Protein 5JZX (pdb70)

Structure (mmCIF, N/CA/C/O backbone):
data_5JZX
#
_entry.id   5JZX
#
_cell.length_a   274.924
_cell.length_b   79.966
_cell.length_c   138.996
_cell.angle_alpha   90.00
_cell.angle_beta   112.44
_cell.angle_gamma   90.00
#
_symmetry.space_group_name_H-M   'C 1 2 1'
#
loop_
_entity.id
_entity.type
_entity.pdbx_description
1 polymer 'UDP-N-acetylenolpyruvoylglucosamine reductase'
2 non-polymer 'FLAVIN-ADENINE DINUCLEOTIDE'
3 non-polymer 'POTASSIUM ION'
4 water water
#
loop_
_atom_site.group_PDB
_atom_site.id
_atom_site.type_symbol
_atom_site.label_atom_id
_atom_site.label_alt_id
_atom_site.label_comp_id
_atom_site.label_asym_id
_atom_site.label_entity_id
_atom_site.label_seq_id
_atom_site.pdbx_PDB_ins_code
_atom_site.Cartn_x
_atom_site.Cartn_y
_atom_site.Cartn_z
_atom_site.occupancy
_atom_site.B_iso_or_equiv
_atom_site.auth_seq_id
_atom_site.auth_comp_id
_atom_site.auth_asym_id
_atom_site.auth_atom_id
_atom_site.pdbx_PDB_model_num
ATOM 1 N N . ARG A 1 39 ? 90.285 64.705 55.631 1.00 81.93 3 ARG A N 1
ATOM 2 C CA . ARG A 1 39 ? 88.856 64.718 55.191 1.00 73.59 3 ARG A CA 1
ATOM 3 C C . ARG A 1 39 ? 88.039 63.616 55.939 1.00 75.04 3 ARG A C 1
ATOM 4 O O . ARG A 1 39 ? 87.223 63.956 56.812 1.00 79.14 3 ARG A O 1
ATOM 6 N N . SER A 1 40 ? 88.303 62.331 55.641 1.00 66.74 4 SER A N 1
ATOM 7 C CA . SER A 1 40 ? 87.409 61.189 56.028 1.00 65.35 4 SER A CA 1
ATOM 8 C C . SER A 1 40 ? 88.123 59.917 56.570 1.00 54.26 4 SER A C 1
ATOM 9 O O . SER A 1 40 ? 88.702 59.131 55.800 1.00 46.46 4 SER A O 1
ATOM 12 N N . GLY A 1 41 ? 88.019 59.688 57.890 1.00 53.80 5 GLY A N 1
ATOM 13 C CA . GLY A 1 41 ? 88.649 58.519 58.556 1.00 52.35 5 GLY A CA 1
ATOM 14 C C . GLY A 1 41 ? 90.131 58.333 58.219 1.00 51.71 5 GLY A C 1
ATOM 15 O O . GLY A 1 41 ? 90.587 57.198 58.013 1.00 44.09 5 GLY A O 1
ATOM 16 N N . VAL A 1 42 ? 90.871 59.452 58.157 1.00 55.25 6 VAL A N 1
ATOM 17 C CA . VAL A 1 42 ? 92.243 59.459 57.582 1.00 56.28 6 VAL A CA 1
ATOM 18 C C . VAL A 1 42 ? 93.213 58.494 58.284 1.00 55.66 6 VAL A C 1
ATOM 19 O O . VAL A 1 42 ? 93.995 57.825 57.622 1.00 59.11 6 VAL A O 1
ATOM 23 N N . GLY A 1 43 ? 93.119 58.394 59.614 1.00 58.61 7 GLY A N 1
ATOM 24 C CA . GLY A 1 43 ? 93.915 57.447 60.407 1.00 57.17 7 GLY A CA 1
ATOM 25 C C . GLY A 1 43 ? 93.733 55.957 60.164 1.00 61.31 7 GLY A C 1
ATOM 26 O O . GLY A 1 43 ? 94.619 55.177 60.501 1.00 60.01 7 GLY A O 1
ATOM 27 N N . SER A 1 44 ? 92.604 55.541 59.584 1.00 66.45 8 SER A N 1
ATOM 28 C CA . SER A 1 44 ? 92.307 54.106 59.462 1.00 62.15 8 SER A CA 1
ATOM 29 C C . SER A 1 44 ? 92.465 53.600 58.043 1.00 59.74 8 SER A C 1
ATOM 30 O O . SER A 1 44 ? 92.262 54.358 57.091 1.00 62.20 8 SER A O 1
ATOM 33 N N . LEU A 1 45 ? 92.837 52.314 57.927 1.00 60.18 9 LEU A N 1
ATOM 34 C CA . LEU A 1 45 ? 92.688 51.510 56.689 1.00 59.51 9 LEU A CA 1
ATOM 35 C C . LEU A 1 45 ? 91.277 51.743 56.079 1.00 52.25 9 LEU A C 1
ATOM 36 O O . LEU A 1 45 ? 90.275 51.812 56.820 1.00 52.86 9 LEU A O 1
ATOM 38 N N . PHE A 1 46 ? 91.215 51.979 54.767 1.00 46.55 10 PHE A N 1
ATOM 39 C CA . PHE A 1 46 ? 89.937 51.988 54.026 1.00 43.81 10 PHE A CA 1
ATOM 40 C C . PHE A 1 46 ? 88.968 53.067 54.516 1.00 43.85 10 PHE A C 1
ATOM 41 O O . PHE A 1 46 ? 87.719 52.921 54.419 1.00 40.29 10 PHE A O 1
ATOM 49 N N . ALA A 1 47 ? 89.566 54.126 55.060 1.00 43.00 11 ALA A N 1
ATOM 50 C CA . ALA A 1 47 ? 88.889 55.255 55.651 1.00 44.74 11 ALA A CA 1
ATOM 51 C C . ALA A 1 47 ? 87.856 54.876 56.740 1.00 44.42 11 ALA A C 1
ATOM 52 O O . ALA A 1 47 ? 86.862 55.537 56.873 1.00 40.58 11 ALA A O 1
ATOM 54 N N . GLY A 1 48 ? 88.081 53.794 57.493 1.00 48.63 12 GLY A N 1
ATOM 55 C CA . GLY A 1 48 ? 87.248 53.496 58.678 1.00 47.14 12 GLY A CA 1
ATOM 56 C C . GLY A 1 48 ? 86.258 52.352 58.503 1.00 46.68 12 GLY A C 1
ATOM 57 O O . GLY A 1 48 ? 85.445 52.091 59.374 1.00 46.07 12 GLY A O 1
ATOM 58 N N . ALA A 1 49 ? 86.360 51.637 57.394 1.00 44.04 13 ALA A N 1
ATOM 59 C CA . ALA A 1 49 ? 85.506 50.513 57.150 1.00 42.34 13 ALA A CA 1
ATOM 60 C C . ALA A 1 49 ? 85.824 49.401 58.177 1.00 47.15 13 ALA A C 1
ATOM 61 O O . ALA A 1 49 ? 86.979 49.219 58.564 1.00 49.49 13 ALA A O 1
ATOM 63 N N . HIS A 1 50 ? 84.801 48.659 58.592 1.00 45.61 14 HIS A N 1
ATOM 64 C CA . HIS A 1 50 ? 84.976 47.563 59.528 1.00 45.81 14 HIS A CA 1
ATOM 65 C C . HIS A 1 50 ? 85.650 46.391 58.789 1.00 46.38 14 HIS A C 1
ATOM 66 O O . HIS A 1 50 ? 85.472 46.211 57.579 1.00 44.74 14 HIS A O 1
ATOM 73 N N . ILE A 1 51 ? 86.507 45.671 59.493 1.00 42.27 15 ILE A N 1
ATOM 74 C CA . ILE A 1 51 ? 87.199 44.536 58.949 1.00 45.16 15 ILE A CA 1
ATOM 75 C C . ILE A 1 51 ? 86.916 43.381 59.880 1.00 43.98 15 ILE A C 1
ATOM 76 O O . ILE A 1 51 ? 86.998 43.524 61.086 1.00 46.81 15 ILE A O 1
ATOM 81 N N . ALA A 1 52 ? 86.566 42.244 59.315 1.00 42.12 16 ALA A N 1
ATOM 82 C CA . ALA A 1 52 ? 86.372 41.029 60.090 1.00 42.66 16 ALA A CA 1
ATOM 83 C C . ALA A 1 52 ? 86.966 39.869 59.314 1.00 44.75 16 ALA A C 1
ATOM 84 O O . ALA A 1 52 ? 87.088 39.957 58.103 1.00 42.20 16 ALA A O 1
ATOM 86 N N . GLU A 1 53 ? 87.301 38.782 60.012 1.00 43.26 17 GLU A N 1
ATOM 87 C CA . GLU A 1 53 ? 87.973 37.670 59.420 1.00 41.14 17 GLU A CA 1
ATOM 88 C C . GLU A 1 53 ? 87.149 36.426 59.670 1.00 39.65 17 GLU A C 1
ATOM 89 O O . GLU A 1 53 ? 86.434 36.388 60.632 1.00 37.70 17 GLU A O 1
ATOM 95 N N . ALA A 1 54 ? 87.259 35.455 58.766 1.00 34.65 18 ALA A N 1
ATOM 96 C CA . ALA A 1 54 ? 86.633 34.147 58.867 1.00 42.76 18 ALA A CA 1
ATOM 97 C C . ALA A 1 54 ? 85.144 34.323 59.198 1.00 42.34 18 ALA A C 1
ATOM 98 O O . ALA A 1 54 ? 84.732 34.076 60.329 1.00 40.79 18 ALA A O 1
ATOM 100 N N . VAL A 1 55 ? 84.376 34.787 58.187 1.00 40.52 19 VAL A N 1
ATOM 101 C CA . VAL A 1 55 ? 83.003 35.208 58.355 1.00 33.81 19 VAL A CA 1
ATOM 102 C C . VAL A 1 55 ? 82.142 34.267 57.559 1.00 33.36 19 VAL A C 1
ATOM 103 O O . VAL A 1 55 ? 82.231 34.237 56.359 1.00 35.20 19 VAL A O 1
ATOM 107 N N . PRO A 1 56 ? 81.295 33.481 58.231 1.00 34.69 20 PRO A N 1
ATOM 108 C CA . PRO A 1 56 ? 80.391 32.645 57.475 1.00 34.25 20 PRO A CA 1
ATOM 109 C C . PRO A 1 56 ? 79.487 33.526 56.608 1.00 34.33 20 PRO A C 1
ATOM 110 O O . PRO A 1 56 ? 78.854 34.407 57.119 1.00 38.14 20 PRO A O 1
ATOM 114 N N . LEU A 1 57 ? 79.429 33.302 55.306 1.00 33.57 21 LEU A N 1
ATOM 115 C CA . LEU A 1 57 ? 78.616 34.139 54.470 1.00 32.99 21 LEU A CA 1
ATOM 116 C C . LEU A 1 57 ? 77.256 33.545 54.359 1.00 33.30 21 LEU A C 1
ATOM 117 O O . LEU A 1 57 ? 76.337 34.250 54.028 1.00 34.16 21 LEU A O 1
ATOM 122 N N . ALA A 1 58 ? 77.118 32.233 54.535 1.00 32.22 22 ALA A N 1
ATOM 123 C CA . ALA A 1 58 ? 75.807 31.611 54.422 1.00 34.77 22 ALA A CA 1
ATOM 124 C C . ALA A 1 58 ? 74.677 32.342 55.188 1.00 36.94 22 ALA A C 1
ATOM 125 O O . ALA A 1 58 ? 73.634 32.602 54.620 1.00 40.11 22 ALA A O 1
ATOM 127 N N . PRO A 1 59 ? 74.893 32.683 56.466 1.00 39.56 23 PRO A N 1
ATOM 128 C CA . PRO A 1 59 ? 73.764 33.353 57.135 1.00 41.29 23 PRO A CA 1
ATOM 129 C C . PRO A 1 59 ? 73.509 34.758 56.641 1.00 39.17 23 PRO A C 1
ATOM 130 O O . PRO A 1 59 ? 72.510 35.313 57.017 1.00 34.96 23 PRO A O 1
ATOM 134 N N . LEU A 1 60 ? 74.414 35.349 55.854 1.00 38.26 24 LEU A N 1
ATOM 135 C CA . LEU A 1 60 ? 74.160 36.681 55.290 1.00 36.07 24 LEU A CA 1
ATOM 136 C C . LEU A 1 60 ? 73.396 36.637 53.960 1.00 34.97 24 LEU A C 1
ATOM 137 O O . LEU A 1 60 ? 73.260 37.675 53.328 1.00 40.46 24 LEU A O 1
ATOM 142 N N . THR A 1 61 ? 72.952 35.461 53.512 1.00 29.44 25 THR A N 1
ATOM 143 C CA . THR A 1 61 ? 72.379 35.322 52.209 1.00 30.62 25 THR A CA 1
ATOM 144 C C . THR A 1 61 ? 70.995 34.790 52.395 1.00 29.64 25 THR A C 1
ATOM 145 O O . THR A 1 61 ? 70.699 34.140 53.371 1.00 40.09 25 THR A O 1
ATOM 149 N N . THR A 1 62 ? 70.140 35.066 51.442 1.00 29.49 26 THR A N 1
ATOM 150 C CA . THR A 1 62 ? 68.762 34.649 51.533 1.00 29.87 26 THR A CA 1
ATOM 151 C C . THR A 1 62 ? 68.689 33.182 51.255 1.00 28.60 26 THR A C 1
ATOM 152 O O . THR A 1 62 ? 67.850 32.492 51.824 1.00 28.13 26 THR A O 1
ATOM 156 N N . LEU A 1 63 ? 69.599 32.689 50.421 1.00 25.87 27 LEU A N 1
ATOM 157 C CA . LEU A 1 63 ? 69.627 31.280 50.093 1.00 29.75 27 LEU A CA 1
ATOM 158 C C . LEU A 1 63 ? 70.189 30.406 51.285 1.00 29.78 27 LEU A C 1
ATOM 159 O O . LEU A 1 63 ? 69.939 29.253 51.333 1.00 28.91 27 LEU A O 1
ATOM 164 N N . ARG A 1 64 ? 70.877 31.020 52.223 1.00 31.94 28 ARG A N 1
ATOM 165 C CA . ARG A 1 64 ? 71.643 30.358 53.286 1.00 36.87 28 ARG A CA 1
ATOM 166 C C . ARG A 1 64 ? 72.647 29.326 52.752 1.00 37.07 28 ARG A C 1
ATOM 167 O O . ARG A 1 64 ? 72.740 28.216 53.234 1.00 35.62 28 ARG A O 1
ATOM 175 N N . VAL A 1 65 ? 73.431 29.795 51.784 1.00 35.86 29 VAL A N 1
ATOM 176 C CA . VAL A 1 65 ? 74.474 29.066 51.119 1.00 34.97 29 VAL A CA 1
ATOM 177 C C . VAL A 1 65 ? 75.654 30.023 51.047 1.00 36.02 29 VAL A C 1
ATOM 178 O O . VAL A 1 65 ? 75.478 31.213 50.801 1.00 38.14 29 VAL A O 1
ATOM 182 N N . GLY A 1 66 ? 76.848 29.528 51.361 1.00 34.21 30 GLY A N 1
ATOM 183 C CA . GLY A 1 66 ? 78.053 30.316 51.216 1.00 38.20 30 GLY A CA 1
ATOM 184 C C . GLY A 1 66 ? 79.277 29.839 51.964 1.00 39.43 30 GLY A C 1
ATOM 185 O O . GLY A 1 66 ? 79.167 29.101 52.932 1.00 44.39 30 GLY A O 1
ATOM 186 N N . PRO A 1 67 ? 80.466 30.250 51.511 1.00 38.35 31 PRO A N 1
ATOM 187 C CA . PRO A 1 67 ? 81.699 29.871 52.205 1.00 35.22 31 PRO A CA 1
ATOM 188 C C . PRO A 1 67 ? 81.920 30.769 53.394 1.00 37.93 31 PRO A C 1
ATOM 189 O O . PRO A 1 67 ? 81.282 31.824 53.520 1.00 38.78 31 PRO A O 1
ATOM 193 N N . ILE A 1 68 ? 82.903 30.413 54.199 1.00 39.26 32 ILE A N 1
ATOM 194 C CA . ILE A 1 68 ? 83.456 31.284 55.214 1.00 37.20 32 ILE A CA 1
ATOM 195 C C . ILE A 1 68 ? 84.431 32.212 54.482 1.00 36.57 32 ILE A C 1
ATOM 196 O O . ILE A 1 68 ? 85.436 31.769 53.931 1.00 38.89 32 ILE A O 1
ATOM 201 N N . ALA A 1 69 ? 84.167 33.500 54.491 1.00 34.74 33 ALA A N 1
ATOM 202 C CA . ALA A 1 69 ? 84.999 34.460 53.783 1.00 35.05 33 ALA A CA 1
ATOM 203 C C . ALA A 1 69 ? 86.222 34.726 54.593 1.00 38.21 33 ALA A C 1
ATOM 204 O O . ALA A 1 69 ? 86.101 34.937 55.789 1.00 41.22 33 ALA A O 1
ATOM 206 N N . ARG A 1 70 ? 87.397 34.795 53.973 1.00 38.35 34 ARG A N 1
ATOM 207 C CA . ARG A 1 70 ? 88.603 35.124 54.742 1.00 37.00 34 ARG A CA 1
ATOM 208 C C . ARG A 1 70 ? 88.577 36.446 55.397 1.00 37.35 34 ARG A C 1
ATOM 209 O O . ARG A 1 70 ? 89.055 36.580 56.525 1.00 38.31 34 ARG A O 1
ATOM 217 N N . ARG A 1 71 ? 88.073 37.456 54.678 1.00 44.33 35 ARG A N 1
ATOM 218 C CA . ARG A 1 71 ? 87.947 38.813 55.208 1.00 42.97 35 ARG A CA 1
ATOM 219 C C . ARG A 1 71 ? 86.631 39.442 54.679 1.00 38.53 35 ARG A C 1
ATOM 220 O O . ARG A 1 71 ? 86.282 39.276 53.521 1.00 36.08 35 ARG A O 1
ATOM 228 N N . VAL A 1 72 ? 85.955 40.214 55.520 1.00 34.47 36 VAL A N 1
ATOM 229 C CA . VAL A 1 72 ? 84.800 40.991 55.120 1.00 33.90 36 VAL A CA 1
ATOM 230 C C . VAL A 1 72 ? 85.077 42.404 55.513 1.00 31.31 36 VAL A C 1
ATOM 231 O O . VAL A 1 72 ? 85.466 42.698 56.661 1.00 32.98 36 VAL A O 1
ATOM 235 N N . ILE A 1 73 ? 84.940 43.297 54.537 1.00 30.95 37 ILE A N 1
ATOM 236 C CA . ILE A 1 73 ? 85.203 44.703 54.775 1.00 30.93 37 ILE A CA 1
ATOM 237 C C . ILE A 1 73 ? 83.887 45.483 54.592 1.00 33.14 37 ILE A C 1
ATOM 238 O O . ILE A 1 73 ? 83.367 45.601 53.458 1.00 33.46 37 ILE A O 1
ATOM 243 N N . THR A 1 74 ? 83.383 46.035 55.682 1.00 30.65 38 THR A N 1
ATOM 244 C CA . THR A 1 74 ? 82.027 46.540 55.682 1.00 32.69 38 THR A CA 1
ATOM 245 C C . THR A 1 74 ? 82.110 48.028 55.594 1.00 31.61 38 THR A C 1
ATOM 246 O O . THR A 1 74 ? 82.651 48.656 56.485 1.00 36.65 38 THR A O 1
ATOM 250 N N . CYS A 1 75 ? 81.551 48.609 54.520 1.00 31.12 39 CYS A N 1
ATOM 251 C CA . CYS A 1 75 ? 81.631 50.065 54.264 1.00 28.06 39 CYS A CA 1
ATOM 252 C C . CYS A 1 75 ? 80.295 50.766 54.517 1.00 30.14 39 CYS A C 1
ATOM 253 O O . CYS A 1 75 ? 79.241 50.408 53.901 1.00 29.93 39 CYS A O 1
ATOM 256 N N . THR A 1 76 ? 80.338 51.798 55.369 1.00 27.81 40 THR A N 1
ATOM 257 C CA . THR A 1 76 ? 79.131 52.524 55.760 1.00 29.45 40 THR A CA 1
ATOM 258 C C . THR A 1 76 ? 78.978 53.914 55.065 1.00 28.25 40 THR A C 1
ATOM 259 O O . THR A 1 76 ? 78.142 54.714 55.454 1.00 27.04 40 THR A O 1
ATOM 263 N N . SER A 1 77 ? 79.822 54.202 54.077 1.00 30.45 41 SER A N 1
ATOM 264 C CA . SER A 1 77 ? 79.785 55.477 53.386 1.00 31.56 41 SER A CA 1
ATOM 265 C C . SER A 1 77 ? 80.378 55.313 51.997 1.00 29.45 41 SER A C 1
ATOM 266 O O . SER A 1 77 ? 81.099 54.359 51.736 1.00 27.72 41 SER A O 1
ATOM 269 N N . ALA A 1 78 ? 80.108 56.262 51.118 1.00 29.57 42 ALA A N 1
ATOM 270 C CA . ALA A 1 78 ? 80.665 56.172 49.792 1.00 33.57 42 ALA A CA 1
ATOM 271 C C . ALA A 1 78 ? 82.209 56.254 49.844 1.00 32.04 42 ALA A C 1
ATOM 272 O O . ALA A 1 78 ? 82.876 55.591 49.054 1.00 31.57 42 ALA A O 1
ATOM 274 N N . GLU A 1 79 ? 82.737 57.059 50.766 1.00 32.14 43 GLU A N 1
ATOM 275 C CA . GLU A 1 79 ? 84.177 57.275 50.953 1.00 33.15 43 GLU A CA 1
ATOM 276 C C . GLU A 1 79 ? 84.826 55.957 51.305 1.00 32.87 43 GLU A C 1
ATOM 277 O O . GLU A 1 79 ? 85.918 55.655 50.822 1.00 30.90 43 GLU A O 1
ATOM 283 N N . GLN A 1 80 ? 84.134 55.138 52.108 1.00 29.43 44 GLN A N 1
ATOM 284 C CA . GLN A 1 80 ? 84.696 53.856 52.483 1.00 29.42 44 GLN A CA 1
ATOM 285 C C . GLN A 1 80 ? 84.674 52.860 51.357 1.00 28.81 44 GLN A C 1
ATOM 286 O O . GLN A 1 80 ? 85.613 52.073 51.206 1.00 30.28 44 GLN A O 1
ATOM 292 N N . VAL A 1 81 ? 83.618 52.883 50.551 1.00 28.59 45 VAL A N 1
ATOM 293 C CA . VAL A 1 81 ? 83.497 51.953 49.478 1.00 26.75 45 VAL A CA 1
ATOM 294 C C . VAL A 1 81 ? 84.618 52.284 48.459 1.00 27.19 45 VAL A C 1
ATOM 295 O O . VAL A 1 81 ? 85.303 51.411 47.966 1.00 27.59 45 VAL A O 1
ATOM 299 N N . VAL A 1 82 ? 84.793 53.552 48.161 1.00 26.64 46 VAL A N 1
ATOM 300 C CA . VAL A 1 82 ? 85.839 53.986 47.226 1.00 28.41 46 VAL A CA 1
ATOM 301 C C . VAL A 1 82 ? 87.262 53.635 47.758 1.00 31.96 46 VAL A C 1
ATOM 302 O O . VAL A 1 82 ? 88.061 53.042 47.013 1.00 28.44 46 VAL A O 1
ATOM 306 N N . ALA A 1 83 ? 87.557 53.983 49.023 1.00 29.87 47 ALA A N 1
ATOM 307 C CA . ALA A 1 83 ? 88.912 53.793 49.552 1.00 31.58 47 ALA A CA 1
ATOM 308 C C . ALA A 1 83 ? 89.171 52.328 49.745 1.00 31.87 47 ALA A C 1
ATOM 309 O O . ALA A 1 83 ? 90.270 51.905 49.503 1.00 35.38 47 ALA A O 1
ATOM 311 N N . ALA A 1 84 ? 88.153 51.527 50.072 1.00 31.39 48 ALA A N 1
ATOM 312 C CA . ALA A 1 84 ? 88.359 50.094 50.264 1.00 32.89 48 ALA A CA 1
ATOM 313 C C . ALA A 1 84 ? 88.726 49.376 48.960 1.00 31.90 48 ALA A C 1
ATOM 314 O O . ALA A 1 84 ? 89.676 48.548 48.900 1.00 31.75 48 ALA A O 1
ATOM 316 N N . LEU A 1 85 ? 87.986 49.691 47.918 1.00 30.31 49 LEU A N 1
ATOM 317 C CA . LEU A 1 85 ? 88.206 49.074 46.625 1.00 32.17 49 LEU A CA 1
ATOM 318 C C . LEU A 1 85 ? 89.492 49.573 45.954 1.00 32.90 49 LEU A C 1
ATOM 319 O O . LEU A 1 85 ? 90.138 48.811 45.317 1.00 31.35 49 LEU A O 1
ATOM 324 N N . ARG A 1 86 ? 89.803 50.840 46.073 1.00 32.92 50 ARG A N 1
ATOM 325 C CA . ARG A 1 86 ? 91.054 51.405 45.578 1.00 37.94 50 ARG A CA 1
ATOM 326 C C . ARG A 1 86 ? 92.235 50.538 46.079 1.00 38.71 50 ARG A C 1
ATOM 327 O O . ARG A 1 86 ? 93.016 50.058 45.273 1.00 34.52 50 ARG A O 1
ATOM 335 N N . HIS A 1 87 ? 92.285 50.264 47.372 1.00 35.93 51 HIS A N 1
ATOM 336 C CA . HIS A 1 87 ? 93.398 49.504 47.954 1.00 39.66 51 HIS A CA 1
ATOM 337 C C . HIS A 1 87 ? 93.349 48.045 47.482 1.00 39.01 51 HIS A C 1
ATOM 338 O O . HIS A 1 87 ? 94.329 47.479 46.980 1.00 34.99 51 HIS A O 1
ATOM 345 N N . LEU A 1 88 ? 92.190 47.433 47.582 1.00 39.85 52 LEU A N 1
ATOM 346 C CA . LEU A 1 88 ? 92.087 46.069 47.155 1.00 36.33 52 LEU A CA 1
ATOM 347 C C . LEU A 1 88 ? 92.316 45.882 45.675 1.00 36.45 52 LEU A C 1
ATOM 348 O O . LEU A 1 88 ? 92.861 44.861 45.279 1.00 35.36 52 LEU A O 1
ATOM 353 N N . ASP A 1 89 ? 91.875 46.814 44.849 1.00 35.86 53 ASP A N 1
ATOM 354 C CA . ASP A 1 89 ? 92.049 46.676 43.411 1.00 35.67 53 ASP A CA 1
ATOM 355 C C . ASP A 1 89 ? 93.513 47.025 43.083 1.00 38.64 53 ASP A C 1
ATOM 356 O O . ASP A 1 89 ? 94.086 46.433 42.208 1.00 33.97 53 ASP A O 1
ATOM 361 N N . SER A 1 90 ? 94.124 47.963 43.786 1.00 39.09 54 SER A N 1
ATOM 362 C CA . SER A 1 90 ? 95.556 48.206 43.564 1.00 42.62 54 SER A CA 1
ATOM 363 C C . SER A 1 90 ? 96.471 47.043 43.922 1.00 41.55 54 SER A C 1
ATOM 364 O O . SER A 1 90 ? 97.508 46.953 43.327 1.00 44.43 54 SER A O 1
ATOM 367 N N . ALA A 1 91 ? 96.089 46.175 44.866 1.00 41.38 55 ALA A N 1
ATOM 368 C CA . ALA A 1 91 ? 96.957 45.117 45.400 1.00 37.33 55 ALA A CA 1
ATOM 369 C C . ALA A 1 91 ? 96.590 43.778 44.835 1.00 40.62 55 ALA A C 1
ATOM 370 O O . ALA A 1 91 ? 97.354 42.828 44.924 1.00 40.85 55 ALA A O 1
ATOM 372 N N . ALA A 1 92 ? 95.422 43.657 44.213 1.00 39.26 56 ALA A N 1
ATOM 373 C CA . ALA A 1 92 ? 94.991 42.347 43.815 1.00 37.73 56 ALA A CA 1
ATOM 374 C C . ALA A 1 92 ? 95.863 41.898 42.645 1.00 40.18 56 ALA A C 1
ATOM 375 O O . ALA A 1 92 ? 96.014 42.636 41.669 1.00 36.50 56 ALA A O 1
ATOM 377 N N . LYS A 1 93 ? 96.417 40.689 42.751 1.00 39.35 57 LYS A N 1
ATOM 378 C CA . LYS A 1 93 ? 97.358 40.170 41.746 1.00 36.17 57 LYS A CA 1
ATOM 379 C C . LYS A 1 93 ? 96.926 38.940 40.986 1.00 32.55 57 LYS A C 1
ATOM 380 O O . LYS A 1 93 ? 97.313 38.805 39.871 1.00 33.52 57 LYS A O 1
ATOM 386 N N . THR A 1 94 ? 96.209 38.025 41.625 1.00 34.86 58 THR A N 1
ATOM 387 C CA . THR A 1 94 ? 95.912 36.690 41.108 1.00 39.18 58 THR A CA 1
ATOM 388 C C . THR A 1 94 ? 94.415 36.465 41.021 1.00 41.55 58 THR A C 1
ATOM 389 O O . THR A 1 94 ? 93.629 37.195 41.653 1.00 41.02 58 THR A O 1
ATOM 393 N N . GLY A 1 95 ? 94.043 35.363 40.381 1.00 41.42 59 GLY A N 1
ATOM 394 C CA . GLY A 1 95 ? 92.654 34.940 40.260 1.00 38.59 59 GLY A CA 1
ATOM 395 C C . GLY A 1 95 ? 91.915 34.502 41.514 1.00 46.64 59 GLY A C 1
ATOM 396 O O . GLY A 1 95 ? 90.792 33.934 41.423 1.00 43.97 59 GLY A O 1
ATOM 397 N N . ALA A 1 96 ? 92.555 34.651 42.672 1.00 43.05 60 ALA A N 1
ATOM 398 C CA . ALA A 1 96 ? 91.909 34.363 43.956 1.00 45.27 60 ALA A CA 1
ATOM 399 C C . ALA A 1 96 ? 91.634 35.626 44.735 1.00 40.70 60 ALA A C 1
ATOM 400 O O . ALA A 1 96 ? 90.917 35.571 45.761 1.00 35.58 60 ALA A O 1
ATOM 402 N N . ASP A 1 97 ? 92.206 36.731 44.258 1.00 35.88 61 ASP A N 1
ATOM 403 C CA . ASP A 1 97 ? 92.143 38.002 44.933 1.00 40.00 61 ASP A CA 1
ATOM 404 C C . ASP A 1 97 ? 91.098 38.999 44.405 1.00 33.13 61 ASP A C 1
ATOM 405 O O . ASP A 1 97 ? 91.125 40.134 44.820 1.00 35.43 61 ASP A O 1
ATOM 410 N N . ARG A 1 98 ? 90.266 38.666 43.444 1.00 35.94 62 ARG A N 1
ATOM 411 C CA . ARG A 1 98 ? 89.244 39.647 43.038 1.00 39.50 62 ARG A CA 1
ATOM 412 C C . ARG A 1 98 ? 88.196 39.682 44.179 1.00 37.57 62 ARG A C 1
ATOM 413 O O . ARG A 1 98 ? 87.708 38.639 44.610 1.00 36.85 62 ARG A O 1
ATOM 421 N N . PRO A 1 99 ? 87.919 40.859 44.736 1.00 35.74 63 PRO A N 1
ATOM 422 C CA . PRO A 1 99 ? 86.885 40.931 45.822 1.00 32.66 63 PRO A CA 1
ATOM 423 C C . PRO A 1 99 ? 85.417 40.717 45.380 1.00 35.15 63 PRO A C 1
ATOM 424 O O . PRO A 1 99 ? 85.045 41.044 44.240 1.00 34.10 63 PRO A O 1
ATOM 428 N N . LEU A 1 100 ? 84.641 40.049 46.231 1.00 29.24 64 LEU A N 1
ATOM 429 C CA . LEU A 1 100 ? 83.200 39.858 46.009 1.00 32.60 64 LEU A CA 1
ATOM 430 C C . LEU A 1 100 ? 82.487 41.079 46.595 1.00 29.59 64 LEU A C 1
ATOM 431 O O . LEU A 1 100 ? 82.632 41.353 47.760 1.00 35.77 64 LEU A O 1
ATOM 436 N N . VAL A 1 101 ? 81.807 41.863 45.754 1.00 30.24 65 VAL A N 1
ATOM 437 C CA . VAL A 1 101 ? 80.968 42.974 46.194 1.00 30.36 65 VAL A CA 1
ATOM 438 C C . VAL A 1 101 ? 79.591 42.439 46.580 1.00 28.11 65 VAL A C 1
ATOM 439 O O . VAL A 1 101 ? 78.969 41.797 45.804 1.00 31.68 65 VAL A O 1
ATOM 443 N N . PHE A 1 102 ? 79.155 42.753 47.794 1.00 29.10 66 PHE A N 1
ATOM 444 C CA . PHE A 1 102 ? 78.043 42.096 48.499 1.00 35.08 66 PHE A CA 1
ATOM 445 C C . PHE A 1 102 ? 77.168 43.167 49.144 1.00 27.71 66 PHE A C 1
ATOM 446 O O . PHE A 1 102 ? 77.663 44.008 49.886 1.00 25.94 66 PHE A O 1
ATOM 454 N N . ALA A 1 103 ? 75.870 43.066 48.935 1.00 27.15 67 ALA A N 1
ATOM 455 C CA . ALA A 1 103 ? 74.966 44.052 49.543 1.00 28.50 67 ALA A CA 1
ATOM 456 C C . ALA A 1 103 ? 73.928 43.313 50.361 1.00 27.69 67 ALA A C 1
ATOM 457 O O . ALA A 1 103 ? 74.271 42.933 51.420 1.00 26.07 67 ALA A O 1
ATOM 459 N N . GLY A 1 104 ? 72.683 43.129 49.888 1.00 26.86 68 GLY A N 1
ATOM 460 C CA . GLY A 1 104 ? 71.658 42.448 50.661 1.00 27.78 68 GLY A CA 1
ATOM 461 C C . GLY A 1 104 ? 71.777 40.926 50.650 1.00 28.85 68 GLY A C 1
ATOM 462 O O . GLY A 1 104 ? 71.110 40.292 51.422 1.00 25.30 68 GLY A O 1
ATOM 463 N N . GLY A 1 105 ? 72.600 40.355 49.754 1.00 25.72 69 GLY A N 1
ATOM 464 C CA . GLY A 1 105 ? 72.750 38.952 49.663 1.00 26.70 69 GLY A CA 1
ATOM 465 C C . GLY A 1 105 ? 71.530 38.186 49.162 1.00 28.75 69 GLY A C 1
ATOM 466 O O . GLY A 1 105 ? 71.419 36.974 49.407 1.00 29.47 69 GLY A O 1
ATOM 467 N N . SER A 1 106 ? 70.674 38.863 48.388 1.00 28.15 70 SER A N 1
ATOM 468 C CA . SER A 1 106 ? 69.438 38.273 47.902 1.00 28.08 70 SER A CA 1
ATOM 469 C C . SER A 1 106 ? 69.516 37.780 46.473 1.00 27.25 70 SER A C 1
ATOM 470 O O . SER A 1 106 ? 68.549 37.222 45.970 1.00 27.34 70 SER A O 1
ATOM 473 N N . ASN A 1 107 ? 70.613 38.038 45.775 1.00 27.70 71 ASN A N 1
ATOM 474 C CA . ASN A 1 107 ? 70.743 37.488 44.397 1.00 30.59 71 ASN A CA 1
ATOM 475 C C . ASN A 1 107 ? 72.036 36.692 44.150 1.00 31.24 71 ASN A C 1
ATOM 476 O O . ASN A 1 107 ? 72.543 36.686 43.058 1.00 35.42 71 ASN A O 1
ATOM 481 N N . LEU A 1 108 ? 72.601 36.113 45.198 1.00 33.68 72 LEU A N 1
ATOM 482 C CA . LEU A 1 108 ? 73.939 35.497 45.147 1.00 31.81 72 LEU A CA 1
ATOM 483 C C . LEU A 1 108 ? 73.876 34.023 45.477 1.00 28.76 72 LEU A C 1
ATOM 484 O O . LEU A 1 108 ? 73.226 33.612 46.475 1.00 24.22 72 LEU A O 1
ATOM 489 N N . VAL A 1 109 ? 74.521 33.228 44.628 1.00 27.35 73 VAL A N 1
ATOM 490 C CA . VAL A 1 109 ? 74.776 31.812 44.862 1.00 27.17 73 VAL A CA 1
ATOM 491 C C . VAL A 1 109 ? 76.306 31.695 44.852 1.00 29.07 73 VAL A C 1
ATOM 492 O O . VAL A 1 109 ? 76.967 31.719 43.774 1.00 30.31 73 VAL A O 1
ATOM 496 N N . ILE A 1 110 ? 76.861 31.599 46.031 1.00 27.83 74 ILE A N 1
ATOM 497 C CA . ILE A 1 110 ? 78.321 31.625 46.262 1.00 30.71 74 ILE A CA 1
ATOM 498 C C . ILE A 1 110 ? 78.845 30.208 46.633 1.00 34.64 74 ILE A C 1
ATOM 499 O O . ILE A 1 110 ? 78.458 29.624 47.658 1.00 36.19 74 ILE A O 1
ATOM 504 N N . ALA A 1 111 ? 79.735 29.690 45.796 1.00 34.61 75 ALA A N 1
ATOM 505 C CA . ALA A 1 111 ? 80.330 28.367 45.996 1.00 37.18 75 ALA A CA 1
ATOM 506 C C . ALA A 1 111 ? 81.207 28.315 47.264 1.00 39.98 75 ALA A C 1
ATOM 507 O O . ALA A 1 111 ? 81.937 29.278 47.588 1.00 37.99 75 ALA A O 1
ATOM 509 N N . GLU A 1 112 ? 81.047 27.184 47.962 1.00 40.44 76 GLU A N 1
ATOM 510 C CA . GLU A 1 112 ? 81.567 26.898 49.286 1.00 46.46 76 GLU A CA 1
ATOM 511 C C . GLU A 1 112 ? 83.054 26.527 49.297 1.00 43.67 76 GLU A C 1
ATOM 512 O O . GLU A 1 112 ? 83.734 26.723 50.297 1.00 47.67 76 GLU A O 1
ATOM 518 N N . ASN A 1 113 ? 83.509 25.997 48.172 1.00 47.24 77 ASN A N 1
ATOM 519 C CA . ASN A 1 113 ? 84.910 26.010 47.669 1.00 53.67 77 ASN A CA 1
ATOM 520 C C . ASN A 1 113 ? 85.749 27.273 47.749 1.00 53.18 77 ASN A C 1
ATOM 521 O O . ASN A 1 113 ? 86.969 27.175 47.603 1.00 50.63 77 ASN A O 1
ATOM 526 N N . LEU A 1 114 ? 85.111 28.451 47.769 1.00 46.34 78 LEU A N 1
ATOM 527 C CA . LEU A 1 114 ? 85.834 29.722 47.759 1.00 47.23 78 LEU A CA 1
ATOM 528 C C . LEU A 1 114 ? 86.361 30.084 49.142 1.00 43.86 78 LEU A C 1
ATOM 529 O O . LEU A 1 114 ? 85.802 30.928 49.856 1.00 50.13 78 LEU A O 1
ATOM 534 N N . THR A 1 115 ? 87.514 29.501 49.473 1.00 41.51 79 THR A N 1
ATOM 535 C CA . THR A 1 115 ? 88.071 29.557 50.814 1.00 40.56 79 THR A CA 1
ATOM 536 C C . THR A 1 115 ? 89.029 30.687 50.923 1.00 36.57 79 THR A C 1
ATOM 537 O O . THR A 1 115 ? 89.560 30.910 52.012 1.00 45.82 79 THR A O 1
ATOM 541 N N . ASP A 1 116 ? 89.303 31.381 49.829 1.00 35.83 80 ASP A N 1
ATOM 542 C CA . ASP A 1 116 ? 90.314 32.455 49.849 1.00 39.36 80 ASP A CA 1
ATOM 543 C C . ASP A 1 116 ? 89.744 33.789 49.328 1.00 40.99 80 ASP A C 1
ATOM 544 O O . ASP A 1 116 ? 90.387 34.516 48.569 1.00 39.94 80 ASP A O 1
ATOM 549 N N . LEU A 1 117 ? 88.580 34.133 49.870 1.00 39.47 81 LEU A N 1
ATOM 550 C CA . LEU A 1 117 ? 87.738 35.190 49.363 1.00 38.69 81 LEU A CA 1
ATOM 551 C C . LEU A 1 117 ? 87.718 36.405 50.266 1.00 35.41 81 LEU A C 1
ATOM 552 O O . LEU A 1 117 ? 87.475 36.303 51.460 1.00 34.42 81 LEU A O 1
ATOM 557 N N . THR A 1 118 ? 88.000 37.561 49.691 1.00 34.60 82 THR A N 1
ATOM 558 C CA . THR A 1 118 ? 87.751 38.836 50.353 1.00 35.92 82 THR A CA 1
ATOM 559 C C . THR A 1 118 ? 86.402 39.400 49.852 1.00 35.68 82 THR A C 1
ATOM 560 O O . THR A 1 118 ? 86.093 39.275 48.679 1.00 37.41 82 THR A O 1
ATOM 564 N N . VAL A 1 119 ? 85.617 39.980 50.751 1.00 34.37 83 VAL A N 1
ATOM 565 C CA . VAL A 1 119 ? 84.263 40.459 50.435 1.00 32.18 83 VAL A CA 1
ATOM 566 C C . VAL A 1 119 ? 84.221 41.895 50.829 1.00 32.15 83 VAL A C 1
ATOM 567 O O . VAL A 1 119 ? 84.670 42.245 51.924 1.00 33.58 83 VAL A O 1
ATOM 571 N N . VAL A 1 120 ? 83.709 42.733 49.933 1.00 30.88 84 VAL A N 1
ATOM 572 C CA . VAL A 1 120 ? 83.393 44.127 50.254 1.00 29.34 84 VAL A CA 1
ATOM 573 C C . VAL A 1 120 ? 81.856 44.212 50.405 1.00 29.78 84 VAL A C 1
ATOM 574 O O . VAL A 1 120 ? 81.057 43.875 49.506 1.00 27.60 84 VAL A O 1
ATOM 578 N N . ARG A 1 121 ? 81.458 44.624 51.578 1.00 29.45 85 ARG A N 1
ATOM 579 C CA . ARG A 1 121 ? 80.061 44.640 51.911 1.00 31.06 85 ARG A CA 1
ATOM 580 C C . ARG A 1 121 ? 79.587 46.084 51.924 1.00 31.88 85 ARG A C 1
ATOM 581 O O . ARG A 1 121 ? 80.153 46.933 52.679 1.00 24.36 85 ARG A O 1
ATOM 589 N N . LEU A 1 122 ? 78.591 46.373 51.078 1.00 30.34 86 LEU A N 1
ATOM 590 C CA . LEU A 1 122 ? 78.076 47.749 50.937 1.00 32.94 86 LEU A CA 1
ATOM 591 C C . LEU A 1 122 ? 76.967 47.965 51.986 1.00 34.62 86 LEU A C 1
ATOM 592 O O . LEU A 1 122 ? 75.877 47.411 51.867 1.00 34.24 86 LEU A O 1
ATOM 597 N N . ALA A 1 123 ? 77.286 48.744 53.001 1.00 31.81 87 ALA A N 1
ATOM 598 C CA . ALA A 1 123 ? 76.340 49.139 54.052 1.00 36.21 87 ALA A CA 1
ATOM 599 C C . ALA A 1 123 ? 76.230 50.681 54.092 1.00 28.35 87 ALA A C 1
ATOM 600 O O . ALA A 1 123 ? 76.027 51.265 55.143 1.00 29.27 87 ALA A O 1
ATOM 602 N N . ASN A 1 124 ? 76.447 51.323 52.953 1.00 27.58 88 ASN A N 1
ATOM 603 C CA . ASN A 1 124 ? 76.272 52.767 52.827 1.00 25.80 88 ASN A CA 1
ATOM 604 C C . ASN A 1 124 ? 74.810 53.151 52.499 1.00 26.41 88 ASN A C 1
ATOM 605 O O . ASN A 1 124 ? 74.413 53.243 51.340 1.00 25.00 88 ASN A O 1
ATOM 610 N N . SER A 1 125 ? 74.032 53.361 53.551 1.00 25.46 89 SER A N 1
ATOM 611 C CA . SER A 1 125 ? 72.581 53.472 53.457 1.00 29.53 89 SER A CA 1
ATOM 612 C C . SER A 1 125 ? 72.258 54.909 53.507 1.00 28.73 89 SER A C 1
ATOM 613 O O . SER A 1 125 ? 73.169 55.729 53.686 1.00 31.90 89 SER A O 1
ATOM 616 N N . GLY A 1 126 ? 70.993 55.267 53.383 1.00 26.93 90 GLY A N 1
ATOM 617 C CA . GLY A 1 126 ? 70.657 56.723 53.290 1.00 27.70 90 GLY A CA 1
ATOM 618 C C . GLY A 1 126 ? 69.637 57.050 52.183 1.00 28.17 90 GLY A C 1
ATOM 619 O O . GLY A 1 126 ? 69.817 56.658 51.029 1.00 26.90 90 GLY A O 1
ATOM 620 N N . ILE A 1 127 ? 68.550 57.698 52.561 1.00 23.51 91 ILE A N 1
ATOM 621 C CA . ILE A 1 127 ? 67.449 58.007 51.666 1.00 25.46 91 ILE A CA 1
ATOM 622 C C . ILE A 1 127 ? 67.176 59.498 51.787 1.00 26.71 91 ILE A C 1
ATOM 623 O O . ILE A 1 127 ? 66.943 59.983 52.896 1.00 26.12 91 ILE A O 1
ATOM 628 N N . THR A 1 128 ? 67.168 60.207 50.647 1.00 27.15 92 THR A N 1
ATOM 629 C CA . THR A 1 128 ? 66.838 61.622 50.587 1.00 28.38 92 THR A CA 1
ATOM 630 C C . THR A 1 128 ? 65.593 61.900 49.722 1.00 25.63 92 THR A C 1
ATOM 631 O O . THR A 1 128 ? 65.524 61.404 48.645 1.00 24.34 92 THR A O 1
ATOM 635 N N . ILE A 1 129 ? 64.696 62.760 50.189 1.00 26.09 93 ILE A N 1
ATOM 636 C CA . ILE A 1 129 ? 63.515 63.218 49.469 1.00 26.11 93 ILE A CA 1
ATOM 637 C C . ILE A 1 129 ? 63.826 64.626 48.970 1.00 27.62 93 ILE A C 1
ATOM 638 O O . ILE A 1 129 ? 64.320 65.448 49.731 1.00 25.35 93 ILE A O 1
ATOM 643 N N . ASP A 1 130 ? 63.642 64.874 47.673 1.00 27.18 94 ASP A N 1
ATOM 644 C CA . ASP A 1 130 ? 63.958 66.191 47.063 1.00 27.17 94 ASP A CA 1
ATOM 645 C C . ASP A 1 130 ? 62.840 66.479 46.126 1.00 25.51 94 ASP A C 1
ATOM 646 O O . ASP A 1 130 ? 62.934 66.125 44.970 1.00 26.65 94 ASP A O 1
ATOM 651 N N . GLY A 1 131 ? 61.733 67.034 46.615 1.00 25.42 95 GLY A N 1
ATOM 652 C CA . GLY A 1 131 ? 60.529 67.202 45.791 1.00 24.81 95 GLY A CA 1
ATOM 653 C C . GLY A 1 131 ? 59.960 65.871 45.338 1.00 23.09 95 GLY A C 1
ATOM 654 O O . GLY A 1 131 ? 59.662 65.025 46.177 1.00 25.53 95 GLY A O 1
ATOM 655 N N . ASN A 1 132 ? 59.877 65.666 44.022 1.00 20.18 96 ASN A N 1
ATOM 656 C CA . ASN A 1 132 ? 59.421 64.430 43.419 1.00 21.79 96 ASN A CA 1
ATOM 657 C C . ASN A 1 132 ? 60.585 63.436 43.112 1.00 21.69 96 ASN A C 1
ATOM 658 O O . ASN A 1 132 ? 60.353 62.365 42.547 1.00 25.54 96 ASN A O 1
ATOM 663 N N . LEU A 1 133 ? 61.781 63.776 43.546 1.00 20.52 97 LEU A N 1
ATOM 664 C CA . LEU A 1 133 ? 62.971 62.971 43.393 1.00 23.54 97 LEU A CA 1
ATOM 665 C C . LEU A 1 133 ? 63.285 62.252 44.685 1.00 22.63 97 LEU A C 1
ATOM 666 O O . LEU A 1 133 ? 63.124 62.825 45.754 1.00 21.52 97 LEU A O 1
ATOM 671 N N . VAL A 1 134 ? 63.777 61.016 44.570 1.00 21.99 98 VAL A N 1
ATOM 672 C CA . VAL A 1 134 ? 64.192 60.199 45.716 1.00 22.14 98 VAL A CA 1
ATOM 673 C C . VAL A 1 134 ? 65.583 59.679 45.408 1.00 23.14 98 VAL A C 1
ATOM 674 O O . VAL A 1 134 ? 65.814 59.155 44.339 1.00 21.94 98 VAL A O 1
ATOM 678 N N . ARG A 1 135 ? 66.532 59.891 46.315 1.00 23.72 99 ARG A N 1
ATOM 679 C CA . ARG A 1 135 ? 67.871 59.423 46.134 1.00 25.08 99 ARG A CA 1
ATOM 680 C C . ARG A 1 135 ? 68.226 58.415 47.217 1.00 26.07 99 ARG A C 1
ATOM 681 O O . ARG A 1 135 ? 68.068 58.726 48.370 1.00 24.01 99 ARG A O 1
ATOM 689 N N . ALA A 1 136 ? 68.763 57.252 46.837 1.00 23.83 100 ALA A N 1
ATOM 690 C CA . ALA A 1 136 ? 69.055 56.193 47.805 1.00 22.52 100 ALA A CA 1
ATOM 691 C C . ALA A 1 136 ? 70.488 55.774 47.570 1.00 22.05 100 ALA A C 1
ATOM 692 O O . ALA A 1 136 ? 70.860 55.351 46.447 1.00 20.44 100 ALA A O 1
ATOM 694 N N . GLU A 1 137 ? 71.262 55.814 48.648 1.00 21.03 101 GLU A N 1
ATOM 695 C CA . GLU A 1 137 ? 72.602 55.264 48.649 1.00 22.92 101 GLU A CA 1
ATOM 696 C C . GLU A 1 137 ? 72.479 53.728 48.515 1.00 22.78 101 GLU A C 1
ATOM 697 O O . GLU A 1 137 ? 71.460 53.115 48.823 1.00 19.35 101 GLU A O 1
ATOM 703 N N . ALA A 1 138 ? 73.505 53.154 47.915 1.00 21.57 102 ALA A N 1
ATOM 704 C CA . ALA A 1 138 ? 73.517 51.773 47.523 1.00 25.32 102 ALA A CA 1
ATOM 705 C C . ALA A 1 138 ? 73.040 50.799 48.578 1.00 26.22 102 ALA A C 1
ATOM 706 O O . ALA A 1 138 ? 72.356 49.794 48.248 1.00 28.57 102 ALA A O 1
ATOM 708 N N . GLY A 1 139 ? 73.479 51.026 49.812 1.00 27.69 103 GLY A N 1
ATOM 709 C CA . GLY A 1 139 ? 73.169 50.115 50.903 1.00 27.30 103 GLY A CA 1
ATOM 710 C C . GLY A 1 139 ? 71.780 50.331 51.519 1.00 27.09 103 GLY A C 1
ATOM 711 O O . GLY A 1 139 ? 71.451 49.619 52.427 1.00 25.94 103 GLY A O 1
ATOM 712 N N . ALA A 1 140 ? 70.977 51.303 51.056 1.00 23.99 104 ALA A N 1
ATOM 713 C CA . ALA A 1 140 ? 69.629 51.400 51.564 1.00 24.77 104 ALA A CA 1
ATOM 714 C C . ALA A 1 140 ? 68.901 50.114 51.192 1.00 25.60 104 ALA A C 1
ATOM 715 O O . ALA A 1 140 ? 69.220 49.465 50.200 1.00 24.94 104 ALA A O 1
ATOM 717 N N . VAL A 1 141 ? 67.897 49.768 51.981 1.00 25.96 105 VAL A N 1
ATOM 718 C CA . VAL A 1 141 ? 67.041 48.609 51.691 1.00 23.50 105 VAL A CA 1
ATOM 719 C C . VAL A 1 141 ? 66.059 49.102 50.677 1.00 23.25 105 VAL A C 1
ATOM 720 O O . VAL A 1 141 ? 65.416 50.111 50.891 1.00 24.78 105 VAL A O 1
ATOM 724 N N . PHE A 1 142 ? 65.971 48.420 49.559 1.00 22.47 106 PHE A N 1
ATOM 725 C CA . PHE A 1 142 ? 65.138 48.873 48.440 1.00 24.24 106 PHE A CA 1
ATOM 726 C C . PHE A 1 142 ? 63.698 49.076 48.849 1.00 24.44 106 PHE A C 1
ATOM 727 O O . PHE A 1 142 ? 63.125 50.080 48.489 1.00 24.28 106 PHE A O 1
ATOM 735 N N . ASP A 1 143 ? 63.121 48.114 49.573 1.00 23.49 107 ASP A N 1
ATOM 736 C CA . ASP A 1 143 ? 61.747 48.238 49.980 1.00 21.50 107 ASP A CA 1
ATOM 737 C C . ASP A 1 143 ? 61.512 49.533 50.816 1.00 20.14 107 ASP A C 1
ATOM 738 O O . ASP A 1 143 ? 60.439 50.107 50.790 1.00 20.91 107 ASP A O 1
ATOM 743 N N . ASP A 1 144 ? 62.508 49.950 51.584 1.00 18.69 108 ASP A N 1
ATOM 744 C CA . ASP A 1 144 ? 62.435 51.172 52.313 1.00 18.77 108 ASP A CA 1
ATOM 745 C C . ASP A 1 144 ? 62.274 52.387 51.391 1.00 20.57 108 ASP A C 1
ATOM 746 O O . ASP A 1 144 ? 61.507 53.323 51.731 1.00 21.75 108 ASP A O 1
ATOM 751 N N . VAL A 1 145 ? 62.986 52.392 50.263 1.00 20.44 109 VAL A N 1
ATOM 752 C CA . VAL A 1 145 ? 62.881 53.474 49.287 1.00 22.11 109 VAL A CA 1
ATOM 753 C C . VAL A 1 145 ? 61.431 53.499 48.792 1.00 24.31 109 VAL A C 1
ATOM 754 O O . VAL A 1 145 ? 60.811 54.542 48.703 1.00 22.06 109 VAL A O 1
ATOM 758 N N . VAL A 1 146 ? 60.866 52.336 48.518 1.00 21.35 110 VAL A N 1
ATOM 759 C CA . VAL A 1 146 ? 59.483 52.241 48.039 1.00 19.52 110 VAL A CA 1
ATOM 760 C C . VAL A 1 146 ? 58.498 52.892 49.010 1.00 22.84 110 VAL A C 1
ATOM 761 O O . VAL A 1 146 ? 57.612 53.682 48.626 1.00 25.17 110 VAL A O 1
ATOM 765 N N . VAL A 1 147 ? 58.680 52.587 50.276 1.00 23.46 111 VAL A N 1
ATOM 766 C CA . VAL A 1 147 ? 57.782 53.019 51.295 1.00 24.55 111 VAL A CA 1
ATOM 767 C C . VAL A 1 147 ? 57.913 54.507 51.489 1.00 22.69 111 VAL A C 1
ATOM 768 O O . VAL A 1 147 ? 56.925 55.209 51.558 1.00 24.18 111 VAL A O 1
ATOM 772 N N . ARG A 1 148 ? 59.132 54.990 51.578 1.00 21.08 112 ARG A N 1
ATOM 773 C CA . ARG A 1 148 ? 59.331 56.415 51.697 1.00 22.98 112 ARG A CA 1
ATOM 774 C C . ARG A 1 148 ? 58.678 57.183 50.545 1.00 23.04 112 ARG A C 1
ATOM 775 O O . ARG A 1 148 ? 58.105 58.289 50.789 1.00 22.08 112 ARG A O 1
ATOM 783 N N . ALA A 1 149 ? 58.819 56.642 49.334 1.00 20.19 113 ALA A N 1
ATOM 784 C CA . ALA A 1 149 ? 58.297 57.283 48.131 1.00 23.64 113 ALA A CA 1
ATOM 785 C C . ALA A 1 149 ? 56.754 57.366 48.200 1.00 24.74 113 ALA A C 1
ATOM 786 O O . ALA A 1 149 ? 56.185 58.445 48.076 1.00 22.14 113 ALA A O 1
ATOM 788 N N . ILE A 1 150 ? 56.113 56.227 48.477 1.00 22.84 114 ILE A N 1
ATOM 789 C CA . ILE A 1 150 ? 54.668 56.138 48.665 1.00 22.72 114 ILE A CA 1
ATOM 790 C C . ILE A 1 150 ? 54.167 57.094 49.698 1.00 22.19 114 ILE A C 1
ATOM 791 O O . ILE A 1 150 ? 53.157 57.723 49.503 1.00 21.83 114 ILE A O 1
ATOM 796 N N . GLU A 1 151 ? 54.889 57.234 50.800 1.00 25.59 115 GLU A N 1
ATOM 797 C CA . GLU A 1 151 ? 54.396 58.061 51.893 1.00 29.35 115 GLU A CA 1
ATOM 798 C C . GLU A 1 151 ? 54.618 59.580 51.655 1.00 30.84 115 GLU A C 1
ATOM 799 O O . GLU A 1 151 ? 54.063 60.395 52.354 1.00 27.61 115 GLU A O 1
ATOM 805 N N . GLN A 1 152 ? 55.393 59.941 50.633 1.00 31.61 116 GLN A N 1
ATOM 806 C CA . GLN A 1 152 ? 55.481 61.346 50.151 1.00 28.57 116 GLN A CA 1
ATOM 807 C C . GLN A 1 152 ? 54.386 61.647 49.155 1.00 26.61 116 GLN A C 1
ATOM 808 O O . GLN A 1 152 ? 54.389 62.721 48.599 1.00 29.20 116 GLN A O 1
ATOM 814 N N . GLY A 1 153 ? 53.530 60.666 48.840 1.00 23.84 117 GLY A N 1
ATOM 815 C CA . GLY A 1 153 ? 52.564 60.757 47.738 1.00 25.04 117 GLY A CA 1
ATOM 816 C C . GLY A 1 153 ? 53.217 60.687 46.359 1.00 25.57 117 GLY A C 1
ATOM 817 O O . GLY A 1 153 ? 52.759 61.373 45.407 1.00 26.24 117 GLY A O 1
ATOM 818 N N . LEU A 1 154 ? 54.323 59.946 46.258 1.00 21.47 118 LEU A N 1
ATOM 819 C CA . LEU A 1 154 ? 55.049 59.808 45.001 1.00 23.39 118 LEU A CA 1
ATOM 820 C C . LEU A 1 154 ? 54.825 58.428 44.396 1.00 23.32 118 LEU A C 1
ATOM 821 O O . LEU A 1 154 ? 55.124 57.462 45.042 1.00 34.46 118 LEU A O 1
ATOM 826 N N . GLY A 1 155 ? 54.284 58.342 43.197 1.00 21.11 119 GLY A N 1
ATOM 827 C CA . GLY A 1 155 ? 53.898 57.094 42.621 1.00 20.75 119 GLY A CA 1
ATOM 828 C C . GLY A 1 155 ? 54.995 56.648 41.717 1.00 20.21 119 GLY A C 1
ATOM 829 O O . GLY A 1 155 ? 55.754 57.447 41.247 1.00 23.92 119 GLY A O 1
ATOM 830 N N . GLY A 1 156 ? 55.095 55.364 41.504 1.00 18.65 120 GLY A N 1
ATOM 831 C CA . GLY A 1 156 ? 55.988 54.836 40.524 1.00 21.58 120 GLY A CA 1
ATOM 832 C C . GLY A 1 156 ? 56.766 53.626 40.968 1.00 22.61 120 GLY A C 1
ATOM 833 O O . GLY A 1 156 ? 57.149 52.859 40.106 1.00 28.90 120 GLY A O 1
ATOM 834 N N . LEU A 1 157 ? 57.009 53.480 42.271 1.00 21.34 121 LEU A N 1
ATOM 835 C CA . LEU A 1 157 ? 57.730 52.347 42.845 1.00 23.42 121 LEU A CA 1
ATOM 836 C C . LEU A 1 157 ? 56.857 51.262 43.471 1.00 22.00 121 LEU A C 1
ATOM 837 O O . LEU A 1 157 ? 57.295 50.108 43.639 1.00 23.45 121 LEU A O 1
ATOM 842 N N . GLU A 1 158 ? 55.609 51.579 43.696 1.00 23.11 122 GLU A N 1
ATOM 843 C CA . GLU A 1 158 ? 54.666 50.685 44.415 1.00 23.27 122 GLU A CA 1
ATOM 844 C C . GLU A 1 158 ? 54.574 49.228 43.930 1.00 20.89 122 GLU A C 1
ATOM 845 O O . GLU A 1 158 ? 54.442 48.351 44.762 1.00 21.93 122 GLU A O 1
ATOM 851 N N . CYS A 1 159 ? 54.695 49.005 42.629 1.00 22.17 123 CYS A N 1
ATOM 852 C CA . CYS A 1 159 ? 54.740 47.676 42.014 1.00 24.08 123 CYS A CA 1
ATOM 853 C C . CYS A 1 159 ? 55.918 46.828 42.365 1.00 24.02 123 CYS A C 1
ATOM 854 O O . CYS A 1 159 ? 55.806 45.596 42.259 1.00 24.65 123 CYS A O 1
ATOM 857 N N . LEU A 1 160 ? 56.966 47.454 42.886 1.00 21.83 124 LEU A N 1
ATOM 858 C CA . LEU A 1 160 ? 58.185 46.794 43.246 1.00 21.23 124 LEU A CA 1
ATOM 859 C C . LEU A 1 160 ? 58.273 46.550 44.740 1.00 19.73 124 LEU A C 1
ATOM 860 O O . LEU A 1 160 ? 59.379 46.231 45.245 1.00 18.86 124 LEU A O 1
ATOM 865 N N . SER A 1 161 ? 57.165 46.777 45.457 1.00 18.99 125 SER A N 1
ATOM 866 C CA . SER A 1 161 ? 57.089 46.531 46.876 1.00 19.92 125 SER A CA 1
ATOM 867 C C . SER A 1 161 ? 57.449 45.028 47.161 1.00 23.27 125 SER A C 1
ATOM 868 O O . SER A 1 161 ? 57.181 44.138 46.327 1.00 25.87 125 SER A O 1
ATOM 871 N N . GLY A 1 162 ? 58.182 44.794 48.235 1.00 22.85 126 GLY A N 1
ATOM 872 C CA . GLY A 1 162 ? 58.480 43.497 48.721 1.00 21.90 126 GLY A CA 1
ATOM 873 C C . GLY A 1 162 ? 59.653 42.836 48.071 1.00 24.18 126 GLY A C 1
ATOM 874 O O . GLY A 1 162 ? 59.947 41.675 48.388 1.00 26.52 126 GLY A O 1
ATOM 875 N N . ILE A 1 163 ? 60.315 43.492 47.126 1.00 22.40 127 ILE A N 1
ATOM 876 C CA . ILE A 1 163 ? 61.528 42.919 46.502 1.00 22.30 127 ILE A CA 1
ATOM 877 C C . ILE A 1 163 ? 62.671 43.089 47.505 1.00 23.31 127 ILE A C 1
ATOM 878 O O . ILE A 1 163 ? 62.850 44.154 48.042 1.00 24.64 127 ILE A O 1
ATOM 883 N N . PRO A 1 164 ? 63.419 42.025 47.806 1.00 26.30 128 PRO A N 1
ATOM 884 C CA . PRO A 1 164 ? 64.410 42.221 48.856 1.00 25.34 128 PRO A CA 1
ATOM 885 C C . PRO A 1 164 ? 65.673 42.922 48.336 1.00 22.95 128 PRO A C 1
ATOM 886 O O . PRO A 1 164 ? 65.811 43.187 47.148 1.00 23.48 128 PRO A O 1
ATOM 890 N N . GLY A 1 165 ? 66.605 43.126 49.230 1.00 18.98 129 GLY A N 1
ATOM 891 C CA . GLY A 1 165 ? 67.901 43.545 48.892 1.00 21.46 129 GLY A CA 1
ATOM 892 C C . GLY A 1 165 ? 68.023 45.049 48.910 1.00 20.93 129 GLY A C 1
ATOM 893 O O . GLY A 1 165 ? 67.147 45.733 49.393 1.00 20.52 129 GLY A O 1
ATOM 894 N N . SER A 1 166 ? 69.143 45.515 48.400 1.00 21.93 130 SER A N 1
ATOM 895 C CA . SER A 1 166 ? 69.546 46.916 48.405 1.00 22.97 130 SER A CA 1
ATOM 896 C C . SER A 1 166 ? 69.085 47.784 47.236 1.00 22.45 130 SER A C 1
ATOM 897 O O . SER A 1 166 ? 68.775 47.315 46.163 1.00 23.26 130 SER A O 1
ATOM 900 N N . ALA A 1 167 ? 69.108 49.102 47.427 1.00 22.43 131 ALA A N 1
ATOM 901 C CA . ALA A 1 167 ? 68.817 49.990 46.336 1.00 21.30 131 ALA A CA 1
ATOM 902 C C . ALA A 1 167 ? 69.905 49.958 45.237 1.00 22.11 131 ALA A C 1
ATOM 903 O O . ALA A 1 167 ? 69.595 50.044 44.066 1.00 21.31 131 ALA A O 1
ATOM 905 N N . GLY A 1 168 ? 71.160 49.870 45.627 1.00 20.27 132 GLY A N 1
ATOM 906 C CA . GLY A 1 168 ? 72.245 49.943 44.688 1.00 21.68 132 GLY A CA 1
ATOM 907 C C . GLY A 1 168 ? 72.300 48.814 43.718 1.00 24.58 132 GLY A C 1
ATOM 908 O O . GLY A 1 168 ? 72.761 49.011 42.619 1.00 25.46 132 GLY A O 1
ATOM 909 N N . ALA A 1 169 ? 71.748 47.649 44.090 1.00 24.91 133 ALA A N 1
ATOM 910 C CA . ALA A 1 169 ? 71.633 46.527 43.199 1.00 22.89 133 ALA A CA 1
ATOM 911 C C . ALA A 1 169 ? 70.613 46.629 42.112 1.00 23.45 133 ALA A C 1
ATOM 912 O O . ALA A 1 169 ? 70.717 45.880 41.144 1.00 21.91 133 ALA A O 1
ATOM 914 N N . THR A 1 170 ? 69.611 47.481 42.280 1.00 21.97 134 THR A N 1
ATOM 915 C CA . THR A 1 170 ? 68.451 47.533 41.356 1.00 22.94 134 THR A CA 1
ATOM 916 C C . THR A 1 170 ? 68.778 47.872 39.920 1.00 23.99 134 THR A C 1
ATOM 917 O O . THR A 1 170 ? 68.198 47.265 39.018 1.00 23.30 134 THR A O 1
ATOM 921 N N . PRO A 1 171 ? 69.688 48.842 39.684 1.00 25.18 135 PRO A N 1
ATOM 922 C CA . PRO A 1 171 ? 70.006 49.137 38.275 1.00 28.20 135 PRO A CA 1
ATOM 923 C C . PRO A 1 171 ? 70.766 47.991 37.593 1.00 28.23 135 PRO A C 1
ATOM 924 O O . PRO A 1 171 ? 70.637 47.788 36.372 1.00 27.20 135 PRO A O 1
ATOM 928 N N . VAL A 1 172 ? 71.504 47.210 38.366 1.00 30.15 136 VAL A N 1
ATOM 929 C CA . VAL A 1 172 ? 72.414 46.217 37.776 1.00 31.19 136 VAL A CA 1
ATOM 930 C C . VAL A 1 172 ? 71.671 45.300 36.796 1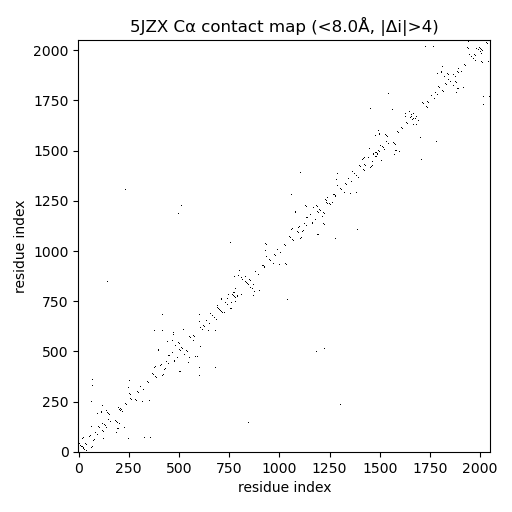.00 33.04 136 VAL A C 1
ATOM 931 O O . VAL A 1 172 ? 72.091 45.136 35.636 1.00 31.52 136 VAL A O 1
ATOM 935 N N . GLN A 1 173 ? 70.549 44.758 37.244 1.00 33.17 137 GLN A N 1
ATOM 936 C CA . GLN A 1 173 ? 69.698 43.912 36.403 1.00 32.15 137 GLN A CA 1
ATOM 937 C C . GLN A 1 173 ? 68.354 44.517 36.105 1.00 29.76 137 GLN A C 1
ATOM 938 O O . GLN A 1 173 ? 67.380 43.756 35.750 1.00 26.65 137 GLN A O 1
ATOM 944 N N . ASN A 1 174 ? 68.247 45.839 36.243 1.00 28.17 138 ASN A N 1
ATOM 945 C CA . ASN A 1 174 ? 66.965 46.494 36.022 1.00 27.07 138 ASN A CA 1
ATOM 946 C C . ASN A 1 174 ? 65.842 45.788 36.778 1.00 23.87 138 ASN A C 1
ATOM 947 O O . ASN A 1 174 ? 64.900 45.286 36.181 1.00 21.51 138 ASN A O 1
ATOM 952 N N . VAL A 1 175 ? 65.967 45.753 38.112 1.00 25.32 139 VAL A N 1
ATOM 953 C CA . VAL A 1 175 ? 65.045 45.017 38.950 1.00 24.63 139 VAL A CA 1
ATOM 954 C C . VAL A 1 175 ? 63.594 45.406 38.634 1.00 25.81 139 VAL A C 1
ATOM 955 O O . VAL A 1 175 ? 63.291 46.600 38.399 1.00 21.77 139 VAL A O 1
ATOM 959 N N . GLY A 1 176 ? 62.712 44.402 38.596 1.00 24.15 140 GLY A N 1
ATOM 960 C CA . GLY A 1 176 ? 61.307 44.631 38.210 1.00 23.20 140 GLY A CA 1
ATOM 961 C C . GLY A 1 176 ? 60.395 43.559 38.695 1.00 24.19 140 GLY A C 1
ATOM 962 O O . GLY A 1 176 ? 60.833 42.462 39.027 1.00 26.83 140 GLY A O 1
ATOM 963 N N . ALA A 1 177 ? 59.121 43.876 38.725 1.00 27.98 141 ALA A N 1
ATOM 964 C CA . ALA A 1 177 ? 58.071 42.881 39.018 1.00 26.81 141 ALA A CA 1
ATOM 965 C C . ALA A 1 177 ? 56.755 43.562 38.743 1.00 27.32 141 ALA A C 1
ATOM 966 O O . ALA A 1 177 ? 56.683 44.812 38.705 1.00 23.76 141 ALA A O 1
ATOM 968 N N . TYR A 1 178 ? 55.711 42.758 38.582 1.00 27.85 142 TYR A N 1
ATOM 969 C CA . TYR A 1 178 ? 54.308 43.250 38.481 1.00 30.15 142 TYR A CA 1
ATOM 970 C C . TYR A 1 178 ? 54.106 44.388 37.480 1.00 32.48 142 TYR A C 1
ATOM 971 O O . TYR A 1 178 ? 53.348 45.325 37.726 1.00 34.37 142 TYR A O 1
ATOM 980 N N . GLY A 1 179 ? 54.763 44.220 36.337 1.00 29.47 143 GLY A N 1
ATOM 981 C CA . GLY A 1 179 ? 54.656 45.117 35.225 1.00 31.26 143 GLY A CA 1
ATOM 982 C C . GLY A 1 179 ? 55.429 46.416 35.309 1.00 33.46 143 GLY A C 1
ATOM 983 O O . GLY A 1 179 ? 55.287 47.230 34.385 1.00 32.37 143 GLY A O 1
ATOM 984 N N . ALA A 1 180 ? 56.275 46.583 36.351 1.00 28.01 144 ALA A N 1
ATOM 985 C CA . ALA A 1 180 ? 57.176 47.716 36.477 1.00 29.17 144 ALA A CA 1
ATOM 986 C C . ALA A 1 180 ? 58.607 47.312 36.558 1.00 26.75 144 ALA A C 1
ATOM 987 O O . ALA A 1 180 ? 58.946 46.164 36.861 1.00 29.16 144 ALA A O 1
ATOM 989 N N . GLU A 1 181 ? 59.476 48.258 36.254 1.00 27.60 145 GLU A N 1
ATOM 990 C CA . GLU A 1 181 ? 60.963 48.069 36.381 1.00 25.23 145 GLU A CA 1
ATOM 991 C C . GLU A 1 181 ? 61.631 49.373 36.845 1.00 23.69 145 GLU A C 1
ATOM 992 O O . GLU A 1 181 ? 61.045 50.474 36.717 1.00 24.16 145 GLU A O 1
ATOM 998 N N . VAL A 1 182 ? 62.804 49.296 37.458 1.00 23.23 146 VAL A N 1
ATOM 999 C CA . VAL A 1 182 ? 63.382 50.519 37.979 1.00 20.97 146 VAL A CA 1
ATOM 1000 C C . VAL A 1 182 ? 63.769 51.445 36.826 1.00 22.39 146 VAL A C 1
ATOM 1001 O O . VAL A 1 182 ? 63.869 52.646 37.056 1.00 19.10 146 VAL A O 1
ATOM 1005 N N . SER A 1 183 ? 64.011 50.893 35.605 1.00 23.32 147 SER A N 1
ATOM 1006 C CA . SER A 1 183 ? 64.287 51.757 34.455 1.00 23.27 147 SER A CA 1
ATOM 1007 C C . SER A 1 183 ? 63.094 52.659 34.137 1.00 23.71 147 SER A C 1
ATOM 1008 O O . SER A 1 183 ? 63.256 53.583 33.414 1.00 23.83 147 SER A O 1
ATOM 1011 N N . ASP A 1 184 ? 61.889 52.398 34.649 1.00 22.90 148 ASP A N 1
ATOM 1012 C CA . ASP A 1 184 ? 60.771 53.323 34.407 1.00 26.39 148 ASP A CA 1
ATOM 1013 C C . ASP A 1 184 ? 60.888 54.657 35.146 1.00 25.46 148 ASP A C 1
ATOM 1014 O O . ASP A 1 184 ? 60.104 55.568 34.870 1.00 30.82 148 ASP A O 1
ATOM 1019 N N . THR A 1 185 ? 61.766 54.729 36.136 1.00 22.18 149 THR A N 1
ATOM 1020 C CA . THR A 1 185 ? 61.897 55.918 36.940 1.00 21.92 149 THR A CA 1
ATOM 1021 C C . THR A 1 185 ? 63.266 56.362 37.287 1.00 19.46 149 THR A C 1
ATOM 1022 O O . THR A 1 185 ? 63.366 57.488 37.765 1.00 22.72 149 THR A O 1
ATOM 1026 N N . ILE A 1 186 ? 64.317 55.564 37.060 1.00 18.53 150 ILE A N 1
ATOM 1027 C CA . ILE A 1 186 ? 65.658 55.991 37.398 1.00 21.43 150 ILE A CA 1
ATOM 1028 C C . ILE A 1 186 ? 66.077 57.180 36.504 1.00 21.62 150 ILE A C 1
ATOM 1029 O O . ILE A 1 186 ? 65.945 57.101 35.311 1.00 23.09 150 ILE A O 1
ATOM 1034 N N . THR A 1 187 ? 66.571 58.268 37.078 1.00 24.20 151 THR A N 1
ATOM 1035 C CA . THR A 1 187 ? 67.127 59.360 36.198 1.00 25.42 151 THR A CA 1
ATOM 1036 C C . THR A 1 187 ? 68.600 59.221 36.014 1.00 22.22 151 THR A C 1
ATOM 1037 O O . THR A 1 187 ? 69.107 59.432 34.966 1.00 21.87 151 THR A O 1
ATOM 1041 N N . ARG A 1 188 ? 69.292 58.893 37.089 1.00 25.00 152 ARG A N 1
ATOM 1042 C CA . ARG A 1 188 ? 70.743 58.739 37.064 1.00 23.78 152 ARG A CA 1
ATOM 1043 C C . ARG A 1 188 ? 71.271 57.913 38.235 1.00 27.18 152 ARG A C 1
ATOM 1044 O O . ARG A 1 188 ? 70.593 57.765 39.299 1.00 28.35 152 ARG A O 1
ATOM 1052 N N . VAL A 1 189 ? 72.511 57.432 38.055 1.00 26.92 153 VAL A N 1
ATOM 1053 C CA . VAL A 1 189 ? 73.138 56.531 39.002 1.00 28.42 153 VAL A CA 1
ATOM 1054 C C . VAL A 1 189 ? 74.533 57.084 39.248 1.00 28.09 153 VAL A C 1
ATOM 1055 O O . VAL A 1 189 ? 75.223 57.467 38.274 1.00 26.10 153 VAL A O 1
ATOM 1059 N N . ARG A 1 190 ? 74.946 57.146 40.517 1.00 24.55 154 ARG A N 1
ATOM 1060 C CA . ARG A 1 190 ? 76.292 57.542 40.869 1.00 26.78 154 ARG A CA 1
ATOM 1061 C C . ARG A 1 190 ? 77.186 56.281 40.857 1.00 27.09 154 ARG A C 1
ATOM 1062 O O . ARG A 1 190 ? 76.915 55.301 41.595 1.00 25.84 154 ARG A O 1
ATOM 1070 N N . LEU A 1 191 ? 78.220 56.296 39.996 1.00 27.16 155 LEU A N 1
ATOM 1071 C CA . LEU A 1 191 ? 79.018 55.081 39.680 1.00 26.50 155 LEU A CA 1
ATOM 1072 C C . LEU A 1 191 ? 80.482 55.250 40.048 1.00 23.60 155 LEU A C 1
ATOM 1073 O O . LEU A 1 191 ? 81.070 56.282 39.788 1.00 26.19 155 LEU A O 1
ATOM 1078 N N . LEU A 1 192 ? 81.092 54.231 40.619 1.00 25.29 156 LEU A N 1
ATOM 1079 C CA . LEU A 1 192 ? 82.548 54.219 40.862 1.00 25.60 156 LEU A CA 1
ATOM 1080 C C . LEU A 1 192 ? 83.114 53.352 39.748 1.00 26.36 156 LEU A C 1
ATOM 1081 O O . LEU A 1 192 ? 82.708 52.219 39.602 1.00 27.99 156 LEU A O 1
ATOM 1086 N N . ASP A 1 193 ? 83.999 53.889 38.940 1.00 28.29 157 ASP A N 1
ATOM 1087 C CA . ASP A 1 193 ? 84.714 53.045 37.960 1.00 33.40 157 ASP A CA 1
ATOM 1088 C C . ASP A 1 193 ? 85.986 52.536 38.692 1.00 31.33 157 ASP A C 1
ATOM 1089 O O . ASP A 1 193 ? 86.906 53.297 38.924 1.00 30.24 157 ASP A O 1
ATOM 1094 N N . ARG A 1 194 ? 86.001 51.268 39.043 1.00 29.13 158 ARG A N 1
ATOM 1095 C CA . ARG A 1 194 ? 87.098 50.701 39.895 1.00 35.59 158 ARG A CA 1
ATOM 1096 C C . ARG A 1 194 ? 88.493 50.773 39.299 1.00 35.33 158 ARG A C 1
ATOM 1097 O O . ARG A 1 194 ? 89.426 51.048 40.013 1.00 37.88 158 ARG A O 1
ATOM 1105 N N . CYS A 1 195 ? 88.597 50.608 37.991 1.00 38.55 159 CYS A N 1
ATOM 1106 C CA . CYS A 1 195 ? 89.888 50.588 37.308 1.00 41.58 159 CYS A CA 1
ATOM 1107 C C . CYS A 1 195 ? 90.551 51.959 37.300 1.00 41.16 159 CYS A C 1
ATOM 1108 O O . CYS A 1 195 ? 91.771 52.065 37.532 1.00 41.49 159 CYS A O 1
ATOM 1111 N N . THR A 1 196 ? 89.776 53.028 37.128 1.00 43.13 160 THR A N 1
ATOM 1112 C CA . THR A 1 196 ? 90.352 54.411 37.171 1.00 41.52 160 THR A CA 1
ATOM 1113 C C . THR A 1 196 ? 90.185 55.121 38.484 1.00 37.53 160 THR A C 1
ATOM 1114 O O . THR A 1 196 ? 90.770 56.200 38.699 1.00 40.26 160 THR A O 1
ATOM 1118 N N . GLY A 1 197 ? 89.280 54.619 39.323 1.00 37.98 161 GLY A N 1
ATOM 1119 C CA . GLY A 1 197 ? 88.901 55.306 40.588 1.00 36.75 161 GLY A CA 1
ATOM 1120 C C . GLY A 1 197 ? 88.027 56.553 40.445 1.00 36.15 161 GLY A C 1
ATOM 1121 O O . GLY A 1 197 ? 87.858 57.312 41.411 1.00 36.29 161 GLY A O 1
ATOM 1122 N N . GLU A 1 198 ? 87.467 56.749 39.251 1.00 30.97 162 GLU A N 1
ATOM 1123 C CA . GLU A 1 198 ? 86.625 57.905 38.958 1.00 35.91 162 GLU A CA 1
ATOM 1124 C C . GLU A 1 198 ? 85.191 57.634 39.487 1.00 29.96 162 GLU A C 1
ATOM 1125 O O . GLU A 1 198 ? 84.625 56.541 39.307 1.00 28.33 162 GLU A O 1
ATOM 1131 N N . VAL A 1 199 ? 84.608 58.660 40.078 1.00 30.81 163 VAL A N 1
ATOM 1132 C CA . VAL A 1 199 ? 83.232 58.640 40.504 1.00 30.00 163 VAL A CA 1
ATOM 1133 C C . VAL A 1 199 ? 82.510 59.680 39.690 1.00 29.96 163 VAL A C 1
ATOM 1134 O O . VAL A 1 199 ? 82.927 60.829 39.654 1.00 26.59 163 VAL A O 1
ATOM 1138 N N . ARG A 1 200 ? 81.422 59.280 39.046 1.00 27.63 164 ARG A N 1
ATOM 1139 C CA . ARG A 1 200 ? 80.520 60.260 38.442 1.00 27.03 164 ARG A CA 1
ATOM 1140 C C . ARG A 1 200 ? 79.082 59.760 38.429 1.00 26.50 164 ARG A C 1
ATOM 1141 O O . ARG A 1 200 ? 78.820 58.540 38.471 1.00 26.49 164 ARG A O 1
ATOM 1149 N N . TRP A 1 201 ? 78.198 60.689 38.138 1.00 23.59 165 TRP A N 1
ATOM 1150 C CA . TRP A 1 201 ? 76.809 60.328 37.789 1.00 23.59 165 TRP A CA 1
ATOM 1151 C C . TRP A 1 201 ? 76.658 59.950 36.318 1.00 25.10 165 TRP A C 1
ATOM 1152 O O . TRP A 1 201 ? 77.209 60.623 35.449 1.00 23.56 165 TRP A O 1
ATOM 1163 N N . VAL A 1 202 ? 75.911 58.873 36.050 1.00 22.75 166 VAL A N 1
ATOM 1164 C CA . VAL A 1 202 ? 75.635 58.421 34.729 1.00 25.06 166 VAL A CA 1
ATOM 1165 C C . VAL A 1 202 ? 74.127 58.406 34.505 1.00 26.17 166 VAL A C 1
ATOM 1166 O O . VAL A 1 202 ? 73.369 58.021 35.381 1.00 23.88 166 VAL A O 1
ATOM 1170 N N . SER A 1 203 ? 73.693 58.800 33.310 1.00 25.00 167 SER A N 1
ATOM 1171 C CA . SER A 1 203 ? 72.269 58.818 32.997 1.00 23.10 167 SER A CA 1
ATOM 1172 C C . SER A 1 203 ? 71.674 57.458 32.819 1.00 24.16 167 SER A C 1
ATOM 1173 O O . SER A 1 203 ? 72.367 56.466 32.465 1.00 25.49 167 SER A O 1
ATOM 1176 N N . ALA A 1 204 ? 70.350 57.423 32.994 1.00 23.34 168 ALA A N 1
ATOM 1177 C CA . ALA A 1 204 ? 69.574 56.249 32.722 1.00 23.15 168 ALA A CA 1
ATOM 1178 C C . ALA A 1 204 ? 69.931 55.750 31.286 1.00 24.75 168 ALA A C 1
ATOM 1179 O O . ALA A 1 204 ? 70.180 54.563 31.080 1.00 26.66 168 ALA A O 1
ATOM 1181 N N . ARG A 1 205 ? 69.963 56.659 30.330 1.00 24.42 169 ARG A N 1
ATOM 1182 C CA . ARG A 1 205 ? 70.154 56.336 28.921 1.00 25.42 169 ARG A CA 1
ATOM 1183 C C . ARG A 1 205 ? 71.486 55.572 28.733 1.00 24.18 169 ARG A C 1
ATOM 1184 O O . ARG A 1 205 ? 71.491 54.545 28.045 1.00 23.31 169 ARG A O 1
ATOM 1192 N N . ASP A 1 206 ? 72.566 56.075 29.317 1.00 22.04 170 ASP A N 1
ATOM 1193 C CA . ASP A 1 206 ? 73.868 55.400 29.262 1.00 27.45 170 ASP A CA 1
ATOM 1194 C C . ASP A 1 206 ? 73.904 54.085 30.030 1.00 31.39 170 ASP A C 1
ATOM 1195 O O . ASP A 1 206 ? 74.853 53.369 29.856 1.00 32.05 170 ASP A O 1
ATOM 1200 N N . LEU A 1 207 ? 72.936 53.783 30.915 1.00 30.81 171 LEU A N 1
ATOM 1201 C CA . LEU A 1 207 ? 72.900 52.440 31.508 1.00 30.66 171 LEU A CA 1
ATOM 1202 C C . LEU A 1 207 ? 72.357 51.388 30.573 1.00 28.71 171 LEU A C 1
ATOM 1203 O O . LEU A 1 207 ? 72.530 50.236 30.873 1.00 34.25 171 LEU A O 1
ATOM 1208 N N . ARG A 1 208 ? 71.707 51.766 29.459 1.00 30.50 172 ARG A N 1
ATOM 1209 C CA . ARG A 1 208 ? 71.216 50.806 28.434 1.00 31.24 172 ARG A CA 1
ATOM 1210 C C . ARG A 1 208 ? 70.340 49.747 29.075 1.00 27.78 172 ARG A C 1
ATOM 1211 O O . ARG A 1 208 ? 70.491 48.542 28.847 1.00 32.52 172 ARG A O 1
ATOM 1219 N N . PHE A 1 209 ? 69.431 50.189 29.896 1.00 25.77 173 PHE A N 1
ATOM 1220 C CA . PHE A 1 209 ? 68.438 49.297 30.448 1.00 27.72 173 PHE A CA 1
ATOM 1221 C C . PHE A 1 209 ? 67.706 48.497 29.394 1.00 31.43 173 PHE A C 1
ATOM 1222 O O . PHE A 1 209 ? 67.316 49.034 28.383 1.00 31.51 173 PHE A O 1
ATOM 1230 N N . GLY A 1 210 ? 67.542 47.200 29.652 1.00 32.32 174 GLY A N 1
ATOM 1231 C CA . GLY A 1 210 ? 66.504 46.353 28.983 1.00 30.63 174 GLY A CA 1
ATOM 1232 C C . GLY A 1 210 ? 65.940 45.385 30.024 1.00 31.73 174 GLY A C 1
ATOM 1233 O O . GLY A 1 210 ? 66.189 45.526 31.256 1.00 27.94 174 GLY A O 1
ATOM 1234 N N . TYR A 1 211 ? 65.142 44.437 29.551 1.00 35.95 175 TYR A N 1
ATOM 1235 C CA . TYR A 1 211 ? 64.581 43.370 30.389 1.00 36.48 175 TYR A CA 1
ATOM 1236 C C . TYR A 1 211 ? 65.686 42.598 31.148 1.00 32.85 175 TYR A C 1
ATOM 1237 O O . TYR A 1 211 ? 66.543 41.982 30.561 1.00 29.79 175 TYR A O 1
ATOM 1246 N N . ARG A 1 212 ? 65.714 42.763 32.473 1.00 31.86 176 ARG A N 1
ATOM 1247 C CA . ARG A 1 212 ? 66.686 42.164 33.340 1.00 32.96 176 ARG A CA 1
ATOM 1248 C C . ARG A 1 212 ? 68.103 42.404 32.954 1.00 36.98 176 ARG A C 1
ATOM 1249 O O . ARG A 1 212 ? 68.987 41.588 33.252 1.00 38.32 176 ARG A O 1
ATOM 1257 N N . THR A 1 213 ? 68.351 43.605 32.421 1.00 38.38 177 THR A N 1
ATOM 1258 C CA . THR A 1 213 ? 69.708 43.970 32.030 1.00 35.12 177 THR A CA 1
ATOM 1259 C C . THR A 1 213 ? 70.035 45.459 32.027 1.00 33.71 177 THR A C 1
ATOM 1260 O O . THR A 1 213 ? 69.135 46.352 32.024 1.00 34.89 177 THR A O 1
ATOM 1264 N N . SER A 1 214 ? 71.345 45.692 32.004 1.00 30.99 178 SER A N 1
ATOM 1265 C CA . SER A 1 214 ? 71.962 46.991 31.923 1.00 28.26 178 SER A CA 1
ATOM 1266 C C . SER A 1 214 ? 73.397 46.802 31.515 1.00 28.86 178 SER A C 1
ATOM 1267 O O . SER A 1 214 ? 73.890 45.682 31.485 1.00 32.08 178 SER A O 1
ATOM 1270 N N . VAL A 1 215 ? 74.129 47.884 31.279 1.00 31.39 179 VAL A N 1
ATOM 1271 C CA . VAL A 1 215 ? 75.558 47.739 31.066 1.00 33.31 179 VAL A CA 1
ATOM 1272 C C . VAL A 1 215 ? 76.292 47.230 32.285 1.00 35.63 179 VAL A C 1
ATOM 1273 O O . VAL A 1 215 ? 77.421 46.779 32.167 1.00 36.03 179 VAL A O 1
ATOM 1277 N N . LEU A 1 216 ? 75.680 47.327 33.463 1.00 33.57 180 LEU A N 1
ATOM 1278 C CA . LEU A 1 216 ? 76.330 46.896 34.659 1.00 34.88 180 LEU A CA 1
ATOM 1279 C C . LEU A 1 216 ? 76.239 45.354 34.814 1.00 35.00 180 LEU A C 1
ATOM 1280 O O . LEU A 1 216 ? 76.965 44.802 35.628 1.00 39.13 180 LEU A O 1
ATOM 1285 N N . LYS A 1 217 ? 75.365 44.697 34.049 1.00 32.97 181 LYS A N 1
ATOM 1286 C CA . LYS A 1 217 ? 75.137 43.240 34.160 1.00 38.75 181 LYS A CA 1
ATOM 1287 C C . LYS A 1 217 ? 76.215 42.499 33.354 1.00 43.27 181 LYS A C 1
ATOM 1288 O O . LYS A 1 217 ? 76.459 42.768 32.179 1.00 45.25 181 LYS A O 1
ATOM 1294 N N . HIS A 1 218 ? 76.927 41.620 34.010 1.00 49.72 182 HIS A N 1
ATOM 1295 C CA . HIS A 1 218 ? 77.988 40.855 33.348 1.00 55.36 182 HIS A CA 1
ATOM 1296 C C . HIS A 1 218 ? 77.773 39.372 33.576 1.00 52.52 182 HIS A C 1
ATOM 1297 O O . HIS A 1 218 ? 77.392 38.950 34.682 1.00 49.52 182 HIS A O 1
ATOM 1304 N N . ALA A 1 219 ? 77.963 38.606 32.494 1.00 55.45 183 ALA A N 1
ATOM 1305 C CA . ALA A 1 219 ? 78.074 37.141 32.561 1.00 64.16 183 ALA A CA 1
ATOM 1306 C C . ALA A 1 219 ? 78.837 36.679 33.846 1.00 58.06 183 ALA A C 1
ATOM 1307 O O . ALA A 1 219 ? 78.330 35.841 34.570 1.00 49.97 183 ALA A O 1
ATOM 1309 N N . ASP A 1 220 ? 80.002 37.292 34.115 1.00 52.66 184 ASP A N 1
ATOM 1310 C CA . ASP A 1 220 ? 80.727 37.181 35.407 1.00 53.17 184 ASP A CA 1
ATOM 1311 C C . ASP A 1 220 ? 80.289 38.202 36.482 1.00 56.40 184 ASP A C 1
ATOM 1312 O O . ASP A 1 220 ? 80.707 39.387 36.400 1.00 52.14 184 ASP A O 1
ATOM 1317 N N . GLY A 1 221 ? 79.534 37.756 37.509 1.00 48.89 185 GLY A N 1
ATOM 1318 C CA . GLY A 1 221 ? 79.064 38.679 38.623 1.00 42.96 185 GLY A CA 1
ATOM 1319 C C . GLY A 1 221 ? 80.082 39.065 39.726 1.00 45.05 185 GLY A C 1
ATOM 1320 O O . GLY A 1 221 ? 79.797 39.891 40.632 1.00 40.85 185 GLY A O 1
ATOM 1321 N N . LEU A 1 222 ? 81.272 38.446 39.686 1.00 45.88 186 LEU A N 1
ATOM 1322 C CA . LEU A 1 222 ? 82.377 38.842 40.583 1.00 44.23 186 LEU A CA 1
ATOM 1323 C C . LEU A 1 222 ? 83.009 40.156 40.122 1.00 39.92 186 LEU A C 1
ATOM 1324 O O . LEU A 1 222 ? 83.344 41.046 40.924 1.00 49.26 186 LEU A O 1
ATOM 1329 N N . ALA A 1 223 ? 83.203 40.234 38.812 1.00 45.68 187 ALA A N 1
ATOM 1330 C CA . ALA A 1 223 ? 84.006 41.274 38.148 1.00 48.74 187 ALA A CA 1
ATOM 1331 C C . ALA A 1 223 ? 83.603 42.675 38.640 1.00 44.56 187 ALA A C 1
ATOM 1332 O O . ALA A 1 223 ? 84.431 43.417 39.233 1.00 37.42 187 ALA A O 1
ATOM 1334 N N . VAL A 1 224 ? 82.315 42.982 38.454 1.00 36.52 188 VAL A N 1
ATOM 1335 C CA . VAL A 1 224 ? 81.768 44.287 38.875 1.00 38.29 188 VAL A CA 1
ATOM 1336 C C . VAL A 1 224 ? 82.814 45.383 38.721 1.00 29.77 188 VAL A C 1
ATOM 1337 O O . VAL A 1 224 ? 83.162 45.974 39.667 1.00 30.34 188 VAL A O 1
ATOM 1341 N N . PRO A 1 225 ? 83.320 45.652 37.506 1.00 32.24 189 PRO A N 1
ATOM 1342 C CA . PRO A 1 225 ? 84.235 46.794 37.317 1.00 32.16 189 PRO A CA 1
ATOM 1343 C C . PRO A 1 225 ? 83.695 48.230 37.701 1.00 30.40 189 PRO A C 1
ATOM 1344 O O . PRO A 1 225 ? 84.477 49.189 37.938 1.00 26.19 189 PRO A O 1
ATOM 1348 N N . THR A 1 226 ? 82.384 48.359 37.765 1.00 28.87 190 THR A N 1
ATOM 1349 C CA . THR A 1 226 ? 81.732 49.614 38.084 1.00 33.56 190 THR A CA 1
ATOM 1350 C C . THR A 1 226 ? 80.766 49.367 39.197 1.00 29.14 190 THR A C 1
ATOM 1351 O O . THR A 1 226 ? 79.874 48.533 39.034 1.00 29.21 190 THR A O 1
ATOM 1355 N N . VAL A 1 227 ? 80.910 50.119 40.281 1.00 29.94 191 VAL A N 1
ATOM 1356 C CA . VAL A 1 227 ? 80.043 50.013 41.460 1.00 28.77 191 VAL A CA 1
ATOM 1357 C C . VAL A 1 227 ? 79.013 51.152 41.593 1.00 28.85 191 VAL A C 1
ATOM 1358 O O . VAL A 1 227 ? 79.365 52.327 41.600 1.00 25.14 191 VAL A O 1
ATOM 1362 N N . VAL A 1 228 ? 77.735 50.791 41.768 1.00 25.25 192 VAL A N 1
ATOM 1363 C CA . VAL A 1 228 ? 76.698 51.760 42.067 1.00 22.83 192 VAL A CA 1
ATOM 1364 C C . VAL A 1 228 ? 76.802 52.220 43.508 1.00 24.59 192 VAL A C 1
ATOM 1365 O O . VAL A 1 228 ? 76.694 51.446 44.452 1.00 25.37 192 VAL A O 1
ATOM 1369 N N . LEU A 1 229 ? 76.967 53.517 43.666 1.00 25.10 193 LEU A N 1
ATOM 1370 C CA . LEU A 1 229 ? 77.017 54.175 44.948 1.00 22.27 193 LEU A CA 1
ATOM 1371 C C . LEU A 1 229 ? 75.680 54.787 45.367 1.00 22.74 193 LEU A C 1
ATOM 1372 O O . LEU A 1 229 ? 75.437 54.967 46.544 1.00 23.34 193 LEU A O 1
ATOM 1377 N N . GLU A 1 230 ? 74.872 55.243 44.408 1.00 22.98 194 GLU A N 1
ATOM 1378 C CA . GLU A 1 230 ? 73.661 55.994 44.741 1.00 23.72 194 GLU A CA 1
ATOM 1379 C C . GLU A 1 230 ? 72.785 55.921 43.531 1.00 21.35 194 GLU A C 1
ATOM 1380 O O . GLU A 1 230 ? 73.295 55.755 42.483 1.00 19.60 194 GLU A O 1
ATOM 1386 N N . VAL A 1 231 ? 71.468 55.934 43.709 1.00 22.43 195 VAL A N 1
ATOM 1387 C CA . VAL A 1 231 ? 70.523 55.896 42.645 1.00 22.88 195 VAL A CA 1
ATOM 1388 C C . VAL A 1 231 ? 69.526 57.050 42.847 1.00 23.00 195 VAL A C 1
ATOM 1389 O O . VAL A 1 231 ? 69.041 57.230 43.966 1.00 22.51 195 VAL A O 1
ATOM 1393 N N . GLU A 1 232 ? 69.134 57.741 41.757 1.00 19.27 196 GLU A N 1
ATOM 1394 C CA . GLU A 1 232 ? 68.071 58.690 41.864 1.00 19.73 196 GLU A CA 1
ATOM 1395 C C . GLU A 1 232 ? 66.911 58.241 41.062 1.00 18.19 196 GLU A C 1
ATOM 1396 O O . GLU A 1 232 ? 67.095 57.783 39.954 1.00 19.41 196 GLU A O 1
ATOM 1402 N N . PHE A 1 233 ? 65.705 58.400 41.612 1.00 19.49 197 PHE A N 1
ATOM 1403 C CA . PHE A 1 233 ? 64.437 58.098 40.955 1.00 19.07 197 PHE A CA 1
ATOM 1404 C C . PHE A 1 233 ? 63.620 59.383 40.852 1.00 23.27 197 PHE A C 1
ATOM 1405 O O . PHE A 1 233 ? 63.630 60.195 41.823 1.00 20.53 197 PHE A O 1
ATOM 1413 N N . ALA A 1 234 ? 62.857 59.525 39.754 1.00 22.18 198 ALA A N 1
ATOM 1414 C CA . ALA A 1 234 ? 61.917 60.630 39.589 1.00 23.97 198 ALA A CA 1
ATOM 1415 C C . ALA A 1 234 ? 60.508 60.097 39.560 1.00 21.94 198 ALA A C 1
ATOM 1416 O O . ALA A 1 234 ? 60.187 59.283 38.751 1.00 20.83 198 ALA A O 1
ATOM 1418 N N . LEU A 1 235 ? 59.705 60.492 40.512 1.00 20.80 199 LEU A N 1
ATOM 1419 C CA . LEU A 1 235 ? 58.431 59.842 40.696 1.00 22.00 199 LEU A CA 1
ATOM 1420 C C . LEU A 1 235 ? 57.282 60.795 40.417 1.00 22.91 199 LEU A C 1
ATOM 1421 O O . LEU A 1 235 ? 57.478 61.980 40.125 1.00 24.55 199 LEU A O 1
ATOM 1426 N N . ASP A 1 236 ? 56.069 60.283 40.527 1.00 24.78 200 ASP A N 1
ATOM 1427 C CA . ASP A 1 236 ? 54.863 61.080 40.202 1.00 25.26 200 ASP A CA 1
ATOM 1428 C C . ASP A 1 236 ? 54.217 61.788 41.458 1.00 24.09 200 ASP A C 1
ATOM 1429 O O . ASP A 1 236 ? 53.651 61.132 42.292 1.00 24.88 200 ASP A O 1
ATOM 1434 N N . PRO A 1 237 ? 54.368 63.128 41.608 1.00 23.85 201 PRO A N 1
ATOM 1435 C CA . PRO A 1 237 ? 53.944 63.807 42.817 1.00 25.07 201 PRO A CA 1
ATOM 1436 C C . PRO A 1 237 ? 52.394 63.970 42.945 1.00 26.33 201 PRO A C 1
ATOM 1437 O O . PRO A 1 237 ? 51.926 64.482 43.978 1.00 30.41 201 PRO A O 1
ATOM 1441 N N . SER A 1 238 ? 51.638 63.578 41.947 1.00 25.39 202 SER A N 1
ATOM 1442 C CA . SER A 1 238 ? 50.173 63.576 42.060 1.00 28.83 202 SER A CA 1
ATOM 1443 C C . SER A 1 238 ? 49.635 62.477 42.931 1.00 29.87 202 SER A C 1
ATOM 1444 O O . SER A 1 238 ? 48.465 62.483 43.213 1.00 25.92 202 SER A O 1
ATOM 1447 N N . GLY A 1 239 ? 50.486 61.566 43.392 1.00 27.99 203 GLY A N 1
ATOM 1448 C CA . GLY A 1 239 ? 50.006 60.491 44.237 1.00 29.76 203 GLY A CA 1
ATOM 1449 C C . GLY A 1 239 ? 49.326 59.364 43.507 1.00 27.28 203 GLY A C 1
ATOM 1450 O O . GLY A 1 239 ? 48.675 58.613 44.109 1.00 27.26 203 GLY A O 1
ATOM 1451 N N . ARG A 1 240 ? 49.499 59.227 42.217 1.00 27.80 204 ARG A N 1
ATOM 1452 C CA . ARG A 1 240 ? 48.896 58.119 41.523 1.00 31.08 204 ARG A CA 1
ATOM 1453 C C . ARG A 1 240 ? 49.995 57.122 41.220 1.00 29.88 204 ARG A C 1
ATOM 1454 O O . ARG A 1 240 ? 51.075 57.520 40.936 1.00 29.39 204 ARG A O 1
ATOM 1462 N N . SER A 1 241 ? 49.668 55.834 41.234 1.00 26.30 205 SER A N 1
ATOM 1463 C CA . SER A 1 241 ? 50.571 54.805 40.861 1.00 25.53 205 SER A CA 1
ATOM 1464 C C . SER A 1 241 ? 50.876 54.950 39.413 1.00 25.42 205 SER A C 1
ATOM 1465 O O . SER A 1 241 ? 50.143 55.614 38.647 1.00 23.48 205 SER A O 1
ATOM 1468 N N . ALA A 1 242 ? 51.914 54.238 39.021 1.00 24.34 206 ALA A N 1
ATOM 1469 C CA . ALA A 1 242 ? 52.118 53.930 37.620 1.00 27.39 206 ALA A CA 1
ATOM 1470 C C . ALA A 1 242 ? 50.917 53.211 37.072 1.00 26.24 206 ALA A C 1
ATOM 1471 O O . ALA A 1 242 ? 50.233 52.563 37.826 1.00 27.51 206 ALA A O 1
ATOM 1473 N N . PRO A 1 243 ? 50.725 53.254 35.738 1.00 31.96 207 PRO A N 1
ATOM 1474 C CA . PRO A 1 243 ? 49.640 52.530 35.108 1.00 34.54 207 PRO A CA 1
ATOM 1475 C C . PRO A 1 243 ? 49.757 51.028 35.389 1.00 32.74 207 PRO A C 1
ATOM 1476 O O . PRO A 1 243 ? 50.838 50.500 35.363 1.00 30.79 207 PRO A O 1
ATOM 1480 N N . LEU A 1 244 ? 48.649 50.380 35.736 1.00 33.04 208 LEU A N 1
ATOM 1481 C CA . LEU A 1 244 ? 48.706 48.971 36.148 1.00 33.51 208 LEU A CA 1
ATOM 1482 C C . LEU A 1 244 ? 48.827 48.124 34.888 1.00 37.29 208 LEU A C 1
ATOM 1483 O O . LEU A 1 244 ? 47.975 48.196 34.003 1.00 44.36 208 LEU A O 1
ATOM 1488 N N . ARG A 1 245 ? 49.911 47.354 34.779 1.00 33.36 209 ARG A N 1
ATOM 1489 C CA . ARG A 1 245 ? 50.284 46.743 33.514 1.00 37.90 209 ARG A CA 1
ATOM 1490 C C . ARG A 1 245 ? 50.451 45.229 33.608 1.00 38.55 209 ARG A C 1
ATOM 1491 O O . ARG A 1 245 ? 51.162 44.659 32.793 1.00 49.28 209 ARG A O 1
ATOM 1499 N N . TYR A 1 246 ? 49.848 44.602 34.603 1.00 37.48 210 TYR A N 1
ATOM 1500 C CA . TYR A 1 246 ? 50.111 43.228 34.951 1.00 38.51 210 TYR A CA 1
ATOM 1501 C C . TYR A 1 246 ? 48.783 42.633 35.369 1.00 35.34 210 TYR A C 1
ATOM 1502 O O . TYR A 1 246 ? 48.190 43.052 36.359 1.00 32.13 210 TYR A O 1
ATOM 1511 N N . GLY A 1 247 ? 48.284 41.680 34.565 1.00 44.41 211 GLY A N 1
ATOM 1512 C CA . GLY A 1 247 ? 46.900 41.115 34.708 1.00 40.06 211 GLY A CA 1
ATOM 1513 C C . GLY A 1 247 ? 46.478 40.638 36.093 1.00 36.00 211 GLY A C 1
ATOM 1514 O O . GLY A 1 247 ? 45.388 40.980 36.586 1.00 35.99 211 GLY A O 1
ATOM 1515 N N . GLU A 1 248 ? 47.366 39.931 36.776 1.00 37.42 212 GLU A N 1
ATOM 1516 C CA . GLU A 1 248 ? 47.055 39.475 38.159 1.00 38.77 212 GLU A CA 1
ATOM 1517 C C . GLU A 1 248 ? 46.832 40.635 39.149 1.00 41.26 212 GLU A C 1
ATOM 1518 O O . GLU A 1 248 ? 45.945 40.586 40.023 1.00 42.74 212 GLU A O 1
ATOM 1524 N N . LEU A 1 249 ? 47.647 41.697 39.016 1.00 37.64 213 LEU A N 1
ATOM 1525 C CA . LEU A 1 249 ? 47.524 42.864 39.881 1.00 32.15 213 LEU A CA 1
ATOM 1526 C C . LEU A 1 249 ? 46.273 43.649 39.539 1.00 31.38 213 LEU A C 1
ATOM 1527 O O . LEU A 1 249 ? 45.558 44.087 40.423 1.00 30.15 213 LEU A O 1
ATOM 1532 N N . ILE A 1 250 ? 46.059 43.889 38.245 1.00 34.86 214 ILE A N 1
ATOM 1533 C CA . ILE A 1 250 ? 44.856 44.562 37.765 1.00 36.75 214 ILE A CA 1
ATOM 1534 C C . ILE A 1 250 ? 43.567 43.890 38.297 1.00 38.02 214 ILE A C 1
ATOM 1535 O O . ILE A 1 250 ? 42.662 44.577 38.796 1.00 33.19 214 ILE A O 1
ATOM 1540 N N . ALA A 1 251 ? 43.500 42.549 38.182 1.00 38.66 215 ALA A N 1
ATOM 1541 C CA . ALA A 1 251 ? 42.340 41.783 38.686 1.00 38.12 215 ALA A CA 1
ATOM 1542 C C . ALA A 1 251 ? 42.195 41.961 40.154 1.00 40.58 215 ALA A C 1
ATOM 1543 O O . ALA A 1 251 ? 41.085 42.164 40.639 1.00 44.84 215 ALA A O 1
ATOM 1545 N N . ALA A 1 252 ? 43.318 41.915 40.877 1.00 39.35 216 ALA A N 1
ATOM 1546 C CA . ALA A 1 252 ? 43.294 42.002 42.306 1.00 38.77 216 ALA A CA 1
ATOM 1547 C C . ALA A 1 252 ? 42.806 43.307 42.832 1.00 45.52 216 ALA A C 1
ATOM 1548 O O . ALA A 1 252 ? 42.318 43.342 43.970 1.00 40.97 216 ALA A O 1
ATOM 1550 N N . LEU A 1 253 ? 43.027 44.399 42.075 1.00 41.79 217 LEU A N 1
ATOM 1551 C CA . LEU A 1 253 ? 42.509 45.710 42.465 1.00 40.50 217 LEU A CA 1
ATOM 1552 C C . LEU A 1 253 ? 41.129 46.035 41.807 1.00 41.92 217 LEU A C 1
ATOM 1553 O O . LEU A 1 253 ? 40.596 47.071 42.092 1.00 39.96 217 LEU A O 1
ATOM 1558 N N . ASN A 1 254 ? 40.595 45.153 40.939 1.00 47.44 218 ASN A N 1
ATOM 1559 C CA . ASN A 1 254 ? 39.300 45.359 40.221 1.00 49.69 218 ASN A CA 1
ATOM 1560 C C . ASN A 1 254 ? 39.381 46.583 39.338 1.00 46.00 218 ASN A C 1
ATOM 1561 O O . ASN A 1 254 ? 38.535 47.460 39.398 1.00 34.26 218 ASN A O 1
ATOM 1566 N N . ALA A 1 255 ? 40.444 46.630 38.552 1.00 39.76 219 ALA A N 1
ATOM 1567 C CA . ALA A 1 255 ? 40.805 47.793 37.783 1.00 40.23 219 ALA A CA 1
ATOM 1568 C C . ALA A 1 255 ? 40.823 47.368 36.318 1.00 42.23 219 ALA A C 1
ATOM 1569 O O . ALA A 1 255 ? 40.522 46.227 35.994 1.00 41.76 219 ALA A O 1
ATOM 1571 N N . THR A 1 256 ? 41.284 48.230 35.431 1.00 42.19 220 THR A N 1
ATOM 1572 C CA . THR A 1 256 ? 41.588 47.760 34.077 1.00 40.90 220 THR A CA 1
ATOM 1573 C C . THR A 1 256 ? 43.003 48.075 33.752 1.00 38.39 220 THR A C 1
ATOM 1574 O O . THR A 1 256 ? 43.693 48.838 34.451 1.00 38.25 220 THR A O 1
ATOM 1578 N N . SER A 1 257 ? 43.437 47.500 32.659 1.00 33.92 221 SER A N 1
ATOM 1579 C CA . SER A 1 257 ? 44.761 47.679 32.202 1.00 31.12 221 SER A CA 1
ATOM 1580 C C . SER A 1 257 ? 45.076 49.160 31.871 1.00 35.03 221 SER A C 1
ATOM 1581 O O . SER A 1 257 ? 44.361 49.788 31.108 1.00 36.80 221 SER A O 1
ATOM 1584 N N . GLY A 1 258 ? 46.164 49.688 32.444 1.00 36.96 222 GLY A N 1
ATOM 1585 C CA . GLY A 1 258 ? 46.590 51.103 32.279 1.00 36.57 222 GLY A CA 1
ATOM 1586 C C . GLY A 1 258 ? 45.882 52.076 33.242 1.00 33.91 222 GLY A C 1
ATOM 1587 O O . GLY A 1 258 ? 46.099 53.282 33.219 1.00 38.23 222 GLY A O 1
ATOM 1588 N N . GLU A 1 259 ? 44.988 51.578 34.072 1.00 33.05 223 GLU A N 1
ATOM 1589 C CA . GLU A 1 259 ? 44.410 52.408 35.098 1.00 29.02 223 GLU A CA 1
ATOM 1590 C C . GLU A 1 259 ? 45.461 52.607 36.172 1.00 30.62 223 GLU A C 1
ATOM 1591 O O . GLU A 1 259 ? 46.292 51.691 36.417 1.00 32.46 223 GLU A O 1
ATOM 1597 N N . ARG A 1 260 ? 45.397 53.796 36.796 1.00 32.22 224 ARG A N 1
ATOM 1598 C CA . ARG A 1 260 ? 46.214 54.224 37.937 1.00 32.93 224 ARG A CA 1
ATOM 1599 C C . ARG A 1 260 ? 45.413 54.078 39.228 1.00 38.84 224 ARG A C 1
ATOM 1600 O O . ARG A 1 260 ? 44.178 54.190 39.206 1.00 34.98 224 ARG A O 1
ATOM 1608 N N . ALA A 1 261 ? 46.110 53.771 40.339 1.00 34.67 225 ALA A N 1
ATOM 1609 C CA . ALA A 1 261 ? 45.464 53.587 41.606 1.00 30.59 225 ALA A CA 1
ATOM 1610 C C . ALA A 1 261 ? 46.271 54.217 42.718 1.00 26.30 225 ALA A C 1
ATOM 1611 O O . ALA A 1 261 ? 47.322 54.753 42.485 1.00 29.27 225 ALA A O 1
ATOM 1613 N N . ASP A 1 262 ? 45.760 54.136 43.933 1.00 26.08 226 ASP A N 1
ATOM 1614 C CA . ASP A 1 262 ? 46.438 54.622 45.100 1.00 25.32 226 ASP A CA 1
ATOM 1615 C C . ASP A 1 262 ? 47.701 53.777 45.344 1.00 26.74 226 ASP A C 1
ATOM 1616 O O . ASP A 1 262 ? 47.611 52.568 45.481 1.00 23.86 226 ASP A O 1
ATOM 1621 N N . PRO A 1 263 ? 48.877 54.395 45.411 1.00 26.72 227 PRO A N 1
ATOM 1622 C CA . PRO A 1 263 ? 50.100 53.562 45.582 1.00 26.93 227 PRO A CA 1
ATOM 1623 C C . PRO A 1 263 ? 50.126 52.605 46.772 1.00 25.62 227 PRO A C 1
ATOM 1624 O O . PRO A 1 263 ? 50.595 51.486 46.667 1.00 27.39 227 PRO A O 1
ATOM 1628 N N . GLN A 1 264 ? 49.584 53.018 47.885 1.00 27.15 228 GLN A N 1
ATOM 1629 C CA . GLN A 1 264 ? 49.595 52.199 49.086 1.00 32.25 228 GLN A CA 1
ATOM 1630 C C . GLN A 1 264 ? 48.709 50.965 48.875 1.00 31.68 228 GLN A C 1
ATOM 1631 O O . GLN A 1 264 ? 49.089 49.865 49.309 1.00 28.53 228 GLN A O 1
ATOM 1637 N N . ALA A 1 265 ? 47.570 51.151 48.180 1.00 27.57 229 ALA A N 1
ATOM 1638 C CA . ALA A 1 265 ? 46.690 50.075 47.879 1.00 27.62 229 ALA A CA 1
ATOM 1639 C C . ALA A 1 265 ? 47.364 49.139 46.887 1.00 26.49 229 ALA A C 1
ATOM 1640 O O . ALA A 1 265 ? 47.227 47.892 46.931 1.00 27.92 229 ALA A O 1
ATOM 1642 N N . VAL A 1 266 ? 48.109 49.703 45.960 1.00 23.88 230 VAL A N 1
ATOM 1643 C CA . VAL A 1 266 ? 48.865 48.845 45.054 1.00 22.64 230 VAL A CA 1
ATOM 1644 C C . VAL A 1 266 ? 49.934 48.042 45.794 1.00 23.96 230 VAL A C 1
ATOM 1645 O O . VAL A 1 266 ? 50.108 46.858 45.528 1.00 23.81 230 VAL A O 1
ATOM 1649 N N . ARG A 1 267 ? 50.648 48.677 46.710 1.00 23.27 231 ARG A N 1
ATOM 1650 C CA . ARG A 1 267 ? 51.641 47.971 47.500 1.00 24.39 231 ARG A CA 1
ATOM 1651 C C . ARG A 1 267 ? 51.015 46.788 48.318 1.00 27.75 231 ARG A C 1
ATOM 1652 O O . ARG A 1 267 ? 51.568 45.672 48.310 1.00 28.09 231 ARG A O 1
ATOM 1660 N N . GLU A 1 268 ? 49.917 47.058 49.027 1.00 22.57 232 GLU A N 1
ATOM 1661 C CA . GLU A 1 268 ? 49.210 46.042 49.785 1.00 26.35 232 GLU A CA 1
ATOM 1662 C C . GLU A 1 268 ? 48.788 44.870 48.855 1.00 28.60 232 GLU A C 1
ATOM 1663 O O . GLU A 1 268 ? 49.004 43.723 49.206 1.00 27.76 232 GLU A O 1
ATOM 1669 N N . ALA A 1 269 ? 48.287 45.138 47.653 1.00 26.21 233 ALA A N 1
ATOM 1670 C CA . ALA A 1 269 ? 47.938 44.030 46.775 1.00 27.23 233 ALA A CA 1
ATOM 1671 C C . ALA A 1 269 ? 49.180 43.259 46.288 1.00 28.72 233 ALA A C 1
ATOM 1672 O O . ALA A 1 269 ? 49.215 42.015 46.292 1.00 30.06 233 ALA A O 1
ATOM 1674 N N . VAL A 1 270 ? 50.209 43.995 45.903 1.00 23.61 234 VAL A N 1
ATOM 1675 C CA . VAL A 1 270 ? 51.447 43.371 45.479 1.00 25.64 234 VAL A CA 1
ATOM 1676 C C . VAL A 1 270 ? 52.067 42.505 46.575 1.00 25.75 234 VAL A C 1
ATOM 1677 O O . VAL A 1 270 ? 52.521 41.449 46.275 1.00 29.08 234 VAL A O 1
ATOM 1681 N N . LEU A 1 271 ? 52.136 42.994 47.799 1.00 25.53 235 LEU A N 1
ATOM 1682 C CA . LEU A 1 271 ? 52.617 42.226 48.932 1.00 26.55 235 LEU A CA 1
ATOM 1683 C C . LEU A 1 271 ? 51.792 40.934 49.130 1.00 28.88 235 LEU A C 1
ATOM 1684 O O . LEU A 1 271 ? 52.377 39.860 49.344 1.00 30.41 235 LEU A O 1
ATOM 1689 N N . ALA A 1 272 ? 50.459 41.014 48.974 1.00 29.82 236 ALA A N 1
ATOM 1690 C CA . ALA A 1 272 ? 49.580 39.815 48.985 1.00 29.90 236 ALA A CA 1
ATOM 1691 C C . ALA A 1 272 ? 49.889 38.879 47.807 1.00 30.70 236 ALA A C 1
ATOM 1692 O O . ALA A 1 272 ? 50.028 37.659 47.994 1.00 29.24 236 ALA A O 1
ATOM 1694 N N . LEU A 1 273 ? 50.039 39.422 46.595 1.00 30.03 237 LEU A N 1
ATOM 1695 C CA . LEU A 1 273 ? 50.396 38.542 45.445 1.00 28.57 237 LEU A CA 1
ATOM 1696 C C . LEU A 1 273 ? 51.726 37.850 45.700 1.00 29.14 237 LEU A C 1
ATOM 1697 O O . LEU A 1 273 ? 51.893 36.645 45.409 1.00 27.21 237 LEU A O 1
ATOM 1702 N N . ARG A 1 274 ? 52.667 38.574 46.288 1.00 27.43 238 ARG A N 1
ATOM 1703 C CA . ARG A 1 274 ? 53.984 37.963 46.486 1.00 30.23 238 ARG A CA 1
ATOM 1704 C C . ARG A 1 274 ? 53.983 36.872 47.600 1.00 27.41 238 ARG A C 1
ATOM 1705 O O . ARG A 1 274 ? 54.686 35.866 47.465 1.00 25.44 238 ARG A O 1
ATOM 1713 N N . ALA A 1 275 ? 53.236 37.107 48.668 1.00 27.14 239 ALA A N 1
ATOM 1714 C CA . ALA A 1 275 ? 53.097 36.130 49.763 1.00 33.65 239 ALA A CA 1
ATOM 1715 C C . ALA A 1 275 ? 52.603 34.758 49.245 1.00 34.48 239 ALA A C 1
ATOM 1716 O O . ALA A 1 275 ? 53.201 33.769 49.597 1.00 35.95 239 ALA A O 1
ATOM 1718 N N . ARG A 1 276 ? 51.613 34.759 48.349 1.00 34.60 240 ARG A N 1
ATOM 1719 C CA . ARG A 1 276 ? 51.026 33.576 47.727 1.00 37.59 240 ARG A CA 1
ATOM 1720 C C . ARG A 1 276 ? 52.056 32.730 46.969 1.00 40.09 240 ARG A C 1
ATOM 1721 O O . ARG A 1 276 ? 51.905 31.517 46.875 1.00 38.35 240 ARG A O 1
ATOM 1729 N N . LYS A 1 277 ? 53.070 33.398 46.431 1.00 32.67 241 LYS A N 1
ATOM 1730 C CA . LYS A 1 277 ? 54.159 32.792 45.699 1.00 31.49 241 LYS A CA 1
ATOM 1731 C C . LYS A 1 277 ? 55.427 32.585 46.540 1.00 29.31 241 LYS A C 1
ATOM 1732 O O . LYS A 1 277 ? 56.444 32.157 45.998 1.00 33.71 241 LYS A O 1
ATOM 1738 N N . GLY A 1 278 ? 55.403 32.903 47.832 1.00 25.77 242 GLY A N 1
ATOM 1739 C CA . GLY A 1 278 ? 56.624 32.827 48.631 1.00 26.21 242 GLY A CA 1
ATOM 1740 C C . GLY A 1 278 ? 57.714 33.767 48.156 1.00 31.09 242 GLY A C 1
ATOM 1741 O O . GLY A 1 278 ? 58.904 33.452 48.247 1.00 31.02 242 GLY A O 1
ATOM 1742 N N . MET A 1 279 ? 57.310 34.951 47.706 1.00 29.40 243 MET A N 1
ATOM 1743 C CA . MET A 1 279 ? 58.252 35.923 47.191 1.00 31.09 243 MET A CA 1
ATOM 1744 C C . MET A 1 279 ? 58.451 37.186 48.089 1.00 32.72 243 MET A C 1
ATOM 1745 O O . MET A 1 279 ? 59.011 38.195 47.660 1.00 30.51 243 MET A O 1
ATOM 1750 N N . VAL A 1 280 ? 58.011 37.084 49.335 1.00 29.67 244 VAL A N 1
ATOM 1751 C CA . VAL A 1 280 ? 58.394 37.985 50.399 1.00 33.39 244 VAL A CA 1
ATOM 1752 C C . VAL A 1 280 ? 59.181 37.166 51.440 1.00 32.70 244 VAL A C 1
ATOM 1753 O O . VAL A 1 280 ? 58.711 36.090 51.892 1.00 32.93 244 VAL A O 1
ATOM 1757 N N . LEU A 1 281 ? 60.329 37.692 51.862 1.00 32.34 245 LEU A N 1
ATOM 1758 C CA . LEU A 1 281 ? 61.196 36.975 52.789 1.00 34.04 245 LEU A CA 1
ATOM 1759 C C . LEU A 1 281 ? 60.381 36.684 54.056 1.00 37.18 245 LEU A C 1
ATOM 1760 O O . LEU A 1 281 ? 59.616 37.526 54.513 1.00 34.09 245 LEU A O 1
ATOM 1765 N N . ASP A 1 282 ? 60.589 35.499 54.611 1.00 32.24 246 ASP A N 1
ATOM 1766 C CA . ASP A 1 282 ? 59.850 34.974 55.780 1.00 33.16 246 ASP A CA 1
ATOM 1767 C C . ASP A 1 282 ? 60.818 33.908 56.320 1.00 34.47 246 ASP A C 1
ATOM 1768 O O . ASP A 1 282 ? 60.927 32.821 55.749 1.00 32.16 246 ASP A O 1
ATOM 1773 N N . PRO A 1 283 ? 61.575 34.240 57.366 1.00 36.56 247 PRO A N 1
ATOM 1774 C CA . PRO A 1 283 ? 62.656 33.302 57.755 1.00 40.02 247 PRO A CA 1
ATOM 1775 C C . PRO A 1 283 ? 62.167 31.904 58.239 1.00 41.60 247 PRO A C 1
ATOM 1776 O O . PRO A 1 283 ? 62.945 31.002 58.228 1.00 44.47 247 PRO A O 1
ATOM 1780 N N . THR A 1 284 ? 60.906 31.737 58.619 1.00 41.82 248 THR A N 1
ATOM 1781 C CA . THR A 1 284 ? 60.422 30.434 59.041 1.00 44.66 248 THR A CA 1
ATOM 1782 C C . THR A 1 284 ? 59.922 29.597 57.862 1.00 45.69 248 THR A C 1
ATOM 1783 O O . THR A 1 284 ? 59.569 28.439 58.082 1.00 45.42 248 THR A O 1
ATOM 1787 N N . ASP A 1 285 ? 59.811 30.180 56.652 1.00 38.49 249 ASP A N 1
ATOM 1788 C CA . ASP A 1 285 ? 59.287 29.467 55.462 1.00 33.20 249 ASP A CA 1
ATOM 1789 C C . ASP A 1 285 ? 60.447 29.220 54.463 1.00 37.59 249 ASP A C 1
ATOM 1790 O O . ASP A 1 285 ? 61.025 30.161 53.858 1.00 36.36 249 ASP A O 1
ATOM 1795 N N . HIS A 1 286 ? 60.768 27.950 54.251 1.00 33.26 250 HIS A N 1
ATOM 1796 C CA . HIS A 1 286 ? 61.909 27.585 53.431 1.00 32.30 250 HIS A CA 1
ATOM 1797 C C . HIS A 1 286 ? 61.645 27.924 51.979 1.00 28.84 250 HIS A C 1
ATOM 1798 O O . HIS A 1 286 ? 62.577 28.114 51.254 1.00 32.11 250 HIS A O 1
ATOM 1805 N N . ASP A 1 287 ? 60.386 28.018 51.549 1.00 30.51 251 ASP A N 1
ATOM 1806 C CA . ASP A 1 287 ? 60.043 28.454 50.194 1.00 31.50 251 ASP A CA 1
ATOM 1807 C C . ASP A 1 287 ? 60.625 29.817 49.782 1.00 29.10 251 ASP A C 1
ATOM 1808 O O . ASP A 1 287 ? 60.755 30.162 48.575 1.00 30.78 251 ASP A O 1
ATOM 1813 N N . THR A 1 288 ? 61.020 30.521 50.811 1.00 27.73 252 THR A N 1
ATOM 1814 C CA . THR A 1 288 ? 61.555 31.875 50.829 1.00 29.62 252 THR A CA 1
ATOM 1815 C C . THR A 1 288 ? 63.075 31.857 51.028 1.00 28.28 252 THR A C 1
ATOM 1816 O O . THR A 1 288 ? 63.748 32.899 50.915 1.00 26.52 252 THR A O 1
ATOM 1820 N N . TRP A 1 289 ? 63.642 30.698 51.314 1.00 29.33 253 TRP A N 1
ATOM 1821 C CA . TRP A 1 289 ? 65.144 30.535 51.319 1.00 32.89 253 TRP A CA 1
ATOM 1822 C C . TRP A 1 289 ? 65.614 30.368 49.880 1.00 30.62 253 TRP A C 1
ATOM 1823 O O . TRP A 1 289 ? 65.959 29.270 49.424 1.00 24.47 253 TRP A O 1
ATOM 1834 N N . SER A 1 290 ? 65.635 31.483 49.175 1.00 27.86 254 SER A N 1
ATOM 1835 C CA . SER A 1 290 ? 65.903 31.505 47.757 1.00 27.32 254 SER A CA 1
ATOM 1836 C C . SER A 1 290 ? 66.674 32.713 47.336 1.00 25.43 254 SER A C 1
ATOM 1837 O O . SER A 1 290 ? 67.131 33.532 48.155 1.00 29.30 254 SER A O 1
ATOM 1840 N N . VAL A 1 291 ? 66.897 32.763 46.042 1.00 29.06 255 VAL A N 1
ATOM 1841 C CA . VAL A 1 291 ? 67.281 33.986 45.336 1.00 29.85 255 VAL A CA 1
ATOM 1842 C C . VAL A 1 291 ? 66.145 34.395 44.360 1.00 28.89 255 VAL A C 1
ATOM 1843 O O . VAL A 1 291 ? 66.437 34.905 43.328 1.00 31.21 255 VAL A O 1
ATOM 1847 N N . GLY A 1 292 ? 64.860 34.241 44.739 1.00 25.61 256 GLY A N 1
ATOM 1848 C CA . GLY A 1 292 ? 63.706 34.408 43.854 1.00 25.76 256 GLY A CA 1
ATOM 1849 C C . GLY A 1 292 ? 63.562 33.508 42.654 1.00 29.70 256 GLY A C 1
ATOM 1850 O O . GLY A 1 292 ? 64.040 32.406 42.681 1.00 37.17 256 GLY A O 1
ATOM 1851 N N . SER A 1 293 ? 62.883 33.977 41.586 1.00 29.30 257 SER A N 1
ATOM 1852 C CA . SER A 1 293 ? 62.906 33.315 40.297 1.00 27.78 257 SER A CA 1
ATOM 1853 C C . SER A 1 293 ? 64.301 33.061 39.765 1.00 30.69 257 SER A C 1
ATOM 1854 O O . SER A 1 293 ? 65.104 33.979 39.651 1.00 33.32 257 SER A O 1
ATOM 1857 N N . PHE A 1 294 ? 64.604 31.807 39.419 1.00 32.19 258 PHE A N 1
ATOM 1858 C CA . PHE A 1 294 ? 65.975 31.423 39.106 1.00 31.15 258 PHE A CA 1
ATOM 1859 C C . PHE A 1 294 ? 66.265 31.715 37.647 1.00 29.10 258 PHE A C 1
ATOM 1860 O O . PHE A 1 294 ? 67.421 31.903 37.299 1.00 26.58 258 PHE A O 1
ATOM 1868 N N . PHE A 1 295 ? 65.207 31.895 36.857 1.00 29.28 259 PHE A N 1
ATOM 1869 C CA . PHE A 1 295 ? 65.315 32.128 35.434 1.00 32.09 259 PHE A CA 1
ATOM 1870 C C . PHE A 1 295 ? 64.478 33.321 34.971 1.00 34.97 259 PHE A C 1
ATOM 1871 O O . PHE A 1 295 ? 63.317 33.498 35.366 1.00 34.04 259 PHE A O 1
ATOM 1879 N N . THR A 1 296 ? 65.088 34.077 34.049 1.00 40.04 260 THR A N 1
ATOM 1880 C CA . THR A 1 296 ? 64.454 35.136 33.258 1.00 37.06 260 THR A CA 1
ATOM 1881 C C . THR A 1 296 ? 63.491 34.539 32.235 1.00 35.90 260 THR A C 1
ATOM 1882 O O . THR A 1 296 ? 63.771 33.508 31.600 1.00 40.86 260 THR A O 1
ATOM 1886 N N . ASN A 1 297 ? 62.309 35.130 32.127 1.00 33.27 261 ASN A N 1
ATOM 1887 C CA . ASN A 1 297 ? 61.428 34.960 31.001 1.00 33.98 261 ASN A CA 1
ATOM 1888 C C . ASN A 1 297 ? 62.125 35.151 29.647 1.00 40.08 261 ASN A C 1
ATOM 1889 O O . ASN A 1 297 ? 62.589 36.211 29.361 1.00 39.58 261 ASN A O 1
ATOM 1894 N N . PRO A 1 298 ? 62.212 34.089 28.816 1.00 47.36 262 PRO A N 1
ATOM 1895 C CA . PRO A 1 298 ? 62.956 34.191 27.557 1.00 43.70 262 PRO A CA 1
ATOM 1896 C C . PRO A 1 298 ? 62.142 34.848 26.456 1.00 40.84 262 PRO A C 1
ATOM 1897 O O . PRO A 1 298 ? 60.887 34.781 26.429 1.00 39.97 262 PRO A O 1
ATOM 1901 N N . VAL A 1 299 ? 62.857 35.529 25.567 1.00 47.99 263 VAL A N 1
ATOM 1902 C CA . VAL A 1 299 ? 62.242 36.221 24.418 1.00 43.80 263 VAL A CA 1
ATOM 1903 C C . VAL A 1 299 ? 62.535 35.344 23.243 1.00 42.50 263 VAL A C 1
ATOM 1904 O O . VAL A 1 299 ? 63.691 34.964 22.994 1.00 45.17 263 VAL A O 1
ATOM 1908 N N . VAL A 1 300 ? 61.494 34.955 22.551 1.00 46.48 264 VAL A N 1
ATOM 1909 C CA . VAL A 1 300 ? 61.665 34.080 21.395 1.00 58.34 264 VAL A CA 1
ATOM 1910 C C . VAL A 1 300 ? 61.143 34.794 20.152 1.00 63.91 264 VAL A C 1
ATOM 1911 O O . VAL A 1 300 ? 60.288 35.708 20.260 1.00 58.44 264 VAL A O 1
ATOM 1915 N N . THR A 1 301 ? 61.620 34.326 18.993 1.00 68.16 265 THR A N 1
ATOM 1916 C CA . THR A 1 301 ? 61.132 34.808 17.686 1.00 71.88 265 THR A CA 1
ATOM 1917 C C . THR A 1 301 ? 59.649 34.499 17.543 1.00 67.65 265 THR A C 1
ATOM 1918 O O . THR A 1 301 ? 59.120 33.594 18.184 1.00 77.20 265 THR A O 1
ATOM 1922 N N . GLN A 1 302 ? 58.982 35.285 16.714 1.00 78.74 266 GLN A N 1
ATOM 1923 C CA . GLN A 1 302 ? 57.531 35.174 16.524 1.00 82.06 266 GLN A CA 1
ATOM 1924 C C . GLN A 1 302 ? 57.172 33.764 15.977 1.00 77.68 266 GLN A C 1
ATOM 1925 O O . GLN A 1 302 ? 56.136 33.206 16.346 1.00 81.47 266 GLN A O 1
ATOM 1931 N N . ASP A 1 303 ? 58.042 33.204 15.124 1.00 77.69 267 ASP A N 1
ATOM 1932 C CA . ASP A 1 303 ? 57.898 31.828 14.622 1.00 81.00 267 ASP A CA 1
ATOM 1933 C C . ASP A 1 303 ? 57.742 30.889 15.809 1.00 82.26 267 ASP A C 1
ATOM 1934 O O . ASP A 1 303 ? 56.685 30.247 15.948 1.00 85.80 267 ASP A O 1
ATOM 1936 N N . VAL A 1 304 ? 58.743 30.873 16.703 1.00 71.19 268 VAL A N 1
ATOM 1937 C CA . VAL A 1 304 ? 58.714 29.902 17.781 1.00 60.61 268 VAL A CA 1
ATOM 1938 C C . VAL A 1 304 ? 57.531 30.112 18.723 1.00 57.34 268 VAL A C 1
ATOM 1939 O O . VAL A 1 304 ? 57.028 29.135 19.240 1.00 62.78 268 VAL A O 1
ATOM 1943 N N . TYR A 1 305 ? 57.036 31.338 18.893 1.00 53.83 269 TYR A N 1
ATOM 1944 C CA . TYR A 1 305 ? 55.775 31.504 19.632 1.00 52.93 269 TYR A CA 1
ATOM 1945 C C . TYR A 1 305 ? 54.592 30.880 18.906 1.00 63.77 269 TYR A C 1
ATOM 1946 O O . TYR A 1 305 ? 53.690 30.337 19.559 1.00 68.66 269 TYR A O 1
ATOM 1955 N N . GLU A 1 306 ? 54.533 31.017 17.579 1.00 67.65 270 GLU A N 1
ATOM 1956 C CA . GLU A 1 306 ? 53.349 30.510 16.842 1.00 73.86 270 GLU A CA 1
ATOM 1957 C C . GLU A 1 306 ? 53.375 28.958 16.782 1.00 62.59 270 GLU A C 1
ATOM 1958 O O . GLU A 1 306 ? 52.331 28.341 16.916 1.00 62.70 270 GLU A O 1
ATOM 1960 N N . ARG A 1 307 ? 54.568 28.349 16.653 1.00 61.34 271 ARG A N 1
ATOM 1961 C CA . ARG A 1 307 ? 54.708 26.892 16.708 1.00 62.08 271 ARG A CA 1
ATOM 1962 C C . ARG A 1 307 ? 54.135 26.367 18.032 1.00 66.09 271 ARG A C 1
ATOM 1963 O O . ARG A 1 307 ? 53.254 25.517 18.014 1.00 69.18 271 ARG A O 1
ATOM 1965 N N . LEU A 1 308 ? 54.575 26.916 19.164 1.00 60.43 272 LEU A N 1
ATOM 1966 C CA . LEU A 1 308 ? 53.995 26.542 20.463 1.00 56.22 272 LEU A CA 1
ATOM 1967 C C . LEU A 1 308 ? 52.500 26.896 20.559 1.00 60.01 272 LEU A C 1
ATOM 1968 O O . LEU A 1 308 ? 51.699 26.203 21.199 1.00 50.29 272 LEU A O 1
ATOM 1973 N N . ALA A 1 309 ? 52.122 28.024 19.976 1.00 68.91 273 ALA A N 1
ATOM 1974 C CA . ALA A 1 309 ? 50.705 28.374 19.934 1.00 82.43 273 ALA A CA 1
ATOM 1975 C C . ALA A 1 309 ? 49.935 27.259 19.190 1.00 74.72 273 ALA A C 1
ATOM 1976 O O . ALA A 1 309 ? 48.848 26.883 19.633 1.00 65.41 273 ALA A O 1
ATOM 1978 N N . GLY A 1 310 ? 50.528 26.713 18.115 1.00 73.02 274 GLY A N 1
ATOM 1979 C CA . GLY A 1 310 ? 49.980 25.535 17.388 1.00 80.50 274 GLY A CA 1
ATOM 1980 C C . GLY A 1 310 ? 50.083 24.182 18.095 1.00 75.25 274 GLY A C 1
ATOM 1981 O O . GLY A 1 310 ? 49.068 23.541 18.352 1.00 78.10 274 GLY A O 1
ATOM 1982 N N . ASP A 1 311 ? 51.311 23.777 18.436 1.00 81.75 275 ASP A N 1
ATOM 1983 C CA . ASP A 1 311 ? 51.607 22.571 19.267 1.00 89.21 275 ASP A CA 1
ATOM 1984 C C . ASP A 1 311 ? 50.787 22.425 20.567 1.00 93.53 275 ASP A C 1
ATOM 1985 O O . ASP A 1 311 ? 50.826 21.348 21.184 1.00 85.07 275 ASP A O 1
ATOM 1990 N N . ALA A 1 312 ? 50.153 23.521 21.016 1.00 97.05 276 ALA A N 1
ATOM 1991 C CA . ALA A 1 312 ? 49.226 23.543 22.165 1.00 100.45 276 ALA A CA 1
ATOM 1992 C C . ALA A 1 312 ? 47.773 23.885 21.809 1.00 97.80 276 ALA A C 1
ATOM 1993 O O . ALA A 1 312 ? 46.885 23.694 22.640 1.00 91.03 276 ALA A O 1
ATOM 1995 N N . ALA A 1 313 ? 47.529 24.411 20.604 1.00 97.79 277 ALA A N 1
ATOM 1996 C CA . ALA A 1 313 ? 46.176 24.430 20.015 1.00 101.60 277 ALA A CA 1
ATOM 1997 C C . ALA A 1 313 ? 45.583 23.023 19.925 1.00 104.28 277 ALA A C 1
ATOM 1998 O O . ALA A 1 313 ? 44.367 22.888 19.837 1.00 110.01 277 ALA A O 1
ATOM 2000 N N . THR A 1 314 ? 46.450 22.001 19.913 1.00 102.55 278 THR A N 1
ATOM 2001 C CA . THR A 1 314 ? 46.095 20.582 20.127 1.00 95.12 278 THR A CA 1
ATOM 2002 C C . THR A 1 314 ? 46.613 20.114 21.536 1.00 91.40 278 THR A C 1
ATOM 2003 O O . THR A 1 314 ? 47.834 19.994 21.722 1.00 90.34 278 THR A O 1
ATOM 2007 N N . ARG A 1 315 ? 45.774 19.903 22.564 1.00 88.44 279 ARG A N 1
ATOM 2008 C CA . ARG A 1 315 ? 44.335 20.190 22.622 1.00 83.85 279 ARG A CA 1
ATOM 2009 C C . ARG A 1 315 ? 44.026 21.681 22.477 1.00 73.41 279 ARG A C 1
ATOM 2010 O O . ARG A 1 315 ? 43.705 22.365 23.449 1.00 78.87 279 ARG A O 1
ATOM 2012 N N . PRO A 1 319 ? 46.075 27.749 25.765 1.00 76.52 283 PRO A N 1
ATOM 2013 C CA . PRO A 1 319 ? 46.512 29.127 25.454 1.00 73.67 283 PRO A CA 1
ATOM 2014 C C . PRO A 1 319 ? 47.875 29.451 26.085 1.00 65.07 283 PRO A C 1
ATOM 2015 O O . PRO A 1 319 ? 47.977 29.469 27.299 1.00 61.93 283 PRO A O 1
ATOM 2019 N N . VAL A 1 320 ? 48.894 29.705 25.256 1.00 58.53 284 VAL A N 1
ATOM 2020 C CA . VAL A 1 320 ? 50.310 29.878 25.692 1.00 56.60 284 VAL A CA 1
ATOM 2021 C C . VAL A 1 320 ? 50.595 31.267 26.283 1.00 59.97 284 VAL A C 1
ATOM 2022 O O . VAL A 1 320 ? 50.497 32.255 25.560 1.00 55.85 284 VAL A O 1
ATOM 2026 N N . PRO A 1 321 ? 50.992 31.362 27.568 1.00 64.27 285 PRO A N 1
ATOM 2027 C CA . PRO A 1 321 ? 51.334 32.692 28.063 1.00 64.56 285 PRO A CA 1
ATOM 2028 C C . PRO A 1 321 ? 52.434 33.409 27.243 1.00 74.32 285 PRO A C 1
ATOM 2029 O O . PRO A 1 321 ? 53.472 32.809 26.864 1.00 70.32 285 PRO A O 1
ATOM 2033 N N . HIS A 1 322 ? 52.141 34.667 26.910 1.00 73.86 286 HIS A N 1
ATOM 2034 C CA . HIS A 1 322 ? 53.098 35.543 26.278 1.00 80.00 286 HIS A CA 1
ATOM 2035 C C . HIS A 1 322 ? 52.936 36.968 26.816 1.00 84.40 286 HIS A C 1
ATOM 2036 O O . HIS A 1 322 ? 51.862 37.385 27.270 1.00 70.79 286 HIS A O 1
ATOM 2043 N N . TYR A 1 323 ? 54.045 37.683 26.826 1.00 83.91 287 TYR A N 1
ATOM 2044 C CA . TYR A 1 323 ? 54.061 39.063 27.230 1.00 80.36 287 TYR A CA 1
ATOM 2045 C C . TYR A 1 323 ? 54.619 39.863 26.030 1.00 85.49 287 TYR A C 1
ATOM 2046 O O . TYR A 1 323 ? 55.437 39.338 25.244 1.00 70.27 287 TYR A O 1
ATOM 2048 N N . PRO A 1 324 ? 54.150 41.119 25.853 1.00 95.45 288 PRO A N 1
ATOM 2049 C CA . PRO A 1 324 ? 54.744 41.955 24.805 1.00 91.16 288 PRO A CA 1
ATOM 2050 C C . PRO A 1 324 ? 56.226 42.271 25.086 1.00 80.85 288 PRO A C 1
ATOM 2051 O O . PRO A 1 324 ? 56.632 42.423 26.245 1.00 73.35 288 PRO A O 1
ATOM 2055 N N . ALA A 1 325 ? 57.021 42.306 24.024 1.00 72.45 289 ALA A N 1
ATOM 2056 C CA . ALA A 1 325 ? 58.429 42.704 24.092 1.00 77.57 289 ALA A CA 1
ATOM 2057 C C . ALA A 1 325 ? 58.839 43.295 22.737 1.00 88.70 289 ALA A C 1
ATOM 2058 O O . ALA A 1 325 ? 58.201 43.008 21.721 1.00 90.26 289 ALA A O 1
ATOM 2060 N N . PRO A 1 326 ? 59.910 44.112 22.710 1.00 96.90 290 PRO A N 1
ATOM 2061 C CA . PRO A 1 326 ? 60.154 44.886 21.502 1.00 96.43 290 PRO A CA 1
ATOM 2062 C C . PRO A 1 326 ? 60.819 44.100 20.338 1.00 99.33 290 PRO A C 1
ATOM 2063 O O . PRO A 1 326 ? 60.681 44.530 19.187 1.00 102.61 290 PRO A O 1
ATOM 2067 N N . ASP A 1 327 ? 61.499 42.978 20.623 1.00 96.71 291 ASP A N 1
ATOM 2068 C CA . ASP A 1 327 ? 62.216 42.191 19.582 1.00 97.46 291 ASP A CA 1
ATOM 2069 C C . ASP A 1 327 ? 61.899 40.670 19.627 1.00 86.08 291 ASP A C 1
ATOM 2070 O O . ASP A 1 327 ? 62.794 39.797 19.574 1.00 79.27 291 ASP A O 1
ATOM 2075 N N . GLY A 1 328 ? 60.607 40.372 19.685 1.00 75.01 292 GLY A N 1
ATOM 2076 C CA . GLY A 1 328 ? 60.121 38.993 19.686 1.00 67.48 292 GLY A CA 1
ATOM 2077 C C . GLY A 1 328 ? 58.991 38.874 20.684 1.00 67.13 292 GLY A C 1
ATOM 2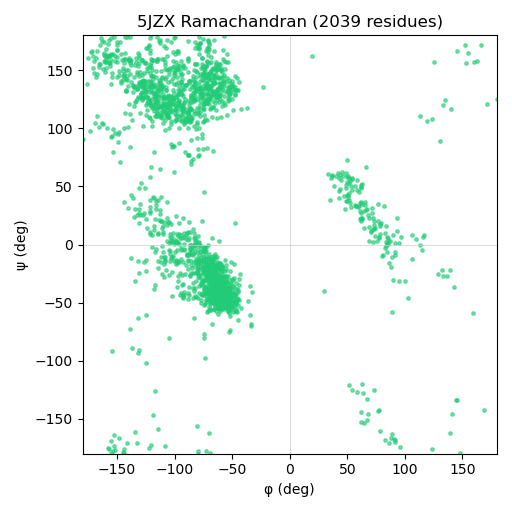078 O O . GLY A 1 328 ? 58.415 39.887 21.080 1.00 51.49 292 GLY A O 1
ATOM 2079 N N . VAL A 1 329 ? 58.671 37.640 21.085 1.00 68.93 293 VAL A N 1
ATOM 2080 C CA . VAL A 1 329 ? 57.627 37.389 22.100 1.00 69.17 293 VAL A CA 1
ATOM 2081 C C . VAL A 1 329 ? 58.302 36.948 23.418 1.00 63.72 293 VAL A C 1
ATOM 2082 O O . VAL A 1 329 ? 59.251 36.156 23.418 1.00 57.07 293 VAL A O 1
ATOM 2086 N N . LYS A 1 330 ? 57.848 37.500 24.530 1.00 63.30 294 LYS A N 1
ATOM 2087 C CA . LYS A 1 330 ? 58.374 37.104 25.835 1.00 60.30 294 LYS A CA 1
ATOM 2088 C C . LYS A 1 330 ? 57.486 35.959 26.325 1.00 49.61 294 LYS A C 1
ATOM 2089 O O . LYS A 1 330 ? 56.249 36.117 26.371 1.00 37.48 294 LYS A O 1
ATOM 2095 N N . LEU A 1 331 ? 58.090 34.816 26.660 1.00 43.40 295 LEU A N 1
ATOM 2096 C CA . LEU A 1 331 ? 57.290 33.677 27.217 1.00 45.53 295 LEU A CA 1
ATOM 2097 C C . LEU A 1 331 ? 57.442 33.664 28.748 1.00 46.87 295 LEU A C 1
ATOM 2098 O O . LEU A 1 331 ? 58.504 34.088 29.261 1.00 52.17 295 LEU A O 1
ATOM 2103 N N . ALA A 1 332 ? 56.412 33.190 29.471 1.00 38.88 296 ALA A N 1
ATOM 2104 C CA . ALA A 1 332 ? 56.560 32.921 30.920 1.00 37.96 296 ALA A CA 1
ATOM 2105 C C . ALA A 1 332 ? 57.439 31.678 31.230 1.00 41.64 296 ALA A C 1
ATOM 2106 O O . ALA A 1 332 ? 57.007 30.528 31.041 1.00 45.11 296 ALA A O 1
ATOM 2108 N N . ALA A 1 333 ? 58.659 31.908 31.721 1.00 39.16 297 ALA A N 1
ATOM 2109 C CA . ALA A 1 333 ? 59.539 30.833 32.176 1.00 37.32 297 ALA A CA 1
ATOM 2110 C C . ALA A 1 333 ? 58.853 29.833 33.085 1.00 40.16 297 ALA A C 1
ATOM 2111 O O . ALA A 1 333 ? 59.126 28.626 33.012 1.00 38.67 297 ALA A O 1
ATOM 2113 N N . GLY A 1 334 ? 57.978 30.323 33.935 1.00 38.57 298 GLY A N 1
ATOM 2114 C CA . GLY A 1 334 ? 57.273 29.483 34.887 1.00 37.62 298 GLY A CA 1
ATOM 2115 C C . GLY A 1 334 ? 56.390 28.463 34.167 1.00 41.01 298 GLY A C 1
ATOM 2116 O O . GLY A 1 334 ? 56.327 27.323 34.590 1.00 35.41 298 GLY A O 1
ATOM 2117 N N . TRP A 1 335 ? 55.735 28.858 33.073 1.00 42.48 299 TRP A N 1
ATOM 2118 C CA . TRP A 1 335 ? 54.865 27.943 32.310 1.00 44.52 299 TRP A CA 1
ATOM 2119 C C . TRP A 1 335 ? 55.696 26.895 31.558 1.00 45.15 299 TRP A C 1
ATOM 2120 O O . TRP A 1 335 ? 55.229 25.756 31.338 1.00 42.09 299 TRP A O 1
ATOM 2131 N N . LEU A 1 336 ? 56.915 27.282 31.188 1.00 37.10 300 LEU A N 1
ATOM 2132 C CA . LEU A 1 336 ? 57.819 26.409 30.499 1.00 38.18 300 LEU A CA 1
ATOM 2133 C C . LEU A 1 336 ? 58.375 25.355 31.463 1.00 40.52 300 LEU A C 1
ATOM 2134 O O . LEU A 1 336 ? 58.389 24.199 31.145 1.00 43.73 300 LEU A O 1
ATOM 2139 N N . VAL A 1 337 ? 58.889 25.811 32.609 1.00 39.41 301 VAL A N 1
ATOM 2140 C CA . VAL A 1 337 ? 59.412 24.977 33.665 1.00 38.33 301 VAL A CA 1
ATOM 2141 C C . VAL A 1 337 ? 58.344 23.905 34.046 1.00 35.50 301 VAL A C 1
ATOM 2142 O O . VAL A 1 337 ? 58.668 22.736 34.078 1.00 34.99 301 VAL A O 1
ATOM 2146 N N . GLU A 1 338 ? 57.090 24.304 34.245 1.00 35.63 302 GLU A N 1
ATOM 2147 C CA . GLU A 1 338 ? 56.028 23.384 34.668 1.00 43.77 302 GLU A CA 1
ATOM 2148 C C . GLU A 1 338 ? 55.688 22.332 33.569 1.00 42.42 302 GLU A C 1
ATOM 2149 O O . GLU A 1 338 ? 55.502 21.161 33.894 1.00 38.02 302 GLU A O 1
ATOM 2155 N N . ARG A 1 339 ? 55.644 22.768 32.315 1.00 41.10 303 ARG A N 1
ATOM 2156 C CA . ARG A 1 339 ? 55.376 21.896 31.186 1.00 45.68 303 ARG A CA 1
ATOM 2157 C C . ARG A 1 339 ? 56.494 20.881 30.936 1.00 40.80 303 ARG A C 1
ATOM 2158 O O . ARG A 1 339 ? 56.196 19.785 30.528 1.00 40.07 303 ARG A O 1
ATOM 2166 N N . ALA A 1 340 ? 57.745 21.227 31.249 1.00 36.05 304 ALA A N 1
ATOM 2167 C CA . ALA A 1 340 ? 58.868 20.311 31.168 1.00 33.21 304 ALA A CA 1
ATOM 2168 C C . ALA A 1 340 ? 58.954 19.361 32.377 1.00 35.82 304 ALA A C 1
ATOM 2169 O O . ALA A 1 340 ? 59.959 18.693 32.591 1.00 36.15 304 ALA A O 1
ATOM 2171 N N . GLY A 1 341 ? 57.951 19.377 33.242 1.00 43.45 305 GLY A N 1
ATOM 2172 C CA . GLY A 1 341 ? 57.919 18.510 34.427 1.00 42.46 305 GLY A CA 1
ATOM 2173 C C . GLY A 1 341 ? 58.479 19.009 35.727 1.00 39.83 305 GLY A C 1
ATOM 2174 O O . GLY A 1 341 ? 58.432 18.282 36.698 1.00 36.18 305 GLY A O 1
ATOM 2175 N N . PHE A 1 342 ? 58.965 20.247 35.788 1.00 43.18 306 PHE A N 1
ATOM 2176 C CA . PHE A 1 342 ? 59.534 20.755 37.035 1.00 39.15 306 PHE A CA 1
ATOM 2177 C C . PHE A 1 342 ? 58.507 21.624 37.710 1.00 41.84 306 PHE A C 1
ATOM 2178 O O . PHE A 1 342 ? 58.487 22.844 37.564 1.00 43.31 306 PHE A O 1
ATOM 2186 N N . GLY A 1 343 ? 57.642 20.962 38.460 1.00 38.46 307 GLY A N 1
ATOM 2187 C CA . GLY A 1 343 ? 56.549 21.622 39.166 1.00 39.53 307 GLY A CA 1
ATOM 2188 C C . GLY A 1 343 ? 56.932 22.103 40.541 1.00 35.92 307 GLY A C 1
ATOM 2189 O O . GLY A 1 343 ? 58.014 21.800 41.047 1.00 37.42 307 GLY A O 1
ATOM 2190 N N . LYS A 1 344 ? 55.995 22.794 41.188 1.00 36.76 308 LYS A N 1
ATOM 2191 C CA . LYS A 1 344 ? 56.162 23.242 42.573 1.00 39.68 308 LYS A CA 1
ATOM 2192 C C . LYS A 1 344 ? 56.535 22.064 43.445 1.00 40.77 308 LYS A C 1
ATOM 2193 O O . LYS A 1 344 ? 55.864 21.071 43.388 1.00 42.10 308 LYS A O 1
ATOM 2199 N N . GLY A 1 345 ? 57.588 22.186 44.246 1.00 42.84 309 GLY A N 1
ATOM 2200 C CA . GLY A 1 345 ? 57.981 21.134 45.183 1.00 44.69 309 GLY A CA 1
ATOM 2201 C C . GLY A 1 345 ? 58.974 20.109 44.664 1.00 44.85 309 GLY A C 1
ATOM 2202 O O . GLY A 1 345 ? 59.484 19.309 45.437 1.00 46.84 309 GLY A O 1
ATOM 2203 N N . TYR A 1 346 ? 59.297 20.173 43.376 1.00 48.21 310 TYR A N 1
ATOM 2204 C CA . TYR A 1 346 ? 60.242 19.259 42.763 1.00 45.66 310 TYR A CA 1
ATOM 2205 C C . TYR A 1 346 ? 61.666 19.323 43.364 1.00 46.15 310 TYR A C 1
ATOM 2206 O O . TYR A 1 346 ? 62.217 20.410 43.399 1.00 38.61 310 TYR A O 1
ATOM 2215 N N . PRO A 1 347 ? 62.296 18.196 43.779 1.00 49.46 311 PRO A N 1
ATOM 2216 C CA . PRO A 1 347 ? 61.712 16.858 43.764 1.00 49.93 311 PRO A CA 1
ATOM 2217 C C . PRO A 1 347 ? 60.945 16.599 45.054 1.00 47.24 311 PRO A C 1
ATOM 2218 O O . PRO A 1 347 ? 61.363 16.981 46.143 1.00 50.38 311 PRO A O 1
ATOM 2222 N N . ASP A 1 348 ? 59.828 15.933 44.857 1.00 54.15 312 ASP A N 1
ATOM 2223 C CA . ASP A 1 348 ? 58.705 15.791 45.755 1.00 66.13 312 ASP A CA 1
ATOM 2224 C C . ASP A 1 348 ? 58.964 14.684 46.778 1.00 80.41 312 ASP A C 1
ATOM 2225 O O . ASP A 1 348 ? 58.669 14.834 47.975 1.00 81.05 312 ASP A O 1
ATOM 2230 N N . ALA A 1 349 ? 59.484 13.567 46.256 1.00 83.37 313 ALA A N 1
ATOM 2231 C CA . ALA A 1 349 ? 59.874 12.389 47.026 1.00 93.92 313 ALA A CA 1
ATOM 2232 C C . ALA A 1 349 ? 61.292 12.550 47.582 1.00 84.52 313 ALA A C 1
ATOM 2233 O O . ALA A 1 349 ? 62.246 12.762 46.838 1.00 82.12 313 ALA A O 1
ATOM 2235 N N . GLY A 1 350 ? 61.412 12.443 48.899 1.00 84.37 314 GLY A N 1
ATOM 2236 C CA . GLY A 1 350 ? 62.691 12.537 49.587 1.00 75.84 314 GLY A CA 1
ATOM 2237 C C . GLY A 1 350 ? 62.658 13.628 50.639 1.00 77.04 314 GLY A C 1
ATOM 2238 O O . GLY A 1 350 ? 61.603 14.211 50.942 1.00 61.03 314 GLY A O 1
ATOM 2239 N N . ALA A 1 351 ? 63.823 13.832 51.250 1.00 70.70 315 ALA A N 1
ATOM 2240 C CA . ALA A 1 351 ? 64.171 15.087 51.878 1.00 66.59 315 ALA A CA 1
ATOM 2241 C C . ALA A 1 351 ? 65.332 15.650 51.018 1.00 54.35 315 ALA A C 1
ATOM 2242 O O . ALA A 1 351 ? 66.491 15.746 51.460 1.00 48.23 315 ALA A O 1
ATOM 2244 N N . ALA A 1 352 ? 65.021 15.966 49.756 1.00 53.79 316 ALA A N 1
ATOM 2245 C CA . ALA A 1 352 ? 65.948 16.755 48.919 1.00 49.10 316 ALA A CA 1
ATOM 2246 C C . ALA A 1 352 ? 66.337 18.050 49.695 1.00 43.24 316 ALA A C 1
ATOM 2247 O O . ALA A 1 352 ? 65.443 18.727 50.326 1.00 43.32 316 ALA A O 1
ATOM 2249 N N . PRO A 1 353 ? 67.650 18.323 49.776 1.00 37.93 317 PRO A N 1
ATOM 2250 C CA . PRO A 1 353 ? 68.018 19.548 50.462 1.00 44.29 317 PRO A CA 1
ATOM 2251 C C . PRO A 1 353 ? 67.741 20.810 49.592 1.00 40.34 317 PRO A C 1
ATOM 2252 O O . PRO A 1 353 ? 67.572 21.880 50.159 1.00 38.74 317 PRO A O 1
ATOM 2256 N N . CYS A 1 354 ? 67.642 20.660 48.266 1.00 44.03 318 CYS A N 1
ATOM 2257 C CA . CYS A 1 354 ? 67.227 21.749 47.367 1.00 40.03 318 CYS A CA 1
ATOM 2258 C C . CYS A 1 354 ? 65.993 21.337 46.589 1.00 37.79 318 CYS A C 1
ATOM 2259 O O . CYS A 1 354 ? 66.038 20.394 45.868 1.00 39.24 318 CYS A O 1
ATOM 2262 N N . ARG A 1 355 ? 64.898 22.078 46.746 1.00 36.50 319 ARG A N 1
ATOM 2263 C CA . ARG A 1 355 ? 63.677 21.896 45.946 1.00 36.62 319 ARG A CA 1
ATOM 2264 C C . ARG A 1 355 ? 63.245 23.237 45.297 1.00 35.19 319 ARG A C 1
ATOM 2265 O O . ARG A 1 355 ? 63.562 24.327 45.750 1.00 39.67 319 ARG A O 1
ATOM 2273 N N . LEU A 1 356 ? 62.492 23.116 44.242 1.00 36.75 320 LEU A N 1
ATOM 2274 C CA . LEU A 1 356 ? 61.678 24.186 43.765 1.00 34.68 320 LEU A CA 1
ATOM 2275 C C . LEU A 1 356 ? 60.591 24.433 44.825 1.00 35.57 320 LEU A C 1
ATOM 2276 O O . LEU A 1 356 ? 60.000 23.506 45.420 1.00 36.38 320 LEU A O 1
ATOM 2281 N N . SER A 1 357 ? 60.315 25.705 45.034 1.00 31.29 321 SER A N 1
ATOM 2282 C CA . SER A 1 357 ? 59.342 26.146 45.969 1.00 31.68 321 SER A CA 1
ATOM 2283 C C . SER A 1 357 ? 58.028 25.450 45.809 1.00 30.87 321 SER A C 1
ATOM 2284 O O . SER A 1 357 ? 57.553 25.250 44.703 1.00 35.00 321 SER A O 1
ATOM 2287 N N . THR A 1 358 ? 57.397 25.131 46.929 1.00 32.54 322 THR A N 1
ATOM 2288 C CA . THR A 1 358 ? 55.998 24.655 46.871 1.00 36.06 322 THR A CA 1
ATOM 2289 C C . THR A 1 358 ? 55.011 25.757 46.407 1.00 38.42 322 THR A C 1
ATOM 2290 O O . THR A 1 358 ? 53.879 25.446 46.076 1.00 41.33 322 THR A O 1
ATOM 2294 N N . LYS A 1 359 ? 55.422 27.041 46.407 1.00 39.35 323 LYS A N 1
ATOM 2295 C CA . LYS A 1 359 ? 54.533 28.128 45.976 1.00 38.23 323 LYS A CA 1
ATOM 2296 C C . LYS A 1 359 ? 54.895 28.755 44.625 1.00 36.63 323 LYS A C 1
ATOM 2297 O O . LYS A 1 359 ? 54.109 29.492 44.079 1.00 34.34 323 LYS A O 1
ATOM 2303 N N . HIS A 1 360 ? 56.052 28.433 44.074 1.00 36.86 324 HIS A N 1
ATOM 2304 C CA . HIS A 1 360 ? 56.519 29.099 42.846 1.00 37.74 324 HIS A CA 1
ATOM 2305 C C . HIS A 1 360 ? 57.640 28.262 42.227 1.00 31.48 324 HIS A C 1
ATOM 2306 O O . HIS A 1 360 ? 58.764 28.272 42.666 1.00 31.99 324 HIS A O 1
ATOM 2313 N N . ALA A 1 361 ? 57.327 27.578 41.179 1.00 33.36 325 ALA A N 1
ATOM 2314 C CA . ALA A 1 361 ? 58.253 26.602 40.590 1.00 36.58 325 ALA A CA 1
ATOM 2315 C C . ALA A 1 361 ? 59.605 27.185 40.163 1.00 35.09 325 ALA A C 1
ATOM 2316 O O . ALA A 1 361 ? 60.630 26.483 40.194 1.00 30.69 325 ALA A O 1
ATOM 2318 N N . LEU A 1 362 ? 59.628 28.481 39.814 1.00 33.63 326 LEU A N 1
ATOM 2319 C CA . LEU A 1 362 ? 60.869 29.084 39.312 1.00 31.65 326 LEU A CA 1
ATOM 2320 C C . LEU A 1 362 ? 61.853 29.290 40.403 1.00 26.14 326 LEU A C 1
ATOM 2321 O O . LEU A 1 362 ? 63.007 29.564 40.136 1.00 27.67 326 LEU A O 1
ATOM 2326 N N . ALA A 1 363 ? 61.420 29.290 41.645 1.00 25.84 327 ALA A N 1
ATOM 2327 C CA . ALA A 1 363 ? 62.366 29.536 42.709 1.00 30.58 327 ALA A CA 1
ATOM 2328 C C . ALA A 1 363 ? 62.988 28.281 43.323 1.00 33.60 327 ALA A C 1
ATOM 2329 O O . ALA A 1 363 ? 62.284 27.484 43.977 1.00 38.17 327 ALA A O 1
ATOM 2331 N N . LEU A 1 364 ? 64.300 28.161 43.187 1.00 27.81 328 LEU A N 1
ATOM 2332 C CA . LEU A 1 364 ? 65.061 27.214 43.925 1.00 28.79 328 LEU A CA 1
ATOM 2333 C C . LEU A 1 364 ? 65.157 27.614 45.359 1.00 31.27 328 LEU A C 1
ATOM 2334 O O . LEU A 1 364 ? 65.433 28.741 45.644 1.00 34.09 328 LEU A O 1
ATOM 2339 N N . THR A 1 365 ? 65.039 26.638 46.273 1.00 31.57 329 THR A N 1
ATOM 2340 C CA . THR A 1 365 ? 65.052 26.871 47.708 1.00 30.68 329 THR A CA 1
ATOM 2341 C C . THR A 1 365 ? 65.978 25.900 48.452 1.00 37.08 329 THR A C 1
ATOM 2342 O O . THR A 1 365 ? 66.155 24.718 48.072 1.00 36.89 329 THR A O 1
ATOM 2346 N N . ASN A 1 366 ? 66.564 26.431 49.510 1.00 33.44 330 ASN A N 1
ATOM 2347 C CA . ASN A 1 366 ? 67.350 25.686 50.465 1.00 35.71 330 ASN A CA 1
ATOM 2348 C C . ASN A 1 366 ? 66.408 25.149 51.539 1.00 37.00 330 ASN A C 1
ATOM 2349 O O . ASN A 1 366 ? 65.854 25.937 52.299 1.00 41.30 330 ASN A O 1
ATOM 2354 N N . ARG A 1 367 ? 66.232 23.832 51.617 1.00 38.22 331 ARG A N 1
ATOM 2355 C CA . ARG A 1 367 ? 65.294 23.255 52.612 1.00 42.37 331 ARG A CA 1
ATOM 2356 C C . ARG A 1 367 ? 65.926 23.053 53.937 1.00 41.21 331 ARG A C 1
ATOM 2357 O O . ARG A 1 367 ? 65.235 22.634 54.854 1.00 47.03 331 ARG A O 1
ATOM 2365 N N . GLY A 1 368 ? 67.220 23.326 54.066 1.00 43.09 332 GLY A N 1
ATOM 2366 C CA . GLY A 1 368 ? 67.890 23.207 55.367 1.00 39.84 332 GLY A CA 1
ATOM 2367 C C . GLY A 1 368 ? 69.375 23.068 55.239 1.00 43.65 332 GLY A C 1
ATOM 2368 O O . GLY A 1 368 ? 70.141 23.912 55.733 1.00 62.98 332 GLY A O 1
ATOM 2369 N N . GLY A 1 369 ? 69.817 22.051 54.540 1.00 44.17 333 GLY A N 1
ATOM 2370 C CA . GLY A 1 369 ? 71.271 21.853 54.470 1.00 48.69 333 GLY A CA 1
ATOM 2371 C C . GLY A 1 369 ? 71.909 21.959 53.116 1.00 48.81 333 GLY A C 1
ATOM 2372 O O . GLY A 1 369 ? 72.997 21.460 52.940 1.00 53.82 333 GLY A O 1
ATOM 2373 N N . ALA A 1 370 ? 71.267 22.638 52.169 1.00 50.24 334 ALA A N 1
ATOM 2374 C CA . ALA A 1 370 ? 71.771 22.670 50.789 1.00 44.37 334 ALA A CA 1
ATOM 2375 C C . ALA A 1 370 ? 73.183 23.266 50.671 1.00 41.50 334 ALA A C 1
ATOM 2376 O O . ALA A 1 370 ? 73.596 24.070 51.475 1.00 39.80 334 ALA A O 1
ATOM 2378 N N . THR A 1 371 ? 73.893 22.823 49.646 1.00 38.88 335 THR A N 1
ATOM 2379 C CA . THR A 1 371 ? 75.148 23.385 49.222 1.00 41.57 335 THR A CA 1
ATOM 2380 C C . THR A 1 371 ? 74.928 24.145 47.941 1.00 42.46 335 THR A C 1
ATOM 2381 O O . THR A 1 371 ? 73.890 23.950 47.259 1.00 34.54 335 THR A O 1
ATOM 2385 N N . ALA A 1 372 ? 75.942 24.920 47.539 1.00 41.54 336 ALA A N 1
ATOM 2386 C CA . ALA A 1 372 ? 75.883 25.570 46.238 1.00 44.60 336 ALA A CA 1
ATOM 2387 C C . ALA A 1 372 ? 75.672 24.559 45.120 1.00 45.55 336 ALA A C 1
ATOM 2388 O O . ALA A 1 372 ? 74.806 24.760 44.235 1.00 47.38 336 ALA A O 1
ATOM 2390 N N . GLU A 1 373 ? 76.419 23.449 45.164 1.00 54.04 337 GLU A N 1
ATOM 2391 C CA . GLU A 1 373 ? 76.355 22.448 44.079 1.00 50.01 337 GLU A CA 1
ATOM 2392 C C . GLU A 1 373 ? 74.944 21.839 44.007 1.00 42.05 337 GLU A C 1
ATOM 2393 O O . GLU A 1 373 ? 74.433 21.627 42.909 1.00 37.13 337 GLU A O 1
ATOM 2399 N N . ASP A 1 374 ? 74.278 21.637 45.151 1.00 42.15 338 ASP A N 1
ATOM 2400 C CA . ASP A 1 374 ? 72.876 21.182 45.126 1.00 41.39 338 ASP A CA 1
ATOM 2401 C C . ASP A 1 374 ? 72.037 22.102 44.270 1.00 41.12 338 ASP A C 1
ATOM 2402 O O . ASP A 1 374 ? 71.311 21.633 43.418 1.00 45.97 338 ASP A O 1
ATOM 2407 N N . VAL A 1 375 ? 72.192 23.418 44.470 1.00 41.11 339 VAL A N 1
ATOM 2408 C CA . VAL A 1 375 ? 71.386 24.457 43.745 1.00 37.12 339 VAL A CA 1
ATOM 2409 C C . VAL A 1 375 ? 71.689 24.468 42.250 1.00 32.49 339 VAL A C 1
ATOM 2410 O O . VAL A 1 375 ? 70.808 24.327 41.403 1.00 33.23 339 VAL A O 1
ATOM 2414 N N . VAL A 1 376 ? 72.963 24.633 41.928 1.00 32.23 340 VAL A N 1
ATOM 2415 C CA . VAL A 1 376 ? 73.442 24.487 40.563 1.00 36.13 340 VAL A CA 1
ATOM 2416 C C . VAL A 1 376 ? 72.986 23.185 39.902 1.00 41.10 340 VAL A C 1
ATOM 2417 O O . VAL A 1 376 ? 72.540 23.207 38.750 1.00 45.92 340 VAL A O 1
ATOM 2421 N N . THR A 1 377 ? 73.053 22.055 40.620 1.00 41.38 341 THR A N 1
ATOM 2422 C CA . THR A 1 377 ? 72.651 20.780 40.029 1.00 44.77 341 THR A CA 1
ATOM 2423 C C . THR A 1 377 ? 71.191 20.831 39.640 1.00 39.12 341 THR A C 1
ATOM 2424 O O . THR A 1 377 ? 70.836 20.548 38.523 1.00 35.78 341 THR A O 1
ATOM 2428 N N . LEU A 1 378 ? 70.322 21.165 40.589 1.00 36.71 342 LEU A N 1
ATOM 2429 C CA . LEU A 1 378 ? 68.887 21.229 40.260 1.00 33.42 342 LEU A CA 1
ATOM 2430 C C . LEU A 1 378 ? 68.578 22.251 39.151 1.00 32.87 342 LEU A C 1
ATOM 2431 O O . LEU A 1 378 ? 67.841 21.971 38.220 1.00 36.93 342 LEU A O 1
ATOM 2436 N N . ALA A 1 379 ? 69.230 23.418 39.204 1.00 35.58 343 ALA A N 1
ATOM 2437 C CA . ALA A 1 379 ? 69.041 24.444 38.151 1.00 37.78 343 ALA A CA 1
ATOM 2438 C C . ALA A 1 379 ? 69.449 23.968 36.791 1.00 35.17 343 ALA A C 1
ATOM 2439 O O . ALA A 1 379 ? 68.733 24.216 35.799 1.00 32.47 343 ALA A O 1
ATOM 2441 N N . ARG A 1 380 ? 70.611 23.312 36.713 1.00 39.62 344 ARG A N 1
ATOM 2442 C CA . ARG A 1 380 ? 71.027 22.664 35.434 1.00 40.89 344 ARG A CA 1
ATOM 2443 C C . ARG A 1 380 ? 69.984 21.729 34.810 1.00 40.68 344 ARG A C 1
ATOM 2444 O O . ARG A 1 380 ? 69.794 21.736 33.596 1.00 39.38 344 ARG A O 1
ATOM 2452 N N . ALA A 1 381 ? 69.368 20.888 35.643 1.00 37.31 345 ALA A N 1
ATOM 2453 C CA . ALA A 1 381 ? 68.408 19.928 35.163 1.00 36.89 345 ALA A CA 1
ATOM 2454 C C . ALA A 1 381 ? 67.166 20.610 34.677 1.00 41.39 345 ALA A C 1
ATOM 2455 O O . ALA A 1 381 ? 66.592 20.188 33.655 1.00 42.37 345 ALA A O 1
ATOM 2457 N N . VAL A 1 382 ? 66.704 21.642 35.411 1.00 38.32 346 VAL A N 1
ATOM 2458 C CA . VAL A 1 382 ? 65.512 22.385 34.938 1.00 33.90 346 VAL A CA 1
ATOM 2459 C C . VAL A 1 382 ? 65.849 23.033 33.585 1.00 35.91 346 VAL A C 1
ATOM 2460 O O . VAL A 1 382 ? 65.044 22.996 32.647 1.00 36.01 346 VAL A O 1
ATOM 2464 N N . ARG A 1 383 ? 67.013 23.648 33.517 1.00 37.13 347 ARG A N 1
ATOM 2465 C CA . ARG A 1 383 ? 67.497 24.323 32.346 1.00 36.92 347 ARG A CA 1
ATOM 2466 C C . ARG A 1 383 ? 67.647 23.335 31.224 1.00 37.85 347 ARG A C 1
ATOM 2467 O O . ARG A 1 383 ? 67.127 23.534 30.161 1.00 33.72 347 ARG A O 1
ATOM 2475 N N . ASP A 1 384 ? 68.361 22.254 31.484 1.00 42.13 348 ASP A N 1
ATOM 2476 C CA . ASP A 1 384 ? 68.521 21.169 30.442 1.00 50.82 348 ASP A CA 1
ATOM 2477 C C . ASP A 1 384 ? 67.176 20.631 30.017 1.00 47.43 348 ASP A C 1
ATOM 2478 O O . ASP A 1 384 ? 66.881 20.534 28.827 1.00 47.22 348 ASP A O 1
ATOM 2483 N N . GLY A 1 385 ? 66.352 20.311 31.007 1.00 49.91 349 GLY A N 1
ATOM 2484 C CA . GLY A 1 385 ? 65.004 19.807 30.733 1.00 47.79 349 GLY A CA 1
ATOM 2485 C C . GLY A 1 385 ? 64.117 20.694 29.877 1.00 42.40 349 GLY A C 1
ATOM 2486 O O . GLY A 1 385 ? 63.320 20.178 29.088 1.00 54.49 349 GLY A O 1
ATOM 2487 N N . VAL A 1 386 ? 64.185 22.016 30.055 1.00 40.79 350 VAL A N 1
ATOM 2488 C CA . VAL A 1 386 ? 63.276 22.941 29.328 1.00 37.40 350 VAL A CA 1
ATOM 2489 C C . VAL A 1 386 ? 63.788 23.054 27.893 1.00 40.30 350 VAL A C 1
ATOM 2490 O O . VAL A 1 386 ? 62.993 23.222 26.972 1.00 37.50 350 VAL A O 1
ATOM 2494 N N . HIS A 1 387 ? 65.113 22.970 27.719 1.00 41.53 351 HIS A N 1
ATOM 2495 C CA . HIS A 1 387 ? 65.714 22.925 26.386 1.00 49.11 351 HIS A CA 1
ATOM 2496 C C . HIS A 1 387 ? 65.314 21.617 25.622 1.00 55.05 351 HIS A C 1
ATOM 2497 O O . HIS A 1 387 ? 64.900 21.687 24.437 1.00 55.66 351 HIS A O 1
ATOM 2504 N N . ASP A 1 388 ? 65.407 20.460 26.295 1.00 47.03 352 ASP A N 1
ATOM 2505 C CA . ASP A 1 388 ? 64.995 19.188 25.690 1.00 52.05 352 ASP A CA 1
ATOM 2506 C C . ASP A 1 388 ? 63.588 19.308 25.174 1.00 52.55 352 ASP A C 1
ATOM 2507 O O . ASP A 1 388 ? 63.360 18.959 24.040 1.00 54.90 352 ASP A O 1
ATOM 2512 N N . VAL A 1 389 ? 62.673 19.901 25.936 1.00 40.92 353 VAL A N 1
ATOM 2513 C CA . VAL A 1 389 ? 61.292 19.954 25.470 1.00 41.03 353 VAL A CA 1
ATOM 2514 C C . VAL A 1 389 ? 61.052 20.965 24.365 1.00 43.58 353 VAL A C 1
ATOM 2515 O O . VAL A 1 389 ? 60.442 20.656 23.329 1.00 43.07 353 VAL A O 1
ATOM 2519 N N . PHE A 1 390 ? 61.491 22.204 24.615 1.00 48.24 354 PHE A N 1
ATOM 2520 C CA . PHE A 1 390 ? 61.042 23.356 23.863 1.00 41.42 354 PHE A CA 1
ATOM 2521 C C . PHE A 1 390 ? 62.130 23.905 22.929 1.00 43.56 354 PHE A C 1
ATOM 2522 O O . PHE A 1 390 ? 61.824 24.721 22.089 1.00 49.77 354 PHE A O 1
ATOM 2530 N N . GLY A 1 391 ? 63.383 23.503 23.093 1.00 45.41 355 GLY A N 1
ATOM 2531 C CA . GLY A 1 391 ? 64.494 24.138 22.377 1.00 52.93 355 GLY A CA 1
ATOM 2532 C C . GLY A 1 391 ? 64.754 25.596 22.736 1.00 58.61 355 GLY A C 1
ATOM 2533 O O . GLY A 1 391 ? 65.141 26.396 21.878 1.00 58.95 355 GLY A O 1
ATOM 2534 N N . ILE A 1 392 ? 64.515 25.931 24.004 1.00 59.36 356 ILE A N 1
ATOM 2535 C CA . ILE A 1 392 ? 64.748 27.268 24.574 1.00 49.08 356 ILE A CA 1
ATOM 2536 C C . ILE A 1 392 ? 65.732 27.125 25.730 1.00 48.86 356 ILE A C 1
ATOM 2537 O O . ILE A 1 392 ? 65.511 26.328 26.656 1.00 54.16 356 ILE A O 1
ATOM 2542 N N . THR A 1 393 ? 66.824 27.866 25.647 1.00 44.50 357 THR A N 1
ATOM 2543 C CA . THR A 1 393 ? 67.788 28.000 26.709 1.00 50.74 357 THR A CA 1
ATOM 2544 C C . THR A 1 393 ? 67.358 29.168 27.651 1.00 53.61 357 THR A C 1
ATOM 2545 O O . THR A 1 393 ? 67.270 30.318 27.246 1.00 57.76 357 THR A O 1
ATOM 2549 N N . LEU A 1 394 ? 67.049 28.829 28.894 1.00 49.53 358 LEU A N 1
ATOM 2550 C CA . LEU A 1 394 ? 66.752 29.792 29.923 1.00 43.60 358 LEU A CA 1
ATOM 2551 C C . LEU A 1 394 ? 68.067 30.269 30.472 1.00 36.91 358 LEU A C 1
ATOM 2552 O O . LEU A 1 394 ? 68.910 29.450 30.784 1.00 38.47 358 LEU A O 1
ATOM 2557 N N . LYS A 1 395 ? 68.199 31.589 30.635 1.00 38.69 359 LYS A N 1
ATOM 2558 C CA . LYS A 1 395 ? 69.381 32.232 31.271 1.00 39.94 359 LYS A CA 1
ATOM 2559 C C . LYS A 1 395 ? 69.130 32.379 32.792 1.00 38.51 359 LYS A C 1
ATOM 2560 O O . LYS A 1 395 ? 68.024 32.774 33.207 1.00 41.25 359 LYS A O 1
ATOM 2562 N N . PRO A 1 396 ? 70.128 32.093 33.623 1.00 36.79 360 PRO A N 1
ATOM 2563 C CA . PRO A 1 396 ? 69.915 32.272 35.079 1.00 36.24 360 PRO A CA 1
ATOM 2564 C C . PRO A 1 396 ? 69.783 33.765 35.427 1.00 33.87 360 PRO A C 1
ATOM 2565 O O . PRO A 1 396 ? 70.484 34.556 34.856 1.00 35.53 360 PRO A O 1
ATOM 2569 N N . GLU A 1 397 ? 68.853 34.136 36.288 1.00 35.40 361 GLU A N 1
ATOM 2570 C CA . GLU A 1 397 ? 68.701 35.551 36.769 1.00 36.72 361 GLU A CA 1
ATOM 2571 C C . GLU A 1 397 ? 69.601 35.914 37.924 1.00 35.39 361 GLU A C 1
ATOM 2572 O O . GLU A 1 397 ? 70.101 37.034 37.953 1.00 37.66 361 GLU A O 1
ATOM 2578 N N . PRO A 1 398 ? 69.831 34.980 38.884 1.00 32.94 362 PRO A N 1
ATOM 2579 C CA . PRO A 1 398 ? 70.755 35.336 39.927 1.00 32.98 362 PRO A CA 1
ATOM 2580 C C . PRO A 1 398 ? 72.207 35.226 39.507 1.00 34.58 362 PRO A C 1
ATOM 2581 O O . PRO A 1 398 ? 72.533 34.704 38.428 1.00 33.10 362 PRO A O 1
ATOM 2585 N N . VAL A 1 399 ? 73.053 35.700 40.397 1.00 30.93 363 VAL A N 1
ATOM 2586 C CA . VAL A 1 399 ? 74.469 35.775 40.152 1.00 35.74 363 VAL A CA 1
ATOM 2587 C C . VAL A 1 399 ? 75.180 34.620 40.889 1.00 39.66 363 VAL A C 1
ATOM 2588 O O . VAL A 1 399 ? 75.109 34.472 42.123 1.00 35.48 363 VAL A O 1
ATOM 2592 N N . LEU A 1 400 ? 75.930 33.871 40.100 1.00 37.55 364 LEU A N 1
ATOM 2593 C CA . LEU A 1 400 ? 76.568 32.652 40.506 1.00 35.40 364 LEU A CA 1
ATOM 2594 C C . LEU A 1 400 ? 78.024 32.952 40.608 1.00 32.46 364 LEU A C 1
ATOM 2595 O O . LEU A 1 400 ? 78.624 33.233 39.629 1.00 30.46 364 LEU A O 1
ATOM 2600 N N . ILE A 1 401 ? 78.573 32.923 41.811 1.00 34.20 365 ILE A N 1
ATOM 2601 C CA . ILE A 1 401 ? 79.983 33.230 42.051 1.00 36.44 365 ILE A CA 1
ATOM 2602 C C . ILE A 1 401 ? 80.679 31.873 42.263 1.00 43.09 365 ILE A C 1
ATOM 2603 O O . ILE A 1 401 ? 80.286 31.104 43.164 1.00 38.22 365 ILE A O 1
ATOM 2608 N N . GLY A 1 402 ? 81.679 31.567 41.424 1.00 45.92 366 GLY A N 1
ATOM 2609 C CA . GLY A 1 402 ? 82.455 30.297 41.536 1.00 46.58 366 GLY A CA 1
ATOM 2610 C C . GLY A 1 402 ? 81.669 29.027 41.238 1.00 48.72 366 GLY A C 1
ATOM 2611 O O . GLY A 1 402 ? 81.942 27.974 41.811 1.00 61.55 366 GLY A O 1
ATOM 2612 N N . CYS A 1 403 ? 80.680 29.136 40.364 1.00 49.76 367 CYS A N 1
ATOM 2613 C CA . CYS A 1 403 ? 79.811 28.028 39.946 1.00 51.15 367 CYS A CA 1
ATOM 2614 C C . CYS A 1 403 ? 79.226 28.495 38.607 1.00 58.42 367 CYS A C 1
ATOM 2615 O O . CYS A 1 403 ? 79.269 29.705 38.339 1.00 59.16 367 CYS A O 1
ATOM 2618 N N . MET A 1 404 ? 78.717 27.603 37.732 1.00 68.68 368 MET A N 1
ATOM 2619 C CA . MET A 1 404 ? 78.296 28.108 36.401 1.00 68.11 368 MET A CA 1
ATOM 2620 C C . MET A 1 404 ? 76.960 27.728 35.734 1.00 68.29 368 MET A C 1
ATOM 2621 O O . MET A 1 404 ? 76.399 28.587 35.016 1.00 65.03 368 MET A O 1
ATOM 2626 N N . LEU A 1 405 ? 76.437 26.520 35.968 1.00 53.43 369 LEU A N 1
ATOM 2627 C CA . LEU A 1 405 ? 75.268 25.962 35.207 1.00 62.87 369 LEU A CA 1
ATOM 2628 C C . LEU A 1 405 ? 75.644 25.269 33.895 1.00 58.07 369 LEU A C 1
ATOM 2629 O O . LEU A 1 405 ? 76.352 25.855 33.098 1.00 60.74 369 LEU A O 1
ATOM 2634 N N . PHE B 1 46 ? 39.626 -34.950 26.691 1.00 71.40 10 PHE B N 1
ATOM 2635 C CA . PHE B 1 46 ? 38.901 -33.662 26.371 1.00 76.06 10 PHE B CA 1
ATOM 2636 C C . PHE B 1 46 ? 37.426 -33.600 26.817 1.00 77.64 10 PHE B C 1
ATOM 2637 O O . PHE B 1 46 ? 36.606 -32.930 26.171 1.00 79.57 10 PHE B O 1
ATOM 2645 N N . ALA B 1 47 ? 37.105 -34.275 27.923 1.00 68.99 11 ALA B N 1
ATOM 2646 C CA . ALA B 1 47 ? 35.748 -34.306 28.522 1.00 66.87 11 ALA B CA 1
ATOM 2647 C C . ALA B 1 47 ? 34.634 -34.814 27.596 1.00 67.77 11 ALA B C 1
ATOM 2648 O O . ALA B 1 47 ? 33.472 -34.397 27.700 1.00 58.36 11 ALA B O 1
ATOM 2650 N N . GLY B 1 48 ? 35.001 -35.758 26.727 1.00 71.00 12 GLY B N 1
ATOM 2651 C CA . GLY B 1 48 ? 34.054 -36.453 25.857 1.00 67.38 12 GLY B CA 1
ATOM 2652 C C . GLY B 1 48 ? 33.677 -35.709 24.590 1.00 68.30 12 GLY B C 1
ATOM 2653 O O . GLY B 1 48 ? 32.546 -35.837 24.135 1.00 70.00 12 GLY B O 1
ATOM 2654 N N . ALA B 1 49 ? 34.608 -34.939 24.023 1.00 61.82 13 ALA B N 1
ATOM 2655 C CA . ALA B 1 49 ? 34.327 -34.109 22.832 1.00 69.33 13 ALA B CA 1
ATOM 2656 C C . ALA B 1 49 ? 34.777 -34.811 21.535 1.00 65.97 13 ALA B C 1
ATOM 2657 O O . ALA B 1 49 ? 35.732 -35.568 21.543 1.00 58.67 13 ALA B O 1
ATOM 2659 N N . HIS B 1 50 ? 34.098 -34.509 20.431 1.00 67.02 14 HIS B N 1
ATOM 2660 C CA . HIS B 1 50 ? 34.324 -35.169 19.143 1.00 65.27 14 HIS B CA 1
ATOM 2661 C C . HIS B 1 50 ? 35.676 -34.705 18.552 1.00 60.46 14 HIS B C 1
ATOM 2662 O O . HIS B 1 50 ? 35.929 -33.509 18.443 1.00 50.14 14 HIS B O 1
ATOM 2669 N N . ILE B 1 51 ? 36.570 -35.657 18.262 1.00 52.47 15 ILE B N 1
ATOM 2670 C CA . ILE B 1 51 ? 37.839 -35.373 17.596 1.00 54.50 15 ILE B CA 1
ATOM 2671 C C . ILE B 1 51 ? 37.795 -36.008 16.208 1.00 60.97 15 ILE B C 1
ATOM 2672 O O . ILE B 1 51 ? 37.390 -37.160 16.078 1.00 63.39 15 ILE B O 1
ATOM 2677 N N . ALA B 1 52 ? 38.252 -35.268 15.198 1.00 55.79 16 ALA B N 1
ATOM 2678 C CA . ALA B 1 52 ? 38.351 -35.733 13.812 1.00 54.30 16 ALA B CA 1
ATOM 2679 C C . ALA B 1 52 ? 39.671 -35.250 13.214 1.00 55.20 16 ALA B C 1
ATOM 2680 O O . ALA B 1 52 ? 40.136 -34.179 13.571 1.00 56.80 16 ALA B O 1
ATOM 2682 N N . GLU B 1 53 ? 40.271 -36.039 12.310 1.00 56.42 17 GLU B N 1
ATOM 2683 C CA . GLU B 1 53 ? 41.572 -35.721 11.702 1.00 56.78 17 GLU B CA 1
ATOM 2684 C C . GLU B 1 53 ? 41.375 -35.399 10.246 1.00 55.01 17 GLU B C 1
ATOM 2685 O O . GLU B 1 53 ? 40.345 -35.766 9.644 1.00 54.07 17 GLU B O 1
ATOM 2691 N N . ALA B 1 54 ? 42.369 -34.696 9.703 1.00 48.40 18 ALA B N 1
ATOM 2692 C CA . ALA B 1 54 ? 42.345 -34.211 8.338 1.00 51.02 18 ALA B CA 1
ATOM 2693 C C . ALA B 1 54 ? 40.945 -33.688 7.963 1.00 55.80 18 ALA B C 1
ATOM 2694 O O . ALA B 1 54 ? 40.296 -34.196 7.047 1.00 56.84 18 ALA B O 1
ATOM 2696 N N . VAL B 1 55 ? 40.481 -32.687 8.714 1.00 57.30 19 VAL B N 1
ATOM 2697 C CA . VAL B 1 55 ? 39.237 -31.967 8.406 1.00 56.48 19 VAL B CA 1
ATOM 2698 C C . VAL B 1 55 ? 39.566 -30.753 7.532 1.00 52.01 19 VAL B C 1
ATOM 2699 O O . VAL B 1 55 ? 40.378 -29.928 7.918 1.00 49.03 19 VAL B O 1
ATOM 2703 N N . PRO B 1 56 ? 38.961 -30.663 6.340 1.00 54.86 20 PRO B N 1
ATOM 2704 C CA . PRO B 1 56 ? 39.128 -29.436 5.587 1.00 55.84 20 PRO B CA 1
ATOM 2705 C C . PRO B 1 56 ? 38.338 -28.328 6.285 1.00 50.20 20 PRO B C 1
ATOM 2706 O O . PRO B 1 56 ? 37.163 -28.550 6.643 1.00 43.26 20 PRO B O 1
ATOM 2710 N N . LEU B 1 57 ? 38.953 -27.152 6.458 1.00 43.45 21 LEU B N 1
ATOM 2711 C CA . LEU B 1 57 ? 38.264 -26.058 7.144 1.00 47.24 21 LEU B CA 1
ATOM 2712 C C . LEU B 1 57 ? 37.411 -25.234 6.206 1.00 48.57 21 LEU B C 1
ATOM 2713 O O . LEU B 1 57 ? 36.385 -24.669 6.604 1.00 46.15 21 LEU B O 1
ATOM 2718 N N . ALA B 1 58 ? 37.800 -25.229 4.938 1.00 51.07 22 ALA B N 1
ATOM 2719 C CA . ALA B 1 58 ? 37.121 -24.471 3.935 1.00 45.92 22 ALA B CA 1
ATOM 2720 C C . ALA B 1 58 ? 35.615 -24.557 4.053 1.00 45.85 22 ALA B C 1
ATOM 2721 O O . ALA B 1 58 ? 34.981 -23.517 4.126 1.00 54.20 22 ALA B O 1
ATOM 2723 N N . PRO B 1 59 ? 35.023 -25.772 4.069 1.00 45.57 23 PRO B N 1
ATOM 2724 C CA . PRO B 1 59 ? 33.560 -25.846 4.244 1.00 42.42 23 PRO B CA 1
ATOM 2725 C C . PRO B 1 59 ? 33.019 -25.345 5.601 1.00 45.63 23 PRO B C 1
ATOM 2726 O O . PRO B 1 59 ? 31.813 -25.110 5.708 1.00 44.68 23 PRO B O 1
ATOM 2730 N N . LEU B 1 60 ? 33.861 -25.237 6.636 1.00 39.86 24 LEU B N 1
ATOM 2731 C CA . LEU B 1 60 ? 33.405 -24.675 7.911 1.00 44.84 24 LEU B CA 1
ATOM 2732 C C . LEU B 1 60 ? 33.510 -23.160 7.975 1.00 45.93 24 LEU B C 1
ATOM 2733 O O . LEU B 1 60 ? 33.148 -22.589 8.991 1.00 48.24 24 LEU B O 1
ATOM 2738 N N . THR B 1 61 ? 34.002 -22.499 6.911 1.00 41.79 25 THR B N 1
ATOM 2739 C CA . THR B 1 61 ? 34.088 -21.050 6.875 1.00 41.00 25 THR B CA 1
ATOM 2740 C C . THR B 1 61 ? 33.062 -20.466 5.917 1.00 42.39 25 THR B C 1
ATOM 2741 O O . THR B 1 61 ? 32.684 -21.132 4.967 1.00 47.23 25 THR B O 1
ATOM 2745 N N . THR B 1 62 ? 32.644 -19.220 6.140 1.00 37.83 26 THR B N 1
ATOM 2746 C CA . THR B 1 62 ? 31.751 -18.539 5.219 1.00 40.23 26 THR B CA 1
ATOM 2747 C C . THR B 1 62 ? 32.431 -18.075 3.920 1.00 44.50 26 THR B C 1
ATOM 2748 O O . THR B 1 62 ? 31.771 -17.972 2.863 1.00 42.82 26 THR B O 1
ATOM 2752 N N . LEU B 1 63 ? 33.709 -17.745 4.008 1.00 41.22 27 LEU B N 1
ATOM 2753 C CA . LEU B 1 63 ? 34.525 -17.530 2.827 1.00 42.32 27 LEU B CA 1
ATOM 2754 C C . LEU B 1 63 ? 34.727 -18.773 1.928 1.00 45.95 27 LEU B C 1
ATOM 2755 O O . LEU B 1 63 ? 35.064 -18.610 0.763 1.00 42.74 27 LEU B O 1
ATOM 2760 N N . ARG B 1 64 ? 34.607 -19.973 2.496 1.00 47.93 28 ARG B N 1
ATOM 2761 C CA . ARG B 1 64 ? 34.875 -21.246 1.815 1.00 49.47 28 ARG B CA 1
ATOM 2762 C C . ARG B 1 64 ? 36.353 -21.275 1.409 1.00 51.81 28 ARG B C 1
ATOM 2763 O O . ARG B 1 64 ? 36.690 -21.488 0.234 1.00 46.58 28 ARG B O 1
ATOM 2771 N N . VAL B 1 65 ? 37.198 -21.016 2.410 1.00 48.97 29 VAL B N 1
ATOM 2772 C CA . VAL B 1 65 ? 38.644 -20.912 2.289 1.00 48.09 29 VAL B CA 1
ATOM 2773 C C . VAL B 1 65 ? 39.284 -21.455 3.548 1.00 47.31 29 VAL B C 1
ATOM 2774 O O . VAL B 1 65 ? 38.770 -21.209 4.644 1.00 47.78 29 VAL B O 1
ATOM 2778 N N . GLY B 1 66 ? 40.408 -22.150 3.376 1.00 41.34 30 GLY B N 1
ATOM 2779 C CA . GLY B 1 66 ? 41.267 -22.614 4.451 1.00 43.54 30 GLY B CA 1
ATOM 2780 C C . GLY B 1 66 ? 41.962 -23.965 4.218 1.00 47.41 30 GLY B C 1
ATOM 2781 O O . GLY B 1 66 ? 41.560 -24.740 3.371 1.00 45.95 30 GLY B O 1
ATOM 2782 N N . PRO B 1 67 ? 42.964 -24.293 5.050 1.00 51.61 31 PRO B N 1
ATOM 2783 C CA . PRO B 1 67 ? 43.674 -25.543 4.889 1.00 51.49 31 PRO B CA 1
ATOM 2784 C C . PRO B 1 67 ? 42.862 -26.721 5.365 1.00 48.33 31 PRO B C 1
ATOM 2785 O O . PRO B 1 67 ? 41.777 -26.562 5.944 1.00 46.97 31 PRO B O 1
ATOM 2789 N N . ILE B 1 68 ? 43.454 -27.891 5.168 1.00 56.36 32 ILE B N 1
ATOM 2790 C CA . ILE B 1 68 ? 43.067 -29.121 5.851 1.00 59.31 32 ILE B CA 1
ATOM 2791 C C . ILE B 1 68 ? 43.780 -29.086 7.201 1.00 54.98 32 ILE B C 1
ATOM 2792 O O . ILE B 1 68 ? 45.004 -28.980 7.253 1.00 55.77 32 ILE B O 1
ATOM 2797 N N . ALA B 1 69 ? 43.014 -29.195 8.285 1.00 54.25 33 ALA B N 1
ATOM 2798 C CA . ALA B 1 69 ? 43.577 -29.156 9.649 1.00 52.55 33 ALA B CA 1
ATOM 2799 C C . ALA B 1 69 ? 44.077 -30.535 10.060 1.00 49.32 33 ALA B C 1
ATOM 2800 O O . ALA B 1 69 ? 43.369 -31.509 9.845 1.00 54.11 33 ALA B O 1
ATOM 2802 N N . ARG B 1 70 ? 45.255 -30.643 10.692 1.00 48.67 34 ARG B N 1
ATOM 2803 C CA . ARG B 1 70 ? 45.656 -31.941 11.305 1.00 45.83 34 ARG B CA 1
ATOM 2804 C C . ARG B 1 70 ? 44.525 -32.530 12.150 1.00 48.50 34 ARG B C 1
ATOM 2805 O O . ARG B 1 70 ? 44.270 -33.738 12.074 1.00 52.66 34 ARG B O 1
ATOM 2807 N N . ARG B 1 71 ? 43.852 -31.688 12.962 1.00 55.79 35 ARG B N 1
ATOM 2808 C CA . ARG B 1 71 ? 42.652 -32.117 13.709 1.00 53.01 35 ARG B CA 1
ATOM 2809 C C . ARG B 1 71 ? 41.705 -31.012 14.189 1.00 49.15 35 ARG B C 1
ATOM 2810 O O . ARG B 1 71 ? 42.033 -29.831 14.230 1.00 52.97 35 ARG B O 1
ATOM 2818 N N . VAL B 1 72 ? 40.505 -31.437 14.531 1.00 46.56 36 VAL B N 1
ATOM 2819 C CA . VAL B 1 72 ? 39.434 -30.541 14.879 1.00 49.39 36 VAL B CA 1
ATOM 2820 C C . VAL B 1 72 ? 38.719 -31.144 16.060 1.00 52.92 36 VAL B C 1
ATOM 2821 O O . VAL B 1 72 ? 38.084 -32.217 15.918 1.00 51.18 36 VAL B O 1
ATOM 2825 N N . ILE B 1 73 ? 38.858 -30.450 17.209 1.00 51.40 37 ILE B N 1
ATOM 2826 C CA . ILE B 1 73 ? 38.233 -30.846 18.483 1.00 50.69 37 ILE B CA 1
ATOM 2827 C C . ILE B 1 73 ? 36.924 -30.057 18.603 1.00 48.14 37 ILE B C 1
ATOM 2828 O O . ILE B 1 73 ? 36.934 -28.835 18.787 1.00 47.07 37 ILE B O 1
ATOM 2833 N N . THR B 1 74 ? 35.799 -30.740 18.440 1.00 41.72 38 THR B N 1
ATOM 2834 C CA . THR B 1 74 ? 34.496 -30.072 18.433 1.00 42.51 38 THR B CA 1
ATOM 2835 C C . THR B 1 74 ? 33.906 -30.201 19.804 1.00 40.41 38 THR B C 1
ATOM 2836 O O . THR B 1 74 ? 33.694 -31.328 20.261 1.00 38.64 38 THR B O 1
ATOM 2840 N N . CYS B 1 75 ? 33.682 -29.063 20.474 1.00 38.87 39 CYS B N 1
ATOM 2841 C CA . CYS B 1 75 ? 33.282 -29.057 21.901 1.00 38.92 39 CYS B CA 1
ATOM 2842 C C . CYS B 1 75 ? 31.825 -28.639 22.034 1.00 40.12 39 CYS B C 1
ATOM 2843 O O . CYS B 1 75 ? 31.445 -27.577 21.528 1.00 40.58 39 CYS B O 1
ATOM 2846 N N . THR B 1 76 ? 31.005 -29.437 22.712 1.00 38.31 40 THR B N 1
ATOM 2847 C CA . THR B 1 76 ? 29.554 -29.116 22.808 1.00 43.80 40 THR B CA 1
ATOM 2848 C C . THR B 1 76 ? 29.137 -28.695 24.213 1.00 40.66 40 THR B C 1
ATOM 2849 O O . THR B 1 76 ? 27.936 -28.645 24.541 1.00 39.84 40 THR B O 1
ATOM 2853 N N . SER B 1 77 ? 30.135 -28.462 25.062 1.00 40.95 41 SER B N 1
ATOM 2854 C CA . SER B 1 77 ? 29.905 -27.927 26.409 1.00 41.73 41 SER B CA 1
ATOM 2855 C C . SER B 1 77 ? 31.052 -27.016 26.774 1.00 39.40 41 SER B C 1
ATOM 2856 O O . SER B 1 77 ? 32.193 -27.212 26.305 1.00 42.95 41 SER B O 1
ATOM 2859 N N . ALA B 1 78 ? 30.760 -26.039 27.626 1.00 37.16 42 ALA B N 1
ATOM 2860 C CA . ALA B 1 78 ? 31.796 -25.200 28.207 1.00 39.87 42 ALA B CA 1
ATOM 2861 C C . ALA B 1 78 ? 32.944 -25.997 28.817 1.00 36.66 42 ALA B C 1
ATOM 2862 O O . ALA B 1 78 ? 34.092 -25.622 28.659 1.00 45.94 42 ALA B O 1
ATOM 2864 N N . GLU B 1 79 ? 32.622 -27.067 29.532 1.00 36.33 43 GLU B N 1
ATOM 2865 C CA . GLU B 1 79 ? 33.569 -28.003 30.167 1.00 38.89 43 GLU B CA 1
ATOM 2866 C C . GLU B 1 79 ? 34.600 -28.649 29.175 1.00 41.20 43 GLU B C 1
ATOM 2867 O O . GLU B 1 79 ? 35.836 -28.759 29.457 1.00 36.19 43 GLU B O 1
ATOM 2873 N N . GLN B 1 80 ? 34.091 -29.043 27.995 1.00 39.55 44 GLN B N 1
ATOM 2874 C CA . GLN B 1 80 ? 34.944 -29.505 26.897 1.00 35.55 44 GLN B CA 1
ATOM 2875 C C . GLN B 1 80 ? 35.865 -28.413 26.370 1.00 33.69 44 GLN B C 1
ATOM 2876 O O . GLN B 1 80 ? 37.055 -28.639 26.125 1.00 33.73 44 GLN B O 1
ATOM 2882 N N . VAL B 1 81 ? 35.342 -27.205 26.211 1.00 34.06 45 VAL B N 1
ATOM 2883 C CA . VAL B 1 81 ? 36.144 -26.104 25.711 1.00 33.79 45 VAL B CA 1
ATOM 2884 C C . VAL B 1 81 ? 37.328 -25.911 26.669 1.00 35.65 45 VAL B C 1
ATOM 2885 O O . VAL B 1 81 ? 38.495 -25.885 26.274 1.00 38.29 45 VAL B O 1
ATOM 2889 N N . VAL B 1 82 ? 36.985 -25.847 27.943 1.00 34.51 46 VAL B N 1
ATOM 2890 C CA . VAL B 1 82 ? 37.920 -25.592 29.002 1.00 35.90 46 VAL B CA 1
ATOM 2891 C C . VAL B 1 82 ? 39.004 -26.700 29.099 1.00 33.52 46 VAL B C 1
ATOM 2892 O O . VAL B 1 82 ? 40.236 -26.405 29.058 1.00 33.31 46 VAL B O 1
ATOM 2896 N N . ALA B 1 83 ? 38.530 -27.938 29.156 1.00 31.04 47 ALA B N 1
ATOM 2897 C CA . ALA B 1 83 ? 39.389 -29.101 29.147 1.00 36.22 47 ALA B CA 1
ATOM 2898 C C . ALA B 1 83 ? 40.269 -29.084 27.942 1.00 35.71 47 ALA B C 1
ATOM 2899 O O . ALA B 1 83 ? 41.522 -29.177 28.093 1.00 36.20 47 ALA B O 1
ATOM 2901 N N . ALA B 1 84 ? 39.682 -28.829 26.764 1.00 35.14 48 ALA B N 1
ATOM 2902 C CA . ALA B 1 84 ? 40.499 -28.859 25.545 1.00 36.56 48 ALA B CA 1
ATOM 2903 C C . ALA B 1 84 ? 41.635 -27.849 25.582 1.00 38.98 48 ALA B C 1
ATOM 2904 O O . ALA B 1 84 ? 42.797 -28.192 25.247 1.00 39.60 48 ALA B O 1
ATOM 2906 N N . LEU B 1 85 ? 41.319 -26.614 25.963 1.00 32.70 49 LEU B N 1
ATOM 2907 C CA . LEU B 1 85 ? 42.333 -25.581 25.954 1.00 35.04 49 LEU B CA 1
ATOM 2908 C C . LEU B 1 85 ? 43.307 -25.715 27.089 1.00 36.29 49 LEU B C 1
ATOM 2909 O O . LEU B 1 85 ? 44.519 -25.492 26.884 1.00 34.88 49 LEU B O 1
ATOM 2914 N N . ARG B 1 86 ? 42.825 -26.077 28.274 1.00 37.90 50 ARG B N 1
ATOM 2915 C CA . ARG B 1 86 ? 43.792 -26.325 29.361 1.00 38.37 50 ARG B CA 1
ATOM 2916 C C . ARG B 1 86 ? 44.798 -27.346 28.924 1.00 37.81 50 ARG B C 1
ATOM 2917 O O . ARG B 1 86 ? 45.997 -27.120 29.092 1.00 34.43 50 ARG B O 1
ATOM 2925 N N . HIS B 1 87 ? 44.319 -28.444 28.336 1.00 38.75 51 HIS B N 1
ATOM 2926 C CA . HIS B 1 87 ? 45.221 -29.472 27.836 1.00 40.88 51 HIS B CA 1
ATOM 2927 C C . HIS B 1 87 ? 46.210 -28.897 26.777 1.00 41.16 51 HIS B C 1
ATOM 2928 O O . HIS B 1 87 ? 47.416 -28.998 26.969 1.00 40.36 51 HIS B O 1
ATOM 2935 N N . LEU B 1 88 ? 45.715 -28.268 25.711 1.00 39.68 52 LEU B N 1
ATOM 2936 C CA . LEU B 1 88 ? 46.589 -27.924 24.585 1.00 42.38 52 LEU B CA 1
ATOM 2937 C C . LEU B 1 88 ? 47.620 -26.885 24.910 1.00 43.06 52 LEU B C 1
ATOM 2938 O O . LEU B 1 88 ? 48.748 -26.981 24.431 1.00 38.69 52 LEU B O 1
ATOM 2943 N N . ASP B 1 89 ? 47.239 -25.918 25.750 1.00 42.25 53 ASP B N 1
ATOM 2944 C CA . ASP B 1 89 ? 48.130 -24.842 26.186 1.00 42.62 53 ASP B CA 1
ATOM 2945 C C . ASP B 1 89 ? 49.178 -25.340 27.165 1.00 47.71 53 ASP B C 1
ATOM 2946 O O . ASP B 1 89 ? 50.293 -24.781 27.225 1.00 43.68 53 ASP B O 1
ATOM 2951 N N . SER B 1 90 ? 48.818 -26.367 27.943 1.00 49.41 54 SER B N 1
ATOM 2952 C CA . SER B 1 90 ? 49.781 -27.002 28.830 1.00 55.58 54 SER B CA 1
ATOM 2953 C C . SER B 1 90 ? 50.908 -27.672 28.004 1.00 59.36 54 SER B C 1
ATOM 2954 O O . SER B 1 90 ? 52.069 -27.498 28.335 1.00 58.22 54 SER B O 1
ATOM 2957 N N . ALA B 1 91 ? 50.558 -28.411 26.936 1.00 60.24 55 ALA B N 1
ATOM 2958 C CA . ALA B 1 91 ? 51.554 -29.095 26.040 1.00 60.58 55 ALA B CA 1
ATOM 2959 C C . ALA B 1 91 ? 52.358 -28.172 25.070 1.00 61.29 55 ALA B C 1
ATOM 2960 O O . ALA B 1 91 ? 51.840 -27.191 24.504 1.00 57.06 55 ALA B O 1
ATOM 2962 N N . ASP B 1 97 ? 51.577 -26.124 17.198 1.00 77.28 61 ASP B N 1
ATOM 2963 C CA . ASP B 1 97 ? 51.707 -25.540 18.532 1.00 80.74 61 ASP B CA 1
ATOM 2964 C C . ASP B 1 97 ? 50.343 -24.980 19.038 1.00 73.98 61 ASP B C 1
ATOM 2965 O O . ASP B 1 97 ? 49.605 -25.636 19.794 1.00 59.38 61 ASP B O 1
ATOM 2970 N N . ARG B 1 98 ? 49.976 -23.782 18.599 1.00 64.76 62 ARG B N 1
ATOM 2971 C CA . ARG B 1 98 ? 48.903 -23.065 19.265 1.00 60.67 62 ARG B CA 1
ATOM 2972 C C . ARG B 1 98 ? 47.670 -23.456 18.490 1.00 54.13 62 ARG B C 1
ATOM 2973 O O . ARG B 1 98 ? 47.706 -23.476 17.246 1.00 50.13 62 ARG B O 1
ATOM 2981 N N . PRO B 1 99 ? 46.596 -23.801 19.214 1.00 48.51 63 PRO B N 1
ATOM 2982 C CA . PRO B 1 99 ? 45.351 -24.114 18.509 1.00 53.09 63 PRO B CA 1
ATOM 2983 C C . PRO B 1 99 ? 44.744 -22.871 17.890 1.00 46.84 63 PRO B C 1
ATOM 2984 O O . PRO B 1 99 ? 45.054 -21.770 18.296 1.00 55.16 63 PRO B O 1
ATOM 2988 N N . LEU B 1 100 ? 43.934 -23.074 16.870 1.00 49.52 64 LEU B N 1
ATOM 2989 C CA . LEU B 1 100 ? 43.119 -22.032 16.274 1.00 42.30 64 LEU B CA 1
ATOM 2990 C C . LEU B 1 100 ? 41.811 -22.276 16.920 1.00 36.98 64 LEU B C 1
ATOM 2991 O O . LEU B 1 100 ? 41.283 -23.393 16.871 1.00 40.98 64 LEU B O 1
ATOM 2996 N N . VAL B 1 101 ? 41.263 -21.239 17.506 1.00 34.98 65 VAL B N 1
ATOM 2997 C CA . VAL B 1 101 ? 39.998 -21.326 18.198 1.00 33.97 65 VAL B CA 1
ATOM 2998 C C . VAL B 1 101 ? 38.982 -20.778 17.243 1.00 32.23 65 VAL B C 1
ATOM 2999 O O . VAL B 1 101 ? 39.158 -19.664 16.799 1.00 37.85 65 VAL B O 1
ATOM 3003 N N . PHE B 1 102 ? 37.871 -21.466 16.991 1.00 32.70 66 PHE B N 1
ATOM 3004 C CA . PHE B 1 102 ? 36.802 -20.756 16.257 1.00 40.31 66 PHE B CA 1
ATOM 3005 C C . PHE B 1 102 ? 35.449 -21.359 16.365 1.00 32.73 66 PHE B C 1
ATOM 3006 O O . PHE B 1 102 ? 35.279 -22.409 16.919 1.00 38.10 66 PHE B O 1
ATOM 3014 N N . ALA B 1 103 ? 34.478 -20.664 15.817 1.00 32.81 67 ALA B N 1
ATOM 3015 C CA . ALA B 1 103 ? 33.097 -20.990 16.090 1.00 35.17 67 ALA B CA 1
ATOM 3016 C C . ALA B 1 103 ? 32.325 -21.058 14.784 1.00 38.21 67 ALA B C 1
ATOM 3017 O O . ALA B 1 103 ? 32.299 -22.116 14.201 1.00 41.88 67 ALA B O 1
ATOM 3019 N N . GLY B 1 104 ? 31.684 -19.982 14.345 1.00 40.66 68 GLY B N 1
ATOM 3020 C CA . GLY B 1 104 ? 30.779 -20.038 13.169 1.00 41.42 68 GLY B CA 1
ATOM 3021 C C . GLY B 1 104 ? 31.524 -19.922 11.832 1.00 41.00 68 GLY B C 1
ATOM 3022 O O . GLY B 1 104 ? 30.946 -20.038 10.767 1.00 39.30 68 GLY B O 1
ATOM 3023 N N . GLY B 1 105 ? 32.817 -19.643 11.918 1.00 41.90 69 GLY B N 1
ATOM 3024 C CA . GLY B 1 105 ? 33.659 -19.433 10.798 1.00 40.79 69 GLY B CA 1
ATOM 3025 C C . GLY B 1 105 ? 33.353 -18.266 9.895 1.00 38.51 69 GLY B C 1
ATOM 3026 O O . GLY B 1 105 ? 33.816 -18.255 8.760 1.00 39.51 69 GLY B O 1
ATOM 3027 N N . SER B 1 106 ? 32.659 -17.261 10.396 1.00 35.28 70 SER B N 1
ATOM 3028 C CA . SER B 1 106 ? 32.146 -16.194 9.562 1.00 31.75 70 SER B CA 1
ATOM 3029 C C . SER B 1 106 ? 32.942 -14.888 9.614 1.00 32.98 70 SER B C 1
ATOM 3030 O O . SER B 1 106 ? 32.475 -13.885 9.059 1.00 31.53 70 SER B O 1
ATOM 3033 N N . ASN B 1 107 ? 34.083 -14.860 10.299 1.00 35.23 71 ASN B N 1
ATOM 3034 C CA . ASN B 1 107 ? 34.955 -13.657 10.374 1.00 35.43 71 ASN B CA 1
ATOM 3035 C C . ASN B 1 107 ? 36.447 -14.071 10.384 1.00 39.65 71 ASN B C 1
ATOM 3036 O O . ASN B 1 107 ? 37.260 -13.409 11.048 1.00 42.26 71 ASN B O 1
ATOM 3041 N N . LEU B 1 108 ? 36.781 -15.129 9.620 1.00 35.26 72 LEU B N 1
ATOM 3042 C CA . LEU B 1 108 ? 38.057 -15.766 9.624 1.00 38.96 72 LEU B CA 1
ATOM 3043 C C . LEU B 1 108 ? 38.612 -15.892 8.192 1.00 40.14 72 LEU B C 1
ATOM 3044 O O . LEU B 1 108 ? 37.930 -16.443 7.321 1.00 41.38 72 LEU B O 1
ATOM 3049 N N . VAL B 1 109 ? 39.841 -15.404 7.961 1.00 34.70 73 VAL B N 1
ATOM 3050 C CA . VAL B 1 109 ? 40.598 -15.707 6.732 1.00 37.63 73 VAL B CA 1
ATOM 3051 C C . VAL B 1 109 ? 41.775 -16.621 7.101 1.00 42.16 73 VAL B C 1
ATOM 3052 O O . VAL B 1 109 ? 42.756 -16.162 7.699 1.00 39.18 73 VAL B O 1
ATOM 3056 N N . ILE B 1 110 ? 41.666 -17.910 6.786 1.00 39.09 74 ILE B N 1
ATOM 3057 C CA . ILE B 1 110 ? 42.719 -18.860 7.145 1.00 41.83 74 ILE B CA 1
ATOM 3058 C C . ILE B 1 110 ? 43.626 -19.226 5.920 1.00 42.91 74 ILE B C 1
ATOM 3059 O O . ILE B 1 110 ? 43.157 -19.646 4.893 1.00 42.35 74 ILE B O 1
ATOM 3064 N N . ALA B 1 111 ? 44.927 -19.081 6.059 1.00 40.82 75 ALA B N 1
ATOM 3065 C CA . ALA B 1 111 ? 45.882 -19.396 4.983 1.00 47.76 75 ALA B CA 1
ATOM 3066 C C . ALA B 1 111 ? 45.934 -20.884 4.710 1.00 49.84 75 ALA B C 1
ATOM 3067 O O . ALA B 1 111 ? 46.026 -21.672 5.647 1.00 50.41 75 ALA B O 1
ATOM 3069 N N . GLU B 1 112 ? 45.919 -21.265 3.428 1.00 60.07 76 GLU B N 1
ATOM 3070 C CA . GLU B 1 112 ? 45.900 -22.703 3.024 1.00 65.12 76 GLU B CA 1
ATOM 3071 C C . GLU B 1 112 ? 47.153 -23.492 3.381 1.00 61.63 76 GLU B C 1
ATOM 3072 O O . GLU B 1 112 ? 47.087 -24.726 3.475 1.00 57.12 76 GLU B O 1
ATOM 3078 N N . ASN B 1 113 ? 48.276 -22.788 3.536 1.00 59.55 77 ASN B N 1
ATOM 3079 C CA . ASN B 1 113 ? 49.565 -23.425 3.805 1.00 67.84 77 ASN B CA 1
ATOM 3080 C C . ASN B 1 113 ? 49.827 -23.802 5.266 1.00 69.49 77 ASN B C 1
ATOM 3081 O O . ASN B 1 113 ? 50.933 -24.267 5.576 1.00 68.24 77 ASN B O 1
ATOM 3086 N N . LEU B 1 114 ? 48.848 -23.582 6.155 1.00 66.75 78 LEU B N 1
ATOM 3087 C CA . LEU B 1 114 ? 48.925 -24.056 7.551 1.00 63.79 78 LEU B CA 1
ATOM 3088 C C . LEU B 1 114 ? 48.367 -25.449 7.640 1.00 63.16 78 LEU B C 1
ATOM 3089 O O . LEU B 1 114 ? 47.281 -25.701 8.151 1.00 66.57 78 LEU B O 1
ATOM 3094 N N . THR B 1 115 ? 49.181 -26.378 7.197 1.00 70.51 79 THR B N 1
ATOM 3095 C CA . THR B 1 115 ? 48.794 -27.774 7.095 1.00 75.37 79 THR B CA 1
ATOM 3096 C C . THR B 1 115 ? 48.742 -28.507 8.449 1.00 75.40 79 THR B C 1
ATOM 3097 O O . THR B 1 115 ? 48.194 -29.627 8.524 1.00 70.09 79 THR B O 1
ATOM 3101 N N . ASP B 1 116 ? 49.295 -27.896 9.504 1.00 69.34 80 ASP B N 1
ATOM 3102 C CA . ASP B 1 116 ? 49.450 -28.572 10.780 1.00 67.64 80 ASP B CA 1
ATOM 3103 C C . ASP B 1 116 ? 48.522 -28.075 11.931 1.00 65.10 80 ASP B C 1
ATOM 3104 O O . ASP B 1 116 ? 48.778 -28.375 13.088 1.00 56.81 80 ASP B O 1
ATOM 3109 N N . LEU B 1 117 ? 47.423 -27.379 11.616 1.00 62.13 81 LEU B N 1
ATOM 3110 C CA . LEU B 1 117 ? 46.574 -26.748 12.646 1.00 48.96 81 LEU B CA 1
ATOM 3111 C C . LEU B 1 117 ? 45.789 -27.735 13.457 1.00 51.51 81 LEU B C 1
ATOM 3112 O O . LEU B 1 117 ? 45.104 -28.611 12.896 1.00 53.26 81 LEU B O 1
ATOM 3117 N N . THR B 1 118 ? 45.876 -27.585 14.779 1.00 44.04 82 THR B N 1
ATOM 3118 C CA . THR B 1 118 ? 44.840 -28.093 15.708 1.00 48.84 82 THR B CA 1
ATOM 3119 C C . THR B 1 118 ? 43.827 -26.949 15.885 1.00 46.50 82 THR B C 1
ATOM 3120 O O . THR B 1 118 ? 44.206 -25.789 16.028 1.00 45.57 82 THR B O 1
ATOM 3124 N N . VAL B 1 119 ? 42.557 -27.307 15.865 1.00 43.16 83 VAL B N 1
ATOM 3125 C CA . VAL B 1 119 ? 41.469 -26.404 15.849 1.00 40.30 83 VAL B CA 1
ATOM 3126 C C . VAL B 1 119 ? 40.562 -26.834 16.981 1.00 41.99 83 VAL B C 1
ATOM 3127 O O . VAL B 1 119 ? 40.192 -28.008 17.038 1.00 40.93 83 VAL B O 1
ATOM 3131 N N . VAL B 1 120 ? 40.212 -25.883 17.867 1.00 40.20 84 VAL B N 1
ATOM 3132 C CA . VAL B 1 120 ? 39.201 -26.099 18.911 1.00 37.98 84 VAL B CA 1
ATOM 3133 C C . VAL B 1 120 ? 37.969 -25.365 18.429 1.00 36.17 84 VAL B C 1
ATOM 3134 O O . VAL B 1 120 ? 37.960 -24.139 18.336 1.00 37.12 84 VAL B O 1
ATOM 3138 N N . ARG B 1 121 ? 36.924 -26.114 18.142 1.00 37.09 85 ARG B N 1
ATOM 3139 C CA . ARG B 1 121 ? 35.730 -25.526 17.662 1.00 43.11 85 ARG B CA 1
ATOM 3140 C C . ARG B 1 121 ? 34.656 -25.514 18.723 1.00 42.75 85 ARG B C 1
ATOM 3141 O O . ARG B 1 121 ? 34.265 -26.585 19.235 1.00 39.44 85 ARG B O 1
ATOM 3149 N N . LEU B 1 122 ? 34.091 -24.313 18.902 1.00 38.78 86 LEU B N 1
ATOM 3150 C CA . LEU B 1 122 ? 33.132 -24.002 19.939 1.00 39.51 86 LEU B CA 1
ATOM 3151 C C . LEU B 1 122 ? 31.716 -24.241 19.457 1.00 35.10 86 LEU B C 1
ATOM 3152 O O . LEU B 1 122 ? 31.200 -23.490 18.666 1.00 33.92 86 LEU B O 1
ATOM 3157 N N . ALA B 1 123 ? 31.093 -25.294 19.986 1.00 38.35 87 ALA B N 1
ATOM 3158 C CA . ALA B 1 123 ? 29.754 -25.709 19.610 1.00 42.06 87 ALA B CA 1
ATOM 3159 C C . ALA B 1 123 ? 28.837 -25.963 20.835 1.00 43.62 87 ALA B C 1
ATOM 3160 O O . ALA B 1 123 ? 27.915 -26.773 20.776 1.00 46.67 87 ALA B O 1
ATOM 3162 N N . ASN B 1 124 ? 29.072 -25.245 21.934 1.00 41.24 88 ASN B N 1
ATOM 3163 C CA . ASN B 1 124 ? 28.205 -25.309 23.123 1.00 37.17 88 ASN B CA 1
ATOM 3164 C C . ASN B 1 124 ? 27.088 -24.272 22.946 1.00 35.91 88 ASN B C 1
ATOM 3165 O O . ASN B 1 124 ? 27.359 -23.069 22.882 1.00 36.84 88 ASN B O 1
ATOM 3170 N N . SER B 1 125 ? 25.831 -24.696 22.800 1.00 40.19 89 SER B N 1
ATOM 3171 C CA . SER B 1 125 ? 24.814 -23.813 22.171 1.00 39.87 89 SER B CA 1
ATOM 3172 C C . SER B 1 125 ? 23.582 -23.523 22.977 1.00 40.48 89 SER B C 1
ATOM 3173 O O . SER B 1 125 ? 22.589 -22.997 22.449 1.00 45.73 89 SER B O 1
ATOM 3176 N N . GLY B 1 126 ? 23.621 -23.824 24.247 1.00 38.24 90 GLY B N 1
ATOM 3177 C CA . GLY B 1 126 ? 22.488 -23.450 25.119 1.00 38.47 90 GLY B CA 1
ATOM 3178 C C . GLY B 1 126 ? 22.088 -21.979 25.116 1.00 37.15 90 GLY B C 1
ATOM 3179 O O . GLY B 1 126 ? 22.954 -21.094 25.030 1.00 35.16 90 GLY B O 1
ATOM 3180 N N . ILE B 1 127 ? 20.777 -21.739 25.207 1.00 35.40 91 ILE B N 1
ATOM 3181 C CA . ILE B 1 127 ? 20.229 -20.438 25.443 1.00 39.15 91 ILE B CA 1
ATOM 3182 C C . ILE B 1 127 ? 19.216 -20.491 26.607 1.00 44.74 91 ILE B C 1
ATOM 3183 O O . ILE B 1 127 ? 18.304 -21.301 26.603 1.00 43.49 91 ILE B O 1
ATOM 3188 N N . THR B 1 128 ? 19.365 -19.591 27.571 1.00 44.31 92 THR B N 1
ATOM 3189 C CA . THR B 1 128 ? 18.563 -19.572 28.803 1.00 43.15 92 THR B CA 1
ATOM 3190 C C . THR B 1 128 ? 17.969 -18.173 28.942 1.00 41.22 92 THR B C 1
ATOM 3191 O O . THR B 1 128 ? 18.688 -17.197 28.739 1.00 40.68 92 THR B O 1
ATOM 3195 N N . ILE B 1 129 ? 16.666 -18.081 29.223 1.00 38.56 93 ILE B N 1
ATOM 3196 C CA . ILE B 1 129 ? 15.940 -16.787 29.463 1.00 43.04 93 ILE B CA 1
ATOM 3197 C C . ILE B 1 129 ? 15.533 -16.733 30.929 1.00 38.09 93 ILE B C 1
ATOM 3198 O O . ILE B 1 129 ? 15.108 -17.700 31.446 1.00 41.27 93 ILE B O 1
ATOM 3203 N N . ASP B 1 130 ? 15.701 -15.604 31.586 1.00 43.36 94 ASP B N 1
ATOM 3204 C CA . ASP B 1 130 ? 15.492 -15.479 33.032 1.00 41.89 94 ASP B CA 1
ATOM 3205 C C . ASP B 1 130 ? 15.008 -14.054 33.193 1.00 42.82 94 ASP B C 1
ATOM 3206 O O . ASP B 1 130 ? 15.817 -13.131 33.199 1.00 45.23 94 ASP B O 1
ATOM 3211 N N . GLY B 1 131 ? 13.686 -13.875 33.265 1.00 35.93 95 GLY B N 1
ATOM 3212 C CA . GLY B 1 131 ? 13.086 -12.573 33.250 1.00 34.45 95 GLY B CA 1
ATOM 3213 C C . GLY B 1 131 ? 13.590 -11.853 32.015 1.00 37.40 95 GLY B C 1
ATOM 3214 O O . GLY B 1 131 ? 13.521 -12.402 30.901 1.00 42.29 95 GLY B O 1
ATOM 3215 N N . ASN B 1 132 ? 14.159 -10.667 32.193 1.00 31.78 96 ASN B N 1
ATOM 3216 C CA . ASN B 1 132 ? 14.668 -9.923 31.056 1.00 31.15 96 ASN B CA 1
ATOM 3217 C C . ASN B 1 132 ? 16.129 -10.268 30.702 1.00 29.57 96 ASN B C 1
ATOM 3218 O O . ASN B 1 132 ? 16.759 -9.576 29.890 1.00 32.90 96 ASN B O 1
ATOM 3223 N N . LEU B 1 133 ? 16.670 -11.324 31.293 1.00 30.42 97 LEU B N 1
ATOM 3224 C CA . LEU B 1 133 ? 18.052 -11.694 31.020 1.00 35.36 97 LEU B CA 1
ATOM 3225 C C . LEU B 1 133 ? 18.078 -12.833 30.024 1.00 33.72 97 LEU B C 1
ATOM 3226 O O . LEU B 1 133 ? 17.309 -13.807 30.163 1.00 35.75 97 LEU B O 1
ATOM 3231 N N . VAL B 1 134 ? 19.010 -12.734 29.077 1.00 33.17 98 VAL B N 1
ATOM 3232 C CA . VAL B 1 134 ? 19.306 -13.827 28.177 1.00 32.45 98 VAL B CA 1
ATOM 3233 C C . VAL B 1 134 ? 20.753 -14.281 28.285 1.00 27.99 98 VAL B C 1
ATOM 3234 O O . VAL B 1 134 ? 21.673 -13.496 28.091 1.00 26.98 98 VAL B O 1
ATOM 3238 N N . ARG B 1 135 ? 20.959 -15.568 28.540 1.00 28.88 99 ARG B N 1
ATOM 3239 C CA . ARG B 1 135 ? 22.329 -16.093 28.652 1.00 31.43 99 ARG B CA 1
ATOM 3240 C C . ARG B 1 135 ? 22.574 -17.062 27.526 1.00 31.13 99 ARG B C 1
ATOM 3241 O O . ARG B 1 135 ? 21.887 -18.056 27.417 1.00 34.76 99 ARG B O 1
ATOM 3249 N N . ALA B 1 136 ? 23.556 -16.763 26.694 1.00 30.84 100 ALA B N 1
ATOM 3250 C CA . ALA B 1 136 ? 23.810 -17.557 25.502 1.00 31.00 100 ALA B CA 1
ATOM 3251 C C . ALA B 1 136 ? 25.207 -18.118 25.593 1.00 31.74 100 ALA B C 1
ATOM 3252 O O . ALA B 1 136 ? 26.200 -17.355 25.555 1.00 28.07 100 ALA B O 1
ATOM 3254 N N . GLU B 1 137 ? 25.298 -19.438 25.641 1.00 30.01 101 GLU B N 1
ATOM 3255 C CA . GLU B 1 137 ? 26.577 -20.085 25.458 1.00 37.02 101 GLU B CA 1
ATOM 3256 C C . GLU B 1 137 ? 27.281 -19.711 24.129 1.00 32.53 101 GLU B C 1
ATOM 3257 O O . GLU B 1 137 ? 26.668 -19.337 23.142 1.00 29.01 101 GLU B O 1
ATOM 3263 N N . ALA B 1 138 ? 28.593 -19.750 24.166 1.00 30.08 102 ALA B N 1
ATOM 3264 C CA . ALA B 1 138 ? 29.432 -19.213 23.123 1.00 34.76 102 ALA B CA 1
ATOM 3265 C C . ALA B 1 138 ? 29.121 -19.750 21.743 1.00 33.58 102 ALA B C 1
ATOM 3266 O O . ALA B 1 138 ? 29.230 -19.025 20.765 1.00 32.97 102 ALA B O 1
ATOM 3268 N N . GLY B 1 139 ? 28.806 -21.030 21.699 1.00 34.07 103 GLY B N 1
ATOM 3269 C CA . GLY B 1 139 ? 28.535 -21.768 20.496 1.00 37.81 103 GLY B CA 1
ATOM 3270 C C . GLY B 1 139 ? 27.118 -21.642 19.970 1.00 39.17 103 GLY B C 1
ATOM 3271 O O . GLY B 1 139 ? 26.843 -22.221 18.950 1.00 40.12 103 GLY B O 1
ATOM 3272 N N . ALA B 1 140 ? 26.241 -20.881 20.641 1.00 35.53 104 ALA B N 1
ATOM 3273 C CA . ALA B 1 140 ? 24.919 -20.619 20.115 1.00 35.33 104 ALA B CA 1
ATOM 3274 C C . ALA B 1 140 ? 25.004 -19.842 18.846 1.00 36.29 104 ALA B C 1
ATOM 3275 O O . ALA B 1 140 ? 25.826 -18.958 18.744 1.00 30.67 104 ALA B O 1
ATOM 3277 N N . VAL B 1 141 ? 24.062 -20.118 17.933 1.00 36.65 105 VAL B N 1
ATOM 3278 C CA . VAL B 1 141 ? 23.961 -19.390 16.705 1.00 36.73 105 VAL B CA 1
ATOM 3279 C C . VAL B 1 141 ? 23.436 -18.066 17.145 1.00 35.40 105 VAL B C 1
ATOM 3280 O O . VAL B 1 141 ? 22.373 -18.024 17.704 1.00 33.65 105 VAL B O 1
ATOM 3284 N N . PHE B 1 142 ? 24.156 -16.981 16.860 1.00 33.65 106 PHE B N 1
ATOM 3285 C CA . PHE B 1 142 ? 23.716 -15.674 17.344 1.00 33.08 106 PHE B CA 1
ATOM 3286 C C . PHE B 1 142 ? 22.284 -15.279 16.943 1.00 34.99 106 PHE B C 1
ATOM 3287 O O . PHE B 1 142 ? 21.514 -14.712 17.747 1.00 32.99 106 PHE B O 1
ATOM 3295 N N . ASP B 1 143 ? 21.950 -15.529 15.681 1.00 38.32 107 ASP B N 1
ATOM 3296 C CA . ASP B 1 143 ? 20.624 -15.212 15.167 1.00 36.25 107 ASP B CA 1
ATOM 3297 C C . ASP B 1 143 ? 19.519 -15.962 15.907 1.00 30.89 107 ASP B C 1
ATOM 3298 O O . ASP B 1 143 ? 18.438 -15.392 16.096 1.00 35.77 107 ASP B O 1
ATOM 3303 N N . ASP B 1 144 ? 19.794 -17.184 16.361 1.00 29.18 108 ASP B N 1
ATOM 3304 C CA . ASP B 1 144 ? 18.870 -17.927 17.180 1.00 33.63 108 ASP B CA 1
ATOM 3305 C C . ASP B 1 144 ? 18.590 -17.239 18.512 1.00 40.76 108 ASP B C 1
ATOM 3306 O O . ASP B 1 144 ? 17.458 -17.346 19.030 1.00 42.91 108 ASP B O 1
ATOM 3311 N N . VAL B 1 145 ? 19.590 -16.525 19.052 1.00 37.93 109 VAL B N 1
ATOM 3312 C CA . VAL B 1 145 ? 19.420 -15.756 20.301 1.00 34.76 109 VAL B CA 1
ATOM 3313 C C . VAL B 1 145 ? 18.476 -14.601 20.046 1.00 31.76 109 VAL B C 1
ATOM 3314 O O . VAL B 1 145 ? 17.620 -14.292 20.871 1.00 32.12 109 VAL B O 1
ATOM 3318 N N . VAL B 1 146 ? 18.682 -13.912 18.928 1.00 30.97 110 VAL B N 1
ATOM 3319 C CA . VAL B 1 146 ? 17.824 -12.802 18.563 1.00 34.60 110 VAL B CA 1
ATOM 3320 C C . VAL B 1 146 ? 16.355 -13.255 18.470 1.00 35.68 110 VAL B C 1
ATOM 3321 O O . VAL B 1 146 ? 15.469 -12.596 18.990 1.00 35.32 110 VAL B O 1
ATOM 3325 N N . VAL B 1 147 ? 16.121 -14.353 17.772 1.00 37.48 111 VAL B N 1
ATOM 3326 C CA . VAL B 1 147 ? 14.766 -14.872 17.566 1.00 39.61 111 VAL B CA 1
ATOM 3327 C C . VAL B 1 147 ? 14.200 -15.246 18.939 1.00 42.68 111 VAL B C 1
ATOM 3328 O O . VAL B 1 147 ? 13.080 -14.854 19.267 1.00 44.92 111 VAL B O 1
ATOM 3332 N N . ARG B 1 148 ? 14.973 -15.992 19.739 1.00 41.31 112 ARG B N 1
ATOM 3333 C CA . ARG B 1 148 ? 14.498 -16.411 21.045 1.00 41.71 112 ARG B CA 1
ATOM 3334 C C . ARG B 1 148 ? 14.163 -15.220 21.930 1.00 39.19 112 ARG B C 1
ATOM 3335 O O . ARG B 1 148 ? 13.117 -15.212 22.600 1.00 40.71 112 ARG B O 1
ATOM 3343 N N . ALA B 1 149 ? 14.928 -14.145 21.828 1.00 34.93 113 ALA B N 1
ATOM 3344 C CA . ALA B 1 149 ? 14.587 -12.971 22.603 1.00 33.68 113 ALA B CA 1
ATOM 3345 C C . ALA B 1 149 ? 13.251 -12.368 22.154 1.00 36.62 113 ALA B C 1
ATOM 3346 O O . ALA B 1 149 ? 12.380 -11.972 23.016 1.00 32.77 113 ALA B O 1
ATOM 3348 N N . ILE B 1 150 ? 13.117 -12.235 20.824 1.00 39.45 114 ILE B N 1
ATOM 3349 C CA . ILE B 1 150 ? 11.901 -11.636 20.239 1.00 44.60 114 ILE B CA 1
ATOM 3350 C C . ILE B 1 150 ? 10.653 -12.457 20.660 1.00 42.64 114 ILE B C 1
ATOM 3351 O O . ILE B 1 150 ? 9.701 -11.911 21.176 1.00 42.53 114 ILE B O 1
ATOM 3356 N N . GLU B 1 151 ? 10.768 -13.765 20.549 1.00 42.57 115 GLU B N 1
ATOM 3357 C CA . GLU B 1 151 ? 9.740 -14.717 20.916 1.00 48.34 115 GLU B CA 1
ATOM 3358 C C . GLU B 1 151 ? 9.211 -14.490 22.333 1.00 56.03 115 GLU B C 1
ATOM 3359 O O . GLU B 1 151 ? 8.025 -14.706 22.548 1.00 54.23 115 GLU B O 1
ATOM 3365 N N . GLN B 1 152 ? 10.063 -14.024 23.273 1.00 56.00 116 GLN B N 1
ATOM 3366 C CA . GLN B 1 152 ? 9.682 -13.812 24.689 1.00 49.88 116 GLN B CA 1
ATOM 3367 C C . GLN B 1 152 ? 9.273 -12.389 24.988 1.00 46.69 116 GLN B C 1
ATOM 3368 O O . GLN B 1 152 ? 9.031 -12.055 26.143 1.00 48.55 116 GLN B O 1
ATOM 3374 N N . GLY B 1 153 ? 9.178 -11.542 23.974 1.00 43.08 117 GLY B N 1
ATOM 3375 C CA . GLY B 1 153 ? 8.926 -10.117 24.198 1.00 41.44 117 GLY B CA 1
ATOM 3376 C C . GLY B 1 153 ? 10.061 -9.272 24.757 1.00 41.52 117 GLY B C 1
ATOM 3377 O O . GLY B 1 153 ? 9.816 -8.173 25.243 1.00 41.35 117 GLY B O 1
ATOM 3378 N N . LEU B 1 154 ? 11.303 -9.759 24.617 1.00 39.89 118 LEU B N 1
ATOM 3379 C CA . LEU B 1 154 ? 12.514 -9.054 25.015 1.00 36.01 118 LEU B CA 1
ATOM 3380 C C . LEU B 1 154 ? 13.131 -8.304 23.856 1.00 33.66 118 LEU B C 1
ATOM 3381 O O . LEU B 1 154 ? 13.628 -8.908 22.916 1.00 38.76 118 LEU B O 1
ATOM 3386 N N . GLY B 1 155 ? 13.094 -6.995 23.903 1.00 33.80 119 GLY B N 1
ATOM 3387 C CA . GLY B 1 155 ? 13.689 -6.166 22.850 1.00 36.90 119 GLY B CA 1
ATOM 3388 C C . GLY B 1 155 ? 15.091 -5.617 23.142 1.00 38.67 119 GLY B C 1
ATOM 3389 O O . GLY B 1 155 ? 15.461 -5.424 24.311 1.00 37.45 119 GLY B O 1
ATOM 3390 N N . GLY B 1 156 ? 15.853 -5.398 22.067 1.00 36.12 120 GLY B N 1
ATOM 3391 C CA . GLY B 1 156 ? 17.187 -4.835 22.093 1.00 33.65 120 GLY B CA 1
ATOM 3392 C C . GLY B 1 156 ? 18.169 -5.514 21.132 1.00 35.82 120 GLY B C 1
ATOM 3393 O O . GLY B 1 156 ? 19.193 -4.911 20.760 1.00 37.12 120 GLY B O 1
ATOM 3394 N N . LEU B 1 157 ? 17.882 -6.744 20.733 1.00 31.53 121 LEU B N 1
ATOM 3395 C CA . LEU B 1 157 ? 18.663 -7.489 19.746 1.00 31.85 121 LEU B CA 1
ATOM 3396 C C . LEU B 1 157 ? 18.235 -7.451 18.254 1.00 37.20 121 LEU B C 1
ATOM 3397 O O . LEU B 1 157 ? 19.003 -7.897 17.344 1.00 35.52 121 LEU B O 1
ATOM 3402 N N . GLU B 1 158 ? 17.028 -6.946 18.006 1.00 38.95 122 GLU B N 1
ATOM 3403 C CA . GLU B 1 158 ? 16.342 -7.089 16.706 1.00 34.67 122 GLU B CA 1
ATOM 3404 C C . GLU B 1 158 ? 17.136 -6.476 15.561 1.00 32.74 122 GLU B C 1
ATOM 3405 O O . GLU B 1 158 ? 17.185 -7.030 14.460 1.00 36.07 122 GLU B O 1
ATOM 3411 N N . CYS B 1 159 ? 17.790 -5.360 15.824 1.00 35.06 123 CYS B N 1
ATOM 3412 C CA . CYS B 1 159 ? 18.607 -4.733 14.808 1.00 36.29 123 CYS B CA 1
ATOM 3413 C C . CYS B 1 159 ? 19.794 -5.557 14.386 1.00 37.19 123 CYS B C 1
ATOM 3414 O O . CYS B 1 159 ? 20.402 -5.270 13.323 1.00 37.06 123 CYS B O 1
ATOM 3417 N N . LEU B 1 160 ? 20.146 -6.548 15.216 1.00 33.41 124 LEU B N 1
ATOM 3418 C CA . LEU B 1 160 ? 21.272 -7.420 14.947 1.00 34.01 124 LEU B CA 1
ATOM 3419 C C . LEU B 1 160 ? 20.851 -8.695 14.247 1.00 30.46 124 LEU B C 1
ATOM 3420 O O . LEU B 1 160 ? 21.695 -9.543 13.972 1.00 28.03 124 LEU B O 1
ATOM 3425 N N . SER B 1 161 ? 19.585 -8.780 13.825 1.00 34.30 125 SER B N 1
ATOM 3426 C CA . SER B 1 161 ? 19.076 -9.937 13.068 1.00 34.82 125 SER B CA 1
ATOM 3427 C C . SER B 1 161 ? 19.886 -10.222 11.798 1.00 32.59 125 SER B C 1
ATOM 3428 O O . SER B 1 161 ? 20.311 -9.326 11.133 1.00 30.73 125 SER B O 1
ATOM 3431 N N . GLY B 1 162 ? 20.121 -11.498 11.507 1.00 36.26 126 GLY B N 1
ATOM 3432 C CA . GLY B 1 162 ? 20.815 -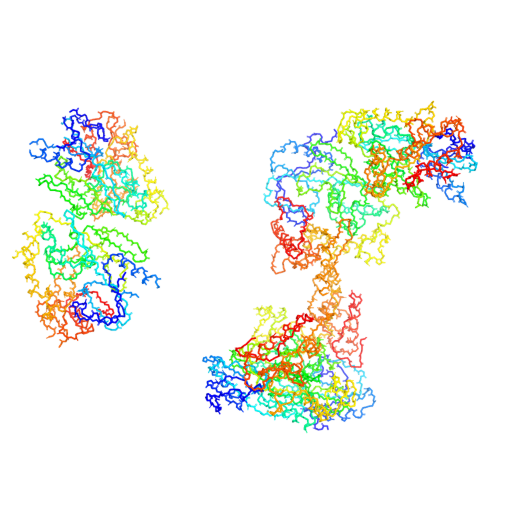11.896 10.285 1.00 38.81 126 GLY B CA 1
ATOM 3433 C C . GLY B 1 162 ? 22.344 -11.846 10.327 1.00 45.11 126 GLY B C 1
ATOM 3434 O O . GLY B 1 162 ? 22.991 -12.211 9.339 1.00 39.07 126 GLY B O 1
ATOM 3435 N N . ILE B 1 163 ? 22.941 -11.387 11.438 1.00 38.87 127 ILE B N 1
ATOM 3436 C CA . ILE B 1 163 ? 24.387 -11.435 11.563 1.00 33.19 127 ILE B CA 1
ATOM 3437 C C . ILE B 1 163 ? 24.670 -12.879 11.754 1.00 30.03 127 ILE B C 1
ATOM 3438 O O . ILE B 1 163 ? 24.049 -13.540 12.619 1.00 35.35 127 ILE B O 1
ATOM 3443 N N . PRO B 1 164 ? 25.538 -13.434 10.908 1.00 32.52 128 PRO B N 1
ATOM 3444 C CA . PRO B 1 164 ? 25.962 -14.828 11.093 1.00 32.30 128 PRO B CA 1
ATOM 3445 C C . PRO B 1 164 ? 26.885 -15.057 12.320 1.00 33.14 128 PRO B C 1
ATOM 3446 O O . PRO B 1 164 ? 27.358 -14.119 12.933 1.00 30.61 128 PRO B O 1
ATOM 3450 N N . GLY B 1 165 ? 27.202 -16.320 12.551 1.00 32.59 129 GLY B N 1
ATOM 3451 C CA . GLY B 1 165 ? 28.152 -16.731 13.540 1.00 34.63 129 GLY B CA 1
ATOM 3452 C C . GLY B 1 165 ? 27.544 -16.928 14.899 1.00 34.69 129 GLY B C 1
ATOM 3453 O O . GLY B 1 165 ? 26.321 -16.987 15.045 1.00 39.66 129 GLY B O 1
ATOM 3454 N N . SER B 1 166 ? 28.438 -17.035 15.882 1.00 33.69 130 SER B N 1
ATOM 3455 C CA . SER B 1 166 ? 28.145 -17.511 17.244 1.00 31.49 130 SER B CA 1
ATOM 3456 C C . SER B 1 166 ? 27.855 -16.346 18.173 1.00 31.22 130 SER B C 1
ATOM 3457 O O . SER B 1 166 ? 28.263 -15.235 17.909 1.00 28.72 130 SER B O 1
ATOM 3460 N N . ALA B 1 167 ? 27.150 -16.603 19.268 1.00 32.11 131 ALA B N 1
ATOM 3461 C CA . ALA B 1 167 ? 26.975 -15.609 20.325 1.00 30.03 131 ALA B CA 1
ATOM 3462 C C . ALA B 1 167 ? 28.317 -15.202 20.954 1.00 29.93 131 ALA B C 1
ATOM 3463 O O . ALA B 1 167 ? 28.634 -13.980 21.148 1.00 29.21 131 ALA B O 1
ATOM 3465 N N . GLY B 1 168 ? 29.138 -16.215 21.208 1.00 30.57 132 GLY B N 1
ATOM 3466 C CA . GLY B 1 168 ? 30.460 -16.008 21.815 1.00 30.27 132 GLY B CA 1
ATOM 3467 C C . GLY B 1 168 ? 31.379 -15.007 21.172 1.00 31.72 132 GLY B C 1
ATOM 3468 O O . GLY B 1 168 ? 32.188 -14.374 21.866 1.00 29.01 132 GLY B O 1
ATOM 3469 N N . ALA B 1 169 ? 31.265 -14.843 19.845 1.00 28.39 133 ALA B N 1
ATOM 3470 C CA . ALA B 1 169 ? 32.151 -13.947 19.102 1.00 27.07 133 ALA B CA 1
ATOM 3471 C C . ALA B 1 169 ? 31.696 -12.534 19.183 1.00 28.39 133 ALA B C 1
ATOM 3472 O O . ALA B 1 169 ? 32.441 -11.625 18.840 1.00 29.18 133 ALA B O 1
ATOM 3474 N N . THR B 1 170 ? 30.437 -12.312 19.538 1.00 26.44 134 THR B N 1
ATOM 3475 C CA . THR B 1 170 ? 29.931 -10.962 19.464 1.00 29.32 134 THR B CA 1
ATOM 3476 C C . THR B 1 170 ? 30.655 -9.933 20.367 1.00 26.86 134 THR B C 1
ATOM 3477 O O . THR B 1 170 ? 30.891 -8.797 19.926 1.00 27.22 134 THR B O 1
ATOM 3481 N N . PRO B 1 171 ? 30.983 -10.297 21.620 1.00 28.65 135 PRO B N 1
ATOM 3482 C CA . PRO B 1 171 ? 31.763 -9.301 22.426 1.00 31.30 135 PRO B CA 1
ATOM 3483 C C . PRO B 1 171 ? 33.119 -9.050 21.862 1.00 30.32 135 PRO B C 1
ATOM 3484 O O . PRO B 1 171 ? 33.604 -7.921 21.900 1.00 29.47 135 PRO B O 1
ATOM 3488 N N . VAL B 1 172 ? 33.693 -10.047 21.223 1.00 33.35 136 VAL B N 1
ATOM 3489 C CA . VAL B 1 172 ? 35.045 -9.928 20.782 1.00 33.12 136 VAL B CA 1
ATOM 3490 C C . VAL B 1 172 ? 35.310 -8.640 20.018 1.00 35.29 136 VAL B C 1
ATOM 3491 O O . VAL B 1 172 ? 36.240 -7.864 20.347 1.00 34.87 136 VAL B O 1
ATOM 3495 N N . GLN B 1 173 ? 34.501 -8.419 18.988 1.00 36.38 137 GLN B N 1
ATOM 3496 C CA . GLN B 1 173 ? 34.590 -7.195 18.186 1.00 35.81 137 GLN B CA 1
ATOM 3497 C C . GLN B 1 173 ? 33.378 -6.267 18.333 1.00 32.79 137 GLN B C 1
ATOM 3498 O O . GLN B 1 173 ? 33.175 -5.370 17.501 1.00 31.24 137 GLN B O 1
ATOM 3500 N N . ASN B 1 174 ? 32.624 -6.420 19.421 1.00 30.29 138 ASN B N 1
ATOM 3501 C CA . ASN B 1 174 ? 31.483 -5.571 19.655 1.00 32.32 138 ASN B CA 1
ATOM 3502 C C . ASN B 1 174 ? 30.552 -5.556 18.428 1.00 30.27 138 ASN B C 1
ATOM 3503 O O . ASN B 1 174 ? 30.211 -4.520 17.874 1.00 32.25 138 ASN B O 1
ATOM 3508 N N . VAL B 1 175 ? 30.160 -6.742 18.030 1.00 33.64 139 VAL B N 1
ATOM 3509 C CA . VAL B 1 175 ? 29.396 -6.936 16.808 1.00 34.80 139 VAL B CA 1
ATOM 3510 C C . VAL B 1 175 ? 28.229 -5.970 16.794 1.00 33.11 139 VAL B C 1
ATOM 3511 O O . VAL B 1 175 ? 27.556 -5.783 17.805 1.00 30.63 139 VAL B O 1
ATOM 3515 N N . GLY B 1 176 ? 28.011 -5.364 15.637 1.00 32.55 140 GLY B N 1
ATOM 3516 C CA . GLY B 1 176 ? 26.961 -4.382 15.485 1.00 35.27 140 GLY B CA 1
ATOM 3517 C C . GLY B 1 176 ? 26.496 -4.196 14.064 1.00 36.89 140 GLY B C 1
ATOM 3518 O O . GLY B 1 176 ? 27.165 -4.646 13.104 1.00 33.41 140 GLY B O 1
ATOM 3519 N N . ALA B 1 177 ? 25.314 -3.590 13.949 1.00 41.02 141 ALA B N 1
ATOM 3520 C CA . ALA B 1 177 ? 24.694 -3.264 12.658 1.00 43.39 141 ALA B CA 1
ATOM 3521 C C . ALA B 1 177 ? 23.459 -2.370 12.875 1.00 43.12 141 ALA B C 1
ATOM 3522 O O . ALA B 1 177 ? 22.824 -2.423 13.916 1.00 42.31 141 ALA B O 1
ATOM 3524 N N . TYR B 1 178 ? 23.149 -1.545 11.884 1.00 44.32 142 TYR B N 1
ATOM 3525 C CA . TYR B 1 178 ? 21.901 -0.846 11.805 1.00 46.70 142 TYR B CA 1
ATOM 3526 C C . TYR B 1 178 ? 21.598 -0.100 13.095 1.00 44.48 142 TYR B C 1
ATOM 3527 O O . TYR B 1 178 ? 20.514 -0.202 13.602 1.00 49.60 142 TYR B O 1
ATOM 3536 N N . GLY B 1 179 ? 22.597 0.582 13.632 1.00 43.85 143 GLY B N 1
ATOM 3537 C CA . GLY B 1 179 ? 22.472 1.436 14.808 1.00 41.25 143 GLY B CA 1
ATOM 3538 C C . GLY B 1 179 ? 22.674 0.820 16.180 1.00 43.62 143 GLY B C 1
ATOM 3539 O O . GLY B 1 179 ? 22.721 1.537 17.157 1.00 47.53 143 GLY B O 1
ATOM 3540 N N . ALA B 1 180 ? 22.736 -0.499 16.269 1.00 41.13 144 ALA B N 1
ATOM 3541 C CA . ALA B 1 180 ? 22.880 -1.202 17.538 1.00 42.65 144 ALA B CA 1
ATOM 3542 C C . ALA B 1 180 ? 24.234 -1.925 17.595 1.00 38.44 144 ALA B C 1
ATOM 3543 O O . ALA B 1 180 ? 24.863 -2.165 16.570 1.00 38.25 144 ALA B O 1
ATOM 3545 N N . GLU B 1 181 ? 24.663 -2.230 18.814 1.00 37.06 145 GLU B N 1
ATOM 3546 C CA . GLU B 1 181 ? 25.932 -2.936 19.136 1.00 35.49 145 GLU B CA 1
ATOM 3547 C C . GLU B 1 181 ? 25.652 -3.831 20.323 1.00 32.43 145 GLU B C 1
ATOM 3548 O O . GLU B 1 181 ? 24.844 -3.455 21.179 1.00 30.59 145 GLU B O 1
ATOM 3554 N N . VAL B 1 182 ? 26.307 -4.992 20.411 1.00 29.47 146 VAL B N 1
ATOM 3555 C CA . VAL B 1 182 ? 26.140 -5.806 21.582 1.00 30.90 146 VAL B CA 1
ATOM 3556 C C . VAL B 1 182 ? 26.538 -5.139 22.914 1.00 30.00 146 VAL B C 1
ATOM 3557 O O . VAL B 1 182 ? 25.983 -5.471 23.924 1.00 29.36 146 VAL B O 1
ATOM 3561 N N . SER B 1 183 ? 27.429 -4.171 22.891 1.00 27.71 147 SER B N 1
ATOM 3562 C CA . SER B 1 183 ? 27.744 -3.417 24.110 1.00 34.49 147 SER B CA 1
ATOM 3563 C C . SER B 1 183 ? 26.525 -2.636 24.727 1.00 36.26 147 SER B C 1
ATOM 3564 O O . SER B 1 183 ? 26.522 -2.313 25.922 1.00 35.39 147 SER B O 1
ATOM 3567 N N . ASP B 1 184 ? 25.486 -2.365 23.942 1.00 33.54 148 ASP B N 1
ATOM 3568 C CA . ASP B 1 184 ? 24.271 -1.740 24.521 1.00 33.09 148 ASP B CA 1
ATOM 3569 C C . ASP B 1 184 ? 23.543 -2.657 25.502 1.00 29.61 148 ASP B C 1
ATOM 3570 O O . ASP B 1 184 ? 22.810 -2.180 26.263 1.00 29.37 148 ASP B O 1
ATOM 3575 N N . THR B 1 185 ? 23.712 -3.982 25.441 1.00 29.98 149 THR B N 1
ATOM 3576 C CA . THR B 1 185 ? 22.976 -4.914 26.275 1.00 27.38 149 THR B CA 1
ATOM 3577 C C . THR B 1 185 ? 23.789 -5.911 27.125 1.00 29.02 149 THR B C 1
ATOM 3578 O O . THR B 1 185 ? 23.288 -6.459 28.088 1.00 27.21 149 THR B O 1
ATOM 3582 N N . ILE B 1 186 ? 25.020 -6.201 26.745 1.00 28.75 150 ILE B N 1
ATOM 3583 C CA . ILE B 1 186 ? 25.792 -7.200 27.488 1.00 30.73 150 ILE B CA 1
ATOM 3584 C C . ILE B 1 186 ? 26.047 -6.658 28.894 1.00 26.33 150 ILE B C 1
ATOM 3585 O O . ILE B 1 186 ? 26.488 -5.543 29.060 1.00 29.16 150 ILE B O 1
ATOM 3590 N N . THR B 1 187 ? 25.764 -7.480 29.875 1.00 28.38 151 THR B N 1
ATOM 3591 C CA . THR B 1 187 ? 26.032 -7.202 31.272 1.00 31.32 151 THR B CA 1
ATOM 3592 C C . THR B 1 187 ? 27.393 -7.843 31.641 1.00 31.62 151 THR B C 1
ATOM 3593 O O . THR B 1 187 ? 28.200 -7.237 32.316 1.00 32.52 151 THR B O 1
ATOM 3597 N N . ARG B 1 188 ? 27.637 -9.054 31.199 1.00 29.87 152 ARG B N 1
ATOM 3598 C CA . ARG B 1 188 ? 28.919 -9.757 31.476 1.00 31.53 152 ARG B CA 1
ATOM 3599 C C . ARG B 1 188 ? 29.105 -11.021 30.607 1.00 29.82 152 ARG B C 1
ATOM 3600 O O . ARG B 1 188 ? 28.154 -11.465 29.996 1.00 28.58 152 ARG B O 1
ATOM 3608 N N . VAL B 1 189 ? 30.336 -11.561 30.586 1.00 27.90 153 VAL B N 1
ATOM 3609 C CA . VAL B 1 189 ? 30.726 -12.728 29.816 1.00 30.54 153 VAL B CA 1
ATOM 3610 C C . VAL B 1 189 ? 31.591 -13.645 30.669 1.00 31.10 153 VAL B C 1
ATOM 3611 O O . VAL B 1 189 ? 32.436 -13.165 31.391 1.00 34.28 153 VAL B O 1
ATOM 3615 N N . ARG B 1 190 ? 31.345 -14.946 30.588 1.00 30.11 154 ARG B N 1
ATOM 3616 C CA . ARG B 1 190 ? 32.115 -15.917 31.288 1.00 32.23 154 ARG B CA 1
ATOM 3617 C C . ARG B 1 190 ? 33.290 -16.193 30.382 1.00 33.55 154 ARG B C 1
ATOM 3618 O O . ARG B 1 190 ? 33.107 -16.456 29.180 1.00 33.33 154 ARG B O 1
ATOM 3626 N N . LEU B 1 191 ? 34.494 -16.115 30.938 1.00 33.54 155 LEU B N 1
ATOM 3627 C CA . LEU B 1 191 ? 35.769 -16.099 30.175 1.00 33.05 155 LEU B CA 1
ATOM 3628 C C . LEU B 1 191 ? 36.728 -17.135 30.724 1.00 33.58 155 LEU B C 1
ATOM 3629 O O . LEU B 1 191 ? 36.854 -17.241 31.931 1.00 32.32 155 LEU B O 1
ATOM 3634 N N . LEU B 1 192 ? 37.451 -17.847 29.859 1.00 32.10 156 LEU B N 1
ATOM 3635 C CA . LEU B 1 192 ? 38.602 -18.640 30.241 1.00 29.86 156 LEU B CA 1
ATOM 3636 C C . LEU B 1 192 ? 39.824 -17.812 30.039 1.00 32.56 156 LEU B C 1
ATOM 3637 O O . LEU B 1 192 ? 40.059 -17.349 28.959 1.00 30.67 156 LEU B O 1
ATOM 3642 N N . ASP B 1 193 ? 40.596 -17.569 31.096 1.00 36.66 157 ASP B N 1
ATOM 3643 C CA . ASP B 1 193 ? 41.880 -16.921 30.931 1.00 38.10 157 ASP B CA 1
ATOM 3644 C C . ASP B 1 193 ? 42.891 -18.023 30.542 1.00 39.85 157 ASP B C 1
ATOM 3645 O O . ASP B 1 193 ? 43.133 -18.896 31.352 1.00 44.35 157 ASP B O 1
ATOM 3650 N N . ARG B 1 194 ? 43.460 -17.985 29.323 1.00 40.27 158 ARG B N 1
ATOM 3651 C CA . ARG B 1 194 ? 44.373 -19.060 28.859 1.00 41.28 158 ARG B CA 1
ATOM 3652 C C . ARG B 1 194 ? 45.713 -19.068 29.605 1.00 41.51 158 ARG B C 1
ATOM 3653 O O . ARG B 1 194 ? 46.340 -20.106 29.683 1.00 42.03 158 ARG B O 1
ATOM 3661 N N . CYS B 1 195 ? 46.159 -17.932 30.133 1.00 44.81 159 CYS B N 1
ATOM 3662 C CA . CYS B 1 195 ? 47.443 -17.873 30.877 1.00 48.80 159 CYS B CA 1
ATOM 3663 C C . CYS B 1 195 ? 47.446 -18.619 32.192 1.00 47.87 159 CYS B C 1
ATOM 3664 O O . CYS B 1 195 ? 48.467 -19.180 32.574 1.00 51.23 159 CYS B O 1
ATOM 3667 N N . THR B 1 196 ? 46.299 -18.659 32.860 1.00 46.78 160 THR B N 1
ATOM 3668 C CA . THR B 1 196 ? 46.169 -19.318 34.161 1.00 40.70 160 THR B CA 1
ATOM 3669 C C . THR B 1 196 ? 45.297 -20.550 34.065 1.00 40.82 160 THR B C 1
ATOM 3670 O O . THR B 1 196 ? 45.274 -21.365 34.986 1.00 39.15 160 THR B O 1
ATOM 3674 N N . GLY B 1 197 ? 44.556 -20.688 32.967 1.00 35.80 161 GLY B N 1
ATOM 3675 C CA . GLY B 1 197 ? 43.529 -21.719 32.883 1.00 39.54 161 GLY B CA 1
ATOM 3676 C C . GLY B 1 197 ? 42.316 -21.510 33.795 1.00 40.08 161 GLY B C 1
ATOM 3677 O O . GLY B 1 197 ? 41.487 -22.425 33.957 1.00 39.22 161 GLY B O 1
ATOM 3678 N N . GLU B 1 198 ? 42.156 -20.297 34.319 1.00 40.46 162 GLU B N 1
ATOM 3679 C CA . GLU B 1 198 ? 41.045 -19.990 35.214 1.00 44.59 162 GLU B CA 1
ATOM 3680 C C . GLU B 1 198 ? 39.810 -19.379 34.484 1.00 36.11 162 GLU B C 1
ATOM 3681 O O . GLU B 1 198 ? 39.935 -18.548 33.555 1.00 33.48 162 GLU B O 1
ATOM 3687 N N . VAL B 1 199 ? 38.640 -19.825 34.922 1.00 29.21 163 VAL B N 1
ATOM 3688 C CA . VAL B 1 199 ? 37.382 -19.337 34.444 1.00 29.84 163 VAL B CA 1
ATOM 3689 C C . VAL B 1 199 ? 36.757 -18.324 35.425 1.00 31.71 163 VAL B C 1
ATOM 3690 O O . VAL B 1 199 ? 36.552 -18.657 36.581 1.00 32.81 163 VAL B O 1
ATOM 3694 N N . ARG B 1 200 ? 36.404 -17.109 34.938 1.00 34.70 164 ARG B N 1
ATOM 3695 C CA . ARG B 1 200 ? 35.502 -16.221 35.703 1.00 32.59 164 ARG B CA 1
ATOM 3696 C C . ARG B 1 200 ? 34.519 -15.432 34.833 1.00 32.04 164 ARG B C 1
ATOM 3697 O O . ARG B 1 200 ? 34.712 -15.271 33.622 1.00 27.35 164 ARG B O 1
ATOM 3705 N N . TRP B 1 201 ? 33.500 -14.873 35.476 1.00 28.51 165 TRP B N 1
ATOM 3706 C CA . TRP B 1 201 ? 32.689 -13.832 34.822 1.00 27.82 165 TRP B CA 1
ATOM 3707 C C . TRP B 1 201 ? 33.320 -12.462 34.900 1.00 27.63 165 TRP B C 1
ATOM 3708 O O . TRP B 1 201 ? 33.757 -11.969 35.960 1.00 30.64 165 TRP B O 1
ATOM 3719 N N . VAL B 1 202 ? 33.276 -11.769 33.788 1.00 27.59 166 VAL B N 1
ATOM 3720 C CA . VAL B 1 202 ? 33.872 -10.465 33.682 1.00 28.48 166 VAL B CA 1
ATOM 3721 C C . VAL B 1 202 ? 32.789 -9.469 33.240 1.00 31.14 166 VAL B C 1
ATOM 3722 O O . VAL B 1 202 ? 31.975 -9.749 32.350 1.00 30.12 166 VAL B O 1
ATOM 3726 N N . SER B 1 203 ? 32.848 -8.277 33.823 1.00 28.97 167 SER B N 1
ATOM 3727 C CA . SER B 1 203 ? 31.883 -7.277 33.599 1.00 27.32 167 SER B CA 1
ATOM 3728 C C . SER B 1 203 ? 32.045 -6.686 32.228 1.00 27.19 167 SER B C 1
ATOM 3729 O O . SER B 1 203 ? 33.144 -6.599 31.779 1.00 26.12 167 SER B O 1
ATOM 3732 N N . ALA B 1 204 ? 30.947 -6.165 31.664 1.00 25.91 168 ALA B N 1
ATOM 3733 C CA . ALA B 1 204 ? 30.928 -5.351 30.464 1.00 30.70 168 ALA B CA 1
ATOM 3734 C C . ALA B 1 204 ? 31.973 -4.234 30.516 1.00 32.85 168 ALA B C 1
ATOM 3735 O O . ALA B 1 204 ? 32.655 -3.950 29.523 1.00 35.29 168 ALA B O 1
ATOM 3737 N N . ARG B 1 205 ? 32.060 -3.592 31.675 1.00 35.40 169 ARG B N 1
ATOM 3738 C CA . ARG B 1 205 ? 32.974 -2.466 31.876 1.00 34.50 169 ARG B CA 1
ATOM 3739 C C . ARG B 1 205 ? 34.443 -2.926 31.657 1.00 30.82 169 ARG B C 1
ATOM 3740 O O . ARG B 1 205 ? 35.186 -2.270 30.982 1.00 23.86 169 ARG B O 1
ATOM 3748 N N . ASP B 1 206 ? 34.795 -4.080 32.192 1.00 30.74 170 ASP B N 1
ATOM 3749 C CA . ASP B 1 206 ? 36.156 -4.604 32.065 1.00 34.78 170 ASP B CA 1
ATOM 3750 C C . ASP B 1 206 ? 36.498 -5.025 30.652 1.00 34.37 170 ASP B C 1
ATOM 3751 O O . ASP B 1 206 ? 37.654 -5.263 30.386 1.00 32.81 170 ASP B O 1
ATOM 3756 N N . LEU B 1 207 ? 35.511 -5.091 29.743 1.00 34.55 171 LEU B N 1
ATOM 3757 C CA . LEU B 1 207 ? 35.794 -5.494 28.349 1.00 34.73 171 LEU B CA 1
ATOM 3758 C C . LEU B 1 207 ? 36.164 -4.326 27.462 1.00 39.68 171 LEU B C 1
ATOM 3759 O O . LEU B 1 207 ? 36.664 -4.570 26.317 1.00 38.65 171 LEU B O 1
ATOM 3764 N N . ARG B 1 208 ? 35.923 -3.087 27.949 1.00 36.11 172 ARG B N 1
ATOM 3765 C CA . ARG B 1 208 ? 36.317 -1.847 27.253 1.00 38.49 172 ARG B CA 1
ATOM 3766 C C . ARG B 1 208 ? 35.774 -1.843 25.834 1.00 37.74 172 ARG B C 1
ATOM 3767 O O . ARG B 1 208 ? 36.493 -1.785 24.846 1.00 33.57 172 ARG B O 1
ATOM 3775 N N . PHE B 1 209 ? 34.478 -1.964 25.729 1.00 35.30 173 PHE B N 1
ATOM 3776 C CA . PHE B 1 209 ? 33.856 -1.921 24.441 1.00 31.49 173 PHE B CA 1
ATOM 3777 C C . PHE B 1 209 ? 34.057 -0.556 23.789 1.00 31.71 173 PHE B C 1
ATOM 3778 O O . PHE B 1 209 ? 33.865 0.468 24.387 1.00 35.52 173 PHE B O 1
ATOM 3786 N N . GLY B 1 210 ? 34.473 -0.565 22.541 1.00 32.94 174 GLY B N 1
ATOM 3787 C CA . GLY B 1 210 ? 34.319 0.590 21.669 1.00 32.33 174 GLY B CA 1
ATOM 3788 C C . GLY B 1 210 ? 33.788 0.138 20.321 1.00 32.74 174 GLY B C 1
ATOM 3789 O O . GLY B 1 210 ? 33.244 -0.990 20.162 1.00 36.85 174 GLY B O 1
ATOM 3790 N N . TYR B 1 211 ? 33.971 1.004 19.349 1.00 33.42 175 TYR B N 1
ATOM 3791 C CA . TYR B 1 211 ? 33.432 0.803 18.039 1.00 40.68 175 TYR B CA 1
ATOM 3792 C C . TYR B 1 211 ? 34.212 -0.342 17.390 1.00 36.21 175 TYR B C 1
ATOM 3793 O O . TYR B 1 211 ? 35.430 -0.300 17.284 1.00 35.31 175 TYR B O 1
ATOM 3802 N N . ARG B 1 212 ? 33.495 -1.395 17.024 1.00 37.79 176 ARG B N 1
ATOM 3803 C CA . ARG B 1 212 ? 34.134 -2.613 16.504 1.00 42.74 176 ARG B CA 1
ATOM 3804 C C . ARG B 1 212 ? 35.393 -3.045 17.272 1.00 42.54 176 ARG B C 1
ATOM 3805 O O . ARG B 1 212 ? 36.353 -3.504 16.646 1.00 45.82 176 ARG B O 1
ATOM 3813 N N . THR B 1 213 ? 35.376 -2.940 18.611 1.00 40.45 177 THR B N 1
ATOM 3814 C CA . THR B 1 213 ? 36.508 -3.368 19.430 1.00 38.53 177 THR B CA 1
ATOM 3815 C C . THR B 1 213 ? 36.072 -3.678 20.857 1.00 34.71 177 THR B C 1
ATOM 3816 O O . THR B 1 213 ? 35.018 -3.232 21.309 1.00 34.72 177 THR B O 1
ATOM 3820 N N . SER B 1 214 ? 36.880 -4.518 21.499 1.00 32.91 178 SER B N 1
ATOM 3821 C CA . SER B 1 214 ? 36.866 -4.806 22.925 1.00 30.82 178 SER B CA 1
ATOM 3822 C C . SER B 1 214 ? 38.315 -5.170 23.334 1.00 34.89 178 SER B C 1
ATOM 3823 O O . SER B 1 214 ? 39.143 -5.258 22.444 1.00 34.33 178 SER B O 1
ATOM 3826 N N . VAL B 1 215 ? 38.640 -5.380 24.629 1.00 37.59 179 VAL B N 1
ATOM 3827 C CA . VAL B 1 215 ? 40.005 -5.868 25.022 1.00 38.28 179 VAL B CA 1
ATOM 3828 C C . VAL B 1 215 ? 40.293 -7.261 24.503 1.00 37.69 179 VAL B C 1
ATOM 3829 O O . VAL B 1 215 ? 41.383 -7.736 24.660 1.00 36.48 179 VAL B O 1
ATOM 3833 N N . LEU B 1 216 ? 39.278 -7.939 23.998 1.00 38.63 180 LEU B N 1
ATOM 3834 C CA . LEU B 1 216 ? 39.378 -9.332 23.643 1.00 40.09 180 LEU B CA 1
ATOM 3835 C C . LEU B 1 216 ? 39.842 -9.394 22.219 1.00 40.91 180 LEU B C 1
ATOM 3836 O O . LEU B 1 216 ? 40.071 -10.470 21.743 1.00 42.53 180 LEU B O 1
ATOM 3841 N N . LYS B 1 217 ? 39.905 -8.258 21.520 1.00 45.64 181 LYS B N 1
ATOM 3842 C CA . LYS B 1 217 ? 40.232 -8.242 20.093 1.00 49.98 181 LYS B CA 1
ATOM 3843 C C . LYS B 1 217 ? 41.757 -8.270 19.830 1.00 53.57 181 LYS B C 1
ATOM 3844 O O . LYS B 1 217 ? 42.495 -7.430 20.347 1.00 44.84 181 LYS B O 1
ATOM 3850 N N . HIS B 1 218 ? 42.205 -9.229 19.012 1.00 60.56 182 HIS B N 1
ATOM 3851 C CA . HIS B 1 218 ? 43.601 -9.285 18.538 1.00 64.73 182 HIS B CA 1
ATOM 3852 C C . HIS B 1 218 ? 43.703 -9.579 17.045 1.00 71.56 182 HIS B C 1
ATOM 3853 O O . HIS B 1 218 ? 42.890 -10.351 16.486 1.00 65.59 182 HIS B O 1
ATOM 3860 N N . ALA B 1 219 ? 44.709 -8.941 16.419 1.00 82.24 183 ALA B N 1
ATOM 3861 C CA . ALA B 1 219 ? 45.132 -9.211 15.019 1.00 79.47 183 ALA B CA 1
ATOM 3862 C C . ALA B 1 219 ? 45.651 -10.651 14.848 1.00 73.03 183 ALA B C 1
ATOM 3863 O O . ALA B 1 219 ? 45.243 -11.354 13.909 1.00 64.53 183 ALA B O 1
ATOM 3865 N N . ASP B 1 220 ? 46.541 -11.081 15.755 1.00 75.42 184 ASP B N 1
ATOM 3866 C CA . ASP B 1 220 ? 46.957 -12.483 15.777 1.00 78.97 184 ASP B CA 1
ATOM 3867 C C . ASP B 1 220 ? 45.828 -13.331 16.404 1.00 75.32 184 ASP B C 1
ATOM 3868 O O . ASP B 1 220 ? 45.713 -13.477 17.630 1.00 78.43 184 ASP B O 1
ATOM 3873 N N . GLY B 1 221 ? 44.997 -13.877 15.523 1.00 67.72 185 GLY B N 1
ATOM 3874 C CA . GLY B 1 221 ? 43.876 -14.708 15.906 1.00 64.13 185 GLY B CA 1
ATOM 3875 C C . GLY B 1 221 ? 44.193 -16.108 16.376 1.00 59.25 185 GLY B C 1
ATOM 3876 O O . GLY B 1 221 ? 43.258 -16.855 16.697 1.00 69.22 185 GLY B O 1
ATOM 3877 N N . LEU B 1 222 ? 45.475 -16.481 16.367 1.00 57.09 186 LEU B N 1
ATOM 3878 C CA . LEU B 1 222 ? 45.988 -17.625 17.155 1.00 62.47 186 LEU B CA 1
ATOM 3879 C C . LEU B 1 222 ? 46.396 -17.239 18.601 1.00 67.99 186 LEU B C 1
ATOM 3880 O O . LEU B 1 222 ? 46.204 -18.021 19.539 1.00 76.31 186 LEU B O 1
ATOM 3885 N N . ALA B 1 223 ? 46.958 -16.041 18.773 1.00 61.02 187 ALA B N 1
ATOM 3886 C CA . ALA B 1 223 ? 47.547 -15.614 20.046 1.00 69.71 187 ALA B CA 1
ATOM 3887 C C . ALA B 1 223 ? 46.538 -15.208 21.130 1.00 73.86 187 ALA B C 1
ATOM 3888 O O . ALA B 1 223 ? 46.935 -14.488 22.080 1.00 64.87 187 ALA B O 1
ATOM 3890 N N . VAL B 1 224 ? 45.269 -15.651 21.017 1.00 67.51 188 VAL B N 1
ATOM 3891 C CA . VAL B 1 224 ? 44.212 -15.088 21.861 1.00 61.48 188 VAL B CA 1
ATOM 3892 C C . VAL B 1 224 ? 44.315 -15.597 23.298 1.00 51.53 188 VAL B C 1
ATOM 3893 O O . VAL B 1 224 ? 44.160 -16.789 23.572 1.00 50.43 188 VAL B O 1
ATOM 3897 N N . PRO B 1 225 ? 44.571 -14.664 24.234 1.00 44.46 189 PRO B N 1
ATOM 3898 C CA . PRO B 1 225 ? 44.793 -15.122 25.546 1.00 42.08 189 PRO B CA 1
ATOM 3899 C C . PRO B 1 225 ? 43.472 -15.470 26.260 1.00 34.98 189 PRO B C 1
ATOM 3900 O O . PRO B 1 225 ? 43.540 -16.151 27.275 1.00 37.84 189 PRO B O 1
ATOM 3904 N N . THR B 1 226 ? 42.294 -15.075 25.751 1.00 33.98 190 THR B N 1
ATOM 3905 C CA . THR B 1 226 ? 41.034 -15.374 26.476 1.00 37.60 190 THR B CA 1
ATOM 3906 C C . THR B 1 226 ? 39.925 -15.885 25.568 1.00 35.33 190 THR B C 1
ATOM 3907 O O . THR B 1 226 ? 39.722 -15.362 24.495 1.00 43.87 190 THR B O 1
ATOM 3911 N N . VAL B 1 227 ? 39.225 -16.924 26.004 1.00 31.66 191 VAL B N 1
ATOM 3912 C CA . VAL B 1 227 ? 38.052 -17.455 25.292 1.00 32.07 191 VAL B CA 1
ATOM 3913 C C . VAL B 1 227 ? 36.710 -17.212 25.984 1.00 28.54 191 VAL B C 1
ATOM 3914 O O . VAL B 1 227 ? 36.502 -17.591 27.136 1.00 30.04 191 VAL B O 1
ATOM 3918 N N . VAL B 1 228 ? 35.772 -16.639 25.250 1.00 29.08 192 VAL B N 1
ATOM 3919 C CA . VAL B 1 228 ? 34.400 -16.409 25.754 1.00 27.48 192 VAL B CA 1
ATOM 3920 C C . VAL B 1 228 ? 33.636 -17.708 25.754 1.00 29.50 192 VAL B C 1
ATOM 3921 O O . VAL B 1 228 ? 33.639 -18.444 24.765 1.00 29.35 192 VAL B O 1
ATOM 3925 N N . LEU B 1 229 ? 33.065 -18.066 26.902 1.00 29.65 193 LEU B N 1
ATOM 3926 C CA . LEU B 1 229 ? 32.268 -19.294 27.064 1.00 26.21 193 LEU B CA 1
ATOM 3927 C C . LEU B 1 229 ? 30.769 -19.058 27.064 1.00 28.50 193 LEU B C 1
ATOM 3928 O O . LEU B 1 229 ? 30.029 -19.981 26.793 1.00 26.76 193 LEU B O 1
ATOM 3933 N N . GLU B 1 230 ? 30.323 -17.843 27.403 1.00 28.61 194 GLU B N 1
ATOM 3934 C CA . GLU B 1 230 ? 28.895 -17.573 27.629 1.00 26.46 194 GLU B CA 1
ATOM 3935 C C . GLU B 1 230 ? 28.758 -16.082 27.737 1.00 28.09 194 GLU B C 1
ATOM 3936 O O . GLU B 1 230 ? 29.711 -15.400 28.180 1.00 29.90 194 GLU B O 1
ATOM 3942 N N . VAL B 1 231 ? 27.613 -15.556 27.277 1.00 28.53 195 VAL B N 1
ATOM 3943 C CA . VAL B 1 231 ? 27.333 -14.125 27.281 1.00 29.29 195 VAL B CA 1
ATOM 3944 C C . VAL B 1 231 ? 25.957 -13.881 27.890 1.00 31.60 195 VAL B C 1
ATOM 3945 O O . VAL B 1 231 ? 25.016 -14.585 27.549 1.00 28.58 195 VAL B O 1
ATOM 3949 N N . GLU B 1 232 ? 25.848 -12.839 28.736 1.00 31.77 196 GLU B N 1
ATOM 3950 C CA . GLU B 1 232 ? 24.538 -12.396 29.291 1.00 30.05 196 GLU B CA 1
ATOM 3951 C C . GLU B 1 232 ? 24.225 -11.058 28.712 1.00 27.76 196 GLU B C 1
ATOM 3952 O O . GLU B 1 232 ? 25.125 -10.206 28.612 1.00 26.06 196 GLU B O 1
ATOM 3958 N N . PHE B 1 233 ? 22.978 -10.919 28.258 1.00 25.02 197 PHE B N 1
ATOM 3959 C CA . PHE B 1 233 ? 22.435 -9.685 27.762 1.00 27.42 197 PHE B CA 1
ATOM 3960 C C . PHE B 1 233 ? 21.300 -9.282 28.694 1.00 26.05 197 PHE B C 1
ATOM 3961 O O . PHE B 1 233 ? 20.574 -10.135 29.169 1.00 27.03 197 PHE B O 1
ATOM 3969 N N . ALA B 1 234 ? 21.145 -7.984 28.926 1.00 26.70 198 ALA B N 1
ATOM 3970 C CA . ALA B 1 234 ? 19.981 -7.481 29.660 1.00 29.77 198 ALA B CA 1
ATOM 3971 C C . ALA B 1 234 ? 19.117 -6.742 28.658 1.00 31.82 198 ALA B C 1
ATOM 3972 O O . ALA B 1 234 ? 19.539 -5.734 28.099 1.00 31.66 198 ALA B O 1
ATOM 3974 N N . LEU B 1 235 ? 17.908 -7.263 28.446 1.00 33.30 199 LEU B N 1
ATOM 3975 C CA . LEU B 1 235 ? 17.041 -6.748 27.406 1.00 33.99 199 LEU B CA 1
ATOM 3976 C C . LEU B 1 235 ? 15.805 -6.063 27.974 1.00 39.61 199 LEU B C 1
ATOM 3977 O O . LEU B 1 235 ? 15.595 -6.043 29.187 1.00 38.36 199 LEU B O 1
ATOM 3982 N N . ASP B 1 236 ? 14.992 -5.492 27.077 1.00 39.20 200 ASP B N 1
ATOM 3983 C CA . ASP B 1 236 ? 13.872 -4.695 27.469 1.00 37.52 200 ASP B CA 1
ATOM 3984 C C . ASP B 1 236 ? 12.576 -5.544 27.584 1.00 40.02 200 ASP B C 1
ATOM 3985 O O . ASP B 1 236 ? 12.001 -5.931 26.591 1.00 40.83 200 ASP B O 1
ATOM 3990 N N . PRO B 1 237 ? 12.134 -5.868 28.815 1.00 39.91 201 PRO B N 1
ATOM 3991 C CA . PRO B 1 237 ? 10.958 -6.731 28.900 1.00 40.90 201 PRO B CA 1
ATOM 3992 C C . PRO B 1 237 ? 9.623 -6.038 28.538 1.00 39.75 201 PRO B C 1
ATOM 3993 O O . PRO B 1 237 ? 8.620 -6.714 28.555 1.00 40.81 201 PRO B O 1
ATOM 3997 N N . SER B 1 238 ? 9.620 -4.733 28.241 1.00 40.79 202 SER B N 1
ATOM 3998 C CA . SER B 1 238 ? 8.445 -4.037 27.717 1.00 48.63 202 SER B CA 1
ATOM 3999 C C . SER B 1 238 ? 8.074 -4.428 26.264 1.00 53.56 202 SER B C 1
ATOM 4000 O O . SER B 1 238 ? 6.966 -4.184 25.853 1.00 50.88 202 SER B O 1
ATOM 4003 N N . GLY B 1 239 ? 8.997 -5.014 25.498 1.00 49.29 203 GLY B N 1
ATOM 4004 C CA . GLY B 1 239 ? 8.696 -5.530 24.161 1.00 47.35 203 GLY B CA 1
ATOM 4005 C C . GLY B 1 239 ? 8.892 -4.510 23.079 1.00 45.47 203 GLY B C 1
ATOM 4006 O O . GLY B 1 239 ? 8.514 -4.744 21.960 1.00 47.99 203 GLY B O 1
ATOM 4007 N N . ARG B 1 240 ? 9.457 -3.363 23.412 1.00 45.75 204 ARG B N 1
ATOM 4008 C CA . ARG B 1 240 ? 9.728 -2.330 22.448 1.00 51.11 204 ARG B CA 1
ATOM 4009 C C . ARG B 1 240 ? 11.178 -2.508 21.952 1.00 51.55 204 ARG B C 1
ATOM 4010 O O . ARG B 1 240 ? 12.061 -2.848 22.724 1.00 46.77 204 ARG B O 1
ATOM 4012 N N . SER B 1 241 ? 11.421 -2.269 20.670 1.00 49.42 205 SER B N 1
ATOM 4013 C CA . SER B 1 241 ? 12.769 -2.271 20.129 1.00 49.30 205 SER B CA 1
ATOM 4014 C C . SER B 1 241 ? 13.666 -1.263 20.822 1.00 49.49 205 SER B C 1
ATOM 4015 O O . SER B 1 241 ? 13.190 -0.359 21.499 1.00 51.23 205 SER B O 1
ATOM 4018 N N . ALA B 1 242 ? 14.969 -1.373 20.582 1.00 46.91 206 ALA B N 1
ATOM 4019 C CA . ALA B 1 242 ? 15.879 -0.249 20.836 1.00 56.13 206 ALA B CA 1
ATOM 4020 C C . ALA B 1 242 ? 15.421 1.012 20.076 1.00 59.55 206 ALA B C 1
ATOM 4021 O O . ALA B 1 242 ? 14.709 0.904 19.068 1.00 53.34 206 ALA B O 1
ATOM 4023 N N . PRO B 1 243 ? 15.830 2.206 20.550 1.00 68.64 207 PRO B N 1
ATOM 4024 C CA . PRO B 1 243 ? 15.553 3.383 19.758 1.00 69.85 207 PRO B CA 1
ATOM 4025 C C . PRO B 1 243 ? 16.277 3.294 18.423 1.00 69.36 207 PRO B C 1
ATOM 4026 O O . PRO B 1 243 ? 17.481 3.008 18.380 1.00 73.89 207 PRO B O 1
ATOM 4030 N N . LEU B 1 244 ? 15.526 3.510 17.350 1.00 65.47 208 LEU B N 1
ATOM 4031 C CA . LEU B 1 244 ? 16.046 3.423 15.989 1.00 64.86 208 LEU B CA 1
ATOM 4032 C C . LEU B 1 244 ? 16.873 4.661 15.708 1.00 65.10 208 LEU B C 1
ATOM 4033 O O . LEU B 1 244 ? 16.358 5.774 15.760 1.00 66.69 208 LEU B O 1
ATOM 4038 N N . ARG B 1 245 ? 18.166 4.456 15.453 1.00 77.82 209 ARG B N 1
ATOM 4039 C CA . ARG B 1 245 ? 19.111 5.542 15.132 1.00 79.04 209 ARG B CA 1
ATOM 4040 C C . ARG B 1 245 ? 19.601 5.508 13.665 1.00 72.40 209 ARG B C 1
ATOM 4041 O O . ARG B 1 245 ? 20.343 6.392 13.258 1.00 73.96 209 ARG B O 1
ATOM 4043 N N . TYR B 1 246 ? 19.164 4.524 12.877 1.00 65.76 210 TYR B N 1
ATOM 4044 C CA . TYR B 1 246 ? 19.774 4.237 11.576 1.00 65.51 210 TYR B CA 1
ATOM 4045 C C . TYR B 1 246 ? 18.877 4.525 10.358 1.00 62.58 210 TYR B C 1
ATOM 4046 O O . TYR B 1 246 ? 17.918 3.776 10.071 1.00 59.54 210 TYR B O 1
ATOM 4055 N N . GLY B 1 247 ? 19.263 5.574 9.621 1.00 63.71 211 GLY B N 1
ATOM 4056 C CA . GLY B 1 247 ? 18.537 6.113 8.450 1.00 64.35 211 GLY B CA 1
ATOM 4057 C C . GLY B 1 247 ? 17.787 5.154 7.548 1.00 67.51 211 GLY B C 1
ATOM 4058 O O . GLY B 1 247 ? 16.553 5.162 7.541 1.00 62.31 211 GLY B O 1
ATOM 4059 N N . GLU B 1 248 ? 18.526 4.328 6.795 1.00 65.26 212 GLU B N 1
ATOM 4060 C CA . GLU B 1 248 ? 17.913 3.303 5.923 1.00 61.44 212 GLU B CA 1
ATOM 4061 C C . GLU B 1 248 ? 16.853 2.448 6.660 1.00 59.80 212 GLU B C 1
ATOM 4062 O O . GLU B 1 248 ? 15.885 1.980 6.055 1.00 62.40 212 GLU B O 1
ATOM 4064 N N . LEU B 1 249 ? 17.027 2.244 7.964 1.00 58.23 213 LEU B N 1
ATOM 4065 C CA . LEU B 1 249 ? 16.087 1.421 8.708 1.00 58.01 213 LEU B CA 1
ATOM 4066 C C . LEU B 1 249 ? 14.863 2.225 9.151 1.00 52.73 213 LEU B C 1
ATOM 4067 O O . LEU B 1 249 ? 13.724 1.756 9.012 1.00 52.78 213 LEU B O 1
ATOM 4072 N N . ILE B 1 250 ? 15.122 3.414 9.691 1.00 55.35 214 ILE B N 1
ATOM 4073 C CA . ILE B 1 250 ? 14.068 4.390 10.047 1.00 66.38 214 ILE B CA 1
ATOM 4074 C C . ILE B 1 250 ? 13.156 4.655 8.843 1.00 71.34 214 ILE B C 1
ATOM 4075 O O . ILE B 1 250 ? 11.940 4.584 8.958 1.00 69.89 214 ILE B O 1
ATOM 4080 N N . ALA B 1 251 ? 13.778 4.980 7.707 1.00 78.03 215 ALA B N 1
ATOM 4081 C CA . ALA B 1 251 ? 13.079 5.241 6.445 1.00 73.54 215 ALA B CA 1
ATOM 4082 C C . ALA B 1 251 ? 12.275 4.047 5.961 1.00 69.72 215 ALA B C 1
ATOM 4083 O O . ALA B 1 251 ? 11.150 4.228 5.550 1.00 73.01 215 ALA B O 1
ATOM 4085 N N . ALA B 1 252 ? 12.824 2.836 6.043 1.00 72.60 216 ALA B N 1
ATOM 4086 C CA . ALA B 1 252 ? 12.135 1.627 5.552 1.00 71.38 216 ALA B CA 1
ATOM 4087 C C . ALA B 1 252 ? 11.010 1.121 6.468 1.00 72.03 216 ALA B C 1
ATOM 4088 O O . ALA B 1 252 ? 10.314 0.177 6.105 1.00 65.97 216 ALA B O 1
ATOM 4090 N N . LEU B 1 253 ? 10.881 1.701 7.665 1.00 77.08 217 LEU B N 1
ATOM 4091 C CA . LEU B 1 253 ? 9.677 1.583 8.520 1.00 77.35 217 LEU B CA 1
ATOM 4092 C C . LEU B 1 253 ? 8.996 2.957 8.419 1.00 79.66 217 LEU B C 1
ATOM 4093 O O . LEU B 1 253 ? 9.552 3.832 7.773 1.00 85.70 217 LEU B O 1
ATOM 4098 N N . ASN B 1 254 ? 7.826 3.197 9.009 1.00 79.02 218 ASN B N 1
ATOM 4099 C CA . ASN B 1 254 ? 7.268 4.575 8.923 1.00 92.68 218 ASN B CA 1
ATOM 4100 C C . ASN B 1 254 ? 8.221 5.508 9.703 1.00 94.75 218 ASN B C 1
ATOM 4101 O O . ASN B 1 254 ? 8.902 6.354 9.117 1.00 85.40 218 ASN B O 1
ATOM 4103 N N . ALA B 1 255 ? 8.413 5.111 10.943 1.00 99.49 219 ALA B N 1
ATOM 4104 C CA . ALA B 1 255 ? 9.351 5.624 11.931 1.00 91.10 219 ALA B CA 1
ATOM 4105 C C . ALA B 1 255 ? 9.981 6.972 11.838 1.00 82.98 219 ALA B C 1
ATOM 4106 O O . ALA B 1 255 ? 10.154 7.511 10.778 1.00 83.91 219 ALA B O 1
ATOM 4108 N N . THR B 1 256 ? 10.417 7.281 12.933 1.00 86.32 220 THR B N 1
ATOM 4109 C CA . THR B 1 256 ? 10.847 8.642 13.179 1.00 90.50 220 THR B CA 1
ATOM 4110 C C . THR B 1 256 ? 12.185 8.576 13.871 1.00 89.16 220 THR B C 1
ATOM 4111 O O . THR B 1 256 ? 12.409 7.699 14.670 1.00 83.69 220 THR B O 1
ATOM 4115 N N . SER B 1 257 ? 13.318 9.231 13.727 1.00 87.97 221 SER B N 1
ATOM 4116 C CA . SER B 1 257 ? 14.556 9.028 14.436 1.00 82.51 221 SER B CA 1
ATOM 4117 C C . SER B 1 257 ? 14.308 9.074 15.917 1.00 90.94 221 SER B C 1
ATOM 4118 O O . SER B 1 257 ? 13.589 9.937 16.384 1.00 88.31 221 SER B O 1
ATOM 4120 N N . GLY B 1 258 ? 14.901 8.139 16.651 1.00 90.37 222 GLY B N 1
ATOM 4121 C CA . GLY B 1 258 ? 14.743 8.078 18.107 1.00 89.86 222 GLY B CA 1
ATOM 4122 C C . GLY B 1 258 ? 13.543 7.281 18.623 1.00 92.17 222 GLY B C 1
ATOM 4123 O O . GLY B 1 258 ? 13.548 6.896 19.793 1.00 93.73 222 GLY B O 1
ATOM 4124 N N . GLU B 1 259 ? 12.525 7.036 17.781 1.00 89.91 223 GLU B N 1
ATOM 4125 C CA . GLU B 1 259 ? 11.335 6.216 18.154 1.00 92.04 223 GLU B CA 1
ATOM 4126 C C . GLU B 1 259 ? 11.667 4.723 18.305 1.00 91.02 223 GLU B C 1
ATOM 4127 O O . GLU B 1 259 ? 12.765 4.284 17.971 1.00 101.16 223 GLU B O 1
ATOM 4133 N N . ARG B 1 260 ? 10.704 3.944 18.794 1.00 78.59 224 ARG B N 1
ATOM 4134 C CA . ARG B 1 260 ? 10.857 2.500 18.902 1.00 69.41 224 ARG B CA 1
ATOM 4135 C C . ARG B 1 260 ? 9.715 1.884 18.183 1.00 65.01 224 ARG B C 1
ATOM 4136 O O . ARG B 1 260 ? 8.768 2.576 17.832 1.00 74.75 224 ARG B O 1
ATOM 4144 N N . ALA B 1 261 ? 9.805 0.576 17.973 1.00 62.18 225 ALA B N 1
ATOM 4145 C CA . ALA B 1 261 ? 8.864 -0.158 17.122 1.00 56.93 225 ALA B CA 1
ATOM 4146 C C . ALA B 1 261 ? 8.753 -1.594 17.580 1.00 50.79 225 ALA B C 1
ATOM 4147 O O . ALA B 1 261 ? 9.379 -1.984 18.563 1.00 54.71 225 ALA B O 1
ATOM 4149 N N . ASP B 1 262 ? 7.979 -2.388 16.860 1.00 49.30 226 ASP B N 1
ATOM 4150 C CA . ASP B 1 262 ? 7.847 -3.802 17.180 1.00 52.01 226 ASP B CA 1
ATOM 4151 C C . ASP B 1 262 ? 9.145 -4.537 16.793 1.00 51.77 226 ASP B C 1
ATOM 4152 O O . ASP B 1 262 ? 9.696 -4.286 15.716 1.00 54.27 226 ASP B O 1
ATOM 4157 N N . PRO B 1 263 ? 9.644 -5.417 17.676 1.00 54.62 227 PRO B N 1
ATOM 4158 C CA . PRO B 1 263 ? 10.873 -6.144 17.338 1.00 55.72 227 PRO B CA 1
ATOM 4159 C C . PRO B 1 263 ? 10.771 -7.064 16.127 1.00 52.83 227 PRO B C 1
ATOM 4160 O O . PRO B 1 263 ? 11.724 -7.151 15.336 1.00 56.16 227 PRO B O 1
ATOM 4164 N N . GLN B 1 264 ? 9.640 -7.723 15.945 1.00 47.08 228 GLN B N 1
ATOM 4165 C CA . GLN B 1 264 ? 9.514 -8.615 14.819 1.00 49.85 228 GLN B CA 1
ATOM 4166 C C . GLN B 1 264 ? 9.537 -7.810 13.533 1.00 49.40 228 GLN B C 1
ATOM 4167 O O . GLN B 1 264 ? 10.100 -8.253 12.522 1.00 46.14 228 GLN B O 1
ATOM 4173 N N . ALA B 1 265 ? 8.950 -6.624 13.585 1.00 46.61 229 ALA B N 1
ATOM 4174 C CA . ALA B 1 265 ? 8.837 -5.822 12.412 1.00 47.24 229 ALA B CA 1
ATOM 4175 C C . ALA B 1 265 ? 10.206 -5.229 12.115 1.00 53.53 229 ALA B C 1
ATOM 4176 O O . ALA B 1 265 ? 10.612 -5.180 10.953 1.00 59.50 229 ALA B O 1
ATOM 4178 N N . VAL B 1 266 ? 10.930 -4.786 13.153 1.00 54.68 230 VAL B N 1
ATOM 4179 C CA . VAL B 1 266 ? 12.311 -4.302 12.955 1.00 48.24 230 VAL B CA 1
ATOM 4180 C C . VAL B 1 266 ? 13.160 -5.430 12.333 1.00 45.90 230 VAL B C 1
ATOM 4181 O O . VAL B 1 266 ? 13.826 -5.219 11.329 1.00 48.73 230 VAL B O 1
ATOM 4185 N N . ARG B 1 267 ? 13.100 -6.627 12.910 1.00 39.04 231 ARG B N 1
ATOM 4186 C CA . ARG B 1 267 ? 13.811 -7.787 12.353 1.00 39.19 231 ARG B CA 1
ATOM 4187 C C . ARG B 1 267 ? 13.516 -8.039 10.841 1.00 49.34 231 ARG B C 1
ATOM 4188 O O . ARG B 1 267 ? 14.414 -8.473 10.052 1.00 42.16 231 ARG B O 1
ATOM 4196 N N . GLU B 1 268 ? 12.258 -7.809 10.448 1.00 54.78 232 GLU B N 1
ATOM 4197 C CA . GLU B 1 268 ? 11.838 -8.042 9.032 1.00 57.31 232 GLU B CA 1
ATOM 4198 C C . GLU B 1 268 ? 12.392 -6.977 8.092 1.00 45.91 232 GLU B C 1
ATOM 4199 O O . GLU B 1 268 ? 12.889 -7.303 7.029 1.00 46.40 232 GLU B O 1
ATOM 4205 N N . ALA B 1 269 ? 12.343 -5.724 8.523 1.00 42.09 233 ALA B N 1
ATOM 4206 C CA . ALA B 1 269 ? 12.968 -4.647 7.809 1.00 42.75 233 ALA B CA 1
ATOM 4207 C C . ALA B 1 269 ? 14.500 -4.769 7.756 1.00 51.81 233 ALA B C 1
ATOM 4208 O O . ALA B 1 269 ? 15.129 -4.265 6.782 1.00 52.48 233 ALA B O 1
ATOM 4210 N N . VAL B 1 270 ? 15.104 -5.403 8.778 1.00 46.45 234 VAL B N 1
ATOM 4211 C CA . VAL B 1 270 ? 16.546 -5.574 8.784 1.00 40.91 234 VAL B CA 1
ATOM 4212 C C . VAL B 1 270 ? 16.952 -6.732 7.880 1.00 38.99 234 VAL B C 1
ATOM 4213 O O . VAL B 1 270 ? 17.886 -6.579 7.098 1.00 34.64 234 VAL B O 1
ATOM 4217 N N . LEU B 1 271 ? 16.276 -7.875 7.969 1.00 38.98 235 LEU B N 1
ATOM 4218 C CA . LEU B 1 271 ? 16.613 -8.993 7.088 1.00 45.07 235 LEU B CA 1
ATOM 4219 C C . LEU B 1 271 ? 16.438 -8.728 5.573 1.00 50.33 235 LEU B C 1
ATOM 4220 O O . LEU B 1 271 ? 17.114 -9.334 4.753 1.00 55.15 235 LEU B O 1
ATOM 4225 N N . ALA B 1 272 ? 15.534 -7.831 5.224 1.00 51.71 236 ALA B N 1
ATOM 4226 C CA . ALA B 1 272 ? 15.270 -7.479 3.834 1.00 53.34 236 ALA B CA 1
ATOM 4227 C C . ALA B 1 272 ? 16.351 -6.523 3.350 1.00 50.17 236 ALA B C 1
ATOM 4228 O O . ALA B 1 272 ? 16.840 -6.633 2.205 1.00 49.96 236 ALA B O 1
ATOM 4230 N N . LEU B 1 273 ? 16.708 -5.573 4.214 1.00 48.02 237 LEU B N 1
ATOM 4231 C CA . LEU B 1 273 ? 17.834 -4.698 3.949 1.00 46.51 237 LEU B CA 1
ATOM 4232 C C . LEU B 1 273 ? 19.132 -5.493 3.794 1.00 49.93 237 LEU B C 1
ATOM 4233 O O . LEU B 1 273 ? 19.900 -5.256 2.858 1.00 53.35 237 LEU B O 1
ATOM 4238 N N . ARG B 1 274 ? 19.328 -6.500 4.631 1.00 47.98 238 ARG B N 1
ATOM 4239 C CA . ARG B 1 274 ? 20.544 -7.273 4.525 1.00 47.28 238 ARG B CA 1
ATOM 4240 C C . ARG B 1 274 ? 20.550 -8.147 3.260 1.00 44.40 238 ARG B C 1
ATOM 4241 O O . ARG B 1 274 ? 21.623 -8.316 2.633 1.00 43.26 238 ARG B O 1
ATOM 4249 N N . ALA B 1 275 ? 19.414 -8.758 2.927 1.00 44.81 239 ALA B N 1
ATOM 4250 C CA . ALA B 1 275 ? 19.326 -9.584 1.691 1.00 48.52 239 ALA B CA 1
ATOM 4251 C C . ALA B 1 275 ? 19.664 -8.802 0.395 1.00 47.28 239 ALA B C 1
ATOM 4252 O O . ALA B 1 275 ? 20.312 -9.357 -0.504 1.00 46.43 239 ALA B O 1
ATOM 4254 N N . ARG B 1 276 ? 19.299 -7.515 0.349 1.00 49.20 240 ARG B N 1
ATOM 4255 C CA . ARG B 1 276 ? 19.627 -6.638 -0.785 1.00 55.53 240 ARG B CA 1
ATOM 4256 C C . ARG B 1 276 ? 21.102 -6.304 -0.919 1.00 60.22 240 ARG B C 1
ATOM 4257 O O . ARG B 1 276 ? 21.537 -5.870 -2.017 1.00 50.51 240 ARG B O 1
ATOM 4265 N N . LYS B 1 277 ? 21.857 -6.457 0.180 1.00 53.85 241 LYS B N 1
ATOM 4266 C CA . LYS B 1 277 ? 23.303 -6.164 0.213 1.00 50.07 241 LYS B CA 1
ATOM 4267 C C . LYS B 1 277 ? 24.107 -7.431 0.174 1.00 44.38 241 LYS B C 1
ATOM 4268 O O . LYS B 1 277 ? 25.335 -7.394 0.256 1.00 52.37 241 LYS B O 1
ATOM 4274 N N . GLY B 1 278 ? 23.442 -8.575 0.042 1.00 42.85 242 GLY B N 1
ATOM 4275 C CA . GLY B 1 278 ? 24.166 -9.844 0.177 1.00 46.79 242 GLY B CA 1
ATOM 4276 C C . GLY B 1 278 ? 24.787 -10.090 1.559 1.00 45.49 242 GLY B C 1
ATOM 4277 O O . GLY B 1 278 ? 25.836 -10.744 1.675 1.00 46.45 242 GLY B O 1
ATOM 4278 N N . MET B 1 279 ? 24.080 -9.623 2.599 1.00 48.52 243 MET B N 1
ATOM 4279 C CA . MET B 1 279 ? 24.555 -9.665 3.995 1.00 46.73 243 MET B CA 1
ATOM 4280 C C . MET B 1 279 ? 23.731 -10.629 4.846 1.00 45.98 243 MET B C 1
ATOM 4281 O O . MET B 1 279 ? 23.745 -10.550 6.072 1.00 39.53 243 MET B O 1
ATOM 4286 N N . VAL B 1 280 ? 23.031 -11.562 4.212 1.00 42.12 244 VAL B N 1
ATOM 4287 C CA . VAL B 1 280 ? 22.534 -12.708 4.948 1.00 43.19 244 VAL B CA 1
ATOM 4288 C C . VAL B 1 280 ? 23.022 -13.921 4.195 1.00 45.30 244 VAL B C 1
ATOM 4289 O O . VAL B 1 280 ? 23.091 -13.899 2.957 1.00 47.02 244 VAL B O 1
ATOM 4293 N N . LEU B 1 281 ? 23.435 -14.954 4.929 1.00 42.34 245 LEU B N 1
ATOM 4294 C CA . LEU B 1 281 ? 23.950 -16.137 4.272 1.00 47.70 245 LEU B CA 1
ATOM 4295 C C . LEU B 1 281 ? 22.896 -16.702 3.298 1.00 49.60 245 LEU B C 1
ATOM 4296 O O . LEU B 1 281 ? 21.729 -16.855 3.619 1.00 43.03 245 LEU B O 1
ATOM 4301 N N . ASP B 1 282 ? 23.330 -16.915 2.066 1.00 55.92 246 ASP B N 1
ATOM 4302 C CA . ASP B 1 282 ? 22.525 -17.555 1.014 1.00 52.22 246 ASP B CA 1
ATOM 4303 C C . ASP B 1 282 ? 23.560 -18.359 0.261 1.00 48.65 246 ASP B C 1
ATOM 4304 O O . ASP B 1 282 ? 24.311 -17.809 -0.557 1.00 46.91 246 ASP B O 1
ATOM 4309 N N . PRO B 1 283 ? 23.622 -19.656 0.540 1.00 46.95 247 PRO B N 1
ATOM 4310 C CA . PRO B 1 283 ? 24.761 -20.445 0.098 1.00 53.64 247 PRO B CA 1
ATOM 4311 C C . PRO B 1 283 ? 24.826 -20.648 -1.423 1.00 60.92 247 PRO B C 1
ATOM 4312 O O . PRO B 1 283 ? 25.862 -21.089 -1.917 1.00 56.12 247 PRO B O 1
ATOM 4316 N N . THR B 1 284 ? 23.746 -20.327 -2.141 1.00 59.29 248 THR B N 1
ATOM 4317 C CA . THR B 1 284 ? 23.773 -20.325 -3.607 1.00 65.54 248 THR B CA 1
ATOM 4318 C C . THR B 1 284 ? 24.197 -19.005 -4.219 1.00 63.02 248 THR B C 1
ATOM 4319 O O . THR B 1 284 ? 24.401 -18.950 -5.421 1.00 61.87 248 THR B O 1
ATOM 4323 N N . ASP B 1 285 ? 24.317 -17.950 -3.407 1.00 54.53 249 ASP B N 1
ATOM 4324 C CA . ASP B 1 285 ? 24.786 -16.640 -3.879 1.00 47.02 249 ASP B CA 1
ATOM 4325 C C . ASP B 1 285 ? 26.240 -16.333 -3.429 1.00 52.08 249 ASP B C 1
ATOM 4326 O O . ASP B 1 285 ? 26.500 -16.052 -2.233 1.00 46.56 249 ASP B O 1
ATOM 4331 N N . HIS B 1 286 ? 27.181 -16.324 -4.369 1.00 46.06 250 HIS B N 1
ATOM 4332 C CA . HIS B 1 286 ? 28.592 -16.166 -4.008 1.00 46.41 250 HIS B CA 1
ATOM 4333 C C . HIS B 1 286 ? 28.912 -14.787 -3.395 1.00 44.73 250 HIS B C 1
ATOM 4334 O O . HIS B 1 286 ? 29.971 -14.592 -2.773 1.00 44.91 250 HIS B O 1
ATOM 4341 N N . ASP B 1 287 ? 28.039 -13.826 -3.586 1.00 38.39 251 ASP B N 1
ATOM 4342 C CA . ASP B 1 287 ? 28.144 -12.590 -2.837 1.00 43.13 251 ASP B CA 1
ATOM 4343 C C . ASP B 1 287 ? 28.077 -12.739 -1.288 1.00 42.86 251 ASP B C 1
ATOM 4344 O O . ASP B 1 287 ? 28.478 -11.826 -0.588 1.00 35.90 251 ASP B O 1
ATOM 4349 N N . THR B 1 288 ? 27.562 -13.869 -0.803 1.00 41.78 252 THR B N 1
ATOM 4350 C CA . THR B 1 288 ? 27.550 -14.189 0.609 1.00 42.36 252 THR B CA 1
ATOM 4351 C C . THR B 1 288 ? 28.693 -15.111 1.028 1.00 38.95 252 THR B C 1
ATOM 4352 O O . THR B 1 288 ? 28.766 -15.494 2.185 1.00 38.62 252 THR B O 1
ATOM 4356 N N . TRP B 1 289 ? 29.564 -15.488 0.097 1.00 37.43 253 TRP B N 1
ATOM 4357 C CA . TRP B 1 289 ? 30.746 -16.255 0.407 1.00 38.82 253 TRP B CA 1
ATOM 4358 C C . TRP B 1 289 ? 31.850 -15.258 0.803 1.00 40.95 253 TRP B C 1
ATOM 4359 O O . TRP B 1 289 ? 32.817 -15.055 0.087 1.00 42.00 253 TRP B O 1
ATOM 4370 N N . SER B 1 290 ? 31.699 -14.677 1.983 1.00 40.34 254 SER B N 1
ATOM 4371 C CA . SER B 1 290 ? 32.423 -13.496 2.416 1.00 36.97 254 SER B CA 1
ATOM 4372 C C . SER B 1 290 ? 32.753 -13.580 3.915 1.00 38.59 254 SER B C 1
ATOM 4373 O O . SER B 1 290 ? 32.460 -14.609 4.592 1.00 35.14 254 SER B O 1
ATOM 4376 N N . VAL B 1 291 ? 33.352 -12.495 4.425 1.00 32.79 255 VAL B N 1
ATOM 4377 C CA . VAL B 1 291 ? 33.360 -12.266 5.852 1.00 32.97 255 VAL B CA 1
ATOM 4378 C C . VAL B 1 291 ? 32.639 -10.992 6.178 1.00 34.09 255 VAL B C 1
ATOM 4379 O O . VAL B 1 291 ? 33.018 -10.286 7.083 1.00 42.17 255 VAL B O 1
ATOM 4383 N N . GLY B 1 292 ? 31.537 -10.735 5.503 1.00 33.53 256 GLY B N 1
ATOM 4384 C CA . GLY B 1 292 ? 30.845 -9.451 5.635 1.00 33.97 256 GLY B CA 1
ATOM 4385 C C . GLY B 1 292 ? 31.640 -8.292 5.143 1.00 33.10 256 GLY B C 1
ATOM 4386 O O . GLY B 1 292 ? 32.523 -8.454 4.297 1.00 36.08 256 GLY B O 1
ATOM 4387 N N . SER B 1 293 ? 31.372 -7.116 5.691 1.00 35.46 257 SER B N 1
ATOM 4388 C CA . SER B 1 293 ? 32.150 -5.929 5.357 1.00 36.66 257 SER B CA 1
ATOM 4389 C C . SER B 1 293 ? 33.591 -6.123 5.803 1.00 39.16 257 SER B C 1
ATOM 4390 O O . SER B 1 293 ? 33.837 -6.411 6.932 1.00 36.61 257 SER B O 1
ATOM 4393 N N . PHE B 1 294 ? 34.545 -5.983 4.900 1.00 38.35 258 PHE B N 1
ATOM 4394 C CA . PHE B 1 294 ? 35.948 -6.308 5.242 1.00 40.18 258 PHE B CA 1
ATOM 4395 C C . PHE B 1 294 ? 36.616 -5.172 6.032 1.00 41.73 258 PHE B C 1
ATOM 4396 O O . PHE B 1 294 ? 37.639 -5.382 6.697 1.00 40.42 258 PHE B O 1
ATOM 4404 N N . PHE B 1 295 ? 36.070 -3.973 5.905 1.00 38.58 259 PHE B N 1
ATOM 4405 C CA . PHE B 1 295 ? 36.578 -2.824 6.649 1.00 45.43 259 PHE B CA 1
ATOM 4406 C C . PHE B 1 295 ? 35.491 -2.138 7.454 1.00 46.15 259 PHE B C 1
ATOM 4407 O O . PHE B 1 295 ? 34.311 -2.196 7.099 1.00 42.74 259 PHE B O 1
ATOM 4415 N N . THR B 1 296 ? 35.894 -1.439 8.498 1.00 49.14 260 THR B N 1
ATOM 4416 C CA . THR B 1 296 ? 34.965 -0.711 9.334 1.00 54.26 260 THR B CA 1
ATOM 4417 C C . THR B 1 296 ? 34.824 0.742 8.917 1.00 55.72 260 THR B C 1
ATOM 4418 O O . THR B 1 296 ? 35.774 1.354 8.469 1.00 60.06 260 THR B O 1
ATOM 4422 N N . ASN B 1 297 ? 33.622 1.278 9.084 1.00 59.26 261 ASN B N 1
ATOM 4423 C CA . ASN B 1 297 ? 33.307 2.668 8.790 1.00 56.38 261 ASN B CA 1
ATOM 4424 C C . ASN B 1 297 ? 34.220 3.505 9.665 1.00 52.13 261 ASN B C 1
ATOM 4425 O O . ASN B 1 297 ? 34.055 3.524 10.844 1.00 59.42 261 ASN B O 1
ATOM 4430 N N . PRO B 1 298 ? 35.232 4.209 9.030 1.00 57.14 262 PRO B N 1
ATOM 4431 C CA . PRO B 1 298 ? 36.147 4.949 9.912 1.00 58.79 262 PRO B CA 1
ATOM 4432 C C . PRO B 1 298 ? 35.723 6.297 10.489 1.00 61.60 262 PRO B C 1
ATOM 4433 O O . PRO B 1 298 ? 34.743 6.881 10.082 1.00 58.30 262 PRO B O 1
ATOM 4437 N N . VAL B 1 299 ? 36.511 6.776 11.442 1.00 71.99 263 VAL B N 1
ATOM 4438 C CA . VAL B 1 299 ? 36.182 7.994 12.175 1.00 81.20 263 VAL B CA 1
ATOM 4439 C C . VAL B 1 299 ? 37.251 9.076 11.902 1.00 75.22 263 VAL B C 1
ATOM 4440 O O . VAL B 1 299 ? 38.455 8.814 12.032 1.00 69.27 263 VAL B O 1
ATOM 4444 N N . VAL B 1 300 ? 36.804 10.275 11.506 1.00 73.63 264 VAL B N 1
ATOM 4445 C CA . VAL B 1 300 ? 37.716 11.407 11.220 1.00 77.69 264 VAL B CA 1
ATOM 4446 C C . VAL B 1 300 ? 37.323 12.735 11.900 1.00 78.48 264 VAL B C 1
ATOM 4447 O O . VAL B 1 300 ? 36.173 12.930 12.332 1.00 72.00 264 VAL B O 1
ATOM 4451 N N . THR B 1 301 ? 38.301 13.646 11.938 1.00 86.41 265 THR B N 1
ATOM 4452 C CA . THR B 1 301 ? 38.125 15.056 12.358 1.00 87.72 265 THR B CA 1
ATOM 4453 C C . THR B 1 301 ? 37.536 15.936 11.215 1.00 96.91 265 THR B C 1
ATOM 4454 O O . THR B 1 301 ? 36.879 15.395 10.318 1.00 98.43 265 THR B O 1
ATOM 4458 N N . GLN B 1 302 ? 37.756 17.267 11.232 1.00 106.35 266 GLN B N 1
ATOM 4459 C CA . GLN B 1 302 ? 37.378 18.179 10.101 1.00 94.70 266 GLN B CA 1
ATOM 4460 C C . GLN B 1 302 ? 38.076 17.896 8.725 1.00 94.72 266 GLN B C 1
ATOM 4461 O O . GLN B 1 302 ? 37.886 18.646 7.757 1.00 75.33 266 GLN B O 1
ATOM 4463 N N . ASP B 1 303 ? 38.899 16.839 8.662 1.00 97.61 267 ASP B N 1
ATOM 4464 C CA . ASP B 1 303 ? 39.189 16.092 7.421 1.00 92.83 267 ASP B CA 1
ATOM 4465 C C . ASP B 1 303 ? 37.960 15.320 6.882 1.00 87.16 267 ASP B C 1
ATOM 4466 O O . ASP B 1 303 ? 36.899 15.897 6.565 1.00 79.97 267 ASP B O 1
ATOM 4468 N N . LEU B 1 331 ? 32.510 8.127 8.917 1.00 58.97 295 LEU B N 1
ATOM 4469 C CA . LEU B 1 331 ? 32.182 8.023 7.461 1.00 64.44 295 LEU B CA 1
ATOM 4470 C C . LEU B 1 331 ? 31.787 6.609 6.958 1.00 63.33 295 LEU B C 1
ATOM 4471 O O . LEU B 1 331 ? 32.186 5.596 7.543 1.00 52.43 295 LEU B O 1
ATOM 4476 N N . ALA B 1 332 ? 31.031 6.567 5.849 1.00 60.50 296 ALA B N 1
ATOM 4477 C CA . ALA B 1 332 ? 30.667 5.324 5.161 1.00 58.98 296 ALA B CA 1
ATOM 4478 C C . ALA B 1 332 ? 31.822 4.784 4.308 1.00 60.21 296 ALA B C 1
ATOM 4479 O O . ALA B 1 332 ? 32.174 5.354 3.252 1.00 52.81 296 ALA B O 1
ATOM 4481 N N . ALA B 1 333 ? 32.376 3.660 4.759 1.00 55.22 297 ALA B N 1
ATOM 4482 C CA . ALA B 1 333 ? 33.499 3.038 4.120 1.00 50.71 297 ALA B CA 1
ATOM 4483 C C . ALA B 1 333 ? 33.143 2.502 2.717 1.00 53.16 297 ALA B C 1
ATOM 4484 O O . ALA B 1 333 ? 34.011 2.430 1.840 1.00 45.81 297 ALA B O 1
ATOM 4486 N N . GLY B 1 334 ? 31.893 2.099 2.515 1.00 54.25 298 GLY B N 1
ATOM 4487 C CA . GLY B 1 334 ? 31.401 1.708 1.181 1.00 54.51 298 GLY B CA 1
ATOM 4488 C C . GLY B 1 334 ? 31.554 2.829 0.163 1.00 51.57 298 GLY B C 1
ATOM 4489 O O . GLY B 1 334 ? 32.037 2.617 -0.949 1.00 48.83 298 GLY B O 1
ATOM 4490 N N . TRP B 1 335 ? 31.158 4.024 0.563 1.00 52.39 299 TRP B N 1
ATOM 4491 C CA . TRP B 1 335 ? 31.246 5.183 -0.291 1.00 59.05 299 TRP B CA 1
ATOM 4492 C C . TRP B 1 335 ? 32.698 5.437 -0.671 1.00 61.40 299 TRP B C 1
ATOM 4493 O O . TRP B 1 335 ? 33.009 5.566 -1.854 1.00 63.69 299 TRP B O 1
ATOM 4504 N N . LEU B 1 336 ? 33.594 5.463 0.311 1.00 55.26 300 LEU B N 1
ATOM 4505 C CA . LEU B 1 336 ? 35.012 5.671 0.012 1.00 54.05 300 LEU B CA 1
ATOM 4506 C C . LEU B 1 336 ? 35.604 4.599 -0.907 1.00 53.58 300 LEU B C 1
ATOM 4507 O O . LEU B 1 336 ? 36.507 4.895 -1.691 1.00 51.74 300 LEU B O 1
ATOM 4512 N N . VAL B 1 337 ? 35.161 3.345 -0.761 1.00 53.39 301 VAL B N 1
ATOM 4513 C CA . VAL B 1 337 ? 35.773 2.211 -1.502 1.00 54.18 301 VAL B CA 1
ATOM 4514 C C . VAL B 1 337 ? 35.363 2.282 -2.981 1.00 55.84 301 VAL B C 1
ATOM 4515 O O . VAL B 1 337 ? 36.216 2.217 -3.844 1.00 50.42 301 VAL B O 1
ATOM 4519 N N . GLU B 1 338 ? 34.061 2.439 -3.239 1.00 59.18 302 GLU B N 1
ATOM 4520 C CA . GLU B 1 338 ? 33.528 2.725 -4.580 1.00 58.34 302 GLU B CA 1
ATOM 4521 C C . GLU B 1 338 ? 34.205 3.957 -5.242 1.00 61.53 302 GLU B C 1
ATOM 4522 O O . GLU B 1 338 ? 34.774 3.822 -6.334 1.00 60.19 302 GLU B O 1
ATOM 4528 N N . ARG B 1 339 ? 34.176 5.123 -4.578 1.00 50.86 303 ARG B N 1
ATOM 4529 C CA . ARG B 1 339 ? 34.746 6.353 -5.143 1.00 54.03 303 ARG B CA 1
ATOM 4530 C C . ARG B 1 339 ? 36.291 6.371 -5.275 1.00 55.22 303 ARG B C 1
ATOM 4531 O O . ARG B 1 339 ? 36.829 7.289 -5.912 1.00 53.34 303 ARG B O 1
ATOM 4533 N N . ALA B 1 340 ? 37.010 5.415 -4.663 1.00 49.14 304 ALA B N 1
ATOM 4534 C CA . ALA B 1 340 ? 38.480 5.282 -4.868 1.00 47.83 304 ALA B CA 1
ATOM 4535 C C . ALA B 1 340 ? 38.818 4.338 -5.980 1.00 48.51 304 ALA B C 1
ATOM 4536 O O . ALA B 1 340 ? 40.008 4.093 -6.228 1.00 48.59 304 ALA B O 1
ATOM 4538 N N . GLY B 1 341 ? 37.781 3.780 -6.618 1.00 49.86 305 GLY B N 1
ATOM 4539 C CA . GLY B 1 341 ? 37.919 2.998 -7.835 1.00 47.69 305 GLY B CA 1
ATOM 4540 C C . GLY B 1 341 ? 37.536 1.543 -7.727 1.00 50.88 305 GLY B C 1
ATOM 4541 O O . GLY B 1 341 ? 37.740 0.822 -8.689 1.00 54.05 305 GLY B O 1
ATOM 4542 N N . PHE B 1 342 ? 36.980 1.098 -6.590 1.00 50.72 306 PHE B N 1
ATOM 4543 C CA . PHE B 1 342 ? 36.726 -0.330 -6.347 1.00 49.52 306 PHE B CA 1
ATOM 4544 C C . PHE B 1 342 ? 35.221 -0.586 -6.183 1.00 53.81 306 PHE B C 1
ATOM 4545 O O . PHE B 1 342 ? 34.727 -0.742 -5.069 1.00 53.89 306 PHE B O 1
ATOM 4553 N N . GLY B 1 343 ? 34.514 -0.647 -7.315 1.00 52.91 307 GLY B N 1
ATOM 4554 C CA . GLY B 1 343 ? 33.079 -0.814 -7.353 1.00 46.69 307 GLY B CA 1
ATOM 4555 C C . GLY B 1 343 ? 32.611 -2.207 -6.973 1.00 52.84 307 GLY B C 1
ATOM 4556 O O . GLY B 1 343 ? 33.396 -3.188 -6.850 1.00 48.63 307 GLY B O 1
ATOM 4557 N N . LYS B 1 344 ? 31.307 -2.298 -6.787 1.00 48.73 308 LYS B N 1
ATOM 4558 C CA . LYS B 1 344 ? 30.656 -3.587 -6.693 1.00 54.14 308 LYS B CA 1
ATOM 4559 C C . LYS B 1 344 ? 31.154 -4.478 -7.846 1.00 53.82 308 LYS B C 1
ATOM 4560 O O . LYS B 1 344 ? 31.254 -4.021 -8.977 1.00 49.29 308 LYS B O 1
ATOM 4566 N N . GLY B 1 345 ? 31.521 -5.715 -7.552 1.00 53.08 309 GLY B N 1
ATOM 4567 C CA . GLY B 1 345 ? 32.061 -6.614 -8.577 1.00 55.68 309 GLY B CA 1
ATOM 4568 C C . GLY B 1 345 ? 33.535 -6.457 -8.935 1.00 55.90 309 GLY B C 1
ATOM 4569 O O . GLY B 1 345 ? 34.066 -7.294 -9.664 1.00 55.70 309 GLY B O 1
ATOM 4570 N N . TYR B 1 346 ? 34.212 -5.413 -8.454 1.00 46.84 310 TYR B N 1
ATOM 4571 C CA . TYR B 1 346 ? 35.620 -5.254 -8.764 1.00 50.90 310 TYR B CA 1
ATOM 4572 C C . TYR B 1 346 ? 36.384 -6.522 -8.383 1.00 51.37 310 TYR B C 1
ATOM 4573 O O . TYR B 1 346 ? 36.193 -6.991 -7.287 1.00 53.44 310 TYR B O 1
ATOM 4582 N N . PRO B 1 347 ? 37.234 -7.093 -9.249 1.00 56.54 311 PRO B N 1
ATOM 4583 C CA . PRO B 1 347 ? 37.442 -6.700 -10.691 1.00 60.45 311 PRO B CA 1
ATOM 4584 C C . PRO B 1 347 ? 36.634 -7.598 -11.631 1.00 57.77 311 PRO B C 1
ATOM 4585 O O . PRO B 1 347 ? 36.691 -8.833 -11.467 1.00 50.73 311 PRO B O 1
ATOM 4589 N N . ASP B 1 348 ? 35.859 -6.986 -12.538 1.00 67.35 312 ASP B N 1
ATOM 4590 C CA . ASP B 1 348 ? 35.192 -7.704 -13.656 1.00 85.36 312 ASP B CA 1
ATOM 4591 C C . ASP B 1 348 ? 35.735 -7.221 -15.001 1.00 91.81 312 ASP B C 1
ATOM 4592 O O . ASP B 1 348 ? 35.696 -6.019 -15.267 1.00 93.33 312 ASP B O 1
ATOM 4597 N N . ALA B 1 349 ? 36.256 -8.109 -15.856 1.00 99.84 313 ALA B N 1
ATOM 4598 C CA . ALA B 1 349 ? 36.360 -9.552 -15.644 1.00 91.23 313 ALA B CA 1
ATOM 4599 C C . ALA B 1 349 ? 37.850 -9.984 -15.627 1.00 93.68 313 ALA B C 1
ATOM 4600 O O . ALA B 1 349 ? 38.675 -9.359 -14.940 1.00 84.99 313 ALA B O 1
ATOM 4602 N N . GLY B 1 350 ? 38.195 -10.964 -16.468 1.00 96.66 314 GLY B N 1
ATOM 4603 C CA . GLY B 1 350 ? 39.088 -12.088 -16.130 1.00 91.27 314 GLY B CA 1
ATOM 4604 C C . GLY B 1 350 ? 38.164 -13.092 -15.419 1.00 88.07 314 GLY B C 1
ATOM 4605 O O . GLY B 1 350 ? 36.925 -12.957 -15.490 1.00 84.53 314 GLY B O 1
ATOM 4606 N N . ALA B 1 351 ? 38.729 -14.116 -14.783 1.00 80.72 315 ALA B N 1
ATOM 4607 C CA . ALA B 1 351 ? 37.953 -14.922 -13.821 1.00 83.61 315 ALA B CA 1
ATOM 4608 C C . ALA B 1 351 ? 38.646 -14.857 -12.457 1.00 71.18 315 ALA B C 1
ATOM 4609 O O . ALA B 1 351 ? 39.007 -15.896 -11.897 1.00 73.20 315 ALA B O 1
ATOM 4611 N N . ALA B 1 352 ? 38.811 -13.631 -11.934 1.00 61.09 316 ALA B N 1
ATOM 4612 C CA . ALA B 1 352 ? 39.364 -13.414 -10.588 1.00 58.70 316 ALA B CA 1
ATOM 4613 C C . ALA B 1 352 ? 38.556 -14.273 -9.613 1.00 50.98 316 ALA B C 1
ATOM 4614 O O . ALA B 1 352 ? 37.320 -14.218 -9.594 1.00 46.94 316 ALA B O 1
ATOM 4616 N N . PRO B 1 353 ? 39.250 -15.125 -8.868 1.00 53.99 317 PRO B N 1
ATOM 4617 C CA . PRO B 1 353 ? 38.529 -15.949 -7.905 1.00 62.25 317 PRO B CA 1
ATOM 4618 C C . PRO B 1 353 ? 37.989 -15.137 -6.694 1.00 56.59 317 PRO B C 1
ATOM 4619 O O . PRO B 1 353 ? 37.011 -15.570 -6.094 1.00 59.01 317 PRO B O 1
ATOM 4623 N N . CYS B 1 354 ? 38.611 -13.983 -6.397 1.00 55.02 318 CYS B N 1
ATOM 4624 C CA . CYS B 1 354 ? 38.157 -13.030 -5.390 1.00 48.44 318 CYS B CA 1
ATOM 4625 C C . CYS B 1 354 ? 37.737 -11.678 -5.980 1.00 49.78 318 CYS B C 1
ATOM 4626 O O . CYS B 1 354 ? 38.525 -10.973 -6.623 1.00 44.44 318 CYS B O 1
ATOM 4629 N N . ARG B 1 355 ? 36.487 -11.306 -5.722 1.00 45.57 319 ARG B N 1
ATOM 4630 C CA . ARG B 1 355 ? 35.933 -10.065 -6.190 1.00 46.54 319 ARG B CA 1
ATOM 4631 C C . ARG B 1 355 ? 35.026 -9.465 -5.121 1.00 49.65 319 ARG B C 1
ATOM 4632 O O . ARG B 1 355 ? 34.335 -10.206 -4.381 1.00 54.73 319 ARG B O 1
ATOM 4640 N N . LEU B 1 356 ? 35.029 -8.137 -5.050 1.00 42.38 320 LEU B N 1
ATOM 4641 C CA . LEU B 1 356 ? 34.097 -7.404 -4.238 1.00 43.63 320 LEU B CA 1
ATOM 4642 C C . LEU B 1 356 ? 32.696 -7.806 -4.691 1.00 45.78 320 LEU B C 1
ATOM 4643 O O . LEU B 1 356 ? 32.422 -7.904 -5.889 1.00 47.39 320 LEU B O 1
ATOM 4648 N N . SER B 1 357 ? 31.818 -8.037 -3.723 1.00 42.47 321 SER B N 1
ATOM 4649 C CA . SER B 1 357 ? 30.443 -8.459 -3.961 1.00 40.92 321 SER B CA 1
ATOM 4650 C C . SER B 1 357 ? 29.700 -7.558 -4.919 1.00 41.63 321 SER B C 1
ATOM 4651 O O . SER B 1 357 ? 29.835 -6.341 -4.846 1.00 38.48 321 SER B O 1
ATOM 4654 N N . THR B 1 358 ? 28.868 -8.145 -5.778 1.00 44.31 322 THR B N 1
ATOM 4655 C CA . THR B 1 358 ? 28.078 -7.299 -6.715 1.00 52.64 322 THR B CA 1
ATOM 4656 C C . THR B 1 358 ? 26.951 -6.527 -6.055 1.00 49.78 322 THR B C 1
ATOM 4657 O O . THR B 1 358 ? 26.373 -5.644 -6.686 1.00 53.26 322 THR B O 1
ATOM 4661 N N . LYS B 1 359 ? 26.646 -6.820 -4.793 1.00 47.92 323 LYS B N 1
ATOM 4662 C CA . LYS B 1 359 ? 25.618 -6.041 -4.054 1.00 48.51 323 LYS B CA 1
ATOM 4663 C C . LYS B 1 359 ? 26.165 -5.151 -2.926 1.00 47.49 323 LYS B C 1
ATOM 4664 O O . LYS B 1 359 ? 25.411 -4.381 -2.325 1.00 48.42 323 LYS B O 1
ATOM 4670 N N . HIS B 1 360 ? 27.463 -5.256 -2.634 1.00 46.91 324 HIS B N 1
ATOM 4671 C CA . HIS B 1 360 ? 28.070 -4.539 -1.507 1.00 48.64 324 HIS B CA 1
ATOM 4672 C C . HIS B 1 360 ? 29.606 -4.486 -1.678 1.00 47.72 324 HIS B C 1
ATOM 4673 O O . HIS B 1 360 ? 30.288 -5.477 -1.496 1.00 47.38 324 HIS B O 1
ATOM 4680 N N . ALA B 1 361 ? 30.133 -3.339 -2.072 1.00 44.39 325 ALA B N 1
ATOM 4681 C CA . ALA B 1 361 ? 31.557 -3.199 -2.357 1.00 45.18 325 ALA B CA 1
ATOM 4682 C C . ALA B 1 361 ? 32.507 -3.601 -1.228 1.00 45.39 325 ALA B C 1
ATOM 4683 O O . ALA B 1 361 ? 33.651 -4.023 -1.505 1.00 41.14 325 ALA B O 1
ATOM 4685 N N . LEU B 1 362 ? 32.081 -3.424 0.033 1.00 40.19 326 LEU B N 1
ATOM 4686 C CA . LEU B 1 362 ? 32.967 -3.697 1.173 1.00 38.27 326 LEU B CA 1
ATOM 4687 C C . LEU B 1 362 ? 33.148 -5.173 1.382 1.00 37.40 326 LEU B C 1
ATOM 4688 O O . LEU B 1 362 ? 34.090 -5.593 2.036 1.00 38.02 326 LEU B O 1
ATOM 4693 N N . ALA B 1 363 ? 32.249 -5.991 0.841 1.00 33.60 327 ALA B N 1
ATOM 4694 C CA . ALA B 1 363 ? 32.363 -7.383 1.066 1.00 35.67 327 ALA B CA 1
ATOM 4695 C C . ALA B 1 363 ? 33.308 -8.045 0.032 1.00 39.58 327 ALA B C 1
ATOM 4696 O O . ALA B 1 363 ? 32.933 -8.156 -1.091 1.00 36.63 327 ALA B O 1
ATOM 4698 N N . LEU B 1 364 ? 34.536 -8.439 0.411 1.00 38.59 328 LEU B N 1
ATOM 4699 C CA . LEU B 1 364 ? 35.305 -9.368 -0.412 1.00 38.74 328 LEU B CA 1
ATOM 4700 C C . LEU B 1 364 ? 34.653 -10.761 -0.476 1.00 40.46 328 LEU B C 1
ATOM 4701 O O . LEU B 1 364 ? 34.165 -11.248 0.541 1.00 37.74 328 LEU B O 1
ATOM 4706 N N . THR B 1 365 ? 34.678 -11.399 -1.659 1.00 38.52 329 THR B N 1
ATOM 4707 C CA . THR B 1 365 ? 34.069 -12.711 -1.869 1.00 43.81 329 THR B CA 1
ATOM 4708 C C . THR B 1 365 ? 34.906 -13.757 -2.608 1.00 45.51 329 THR B C 1
ATOM 4709 O O . THR B 1 365 ? 35.828 -13.451 -3.382 1.00 41.45 329 THR B O 1
ATOM 4713 N N . ASN B 1 366 ? 34.529 -15.002 -2.357 1.00 41.58 330 ASN B N 1
ATOM 4714 C CA . ASN B 1 366 ? 35.075 -16.151 -3.022 1.00 46.75 330 ASN B CA 1
ATOM 4715 C C . ASN B 1 366 ? 34.074 -16.553 -4.119 1.00 52.53 330 ASN B C 1
ATOM 4716 O O . ASN B 1 366 ? 33.004 -17.137 -3.831 1.00 43.92 330 ASN B O 1
ATOM 4721 N N . ARG B 1 367 ? 34.429 -16.272 -5.370 1.00 51.84 331 ARG B N 1
ATOM 4722 C CA . ARG B 1 367 ? 33.598 -16.700 -6.506 1.00 51.80 331 ARG B CA 1
ATOM 4723 C C . ARG B 1 367 ? 33.718 -18.218 -6.809 1.00 49.53 331 ARG B C 1
ATOM 4724 O O . ARG B 1 367 ? 32.921 -18.753 -7.547 1.00 55.12 331 ARG B O 1
ATOM 4732 N N . GLY B 1 368 ? 34.714 -18.890 -6.241 1.00 49.21 332 GLY B N 1
ATOM 4733 C CA . GLY B 1 368 ? 34.997 -20.322 -6.476 1.00 52.16 332 GLY B CA 1
ATOM 4734 C C . GLY B 1 368 ? 36.520 -20.457 -6.561 1.00 55.70 332 GLY B C 1
ATOM 4735 O O . GLY B 1 368 ? 37.157 -19.836 -7.433 1.00 61.60 332 GLY B O 1
ATOM 4736 N N . GLY B 1 369 ? 37.117 -21.198 -5.628 1.00 55.16 333 GLY B N 1
ATOM 4737 C CA . GLY B 1 369 ? 38.567 -21.488 -5.652 1.00 51.48 333 GLY B CA 1
ATOM 4738 C C . GLY B 1 369 ? 39.495 -20.368 -5.212 1.00 55.51 333 GLY B C 1
ATOM 4739 O O . GLY B 1 369 ? 40.688 -20.392 -5.522 1.00 55.47 333 GLY B O 1
ATOM 4740 N N . ALA B 1 370 ? 38.978 -19.389 -4.465 1.00 56.71 334 ALA B N 1
ATOM 4741 C CA . ALA B 1 370 ? 39.837 -18.329 -3.946 1.00 52.08 334 ALA B CA 1
ATOM 4742 C C . ALA B 1 370 ? 40.802 -18.875 -2.898 1.00 53.78 334 ALA B C 1
ATOM 4743 O O . ALA B 1 370 ? 40.519 -19.852 -2.164 1.00 49.65 334 ALA B O 1
ATOM 4745 N N . THR B 1 371 ? 41.954 -18.216 -2.879 1.00 50.10 335 THR B N 1
ATOM 4746 C CA . THR B 1 371 ? 43.011 -18.429 -1.904 1.00 52.15 335 THR B CA 1
ATOM 4747 C C . THR B 1 371 ? 42.931 -17.311 -0.808 1.00 48.02 335 THR B C 1
ATOM 4748 O O . THR B 1 371 ? 42.273 -16.278 -0.982 1.00 49.95 335 THR B O 1
ATOM 4752 N N . ALA B 1 372 ? 43.594 -17.535 0.309 1.00 48.07 336 ALA B N 1
ATOM 4753 C CA . ALA B 1 372 ? 43.828 -16.498 1.291 1.00 46.86 336 ALA B CA 1
ATOM 4754 C C . ALA B 1 372 ? 44.699 -15.339 0.714 1.00 50.77 336 ALA B C 1
ATOM 4755 O O . ALA B 1 372 ? 44.381 -14.164 0.917 1.00 49.71 336 ALA B O 1
ATOM 4757 N N . GLU B 1 373 ? 45.804 -15.661 0.025 1.00 56.80 337 GLU B N 1
ATOM 4758 C CA . GLU B 1 373 ? 46.592 -14.651 -0.750 1.00 54.96 337 GLU B CA 1
ATOM 4759 C C . GLU B 1 373 ? 45.714 -13.779 -1.655 1.00 51.35 337 GLU B C 1
ATOM 4760 O O . GLU B 1 373 ? 45.908 -12.543 -1.727 1.00 49.46 337 GLU B O 1
ATOM 4762 N N . ASP B 1 374 ? 44.740 -14.405 -2.320 1.00 47.82 338 ASP B N 1
ATOM 4763 C CA . ASP B 1 374 ? 43.837 -13.659 -3.212 1.00 51.19 338 ASP B CA 1
ATOM 4764 C C . ASP B 1 374 ? 43.009 -12.636 -2.380 1.00 50.32 338 ASP B C 1
ATOM 4765 O O . ASP B 1 374 ? 42.910 -11.478 -2.758 1.00 50.80 338 ASP B O 1
ATOM 4770 N N . VAL B 1 375 ? 42.458 -13.063 -1.235 1.00 48.68 339 VAL B N 1
ATOM 4771 C CA . VAL B 1 375 ? 41.597 -12.197 -0.440 1.00 45.45 339 VAL B CA 1
ATOM 4772 C C . VAL B 1 375 ? 42.479 -11.076 0.152 1.00 46.27 339 VAL B C 1
ATOM 4773 O O . VAL B 1 375 ? 42.148 -9.883 0.017 1.00 44.89 339 VAL B O 1
ATOM 4777 N N . VAL B 1 376 ? 43.610 -11.432 0.774 1.00 50.17 340 VAL B N 1
ATOM 4778 C CA . VAL B 1 376 ? 44.484 -10.392 1.389 1.00 51.53 340 VAL B CA 1
ATOM 4779 C C . VAL B 1 376 ? 45.036 -9.424 0.356 1.00 46.12 340 VAL B C 1
ATOM 4780 O O . VAL B 1 376 ? 45.032 -8.215 0.606 1.00 44.43 340 VAL B O 1
ATOM 4784 N N . THR B 1 377 ? 45.467 -9.941 -0.800 1.00 49.15 341 THR B N 1
ATOM 4785 C CA . THR B 1 377 ? 45.975 -9.080 -1.901 1.00 55.65 341 THR B CA 1
ATOM 4786 C C . THR B 1 377 ? 44.925 -8.030 -2.330 1.00 48.53 341 THR B C 1
ATOM 4787 O O . THR B 1 377 ? 45.220 -6.824 -2.480 1.00 47.05 341 THR B O 1
ATOM 4791 N N . LEU B 1 378 ? 43.705 -8.490 -2.519 1.00 39.64 342 LEU B N 1
ATOM 4792 C CA . LEU B 1 378 ? 42.643 -7.572 -2.869 1.00 44.78 342 LEU B CA 1
ATOM 4793 C C . LEU B 1 378 ? 42.317 -6.610 -1.719 1.00 43.37 342 LEU B C 1
ATOM 4794 O O . LEU B 1 378 ? 42.061 -5.414 -1.971 1.00 41.23 342 LEU B O 1
ATOM 4799 N N . ALA B 1 379 ? 42.337 -7.108 -0.469 1.00 42.72 343 ALA B N 1
ATOM 4800 C CA . ALA B 1 379 ? 42.045 -6.224 0.697 1.00 45.26 343 ALA B CA 1
ATOM 4801 C C . ALA B 1 379 ? 43.066 -5.104 0.764 1.00 41.41 343 ALA B C 1
ATOM 4802 O O . ALA B 1 379 ? 42.729 -3.906 0.957 1.00 40.63 343 ALA B O 1
ATOM 4804 N N . ARG B 1 380 ? 44.313 -5.554 0.631 1.00 41.76 344 ARG B N 1
ATOM 4805 C CA . ARG B 1 380 ? 45.448 -4.677 0.559 1.00 50.02 344 ARG B CA 1
ATOM 4806 C C . ARG B 1 380 ? 45.331 -3.628 -0.563 1.00 50.76 344 ARG B C 1
ATOM 4807 O O . ARG B 1 380 ? 45.577 -2.429 -0.311 1.00 53.85 344 ARG B O 1
ATOM 4815 N N . ALA B 1 381 ? 44.938 -4.048 -1.772 1.00 45.02 345 ALA B N 1
ATOM 4816 C CA . ALA B 1 381 ? 44.721 -3.082 -2.845 1.00 41.55 345 ALA B CA 1
ATOM 4817 C C . ALA B 1 381 ? 43.659 -2.031 -2.457 1.00 41.00 345 ALA B C 1
ATOM 4818 O O . ALA B 1 381 ? 43.895 -0.815 -2.594 1.00 39.29 345 ALA B O 1
ATOM 4820 N N . VAL B 1 382 ? 42.535 -2.462 -1.891 1.00 46.05 346 VAL B N 1
ATOM 4821 C CA . VAL B 1 382 ? 41.477 -1.501 -1.514 1.00 45.12 346 VAL B CA 1
ATOM 4822 C C . VAL B 1 382 ? 41.970 -0.494 -0.460 1.00 44.64 346 VAL B C 1
ATOM 4823 O O . VAL B 1 382 ? 41.681 0.719 -0.541 1.00 44.14 346 VAL B O 1
ATOM 4827 N N . ARG B 1 383 ? 42.698 -1.003 0.526 1.00 48.59 347 ARG B N 1
ATOM 4828 C CA . ARG B 1 383 ? 43.077 -0.191 1.670 1.00 48.47 347 ARG B CA 1
ATOM 4829 C C . ARG B 1 383 ? 44.019 0.915 1.229 1.00 49.57 347 ARG B C 1
ATOM 4830 O O . ARG B 1 383 ? 43.794 2.093 1.529 1.00 46.84 347 ARG B O 1
ATOM 4838 N N . ASP B 1 384 ? 45.059 0.555 0.494 1.00 50.67 348 ASP B N 1
ATOM 4839 C CA . ASP B 1 384 ? 45.979 1.596 -0.020 1.00 56.29 348 ASP B CA 1
ATOM 4840 C C . ASP B 1 384 ? 45.230 2.551 -0.949 1.00 58.87 348 ASP B C 1
ATOM 4841 O O . ASP B 1 384 ? 45.417 3.768 -0.850 1.00 57.37 348 ASP B O 1
ATOM 4846 N N . GLY B 1 385 ? 44.344 2.011 -1.795 1.00 50.50 349 GLY B N 1
ATOM 4847 C CA . GLY B 1 385 ? 43.675 2.836 -2.761 1.00 49.96 349 GLY B CA 1
ATOM 4848 C C . GLY B 1 385 ? 42.836 3.897 -2.084 1.00 55.14 349 GLY B C 1
ATOM 4849 O O . GLY B 1 385 ? 42.837 5.078 -2.490 1.00 49.13 349 GLY B O 1
ATOM 4850 N N . VAL B 1 386 ? 42.094 3.487 -1.059 1.00 54.24 350 VAL B N 1
ATOM 4851 C CA . VAL B 1 386 ? 41.294 4.459 -0.313 1.00 54.67 350 VAL B CA 1
ATOM 4852 C C . VAL B 1 386 ? 42.227 5.497 0.301 1.00 51.38 350 VAL B C 1
ATOM 4853 O O . VAL B 1 386 ? 41.898 6.671 0.331 1.00 65.32 350 VAL B O 1
ATOM 4857 N N . HIS B 1 387 ? 43.382 5.067 0.786 1.00 52.81 351 HIS B N 1
ATOM 4858 C CA . HIS B 1 387 ? 44.321 5.984 1.417 1.00 63.34 351 HIS B CA 1
ATOM 4859 C C . HIS B 1 387 ? 44.902 6.999 0.377 1.00 64.45 351 HIS B C 1
ATOM 4860 O O . HIS B 1 387 ? 44.886 8.221 0.628 1.00 56.01 351 HIS B O 1
ATOM 4867 N N . ASP B 1 388 ? 45.324 6.494 -0.785 1.00 56.29 352 ASP B N 1
ATOM 4868 C CA . ASP B 1 388 ? 45.881 7.321 -1.862 1.00 58.93 352 ASP B CA 1
ATOM 4869 C C . ASP B 1 388 ? 44.929 8.357 -2.421 1.00 61.79 352 ASP B C 1
ATOM 4870 O O . ASP B 1 388 ? 45.371 9.428 -2.837 1.00 60.63 352 ASP B O 1
ATOM 4875 N N . VAL B 1 389 ? 43.638 8.029 -2.440 1.00 56.29 353 VAL B N 1
ATOM 4876 C CA . VAL B 1 389 ? 42.621 8.869 -3.070 1.00 53.43 353 VAL B CA 1
ATOM 4877 C C . VAL B 1 389 ? 41.977 9.816 -2.044 1.00 62.87 353 VAL B C 1
ATOM 4878 O O . VAL B 1 389 ? 41.639 10.940 -2.406 1.00 69.74 353 VAL B O 1
ATOM 4882 N N . PHE B 1 390 ? 41.805 9.383 -0.786 1.00 59.10 354 PHE B N 1
ATOM 4883 C CA . PHE B 1 390 ? 41.212 10.247 0.260 1.00 59.48 354 PHE B CA 1
ATOM 4884 C C . PHE B 1 390 ? 42.067 10.552 1.498 1.00 55.26 354 PHE B C 1
ATOM 4885 O O . PHE B 1 390 ? 41.596 11.289 2.363 1.00 58.23 354 PHE B O 1
ATOM 4893 N N . GLY B 1 391 ? 43.278 10.008 1.624 1.00 58.19 355 GLY B N 1
ATOM 4894 C CA . GLY B 1 391 ? 44.086 10.186 2.868 1.00 62.01 355 GLY B CA 1
ATOM 4895 C C . GLY B 1 391 ? 43.535 9.568 4.171 1.00 68.05 355 GLY B C 1
ATOM 4896 O O . GLY B 1 391 ? 44.022 9.890 5.266 1.00 67.53 355 GLY B O 1
ATOM 4897 N N . ILE B 1 392 ? 42.535 8.683 4.027 1.00 66.16 356 ILE B N 1
ATOM 4898 C CA . ILE B 1 392 ? 41.852 7.953 5.094 1.00 62.18 356 ILE B CA 1
ATOM 4899 C C . ILE B 1 392 ? 42.501 6.570 5.121 1.00 63.18 356 ILE B C 1
ATOM 4900 O O . ILE B 1 392 ? 43.102 6.155 4.150 1.00 72.27 356 ILE B O 1
ATOM 4905 N N . THR B 1 393 ? 42.425 5.878 6.250 1.00 68.08 357 THR B N 1
ATOM 4906 C CA . THR B 1 393 ? 42.977 4.516 6.392 1.00 63.54 357 THR B CA 1
ATOM 4907 C C . THR B 1 393 ? 41.926 3.593 6.990 1.00 58.58 357 THR B C 1
ATOM 4908 O O . THR B 1 393 ? 41.538 3.747 8.148 1.00 60.13 357 THR B O 1
ATOM 4912 N N . LEU B 1 394 ? 41.471 2.634 6.187 1.00 61.45 358 LEU B N 1
ATOM 4913 C CA . LEU B 1 394 ? 40.489 1.641 6.633 1.00 55.30 358 LEU B CA 1
ATOM 4914 C C . LEU B 1 394 ? 41.153 0.547 7.489 1.00 44.78 358 LEU B C 1
ATOM 4915 O O . LEU B 1 394 ? 42.234 0.071 7.166 1.00 42.59 358 LEU B O 1
ATOM 4920 N N . LYS B 1 395 ? 40.548 0.194 8.612 1.00 44.88 359 LYS B N 1
ATOM 4921 C CA . LYS B 1 395 ? 41.090 -0.936 9.413 1.00 50.15 359 LYS B CA 1
ATOM 4922 C C . LYS B 1 395 ? 40.316 -2.222 9.038 1.00 47.27 359 LYS B C 1
ATOM 4923 O O . LYS B 1 395 ? 39.093 -2.209 9.036 1.00 43.11 359 LYS B O 1
ATOM 4925 N N . PRO B 1 396 ? 41.013 -3.334 8.737 1.00 43.61 360 PRO B N 1
ATOM 4926 C CA . PRO B 1 396 ? 40.265 -4.514 8.352 1.00 44.09 360 PRO B CA 1
ATOM 4927 C C . PRO B 1 396 ? 39.546 -5.157 9.555 1.00 46.18 360 PRO B C 1
ATOM 4928 O O . PRO B 1 396 ? 40.048 -5.132 10.641 1.00 47.56 360 PRO B O 1
ATOM 4932 N N . GLU B 1 397 ? 38.366 -5.697 9.340 1.00 40.68 361 GLU B N 1
ATOM 4933 C CA . GLU B 1 397 ? 37.562 -6.232 10.401 1.00 39.43 361 GLU B CA 1
ATOM 4934 C C . GLU B 1 397 ? 37.887 -7.695 10.690 1.00 38.71 361 GLU B C 1
ATOM 4935 O O . GLU B 1 397 ? 37.994 -8.083 11.844 1.00 36.15 361 GLU B O 1
ATOM 4937 N N . PRO B 1 398 ? 38.061 -8.528 9.665 1.00 37.81 362 PRO B N 1
ATOM 4938 C CA . PRO B 1 398 ? 38.192 -9.935 10.062 1.00 38.36 362 PRO B CA 1
ATOM 4939 C C . PRO B 1 398 ? 39.570 -10.314 10.587 1.00 41.98 362 PRO B C 1
ATOM 4940 O O . PRO B 1 398 ? 40.542 -9.561 10.453 1.00 42.20 362 PRO B O 1
ATOM 4944 N N . VAL B 1 399 ? 39.631 -11.516 11.139 1.00 40.88 363 VAL B N 1
ATOM 4945 C CA . VAL B 1 399 ? 40.842 -12.049 11.740 1.00 39.09 363 VAL B CA 1
ATOM 4946 C C . VAL B 1 399 ? 41.565 -12.888 10.667 1.00 41.31 363 VAL B C 1
ATOM 4947 O O . VAL B 1 399 ? 40.953 -13.798 10.070 1.00 41.70 363 VAL B O 1
ATOM 4951 N N . LEU B 1 400 ? 42.858 -12.613 10.490 1.00 39.93 364 LEU B N 1
ATOM 4952 C CA . LEU B 1 400 ? 43.706 -13.205 9.471 1.00 46.67 364 LEU B CA 1
ATOM 4953 C C . LEU B 1 400 ? 44.617 -14.199 10.169 1.00 52.26 364 LEU B C 1
ATOM 4954 O O . LEU B 1 400 ? 45.330 -13.833 11.096 1.00 59.86 364 LEU B O 1
ATOM 4959 N N . ILE B 1 401 ? 44.552 -15.463 9.774 1.00 47.00 365 ILE B N 1
ATOM 4960 C CA . ILE B 1 401 ? 45.364 -16.484 10.390 1.00 47.47 365 ILE B CA 1
ATOM 4961 C C . ILE B 1 401 ? 46.373 -16.877 9.307 1.00 56.15 365 ILE B C 1
ATOM 4962 O O . ILE B 1 401 ? 45.971 -17.306 8.242 1.00 52.12 365 ILE B O 1
ATOM 4967 N N . GLY B 1 402 ? 47.668 -16.690 9.560 1.00 56.26 366 GLY B N 1
ATOM 4968 C CA . GLY B 1 402 ? 48.710 -17.112 8.601 1.00 61.29 366 GLY B CA 1
ATOM 4969 C C . GLY B 1 402 ? 48.867 -16.262 7.357 1.00 60.49 366 GLY B C 1
ATOM 4970 O O . GLY B 1 402 ? 49.512 -16.689 6.400 1.00 61.81 366 GLY B O 1
ATOM 4971 N N . CYS B 1 403 ? 48.260 -15.068 7.380 1.00 65.05 367 CYS B N 1
ATOM 4972 C CA . CYS B 1 403 ? 48.377 -14.046 6.320 1.00 61.56 367 CYS B CA 1
ATOM 4973 C C . CYS B 1 403 ? 48.227 -12.696 7.046 1.00 66.61 367 CYS B C 1
ATOM 4974 O O . CYS B 1 403 ? 47.905 -12.692 8.266 1.00 62.24 367 CYS B O 1
ATOM 4977 N N . MET B 1 404 ? 48.461 -11.585 6.328 1.00 65.22 368 MET B N 1
ATOM 4978 C CA . MET B 1 404 ? 48.627 -10.247 6.932 1.00 71.83 368 MET B CA 1
ATOM 4979 C C . MET B 1 404 ? 48.082 -9.100 6.049 1.00 58.56 368 MET B C 1
ATOM 4980 O O . MET B 1 404 ? 48.262 -9.106 4.842 1.00 52.92 368 MET B O 1
ATOM 4985 N N . PHE C 1 46 ? 52.775 88.521 40.792 1.00 42.88 10 PHE C N 1
ATOM 4986 C CA . PHE C 1 46 ? 53.614 87.513 40.064 1.00 43.66 10 PHE C CA 1
ATOM 4987 C C . PHE C 1 46 ? 54.963 87.296 40.745 1.00 45.81 10 PHE C C 1
ATOM 4988 O O . PHE C 1 46 ? 56.054 87.125 40.079 1.00 38.49 10 PHE C O 1
ATOM 4996 N N . ALA C 1 47 ? 54.871 87.306 42.077 1.00 42.18 11 ALA C N 1
ATOM 4997 C CA . ALA C 1 47 ? 56.005 87.226 43.012 1.00 41.06 11 ALA C CA 1
ATOM 4998 C C . ALA C 1 47 ? 57.209 88.076 42.619 1.00 39.70 11 ALA C C 1
ATOM 4999 O O . ALA C 1 47 ? 58.373 87.637 42.678 1.00 39.48 11 ALA C O 1
ATOM 5001 N N . GLY C 1 48 ? 56.928 89.323 42.235 1.00 39.23 12 GLY C N 1
ATOM 5002 C CA . GLY C 1 48 ? 57.991 90.306 41.918 1.00 44.68 12 GLY C CA 1
ATOM 5003 C C . GLY C 1 48 ? 58.412 90.405 40.458 1.00 46.65 12 GLY C C 1
ATOM 5004 O O . GLY C 1 48 ? 59.425 91.000 40.156 1.00 50.18 12 GLY C O 1
ATOM 5005 N N . ALA C 1 49 ? 57.647 89.796 39.557 1.00 46.65 13 ALA C N 1
ATOM 5006 C CA . ALA C 1 49 ? 57.927 89.868 38.108 1.00 45.31 13 ALA C CA 1
ATOM 5007 C C . ALA C 1 49 ? 57.829 91.309 37.557 1.00 39.04 13 ALA C C 1
ATOM 5008 O O . ALA C 1 49 ? 56.883 92.059 37.820 1.00 36.00 13 ALA C O 1
ATOM 5010 N N . HIS C 1 50 ? 58.824 91.675 36.783 1.00 37.83 14 HIS C N 1
ATOM 5011 C CA . HIS C 1 50 ? 58.834 92.943 36.056 1.00 38.51 14 HIS C CA 1
ATOM 5012 C C . HIS C 1 50 ? 57.790 92.931 34.893 1.00 41.46 14 HIS C C 1
ATOM 5013 O O . HIS C 1 50 ? 57.776 92.017 34.042 1.00 38.96 14 HIS C O 1
ATOM 5020 N N . ILE C 1 51 ? 56.896 93.918 34.897 1.00 34.00 15 ILE C N 1
ATOM 5021 C CA . ILE C 1 51 ? 55.877 94.088 33.891 1.00 35.15 15 ILE C CA 1
ATOM 5022 C C . ILE C 1 51 ? 56.046 95.392 33.086 1.00 33.94 15 ILE C C 1
ATOM 5023 O O . ILE C 1 51 ? 55.816 96.457 33.623 1.00 35.14 15 ILE C O 1
ATOM 5028 N N . ALA C 1 52 ? 56.415 95.280 31.806 1.00 32.01 16 ALA C N 1
ATOM 5029 C CA . ALA C 1 52 ? 56.499 96.415 30.842 1.00 31.39 16 ALA C CA 1
ATOM 5030 C C . ALA C 1 52 ? 55.343 96.428 29.878 1.00 34.30 16 ALA C C 1
ATOM 5031 O O . ALA C 1 52 ? 54.714 95.394 29.663 1.00 40.59 16 ALA C O 1
ATOM 5033 N N . GLU C 1 53 ? 54.978 97.607 29.379 1.00 35.45 17 GLU C N 1
ATOM 5034 C CA . GLU C 1 53 ? 53.823 97.747 28.546 1.00 40.03 17 GLU C CA 1
ATOM 5035 C C . GLU C 1 53 ? 54.369 98.193 27.198 1.00 36.95 17 GLU C C 1
ATOM 5036 O O . GLU C 1 53 ? 55.435 98.769 27.152 1.00 34.99 17 GLU C O 1
ATOM 5042 N N . ALA C 1 54 ? 53.677 97.803 26.122 1.00 33.71 18 ALA C N 1
ATOM 5043 C CA . ALA C 1 54 ? 53.997 98.208 24.750 1.00 39.41 18 ALA C CA 1
ATOM 5044 C C . ALA C 1 54 ? 55.454 97.978 24.415 1.00 36.19 18 ALA C C 1
ATOM 5045 O O . ALA C 1 54 ? 56.183 98.907 24.068 1.00 37.58 18 ALA C O 1
ATOM 5047 N N . VAL C 1 55 ? 55.882 96.725 24.519 1.00 35.63 19 VAL C N 1
ATOM 5048 C CA . VAL C 1 55 ? 57.306 96.405 24.333 1.00 32.56 19 VAL C CA 1
ATOM 5049 C C . VAL C 1 55 ? 57.477 95.890 22.908 1.00 32.61 19 VAL C C 1
ATOM 5050 O O . VAL C 1 55 ? 56.830 94.899 22.544 1.00 35.53 19 VAL C O 1
ATOM 5054 N N . PRO C 1 56 ? 58.289 96.575 22.094 1.00 38.19 20 PRO C N 1
ATOM 5055 C CA . PRO C 1 56 ? 58.628 96.017 20.762 1.00 38.48 20 PRO C CA 1
ATOM 5056 C C . PRO C 1 56 ? 59.380 94.657 20.884 1.00 36.66 20 PRO C C 1
ATOM 5057 O O . PRO C 1 56 ? 60.407 94.625 21.550 1.00 32.46 20 PRO C O 1
ATOM 5061 N N . LEU C 1 57 ? 58.851 93.577 20.274 1.00 30.82 21 LEU C N 1
ATOM 5062 C CA . LEU C 1 57 ? 59.544 92.245 20.318 1.00 31.54 21 LEU C CA 1
ATOM 5063 C C . LEU C 1 57 ? 60.638 92.075 19.311 1.00 28.38 21 LEU C C 1
ATOM 5064 O O . LEU C 1 57 ? 61.549 91.267 19.518 1.00 32.87 21 LEU C O 1
ATOM 5069 N N . ALA C 1 58 ? 60.596 92.808 18.219 1.00 28.64 22 ALA C N 1
ATOM 5070 C CA . ALA C 1 58 ? 61.574 92.649 17.139 1.00 27.97 22 ALA C CA 1
ATOM 5071 C C . ALA C 1 58 ? 62.975 92.684 17.606 1.00 34.87 22 ALA C C 1
ATOM 5072 O O . ALA C 1 58 ? 63.784 91.787 17.210 1.00 36.58 22 ALA C O 1
ATOM 5074 N N . PRO C 1 59 ? 63.349 93.718 18.416 1.00 30.93 23 PRO C N 1
ATOM 5075 C CA . PRO C 1 59 ? 64.772 93.665 18.787 1.00 33.02 23 PRO C CA 1
ATOM 5076 C C . PRO C 1 59 ? 65.113 92.530 19.751 1.00 32.72 23 PRO C C 1
ATOM 5077 O O . PRO C 1 59 ? 66.287 92.391 20.056 1.00 34.73 23 PRO C O 1
ATOM 5081 N N . LEU C 1 60 ? 64.115 91.814 20.297 1.00 29.77 24 LEU C N 1
ATOM 5082 C CA . LEU C 1 60 ? 64.374 90.680 21.189 1.00 31.56 24 LEU C CA 1
ATOM 5083 C C . LEU C 1 60 ? 64.516 89.357 20.393 1.00 32.23 24 LEU C C 1
ATOM 5084 O O . LEU C 1 60 ? 64.858 88.310 20.950 1.00 31.81 24 LEU C O 1
ATOM 5089 N N . THR C 1 61 ? 64.209 89.401 19.100 1.00 31.85 25 THR C N 1
ATOM 5090 C CA . THR C 1 61 ? 64.255 88.221 18.227 1.00 31.32 25 THR C CA 1
ATOM 5091 C C . THR C 1 61 ? 65.485 88.251 17.341 1.00 29.64 25 THR C C 1
ATOM 5092 O O . THR C 1 61 ? 65.948 89.321 16.947 1.00 34.03 25 THR C O 1
ATOM 5096 N N . THR C 1 62 ? 65.993 87.084 16.986 1.00 26.55 26 THR C N 1
ATOM 5097 C CA . THR C 1 62 ? 67.187 86.999 16.110 1.00 27.48 26 THR C CA 1
ATOM 5098 C C . THR C 1 62 ? 66.789 87.317 14.655 1.00 26.38 26 THR C C 1
ATOM 5099 O O . THR C 1 62 ? 67.608 87.748 13.872 1.00 29.98 26 THR C O 1
ATOM 5103 N N . LEU C 1 63 ? 65.533 87.098 14.322 1.00 25.08 27 LEU C N 1
ATOM 5104 C CA . LEU C 1 63 ? 65.000 87.425 13.018 1.00 28.89 27 LEU C CA 1
ATOM 5105 C C . LEU C 1 63 ? 64.647 88.960 12.812 1.00 32.72 27 LEU C C 1
ATOM 5106 O O . LEU C 1 63 ? 64.502 89.381 11.673 1.00 25.83 27 LEU C O 1
ATOM 5111 N N . ARG C 1 64 ? 64.490 89.718 13.918 1.00 30.00 28 ARG C N 1
ATOM 5112 C CA . ARG C 1 64 ? 64.150 91.146 13.965 1.00 28.71 28 ARG C CA 1
ATOM 5113 C C . ARG C 1 64 ? 62.827 91.330 13.355 1.00 30.03 28 ARG C C 1
ATOM 5114 O O . ARG C 1 64 ? 62.642 92.215 12.501 1.00 32.76 28 ARG C O 1
ATOM 5122 N N . VAL C 1 65 ? 61.887 90.527 13.838 1.00 26.57 29 VAL C N 1
ATOM 5123 C CA . VAL C 1 65 ? 60.522 90.572 13.401 1.00 25.94 29 VAL C CA 1
ATOM 5124 C C . VAL C 1 65 ? 59.735 90.345 14.639 1.00 27.21 29 VAL C C 1
ATOM 5125 O O . VAL C 1 65 ? 60.141 89.528 15.503 1.00 30.02 29 VAL C O 1
ATOM 5129 N N . GLY C 1 66 ? 58.638 91.061 14.734 1.00 25.85 30 GLY C N 1
ATOM 5130 C CA . GLY C 1 66 ? 57.673 90.880 15.779 1.00 31.83 30 GLY C CA 1
ATOM 5131 C C . GLY C 1 66 ? 56.835 92.103 16.092 1.00 30.28 30 GLY C C 1
ATOM 5132 O O . GLY C 1 66 ? 57.157 93.181 15.691 1.00 29.46 30 GLY C O 1
ATOM 5133 N N . PRO C 1 67 ? 55.733 91.915 16.812 1.00 33.10 31 PRO C N 1
ATOM 5134 C CA . PRO C 1 67 ? 54.808 92.982 17.178 1.00 29.68 31 PRO C CA 1
ATOM 5135 C C . PRO C 1 67 ? 55.250 93.803 18.414 1.00 30.93 31 PRO C C 1
ATOM 5136 O O . PRO C 1 67 ? 56.217 93.466 19.124 1.00 27.79 31 PRO C O 1
ATOM 5140 N N . ILE C 1 68 ? 54.554 94.907 18.632 1.00 34.28 32 ILE C N 1
ATOM 5141 C CA . ILE C 1 68 ? 54.686 95.675 19.867 1.00 36.84 32 ILE C CA 1
ATOM 5142 C C . ILE C 1 68 ? 53.772 94.940 20.811 1.00 28.57 32 ILE C C 1
ATOM 5143 O O . ILE C 1 68 ? 52.547 94.901 20.616 1.00 32.36 32 ILE C O 1
ATOM 5148 N N . ALA C 1 69 ? 54.316 94.302 21.809 1.00 28.43 33 ALA C N 1
ATOM 5149 C CA . ALA C 1 69 ? 53.422 93.484 22.685 1.00 29.23 33 ALA C CA 1
ATOM 5150 C C . ALA C 1 69 ? 52.630 94.354 23.675 1.00 29.87 33 ALA C C 1
ATOM 5151 O O . ALA C 1 69 ? 53.207 95.221 24.261 1.00 31.91 33 ALA C O 1
ATOM 5153 N N . ARG C 1 70 ? 51.363 94.065 23.946 1.00 31.91 34 ARG C N 1
ATOM 5154 C CA . ARG C 1 70 ? 50.664 94.710 25.077 1.00 35.83 34 ARG C CA 1
ATOM 5155 C C . ARG C 1 70 ? 51.470 94.677 26.379 1.00 35.93 34 ARG C C 1
ATOM 5156 O O . ARG C 1 70 ? 51.777 95.705 26.956 1.00 31.59 34 ARG C O 1
ATOM 5164 N N . ARG C 1 71 ? 52.002 93.822 26.889 1.00 39.53 35 ARG C N 1
ATOM 5165 C CA . ARG C 1 71 ? 52.747 93.576 28.145 1.00 39.90 35 ARG C CA 1
ATOM 5166 C C . ARG C 1 71 ? 53.725 92.426 28.043 1.00 37.86 35 ARG C C 1
ATOM 5167 O O . ARG C 1 71 ? 53.549 91.497 27.237 1.00 36.45 35 ARG C O 1
ATOM 5175 N N . VAL C 1 72 ? 54.876 92.544 28.562 1.00 33.51 36 VAL C N 1
ATOM 5176 C CA . VAL C 1 72 ? 55.935 91.639 28.725 1.00 32.03 36 VAL C CA 1
ATOM 5177 C C . VAL C 1 72 ? 56.221 91.529 30.225 1.00 32.53 36 VAL C C 1
ATOM 5178 O O . VAL C 1 72 ? 56.614 92.507 30.886 1.00 33.60 36 VAL C O 1
ATOM 5182 N N . ILE C 1 73 ? 56.056 90.301 30.702 1.00 31.19 37 ILE C N 1
ATOM 5183 C CA . ILE C 1 73 ? 56.240 89.868 32.069 1.00 27.97 37 ILE C CA 1
ATOM 5184 C C . ILE C 1 73 ? 57.532 89.103 32.139 1.00 27.30 37 ILE C C 1
ATOM 5185 O O . ILE C 1 73 ? 57.619 87.892 31.740 1.00 33.81 37 ILE C O 1
ATOM 5190 N N . THR C 1 74 ? 58.570 89.773 32.610 1.00 27.27 38 THR C N 1
ATOM 5191 C CA . THR C 1 74 ? 59.916 89.211 32.639 1.00 25.81 38 THR C CA 1
ATOM 5192 C C . THR C 1 74 ? 60.157 88.535 33.967 1.00 29.77 38 THR C C 1
ATOM 5193 O O . THR C 1 74 ? 60.076 89.189 35.016 1.00 33.78 38 THR C O 1
ATOM 5197 N N . CYS C 1 75 ? 60.399 87.214 33.947 1.00 32.22 39 CYS C N 1
ATOM 5198 C CA . CYS C 1 75 ? 60.553 86.429 35.185 1.00 29.61 39 CYS C CA 1
ATOM 5199 C C . CYS C 1 75 ? 62.026 86.070 35.405 1.00 28.80 39 CYS C C 1
ATOM 5200 O O . CYS C 1 75 ? 62.628 85.505 34.550 1.00 31.45 39 CYS C O 1
ATOM 5203 N N . THR C 1 76 ? 62.600 86.489 36.529 1.00 28.51 40 THR C N 1
ATOM 5204 C CA . THR C 1 76 ? 64.020 86.231 36.887 1.00 32.67 40 THR C CA 1
ATOM 5205 C C . THR C 1 76 ? 64.214 85.114 37.938 1.00 29.31 40 THR C C 1
ATOM 5206 O O . THR C 1 76 ? 65.357 84.794 38.317 1.00 32.95 40 THR C O 1
ATOM 5210 N N . SER C 1 77 ? 63.106 84.506 38.349 1.00 30.97 41 SER C N 1
ATOM 5211 C CA . SER C 1 77 ? 63.116 83.270 39.123 1.00 32.66 41 SER C CA 1
ATOM 5212 C C . SER C 1 77 ? 62.025 82.273 38.630 1.00 32.60 41 SER C C 1
ATOM 5213 O O . SER C 1 77 ? 61.003 82.658 38.002 1.00 27.60 41 SER C O 1
ATOM 5216 N N . ALA C 1 78 ? 62.227 80.991 38.954 1.00 31.79 42 ALA C N 1
ATOM 5217 C CA . ALA C 1 78 ? 61.201 79.944 38.712 1.00 31.55 42 ALA C CA 1
ATOM 5218 C C . ALA C 1 78 ? 59.877 80.276 39.386 1.00 31.76 42 ALA C C 1
ATOM 5219 O O . ALA C 1 78 ? 58.792 80.039 38.843 1.00 32.04 42 ALA C O 1
ATOM 5221 N N . GLU C 1 79 ? 59.954 80.868 40.567 1.00 35.30 43 GLU C N 1
ATOM 5222 C CA . GLU C 1 79 ? 58.758 81.269 41.299 1.00 32.92 43 GLU C CA 1
ATOM 5223 C C . GLU C 1 79 ? 57.945 82.268 40.520 1.00 28.82 43 GLU C C 1
ATOM 5224 O O . GLU C 1 79 ? 56.728 82.159 40.458 1.00 28.69 43 GLU C O 1
ATOM 5230 N N . GLN C 1 80 ? 58.599 83.265 39.928 1.00 27.19 44 GLN C N 1
ATOM 5231 C CA . GLN C 1 80 ? 57.873 84.198 39.084 1.00 24.99 44 GLN C CA 1
ATOM 5232 C C . GLN C 1 80 ? 57.275 83.598 37.836 1.00 26.52 44 GLN C C 1
ATOM 5233 O O . GLN C 1 80 ? 56.113 83.895 37.482 1.00 24.65 44 GLN C O 1
ATOM 5239 N N . VAL C 1 81 ? 58.064 82.753 37.167 1.00 25.14 45 VAL C N 1
ATOM 5240 C CA . VAL C 1 81 ? 57.561 82.078 35.973 1.00 25.72 45 VAL C CA 1
ATOM 5241 C C . VAL C 1 81 ? 56.240 81.323 36.330 1.00 28.46 45 VAL C C 1
ATOM 5242 O O . VAL C 1 81 ? 55.197 81.526 35.700 1.00 31.75 45 VAL C O 1
ATOM 5246 N N . VAL C 1 82 ? 56.306 80.487 37.365 1.00 29.01 46 VAL C N 1
ATOM 5247 C CA . VAL C 1 82 ? 55.179 79.672 37.833 1.00 28.76 46 VAL C CA 1
ATOM 5248 C C . VAL C 1 82 ? 53.993 80.581 38.293 1.00 31.48 46 VAL C C 1
ATOM 5249 O O . VAL C 1 82 ? 52.856 80.428 37.842 1.00 30.17 46 VAL C O 1
ATOM 5253 N N . ALA C 1 83 ? 54.258 81.582 39.122 1.00 32.56 47 ALA C N 1
ATOM 5254 C CA . ALA C 1 83 ? 53.157 82.522 39.541 1.00 35.89 47 ALA C CA 1
ATOM 5255 C C . ALA C 1 83 ? 52.440 83.177 38.354 1.00 34.60 47 ALA C C 1
ATOM 5256 O O . ALA C 1 83 ? 51.181 83.186 38.291 1.00 33.05 47 ALA C O 1
ATOM 5258 N N . ALA C 1 84 ? 53.238 83.643 37.362 1.00 31.47 48 ALA C N 1
ATOM 5259 C CA . ALA C 1 84 ? 52.704 84.332 36.203 1.00 27.74 48 ALA C CA 1
ATOM 5260 C C . ALA C 1 84 ? 51.850 83.437 35.344 1.00 32.71 48 ALA C C 1
ATOM 5261 O O . ALA C 1 84 ? 50.693 83.809 34.998 1.00 34.69 48 ALA C O 1
ATOM 5263 N N . LEU C 1 85 ? 52.392 82.264 34.990 1.00 27.45 49 LEU C N 1
ATOM 5264 C CA . LEU C 1 85 ? 51.670 81.336 34.135 1.00 30.71 49 LEU C CA 1
ATOM 5265 C C . LEU C 1 85 ? 50.410 80.745 34.788 1.00 32.71 49 LEU C C 1
ATOM 5266 O O . LEU C 1 85 ? 49.362 80.604 34.115 1.00 28.31 49 LEU C O 1
ATOM 5271 N N . ARG C 1 86 ? 50.494 80.425 36.074 1.00 30.83 50 ARG C N 1
ATOM 5272 C CA . ARG C 1 86 ? 49.273 80.053 36.820 1.00 38.07 50 ARG C CA 1
ATOM 5273 C C . ARG C 1 86 ? 48.155 81.080 36.760 1.00 36.30 50 ARG C C 1
ATOM 5274 O O . ARG C 1 86 ? 47.010 80.735 36.406 1.00 34.42 50 ARG C O 1
ATOM 5282 N N . HIS C 1 87 ? 48.466 82.335 37.087 1.00 34.39 51 HIS C N 1
ATOM 5283 C CA . HIS C 1 87 ? 47.445 83.371 36.968 1.00 36.95 51 HIS C CA 1
ATOM 5284 C C . HIS C 1 87 ? 46.991 83.511 35.513 1.00 37.49 51 HIS C C 1
ATOM 5285 O O . HIS C 1 87 ? 45.795 83.412 35.207 1.00 36.91 51 HIS C O 1
ATOM 5292 N N . LEU C 1 88 ? 47.914 83.688 34.588 1.00 35.53 52 LEU C N 1
ATOM 5293 C CA . LEU C 1 88 ? 47.474 83.981 33.227 1.00 33.99 52 LEU C CA 1
ATOM 5294 C C . LEU C 1 88 ? 46.682 82.843 32.591 1.00 40.91 52 LEU C C 1
ATOM 5295 O O . LEU C 1 88 ? 45.637 83.077 31.925 1.00 46.91 52 LEU C O 1
ATOM 5300 N N . ASP C 1 89 ? 47.175 81.609 32.757 1.00 46.17 53 ASP C N 1
ATOM 5301 C CA . ASP C 1 89 ? 46.506 80.448 32.182 1.00 40.85 53 ASP C CA 1
ATOM 5302 C C . ASP C 1 89 ? 45.098 80.257 32.804 1.00 40.36 53 ASP C C 1
ATOM 5303 O O . ASP C 1 89 ? 44.208 79.952 32.080 1.00 40.97 53 ASP C O 1
ATOM 5308 N N . SER C 1 90 ? 44.843 80.544 34.075 1.00 41.72 54 SER C N 1
ATOM 5309 C CA . SER C 1 90 ? 43.465 80.402 34.563 1.00 49.27 54 SER C CA 1
ATOM 5310 C C . SER C 1 90 ? 42.547 81.563 34.106 1.00 51.62 54 SER C C 1
ATOM 5311 O O . SER C 1 90 ? 41.328 81.362 33.820 1.00 42.38 54 SER C O 1
ATOM 5314 N N . ALA C 1 91 ? 43.138 82.749 33.984 1.00 49.33 55 ALA C N 1
ATOM 5315 C CA . ALA C 1 91 ? 42.422 83.934 33.493 1.00 51.90 55 ALA C CA 1
ATOM 5316 C C . ALA C 1 91 ? 41.997 83.931 31.996 1.00 51.17 55 ALA C C 1
ATOM 5317 O O . ALA C 1 91 ? 41.129 84.694 31.616 1.00 51.05 55 ALA C O 1
ATOM 5319 N N . ALA C 1 92 ? 42.619 83.124 31.146 1.00 55.48 56 ALA C N 1
ATOM 5320 C CA . ALA C 1 92 ? 42.495 83.310 29.675 1.00 61.19 56 ALA C CA 1
ATOM 5321 C C . ALA C 1 92 ? 41.109 82.871 29.170 1.00 66.70 56 ALA C C 1
ATOM 5322 O O . ALA C 1 92 ? 40.600 81.834 29.590 1.00 77.02 56 ALA C O 1
ATOM 5324 N N . LYS C 1 93 ? 40.518 83.633 28.254 1.00 72.31 57 LYS C N 1
ATOM 5325 C CA . LYS C 1 93 ? 39.113 83.422 27.902 1.00 77.57 57 LYS C CA 1
ATOM 5326 C C . LYS C 1 93 ? 38.668 82.921 26.465 1.00 84.12 57 LYS C C 1
ATOM 5327 O O . LYS C 1 93 ? 37.458 82.880 26.270 1.00 108.40 57 LYS C O 1
ATOM 5329 N N . THR C 1 94 ? 39.479 82.466 25.484 1.00 84.33 58 THR C N 1
ATOM 5330 C CA . THR C 1 94 ? 40.821 81.854 25.572 1.00 86.25 58 THR C CA 1
ATOM 5331 C C . THR C 1 94 ? 41.774 82.378 24.455 1.00 78.56 58 THR C C 1
ATOM 5332 O O . THR C 1 94 ? 42.623 83.212 24.738 1.00 80.21 58 THR C O 1
ATOM 5336 N N . GLY C 1 95 ? 41.580 81.963 23.200 1.00 70.76 59 GLY C N 1
ATOM 5337 C CA . GLY C 1 95 ? 42.658 81.858 22.185 1.00 63.70 59 GLY C CA 1
ATOM 5338 C C . GLY C 1 95 ? 43.799 82.860 22.223 1.00 65.02 59 GLY C C 1
ATOM 5339 O O . GLY C 1 95 ? 44.925 82.516 22.554 1.00 62.95 59 GLY C O 1
ATOM 5340 N N . ALA C 1 96 ? 43.499 84.113 21.910 1.00 71.83 60 ALA C N 1
ATOM 5341 C CA . ALA C 1 96 ? 44.529 85.189 21.823 1.00 75.63 60 ALA C CA 1
ATOM 5342 C C . ALA C 1 96 ? 44.974 85.750 23.196 1.00 73.09 60 ALA C C 1
ATOM 5343 O O . ALA C 1 96 ? 45.969 86.501 23.254 1.00 67.47 60 ALA C O 1
ATOM 5345 N N . ASP C 1 97 ? 44.230 85.411 24.266 1.00 62.64 61 ASP C N 1
ATOM 5346 C CA . ASP C 1 97 ? 44.610 85.736 25.653 1.00 61.50 61 ASP C CA 1
ATOM 5347 C C . ASP C 1 97 ? 45.648 84.790 26.252 1.00 48.61 61 ASP C C 1
ATOM 5348 O O . ASP C 1 97 ? 46.059 84.991 27.374 1.00 45.50 61 ASP C O 1
ATOM 5353 N N . ARG C 1 98 ? 46.004 83.718 25.567 1.00 42.84 62 ARG C N 1
ATOM 5354 C CA . ARG C 1 98 ? 47.052 82.884 26.057 1.00 41.59 62 ARG C CA 1
ATOM 5355 C C . ARG C 1 98 ? 48.359 83.650 25.894 1.00 35.24 62 ARG C C 1
ATOM 5356 O O . ARG C 1 98 ? 48.608 84.251 24.825 1.00 34.14 62 ARG C O 1
ATOM 5364 N N . PRO C 1 99 ? 49.207 83.621 26.925 1.00 29.78 63 PRO C N 1
ATOM 5365 C CA . PRO C 1 99 ? 50.508 84.271 26.794 1.00 33.38 63 PRO C CA 1
ATOM 5366 C C . PRO C 1 99 ? 51.491 83.489 25.954 1.00 35.57 63 PRO C C 1
ATOM 5367 O O . PRO C 1 99 ? 51.484 82.256 25.977 1.00 35.41 63 PRO C O 1
ATOM 5371 N N . LEU C 1 100 ? 52.328 84.205 25.217 1.00 33.39 64 LEU C N 1
ATOM 5372 C CA . LEU C 1 100 ? 53.400 83.596 24.492 1.00 30.56 64 LEU C CA 1
ATOM 5373 C C . LEU C 1 100 ? 54.568 83.491 25.489 1.00 33.56 64 LEU C C 1
ATOM 5374 O O . LEU C 1 100 ? 54.965 84.486 26.103 1.00 32.89 64 LEU C O 1
ATOM 5379 N N . VAL C 1 101 ? 55.089 82.283 25.643 1.00 28.77 65 VAL C N 1
ATOM 5380 C CA . VAL C 1 101 ? 56.304 82.015 26.343 1.00 29.27 65 VAL C CA 1
ATOM 5381 C C . VAL C 1 101 ? 57.502 82.247 25.432 1.00 28.98 65 VAL C C 1
ATOM 5382 O O . VAL C 1 101 ? 57.567 81.697 24.368 1.00 27.73 65 VAL C O 1
ATOM 5386 N N . PHE C 1 102 ? 58.483 82.992 25.932 1.00 32.76 66 PHE C N 1
ATOM 5387 C CA . PHE C 1 102 ? 59.542 83.564 25.143 1.00 33.08 66 PHE C CA 1
ATOM 5388 C C . PHE C 1 102 ? 60.978 83.365 25.680 1.00 27.72 66 PHE C C 1
ATOM 5389 O O . PHE C 1 102 ? 61.931 82.996 25.006 1.00 25.93 66 PHE C O 1
ATOM 5397 N N . ALA C 1 103 ? 61.455 83.772 26.722 1.00 25.02 67 ALA C N 1
ATOM 5398 C CA . ALA C 1 103 ? 63.107 83.425 26.472 1.00 24.80 67 ALA C CA 1
ATOM 5399 C C . ALA C 1 103 ? 64.133 84.072 25.422 1.00 26.48 67 ALA C C 1
ATOM 5400 O O . ALA C 1 103 ? 64.210 85.267 25.348 1.00 33.42 67 ALA C O 1
ATOM 5402 N N . GLY C 1 104 ? 64.958 83.316 24.660 1.00 25.00 68 GLY C N 1
ATOM 5403 C CA . GLY C 1 104 ? 65.959 83.890 23.747 1.00 23.49 68 GLY C CA 1
ATOM 5404 C C . GLY C 1 104 ? 65.514 84.475 22.392 1.00 24.59 68 GLY C C 1
ATOM 5405 O O . GLY C 1 104 ? 66.288 85.104 21.724 1.00 20.83 68 GLY C O 1
ATOM 5406 N N . GLY C 1 105 ? 64.279 84.263 21.958 1.00 24.94 69 GLY C N 1
ATOM 5407 C CA . GLY C 1 105 ? 63.863 84.772 20.679 1.00 26.45 69 GLY C CA 1
ATOM 5408 C C . GLY C 1 105 ? 64.588 84.289 19.414 1.00 29.89 69 GLY C C 1
ATOM 5409 O O . GLY C 1 105 ? 64.454 84.937 18.414 1.00 28.24 69 GLY C O 1
ATOM 5410 N N . SER C 1 106 ? 65.250 83.117 19.444 1.00 28.98 70 SER C N 1
ATOM 5411 C CA . SER C 1 106 ? 66.037 82.589 18.307 1.00 27.70 70 SER C CA 1
ATOM 5412 C C . SER C 1 106 ? 65.339 81.523 17.470 1.00 28.37 70 SER C C 1
ATOM 5413 O O . SER C 1 106 ? 65.908 80.989 16.530 1.00 27.86 70 SER C O 1
ATOM 5416 N N . ASN C 1 107 ? 64.118 81.198 17.834 1.00 26.23 71 ASN C N 1
ATOM 5417 C CA . ASN C 1 107 ? 63.395 80.201 17.133 1.00 27.43 71 ASN C CA 1
ATOM 5418 C C . ASN C 1 107 ? 61.922 80.545 16.950 1.00 26.57 71 ASN C C 1
ATOM 5419 O O . ASN C 1 107 ? 61.093 79.665 17.040 1.00 24.77 71 ASN C O 1
ATOM 5424 N N . LEU C 1 108 ? 61.606 81.827 16.826 1.00 27.10 72 LEU C N 1
ATOM 5425 C CA . LEU C 1 108 ? 60.227 82.290 16.818 1.00 27.09 72 LEU C CA 1
ATOM 5426 C C . LEU C 1 108 ? 59.976 83.171 15.577 1.00 22.44 72 LEU C C 1
ATOM 5427 O O . LEU C 1 108 ? 60.786 84.025 15.281 1.00 28.04 72 LEU C O 1
ATOM 5432 N N . VAL C 1 109 ? 58.827 83.069 14.963 1.00 23.30 73 VAL C N 1
ATOM 5433 C CA . VAL C 1 109 ? 58.404 83.997 13.897 1.00 27.47 73 VAL C CA 1
ATOM 5434 C C . VAL C 1 109 ? 57.111 84.568 14.395 1.00 29.47 73 VAL C C 1
ATOM 5435 O O . VAL C 1 109 ? 56.140 83.828 14.549 1.00 30.15 73 VAL C O 1
ATOM 5439 N N . ILE C 1 110 ? 57.121 85.866 14.766 1.00 28.24 74 ILE C N 1
ATOM 5440 C CA . ILE C 1 110 ? 55.919 86.488 15.377 1.00 27.16 74 ILE C CA 1
ATOM 5441 C C . ILE C 1 110 ? 55.307 87.551 14.470 1.00 24.55 74 ILE C C 1
ATOM 5442 O O . ILE C 1 110 ? 55.957 88.473 14.122 1.00 26.88 74 ILE C O 1
ATOM 5447 N N . ALA C 1 111 ? 54.019 87.446 14.223 1.00 26.69 75 ALA C N 1
ATOM 5448 C CA . ALA C 1 111 ? 53.313 88.288 13.293 1.00 31.32 75 ALA C CA 1
ATOM 5449 C C . ALA C 1 111 ? 53.207 89.648 13.968 1.00 36.09 75 ALA C C 1
ATOM 5450 O O . ALA C 1 111 ? 52.798 89.716 15.130 1.00 34.86 75 ALA C O 1
ATOM 5452 N N . GLU C 1 112 ? 53.587 90.703 13.248 1.00 39.00 76 GLU C N 1
ATOM 5453 C CA . GLU C 1 112 ? 53.609 92.055 13.781 1.00 40.00 76 GLU C CA 1
ATOM 5454 C C . GLU C 1 112 ? 52.262 92.608 14.151 1.00 42.69 76 GLU C C 1
ATOM 5455 O O . GLU C 1 112 ? 52.216 93.516 14.947 1.00 46.82 76 GLU C O 1
ATOM 5461 N N . ASN C 1 113 ? 51.182 92.045 13.630 1.00 45.19 77 ASN C N 1
ATOM 5462 C CA . ASN C 1 113 ? 49.838 92.540 13.925 1.00 47.23 77 ASN C CA 1
ATOM 5463 C C . ASN C 1 113 ? 49.208 91.963 15.196 1.00 50.04 77 ASN C C 1
ATOM 5464 O O . ASN C 1 113 ? 48.009 92.104 15.393 1.00 54.01 77 ASN C O 1
ATOM 5469 N N . LEU C 1 114 ? 49.983 91.258 16.018 1.00 47.31 78 LEU C N 1
ATOM 5470 C CA . LEU C 1 114 ? 49.523 90.744 17.303 1.00 50.60 78 LEU C CA 1
ATOM 5471 C C . LEU C 1 114 ? 49.736 91.820 18.382 1.00 54.74 78 LEU C C 1
ATOM 5472 O O . LEU C 1 114 ? 50.679 91.747 19.221 1.00 57.37 78 LEU C O 1
ATOM 5477 N N . THR C 1 115 ? 48.831 92.797 18.364 1.00 46.78 79 THR C N 1
ATOM 5478 C CA . THR C 1 115 ? 48.910 94.000 19.228 1.00 48.31 79 THR C CA 1
ATOM 5479 C C . THR C 1 115 ? 48.425 93.794 20.644 1.00 44.15 79 THR C C 1
ATOM 5480 O O . THR C 1 115 ? 48.825 94.569 21.535 1.00 48.27 79 THR C O 1
ATOM 5484 N N . ASP C 1 116 ? 47.566 92.791 20.847 1.00 41.56 80 ASP C N 1
ATOM 5485 C CA . ASP C 1 116 ? 47.095 92.403 22.185 1.00 49.51 80 ASP C CA 1
ATOM 5486 C C . ASP C 1 116 ? 47.922 91.273 22.894 1.00 41.69 80 ASP C C 1
ATOM 5487 O O . ASP C 1 116 ? 47.438 90.630 23.762 1.00 40.76 80 ASP C O 1
ATOM 5492 N N . LEU C 1 117 ? 49.167 91.058 22.538 1.00 38.53 81 LEU C N 1
ATOM 5493 C CA . LEU C 1 117 ? 49.866 89.879 22.988 1.00 37.64 81 LEU C CA 1
ATOM 5494 C C . LEU C 1 117 ? 50.472 90.074 24.378 1.00 35.59 81 LEU C C 1
ATOM 5495 O O . LEU C 1 117 ? 51.172 91.058 24.619 1.00 35.80 81 LEU C O 1
ATOM 5500 N N . THR C 1 118 ? 50.173 89.157 25.292 1.00 30.57 82 THR C N 1
ATOM 5501 C CA . THR C 1 118 ? 50.870 89.110 26.557 1.00 29.62 82 THR C CA 1
ATOM 5502 C C . THR C 1 118 ? 52.020 88.117 26.414 1.00 30.56 82 THR C C 1
ATOM 5503 O O . THR C 1 118 ? 51.811 87.047 25.887 1.00 31.88 82 THR C O 1
ATOM 5507 N N . VAL C 1 119 ? 53.218 88.492 26.840 1.00 26.86 83 VAL C N 1
ATOM 5508 C CA . VAL C 1 119 ? 54.421 87.697 26.752 1.00 24.63 83 VAL C CA 1
ATOM 5509 C C . VAL C 1 119 ? 55.002 87.452 28.154 1.00 28.89 83 VAL C C 1
ATOM 5510 O O . VAL C 1 119 ? 55.071 88.380 28.999 1.00 26.94 83 VAL C O 1
ATOM 5514 N N . VAL C 1 120 ? 55.412 86.207 28.408 1.00 23.74 84 VAL C N 1
ATOM 5515 C CA . VAL C 1 120 ? 56.126 85.841 29.607 1.00 24.81 84 VAL C CA 1
ATOM 5516 C C . VAL C 1 120 ? 57.520 85.479 29.143 1.00 24.50 84 VAL C C 1
ATOM 5517 O O . VAL C 1 120 ? 57.697 84.581 28.351 1.00 27.57 84 VAL C O 1
ATOM 5521 N N . ARG C 1 121 ? 58.479 86.210 29.616 1.00 25.50 85 ARG C N 1
ATOM 5522 C CA . ARG C 1 121 ? 59.807 86.092 29.203 1.00 26.94 85 ARG C CA 1
ATOM 5523 C C . ARG C 1 121 ? 60.600 85.470 30.332 1.00 28.77 85 ARG C C 1
ATOM 5524 O O . ARG C 1 121 ? 60.600 85.952 31.473 1.00 30.25 85 ARG C O 1
ATOM 5532 N N . LEU C 1 122 ? 61.294 84.388 30.027 1.00 28.14 86 LEU C N 1
ATOM 5533 C CA . LEU C 1 122 ? 61.961 83.601 31.020 1.00 28.08 86 LEU C CA 1
ATOM 5534 C C . LEU C 1 122 ? 63.385 84.131 31.077 1.00 30.77 86 LEU C C 1
ATOM 5535 O O . LEU C 1 122 ? 64.133 83.973 30.152 1.00 27.55 86 LEU C O 1
ATOM 5540 N N . ALA C 1 123 ? 63.754 84.716 32.205 1.00 27.44 87 ALA C N 1
ATOM 5541 C CA . ALA C 1 123 ? 65.084 85.217 32.393 1.00 30.05 87 ALA C CA 1
ATOM 5542 C C . ALA C 1 123 ? 65.653 84.717 33.706 1.00 29.48 87 ALA C C 1
ATOM 5543 O O . ALA C 1 123 ? 66.456 85.390 34.298 1.00 33.36 87 ALA C O 1
ATOM 5545 N N . ASN C 1 124 ? 65.173 83.580 34.210 1.00 28.67 88 ASN C N 1
ATOM 5546 C CA . ASN C 1 124 ? 65.849 82.912 35.339 1.00 29.15 88 ASN C CA 1
ATOM 5547 C C . ASN C 1 124 ? 67.123 82.237 34.837 1.00 28.05 88 ASN C C 1
ATOM 5548 O O . ASN C 1 124 ? 67.065 81.270 34.082 1.00 28.47 88 ASN C O 1
ATOM 5553 N N . SER C 1 125 ? 68.282 82.744 35.243 1.00 28.06 89 SER C N 1
ATOM 5554 C CA . SER C 1 125 ? 69.548 82.481 34.535 1.00 29.84 89 SER C CA 1
ATOM 5555 C C . SER C 1 125 ? 70.665 81.782 35.307 1.00 28.91 89 SER C C 1
ATOM 5556 O O . SER C 1 125 ? 71.789 81.668 34.796 1.00 32.18 89 SER C O 1
ATOM 5559 N N . GLY C 1 126 ? 70.416 81.304 36.503 1.00 31.41 90 GLY C N 1
ATOM 5560 C CA . GLY C 1 126 ? 71.467 80.507 37.224 1.00 33.58 90 GLY C CA 1
ATOM 5561 C C . GLY C 1 126 ? 72.019 79.242 36.533 1.00 34.71 90 GLY C C 1
ATOM 5562 O O . GLY C 1 126 ? 71.308 78.534 35.804 1.00 29.58 90 GLY C O 1
ATOM 5563 N N . ILE C 1 127 ? 73.311 78.985 36.761 1.00 30.60 91 ILE C N 1
ATOM 5564 C CA . ILE C 1 127 ? 74.025 77.822 36.272 1.00 33.04 91 ILE C CA 1
ATOM 5565 C C . ILE C 1 127 ? 74.855 77.278 37.464 1.00 39.18 91 ILE C C 1
ATOM 5566 O O . ILE C 1 127 ? 75.677 78.008 38.009 1.00 37.10 91 ILE C O 1
ATOM 5571 N N . THR C 1 128 ? 74.632 76.010 37.819 1.00 32.00 92 THR C N 1
ATOM 5572 C CA . THR C 1 128 ? 75.214 75.346 38.976 1.00 32.19 92 THR C CA 1
ATOM 5573 C C . THR C 1 128 ? 75.960 74.130 38.498 1.00 30.34 92 THR C C 1
ATOM 5574 O O . THR C 1 128 ? 75.434 73.404 37.701 1.00 33.46 92 THR C O 1
ATOM 5578 N N . ILE C 1 129 ? 77.192 73.935 38.939 1.00 35.97 93 ILE C N 1
ATOM 5579 C CA . ILE C 1 129 ? 78.003 72.754 38.624 1.00 34.98 93 ILE C CA 1
ATOM 5580 C C . ILE C 1 129 ? 78.029 71.989 39.941 1.00 35.98 93 ILE C C 1
ATOM 5581 O O . ILE C 1 129 ? 78.098 72.606 40.988 1.00 37.08 93 ILE C O 1
ATOM 5586 N N . ASP C 1 130 ? 77.974 70.665 39.888 1.00 36.80 94 ASP C N 1
ATOM 5587 C CA . ASP C 1 130 ? 77.817 69.799 41.091 1.00 35.44 94 ASP C CA 1
ATOM 5588 C C . ASP C 1 130 ? 78.427 68.474 40.680 1.00 32.89 94 ASP C C 1
ATOM 5589 O O . ASP C 1 130 ? 77.786 67.667 39.978 1.00 34.50 94 ASP C O 1
ATOM 5594 N N . GLY C 1 131 ? 79.716 68.321 40.991 1.00 30.43 95 GLY C N 1
ATOM 5595 C CA . GLY C 1 131 ? 80.558 67.278 40.384 1.00 30.73 95 GLY C CA 1
ATOM 5596 C C . GLY C 1 131 ? 80.479 67.293 38.850 1.00 29.63 95 GLY C C 1
ATOM 5597 O O . GLY C 1 131 ? 80.763 68.272 38.242 1.00 31.59 95 GLY C O 1
ATOM 5598 N N . ASN C 1 132 ? 80.057 66.196 38.230 1.00 27.57 96 ASN C N 1
ATOM 5599 C CA . ASN C 1 132 ? 79.950 66.148 36.786 1.00 28.67 96 ASN C CA 1
ATOM 5600 C C . ASN C 1 132 ? 78.548 66.596 36.293 1.00 28.53 96 ASN C C 1
ATOM 5601 O O . ASN C 1 132 ? 78.285 66.505 35.109 1.00 28.85 96 ASN C O 1
ATOM 5606 N N . LEU C 1 133 ? 77.673 67.055 37.208 1.00 28.26 97 LEU C N 1
ATOM 5607 C CA . LEU C 1 133 ? 76.333 67.517 36.868 1.00 28.51 97 LEU C CA 1
ATOM 5608 C C . LEU C 1 133 ? 76.305 69.010 36.648 1.00 23.96 97 LEU C C 1
ATOM 5609 O O . LEU C 1 133 ? 76.901 69.738 37.419 1.00 23.67 97 LEU C O 1
ATOM 5614 N N . VAL C 1 134 ? 75.600 69.443 35.612 1.00 22.21 98 VAL C N 1
ATOM 5615 C CA . VAL C 1 134 ? 75.398 70.866 35.371 1.00 24.80 98 VAL C CA 1
ATOM 5616 C C . VAL C 1 134 ? 73.901 71.111 35.322 1.00 23.02 98 VAL C C 1
ATOM 5617 O O . VAL C 1 134 ? 73.208 70.479 34.531 1.00 25.62 98 VAL C O 1
ATOM 5621 N N . ARG C 1 135 ? 73.426 72.002 36.172 1.00 23.05 99 ARG C N 1
ATOM 5622 C CA . ARG C 1 135 ? 72.058 72.401 36.216 1.00 24.67 99 ARG C CA 1
ATOM 5623 C C . ARG C 1 135 ? 71.967 73.880 35.809 1.00 25.59 99 ARG C C 1
ATOM 5624 O O . ARG C 1 135 ? 72.590 74.729 36.447 1.00 24.23 99 ARG C O 1
ATOM 5632 N N . ALA C 1 136 ? 71.161 74.123 34.764 1.00 26.22 100 ALA C N 1
ATOM 5633 C CA . ALA C 1 136 ? 70.963 75.423 34.126 1.00 23.45 100 ALA C CA 1
ATOM 5634 C C . ALA C 1 136 ? 69.504 75.786 34.168 1.00 22.84 100 ALA C C 1
ATOM 5635 O O . ALA C 1 136 ? 68.646 75.055 33.635 1.00 22.58 100 ALA C O 1
ATOM 5637 N N . GLU C 1 137 ? 69.202 76.932 34.772 1.00 20.85 101 GLU C N 1
ATOM 5638 C CA . GLU C 1 137 ? 67.865 77.483 34.688 1.00 20.97 101 GLU C CA 1
ATOM 5639 C C . GLU C 1 137 ? 67.452 77.906 33.271 1.00 22.65 101 GLU C C 1
ATOM 5640 O O . GLU C 1 137 ? 68.259 78.185 32.421 1.00 24.22 101 GLU C O 1
ATOM 5646 N N . ALA C 1 138 ? 66.155 77.857 33.030 1.00 22.62 102 ALA C N 1
ATOM 5647 C CA . ALA C 1 138 ? 65.583 78.030 31.769 1.00 22.07 102 ALA C CA 1
ATOM 5648 C C . ALA C 1 138 ? 66.155 79.214 31.012 1.00 25.59 102 ALA C C 1
ATOM 5649 O O . ALA C 1 138 ? 66.520 79.097 29.818 1.00 23.78 102 ALA C O 1
ATOM 5651 N N . GLY C 1 139 ? 66.236 80.334 31.697 1.00 25.20 103 GLY C N 1
ATOM 5652 C CA . GLY C 1 139 ? 66.720 81.585 31.086 1.00 26.02 103 GLY C CA 1
ATOM 5653 C C . GLY C 1 139 ? 68.218 81.690 30.917 1.00 24.24 103 GLY C C 1
ATOM 5654 O O . GLY C 1 139 ? 68.637 82.611 30.399 1.00 23.66 103 GLY C O 1
ATOM 5655 N N . ALA C 1 140 ? 69.020 80.726 31.303 1.00 23.74 104 ALA C N 1
ATOM 5656 C CA . ALA C 1 140 ? 70.409 80.837 31.056 1.00 26.31 104 ALA C CA 1
ATOM 5657 C C . ALA C 1 140 ? 70.665 80.795 29.582 1.00 27.67 104 ALA C C 1
ATOM 5658 O O . ALA C 1 140 ? 69.892 80.205 28.824 1.00 25.77 104 ALA C O 1
ATOM 5660 N N . VAL C 1 141 ? 71.756 81.450 29.165 1.00 27.21 105 VAL C N 1
ATOM 5661 C CA . VAL C 1 141 ? 72.134 81.502 27.748 1.00 24.28 105 VAL C CA 1
ATOM 5662 C C . VAL C 1 141 ? 72.768 80.132 27.519 1.00 22.39 105 VAL C C 1
ATOM 5663 O O . VAL C 1 141 ? 73.690 79.774 28.219 1.00 21.84 105 VAL C O 1
ATOM 5667 N N . PHE C 1 142 ? 72.312 79.393 26.520 1.00 21.93 106 PHE C N 1
ATOM 5668 C CA . PHE C 1 142 ? 72.794 78.028 26.357 1.00 21.69 106 PHE C CA 1
ATOM 5669 C C . PHE C 1 142 ? 74.301 77.952 26.134 1.00 24.33 106 PHE C C 1
ATOM 5670 O O . PHE C 1 142 ? 75.038 77.156 26.763 1.00 24.97 106 PHE C O 1
ATOM 5678 N N . ASP C 1 143 ? 74.807 78.795 25.260 1.00 25.66 107 ASP C N 1
ATOM 5679 C CA . ASP C 1 143 ? 76.252 78.812 25.010 1.00 26.01 107 ASP C CA 1
ATOM 5680 C C . ASP C 1 143 ? 77.106 79.132 26.229 1.00 24.03 107 ASP C C 1
ATOM 5681 O O . ASP C 1 143 ? 78.210 78.637 26.355 1.00 26.76 107 ASP C O 1
ATOM 5686 N N . ASP C 1 144 ? 76.581 79.905 27.175 1.00 26.40 108 ASP C N 1
ATOM 5687 C CA . ASP C 1 144 ? 77.276 80.106 28.425 1.00 26.21 108 ASP C CA 1
ATOM 5688 C C . ASP C 1 144 ? 77.367 78.786 29.249 1.00 30.04 108 ASP C C 1
ATOM 5689 O O . ASP C 1 144 ? 78.362 78.543 29.967 1.00 32.53 108 ASP C O 1
ATOM 5694 N N . VAL C 1 145 ? 76.318 77.976 29.203 1.00 28.76 109 VAL C N 1
ATOM 5695 C CA . VAL C 1 145 ? 76.359 76.610 29.809 1.00 27.38 109 VAL C CA 1
ATOM 5696 C C . VAL C 1 145 ? 77.489 75.795 29.190 1.00 24.61 109 VAL C C 1
ATOM 5697 O O . VAL C 1 145 ? 78.272 75.221 29.907 1.00 27.57 109 VAL C O 1
ATOM 5701 N N . VAL C 1 146 ? 77.585 75.792 27.864 1.00 23.99 110 VAL C N 1
ATOM 5702 C CA . VAL C 1 146 ? 78.691 75.124 27.183 1.00 25.51 110 VAL C CA 1
ATOM 5703 C C . VAL C 1 146 ? 80.078 75.613 27.700 1.00 28.57 110 VAL C C 1
ATOM 5704 O O . VAL C 1 146 ? 80.949 74.799 28.063 1.00 25.96 110 VAL C O 1
ATOM 5708 N N . VAL C 1 147 ? 80.262 76.930 27.725 1.00 31.25 111 VAL C N 1
ATOM 5709 C CA . VAL C 1 147 ? 81.538 77.572 28.142 1.00 32.94 111 VAL C CA 1
ATOM 5710 C C . VAL C 1 147 ? 81.840 77.235 29.603 1.00 32.52 111 VAL C C 1
ATOM 5711 O O . VAL C 1 147 ? 82.931 76.776 29.921 1.00 31.44 111 VAL C O 1
ATOM 5715 N N . ARG C 1 148 ? 80.838 77.375 30.465 1.00 31.55 112 ARG C N 1
ATOM 5716 C CA . ARG C 1 148 ? 80.976 77.003 31.870 1.00 33.39 112 ARG C CA 1
ATOM 5717 C C . ARG C 1 148 ? 81.359 75.570 32.086 1.00 35.40 112 ARG C C 1
ATOM 5718 O O . ARG C 1 148 ? 82.304 75.293 32.888 1.00 35.95 112 ARG C O 1
ATOM 5726 N N . ALA C 1 149 ? 80.709 74.647 31.354 1.00 30.29 113 ALA C N 1
ATOM 5727 C CA . ALA C 1 149 ? 81.143 73.222 31.436 1.00 30.89 113 ALA C CA 1
ATOM 5728 C C . ALA C 1 149 ? 82.611 72.946 30.989 1.00 30.75 113 ALA C C 1
ATOM 5729 O O . ALA C 1 149 ? 83.343 72.205 31.656 1.00 32.62 113 ALA C O 1
ATOM 5731 N N . ILE C 1 150 ? 82.992 73.458 29.819 1.00 35.96 114 ILE C N 1
ATOM 5732 C CA . ILE C 1 150 ? 84.386 73.388 29.328 1.00 36.89 114 ILE C CA 1
ATOM 5733 C C . ILE C 1 150 ? 85.382 73.947 30.370 1.00 41.34 114 ILE C C 1
ATOM 5734 O O . ILE C 1 150 ? 86.344 73.301 30.679 1.00 37.77 114 ILE C O 1
ATOM 5739 N N . GLU C 1 151 ? 85.042 75.065 30.994 1.00 41.52 115 GLU C N 1
ATOM 5740 C CA . GLU C 1 151 ? 85.853 75.729 31.980 1.00 41.10 115 GLU C CA 1
ATOM 5741 C C . GLU C 1 151 ? 86.090 74.842 33.204 1.00 47.39 115 GLU C C 1
ATOM 5742 O O . GLU C 1 151 ? 87.196 74.842 33.791 1.00 39.81 115 GLU C O 1
ATOM 5748 N N . GLN C 1 152 ? 85.082 74.037 33.575 1.00 44.93 116 GLN C N 1
ATOM 5749 C CA . GLN C 1 152 ? 85.238 73.043 34.636 1.00 38.80 116 GLN C CA 1
ATOM 5750 C C . GLN C 1 152 ? 85.864 71.742 34.185 1.00 35.82 116 GLN C C 1
ATOM 5751 O O . GLN C 1 152 ? 86.011 70.867 35.006 1.00 34.26 116 GLN C O 1
ATOM 5757 N N . GLY C 1 153 ? 86.224 71.539 32.919 1.00 36.49 117 GLY C N 1
ATOM 5758 C CA . GLY C 1 153 ? 86.766 70.206 32.524 1.00 31.37 117 GLY C CA 1
ATOM 5759 C C . GLY C 1 153 ? 85.688 69.138 32.311 1.00 34.98 117 GLY C C 1
ATOM 5760 O O . GLY C 1 153 ? 85.986 67.954 32.237 1.00 36.84 117 GLY C O 1
ATOM 5761 N N . LEU C 1 154 ? 84.429 69.550 32.120 1.00 32.20 118 LEU C N 1
ATOM 5762 C CA . LEU C 1 154 ? 83.357 68.611 31.769 1.00 28.85 118 LEU C CA 1
ATOM 5763 C C . LEU C 1 154 ? 83.077 68.560 30.253 1.00 29.01 118 LEU C C 1
ATOM 5764 O O . LEU C 1 154 ? 82.645 69.555 29.672 1.00 32.20 118 LEU C O 1
ATOM 5769 N N . GLY C 1 155 ? 83.240 67.375 29.651 1.00 30.59 119 GLY C N 1
ATOM 5770 C CA . GLY C 1 155 ? 83.022 67.161 28.210 1.00 33.05 119 GLY C CA 1
ATOM 5771 C C . GLY C 1 155 ? 81.610 66.712 27.936 1.00 30.93 119 GLY C C 1
ATOM 5772 O O . GLY C 1 155 ? 80.964 66.163 28.793 1.00 30.47 119 GLY C O 1
ATOM 5773 N N . GLY C 1 156 ? 81.144 67.005 26.734 1.00 30.44 120 GLY C N 1
ATOM 5774 C CA . GLY C 1 156 ? 79.842 66.584 26.238 1.00 28.83 120 GLY C CA 1
ATOM 5775 C C . GLY C 1 156 ? 79.012 67.649 25.565 1.00 25.54 120 GLY C C 1
ATOM 5776 O O . GLY C 1 156 ? 78.128 67.317 24.781 1.00 26.18 120 GLY C O 1
ATOM 5777 N N . LEU C 1 157 ? 79.217 68.913 25.922 1.00 26.67 121 LEU C N 1
ATOM 5778 C CA . LEU C 1 157 ? 78.423 70.021 25.325 1.00 30.10 121 LEU C CA 1
ATOM 5779 C C . LEU C 1 157 ? 79.093 70.771 24.151 1.00 30.06 121 LEU C C 1
ATOM 5780 O O . LEU C 1 157 ? 78.414 71.485 23.444 1.00 28.10 121 LEU C O 1
ATOM 5785 N N . GLU C 1 158 ? 80.398 70.566 23.970 1.00 28.57 122 GLU C N 1
ATOM 5786 C CA . GLU C 1 158 ? 81.258 71.292 23.029 1.00 27.40 122 GLU C CA 1
ATOM 5787 C C . GLU C 1 158 ? 80.794 71.293 21.560 1.00 25.68 122 GLU C C 1
ATOM 5788 O O . GLU C 1 158 ? 80.859 72.332 20.871 1.00 31.72 122 GLU C O 1
ATOM 5794 N N . CYS C 1 159 ? 80.235 70.194 21.086 1.00 24.48 123 CYS C N 1
ATOM 5795 C CA . CYS C 1 159 ? 79.661 70.192 19.742 1.00 26.00 123 CYS C CA 1
ATOM 5796 C C . CYS C 1 159 ? 78.441 71.064 19.546 1.00 22.53 123 CYS C C 1
ATOM 5797 O O . CYS C 1 159 ? 78.046 71.328 18.392 1.00 23.85 123 CYS C O 1
ATOM 5800 N N . LEU C 1 160 ? 77.837 71.480 20.640 1.00 24.76 124 LEU C N 1
ATOM 5801 C CA . LEU C 1 160 ? 76.692 72.415 20.650 1.00 27.56 124 LEU C CA 1
ATOM 5802 C C . LEU C 1 160 ? 77.097 73.874 20.810 1.00 24.74 124 LEU C C 1
ATOM 5803 O O . LEU C 1 160 ? 76.233 74.776 20.926 1.00 23.95 124 LEU C O 1
ATOM 5808 N N . SER C 1 161 ? 78.399 74.123 20.806 1.00 27.41 125 SER C N 1
ATOM 5809 C CA . SER C 1 161 ? 78.931 75.492 20.836 1.00 26.61 125 SER C CA 1
ATOM 5810 C C . SER C 1 161 ? 78.313 76.372 19.725 1.00 23.42 125 SER C C 1
ATOM 5811 O O . SER C 1 161 ? 78.147 75.944 18.624 1.00 22.65 125 SER C O 1
ATOM 5814 N N . GLY C 1 162 ? 77.911 77.576 20.100 1.00 25.05 126 GLY C N 1
ATOM 5815 C CA . GLY C 1 162 ? 77.427 78.590 19.201 1.00 25.50 126 GLY C CA 1
ATOM 5816 C C . GLY C 1 162 ? 75.995 78.562 18.828 1.00 27.02 126 GLY C C 1
ATOM 5817 O O . GLY C 1 162 ? 75.591 79.352 17.961 1.00 30.64 126 GLY C O 1
ATOM 5818 N N . ILE C 1 163 ? 75.212 77.631 19.398 1.00 23.96 127 ILE C N 1
ATOM 5819 C CA . ILE C 1 163 ? 73.769 77.630 19.135 1.00 20.28 127 ILE C CA 1
ATOM 5820 C C . ILE C 1 163 ? 73.185 78.771 19.960 1.00 22.74 127 ILE C C 1
ATOM 5821 O O . ILE C 1 163 ? 73.405 78.823 21.191 1.00 22.27 127 ILE C O 1
ATOM 5826 N N . PRO C 1 164 ? 72.339 79.623 19.364 1.00 22.23 128 PRO C N 1
ATOM 5827 C CA . PRO C 1 164 ? 71.883 80.678 20.235 1.00 27.38 128 PRO C CA 1
ATOM 5828 C C . PRO C 1 164 ? 70.761 80.227 21.205 1.00 28.64 128 PRO C C 1
ATOM 5829 O O . PRO C 1 164 ? 70.370 79.044 21.217 1.00 30.05 128 PRO C O 1
ATOM 5833 N N . GLY C 1 165 ? 70.339 81.171 22.031 1.00 25.27 129 GLY C N 1
ATOM 5834 C CA . GLY C 1 165 ? 69.068 81.101 22.764 1.00 23.09 129 GLY C CA 1
ATOM 5835 C C . GLY C 1 165 ? 69.285 80.461 24.108 1.00 19.88 129 GLY C C 1
ATOM 5836 O O . GLY C 1 165 ? 70.397 80.341 24.539 1.00 21.23 129 GLY C O 1
ATOM 5837 N N . SER C 1 166 ? 68.194 80.114 24.776 1.00 20.31 130 SER C N 1
ATOM 5838 C CA . SER C 1 166 ? 68.224 79.671 26.174 1.00 21.89 130 SER C CA 1
ATOM 5839 C C . SER C 1 166 ? 68.440 78.159 26.391 1.00 23.15 130 SER C C 1
ATOM 5840 O O . SER C 1 166 ? 68.223 77.345 25.509 1.00 23.54 130 SER C O 1
ATOM 5843 N N . ALA C 1 167 ? 68.880 77.824 27.588 1.00 22.33 131 ALA C N 1
ATOM 5844 C CA . ALA C 1 167 ? 68.988 76.455 28.046 1.00 23.54 131 ALA C CA 1
ATOM 5845 C C . ALA C 1 167 ? 67.620 75.763 28.088 1.00 23.71 131 ALA C C 1
ATOM 5846 O O . ALA C 1 167 ? 67.531 74.599 27.691 1.00 23.22 131 ALA C O 1
ATOM 5848 N N . GLY C 1 168 ? 66.601 76.490 28.542 1.00 21.43 132 GLY C N 1
ATOM 5849 C CA . GLY C 1 168 ? 65.260 75.974 28.720 1.00 24.87 132 GLY C CA 1
ATOM 5850 C C . GLY C 1 168 ? 64.555 75.462 27.474 1.00 24.34 132 GLY C C 1
ATOM 5851 O O . GLY C 1 168 ? 63.783 74.515 27.516 1.00 23.76 132 GLY C O 1
ATOM 5852 N N . ALA C 1 169 ? 64.903 76.062 26.355 1.00 21.73 133 ALA C N 1
ATOM 5853 C CA . ALA C 1 169 ? 64.335 75.787 25.089 1.00 19.80 133 ALA C CA 1
ATOM 5854 C C . ALA C 1 169 ? 64.987 74.529 24.528 1.00 19.36 133 ALA C C 1
ATOM 5855 O O . ALA C 1 169 ? 64.411 73.944 23.633 1.00 17.37 133 ALA C O 1
ATOM 5857 N N . THR C 1 170 ? 66.181 74.141 24.999 1.00 18.52 134 THR C N 1
ATOM 5858 C CA . THR C 1 170 ? 66.894 73.043 24.356 1.00 20.88 134 THR C CA 1
ATOM 5859 C C . THR C 1 170 ? 66.197 71.670 24.331 1.00 21.63 134 THR C C 1
ATOM 5860 O O . THR C 1 170 ? 66.262 71.021 23.315 1.00 18.28 134 THR C O 1
ATOM 5864 N N . PRO C 1 171 ? 65.517 71.263 25.399 1.00 21.76 135 PRO C N 1
ATOM 5865 C CA . PRO C 1 171 ? 64.817 69.964 25.322 1.00 24.36 135 PRO C CA 1
ATOM 5866 C C . PRO C 1 171 ? 63.609 70.015 24.453 1.00 25.79 135 PRO C C 1
ATOM 5867 O O . PRO C 1 171 ? 63.200 68.990 23.934 1.00 26.60 135 PRO C O 1
ATOM 5871 N N . VAL C 1 172 ? 63.042 71.201 24.234 1.00 25.33 136 VAL C N 1
ATOM 5872 C CA . VAL C 1 172 ? 61.722 71.282 23.593 1.00 23.68 136 VAL C CA 1
ATOM 5873 C C . VAL C 1 172 ? 61.824 70.647 22.197 1.00 24.27 136 VAL C C 1
ATOM 5874 O O . VAL C 1 172 ? 60.985 69.821 21.857 1.00 23.94 136 VAL C O 1
ATOM 5878 N N . GLN C 1 173 ? 62.835 71.035 21.420 1.00 24.24 137 GLN C N 1
ATOM 5879 C CA . GLN C 1 173 ? 63.141 70.387 20.114 1.00 27.85 137 GLN C CA 1
ATOM 5880 C C . GLN C 1 173 ? 64.493 69.608 20.103 1.00 22.58 137 GLN C C 1
ATOM 5881 O O . GLN C 1 173 ? 65.064 69.401 19.084 1.00 25.30 137 GLN C O 1
ATOM 5887 N N . ASN C 1 174 ? 64.936 69.073 21.224 1.00 21.45 138 ASN C N 1
ATOM 5888 C CA . ASN C 1 174 ? 66.107 68.301 21.316 1.00 21.68 138 ASN C CA 1
ATOM 5889 C C . ASN C 1 174 ? 67.227 68.920 20.493 1.00 24.43 138 ASN C C 1
ATOM 5890 O O . ASN C 1 174 ? 67.773 68.325 19.524 1.00 25.81 138 ASN C O 1
ATOM 5895 N N . VAL C 1 175 ? 67.570 70.114 20.898 1.00 23.36 139 VAL C N 1
ATOM 5896 C CA . VAL C 1 175 ? 68.513 70.925 20.180 1.00 24.17 139 VAL C CA 1
ATOM 5897 C C . VAL C 1 175 ? 69.779 70.168 19.898 1.00 24.20 139 VAL C C 1
ATOM 5898 O O . VAL C 1 175 ? 70.340 69.492 20.778 1.00 22.08 139 VAL C O 1
ATOM 5902 N N . GLY C 1 176 ? 70.239 70.304 18.672 1.00 21.53 140 GLY C N 1
ATOM 5903 C CA . GLY C 1 176 ? 71.539 69.760 18.309 1.00 25.21 140 GLY C CA 1
ATOM 5904 C C . GLY C 1 176 ? 72.214 70.203 17.021 1.00 22.30 140 GLY C C 1
ATOM 5905 O O . GLY C 1 176 ? 71.635 70.915 16.245 1.00 19.65 140 GLY C O 1
ATOM 5906 N N . ALA C 1 177 ? 73.465 69.790 16.867 1.00 22.50 141 ALA C N 1
ATOM 5907 C CA . ALA C 1 177 ? 74.262 70.095 15.703 1.00 25.35 141 ALA C CA 1
ATOM 5908 C C . ALA C 1 177 ? 75.527 69.294 15.806 1.00 28.86 141 ALA C C 1
ATOM 5909 O O . ALA C 1 177 ? 75.885 68.859 16.904 1.00 23.47 141 ALA C O 1
ATOM 5911 N N . TYR C 1 178 ? 76.296 69.211 14.711 1.00 30.27 142 TYR C N 1
ATOM 5912 C CA . TYR C 1 178 ? 77.644 68.611 14.714 1.00 30.59 142 TYR C CA 1
ATOM 5913 C C . TYR C 1 178 ? 77.752 67.246 15.424 1.00 30.87 142 TYR C C 1
ATOM 5914 O O . TYR C 1 178 ? 78.762 66.917 16.007 1.00 36.46 142 TYR C O 1
ATOM 5923 N N . GLY C 1 179 ? 76.751 66.436 15.177 1.00 32.84 143 GLY C N 1
ATOM 5924 C CA . GLY C 1 179 ? 76.637 65.093 15.672 1.00 39.73 143 GLY C CA 1
ATOM 5925 C C . GLY C 1 179 ? 76.184 64.906 17.117 1.00 37.47 143 GLY C C 1
ATOM 5926 O O . GLY C 1 179 ? 76.287 63.830 17.604 1.00 39.89 143 GLY C O 1
ATOM 5927 N N . ALA C 1 180 ? 75.742 65.960 17.804 1.00 35.07 144 ALA C N 1
ATOM 5928 C CA . ALA C 1 180 ? 75.319 65.858 19.196 1.00 33.26 144 ALA C CA 1
ATOM 5929 C C . ALA C 1 180 ? 73.922 66.401 19.307 1.00 28.92 144 ALA C C 1
ATOM 5930 O O . ALA C 1 180 ? 73.511 67.161 18.496 1.00 27.66 144 ALA C O 1
ATOM 5932 N N . GLU C 1 181 ? 73.215 65.958 20.334 1.00 28.13 145 GLU C N 1
ATOM 5933 C CA . GLU C 1 181 ? 71.918 66.470 20.728 1.00 26.68 145 GLU C CA 1
ATOM 5934 C C . GLU C 1 181 ? 71.913 66.556 22.265 1.00 25.83 145 GLU C C 1
ATOM 5935 O O . GLU C 1 181 ? 72.674 65.824 22.970 1.00 25.05 145 GLU C O 1
ATOM 5941 N N . VAL C 1 182 ? 71.060 67.421 22.820 1.00 23.27 146 VAL C N 1
ATOM 5942 C CA . VAL C 1 182 ? 71.037 67.567 24.264 1.00 22.82 146 VAL C CA 1
ATOM 5943 C C . VAL C 1 182 ? 70.446 66.303 24.914 1.00 23.32 146 VAL C C 1
ATOM 5944 O O . VAL C 1 182 ? 70.732 66.086 26.060 1.00 26.45 146 VAL C O 1
ATOM 5948 N N . SER C 1 183 ? 69.708 65.472 24.148 1.00 20.91 147 SER C N 1
ATOM 5949 C CA . SER C 1 183 ? 69.289 64.157 24.608 1.00 23.23 147 SER C CA 1
ATOM 5950 C C . SER C 1 183 ? 70.472 63.281 24.937 1.00 24.11 147 SER C C 1
ATOM 5951 O O . SER C 1 183 ? 70.282 62.373 25.670 1.00 22.65 147 SER C O 1
ATOM 5954 N N . ASP C 1 184 ? 71.695 63.566 24.448 1.00 23.79 148 ASP C N 1
ATOM 5955 C CA . ASP C 1 184 ? 72.810 62.702 24.776 1.00 23.42 148 ASP C CA 1
ATOM 5956 C C . ASP C 1 184 ? 73.262 62.966 26.194 1.00 23.83 148 ASP C C 1
ATOM 5957 O O . ASP C 1 184 ? 73.973 62.183 26.693 1.00 26.49 148 ASP C O 1
ATOM 5962 N N . THR C 1 185 ? 72.925 64.101 26.801 1.00 22.65 149 THR C N 1
ATOM 5963 C CA . THR C 1 185 ? 73.362 64.408 28.148 1.00 22.33 149 THR C CA 1
ATOM 5964 C C . THR C 1 185 ? 72.356 64.783 29.195 1.00 21.52 149 THR C C 1
ATOM 5965 O O . THR C 1 185 ? 72.683 64.695 30.392 1.00 24.07 149 THR C O 1
ATOM 5969 N N . ILE C 1 186 ? 71.127 65.117 28.783 1.00 20.83 150 ILE C N 1
ATOM 5970 C CA . ILE C 1 186 ? 70.110 65.519 29.737 1.00 20.44 150 ILE C CA 1
ATOM 5971 C C . ILE C 1 186 ? 69.679 64.302 30.581 1.00 19.69 150 ILE C C 1
ATOM 5972 O O . ILE C 1 186 ? 69.441 63.236 30.062 1.00 23.57 150 ILE C O 1
ATOM 5977 N N . THR C 1 187 ? 69.582 64.477 31.877 1.00 20.58 151 THR C N 1
ATOM 5978 C CA . THR C 1 187 ? 69.111 63.436 32.808 1.00 20.33 151 THR C CA 1
ATOM 5979 C C . THR C 1 187 ? 67.699 63.747 33.184 1.00 21.20 151 THR C C 1
ATOM 5980 O O . THR C 1 187 ? 66.845 62.880 33.252 1.00 26.23 151 THR C O 1
ATOM 5984 N N . ARG C 1 188 ? 67.436 65.016 33.471 1.00 23.03 152 ARG C N 1
ATOM 5985 C CA . ARG C 1 188 ? 66.090 65.417 33.729 1.00 22.36 152 ARG C CA 1
ATOM 5986 C C . ARG C 1 188 ? 65.891 66.935 33.593 1.00 23.37 152 ARG C C 1
ATOM 5987 O O . ARG C 1 188 ? 66.832 67.710 33.648 1.00 24.84 152 ARG C O 1
ATOM 5995 N N . VAL C 1 189 ? 64.617 67.292 33.513 1.00 24.54 153 VAL C N 1
ATOM 5996 C CA . VAL C 1 189 ? 64.125 68.595 33.216 1.00 27.58 153 VAL C CA 1
ATOM 5997 C C . VAL C 1 189 ? 63.029 68.945 34.246 1.00 24.73 153 VAL C C 1
ATOM 5998 O O . VAL C 1 189 ? 62.153 68.115 34.595 1.00 22.58 153 VAL C O 1
ATOM 6002 N N . ARG C 1 190 ? 63.092 70.149 34.795 1.00 24.46 154 ARG C N 1
ATOM 6003 C CA . ARG C 1 190 ? 62.066 70.589 35.813 1.00 23.50 154 ARG C CA 1
ATOM 6004 C C . ARG C 1 190 ? 61.034 71.365 35.075 1.00 24.93 154 ARG C C 1
ATOM 6005 O O . ARG C 1 190 ? 61.398 72.277 34.331 1.00 29.97 154 ARG C O 1
ATOM 6013 N N . LEU C 1 191 ? 59.783 70.950 35.187 1.00 24.85 155 LEU C N 1
ATOM 6014 C CA . LEU C 1 191 ? 58.722 71.373 34.272 1.00 27.64 155 LEU C CA 1
ATOM 6015 C C . LEU C 1 191 ? 57.553 71.890 35.093 1.00 28.72 155 LEU C C 1
ATOM 6016 O O . LEU C 1 191 ? 57.158 71.247 36.075 1.00 24.98 155 LEU C O 1
ATOM 6021 N N . LEU C 1 192 ? 56.883 72.894 34.534 1.00 27.44 156 LEU C N 1
ATOM 6022 C CA . LEU C 1 192 ? 55.564 73.291 34.961 1.00 27.43 156 LEU C CA 1
ATOM 6023 C C . LEU C 1 192 ? 54.572 72.725 33.988 1.00 28.28 156 LEU C C 1
ATOM 6024 O O . LEU C 1 192 ? 54.596 73.018 32.799 1.00 22.03 156 LEU C O 1
ATOM 6029 N N . ASP C 1 193 ? 53.631 71.980 34.525 1.00 29.19 157 ASP C N 1
ATOM 6030 C CA . ASP C 1 193 ? 52.519 71.480 33.708 1.00 36.67 157 ASP C CA 1
ATOM 6031 C C . ASP C 1 193 ? 51.457 72.582 33.668 1.00 32.36 157 ASP C C 1
ATOM 6032 O O . ASP C 1 193 ? 50.827 72.856 34.670 1.00 31.62 157 ASP C O 1
ATOM 6037 N N . ARG C 1 194 ? 51.266 73.239 32.537 1.00 38.32 158 ARG C N 1
ATOM 6038 C CA . ARG C 1 194 ? 50.382 74.427 32.529 1.00 37.92 158 ARG C CA 1
ATOM 6039 C C . ARG C 1 194 ? 48.883 74.099 32.664 1.00 44.97 158 ARG C C 1
ATOM 6040 O O . ARG C 1 194 ? 48.093 74.988 32.963 1.00 50.87 158 ARG C O 1
ATOM 6048 N N . CYS C 1 195 ? 48.506 72.835 32.457 1.00 49.43 159 CYS C N 1
ATOM 6049 C CA . CYS C 1 195 ? 47.106 72.384 32.538 1.00 48.88 159 CYS C CA 1
ATOM 6050 C C . CYS C 1 195 ? 46.734 72.135 33.991 1.00 47.58 159 CYS C C 1
ATOM 6051 O O . CYS C 1 195 ? 45.634 72.420 34.395 1.00 49.78 159 CYS C O 1
ATOM 6054 N N . THR C 1 196 ? 47.648 71.604 34.791 1.00 47.14 160 THR C N 1
ATOM 6055 C CA . THR C 1 196 ? 47.370 71.359 36.209 1.00 42.08 160 THR C CA 1
ATOM 6056 C C . THR C 1 196 ? 47.973 72.382 37.176 1.00 39.72 160 THR C C 1
ATOM 6057 O O . THR C 1 196 ? 47.704 72.316 38.346 1.00 37.31 160 THR C O 1
ATOM 6061 N N . GLY C 1 197 ? 48.858 73.271 36.702 1.00 37.16 161 GLY C N 1
ATOM 6062 C CA . GLY C 1 197 ? 49.673 74.115 37.556 1.00 32.51 161 GLY C CA 1
ATOM 6063 C C . GLY C 1 197 ? 50.757 73.442 38.368 1.00 33.55 161 GLY C C 1
ATOM 6064 O O . GLY C 1 197 ? 51.432 74.127 39.162 1.00 33.64 161 GLY C O 1
ATOM 6065 N N . GLU C 1 198 ? 50.945 72.122 38.197 1.00 37.15 162 GLU C N 1
ATOM 6066 C CA . GLU C 1 198 ? 51.928 71.353 38.987 1.00 36.25 162 GLU C CA 1
ATOM 6067 C C . GLU C 1 198 ? 53.350 71.349 38.433 1.00 28.53 162 GLU C C 1
ATOM 6068 O O . GLU C 1 198 ? 53.557 71.202 37.256 1.00 27.60 162 GLU C O 1
ATOM 6074 N N . VAL C 1 199 ? 54.296 71.431 39.333 1.00 26.19 163 VAL C N 1
ATOM 6075 C CA . VAL C 1 199 ? 55.694 71.477 39.035 1.00 31.21 163 VAL C CA 1
ATOM 6076 C C . VAL C 1 199 ? 56.395 70.150 39.401 1.00 29.04 163 VAL C C 1
ATOM 6077 O O . VAL C 1 199 ? 56.200 69.650 40.450 1.00 27.70 163 VAL C O 1
ATOM 6081 N N . ARG C 1 200 ? 57.216 69.624 38.500 1.00 26.52 164 ARG C N 1
ATOM 6082 C CA . ARG C 1 200 ? 57.929 68.352 38.764 1.00 28.13 164 ARG C CA 1
ATOM 6083 C C . ARG C 1 200 ? 59.165 68.154 37.888 1.00 22.69 164 ARG C C 1
ATOM 6084 O O . ARG C 1 200 ? 59.190 68.586 36.739 1.00 21.77 164 ARG C O 1
ATOM 6092 N N . TRP C 1 201 ? 60.135 67.419 38.399 1.00 22.32 165 TRP C N 1
ATOM 6093 C CA . TRP C 1 201 ? 61.226 66.923 37.562 1.00 23.73 165 TRP C CA 1
ATOM 6094 C C . TRP C 1 201 ? 60.713 65.713 36.709 1.00 25.81 165 TRP C C 1
ATOM 6095 O O . TRP C 1 201 ? 60.088 64.804 37.224 1.00 23.98 165 TRP C O 1
ATOM 6106 N N . VAL C 1 202 ? 61.046 65.735 35.429 1.00 24.30 166 VAL C N 1
ATOM 6107 C CA . VAL C 1 202 ? 60.732 64.714 34.441 1.00 24.15 166 VAL C CA 1
ATOM 6108 C C . VAL C 1 202 ? 62.030 64.190 33.848 1.00 25.77 166 VAL C C 1
ATOM 6109 O O . VAL C 1 202 ? 62.979 64.963 33.547 1.00 24.91 166 VAL C O 1
ATOM 6113 N N . SER C 1 203 ? 62.097 62.863 33.734 1.00 22.49 167 SER C N 1
ATOM 6114 C CA . SER C 1 203 ? 63.269 62.182 33.222 1.00 21.81 167 SER C CA 1
ATOM 6115 C C . SER C 1 203 ? 63.404 62.386 31.744 1.00 19.84 167 SER C C 1
ATOM 6116 O O . SER C 1 203 ? 62.398 62.584 31.031 1.00 19.74 167 SER C O 1
ATOM 6119 N N . ALA C 1 204 ? 64.646 62.218 31.298 1.00 19.01 168 ALA C N 1
ATOM 6120 C CA . ALA C 1 204 ? 64.965 62.166 29.884 1.00 21.98 168 ALA C CA 1
ATOM 6121 C C . ALA C 1 204 ? 64.062 61.263 29.109 1.00 25.53 168 ALA C C 1
ATOM 6122 O O . ALA C 1 204 ? 63.427 61.667 28.051 1.00 26.61 168 ALA C O 1
ATOM 6124 N N . ARG C 1 205 ? 63.963 60.056 29.609 1.00 24.36 169 ARG C N 1
ATOM 6125 C CA . ARG C 1 205 ? 63.119 59.070 28.995 1.00 25.06 169 ARG C CA 1
ATOM 6126 C C . ARG C 1 205 ? 61.669 59.553 28.835 1.00 22.30 169 ARG C C 1
ATOM 6127 O O . ARG C 1 205 ? 61.079 59.351 27.791 1.00 21.82 169 ARG C O 1
ATOM 6135 N N . ASP C 1 206 ? 61.038 60.131 29.858 1.00 24.12 170 ASP C N 1
ATOM 6136 C CA . ASP C 1 206 ? 59.593 60.565 29.689 1.00 26.60 170 ASP C CA 1
ATOM 6137 C C . ASP C 1 206 ? 59.430 61.714 28.707 1.00 28.48 170 ASP C C 1
ATOM 6138 O O . ASP C 1 206 ? 58.318 62.013 28.277 1.00 27.34 170 ASP C O 1
ATOM 6143 N N . LEU C 1 207 ? 60.541 62.351 28.339 1.00 25.65 171 LEU C N 1
ATOM 6144 C CA . LEU C 1 207 ? 60.464 63.455 27.367 1.00 26.12 171 LEU C CA 1
ATOM 6145 C C . LEU C 1 207 ? 60.406 62.888 25.979 1.00 23.39 171 LEU C C 1
ATOM 6146 O O . LEU C 1 207 ? 60.033 63.568 25.105 1.00 24.05 171 LEU C O 1
ATOM 6151 N N . ARG C 1 208 ? 60.746 61.620 25.791 1.00 27.33 172 ARG C N 1
ATOM 6152 C CA . ARG C 1 208 ? 60.670 60.967 24.463 1.00 27.87 172 ARG C CA 1
ATOM 6153 C C . ARG C 1 208 ? 61.436 61.736 23.425 1.00 25.28 172 ARG C C 1
ATOM 6154 O O . ARG C 1 208 ? 60.964 62.069 22.391 1.00 22.96 172 ARG C O 1
ATOM 6162 N N . PHE C 1 209 ? 62.685 61.954 23.692 1.00 23.81 173 PHE C N 1
ATOM 6163 C CA . PHE C 1 209 ? 63.473 62.681 22.748 1.00 24.74 173 PHE C CA 1
ATOM 6164 C C . PHE C 1 209 ? 63.579 61.974 21.421 1.00 24.94 173 PHE C C 1
ATOM 6165 O O . PHE C 1 209 ? 63.715 60.784 21.385 1.00 29.90 173 PHE C O 1
ATOM 6173 N N . GLY C 1 210 ? 63.572 62.720 20.332 1.00 26.67 174 GLY C N 1
ATOM 6174 C CA . GLY C 1 210 ? 63.983 62.183 18.996 1.00 26.99 174 GLY C CA 1
ATOM 6175 C C . GLY C 1 210 ? 64.510 63.363 18.166 1.00 28.82 174 GLY C C 1
ATOM 6176 O O . GLY C 1 210 ? 64.841 64.449 18.712 1.00 25.58 174 GLY C O 1
ATOM 6177 N N . TYR C 1 211 ? 64.602 63.154 16.863 1.00 25.45 175 TYR C N 1
ATOM 6178 C CA . TYR C 1 211 ? 65.242 64.115 16.011 1.00 28.98 175 TYR C CA 1
ATOM 6179 C C . TYR C 1 211 ? 64.345 65.356 15.953 1.00 26.75 175 TYR C C 1
ATOM 6180 O O . TYR C 1 211 ? 63.234 65.273 15.542 1.00 25.07 175 TYR C O 1
ATOM 6189 N N . ARG C 1 212 ? 64.849 66.462 16.446 1.00 26.27 176 ARG C N 1
ATOM 6190 C CA . ARG C 1 212 ? 64.083 67.688 16.610 1.00 27.07 176 ARG C CA 1
ATOM 6191 C C . ARG C 1 212 ? 62.756 67.549 17.305 1.00 27.28 176 ARG C C 1
ATOM 6192 O O . ARG C 1 212 ? 61.785 68.230 16.959 1.00 24.27 176 ARG C O 1
ATOM 6200 N N . THR C 1 213 ? 62.652 66.700 18.310 1.00 26.16 177 THR C N 1
ATOM 6201 C CA . THR C 1 213 ? 61.321 66.624 18.926 1.00 24.72 177 THR C CA 1
ATOM 6202 C C . THR C 1 213 ? 61.427 66.113 20.318 1.00 22.31 177 THR C C 1
ATOM 6203 O O . THR C 1 213 ? 62.452 65.618 20.701 1.00 22.57 177 THR C O 1
ATOM 6207 N N . SER C 1 214 ? 60.373 66.352 21.082 1.00 21.54 178 SER C N 1
ATOM 6208 C CA . SER C 1 214 ? 60.171 65.773 22.370 1.00 21.41 178 SER C CA 1
ATOM 6209 C C . SER C 1 214 ? 58.671 65.826 22.617 1.00 23.09 178 SER C C 1
ATOM 6210 O O . SER C 1 214 ? 57.991 66.414 21.867 1.00 22.89 178 SER C O 1
ATOM 6213 N N . VAL C 1 215 ? 58.152 65.281 23.701 1.00 26.42 179 VAL C N 1
ATOM 6214 C CA . VAL C 1 215 ? 56.717 65.447 24.011 1.00 29.82 179 VAL C CA 1
ATOM 6215 C C . VAL C 1 215 ? 56.325 66.868 24.350 1.00 29.18 179 VAL C C 1
ATOM 6216 O O . VAL C 1 215 ? 55.162 67.150 24.454 1.00 30.64 179 VAL C O 1
ATOM 6220 N N . LEU C 1 216 ? 57.282 67.747 24.566 1.00 33.07 180 LEU C N 1
ATOM 6221 C CA . LEU C 1 216 ? 56.991 69.137 24.860 1.00 32.99 180 LEU C CA 1
ATOM 6222 C C . LEU C 1 216 ? 56.559 69.920 23.623 1.00 36.08 180 LEU C C 1
ATOM 6223 O O . LEU C 1 216 ? 55.925 70.924 23.765 1.00 36.32 180 LEU C O 1
ATOM 6228 N N . LYS C 1 217 ? 56.929 69.459 22.428 1.00 36.19 181 LYS C N 1
ATOM 6229 C CA . LYS C 1 217 ? 56.732 70.202 21.162 1.00 39.33 181 LYS C CA 1
ATOM 6230 C C . LYS C 1 217 ? 55.285 70.091 20.664 1.00 37.15 181 LYS C C 1
ATOM 6231 O O . LYS C 1 217 ? 54.588 69.123 21.042 1.00 35.25 181 LYS C O 1
ATOM 6237 N N . ALA C 1 223 ? 49.251 66.875 23.284 1.00 55.86 187 ALA C N 1
ATOM 6238 C CA . ALA C 1 223 ? 49.110 68.334 23.330 1.00 55.93 187 ALA C CA 1
ATOM 6239 C C . ALA C 1 223 ? 48.877 68.917 24.765 1.00 58.23 187 ALA C C 1
ATOM 6240 O O . ALA C 1 223 ? 47.815 69.505 25.064 1.00 53.32 187 ALA C O 1
ATOM 6242 N N . VAL C 1 224 ? 49.925 68.771 25.597 1.00 58.97 188 VAL C N 1
ATOM 6243 C CA . VAL C 1 224 ? 50.090 69.428 26.935 1.00 61.43 188 VAL C CA 1
ATOM 6244 C C . VAL C 1 224 ? 51.135 70.598 26.891 1.00 52.83 188 VAL C C 1
ATOM 6245 O O . VAL C 1 224 ? 52.336 70.319 26.716 1.00 54.86 188 VAL C O 1
ATOM 6249 N N . PRO C 1 225 ? 50.716 71.875 27.073 1.00 47.66 189 PRO C N 1
ATOM 6250 C CA . PRO C 1 225 ? 51.741 72.924 27.257 1.00 41.51 189 PRO C CA 1
ATOM 6251 C C . PRO C 1 225 ? 52.380 72.782 28.641 1.00 36.40 189 PRO C C 1
ATOM 6252 O O . PRO C 1 225 ? 51.715 72.556 29.656 1.00 34.35 189 PRO C O 1
ATOM 6256 N N . THR C 1 226 ? 53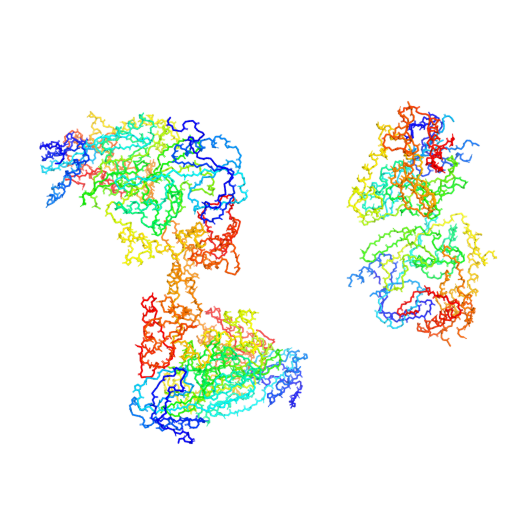.687 72.902 28.630 1.00 31.36 190 THR C N 1
ATOM 6257 C CA . THR C 1 226 ? 54.496 72.828 29.790 1.00 33.01 190 THR C CA 1
ATOM 6258 C C . THR C 1 226 ? 55.534 73.913 29.591 1.00 32.58 190 THR C C 1
ATOM 6259 O O . THR C 1 226 ? 55.777 74.364 28.477 1.00 29.42 190 THR C O 1
ATOM 6263 N N . VAL C 1 227 ? 56.164 74.316 30.687 1.00 29.81 191 VAL C N 1
ATOM 6264 C CA . VAL C 1 227 ? 57.246 75.181 30.603 1.00 27.37 191 VAL C CA 1
ATOM 6265 C C . VAL C 1 227 ? 58.392 74.538 31.319 1.00 24.51 191 VAL C C 1
ATOM 6266 O O . VAL C 1 227 ? 58.267 74.222 32.504 1.00 22.05 191 VAL C O 1
ATOM 6270 N N . VAL C 1 228 ? 59.527 74.496 30.630 1.00 21.48 192 VAL C N 1
ATOM 6271 C CA . VAL C 1 228 ? 60.735 74.062 31.239 1.00 22.76 192 VAL C CA 1
ATOM 6272 C C . VAL C 1 228 ? 61.269 75.187 32.120 1.00 24.52 192 VAL C C 1
ATOM 6273 O O . VAL C 1 228 ? 61.412 76.315 31.662 1.00 24.46 192 VAL C O 1
ATOM 6277 N N . LEU C 1 229 ? 61.603 74.848 33.357 1.00 22.62 193 LEU C N 1
ATOM 6278 C CA . LEU C 1 229 ? 62.139 75.772 34.346 1.00 22.74 193 LEU C CA 1
ATOM 6279 C C . LEU C 1 229 ? 63.638 75.596 34.561 1.00 21.95 193 LEU C C 1
ATOM 6280 O O . LEU C 1 229 ? 64.347 76.532 34.938 1.00 21.21 193 LEU C O 1
ATOM 6285 N N . GLU C 1 230 ? 64.141 74.402 34.310 1.00 20.79 194 GLU C N 1
ATOM 6286 C CA . GLU C 1 230 ? 65.548 74.090 34.664 1.00 21.77 194 GLU C CA 1
ATOM 6287 C C . GLU C 1 230 ? 65.920 72.792 34.012 1.00 20.82 194 GLU C C 1
ATOM 6288 O O . GLU C 1 230 ? 65.060 71.924 33.866 1.00 22.54 194 GLU C O 1
ATOM 6294 N N . VAL C 1 231 ? 67.156 72.672 33.578 1.00 21.22 195 VAL C N 1
ATOM 6295 C CA . VAL C 1 231 ? 67.631 71.510 32.859 1.00 23.26 195 VAL C CA 1
ATOM 6296 C C . VAL C 1 231 ? 68.872 70.983 33.597 1.00 23.43 195 VAL C C 1
ATOM 6297 O O . VAL C 1 231 ? 69.758 71.796 33.957 1.00 23.23 195 VAL C O 1
ATOM 6301 N N . GLU C 1 232 ? 68.945 69.655 33.782 1.00 21.60 196 GLU C N 1
ATOM 6302 C CA . GLU C 1 232 ? 70.154 69.018 34.331 1.00 24.75 196 GLU C CA 1
ATOM 6303 C C . GLU C 1 232 ? 70.843 68.204 33.246 1.00 22.36 196 GLU C C 1
ATOM 6304 O O . GLU C 1 232 ? 70.176 67.488 32.498 1.00 22.65 196 GLU C O 1
ATOM 6310 N N . PHE C 1 233 ? 72.168 68.318 33.169 1.00 21.56 197 PHE C N 1
ATOM 6311 C CA . PHE C 1 233 ? 73.023 67.586 32.221 1.00 21.82 197 PHE C CA 1
ATOM 6312 C C . PHE C 1 233 ? 74.043 66.762 33.001 1.00 22.40 197 PHE C C 1
ATOM 6313 O O . PHE C 1 233 ? 74.600 67.249 33.960 1.00 26.75 197 PHE C O 1
ATOM 6321 N N . ALA C 1 234 ? 74.298 65.519 32.626 1.00 20.96 198 ALA C N 1
ATOM 6322 C CA . ALA C 1 234 ? 75.352 64.776 33.237 1.00 21.39 198 ALA C CA 1
ATOM 6323 C C . ALA C 1 234 ? 76.488 64.719 32.217 1.00 22.71 198 ALA C C 1
ATOM 6324 O O . ALA C 1 234 ? 76.305 64.169 31.109 1.00 24.53 198 ALA C O 1
ATOM 6326 N N . LEU C 1 235 ? 77.668 65.213 32.607 1.00 27.21 199 LEU C N 1
ATOM 6327 C CA . LEU C 1 235 ? 78.797 65.444 31.653 1.00 26.41 199 LEU C CA 1
ATOM 6328 C C . LEU C 1 235 ? 79.998 64.616 32.085 1.00 27.31 199 LEU C C 1
ATOM 6329 O O . LEU C 1 235 ? 79.941 63.840 33.041 1.00 29.05 199 LEU C O 1
ATOM 6334 N N . ASP C 1 236 ? 81.084 64.710 31.335 1.00 28.17 200 ASP C N 1
ATOM 6335 C CA . ASP C 1 236 ? 82.127 63.717 31.461 1.00 30.88 200 ASP C CA 1
ATOM 6336 C C . ASP C 1 236 ? 83.279 64.405 32.189 1.00 31.83 200 ASP C C 1
ATOM 6337 O O . ASP C 1 236 ? 83.901 65.304 31.636 1.00 31.61 200 ASP C O 1
ATOM 6342 N N . PRO C 1 237 ? 83.548 63.987 33.440 1.00 33.01 201 PRO C N 1
ATOM 6343 C CA . PRO C 1 237 ? 84.544 64.699 34.227 1.00 34.59 201 PRO C CA 1
ATOM 6344 C C . PRO C 1 237 ? 85.997 64.309 33.874 1.00 33.29 201 PRO C C 1
ATOM 6345 O O . PRO C 1 237 ? 86.922 64.820 34.478 1.00 33.63 201 PRO C O 1
ATOM 6349 N N . SER C 1 238 ? 86.210 63.427 32.915 1.00 33.77 202 SER C N 1
ATOM 6350 C CA . SER C 1 238 ? 87.571 63.170 32.475 1.00 33.77 202 SER C CA 1
ATOM 6351 C C . SER C 1 238 ? 88.056 64.277 31.500 1.00 43.23 202 SER C C 1
ATOM 6352 O O . SER C 1 238 ? 89.165 64.192 31.007 1.00 43.89 202 SER C O 1
ATOM 6355 N N . GLY C 1 239 ? 87.191 65.232 31.129 1.00 44.84 203 GLY C N 1
ATOM 6356 C CA . GLY C 1 239 ? 87.577 66.345 30.274 1.00 43.57 203 GLY C CA 1
ATOM 6357 C C . GLY C 1 239 ? 87.800 66.006 28.829 1.00 37.11 203 GLY C C 1
ATOM 6358 O O . GLY C 1 239 ? 88.375 66.780 28.105 1.00 43.09 203 GLY C O 1
ATOM 6359 N N . ARG C 1 240 ? 87.321 64.874 28.400 1.00 36.82 204 ARG C N 1
ATOM 6360 C CA . ARG C 1 240 ? 87.309 64.504 27.006 1.00 40.76 204 ARG C CA 1
ATOM 6361 C C . ARG C 1 240 ? 85.960 64.850 26.336 1.00 42.73 204 ARG C C 1
ATOM 6362 O O . ARG C 1 240 ? 84.902 64.770 26.935 1.00 43.15 204 ARG C O 1
ATOM 6370 N N . SER C 1 241 ? 86.010 65.178 25.065 1.00 35.90 205 SER C N 1
ATOM 6371 C CA . SER C 1 241 ? 84.846 65.529 24.306 1.00 36.05 205 SER C CA 1
ATOM 6372 C C . SER C 1 241 ? 83.986 64.293 24.129 1.00 35.61 205 SER C C 1
ATOM 6373 O O . SER C 1 241 ? 84.468 63.171 24.199 1.00 37.00 205 SER C O 1
ATOM 6376 N N . ALA C 1 242 ? 82.729 64.495 23.805 1.00 33.94 206 ALA C N 1
ATOM 6377 C CA . ALA C 1 242 ? 81.914 63.428 23.250 1.00 38.77 206 ALA C CA 1
ATOM 6378 C C . ALA C 1 242 ? 82.601 62.835 22.034 1.00 39.06 206 ALA C C 1
ATOM 6379 O O . ALA C 1 242 ? 83.477 63.467 21.452 1.00 39.05 206 ALA C O 1
ATOM 6381 N N . PRO C 1 243 ? 82.174 61.651 21.602 1.00 48.70 207 PRO C N 1
ATOM 6382 C CA . PRO C 1 243 ? 82.945 61.133 20.471 1.00 54.01 207 PRO C CA 1
ATOM 6383 C C . PRO C 1 243 ? 82.571 61.877 19.204 1.00 52.14 207 PRO C C 1
ATOM 6384 O O . PRO C 1 243 ? 81.408 62.287 19.036 1.00 59.76 207 PRO C O 1
ATOM 6388 N N . LEU C 1 244 ? 83.588 62.115 18.378 1.00 43.40 208 LEU C N 1
ATOM 6389 C CA . LEU C 1 244 ? 83.440 62.851 17.152 1.00 46.06 208 LEU C CA 1
ATOM 6390 C C . LEU C 1 244 ? 82.762 62.005 16.068 1.00 44.78 208 LEU C C 1
ATOM 6391 O O . LEU C 1 244 ? 83.371 61.162 15.490 1.00 45.37 208 LEU C O 1
ATOM 6396 N N . ARG C 1 245 ? 81.504 62.267 15.785 1.00 47.30 209 ARG C N 1
ATOM 6397 C CA . ARG C 1 245 ? 80.718 61.462 14.868 1.00 46.81 209 ARG C CA 1
ATOM 6398 C C . ARG C 1 245 ? 80.457 62.197 13.546 1.00 52.33 209 ARG C C 1
ATOM 6399 O O . ARG C 1 245 ? 80.100 61.540 12.586 1.00 61.16 209 ARG C O 1
ATOM 6401 N N . TYR C 1 246 ? 80.713 63.517 13.468 1.00 43.62 210 TYR C N 1
ATOM 6402 C CA . TYR C 1 246 ? 80.284 64.335 12.338 1.00 43.18 210 TYR C CA 1
ATOM 6403 C C . TYR C 1 246 ? 81.393 64.613 11.331 1.00 37.17 210 TYR C C 1
ATOM 6404 O O . TYR C 1 246 ? 82.438 65.178 11.689 1.00 35.99 210 TYR C O 1
ATOM 6413 N N . GLY C 1 247 ? 81.153 64.233 10.079 1.00 44.17 211 GLY C N 1
ATOM 6414 C CA . GLY C 1 247 ? 82.231 64.103 9.045 1.00 41.68 211 GLY C CA 1
ATOM 6415 C C . GLY C 1 247 ? 82.949 65.421 8.905 1.00 45.63 211 GLY C C 1
ATOM 6416 O O . GLY C 1 247 ? 84.176 65.500 9.079 1.00 43.13 211 GLY C O 1
ATOM 6417 N N . GLU C 1 248 ? 82.180 66.473 8.630 1.00 50.00 212 GLU C N 1
ATOM 6418 C CA . GLU C 1 248 ? 82.751 67.837 8.559 1.00 54.37 212 GLU C CA 1
ATOM 6419 C C . GLU C 1 248 ? 83.677 68.215 9.763 1.00 53.25 212 GLU C C 1
ATOM 6420 O O . GLU C 1 248 ? 84.758 68.811 9.589 1.00 47.00 212 GLU C O 1
ATOM 6426 N N . LEU C 1 249 ? 83.275 67.836 10.986 1.00 48.99 213 LEU C N 1
ATOM 6427 C CA . LEU C 1 249 ? 84.011 68.235 12.202 1.00 44.37 213 LEU C CA 1
ATOM 6428 C C . LEU C 1 249 ? 85.318 67.421 12.405 1.00 41.24 213 LEU C C 1
ATOM 6429 O O . LEU C 1 249 ? 86.344 67.973 12.821 1.00 37.12 213 LEU C O 1
ATOM 6434 N N . ILE C 1 250 ? 85.211 66.116 12.189 1.00 41.78 214 ILE C N 1
ATOM 6435 C CA . ILE C 1 250 ? 86.330 65.153 12.189 1.00 47.02 214 ILE C CA 1
ATOM 6436 C C . ILE C 1 250 ? 87.401 65.651 11.203 1.00 54.44 214 ILE C C 1
ATOM 6437 O O . ILE C 1 250 ? 88.556 65.915 11.587 1.00 53.90 214 ILE C O 1
ATOM 6442 N N . ALA C 1 251 ? 86.974 65.839 9.953 1.00 56.90 215 ALA C N 1
ATOM 6443 C CA . ALA C 1 251 ? 87.844 66.365 8.886 1.00 58.31 215 ALA C CA 1
ATOM 6444 C C . ALA C 1 251 ? 88.502 67.644 9.341 1.00 60.89 215 ALA C C 1
ATOM 6445 O O . ALA C 1 251 ? 89.710 67.756 9.236 1.00 72.51 215 ALA C O 1
ATOM 6447 N N . ALA C 1 252 ? 87.737 68.585 9.908 1.00 59.22 216 ALA C N 1
ATOM 6448 C CA . ALA C 1 252 ? 88.313 69.867 10.313 1.00 51.67 216 ALA C CA 1
ATOM 6449 C C . ALA C 1 252 ? 89.276 69.771 11.492 1.00 53.30 216 ALA C C 1
ATOM 6450 O O . ALA C 1 252 ? 90.008 70.713 11.739 1.00 54.90 216 ALA C O 1
ATOM 6452 N N . LEU C 1 253 ? 89.258 68.663 12.244 1.00 55.21 217 LEU C N 1
ATOM 6453 C CA . LEU C 1 253 ? 90.198 68.465 13.357 1.00 57.33 217 LEU C CA 1
ATOM 6454 C C . LEU C 1 253 ? 91.403 67.596 12.957 1.00 63.42 217 LEU C C 1
ATOM 6455 O O . LEU C 1 253 ? 92.373 67.549 13.687 1.00 71.12 217 LEU C O 1
ATOM 6460 N N . ASN C 1 254 ? 91.334 66.901 11.821 1.00 70.38 218 ASN C N 1
ATOM 6461 C CA . ASN C 1 254 ? 92.354 65.917 11.396 1.00 66.40 218 ASN C CA 1
ATOM 6462 C C . ASN C 1 254 ? 92.338 64.725 12.360 1.00 60.90 218 ASN C C 1
ATOM 6463 O O . ASN C 1 254 ? 93.267 64.497 13.098 1.00 59.50 218 ASN C O 1
ATOM 6465 N N . ALA C 1 255 ? 91.246 63.976 12.345 1.00 56.99 219 ALA C N 1
ATOM 6466 C CA . ALA C 1 255 ? 91.021 62.912 13.320 1.00 50.83 219 ALA C CA 1
ATOM 6467 C C . ALA C 1 255 ? 90.212 61.793 12.701 1.00 48.51 219 ALA C C 1
ATOM 6468 O O . ALA C 1 255 ? 90.023 61.759 11.483 1.00 55.96 219 ALA C O 1
ATOM 6470 N N . THR C 1 256 ? 89.690 60.899 13.534 1.00 52.82 220 THR C N 1
ATOM 6471 C CA . THR C 1 256 ? 89.013 59.693 13.081 1.00 55.61 220 THR C CA 1
ATOM 6472 C C . THR C 1 256 ? 87.649 59.609 13.706 1.00 54.52 220 THR C C 1
ATOM 6473 O O . THR C 1 256 ? 87.489 60.018 14.834 1.00 61.16 220 THR C O 1
ATOM 6477 N N . SER C 1 257 ? 86.682 59.033 13.001 1.00 52.86 221 SER C N 1
ATOM 6478 C CA . SER C 1 257 ? 85.360 58.870 13.543 1.00 53.71 221 SER C CA 1
ATOM 6479 C C . SER C 1 257 ? 85.422 58.042 14.808 1.00 59.05 221 SER C C 1
ATOM 6480 O O . SER C 1 257 ? 85.835 56.871 14.763 1.00 69.58 221 SER C O 1
ATOM 6483 N N . GLY C 1 258 ? 84.983 58.644 15.915 1.00 56.75 222 GLY C N 1
ATOM 6484 C CA . GLY C 1 258 ? 84.947 57.989 17.239 1.00 56.56 222 GLY C CA 1
ATOM 6485 C C . GLY C 1 258 ? 86.034 58.483 18.199 1.00 49.27 222 GLY C C 1
ATOM 6486 O O . GLY C 1 258 ? 85.968 58.189 19.375 1.00 53.54 222 GLY C O 1
ATOM 6487 N N . GLU C 1 259 ? 87.036 59.222 17.725 1.00 54.18 223 GLU C N 1
ATOM 6488 C CA . GLU C 1 259 ? 88.010 59.849 18.643 1.00 57.77 223 GLU C CA 1
ATOM 6489 C C . GLU C 1 259 ? 87.338 60.966 19.484 1.00 55.71 223 GLU C C 1
ATOM 6490 O O . GLU C 1 259 ? 86.281 61.521 19.124 1.00 54.02 223 GLU C O 1
ATOM 6496 N N . ARG C 1 260 ? 87.955 61.257 20.618 1.00 44.26 224 ARG C N 1
ATOM 6497 C CA . ARG C 1 260 ? 87.551 62.346 21.487 1.00 45.52 224 ARG C CA 1
ATOM 6498 C C . ARG C 1 260 ? 88.687 63.288 21.476 1.00 46.62 224 ARG C C 1
ATOM 6499 O O . ARG C 1 260 ? 89.799 62.874 21.141 1.00 43.91 224 ARG C O 1
ATOM 6507 N N . ALA C 1 261 ? 88.433 64.557 21.805 1.00 43.73 225 ALA C N 1
ATOM 6508 C CA . ALA C 1 261 ? 89.484 65.559 21.747 1.00 41.12 225 ALA C CA 1
ATOM 6509 C C . ALA C 1 261 ? 89.283 66.511 22.860 1.00 45.49 225 ALA C C 1
ATOM 6510 O O . ALA C 1 261 ? 88.375 66.317 23.663 1.00 46.52 225 ALA C O 1
ATOM 6512 N N . ASP C 1 262 ? 90.159 67.503 22.955 1.00 40.09 226 ASP C N 1
ATOM 6513 C CA . ASP C 1 262 ? 90.020 68.536 23.944 1.00 43.70 226 ASP C CA 1
ATOM 6514 C C . ASP C 1 262 ? 88.718 69.293 23.647 1.00 45.92 226 ASP C C 1
ATOM 6515 O O . ASP C 1 262 ? 88.566 69.779 22.538 1.00 39.52 226 ASP C O 1
ATOM 6520 N N . PRO C 1 263 ? 87.814 69.428 24.649 1.00 44.78 227 PRO C N 1
ATOM 6521 C CA . PRO C 1 263 ? 86.543 70.130 24.421 1.00 45.46 227 PRO C CA 1
ATOM 6522 C C . PRO C 1 263 ? 86.727 71.522 23.846 1.00 40.72 227 PRO C C 1
ATOM 6523 O O . PRO C 1 263 ? 85.977 71.873 22.973 1.00 36.29 227 PRO C O 1
ATOM 6527 N N . GLN C 1 264 ? 87.729 72.282 24.312 1.00 41.48 228 GLN C N 1
ATOM 6528 C CA . GLN C 1 264 ? 87.942 73.657 23.836 1.00 42.94 228 GLN C CA 1
ATOM 6529 C C . GLN C 1 264 ? 88.289 73.670 22.333 1.00 39.60 228 GLN C C 1
ATOM 6530 O O . GLN C 1 264 ? 87.817 74.531 21.608 1.00 38.54 228 GLN C O 1
ATOM 6536 N N . ALA C 1 265 ? 89.018 72.649 21.868 1.00 36.56 229 ALA C N 1
ATOM 6537 C CA . ALA C 1 265 ? 89.505 72.607 20.494 1.00 39.20 229 ALA C CA 1
ATOM 6538 C C . ALA C 1 265 ? 88.343 72.176 19.656 1.00 39.39 229 ALA C C 1
ATOM 6539 O O . ALA C 1 265 ? 88.198 72.623 18.541 1.00 40.74 229 ALA C O 1
ATOM 6541 N N . VAL C 1 266 ? 87.502 71.285 20.192 1.00 37.40 230 VAL C N 1
ATOM 6542 C CA . VAL C 1 266 ? 86.279 70.941 19.511 1.00 32.68 230 VAL C CA 1
ATOM 6543 C C . VAL C 1 266 ? 85.394 72.191 19.370 1.00 29.89 230 VAL C C 1
ATOM 6544 O O . VAL C 1 266 ? 84.858 72.452 18.289 1.00 30.06 230 VAL C O 1
ATOM 6548 N N . ARG C 1 267 ? 85.256 72.961 20.447 1.00 29.92 231 ARG C N 1
ATOM 6549 C CA . ARG C 1 267 ? 84.463 74.182 20.409 1.00 32.00 231 ARG C CA 1
ATOM 6550 C C . ARG C 1 267 ? 84.962 75.147 19.294 1.00 37.35 231 ARG C C 1
ATOM 6551 O O . ARG C 1 267 ? 84.172 75.702 18.486 1.00 35.48 231 ARG C O 1
ATOM 6559 N N . GLU C 1 268 ? 86.276 75.299 19.212 1.00 39.59 232 GLU C N 1
ATOM 6560 C CA . GLU C 1 268 ? 86.837 76.294 18.274 1.00 39.58 232 GLU C CA 1
ATOM 6561 C C . GLU C 1 268 ? 86.639 75.817 16.872 1.00 33.61 232 GLU C C 1
ATOM 6562 O O . GLU C 1 268 ? 86.200 76.564 16.016 1.00 37.82 232 GLU C O 1
ATOM 6568 N N . ALA C 1 269 ? 86.841 74.540 16.632 1.00 30.70 233 ALA C N 1
ATOM 6569 C CA . ALA C 1 269 ? 86.508 74.040 15.331 1.00 31.19 233 ALA C CA 1
ATOM 6570 C C . ALA C 1 269 ? 85.045 74.290 14.989 1.00 32.73 233 ALA C C 1
ATOM 6571 O O . ALA C 1 269 ? 84.754 74.730 13.878 1.00 34.41 233 ALA C O 1
ATOM 6573 N N . VAL C 1 270 ? 84.115 74.028 15.939 1.00 34.26 234 VAL C N 1
ATOM 6574 C CA . VAL C 1 270 ? 82.673 74.051 15.607 1.00 29.87 234 VAL C CA 1
ATOM 6575 C C . VAL C 1 270 ? 82.256 75.521 15.351 1.00 28.84 234 VAL C C 1
ATOM 6576 O O . VAL C 1 270 ? 81.433 75.781 14.509 1.00 29.29 234 VAL C O 1
ATOM 6580 N N . LEU C 1 271 ? 82.749 76.429 16.169 1.00 30.23 235 LEU C N 1
ATOM 6581 C CA . LEU C 1 271 ? 82.524 77.867 15.995 1.00 35.61 235 LEU C CA 1
ATOM 6582 C C . LEU C 1 271 ? 83.026 78.388 14.625 1.00 35.19 235 LEU C C 1
ATOM 6583 O O . LEU C 1 271 ? 82.317 79.148 13.974 1.00 37.46 235 LEU C O 1
ATOM 6588 N N . ALA C 1 272 ? 84.206 77.949 14.198 1.00 36.68 236 ALA C N 1
ATOM 6589 C CA . ALA C 1 272 ? 84.754 78.330 12.867 1.00 37.39 236 ALA C CA 1
ATOM 6590 C C . ALA C 1 272 ? 83.912 77.757 11.721 1.00 37.78 236 ALA C C 1
ATOM 6591 O O . ALA C 1 272 ? 83.576 78.485 10.791 1.00 43.51 236 ALA C O 1
ATOM 6593 N N . LEU C 1 273 ? 83.481 76.498 11.820 1.00 37.44 237 LEU C N 1
ATOM 6594 C CA . LEU C 1 273 ? 82.507 75.931 10.840 1.00 34.25 237 LEU C CA 1
ATOM 6595 C C . LEU C 1 273 ? 81.140 76.582 10.817 1.00 33.55 237 LEU C C 1
ATOM 6596 O O . LEU C 1 273 ? 80.543 76.723 9.771 1.00 33.41 237 LEU C O 1
ATOM 6601 N N . ARG C 1 274 ? 80.574 76.845 11.984 1.00 31.49 238 ARG C N 1
ATOM 6602 C CA . ARG C 1 274 ? 79.331 77.594 12.063 1.00 30.76 238 ARG C CA 1
ATOM 6603 C C . ARG C 1 274 ? 79.471 79.008 11.411 1.00 28.96 238 ARG C C 1
ATOM 6604 O O . ARG C 1 274 ? 78.563 79.471 10.748 1.00 26.26 238 ARG C O 1
ATOM 6612 N N . ALA C 1 275 ? 80.576 79.684 11.679 1.00 29.54 239 ALA C N 1
ATOM 6613 C CA . ALA C 1 275 ? 80.891 81.002 11.089 1.00 37.15 239 ALA C CA 1
ATOM 6614 C C . ALA C 1 275 ? 80.904 80.948 9.566 1.00 34.33 239 ALA C C 1
ATOM 6615 O O . ALA C 1 275 ? 80.326 81.802 8.908 1.00 36.75 239 ALA C O 1
ATOM 6617 N N . ARG C 1 276 ? 81.446 79.887 9.001 1.00 35.66 240 ARG C N 1
ATOM 6618 C CA . ARG C 1 276 ? 81.454 79.762 7.555 1.00 39.49 240 ARG C CA 1
ATOM 6619 C C . ARG C 1 276 ? 80.034 79.610 6.991 1.00 42.53 240 ARG C C 1
ATOM 6620 O O . ARG C 1 276 ? 79.797 79.903 5.821 1.00 44.48 240 ARG C O 1
ATOM 6628 N N . LYS C 1 277 ? 79.070 79.208 7.813 1.00 35.37 241 LYS C N 1
ATOM 6629 C CA . LYS C 1 277 ? 77.725 78.991 7.344 1.00 35.25 241 LYS C CA 1
ATOM 6630 C C . LYS C 1 277 ? 76.796 80.080 7.801 1.00 30.88 241 LYS C C 1
ATOM 6631 O O . LYS C 1 277 ? 75.579 80.028 7.562 1.00 28.46 241 LYS C O 1
ATOM 6637 N N . GLY C 1 278 ? 77.329 81.071 8.474 1.00 29.55 242 GLY C N 1
ATOM 6638 C CA . GLY C 1 278 ? 76.437 82.110 9.018 1.00 34.73 242 GLY C CA 1
ATOM 6639 C C . GLY C 1 278 ? 75.476 81.629 10.099 1.00 32.30 242 GLY C C 1
ATOM 6640 O O . GLY C 1 278 ? 74.330 82.099 10.221 1.00 31.92 242 GLY C O 1
ATOM 6641 N N . MET C 1 279 ? 75.985 80.728 10.915 1.00 31.86 243 MET C N 1
ATOM 6642 C CA . MET C 1 279 ? 75.182 80.125 11.979 1.00 35.29 243 MET C CA 1
ATOM 6643 C C . MET C 1 279 ? 75.709 80.406 13.369 1.00 33.41 243 MET C C 1
ATOM 6644 O O . MET C 1 279 ? 75.337 79.730 14.315 1.00 30.97 243 MET C O 1
ATOM 6649 N N . VAL C 1 280 ? 76.585 81.386 13.488 1.00 33.35 244 VAL C N 1
ATOM 6650 C CA . VAL C 1 280 ? 76.782 82.079 14.743 1.00 35.09 244 VAL C CA 1
ATOM 6651 C C . VAL C 1 280 ? 76.313 83.522 14.566 1.00 34.23 244 VAL C C 1
ATOM 6652 O O . VAL C 1 280 ? 76.743 84.228 13.629 1.00 32.09 244 VAL C O 1
ATOM 6656 N N . LEU C 1 281 ? 75.555 83.989 15.533 1.00 32.22 245 LEU C N 1
ATOM 6657 C CA . LEU C 1 281 ? 75.087 85.362 15.594 1.00 32.47 245 LEU C CA 1
ATOM 6658 C C . LEU C 1 281 ? 76.229 86.386 15.344 1.00 31.88 245 LEU C C 1
ATOM 6659 O O . LEU C 1 281 ? 77.300 86.325 15.928 1.00 30.68 245 LEU C O 1
ATOM 6664 N N . ASP C 1 282 ? 75.988 87.291 14.424 1.00 33.84 246 ASP C N 1
ATOM 6665 C CA . ASP C 1 282 ? 76.977 88.315 14.069 1.00 34.25 246 ASP C CA 1
ATOM 6666 C C . ASP C 1 282 ? 76.104 89.452 13.559 1.00 34.60 246 ASP C C 1
ATOM 6667 O O . ASP C 1 282 ? 75.580 89.380 12.459 1.00 34.17 246 ASP C O 1
ATOM 6672 N N . PRO C 1 283 ? 75.854 90.448 14.400 1.00 34.70 247 PRO C N 1
ATOM 6673 C CA . PRO C 1 283 ? 74.844 91.435 14.038 1.00 32.48 247 PRO C CA 1
ATOM 6674 C C . PRO C 1 283 ? 75.099 92.267 12.755 1.00 28.79 247 PRO C C 1
ATOM 6675 O O . PRO C 1 283 ? 74.138 92.688 12.175 1.00 31.75 247 PRO C O 1
ATOM 6679 N N . THR C 1 284 ? 76.314 92.322 12.225 1.00 30.74 248 THR C N 1
ATOM 6680 C CA . THR C 1 284 ? 76.543 92.983 10.939 1.00 35.50 248 THR C CA 1
ATOM 6681 C C . THR C 1 284 ? 76.354 92.088 9.751 1.00 41.14 248 THR C C 1
ATOM 6682 O O . THR C 1 284 ? 76.422 92.575 8.614 1.00 42.68 248 THR C O 1
ATOM 6686 N N . ASP C 1 285 ? 76.171 90.776 9.970 1.00 38.93 249 ASP C N 1
ATOM 6687 C CA . ASP C 1 285 ? 75.932 89.845 8.857 1.00 31.84 249 ASP C CA 1
ATOM 6688 C C . ASP C 1 285 ? 74.479 89.457 8.871 1.00 34.64 249 ASP C C 1
ATOM 6689 O O . ASP C 1 285 ? 74.023 88.705 9.740 1.00 35.22 249 ASP C O 1
ATOM 6694 N N . HIS C 1 286 ? 73.749 89.943 7.875 1.00 30.68 250 HIS C N 1
ATOM 6695 C CA . HIS C 1 286 ? 72.375 89.560 7.640 1.00 29.12 250 HIS C CA 1
ATOM 6696 C C . HIS C 1 286 ? 72.038 88.078 7.384 1.00 27.40 250 HIS C C 1
ATOM 6697 O O . HIS C 1 286 ? 70.893 87.712 7.513 1.00 24.35 250 HIS C O 1
ATOM 6704 N N . ASP C 1 287 ? 73.013 87.285 7.006 1.00 26.55 251 ASP C N 1
ATOM 6705 C CA . ASP C 1 287 ? 72.882 85.838 6.883 1.00 33.12 251 ASP C CA 1
ATOM 6706 C C . ASP C 1 287 ? 72.557 85.180 8.247 1.00 34.60 251 ASP C C 1
ATOM 6707 O O . ASP C 1 287 ? 72.129 84.032 8.267 1.00 34.55 251 ASP C O 1
ATOM 6712 N N . THR C 1 288 ? 72.849 85.913 9.335 1.00 31.72 252 THR C N 1
ATOM 6713 C CA . THR C 1 288 ? 72.600 85.515 10.679 1.00 27.84 252 THR C CA 1
ATOM 6714 C C . THR C 1 288 ? 71.404 86.155 11.316 1.00 31.21 252 THR C C 1
ATOM 6715 O O . THR C 1 288 ? 71.100 85.788 12.470 1.00 33.57 252 THR C O 1
ATOM 6719 N N . TRP C 1 289 ? 70.645 86.976 10.564 1.00 28.94 253 TRP C N 1
ATOM 6720 C CA . TRP C 1 289 ? 69.376 87.511 11.021 1.00 27.48 253 TRP C CA 1
ATOM 6721 C C . TRP C 1 289 ? 68.352 86.500 10.633 1.00 27.23 253 TRP C C 1
ATOM 6722 O O . TRP C 1 289 ? 67.511 86.677 9.710 1.00 26.91 253 TRP C O 1
ATOM 6733 N N . SER C 1 290 ? 68.345 85.448 11.424 1.00 29.77 254 SER C N 1
ATOM 6734 C CA . SER C 1 290 ? 67.563 84.223 11.082 1.00 27.61 254 SER C CA 1
ATOM 6735 C C . SER C 1 290 ? 66.951 83.591 12.298 1.00 25.64 254 SER C C 1
ATOM 6736 O O . SER C 1 290 ? 67.132 84.068 13.416 1.00 24.78 254 SER C O 1
ATOM 6739 N N . VAL C 1 291 ? 66.230 82.513 12.041 1.00 25.88 255 VAL C N 1
ATOM 6740 C CA . VAL C 1 291 ? 65.976 81.492 13.037 1.00 27.76 255 VAL C CA 1
ATOM 6741 C C . VAL C 1 291 ? 66.790 80.229 12.743 1.00 28.04 255 VAL C C 1
ATOM 6742 O O . VAL C 1 291 ? 66.363 79.159 13.038 1.00 28.56 255 VAL C O 1
ATOM 6746 N N . GLY C 1 292 ? 68.003 80.372 12.253 1.00 26.26 256 GLY C N 1
ATOM 6747 C CA . GLY C 1 292 ? 68.850 79.224 11.831 1.00 29.49 256 GLY C CA 1
ATOM 6748 C C . GLY C 1 292 ? 68.268 78.519 10.604 1.00 31.71 256 GLY C C 1
ATOM 6749 O O . GLY C 1 292 ? 67.550 79.161 9.826 1.00 31.56 256 GLY C O 1
ATOM 6750 N N . SER C 1 293 ? 68.523 77.212 10.464 1.00 29.51 257 SER C N 1
ATOM 6751 C CA . SER C 1 293 ? 67.799 76.367 9.496 1.00 26.45 257 SER C CA 1
ATOM 6752 C C . SER C 1 293 ? 66.326 76.452 9.664 1.00 24.02 257 SER C C 1
ATOM 6753 O O . SER C 1 293 ? 65.779 76.154 10.723 1.00 24.75 257 SER C O 1
ATOM 6756 N N . PHE C 1 294 ? 65.636 76.825 8.608 1.00 24.01 258 PHE C N 1
ATOM 6757 C CA . PHE C 1 294 ? 64.226 77.067 8.708 1.00 22.30 258 PHE C CA 1
ATOM 6758 C C . PHE C 1 294 ? 63.448 75.815 8.591 1.00 22.68 258 PHE C C 1
ATOM 6759 O O . PHE C 1 294 ? 62.283 75.740 9.050 1.00 22.15 258 PHE C O 1
ATOM 6767 N N . PHE C 1 295 ? 64.035 74.832 7.936 1.00 23.01 259 PHE C N 1
ATOM 6768 C CA . PHE C 1 295 ? 63.325 73.561 7.797 1.00 25.53 259 PHE C CA 1
ATOM 6769 C C . PHE C 1 295 ? 64.138 72.475 8.450 1.00 24.23 259 PHE C C 1
ATOM 6770 O O . PHE C 1 295 ? 65.354 72.524 8.429 1.00 24.00 259 PHE C O 1
ATOM 6778 N N . THR C 1 296 ? 63.472 71.507 9.048 1.00 25.54 260 THR C N 1
ATOM 6779 C CA . THR C 1 296 ? 64.234 70.343 9.626 1.00 27.69 260 THR C CA 1
ATOM 6780 C C . THR C 1 296 ? 64.568 69.301 8.529 1.00 24.65 260 THR C C 1
ATOM 6781 O O . THR C 1 296 ? 63.938 69.245 7.462 1.00 26.04 260 THR C O 1
ATOM 6785 N N . ASN C 1 297 ? 65.608 68.546 8.761 1.00 26.74 261 ASN C N 1
ATOM 6786 C CA . ASN C 1 297 ? 66.011 67.499 7.778 1.00 27.01 261 ASN C CA 1
ATOM 6787 C C . ASN C 1 297 ? 64.942 66.433 7.789 1.00 27.47 261 ASN C C 1
ATOM 6788 O O . ASN C 1 297 ? 64.734 65.851 8.813 1.00 33.46 261 ASN C O 1
ATOM 6793 N N . PRO C 1 298 ? 64.244 66.203 6.657 1.00 28.47 262 PRO C N 1
ATOM 6794 C CA . PRO C 1 298 ? 63.115 65.315 6.635 1.00 26.77 262 PRO C CA 1
ATOM 6795 C C . PRO C 1 298 ? 63.563 63.801 6.702 1.00 27.74 262 PRO C C 1
ATOM 6796 O O . PRO C 1 298 ? 64.644 63.410 6.242 1.00 27.81 262 PRO C O 1
ATOM 6800 N N . VAL C 1 299 ? 62.740 62.984 7.336 1.00 29.36 263 VAL C N 1
ATOM 6801 C CA . VAL C 1 299 ? 63.053 61.573 7.537 1.00 31.14 263 VAL C CA 1
ATOM 6802 C C . VAL C 1 299 ? 62.122 60.902 6.621 1.00 32.25 263 VAL C C 1
ATOM 6803 O O . VAL C 1 299 ? 60.907 61.094 6.736 1.00 30.25 263 VAL C O 1
ATOM 6807 N N . VAL C 1 300 ? 62.673 60.254 5.594 1.00 33.19 264 VAL C N 1
ATOM 6808 C CA . VAL C 1 300 ? 61.784 59.655 4.558 1.00 32.78 264 VAL C CA 1
ATOM 6809 C C . VAL C 1 300 ? 61.918 58.116 4.567 1.00 29.99 264 VAL C C 1
ATOM 6810 O O . VAL C 1 300 ? 62.915 57.586 5.073 1.00 30.22 264 VAL C O 1
ATOM 6814 N N . THR C 1 301 ? 60.926 57.423 4.021 1.00 30.33 265 THR C N 1
ATOM 6815 C CA . THR C 1 301 ? 61.070 55.972 3.813 1.00 37.08 265 THR C CA 1
ATOM 6816 C C . THR C 1 301 ? 62.251 55.745 2.880 1.00 37.48 265 THR C C 1
ATOM 6817 O O . THR C 1 301 ? 62.630 56.625 2.121 1.00 38.51 265 THR C O 1
ATOM 6821 N N . GLN C 1 302 ? 62.846 54.564 2.974 1.00 40.77 266 GLN C N 1
ATOM 6822 C CA . GLN C 1 302 ? 64.092 54.284 2.341 1.00 35.01 266 GLN C CA 1
ATOM 6823 C C . GLN C 1 302 ? 63.917 54.271 0.811 1.00 36.72 266 GLN C C 1
ATOM 6824 O O . GLN C 1 302 ? 64.865 54.551 0.057 1.00 32.16 266 GLN C O 1
ATOM 6830 N N . ASP C 1 303 ? 62.699 54.039 0.333 1.00 36.39 267 ASP C N 1
ATOM 6831 C CA . ASP C 1 303 ? 62.503 54.044 -1.130 1.00 42.57 267 ASP C CA 1
ATOM 6832 C C . ASP C 1 303 ? 62.463 55.450 -1.697 1.00 42.25 267 ASP C C 1
ATOM 6833 O O . ASP C 1 303 ? 62.962 55.628 -2.800 1.00 37.14 267 ASP C O 1
ATOM 6838 N N . VAL C 1 304 ? 61.912 56.424 -0.932 1.00 40.00 268 VAL C N 1
ATOM 6839 C CA . VAL C 1 304 ? 61.927 57.819 -1.320 1.00 35.88 268 VAL C CA 1
ATOM 6840 C C . VAL C 1 304 ? 63.369 58.158 -1.418 1.00 32.28 268 VAL C C 1
ATOM 6841 O O . VAL C 1 304 ? 63.771 58.668 -2.419 1.00 30.55 268 VAL C O 1
ATOM 6845 N N . TYR C 1 305 ? 64.188 57.816 -0.429 1.00 28.84 269 TYR C N 1
ATOM 6846 C CA . TYR C 1 305 ? 65.572 58.120 -0.581 1.00 29.05 269 TYR C CA 1
ATOM 6847 C C . TYR C 1 305 ? 66.159 57.538 -1.902 1.00 32.64 269 TYR C C 1
ATOM 6848 O O . TYR C 1 305 ? 66.974 58.189 -2.623 1.00 30.14 269 TYR C O 1
ATOM 6857 N N . GLU C 1 306 ? 65.772 56.301 -2.204 1.00 33.82 270 GLU C N 1
ATOM 6858 C CA . GLU C 1 306 ? 66.418 55.538 -3.266 1.00 32.90 270 GLU C CA 1
ATOM 6859 C C . GLU C 1 306 ? 65.989 56.089 -4.600 1.00 28.70 270 GLU C C 1
ATOM 6860 O O . GLU C 1 306 ? 66.798 56.249 -5.450 1.00 29.42 270 GLU C O 1
ATOM 6866 N N . ARG C 1 307 ? 64.737 56.461 -4.735 1.00 30.08 271 ARG C N 1
ATOM 6867 C CA . ARG C 1 307 ? 64.309 57.137 -5.919 1.00 33.95 271 ARG C CA 1
ATOM 6868 C C . ARG C 1 307 ? 65.205 58.361 -6.192 1.00 42.06 271 ARG C C 1
ATOM 6869 O O . ARG C 1 307 ? 65.826 58.470 -7.282 1.00 35.00 271 ARG C O 1
ATOM 6877 N N . LEU C 1 308 ? 65.334 59.234 -5.167 1.00 39.01 272 LEU C N 1
ATOM 6878 C CA . LEU C 1 308 ? 66.228 60.398 -5.283 1.00 37.69 272 LEU C CA 1
ATOM 6879 C C . LEU C 1 308 ? 67.625 59.986 -5.600 1.00 33.20 272 LEU C C 1
ATOM 6880 O O . LEU C 1 308 ? 68.329 60.657 -6.347 1.00 34.45 272 LEU C O 1
ATOM 6885 N N . ALA C 1 309 ? 68.138 58.945 -4.962 1.00 32.93 273 ALA C N 1
ATOM 6886 C CA . ALA C 1 309 ? 69.555 58.678 -5.224 1.00 30.09 273 ALA C CA 1
ATOM 6887 C C . ALA C 1 309 ? 69.726 58.129 -6.677 1.00 32.41 273 ALA C C 1
ATOM 6888 O O . ALA C 1 309 ? 70.777 58.322 -7.288 1.00 31.14 273 ALA C O 1
ATOM 6890 N N . GLY C 1 310 ? 68.718 57.445 -7.193 1.00 32.77 274 GLY C N 1
ATOM 6891 C CA . GLY C 1 310 ? 68.804 56.970 -8.588 1.00 42.96 274 GLY C CA 1
ATOM 6892 C C . GLY C 1 310 ? 68.849 58.132 -9.572 1.00 40.15 274 GLY C C 1
ATOM 6893 O O . GLY C 1 310 ? 69.759 58.218 -10.410 1.00 39.03 274 GLY C O 1
ATOM 6894 N N . ASP C 1 311 ? 67.868 59.027 -9.436 1.00 41.37 275 ASP C N 1
ATOM 6895 C CA . ASP C 1 311 ? 67.769 60.259 -10.259 1.00 40.73 275 ASP C CA 1
ATOM 6896 C C . ASP C 1 311 ? 69.039 61.083 -10.211 1.00 39.64 275 ASP C C 1
ATOM 6897 O O . ASP C 1 311 ? 69.560 61.472 -11.240 1.00 41.92 275 ASP C O 1
ATOM 6902 N N . ALA C 1 312 ? 69.581 61.299 -9.021 1.00 36.70 276 ALA C N 1
ATOM 6903 C CA . ALA C 1 312 ? 70.771 62.102 -8.931 1.00 36.29 276 ALA C CA 1
ATOM 6904 C C . ALA C 1 312 ? 71.912 61.426 -9.610 1.00 35.36 276 ALA C C 1
ATOM 6905 O O . ALA C 1 312 ? 72.803 62.099 -10.108 1.00 32.20 276 ALA C O 1
ATOM 6907 N N . ALA C 1 313 ? 72.008 60.108 -9.500 1.00 34.56 277 ALA C N 1
ATOM 6908 C CA . ALA C 1 313 ? 73.104 59.383 -10.201 1.00 35.77 277 ALA C CA 1
ATOM 6909 C C . ALA C 1 313 ? 72.947 59.464 -11.740 1.00 34.91 277 ALA C C 1
ATOM 6910 O O . ALA C 1 313 ? 73.912 59.615 -12.445 1.00 37.17 277 ALA C O 1
ATOM 6912 N N . THR C 1 314 ? 71.717 59.353 -12.231 1.00 42.85 278 THR C N 1
ATOM 6913 C CA . THR C 1 314 ? 71.435 59.478 -13.643 1.00 45.30 278 THR C CA 1
ATOM 6914 C C . THR C 1 314 ? 71.875 60.891 -14.119 1.00 52.31 278 THR C C 1
ATOM 6915 O O . THR C 1 314 ? 72.731 61.009 -15.020 1.00 51.08 278 THR C O 1
ATOM 6919 N N . ARG C 1 315 ? 71.349 61.938 -13.461 1.00 48.57 279 ARG C N 1
ATOM 6920 C CA . ARG C 1 315 ? 71.741 63.358 -13.722 1.00 47.04 279 ARG C CA 1
ATOM 6921 C C . ARG C 1 315 ? 73.188 63.631 -13.368 1.00 42.64 279 ARG C C 1
ATOM 6922 O O . ARG C 1 315 ? 73.641 64.716 -13.574 1.00 45.79 279 ARG C O 1
ATOM 6930 N N . LYS C 1 316 ? 73.893 62.705 -12.738 1.00 48.69 280 LYS C N 1
ATOM 6931 C CA . LYS C 1 316 ? 75.282 62.928 -12.310 1.00 49.79 280 LYS C CA 1
ATOM 6932 C C . LYS C 1 316 ? 75.456 64.082 -11.300 1.00 52.51 280 LYS C C 1
ATOM 6933 O O . LYS C 1 316 ? 76.520 64.680 -11.226 1.00 55.32 280 LYS C O 1
ATOM 6939 N N . ASP C 1 317 ? 74.446 64.368 -10.478 1.00 54.95 281 ASP C N 1
ATOM 6940 C CA . ASP C 1 317 ? 74.584 65.422 -9.443 1.00 62.86 281 ASP C CA 1
ATOM 6941 C C . ASP C 1 317 ? 74.487 64.908 -7.995 1.00 60.33 281 ASP C C 1
ATOM 6942 O O . ASP C 1 317 ? 73.982 65.604 -7.127 1.00 61.02 281 ASP C O 1
ATOM 6947 N N . GLY C 1 318 ? 75.045 63.719 -7.754 1.00 57.50 282 GLY C N 1
ATOM 6948 C CA . GLY C 1 318 ? 75.011 63.046 -6.454 1.00 42.64 282 GLY C CA 1
ATOM 6949 C C . GLY C 1 318 ? 76.360 63.045 -5.756 1.00 47.70 282 GLY C C 1
ATOM 6950 O O . GLY C 1 318 ? 77.331 63.682 -6.212 1.00 53.71 282 GLY C O 1
ATOM 6951 N N . PRO C 1 319 ? 76.452 62.346 -4.638 1.00 44.68 283 PRO C N 1
ATOM 6952 C CA . PRO C 1 319 ? 75.334 61.609 -4.013 1.00 45.47 283 PRO C CA 1
ATOM 6953 C C . PRO C 1 319 ? 74.314 62.497 -3.220 1.00 41.50 283 PRO C C 1
ATOM 6954 O O . PRO C 1 319 ? 74.500 63.703 -3.106 1.00 43.56 283 PRO C O 1
ATOM 6958 N N . VAL C 1 320 ? 73.232 61.887 -2.754 1.00 32.47 284 VAL C N 1
ATOM 6959 C CA . VAL C 1 320 ? 72.271 62.520 -1.926 1.00 38.03 284 VAL C CA 1
ATOM 6960 C C . VAL C 1 320 ? 72.773 62.404 -0.465 1.00 40.47 284 VAL C C 1
ATOM 6961 O O . VAL C 1 320 ? 72.790 61.307 0.084 1.00 41.30 284 VAL C O 1
ATOM 6965 N N . PRO C 1 321 ? 73.233 63.528 0.142 1.00 36.17 285 PRO C N 1
ATOM 6966 C CA . PRO C 1 321 ? 73.666 63.456 1.555 1.00 40.46 285 PRO C CA 1
ATOM 6967 C C . PRO C 1 321 ? 72.511 63.021 2.482 1.00 38.22 285 PRO C C 1
ATOM 6968 O O . PRO C 1 321 ? 71.314 63.340 2.259 1.00 35.83 285 PRO C O 1
ATOM 6972 N N . HIS C 1 322 ? 72.852 62.156 3.421 1.00 41.83 286 HIS C N 1
ATOM 6973 C CA . HIS C 1 322 ? 71.833 61.483 4.244 1.00 37.33 286 HIS C CA 1
ATOM 6974 C C . HIS C 1 322 ? 72.485 61.079 5.552 1.00 37.12 286 HIS C C 1
ATOM 6975 O O . HIS C 1 322 ? 73.699 61.118 5.679 1.00 32.37 286 HIS C O 1
ATOM 6982 N N . TYR C 1 323 ? 71.652 60.758 6.534 1.00 38.04 287 TYR C N 1
ATOM 6983 C CA . TYR C 1 323 ? 72.111 60.523 7.914 1.00 36.92 287 TYR C CA 1
ATOM 6984 C C . TYR C 1 323 ? 71.316 59.407 8.530 1.00 33.78 287 TYR C C 1
ATOM 6985 O O . TYR C 1 323 ? 70.153 59.159 8.132 1.00 30.72 287 TYR C O 1
ATOM 6994 N N . PRO C 1 324 ? 71.878 58.799 9.582 1.00 36.78 288 PRO C N 1
ATOM 6995 C CA . PRO C 1 324 ? 71.149 57.775 10.277 1.00 36.58 288 PRO C CA 1
ATOM 6996 C C . PRO C 1 324 ? 69.849 58.284 10.839 1.00 39.17 288 PRO C C 1
ATOM 6997 O O . PRO C 1 324 ? 69.770 59.440 11.276 1.00 40.83 288 PRO C O 1
ATOM 7001 N N . ALA C 1 325 ? 68.835 57.429 10.812 1.00 39.25 289 ALA C N 1
ATOM 7002 C CA . ALA C 1 325 ? 67.576 57.643 11.519 1.00 39.99 289 ALA C CA 1
ATOM 7003 C C . ALA C 1 325 ? 67.046 56.278 12.010 1.00 43.61 289 ALA C C 1
ATOM 7004 O O . ALA C 1 325 ? 67.238 55.287 11.340 1.00 40.98 289 ALA C O 1
ATOM 7006 N N . PRO C 1 326 ? 66.400 56.225 13.192 1.00 49.25 290 PRO C N 1
ATOM 7007 C CA . PRO C 1 326 ? 65.826 54.928 13.598 1.00 52.40 290 PRO C CA 1
ATOM 7008 C C . PRO C 1 326 ? 64.744 54.462 12.659 1.00 54.27 290 PRO C C 1
ATOM 7009 O O . PRO C 1 326 ? 64.626 53.252 12.439 1.00 54.86 290 PRO C O 1
ATOM 7013 N N . ASP C 1 327 ? 64.033 55.430 12.070 1.00 52.18 291 ASP C N 1
ATOM 7014 C CA . ASP C 1 327 ? 62.759 55.210 11.387 1.00 56.10 291 ASP C CA 1
ATOM 7015 C C . ASP C 1 327 ? 62.753 55.630 9.880 1.00 52.14 291 ASP C C 1
ATOM 7016 O O . ASP C 1 327 ? 61.712 56.030 9.358 1.00 56.60 291 ASP C O 1
ATOM 7021 N N . GLY C 1 328 ? 63.892 55.500 9.198 1.00 45.52 292 GLY C N 1
ATOM 7022 C CA . GLY C 1 328 ? 63.947 55.548 7.735 1.00 37.51 292 GLY C CA 1
ATOM 7023 C C . GLY C 1 328 ? 65.252 56.212 7.354 1.00 37.36 292 GLY C C 1
ATOM 7024 O O . GLY C 1 328 ? 66.281 55.910 7.946 1.00 35.97 292 GLY C O 1
ATOM 7025 N N . VAL C 1 329 ? 65.233 57.173 6.420 1.00 36.05 293 VAL C N 1
ATOM 7026 C CA . VAL C 1 329 ? 66.496 57.856 6.055 1.00 33.60 293 VAL C CA 1
ATOM 7027 C C . VAL C 1 329 ? 66.309 59.382 6.218 1.00 34.15 293 VAL C C 1
ATOM 7028 O O . VAL C 1 329 ? 65.317 59.979 5.759 1.00 34.58 293 VAL C O 1
ATOM 7032 N N . LYS C 1 330 ? 67.256 60.006 6.886 1.00 32.70 294 LYS C N 1
ATOM 7033 C CA . LYS C 1 330 ? 67.182 61.476 7.093 1.00 33.48 294 LYS C CA 1
ATOM 7034 C C . LYS C 1 330 ? 68.027 62.198 6.018 1.00 29.24 294 LYS C C 1
ATOM 7035 O O . LYS C 1 330 ? 69.250 61.932 5.879 1.00 26.07 294 LYS C O 1
ATOM 7041 N N . LEU C 1 331 ? 67.378 63.089 5.268 1.00 29.26 295 LEU C N 1
ATOM 7042 C CA . LEU C 1 331 ? 68.037 63.824 4.128 1.00 28.87 295 LEU C CA 1
ATOM 7043 C C . LEU C 1 331 ? 68.512 65.183 4.614 1.00 33.18 295 LEU C C 1
ATOM 7044 O O . LEU C 1 331 ? 67.897 65.749 5.559 1.00 28.52 295 LEU C O 1
ATOM 7049 N N . ALA C 1 332 ? 69.549 65.730 3.970 1.00 31.87 296 ALA C N 1
ATOM 7050 C CA . ALA C 1 332 ? 69.956 67.111 4.190 1.00 28.30 296 ALA C CA 1
ATOM 7051 C C . ALA C 1 332 ? 68.944 68.031 3.506 1.00 28.92 296 ALA C C 1
ATOM 7052 O O . ALA C 1 332 ? 68.825 68.072 2.283 1.00 26.76 296 ALA C O 1
ATOM 7054 N N . ALA C 1 333 ? 68.130 68.705 4.313 1.00 29.22 297 ALA C N 1
ATOM 7055 C CA . ALA C 1 333 ? 67.147 69.649 3.778 1.00 30.82 297 ALA C CA 1
ATOM 7056 C C . ALA C 1 333 ? 67.794 70.728 2.864 1.00 28.55 297 ALA C C 1
ATOM 7057 O O . ALA C 1 333 ? 67.204 71.092 1.878 1.00 28.36 297 ALA C O 1
ATOM 7059 N N . GLY C 1 334 ? 69.037 71.117 3.159 1.00 27.56 298 GLY C N 1
ATOM 7060 C CA . GLY C 1 334 ? 69.762 72.065 2.371 1.00 29.40 298 GLY C CA 1
ATOM 7061 C C . GLY C 1 334 ? 70.085 71.675 0.937 1.00 35.69 298 GLY C C 1
ATOM 7062 O O . GLY C 1 334 ? 70.214 72.546 0.033 1.00 36.59 298 GLY C O 1
ATOM 7063 N N . TRP C 1 335 ? 70.297 70.376 0.734 1.00 34.01 299 TRP C N 1
ATOM 7064 C CA . TRP C 1 335 ? 70.622 69.816 -0.558 1.00 31.35 299 TRP C CA 1
ATOM 7065 C C . TRP C 1 335 ? 69.328 69.765 -1.337 1.00 29.25 299 TRP C C 1
ATOM 7066 O O . TRP C 1 335 ? 69.322 70.130 -2.492 1.00 29.20 299 TRP C O 1
ATOM 7077 N N . LEU C 1 336 ? 68.225 69.359 -0.723 1.00 28.55 300 LEU C N 1
ATOM 7078 C CA . LEU C 1 336 ? 66.940 69.427 -1.431 1.00 30.91 300 LEU C CA 1
ATOM 7079 C C . LEU C 1 336 ? 66.599 70.873 -1.909 1.00 35.43 300 LEU C C 1
ATOM 7080 O O . LEU C 1 336 ? 66.023 71.091 -2.989 1.00 33.45 300 LEU C O 1
ATOM 7085 N N . VAL C 1 337 ? 66.867 71.842 -1.033 1.00 36.65 301 VAL C N 1
ATOM 7086 C CA . VAL C 1 337 ? 66.503 73.240 -1.283 1.00 33.64 301 VAL C CA 1
ATOM 7087 C C . VAL C 1 337 ? 67.307 73.753 -2.530 1.00 29.00 301 VAL C C 1
ATOM 7088 O O . VAL C 1 337 ? 66.685 74.193 -3.450 1.00 25.88 301 VAL C O 1
ATOM 7092 N N . GLU C 1 338 ? 68.633 73.690 -2.491 1.00 26.11 302 GLU C N 1
ATOM 7093 C CA . GLU C 1 338 ? 69.497 74.035 -3.575 1.00 36.17 302 GLU C CA 1
ATOM 7094 C C . GLU C 1 338 ? 69.231 73.257 -4.888 1.00 43.25 302 GLU C C 1
ATOM 7095 O O . GLU C 1 338 ? 69.148 73.891 -5.953 1.00 49.19 302 GLU C O 1
ATOM 7101 N N . ARG C 1 339 ? 69.026 71.927 -4.800 1.00 42.84 303 ARG C N 1
ATOM 7102 C CA . ARG C 1 339 ? 68.717 71.086 -5.979 1.00 39.54 303 ARG C CA 1
ATOM 7103 C C . ARG C 1 339 ? 67.372 71.397 -6.565 1.00 38.47 303 ARG C C 1
ATOM 7104 O O . ARG C 1 339 ? 67.189 71.344 -7.790 1.00 41.20 303 ARG C O 1
ATOM 7112 N N . ALA C 1 340 ? 66.439 71.804 -5.738 1.00 35.51 304 ALA C N 1
ATOM 7113 C CA . ALA C 1 340 ? 65.208 72.272 -6.286 1.00 33.11 304 ALA C CA 1
ATOM 7114 C C . ALA C 1 340 ? 65.285 73.693 -6.998 1.00 36.08 304 ALA C C 1
ATOM 7115 O O . ALA C 1 340 ? 64.290 74.152 -7.500 1.00 34.64 304 ALA C O 1
ATOM 7117 N N . GLY C 1 341 ? 66.435 74.367 -7.002 1.00 43.06 305 GLY C N 1
ATOM 7118 C CA . GLY C 1 341 ? 66.599 75.679 -7.693 1.00 47.47 305 GLY C CA 1
ATOM 7119 C C . GLY C 1 341 ? 66.877 76.887 -6.782 1.00 47.57 305 GLY C C 1
ATOM 7120 O O . GLY C 1 341 ? 67.113 77.996 -7.277 1.00 44.57 305 GLY C O 1
ATOM 7121 N N . PHE C 1 342 ? 66.848 76.677 -5.463 1.00 41.35 306 PHE C N 1
ATOM 7122 C CA . PHE C 1 342 ? 66.861 77.788 -4.495 1.00 36.56 306 PHE C CA 1
ATOM 7123 C C . PHE C 1 342 ? 68.248 77.845 -3.970 1.00 33.23 306 PHE C C 1
ATOM 7124 O O . PHE C 1 342 ? 68.574 77.221 -2.961 1.00 38.06 306 PHE C O 1
ATOM 7132 N N . GLY C 1 343 ? 69.100 78.565 -4.670 1.00 29.89 307 GLY C N 1
ATOM 7133 C CA . GLY C 1 343 ? 70.524 78.691 -4.272 1.00 28.27 307 GLY C CA 1
ATOM 7134 C C . GLY C 1 343 ? 70.660 79.546 -3.012 1.00 30.36 307 GLY C C 1
ATOM 7135 O O . GLY C 1 343 ? 69.752 80.188 -2.590 1.00 28.57 307 GLY C O 1
ATOM 7136 N N . LYS C 1 344 ? 71.830 79.500 -2.428 1.00 31.25 308 LYS C N 1
ATOM 7137 C CA . LYS C 1 344 ? 72.272 80.425 -1.455 1.00 37.10 308 LYS C CA 1
ATOM 7138 C C . LYS C 1 344 ? 72.054 81.897 -2.001 1.00 39.30 308 LYS C C 1
ATOM 7139 O O . LYS C 1 344 ? 72.471 82.200 -3.090 1.00 35.51 308 LYS C O 1
ATOM 7145 N N . GLY C 1 345 ? 71.440 82.775 -1.217 1.00 34.65 309 GLY C N 1
ATOM 7146 C CA . GLY C 1 345 ? 71.135 84.134 -1.644 1.00 33.28 309 GLY C CA 1
ATOM 7147 C C . GLY C 1 345 ? 69.829 84.232 -2.421 1.00 34.99 309 GLY C C 1
ATOM 7148 O O . GLY C 1 345 ? 69.526 85.285 -2.938 1.00 32.54 309 GLY C O 1
ATOM 7149 N N . TYR C 1 346 ? 69.028 83.168 -2.540 1.00 35.07 310 TYR C N 1
ATOM 7150 C CA . TYR C 1 346 ? 67.791 83.293 -3.361 1.00 31.59 310 TYR C CA 1
ATOM 7151 C C . TYR C 1 346 ? 66.767 84.110 -2.650 1.00 37.96 310 TYR C C 1
ATOM 7152 O O . TYR C 1 346 ? 66.551 83.808 -1.494 1.00 42.40 310 TYR C O 1
ATOM 7161 N N . PRO C 1 347 ? 66.060 85.061 -3.292 1.00 39.08 311 PRO C N 1
ATOM 7162 C CA . PRO C 1 347 ? 66.258 85.503 -4.683 1.00 41.00 311 PRO C CA 1
ATOM 7163 C C . PRO C 1 347 ? 67.403 86.497 -4.799 1.00 42.34 311 PRO C C 1
ATOM 7164 O O . PRO C 1 347 ? 67.640 87.263 -3.855 1.00 40.27 311 PRO C O 1
ATOM 7168 N N . ASP C 1 348 ? 68.149 86.425 -5.899 1.00 42.57 312 ASP C N 1
ATOM 7169 C CA . ASP C 1 348 ? 69.314 87.324 -6.177 1.00 49.39 312 ASP C CA 1
ATOM 7170 C C . ASP C 1 348 ? 68.881 88.671 -6.839 1.00 43.97 312 ASP C C 1
ATOM 7171 O O . ASP C 1 348 ? 69.604 89.658 -6.791 1.00 45.54 312 ASP C O 1
ATOM 7176 N N . ALA C 1 349 ? 67.687 88.636 -7.413 1.00 40.04 313 ALA C N 1
ATOM 7177 C CA . ALA C 1 349 ? 67.113 89.645 -8.234 1.00 46.55 313 ALA C CA 1
ATOM 7178 C C . ALA C 1 349 ? 66.394 90.667 -7.358 1.00 50.92 313 ALA C C 1
ATOM 7179 O O . ALA C 1 349 ? 65.551 90.313 -6.477 1.00 45.21 313 ALA C O 1
ATOM 7181 N N . GLY C 1 350 ? 66.646 91.935 -7.674 1.00 43.53 314 GLY C N 1
ATOM 7182 C CA . GLY C 1 350 ? 66.013 93.007 -6.951 1.00 38.35 314 GLY C CA 1
ATOM 7183 C C . GLY C 1 350 ? 66.740 93.127 -5.619 1.00 33.62 314 GLY C C 1
ATOM 7184 O O . GLY C 1 350 ? 67.996 92.945 -5.500 1.00 32.59 314 GLY C O 1
ATOM 7185 N N . ALA C 1 351 ? 65.941 93.430 -4.629 1.00 29.41 315 ALA C N 1
ATOM 7186 C CA . ALA C 1 351 ? 66.474 93.615 -3.279 1.00 36.88 315 ALA C CA 1
ATOM 7187 C C . ALA C 1 351 ? 65.333 93.131 -2.312 1.00 33.60 315 ALA C C 1
ATOM 7188 O O . ALA C 1 351 ? 64.564 93.885 -1.715 1.00 34.08 315 ALA C O 1
ATOM 7190 N N . ALA C 1 352 ? 65.153 91.836 -2.312 1.00 33.97 316 ALA C N 1
ATOM 7191 C CA . ALA C 1 352 ? 64.147 91.184 -1.515 1.00 33.99 316 ALA C CA 1
ATOM 7192 C C . ALA C 1 352 ? 64.457 91.455 0.018 1.00 29.16 316 ALA C C 1
ATOM 7193 O O . ALA C 1 352 ? 65.626 91.485 0.478 1.00 27.52 316 ALA C O 1
ATOM 7195 N N . PRO C 1 353 ? 63.450 91.809 0.774 1.00 25.23 317 PRO C N 1
ATOM 7196 C CA . PRO C 1 353 ? 63.680 91.964 2.190 1.00 29.65 317 PRO C CA 1
ATOM 7197 C C . PRO C 1 353 ? 63.892 90.584 2.982 1.00 34.40 317 PRO C C 1
ATOM 7198 O O . PRO C 1 353 ? 64.569 90.556 4.044 1.00 34.53 317 PRO C O 1
ATOM 7202 N N . CYS C 1 354 ? 63.294 89.496 2.468 1.00 35.16 318 CYS C N 1
ATOM 7203 C CA . CYS C 1 354 ? 63.636 88.120 2.870 1.00 34.13 318 CYS C CA 1
ATOM 7204 C C . CYS C 1 354 ? 64.366 87.293 1.789 1.00 35.15 318 CYS C C 1
ATOM 7205 O O . CYS C 1 354 ? 63.853 87.116 0.674 1.00 35.37 318 CYS C O 1
ATOM 7208 N N . ARG C 1 355 ? 65.581 86.848 2.120 1.00 30.07 319 ARG C N 1
ATOM 7209 C CA . ARG C 1 355 ? 66.333 85.980 1.283 1.00 32.64 319 ARG C CA 1
ATOM 7210 C C . ARG C 1 355 ? 66.893 84.740 2.063 1.00 36.79 319 ARG C C 1
ATOM 7211 O O . ARG C 1 355 ? 67.061 84.774 3.300 1.00 33.06 319 ARG C O 1
ATOM 7219 N N . LEU C 1 356 ? 67.244 83.692 1.314 1.00 31.01 320 LEU C N 1
ATOM 7220 C CA . LEU C 1 356 ? 67.967 82.596 1.852 1.00 29.95 320 LEU C CA 1
ATOM 7221 C C . LEU C 1 356 ? 69.382 83.069 2.100 1.00 30.45 320 LEU C C 1
ATOM 7222 O O . LEU C 1 356 ? 69.999 83.678 1.239 1.00 32.02 320 LEU C O 1
ATOM 7227 N N . SER C 1 357 ? 69.970 82.714 3.237 1.00 30.27 321 SER C N 1
ATOM 7228 C CA . SER C 1 357 ? 71.365 83.069 3.497 1.00 27.47 321 SER C CA 1
ATOM 7229 C C . SER C 1 357 ? 72.300 82.804 2.324 1.00 32.15 321 SER C C 1
ATOM 7230 O O . SER C 1 357 ? 72.200 81.800 1.621 1.00 31.79 321 SER C O 1
ATOM 7233 N N . THR C 1 358 ? 73.259 83.702 2.155 1.00 34.69 322 THR C N 1
ATOM 7234 C CA . THR C 1 358 ? 74.262 83.542 1.133 1.00 34.01 322 THR C CA 1
ATOM 7235 C C . THR C 1 358 ? 75.248 82.452 1.497 1.00 33.62 322 THR C C 1
ATOM 7236 O O . THR C 1 358 ? 76.054 82.030 0.646 1.00 33.20 322 THR C O 1
ATOM 7240 N N . LYS C 1 359 ? 75.231 81.993 2.731 1.00 35.12 323 LYS C N 1
ATOM 7241 C CA . LYS C 1 359 ? 76.156 80.959 3.186 1.00 34.19 323 LYS C CA 1
ATOM 7242 C C . LYS C 1 359 ? 75.546 79.627 3.627 1.00 35.25 323 LYS C C 1
ATOM 7243 O O . LYS C 1 359 ? 76.248 78.706 3.954 1.00 30.71 323 LYS C O 1
ATOM 7249 N N . HIS C 1 360 ? 74.231 79.569 3.630 1.00 33.00 324 HIS C N 1
ATOM 7250 C CA . HIS C 1 360 ? 73.489 78.434 4.085 1.00 37.26 324 HIS C CA 1
ATOM 7251 C C . HIS C 1 360 ? 72.062 78.585 3.605 1.00 32.85 324 HIS C C 1
ATOM 7252 O O . HIS C 1 360 ? 71.300 79.300 4.164 1.00 29.50 324 HIS C O 1
ATOM 7259 N N . ALA C 1 361 ? 71.728 77.877 2.555 1.00 30.29 325 ALA C N 1
ATOM 7260 C CA . ALA C 1 361 ? 70.425 77.945 1.921 1.00 32.04 325 ALA C CA 1
ATOM 7261 C C . ALA C 1 361 ? 69.182 77.663 2.740 1.00 28.11 325 ALA C C 1
ATOM 7262 O O . ALA C 1 361 ? 68.128 78.125 2.464 1.00 29.40 325 ALA C O 1
ATOM 7264 N N . LEU C 1 362 ? 69.334 76.876 3.763 1.00 34.80 326 LEU C N 1
ATOM 7265 C CA . LEU C 1 362 ? 68.233 76.506 4.651 1.00 31.17 326 LEU C CA 1
ATOM 7266 C C . LEU C 1 362 ? 67.769 77.624 5.549 1.00 29.94 326 LEU C C 1
ATOM 7267 O O . LEU C 1 362 ? 66.640 77.620 6.023 1.00 33.14 326 LEU C O 1
ATOM 7272 N N . ALA C 1 363 ? 68.656 78.546 5.847 1.00 27.87 327 ALA C N 1
ATOM 7273 C CA . ALA C 1 363 ? 68.307 79.704 6.648 1.00 28.12 327 ALA C CA 1
ATOM 7274 C C . ALA C 1 363 ? 67.622 80.811 5.899 1.00 30.13 327 ALA C C 1
ATOM 7275 O O . ALA C 1 363 ? 68.284 81.516 5.142 1.00 36.82 327 ALA C O 1
ATOM 7277 N N . LEU C 1 364 ? 66.318 80.975 6.090 1.00 28.40 328 LEU C N 1
ATOM 7278 C CA . LEU C 1 364 ? 65.663 82.229 5.766 1.00 29.22 328 LEU C CA 1
ATOM 7279 C C . LEU C 1 364 ? 66.252 83.386 6.658 1.00 33.34 328 LEU C C 1
ATOM 7280 O O . LEU C 1 364 ? 66.511 83.207 7.842 1.00 31.27 328 LEU C O 1
ATOM 7285 N N . THR C 1 365 ? 66.562 84.513 6.020 1.00 29.69 329 THR C N 1
ATOM 7286 C CA . THR C 1 365 ? 67.190 85.660 6.625 1.00 32.56 329 THR C CA 1
ATOM 7287 C C . THR C 1 365 ? 66.406 86.959 6.344 1.00 30.97 329 THR C C 1
ATOM 7288 O O . THR C 1 365 ? 65.787 87.135 5.315 1.00 31.87 329 THR C O 1
ATOM 7292 N N . ASN C 1 366 ? 66.345 87.807 7.366 1.00 30.31 330 ASN C N 1
ATOM 7293 C CA . ASN C 1 366 ? 65.706 89.137 7.317 1.00 28.51 330 ASN C CA 1
ATOM 7294 C C . ASN C 1 366 ? 66.746 90.083 6.796 1.00 26.78 330 ASN C C 1
ATOM 7295 O O . ASN C 1 366 ? 67.731 90.368 7.490 1.00 30.37 330 ASN C O 1
ATOM 7300 N N . ARG C 1 367 ? 66.570 90.546 5.563 1.00 28.55 331 ARG C N 1
ATOM 7301 C CA . ARG C 1 367 ? 67.631 91.380 4.900 1.00 31.10 331 ARG C CA 1
ATOM 7302 C C . ARG C 1 367 ? 67.608 92.910 5.257 1.00 31.48 331 ARG C C 1
ATOM 7303 O O . ARG C 1 367 ? 68.394 93.704 4.718 1.00 34.87 331 ARG C O 1
ATOM 7311 N N . GLY C 1 368 ? 66.739 93.282 6.194 1.00 29.81 332 GLY C N 1
ATOM 7312 C CA . GLY C 1 368 ? 66.585 94.650 6.703 1.00 27.70 332 GLY C CA 1
ATOM 7313 C C . GLY C 1 368 ? 65.146 94.970 6.467 1.00 25.77 332 GLY C C 1
ATOM 7314 O O . GLY C 1 368 ? 64.704 95.057 5.369 1.00 33.77 332 GLY C O 1
ATOM 7315 N N . GLY C 1 369 ? 64.334 95.036 7.490 1.00 30.47 333 GLY C N 1
ATOM 7316 C CA . GLY C 1 369 ? 62.954 95.421 7.243 1.00 26.23 333 GLY C CA 1
ATOM 7317 C C . GLY C 1 369 ? 62.023 94.351 6.793 1.00 32.17 333 GLY C C 1
ATOM 7318 O O . GLY C 1 369 ? 60.820 94.671 6.500 1.00 31.02 333 GLY C O 1
ATOM 7319 N N . ALA C 1 370 ? 62.443 93.069 6.833 1.00 31.35 334 ALA C N 1
ATOM 7320 C CA . ALA C 1 370 ? 61.445 91.995 6.539 1.00 28.97 334 ALA C CA 1
ATOM 7321 C C . ALA C 1 370 ? 60.266 91.994 7.480 1.00 31.70 334 ALA C C 1
ATOM 7322 O O . ALA C 1 370 ? 60.372 92.434 8.623 1.00 29.88 334 ALA C O 1
ATOM 7324 N N . THR C 1 371 ? 59.120 91.565 6.993 1.00 33.85 335 THR C N 1
ATOM 7325 C CA . THR C 1 371 ? 57.988 91.267 7.839 1.00 34.27 335 THR C CA 1
ATOM 7326 C C . THR C 1 371 ? 57.913 89.712 7.957 1.00 36.46 335 THR C C 1
ATOM 7327 O O . THR C 1 371 ? 58.630 88.928 7.252 1.00 30.50 335 THR C O 1
ATOM 7331 N N . ALA C 1 372 ? 56.987 89.317 8.799 1.00 31.07 336 ALA C N 1
ATOM 7332 C CA . ALA C 1 372 ? 56.660 87.967 9.046 1.00 34.60 336 ALA C CA 1
ATOM 7333 C C . ALA C 1 372 ? 56.013 87.409 7.822 1.00 38.91 336 ALA C C 1
ATOM 7334 O O . ALA C 1 372 ? 56.278 86.229 7.444 1.00 37.02 336 ALA C O 1
ATOM 7336 N N . GLU C 1 373 ? 55.195 88.242 7.189 1.00 36.75 337 GLU C N 1
ATOM 7337 C CA . GLU C 1 373 ? 54.596 87.872 5.912 1.00 41.03 337 GLU C CA 1
ATOM 7338 C C . GLU C 1 373 ? 55.648 87.541 4.827 1.00 35.03 337 GLU C C 1
ATOM 7339 O O . GLU C 1 373 ? 55.500 86.540 4.169 1.00 36.22 337 GLU C O 1
ATOM 7345 N N . ASP C 1 374 ? 56.738 88.291 4.732 1.00 30.40 338 ASP C N 1
ATOM 7346 C CA . ASP C 1 374 ? 57.794 88.018 3.828 1.00 34.72 338 ASP C CA 1
ATOM 7347 C C . ASP C 1 374 ? 58.478 86.683 4.189 1.00 39.20 338 ASP C C 1
ATOM 7348 O O . ASP C 1 374 ? 58.870 85.958 3.270 1.00 33.60 338 ASP C O 1
ATOM 7353 N N . VAL C 1 375 ? 58.707 86.413 5.496 1.00 32.83 339 VAL C N 1
ATOM 7354 C CA . VAL C 1 375 ? 59.400 85.191 5.905 1.00 31.35 339 VAL C CA 1
ATOM 7355 C C . VAL C 1 375 ? 58.609 83.941 5.485 1.00 30.74 339 VAL C C 1
ATOM 7356 O O . VAL C 1 375 ? 59.139 83.077 4.821 1.00 26.43 339 VAL C O 1
ATOM 7360 N N . VAL C 1 376 ? 57.325 83.989 5.771 1.00 29.67 340 VAL C N 1
ATOM 7361 C CA . VAL C 1 376 ? 56.357 82.954 5.520 1.00 35.62 340 VAL C CA 1
ATOM 7362 C C . VAL C 1 376 ? 56.064 82.745 4.045 1.00 40.57 340 VAL C C 1
ATOM 7363 O O . VAL C 1 376 ? 55.811 81.616 3.646 1.00 37.22 340 VAL C O 1
ATOM 7367 N N . THR C 1 377 ? 56.150 83.826 3.254 1.00 38.56 341 THR C N 1
ATOM 7368 C CA . THR C 1 377 ? 55.991 83.819 1.810 1.00 35.97 341 THR C CA 1
ATOM 7369 C C . THR C 1 377 ? 57.214 83.173 1.190 1.00 29.83 341 THR C C 1
ATOM 7370 O O . THR C 1 377 ? 57.063 82.318 0.359 1.00 33.21 341 THR C O 1
ATOM 7374 N N . LEU C 1 378 ? 58.416 83.539 1.578 1.00 26.12 342 LEU C N 1
ATOM 7375 C CA . LEU C 1 378 ? 59.565 82.831 1.068 1.00 28.64 342 LEU C CA 1
ATOM 7376 C C . LEU C 1 378 ? 59.588 81.330 1.518 1.00 33.83 342 LEU C C 1
ATOM 7377 O O . LEU C 1 378 ? 59.949 80.473 0.739 1.00 33.27 342 LEU C O 1
ATOM 7382 N N . ALA C 1 379 ? 59.194 81.054 2.757 1.00 30.78 343 ALA C N 1
ATOM 7383 C CA . ALA C 1 379 ? 59.163 79.723 3.279 1.00 32.13 343 ALA C CA 1
ATOM 7384 C C . ALA C 1 379 ? 58.215 78.859 2.482 1.00 32.41 343 ALA C C 1
ATOM 7385 O O . ALA C 1 379 ? 58.573 77.715 2.148 1.00 30.13 343 ALA C O 1
ATOM 7387 N N . ARG C 1 380 ? 57.031 79.392 2.190 1.00 31.51 344 ARG C N 1
ATOM 7388 C CA . ARG C 1 380 ? 56.067 78.649 1.442 1.00 34.58 344 ARG C CA 1
ATOM 7389 C C . ARG C 1 380 ? 56.580 78.290 0.040 1.00 37.33 344 ARG C C 1
ATOM 7390 O O . ARG C 1 380 ? 56.331 77.197 -0.439 1.00 35.17 344 ARG C O 1
ATOM 7398 N N . ALA C 1 381 ? 57.343 79.171 -0.577 1.00 34.06 345 ALA C N 1
ATOM 7399 C CA . ALA C 1 381 ? 57.799 78.905 -1.909 1.00 36.21 345 ALA C CA 1
ATOM 7400 C C . ALA C 1 381 ? 58.887 77.831 -1.877 1.00 39.86 345 ALA C C 1
ATOM 7401 O O . ALA C 1 381 ? 58.977 76.987 -2.796 1.00 38.69 345 ALA C O 1
ATOM 7403 N N . VAL C 1 382 ? 59.785 77.907 -0.886 1.00 37.49 346 VAL C N 1
ATOM 7404 C CA . VAL C 1 382 ? 60.863 76.933 -0.825 1.00 34.27 346 VAL C CA 1
ATOM 7405 C C . VAL C 1 382 ? 60.209 75.550 -0.512 1.00 39.13 346 VAL C C 1
ATOM 7406 O O . VAL C 1 382 ? 60.582 74.551 -1.103 1.00 35.22 346 VAL C O 1
ATOM 7410 N N . ARG C 1 383 ? 59.192 75.519 0.339 1.00 35.18 347 ARG C N 1
ATOM 7411 C CA . ARG C 1 383 ? 58.552 74.268 0.682 1.00 35.91 347 ARG C CA 1
ATOM 7412 C C . ARG C 1 383 ? 57.800 73.696 -0.516 1.00 45.83 347 ARG C C 1
ATOM 7413 O O . ARG C 1 383 ? 57.952 72.519 -0.813 1.00 43.99 347 ARG C O 1
ATOM 7421 N N . ASP C 1 384 ? 57.001 74.526 -1.189 1.00 46.41 348 ASP C N 1
ATOM 7422 C CA . ASP C 1 384 ? 56.294 74.115 -2.407 1.00 44.82 348 ASP C CA 1
ATOM 7423 C C . ASP C 1 384 ? 57.186 73.670 -3.547 1.00 42.36 348 ASP C C 1
ATOM 7424 O O . ASP C 1 384 ? 56.914 72.679 -4.165 1.00 43.41 348 ASP C O 1
ATOM 7429 N N . GLY C 1 385 ? 58.264 74.374 -3.776 1.00 42.69 349 GLY C N 1
ATOM 7430 C CA . GLY C 1 385 ? 59.228 73.986 -4.794 1.00 42.54 349 GLY C CA 1
ATOM 7431 C C . GLY C 1 385 ? 59.941 72.656 -4.506 1.00 47.69 349 GLY C C 1
ATOM 7432 O O . GLY C 1 385 ? 60.266 71.925 -5.442 1.00 40.72 349 GLY C O 1
ATOM 7433 N N . VAL C 1 386 ? 60.200 72.350 -3.229 1.00 37.12 350 VAL C N 1
ATOM 7434 C CA . VAL C 1 386 ? 60.868 71.140 -2.860 1.00 37.10 350 VAL C CA 1
ATOM 7435 C C . VAL C 1 386 ? 59.884 69.996 -3.046 1.00 35.60 350 VAL C C 1
ATOM 7436 O O . VAL C 1 386 ? 60.258 68.969 -3.592 1.00 40.14 350 VAL C O 1
ATOM 7440 N N . HIS C 1 387 ? 58.647 70.213 -2.655 1.00 34.55 351 HIS C N 1
ATOM 7441 C CA . HIS C 1 387 ? 57.612 69.268 -2.869 1.00 42.25 351 HIS C CA 1
ATOM 7442 C C . HIS C 1 387 ? 57.364 68.995 -4.342 1.00 48.04 351 HIS C C 1
ATOM 7443 O O . HIS C 1 387 ? 57.092 67.853 -4.710 1.00 48.02 351 HIS C O 1
ATOM 7450 N N . ASP C 1 388 ? 57.426 70.030 -5.171 1.00 49.08 352 ASP C N 1
ATOM 7451 C CA . ASP C 1 388 ? 57.097 69.888 -6.584 1.00 49.03 352 ASP C CA 1
ATOM 7452 C C . ASP C 1 388 ? 58.171 69.144 -7.302 1.00 44.13 352 ASP C C 1
ATOM 7453 O O . ASP C 1 388 ? 57.861 68.393 -8.197 1.00 46.76 352 ASP C O 1
ATOM 7458 N N . VAL C 1 389 ? 59.427 69.387 -6.957 1.00 39.81 353 VAL C N 1
ATOM 7459 C CA . VAL C 1 389 ? 60.547 68.735 -7.631 1.00 38.39 353 VAL C CA 1
ATOM 7460 C C . VAL C 1 389 ? 60.846 67.292 -7.113 1.00 44.16 353 VAL C C 1
ATOM 7461 O O . VAL C 1 389 ? 61.344 66.481 -7.882 1.00 47.79 353 VAL C O 1
ATOM 7465 N N . PHE C 1 390 ? 60.596 67.008 -5.821 1.00 40.59 354 PHE C N 1
ATOM 7466 C CA . PHE C 1 390 ? 61.069 65.812 -5.159 1.00 36.75 354 PHE C CA 1
ATOM 7467 C C . PHE C 1 390 ? 59.973 64.971 -4.496 1.00 37.11 354 PHE C C 1
ATOM 7468 O O . PHE C 1 390 ? 60.266 63.858 -4.091 1.00 39.05 354 PHE C O 1
ATOM 7476 N N . GLY C 1 391 ? 58.758 65.480 -4.326 1.00 36.48 355 GLY C N 1
ATOM 7477 C CA . GLY C 1 391 ? 57.692 64.773 -3.554 1.00 40.40 355 GLY C CA 1
ATOM 7478 C C . GLY C 1 391 ? 57.833 64.745 -2.011 1.00 45.62 355 GLY C C 1
ATOM 7479 O O . GLY C 1 391 ? 57.035 64.095 -1.321 1.00 42.01 355 GLY C O 1
ATOM 7480 N N . ILE C 1 392 ? 58.816 65.478 -1.473 1.00 41.54 356 ILE C N 1
ATOM 7481 C CA . ILE C 1 392 ? 59.105 65.555 -0.052 1.00 38.07 356 ILE C CA 1
ATOM 7482 C C . ILE C 1 392 ? 58.553 66.878 0.534 1.00 38.01 356 ILE C C 1
ATOM 7483 O O . ILE C 1 392 ? 58.796 67.942 -0.029 1.00 36.47 356 ILE C O 1
ATOM 7488 N N . THR C 1 393 ? 57.753 66.785 1.595 1.00 34.95 357 THR C N 1
ATOM 7489 C CA . THR C 1 393 ? 57.163 67.934 2.307 1.00 38.42 357 THR C CA 1
ATOM 7490 C C . THR C 1 393 ? 58.120 68.326 3.470 1.00 39.13 357 THR C C 1
ATOM 7491 O O . THR C 1 393 ? 58.251 67.588 4.441 1.00 33.17 357 THR C O 1
ATOM 7495 N N . LEU C 1 394 ? 58.867 69.426 3.322 1.00 35.73 358 LEU C N 1
ATOM 7496 C CA . LEU C 1 394 ? 59.708 69.890 4.405 1.00 31.66 358 LEU C CA 1
ATOM 7497 C C . LEU C 1 394 ? 58.861 70.441 5.542 1.00 30.72 358 LEU C C 1
ATOM 7498 O O . LEU C 1 394 ? 57.851 71.029 5.295 1.00 37.10 358 LEU C O 1
ATOM 7503 N N . LYS C 1 395 ? 59.327 70.265 6.770 1.00 31.99 359 LYS C N 1
ATOM 7504 C CA . LYS C 1 395 ? 58.680 70.783 7.999 1.00 37.33 359 LYS C CA 1
ATOM 7505 C C . LYS C 1 395 ? 59.421 71.955 8.645 1.00 27.27 359 LYS C C 1
ATOM 7506 O O . LYS C 1 395 ? 60.604 71.881 8.878 1.00 26.10 359 LYS C O 1
ATOM 7512 N N . PRO C 1 396 ? 58.703 72.997 9.006 1.00 32.22 360 PRO C N 1
ATOM 7513 C CA . PRO C 1 396 ? 59.356 74.198 9.586 1.00 34.67 360 PRO C CA 1
ATOM 7514 C C . PRO C 1 396 ? 59.901 73.955 10.986 1.00 25.94 360 PRO C C 1
ATOM 7515 O O . PRO C 1 396 ? 59.225 73.363 11.779 1.00 25.85 360 PRO C O 1
ATOM 7519 N N . GLU C 1 397 ? 61.135 74.339 11.235 1.00 25.76 361 GLU C N 1
ATOM 7520 C CA . GLU C 1 397 ? 61.725 74.217 12.555 1.00 26.40 361 GLU C CA 1
ATOM 7521 C C . GLU C 1 397 ? 61.257 75.286 13.553 1.00 28.99 361 GLU C C 1
ATOM 7522 O O . GLU C 1 397 ? 60.945 74.937 14.637 1.00 24.42 361 GLU C O 1
ATOM 7528 N N . PRO C 1 398 ? 61.245 76.594 13.202 1.00 29.38 362 PRO C N 1
ATOM 7529 C CA . PRO C 1 398 ? 60.770 77.580 14.207 1.00 27.62 362 PRO C CA 1
ATOM 7530 C C . PRO C 1 398 ? 59.280 77.516 14.504 1.00 26.20 362 PRO C C 1
ATOM 7531 O O . PRO C 1 398 ? 58.507 76.849 13.801 1.00 29.06 362 PRO C O 1
ATOM 7535 N N . VAL C 1 399 ? 58.886 78.213 15.554 1.00 25.93 363 VAL C N 1
ATOM 7536 C CA . VAL C 1 399 ? 57.474 78.228 16.001 1.00 28.68 363 VAL C CA 1
ATOM 7537 C C . VAL C 1 399 ? 56.961 79.520 15.400 1.00 30.31 363 VAL C C 1
ATOM 7538 O O . VAL C 1 399 ? 57.679 80.507 15.413 1.00 31.19 363 VAL C O 1
ATOM 7542 N N . LEU C 1 400 ? 55.758 79.468 14.867 1.00 29.10 364 LEU C N 1
ATOM 7543 C CA . LEU C 1 400 ? 55.138 80.492 14.080 1.00 30.29 364 LEU C CA 1
ATOM 7544 C C . LEU C 1 400 ? 53.966 80.930 14.884 1.00 31.43 364 LEU C C 1
ATOM 7545 O O . LEU C 1 400 ? 53.094 80.118 15.187 1.00 31.95 364 LEU C O 1
ATOM 7550 N N . ILE C 1 401 ? 53.950 82.210 15.279 1.00 34.65 365 ILE C N 1
ATOM 7551 C CA . ILE C 1 401 ? 52.865 82.796 16.099 1.00 32.17 365 ILE C CA 1
ATOM 7552 C C . ILE C 1 401 ? 52.115 83.816 15.263 1.00 31.06 365 ILE C C 1
ATOM 7553 O O . ILE C 1 401 ? 52.717 84.778 14.799 1.00 30.81 365 ILE C O 1
ATOM 7558 N N . GLY C 1 402 ? 50.833 83.581 15.059 1.00 32.56 366 GLY C N 1
ATOM 7559 C CA . GLY C 1 402 ? 49.997 84.386 14.176 1.00 36.44 366 GLY C CA 1
ATOM 7560 C C . GLY C 1 402 ? 50.376 84.394 12.702 1.00 41.32 366 GLY C C 1
ATOM 7561 O O . GLY C 1 402 ? 50.090 85.340 11.960 1.00 37.82 366 GLY C O 1
ATOM 7562 N N . CYS C 1 403 ? 51.090 83.382 12.262 1.00 43.17 367 CYS C N 1
ATOM 7563 C CA . CYS C 1 403 ? 51.417 83.300 10.875 1.00 38.83 367 CYS C CA 1
ATOM 7564 C C . CYS C 1 403 ? 51.540 81.827 10.534 1.00 44.88 367 CYS C C 1
ATOM 7565 O O . CYS C 1 403 ? 51.509 80.970 11.454 1.00 52.76 367 CYS C O 1
ATOM 7568 N N . MET C 1 404 ? 51.587 81.531 9.234 1.00 45.73 368 MET C N 1
ATOM 7569 C CA . MET C 1 404 ? 51.597 80.126 8.707 1.00 50.59 368 MET C CA 1
ATOM 7570 C C . MET C 1 404 ? 52.212 80.064 7.329 1.00 50.16 368 MET C C 1
ATOM 7571 O O . MET C 1 404 ? 52.201 81.066 6.554 1.00 37.06 368 MET C O 1
ATOM 7576 N N . LEU C 1 405 ? 52.707 78.865 7.022 1.00 50.28 369 LEU C N 1
ATOM 7577 C CA . LEU C 1 405 ? 53.061 78.492 5.657 1.00 53.59 369 LEU C CA 1
ATOM 7578 C C . LEU C 1 405 ? 51.805 78.264 4.786 1.00 49.66 369 LEU C C 1
ATOM 7579 O O . LEU C 1 405 ? 50.770 77.835 5.304 1.00 52.55 369 LEU C O 1
ATOM 7584 N N . PHE D 1 46 ? -0.242 -7.548 52.071 1.00 66.43 10 PHE D N 1
ATOM 7585 C CA . PHE D 1 46 ? 0.998 -7.014 51.404 1.00 66.08 10 PHE D CA 1
ATOM 7586 C C . PHE D 1 46 ? 1.961 -8.165 51.078 1.00 58.19 10 PHE D C 1
ATOM 7587 O O . PHE D 1 46 ? 3.161 -8.076 51.326 1.00 56.92 10 PHE D O 1
ATOM 7595 N N . ALA D 1 47 ? 1.410 -9.250 50.543 1.00 48.75 11 ALA D N 1
ATOM 7596 C CA . ALA D 1 47 ? 2.089 -10.561 50.436 1.00 49.74 11 ALA D CA 1
ATOM 7597 C C . ALA D 1 47 ? 2.782 -11.082 51.710 1.00 45.85 11 ALA D C 1
ATOM 7598 O O . ALA D 1 47 ? 3.767 -11.837 51.641 1.00 48.22 11 ALA D O 1
ATOM 7600 N N . GLY D 1 48 ? 2.246 -10.730 52.879 1.00 51.08 12 GLY D N 1
ATOM 7601 C CA . GLY D 1 48 ? 2.744 -11.282 54.162 1.00 50.57 12 GLY D CA 1
ATOM 7602 C C . GLY D 1 48 ? 3.803 -10.441 54.863 1.00 52.50 12 GLY D C 1
ATOM 7603 O O . GLY D 1 48 ? 4.574 -10.976 55.646 1.00 56.10 12 GLY D O 1
ATOM 7604 N N . ALA D 1 49 ? 3.843 -9.138 54.564 1.00 48.48 13 ALA D N 1
ATOM 7605 C CA . ALA D 1 49 ? 4.766 -8.215 55.207 1.00 47.75 13 ALA D CA 1
ATOM 7606 C C . ALA D 1 49 ? 4.303 -7.899 56.641 1.00 52.43 13 ALA D C 1
ATOM 7607 O O . ALA D 1 49 ? 3.089 -7.834 56.901 1.00 49.30 13 ALA D O 1
ATOM 7609 N N . HIS D 1 50 ? 5.269 -7.701 57.547 1.00 53.67 14 HIS D N 1
ATOM 7610 C CA . HIS D 1 50 ? 4.995 -7.327 58.944 1.00 55.16 14 HIS D CA 1
ATOM 7611 C C . HIS D 1 50 ? 4.605 -5.856 58.980 1.00 51.29 14 HIS D C 1
ATOM 7612 O O . HIS D 1 50 ? 5.324 -5.009 58.434 1.00 48.79 14 HIS D O 1
ATOM 7619 N N . ILE D 1 51 ? 3.454 -5.571 59.590 1.00 44.86 15 ILE D N 1
ATOM 7620 C CA . ILE D 1 51 ? 2.930 -4.207 59.706 1.00 46.03 15 ILE D CA 1
ATOM 7621 C C . ILE D 1 51 ? 2.824 -3.834 61.160 1.00 48.46 15 ILE D C 1
ATOM 7622 O O . ILE D 1 51 ? 2.208 -4.570 61.942 1.00 46.02 15 ILE D O 1
ATOM 7627 N N . ALA D 1 52 ? 3.401 -2.681 61.514 1.00 45.28 16 ALA D N 1
ATOM 7628 C CA . ALA D 1 52 ? 3.299 -2.141 62.873 1.00 43.86 16 ALA D CA 1
ATOM 7629 C C . ALA D 1 52 ? 2.895 -0.711 62.794 1.00 42.28 16 ALA D C 1
ATOM 7630 O O . ALA D 1 52 ? 3.070 -0.069 61.763 1.00 44.77 16 ALA D O 1
ATOM 7632 N N . GLU D 1 53 ? 2.305 -0.222 63.872 1.00 38.54 17 GLU D N 1
ATOM 7633 C CA . GLU D 1 53 ? 1.810 1.119 63.924 1.00 42.34 17 GLU D CA 1
ATOM 7634 C C . GLU D 1 53 ? 2.562 1.923 64.956 1.00 36.91 17 GLU D C 1
ATOM 7635 O O . GLU D 1 53 ? 3.144 1.361 65.873 1.00 31.55 17 GLU D O 1
ATOM 7641 N N . ALA D 1 54 ? 2.529 3.235 64.792 1.00 32.84 18 ALA D N 1
ATOM 7642 C CA . ALA D 1 54 ? 3.108 4.141 65.763 1.00 38.19 18 ALA D CA 1
ATOM 7643 C C . ALA D 1 54 ? 4.577 3.746 66.105 1.00 35.96 18 ALA D C 1
ATOM 7644 O O . ALA D 1 54 ? 4.895 3.511 67.254 1.00 39.35 18 ALA D O 1
ATOM 7646 N N . VAL D 1 55 ? 5.463 3.668 65.103 1.00 33.57 19 VAL D N 1
ATOM 7647 C CA . VAL D 1 55 ? 6.853 3.169 65.321 1.00 31.77 19 VAL D CA 1
ATOM 7648 C C . VAL D 1 55 ? 7.807 4.346 65.439 1.00 28.94 19 VAL D C 1
ATOM 7649 O O . VAL D 1 55 ? 7.848 5.168 64.514 1.00 31.26 19 VAL D O 1
ATOM 7653 N N . PRO D 1 56 ? 8.521 4.490 66.583 1.00 28.29 20 PRO D N 1
ATOM 7654 C CA . PRO D 1 56 ? 9.606 5.525 66.626 1.00 31.98 20 PRO D CA 1
ATOM 7655 C C . PRO D 1 56 ? 10.635 5.298 65.518 1.00 29.38 20 PRO D C 1
ATOM 7656 O O . PRO D 1 56 ? 11.096 4.260 65.465 1.00 32.09 20 PRO D O 1
ATOM 7660 N N . LEU D 1 57 ? 10.899 6.233 64.596 1.00 30.62 21 LEU D N 1
ATOM 7661 C CA . LEU D 1 57 ? 11.899 5.981 63.513 1.00 31.84 21 LEU D CA 1
ATOM 7662 C C . LEU D 1 57 ? 13.311 6.334 63.978 1.00 33.25 21 LEU D C 1
ATOM 7663 O O . LEU D 1 57 ? 14.259 5.699 63.540 1.00 29.38 21 LEU D O 1
ATOM 7668 N N . ALA D 1 58 ? 13.437 7.266 64.931 1.00 33.83 22 ALA D N 1
ATOM 7669 C CA . ALA D 1 58 ? 14.762 7.641 65.478 1.00 31.97 22 ALA D CA 1
ATOM 7670 C C . ALA D 1 58 ? 15.670 6.449 65.802 1.00 32.36 22 ALA D C 1
ATOM 7671 O O . ALA D 1 58 ? 16.792 6.377 65.306 1.00 35.42 22 ALA D O 1
ATOM 7673 N N . PRO D 1 59 ? 15.182 5.462 66.581 1.00 34.19 23 PRO D N 1
ATOM 7674 C CA . PRO D 1 59 ? 16.056 4.353 66.917 1.00 31.77 23 PRO D CA 1
ATOM 7675 C C . PRO D 1 59 ? 16.454 3.447 65.722 1.00 32.30 23 PRO D C 1
ATOM 7676 O O . PRO D 1 59 ? 17.281 2.541 65.883 1.00 29.26 23 PRO D O 1
ATOM 7680 N N . LEU D 1 60 ? 15.816 3.633 64.571 1.00 30.03 24 LEU D N 1
ATOM 7681 C CA . LEU D 1 60 ? 16.153 2.880 63.355 1.00 33.94 24 LEU D CA 1
ATOM 7682 C C . LEU D 1 60 ? 17.181 3.577 62.465 1.00 30.95 24 LEU D C 1
ATOM 7683 O O . LEU D 1 60 ? 17.467 3.062 61.394 1.00 35.60 24 LEU D O 1
ATOM 7688 N N . THR D 1 61 ? 17.586 4.810 62.829 1.00 28.87 25 THR D N 1
ATOM 7689 C CA . THR D 1 61 ? 18.508 5.627 62.072 1.00 26.36 25 THR D CA 1
ATOM 7690 C C . THR D 1 61 ? 19.811 5.764 62.837 1.00 26.25 25 THR D C 1
ATOM 7691 O O . THR D 1 61 ? 19.833 5.790 64.060 1.00 28.15 25 THR D O 1
ATOM 7695 N N . THR D 1 62 ? 20.904 5.901 62.115 1.00 25.02 26 THR D N 1
ATOM 7696 C CA . THR D 1 62 ? 22.245 6.128 62.728 1.00 24.32 26 THR D CA 1
ATOM 7697 C C . THR D 1 62 ? 22.322 7.541 63.325 1.00 26.37 26 THR D C 1
ATOM 7698 O O . THR D 1 62 ? 23.041 7.749 64.327 1.00 23.65 26 THR D O 1
ATOM 7702 N N . LEU D 1 63 ? 21.488 8.466 62.834 1.00 23.06 27 LEU D N 1
ATOM 7703 C CA . LEU D 1 63 ? 21.448 9.823 63.422 1.00 29.03 27 LEU D CA 1
ATOM 7704 C C . LEU D 1 63 ? 20.616 9.909 64.779 1.00 29.62 27 LEU D C 1
ATOM 7705 O O . LEU D 1 63 ? 20.807 10.831 65.549 1.00 26.96 27 LEU D O 1
ATOM 7710 N N . ARG D 1 64 ? 19.817 8.876 65.085 1.00 28.44 28 ARG D N 1
ATOM 7711 C CA . ARG D 1 64 ? 18.813 8.876 66.133 1.00 30.49 28 ARG D CA 1
ATOM 7712 C C . ARG D 1 64 ? 17.950 10.110 66.025 1.00 31.93 28 ARG D C 1
ATOM 7713 O O . ARG D 1 64 ? 17.751 10.835 67.011 1.00 28.64 28 ARG D O 1
ATOM 7721 N N . VAL D 1 65 ? 17.478 10.368 64.809 1.00 29.34 29 VAL D N 1
ATOM 7722 C CA . VAL D 1 65 ? 16.518 11.437 64.576 1.00 32.77 29 VAL D CA 1
ATOM 7723 C C . VAL D 1 65 ? 15.342 10.909 63.766 1.00 31.31 29 VAL D C 1
ATOM 7724 O O . VAL D 1 65 ? 15.513 10.215 62.793 1.00 29.04 29 VAL D O 1
ATOM 7728 N N . GLY D 1 66 ? 14.136 11.319 64.139 1.00 32.09 30 GLY D N 1
ATOM 7729 C CA . GLY D 1 66 ? 13.009 11.194 63.254 1.00 31.69 30 GLY D CA 1
ATOM 7730 C C . GLY D 1 66 ? 11.739 11.063 64.019 1.00 31.10 30 GLY D C 1
ATOM 7731 O O . GLY D 1 66 ? 11.785 10.960 65.214 1.00 33.41 30 GLY D O 1
ATOM 7732 N N . PRO D 1 67 ? 10.594 11.106 63.324 1.00 34.54 31 PRO D N 1
ATOM 7733 C CA . PRO D 1 67 ? 9.278 11.122 63.949 1.00 32.24 31 PRO D CA 1
ATOM 7734 C C . PRO D 1 67 ? 8.841 9.743 64.322 1.00 34.25 31 PRO D C 1
ATOM 7735 O O . PRO D 1 67 ? 9.496 8.751 63.991 1.00 35.36 31 PRO D O 1
ATOM 7739 N N . ILE D 1 68 ? 7.701 9.672 65.004 1.00 38.20 32 ILE D N 1
ATOM 7740 C CA . ILE D 1 68 ? 6.971 8.433 65.173 1.00 34.11 32 ILE D CA 1
ATOM 7741 C C . ILE D 1 68 ? 6.162 8.285 63.878 1.00 33.15 32 ILE D C 1
ATOM 7742 O O . ILE D 1 68 ? 5.426 9.154 63.447 1.00 36.81 32 ILE D O 1
ATOM 7747 N N . ALA D 1 69 ? 6.356 7.163 63.233 1.00 33.58 33 ALA D N 1
ATOM 7748 C CA . ALA D 1 69 ? 5.698 6.849 61.989 1.00 34.46 33 ALA D CA 1
ATOM 7749 C C . ALA D 1 69 ? 4.311 6.262 62.241 1.00 33.62 33 ALA D C 1
ATOM 7750 O O . ALA D 1 69 ? 4.150 5.442 63.146 1.00 35.02 33 ALA D O 1
ATOM 7752 N N . ARG D 1 70 ? 3.338 6.607 61.402 1.00 36.79 34 ARG D N 1
ATOM 7753 C CA . ARG D 1 70 ? 1.995 5.987 61.480 1.00 39.57 34 ARG D CA 1
ATOM 7754 C C . ARG D 1 70 ? 2.085 4.474 61.297 1.00 41.16 34 ARG D C 1
ATOM 7755 O O . ARG D 1 70 ? 1.595 3.714 62.126 1.00 35.42 34 ARG D O 1
ATOM 7763 N N . ARG D 1 71 ? 2.790 4.037 60.251 1.00 39.61 35 ARG D N 1
ATOM 7764 C CA . ARG D 1 71 ? 2.920 2.601 59.964 1.00 42.06 35 ARG D CA 1
ATOM 7765 C C . ARG D 1 71 ? 4.298 2.320 59.417 1.00 39.01 35 ARG D C 1
ATOM 7766 O O . ARG D 1 71 ? 4.851 3.117 58.657 1.00 34.82 35 ARG D O 1
ATOM 7774 N N . VAL D 1 72 ? 4.836 1.166 59.769 1.00 37.20 36 VAL D N 1
ATOM 7775 C CA . VAL D 1 72 ? 6.036 0.696 59.120 1.00 34.67 36 VAL D CA 1
ATOM 7776 C C . VAL D 1 72 ? 5.701 -0.682 58.563 1.00 37.63 36 VAL D C 1
ATOM 7777 O O . VAL D 1 72 ? 5.307 -1.565 59.335 1.00 32.77 36 VAL D O 1
ATOM 7781 N N . ILE D 1 73 ? 5.856 -0.845 57.240 1.00 34.12 37 ILE D N 1
ATOM 7782 C CA . ILE D 1 73 ? 5.704 -2.155 56.597 1.00 37.01 37 ILE D CA 1
ATOM 7783 C C . ILE D 1 73 ? 7.115 -2.731 56.442 1.00 34.81 37 ILE D C 1
ATOM 7784 O O . ILE D 1 73 ? 7.923 -2.236 55.637 1.00 35.39 37 ILE D O 1
ATOM 7789 N N . THR D 1 74 ? 7.419 -3.767 57.181 1.00 34.03 38 THR D N 1
ATOM 7790 C CA . THR D 1 74 ? 8.723 -4.398 57.096 1.00 35.11 38 THR D CA 1
ATOM 7791 C C . THR D 1 74 ? 8.606 -5.570 56.105 1.00 36.78 38 THR D C 1
ATOM 7792 O O . THR D 1 74 ? 7.840 -6.518 56.333 1.00 40.11 38 THR D O 1
ATOM 7796 N N . CYS D 1 75 ? 9.344 -5.489 54.991 1.00 37.64 39 CYS D N 1
ATOM 7797 C CA . CYS D 1 75 ? 9.229 -6.494 53.922 1.00 33.91 39 CYS D CA 1
ATOM 7798 C C . CYS D 1 75 ? 10.484 -7.360 53.875 1.00 38.14 39 CYS D C 1
ATOM 7799 O O . CYS D 1 75 ? 11.620 -6.843 53.689 1.00 35.93 39 CYS D O 1
ATOM 7802 N N . THR D 1 76 ? 10.308 -8.669 53.997 1.00 33.73 40 THR D N 1
ATOM 7803 C CA . THR D 1 76 ? 11.462 -9.581 54.030 1.00 36.43 40 THR D CA 1
ATOM 7804 C C . THR D 1 76 ? 11.654 -10.334 52.701 1.00 33.15 40 THR D C 1
ATOM 7805 O O . THR D 1 76 ? 12.482 -11.215 52.612 1.00 33.70 40 THR D O 1
ATOM 7809 N N . SER D 1 77 ? 10.883 -9.997 51.676 1.00 35.62 41 SER D N 1
ATOM 7810 C CA . SER D 1 77 ? 11.003 -10.653 50.366 1.00 37.53 41 SER D CA 1
ATOM 7811 C C . SER D 1 77 ? 10.840 -9.557 49.347 1.00 35.02 41 SER D C 1
ATOM 7812 O O . SER D 1 77 ? 10.228 -8.517 49.644 1.00 32.79 41 SER D O 1
ATOM 7815 N N . ALA D 1 78 ? 11.329 -9.809 48.136 1.00 36.08 42 ALA D N 1
ATOM 7816 C CA . ALA D 1 78 ? 11.121 -8.911 47.010 1.00 34.56 42 ALA D CA 1
ATOM 7817 C C . ALA D 1 78 ? 9.655 -8.714 46.657 1.00 32.48 42 ALA D C 1
ATOM 7818 O O . ALA D 1 78 ? 9.210 -7.595 46.313 1.00 30.19 42 ALA D O 1
ATOM 7820 N N . GLU D 1 79 ? 8.924 -9.814 46.719 1.00 38.07 43 GLU D N 1
ATOM 7821 C CA . GLU D 1 79 ? 7.463 -9.874 46.485 1.00 43.73 43 GLU D CA 1
ATOM 7822 C C . GLU D 1 79 ? 6.732 -8.893 47.399 1.00 38.04 43 GLU D C 1
ATOM 7823 O O . GLU D 1 79 ? 5.853 -8.084 46.953 1.00 37.61 43 GLU D O 1
ATOM 7829 N N . GLN D 1 80 ? 7.122 -8.948 48.679 1.00 33.91 44 GLN D N 1
ATOM 7830 C CA . GLN D 1 80 ? 6.556 -8.027 49.666 1.00 34.49 44 GLN D CA 1
ATOM 7831 C C . GLN D 1 80 ? 6.877 -6.591 49.331 1.00 36.56 44 GLN D C 1
ATOM 7832 O O . GLN D 1 80 ? 5.969 -5.732 49.385 1.00 42.59 44 GLN D O 1
ATOM 7838 N N . VAL D 1 81 ? 8.125 -6.315 48.909 1.00 33.83 45 VAL D N 1
ATOM 7839 C CA . VAL D 1 81 ? 8.463 -4.938 48.550 1.00 31.10 45 VAL D CA 1
ATOM 7840 C C . VAL D 1 81 ? 7.518 -4.479 47.455 1.00 29.16 45 VAL D C 1
ATOM 7841 O O . VAL D 1 81 ? 6.996 -3.365 47.502 1.00 32.27 45 VAL D O 1
ATOM 7845 N N . VAL D 1 82 ? 7.368 -5.330 46.449 1.00 32.45 46 VAL D N 1
ATOM 7846 C CA . VAL D 1 82 ? 6.638 -4.981 45.253 1.00 34.66 46 VAL D CA 1
ATOM 7847 C C . VAL D 1 82 ? 5.175 -4.780 45.622 1.00 34.32 46 VAL D C 1
ATOM 7848 O O . VAL D 1 82 ? 4.638 -3.770 45.269 1.00 31.40 46 VAL D O 1
ATOM 7852 N N . ALA D 1 83 ? 4.581 -5.710 46.359 1.00 34.25 47 ALA D N 1
ATOM 7853 C CA . ALA D 1 83 ? 3.137 -5.601 46.675 1.00 40.06 47 ALA D CA 1
ATOM 7854 C C . ALA D 1 83 ? 2.823 -4.349 47.536 1.00 40.89 47 ALA D C 1
ATOM 7855 O O . ALA D 1 83 ? 2.045 -3.482 47.113 1.00 43.70 47 ALA D O 1
ATOM 7857 N N . ALA D 1 84 ? 3.515 -4.224 48.674 1.00 44.40 48 ALA D N 1
ATOM 7858 C CA . ALA D 1 84 ? 3.397 -3.071 49.568 1.00 38.27 48 ALA D CA 1
ATOM 7859 C C . ALA D 1 84 ? 3.453 -1.760 48.830 1.00 38.97 48 ALA D C 1
ATOM 7860 O O . ALA D 1 84 ? 2.549 -0.918 48.984 1.00 39.03 48 ALA D O 1
ATOM 7862 N N . LEU D 1 85 ? 4.465 -1.586 47.982 1.00 40.89 49 LEU D N 1
ATOM 7863 C CA . LEU D 1 85 ? 4.616 -0.327 47.238 1.00 41.07 49 LEU D CA 1
ATOM 7864 C C . LEU D 1 85 ? 3.537 -0.112 46.189 1.00 39.22 49 LEU D C 1
ATOM 7865 O O . LEU D 1 85 ? 3.136 1.037 45.952 1.00 36.35 49 LEU D O 1
ATOM 7870 N N . ARG D 1 86 ? 3.090 -1.187 45.548 1.00 38.67 50 ARG D N 1
ATOM 7871 C CA . ARG D 1 86 ? 2.044 -1.110 44.501 1.00 44.98 50 ARG D CA 1
ATOM 7872 C C . ARG D 1 86 ? 0.748 -0.573 45.136 1.00 42.44 50 ARG D C 1
ATOM 7873 O O . ARG D 1 86 ? 0.145 0.392 44.630 1.00 45.12 50 ARG D O 1
ATOM 7881 N N . HIS D 1 87 ? 0.361 -1.156 46.266 1.00 41.81 51 HIS D N 1
ATOM 7882 C CA . HIS D 1 87 ? -0.797 -0.673 47.026 1.00 48.88 51 HIS D CA 1
ATOM 7883 C C . HIS D 1 87 ? -0.601 0.782 47.565 1.00 47.98 51 HIS D C 1
ATOM 7884 O O . HIS D 1 87 ? -1.370 1.706 47.255 1.00 44.34 51 HIS D O 1
ATOM 7891 N N . LEU D 1 88 ? 0.482 1.011 48.296 1.00 42.07 52 LEU D N 1
ATOM 7892 C CA . LEU D 1 88 ? 0.694 2.340 48.852 1.00 39.73 52 LEU D CA 1
ATOM 7893 C C . LEU D 1 88 ? 0.798 3.391 47.792 1.00 41.47 52 LEU D C 1
ATOM 7894 O O . LEU D 1 88 ? 0.278 4.495 47.989 1.00 50.65 52 LEU D O 1
ATOM 7899 N N . ASP D 1 89 ? 1.466 3.091 46.669 1.00 42.30 53 ASP D N 1
ATOM 7900 C CA . ASP D 1 89 ? 1.649 4.119 45.639 1.00 46.82 53 ASP D CA 1
ATOM 7901 C C . ASP D 1 89 ? 0.288 4.442 44.930 1.00 51.07 53 ASP D C 1
ATOM 7902 O O . ASP D 1 89 ? 0.010 5.605 44.649 1.00 53.19 53 ASP D O 1
ATOM 7907 N N . SER D 1 90 ? -0.533 3.417 44.675 1.00 52.70 54 SER D N 1
ATOM 7908 C CA . SER D 1 90 ? -1.866 3.600 44.065 1.00 54.35 54 SER D CA 1
ATOM 7909 C C . SER D 1 90 ? -2.712 4.513 44.945 1.00 52.51 54 SER D C 1
ATOM 7910 O O . SER D 1 90 ? -3.202 5.545 44.499 1.00 50.14 54 SER D O 1
ATOM 7913 N N . ALA D 1 91 ? -2.788 4.162 46.222 1.00 50.47 55 ALA D N 1
ATOM 7914 C CA . ALA D 1 91 ? -3.544 4.925 47.203 1.00 49.41 55 ALA D CA 1
ATOM 7915 C C . ALA D 1 91 ? -3.017 6.326 47.495 1.00 48.83 55 ALA D C 1
ATOM 7916 O O . ALA D 1 91 ? -3.783 7.159 47.915 1.00 56.85 55 ALA D O 1
ATOM 7918 N N . ALA D 1 92 ? -1.748 6.625 47.221 1.00 51.61 56 ALA D N 1
ATOM 7919 C CA . ALA D 1 92 ? -1.192 7.945 47.545 1.00 48.21 56 ALA D CA 1
ATOM 7920 C C . ALA D 1 92 ? -1.591 9.060 46.600 1.00 48.33 56 ALA D C 1
ATOM 7921 O O . ALA D 1 92 ? -1.376 8.944 45.392 1.00 53.73 56 ALA D O 1
ATOM 7923 N N . LYS D 1 93 ? -2.056 10.181 47.174 1.00 46.87 57 LYS D N 1
ATOM 7924 C CA . LYS D 1 93 ? -2.607 11.327 46.411 1.00 45.44 57 LYS D CA 1
ATOM 7925 C C . LYS D 1 93 ? -1.861 12.659 46.542 1.00 45.67 57 LYS D C 1
ATOM 7926 O O . LYS D 1 93 ? -1.767 13.423 45.541 1.00 43.84 57 LYS D O 1
ATOM 7932 N N . THR D 1 94 ? -1.371 12.985 47.741 1.00 50.62 58 THR D N 1
ATOM 7933 C CA . THR D 1 94 ? -0.504 14.184 47.918 1.00 57.85 58 THR D CA 1
ATOM 7934 C C . THR D 1 94 ? 0.860 13.808 48.498 1.00 60.80 58 THR D C 1
ATOM 7935 O O . THR D 1 94 ? 1.088 12.633 48.849 1.00 54.26 58 THR D O 1
ATOM 7939 N N . GLY D 1 95 ? 1.726 14.818 48.651 1.00 63.77 59 GLY D N 1
ATOM 7940 C CA . GLY D 1 95 ? 3.053 14.655 49.277 1.00 71.41 59 GLY D CA 1
ATOM 7941 C C . GLY D 1 95 ? 3.114 13.847 50.569 1.00 70.04 59 GLY D C 1
ATOM 7942 O O . GLY D 1 95 ? 3.949 12.937 50.713 1.00 75.47 59 GLY D O 1
ATOM 7943 N N . ALA D 1 96 ? 2.200 14.154 51.485 1.00 62.14 60 ALA D N 1
ATOM 7944 C CA . ALA D 1 96 ? 2.125 13.494 52.791 1.00 59.53 60 ALA D CA 1
ATOM 7945 C C . ALA D 1 96 ? 1.880 11.985 52.755 1.00 64.51 60 ALA D C 1
ATOM 7946 O O . ALA D 1 96 ? 2.129 11.299 53.763 1.00 69.41 60 ALA D O 1
ATOM 7948 N N . ASP D 1 97 ? 1.395 11.459 51.623 1.00 60.69 61 ASP D N 1
ATOM 7949 C CA . ASP D 1 97 ? 1.049 10.037 51.519 1.00 56.30 61 ASP D CA 1
ATOM 7950 C C . ASP D 1 97 ? 2.115 9.200 50.796 1.00 47.88 61 ASP D C 1
ATOM 7951 O O . ASP D 1 97 ? 2.006 7.950 50.751 1.00 45.85 61 ASP D O 1
ATOM 7956 N N . ARG D 1 98 ? 3.100 9.852 50.173 1.00 42.23 62 ARG D N 1
ATOM 7957 C CA . ARG D 1 98 ? 4.220 9.117 49.524 1.00 42.32 62 ARG D CA 1
ATOM 7958 C C . ARG D 1 98 ? 4.899 8.212 50.565 1.00 38.76 62 ARG D C 1
ATOM 7959 O O . ARG D 1 98 ? 5.335 8.689 51.605 1.00 40.73 62 ARG D O 1
ATOM 7961 N N . PRO D 1 99 ? 4.923 6.897 50.363 1.00 35.99 63 PRO D N 1
ATOM 7962 C CA . PRO D 1 99 ? 5.666 6.137 51.370 1.00 42.64 63 PRO D CA 1
ATOM 7963 C C . PRO D 1 99 ? 7.186 6.490 51.423 1.00 41.66 63 PRO D C 1
ATOM 7964 O O . PRO D 1 99 ? 7.747 6.972 50.442 1.00 40.62 63 PRO D O 1
ATOM 7968 N N . LEU D 1 100 ? 7.796 6.347 52.591 1.00 40.52 64 LEU D N 1
ATOM 7969 C CA . LEU D 1 100 ? 9.241 6.564 52.719 1.00 40.60 64 LEU D CA 1
ATOM 7970 C C . LEU D 1 100 ? 9.867 5.195 52.631 1.00 37.66 64 LEU D C 1
ATOM 7971 O O . LEU D 1 100 ? 9.466 4.291 53.360 1.00 38.25 64 LEU D O 1
ATOM 7976 N N . VAL D 1 101 ? 10.768 5.025 51.655 1.00 33.18 65 VAL D N 1
ATOM 7977 C CA . VAL D 1 101 ? 11.535 3.811 51.521 1.00 33.88 65 VAL D CA 1
ATOM 7978 C C . VAL D 1 101 ? 12.884 3.932 52.285 1.00 34.70 65 VAL D C 1
ATOM 7979 O O . VAL D 1 101 ? 13.630 4.917 52.183 1.00 34.78 65 VAL D O 1
ATOM 7983 N N . PHE D 1 102 ? 13.174 2.885 53.032 1.00 31.22 66 PHE D N 1
ATOM 7984 C CA . PHE D 1 102 ? 14.053 2.924 54.142 1.00 36.45 66 PHE D CA 1
ATOM 7985 C C . PHE D 1 102 ? 14.727 1.621 54.175 1.00 29.29 66 PHE D C 1
ATOM 7986 O O . PHE D 1 102 ? 14.043 0.605 54.120 1.00 27.43 66 PHE D O 1
ATOM 7994 N N . ALA D 1 103 ? 16.019 1.607 54.449 1.00 27.50 67 ALA D N 1
ATOM 7995 C CA . ALA D 1 103 ? 16.640 0.347 54.787 1.00 27.94 67 ALA D CA 1
ATOM 7996 C C . ALA D 1 103 ? 17.476 0.418 56.020 1.00 27.34 67 ALA D C 1
ATOM 7997 O O . ALA D 1 103 ? 16.974 0.171 57.119 1.00 27.41 67 ALA D O 1
ATOM 7999 N N . GLY D 1 104 ? 18.763 0.721 55.875 1.00 28.01 68 GLY D N 1
ATOM 8000 C CA . GLY D 1 104 ? 19.671 0.776 57.039 1.00 25.27 68 GLY D CA 1
ATOM 8001 C C . GLY D 1 104 ? 19.481 2.012 57.873 1.00 25.77 68 GLY D C 1
ATOM 8002 O O . GLY D 1 104 ? 19.866 2.013 59.024 1.00 29.13 68 GLY D O 1
ATOM 8003 N N . GLY D 1 105 ? 18.873 3.062 57.303 1.00 25.28 69 GLY D N 1
ATOM 8004 C CA . GLY D 1 105 ? 18.742 4.307 57.962 1.00 25.33 69 GLY D CA 1
ATOM 8005 C C . GLY D 1 105 ? 20.030 5.043 58.266 1.00 28.69 69 GLY D C 1
ATOM 8006 O O . GLY D 1 105 ? 20.071 5.864 59.202 1.00 29.41 69 GLY D O 1
ATOM 8007 N N . SER D 1 106 ? 21.061 4.839 57.441 1.00 29.24 70 SER D N 1
ATOM 8008 C CA . SER D 1 106 ? 22.390 5.446 57.712 1.00 28.88 70 SER D CA 1
ATOM 8009 C C . SER D 1 106 ? 22.674 6.619 56.799 1.00 29.44 70 SER D C 1
ATOM 8010 O O . SER D 1 106 ? 23.760 7.214 56.873 1.00 27.32 70 SER D O 1
ATOM 8013 N N . ASN D 1 107 ? 21.719 6.956 55.928 1.00 27.57 71 ASN D N 1
ATOM 8014 C CA . ASN D 1 107 ? 21.887 8.087 55.062 1.00 30.27 71 ASN D CA 1
ATOM 8015 C C . ASN D 1 107 ? 20.677 8.986 54.919 1.00 31.29 71 ASN D C 1
ATOM 8016 O O . ASN D 1 107 ? 20.413 9.563 53.838 1.00 32.14 71 ASN D O 1
ATOM 8021 N N . LEU D 1 108 ? 20.008 9.203 56.019 1.00 30.53 72 LEU D N 1
ATOM 8022 C CA . LEU D 1 108 ? 18.674 9.825 55.970 1.00 31.05 72 LEU D CA 1
ATOM 8023 C C . LEU D 1 108 ? 18.470 10.795 57.141 1.00 28.12 72 LEU D C 1
ATOM 8024 O O . LEU D 1 108 ? 18.704 10.407 58.252 1.00 25.71 72 LEU D O 1
ATOM 8029 N N . VAL D 1 109 ? 17.969 12.006 56.892 1.00 28.07 73 VAL D N 1
ATOM 8030 C CA . VAL D 1 109 ? 17.590 12.939 57.941 1.00 25.36 73 VAL D CA 1
ATOM 8031 C C . VAL D 1 109 ? 16.082 13.145 57.781 1.00 29.11 73 VAL D C 1
ATOM 8032 O O . VAL D 1 109 ? 15.642 13.785 56.829 1.00 26.00 73 VAL D O 1
ATOM 8036 N N . ILE D 1 110 ? 15.313 12.627 58.732 1.00 30.98 74 ILE D N 1
ATOM 8037 C CA . ILE D 1 110 ? 13.856 12.614 58.634 1.00 31.70 74 ILE D CA 1
ATOM 8038 C C . ILE D 1 110 ? 13.308 13.665 59.627 1.00 28.82 74 ILE D C 1
ATOM 8039 O O . ILE D 1 110 ? 13.427 13.508 60.825 1.00 29.68 74 ILE D O 1
ATOM 8044 N N . ALA D 1 111 ? 12.749 14.746 59.129 1.00 29.76 75 ALA D N 1
ATOM 8045 C CA . ALA D 1 111 ? 12.089 15.770 59.990 1.00 34.65 75 ALA D CA 1
ATOM 8046 C C . ALA D 1 111 ? 11.031 15.240 60.970 1.00 36.48 75 ALA D C 1
ATOM 8047 O O . ALA D 1 111 ? 10.237 14.399 60.584 1.00 37.01 75 ALA D O 1
ATOM 8049 N N . GLU D 1 112 ? 11.106 15.658 62.253 1.00 40.50 76 GLU D N 1
ATOM 8050 C CA . GLU D 1 112 ? 10.138 15.254 63.297 1.00 45.20 76 GLU D CA 1
ATOM 8051 C C . GLU D 1 112 ? 8.717 15.797 63.028 1.00 44.68 76 GLU D C 1
ATOM 8052 O O . GLU D 1 112 ? 7.769 15.254 63.507 1.00 45.27 76 GLU D O 1
ATOM 8058 N N . ASN D 1 113 ? 8.633 16.908 62.318 1.00 49.93 77 ASN D N 1
ATOM 8059 C CA . ASN D 1 113 ? 7.462 17.371 61.576 1.00 54.04 77 ASN D CA 1
ATOM 8060 C C . ASN D 1 113 ? 6.502 16.397 60.918 1.00 55.20 77 ASN D C 1
ATOM 8061 O O . ASN D 1 113 ? 5.296 16.649 60.889 1.00 57.45 77 ASN D O 1
ATOM 8066 N N . LEU D 1 114 ? 7.054 15.349 60.310 1.00 44.26 78 LEU D N 1
ATOM 8067 C CA . LEU D 1 114 ? 6.284 14.450 59.510 1.00 44.14 78 LEU D CA 1
ATOM 8068 C C . LEU D 1 114 ? 5.544 13.456 60.389 1.00 44.35 78 LEU D C 1
ATOM 8069 O O . LEU D 1 114 ? 6.025 12.372 60.631 1.00 44.84 78 LEU D O 1
ATOM 8074 N N . THR D 1 115 ? 4.314 13.804 60.755 1.00 43.59 79 THR D N 1
ATOM 8075 C CA . THR D 1 115 ? 3.504 12.991 61.654 1.00 47.42 79 THR D CA 1
ATOM 8076 C C . THR D 1 115 ? 2.697 11.881 61.035 1.00 47.66 79 THR D C 1
ATOM 8077 O O . THR D 1 115 ? 2.211 11.050 61.783 1.00 52.67 79 THR D O 1
ATOM 8081 N N . ASP D 1 116 ? 2.515 11.850 59.709 1.00 49.50 80 ASP D N 1
ATOM 8082 C CA . ASP D 1 116 ? 1.672 10.821 59.077 1.00 58.79 80 ASP D CA 1
ATOM 8083 C C . ASP D 1 116 ? 2.433 9.932 58.083 1.00 51.08 80 ASP D C 1
ATOM 8084 O O . ASP D 1 116 ? 1.900 9.606 57.023 1.00 44.97 80 ASP D O 1
ATOM 8089 N N . LEU D 1 117 ? 3.664 9.545 58.434 1.00 44.75 81 LEU D N 1
ATOM 8090 C CA . LEU D 1 117 ? 4.518 8.768 57.552 1.00 37.53 81 LEU D CA 1
ATOM 8091 C C . LEU D 1 117 ? 4.160 7.291 57.559 1.00 34.75 81 LEU D C 1
ATOM 8092 O O . LEU D 1 117 ? 4.047 6.626 58.621 1.00 30.92 81 LEU D O 1
ATOM 8097 N N . THR D 1 118 ? 4.055 6.782 56.335 1.00 31.19 82 THR D N 1
ATOM 8098 C CA . THR D 1 118 ? 4.030 5.371 56.127 1.00 33.76 82 THR D CA 1
ATOM 8099 C C . THR D 1 118 ? 5.429 5.051 55.661 1.00 32.94 82 THR D C 1
ATOM 8100 O O . THR D 1 118 ? 5.958 5.757 54.793 1.00 33.99 82 THR D O 1
ATOM 8104 N N . VAL D 1 119 ? 6.031 4.021 56.244 1.00 32.19 83 VAL D N 1
ATOM 8105 C CA . VAL D 1 119 ? 7.381 3.576 55.890 1.00 33.53 83 VAL D CA 1
ATOM 8106 C C . VAL D 1 119 ? 7.407 2.132 55.356 1.00 34.14 83 VAL D C 1
ATOM 8107 O O . VAL D 1 119 ? 6.754 1.257 55.943 1.00 35.24 83 VAL D O 1
ATOM 8111 N N . VAL D 1 120 ? 8.079 1.929 54.200 1.00 30.36 84 VAL D N 1
ATOM 8112 C CA . VAL D 1 120 ? 8.350 0.604 53.669 1.00 29.89 84 VAL D CA 1
ATOM 8113 C C . VAL D 1 120 ? 9.816 0.366 53.960 1.00 32.01 84 VAL D C 1
ATOM 8114 O O . VAL D 1 120 ? 10.688 1.092 53.487 1.00 35.41 84 VAL D O 1
ATOM 8118 N N . ARG D 1 121 ? 10.069 -0.631 54.762 1.00 30.99 85 ARG D N 1
ATOM 8119 C CA . ARG D 1 121 ? 11.379 -0.932 55.260 1.00 36.42 85 ARG D CA 1
ATOM 8120 C C . ARG D 1 121 ? 11.895 -2.164 54.509 1.00 33.56 85 ARG D C 1
ATOM 8121 O O . ARG D 1 121 ? 11.252 -3.198 54.499 1.00 30.80 85 ARG D O 1
ATOM 8129 N N . LEU D 1 122 ? 13.031 -2.015 53.853 1.00 32.05 86 LEU D N 1
ATOM 8130 C CA . LEU D 1 122 ? 13.575 -3.081 53.018 1.00 30.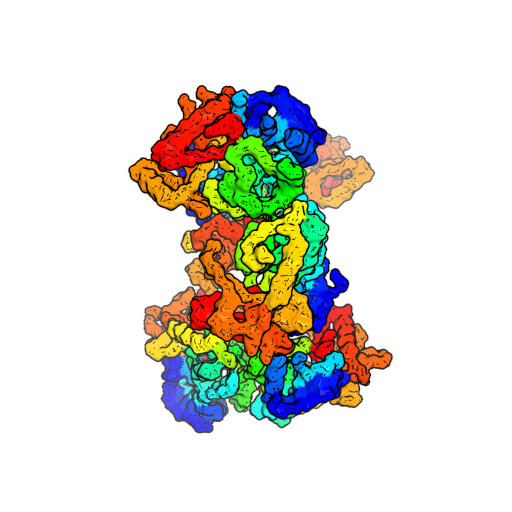55 86 LEU D CA 1
ATOM 8131 C C . LEU D 1 122 ? 14.411 -4.001 53.888 1.00 31.19 86 LEU D C 1
ATOM 8132 O O . LEU D 1 122 ? 15.437 -3.604 54.391 1.00 32.49 86 LEU D O 1
ATOM 8137 N N . ALA D 1 123 ? 13.951 -5.222 54.108 1.00 31.90 87 ALA D N 1
ATOM 8138 C CA . ALA D 1 123 ? 14.676 -6.193 54.911 1.00 33.29 87 ALA D CA 1
ATOM 8139 C C . ALA D 1 123 ? 14.717 -7.585 54.244 1.00 35.02 87 ALA D C 1
ATOM 8140 O O . ALA D 1 123 ? 14.798 -8.615 54.938 1.00 38.33 87 ALA D O 1
ATOM 8142 N N . ASN D 1 124 ? 14.703 -7.630 52.912 1.00 33.83 88 ASN D N 1
ATOM 8143 C CA . ASN D 1 124 ? 14.993 -8.880 52.190 1.00 32.77 88 ASN D CA 1
ATOM 8144 C C . ASN D 1 124 ? 16.504 -9.067 52.111 1.00 32.36 88 ASN D C 1
ATOM 8145 O O . ASN D 1 124 ? 17.190 -8.279 51.456 1.00 29.69 88 ASN D O 1
ATOM 8150 N N . SER D 1 125 ? 17.029 -10.090 52.785 1.00 32.13 89 SER D N 1
ATOM 8151 C CA . SER D 1 125 ? 18.419 -10.090 53.155 1.00 35.44 89 SER D CA 1
ATOM 8152 C C . SER D 1 125 ? 19.312 -11.206 52.585 1.00 38.16 89 SER D C 1
ATOM 8153 O O . SER D 1 125 ? 20.453 -11.376 53.060 1.00 35.84 89 SER D O 1
ATOM 8156 N N . GLY D 1 126 ? 18.823 -11.956 51.602 1.00 36.99 90 GLY D N 1
ATOM 8157 C CA . GLY D 1 126 ? 19.628 -13.045 51.006 1.00 35.96 90 GLY D CA 1
ATOM 8158 C C . GLY D 1 126 ? 20.948 -12.581 50.343 1.00 33.85 90 GLY D C 1
ATOM 8159 O O . GLY D 1 126 ? 21.036 -11.527 49.741 1.00 32.80 90 GLY D O 1
ATOM 8160 N N . ILE D 1 127 ? 21.979 -13.388 50.476 1.00 32.90 91 ILE D N 1
ATOM 8161 C CA . ILE D 1 127 ? 23.248 -13.198 49.800 1.00 33.73 91 ILE D CA 1
ATOM 8162 C C . ILE D 1 127 ? 23.652 -14.557 49.178 1.00 35.39 91 ILE D C 1
ATOM 8163 O O . ILE D 1 127 ? 23.755 -15.566 49.899 1.00 30.74 91 ILE D O 1
ATOM 8168 N N . THR D 1 128 ? 23.908 -14.539 47.870 1.00 37.68 92 THR D N 1
ATOM 8169 C CA . THR D 1 128 ? 24.191 -15.696 47.068 1.00 39.86 92 THR D CA 1
ATOM 8170 C C . THR D 1 128 ? 25.545 -15.565 46.369 1.00 37.63 92 THR D C 1
ATOM 8171 O O . THR D 1 128 ? 25.858 -14.561 45.774 1.00 35.98 92 THR D O 1
ATOM 8175 N N . ILE D 1 129 ? 26.312 -16.617 46.439 1.00 39.81 93 ILE D N 1
ATOM 8176 C CA . ILE D 1 129 ? 27.576 -16.689 45.786 1.00 41.90 93 ILE D CA 1
ATOM 8177 C C . ILE D 1 129 ? 27.534 -17.805 44.737 1.00 44.61 93 ILE D C 1
ATOM 8178 O O . ILE D 1 129 ? 27.028 -18.878 45.002 1.00 45.43 93 ILE D O 1
ATOM 8183 N N . ASP D 1 130 ? 28.059 -17.492 43.546 1.00 44.42 94 ASP D N 1
ATOM 8184 C CA . ASP D 1 130 ? 27.871 -18.257 42.318 1.00 42.26 94 ASP D CA 1
ATOM 8185 C C . ASP D 1 130 ? 29.164 -18.013 41.546 1.00 37.64 94 ASP D C 1
ATOM 8186 O O . ASP D 1 130 ? 29.264 -17.070 40.804 1.00 37.73 94 ASP D O 1
ATOM 8191 N N . GLY D 1 131 ? 30.180 -18.837 41.782 1.00 37.85 95 GLY D N 1
ATOM 8192 C CA . GLY D 1 131 ? 31.498 -18.594 41.207 1.00 38.25 95 GLY D CA 1
ATOM 8193 C C . GLY D 1 131 ? 32.028 -17.293 41.769 1.00 37.47 95 GLY D C 1
ATOM 8194 O O . GLY D 1 131 ? 32.029 -17.118 42.974 1.00 40.02 95 GLY D O 1
ATOM 8195 N N . ASN D 1 132 ? 32.464 -16.375 40.902 1.00 33.72 96 ASN D N 1
ATOM 8196 C CA . ASN D 1 132 ? 32.989 -15.088 41.322 1.00 29.28 96 ASN D CA 1
ATOM 8197 C C . ASN D 1 132 ? 31.924 -14.031 41.417 1.00 30.18 96 ASN D C 1
ATOM 8198 O O . ASN D 1 132 ? 32.238 -12.847 41.552 1.00 33.71 96 ASN D O 1
ATOM 8203 N N . LEU D 1 133 ? 30.656 -14.437 41.272 1.00 31.81 97 LEU D N 1
ATOM 8204 C CA . LEU D 1 133 ? 29.540 -13.497 41.349 1.00 32.73 97 LEU D CA 1
ATOM 8205 C C . LEU D 1 133 ? 28.999 -13.496 42.776 1.00 29.21 97 LEU D C 1
ATOM 8206 O O . LEU D 1 133 ? 28.850 -14.556 43.404 1.00 29.55 97 LEU D O 1
ATOM 8211 N N . VAL D 1 134 ? 28.657 -12.331 43.266 1.00 26.48 98 VAL D N 1
ATOM 8212 C CA . VAL D 1 134 ? 27.916 -12.218 44.549 1.00 26.38 98 VAL D CA 1
ATOM 8213 C C . VAL D 1 134 ? 26.623 -11.427 44.274 1.00 27.35 98 VAL D C 1
ATOM 8214 O O . VAL D 1 134 ? 26.691 -10.333 43.722 1.00 27.24 98 VAL D O 1
ATOM 8218 N N . ARG D 1 135 ? 25.465 -11.970 44.654 1.00 28.60 99 ARG D N 1
ATOM 8219 C CA . ARG D 1 135 ? 24.181 -11.242 44.482 1.00 29.93 99 ARG D CA 1
ATOM 8220 C C . ARG D 1 135 ? 23.602 -11.005 45.854 1.00 30.75 99 ARG D C 1
ATOM 8221 O O . ARG D 1 135 ? 23.406 -11.943 46.602 1.00 31.44 99 ARG D O 1
ATOM 8229 N N . ALA D 1 136 ? 23.293 -9.754 46.157 1.00 31.46 100 ALA D N 1
ATOM 8230 C CA . ALA D 1 136 ? 22.895 -9.354 47.502 1.00 32.18 100 ALA D CA 1
ATOM 8231 C C . ALA D 1 136 ? 21.502 -8.756 47.321 1.00 30.65 100 ALA D C 1
ATOM 8232 O O . ALA D 1 136 ? 21.343 -7.800 46.602 1.00 27.43 100 ALA D O 1
ATOM 8234 N N . GLU D 1 137 ? 20.523 -9.308 48.006 1.00 31.04 101 GLU D N 1
ATOM 8235 C CA . GLU D 1 137 ? 19.205 -8.682 48.080 1.00 32.82 101 GLU D CA 1
ATOM 8236 C C . GLU D 1 137 ? 19.315 -7.348 48.782 1.00 32.28 101 GLU D C 1
ATOM 8237 O O . GLU D 1 137 ? 20.273 -7.140 49.546 1.00 25.50 101 GLU D O 1
ATOM 8243 N N . ALA D 1 138 ? 18.352 -6.451 48.528 1.00 28.08 102 ALA D N 1
ATOM 8244 C CA . ALA D 1 138 ? 18.458 -5.054 48.920 1.00 29.04 102 ALA D CA 1
ATOM 8245 C C . ALA D 1 138 ? 18.653 -4.801 50.407 1.00 31.48 102 ALA D C 1
ATOM 8246 O O . ALA D 1 138 ? 19.354 -3.844 50.807 1.00 29.38 102 ALA D O 1
ATOM 8248 N N . GLY D 1 139 ? 18.018 -5.647 51.196 1.00 32.71 103 GLY D N 1
ATOM 8249 C CA . GLY D 1 139 ? 18.031 -5.539 52.634 1.00 33.40 103 GLY D CA 1
ATOM 8250 C C . GLY D 1 139 ? 19.205 -6.228 53.288 1.00 33.91 103 GLY D C 1
ATOM 8251 O O . GLY D 1 139 ? 19.305 -6.130 54.462 1.00 29.18 103 GLY D O 1
ATOM 8252 N N . ALA D 1 140 ? 20.068 -6.949 52.550 1.00 32.41 104 ALA D N 1
ATOM 8253 C CA . ALA D 1 140 ? 21.301 -7.454 53.159 1.00 31.51 104 ALA D CA 1
ATOM 8254 C C . ALA D 1 140 ? 22.144 -6.320 53.733 1.00 29.91 104 ALA D C 1
ATOM 8255 O O . ALA D 1 140 ? 22.194 -5.260 53.160 1.00 30.17 104 ALA D O 1
ATOM 8257 N N . VAL D 1 141 ? 22.810 -6.566 54.853 1.00 28.51 105 VAL D N 1
ATOM 8258 C CA . VAL D 1 141 ? 23.684 -5.595 55.449 1.00 28.50 105 VAL D CA 1
ATOM 8259 C C . VAL D 1 141 ? 24.925 -5.596 54.552 1.00 27.77 105 VAL D C 1
ATOM 8260 O O . VAL D 1 141 ? 25.546 -6.641 54.331 1.00 24.78 105 VAL D O 1
ATOM 8264 N N . PHE D 1 142 ? 25.251 -4.446 53.981 1.00 25.78 106 PHE D N 1
ATOM 8265 C CA . PHE D 1 142 ? 26.370 -4.408 53.043 1.00 28.22 106 PHE D CA 1
ATOM 8266 C C . PHE D 1 142 ? 27.658 -4.949 53.640 1.00 28.14 106 PHE D C 1
ATOM 8267 O O . PHE D 1 142 ? 28.367 -5.694 52.987 1.00 26.03 106 PHE D O 1
ATOM 8275 N N . ASP D 1 143 ? 27.964 -4.632 54.892 1.00 27.94 107 ASP D N 1
ATOM 8276 C CA . ASP D 1 143 ? 29.213 -5.123 55.453 1.00 26.62 107 ASP D CA 1
ATOM 8277 C C . ASP D 1 143 ? 29.193 -6.629 55.515 1.00 31.27 107 ASP D C 1
ATOM 8278 O O . ASP D 1 143 ? 30.254 -7.242 55.429 1.00 32.37 107 ASP D O 1
ATOM 8283 N N . ASP D 1 144 ? 28.028 -7.259 55.652 1.00 27.55 108 ASP D N 1
ATOM 8284 C CA . ASP D 1 144 ? 27.985 -8.717 55.618 1.00 29.02 108 ASP D CA 1
ATOM 8285 C C . ASP D 1 144 ? 28.288 -9.254 54.209 1.00 30.97 108 ASP D C 1
ATOM 8286 O O . ASP D 1 144 ? 28.844 -10.337 54.060 1.00 28.42 108 ASP D O 1
ATOM 8291 N N . VAL D 1 145 ? 27.912 -8.502 53.168 1.00 26.36 109 VAL D N 1
ATOM 8292 C CA . VAL D 1 145 ? 28.235 -8.935 51.804 1.00 27.60 109 VAL D CA 1
ATOM 8293 C C . VAL D 1 145 ? 29.77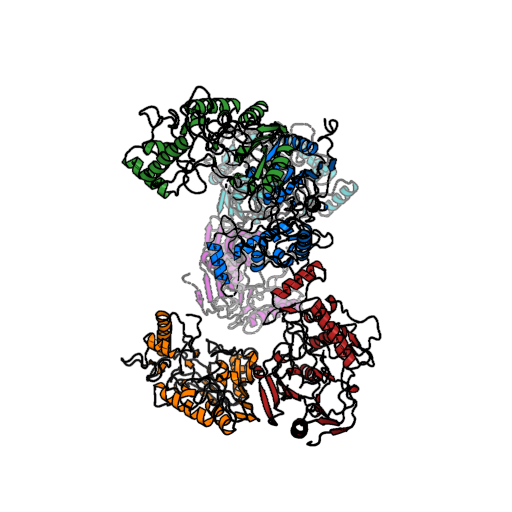7 -8.929 51.652 1.00 28.30 109 VAL D C 1
ATOM 8294 O O . VAL D 1 145 ? 30.377 -9.870 51.152 1.00 30.77 109 VAL D O 1
ATOM 8298 N N . VAL D 1 146 ? 30.418 -7.865 52.113 1.00 27.30 110 VAL D N 1
ATOM 8299 C CA . VAL D 1 146 ? 31.876 -7.809 52.125 1.00 28.47 110 VAL D CA 1
ATOM 8300 C C . VAL D 1 146 ? 32.495 -8.998 52.810 1.00 30.69 110 VAL D C 1
ATOM 8301 O O . VAL D 1 146 ? 33.408 -9.634 52.244 1.00 31.55 110 VAL D O 1
ATOM 8305 N N . VAL D 1 147 ? 32.034 -9.295 54.022 1.00 31.48 111 VAL D N 1
ATOM 8306 C CA . VAL D 1 147 ? 32.602 -10.400 54.785 1.00 31.30 111 VAL D CA 1
ATOM 8307 C C . VAL D 1 147 ? 32.406 -11.717 54.059 1.00 29.68 111 VAL D C 1
ATOM 8308 O O . VAL D 1 147 ? 33.302 -12.535 54.085 1.00 27.43 111 VAL D O 1
ATOM 8312 N N . ARG D 1 148 ? 31.223 -11.950 53.477 1.00 32.75 112 ARG D N 1
ATOM 8313 C CA . ARG D 1 148 ? 30.950 -13.189 52.735 1.00 32.11 112 ARG D CA 1
ATOM 8314 C C . ARG D 1 148 ? 31.860 -13.331 51.502 1.00 33.86 112 ARG D C 1
ATOM 8315 O O . ARG D 1 148 ? 32.348 -14.412 51.214 1.00 36.44 112 ARG D O 1
ATOM 8323 N N . ALA D 1 149 ? 32.154 -12.221 50.832 1.00 30.98 113 ALA D N 1
ATOM 8324 C CA . ALA D 1 149 ? 33.056 -12.233 49.713 1.00 31.03 113 ALA D CA 1
ATOM 8325 C C . ALA D 1 149 ? 34.481 -12.619 50.114 1.00 32.00 113 ALA D C 1
ATOM 8326 O O . ALA D 1 149 ? 35.089 -13.454 49.474 1.00 36.08 113 ALA D O 1
ATOM 8328 N N . ILE D 1 150 ? 34.994 -12.038 51.178 1.00 32.32 114 ILE D N 1
ATOM 8329 C CA . ILE D 1 150 ? 36.353 -12.321 51.648 1.00 32.98 114 ILE D CA 1
ATOM 8330 C C . ILE D 1 150 ? 36.461 -13.764 52.098 1.00 39.31 114 ILE D C 1
ATOM 8331 O O . ILE D 1 150 ? 37.414 -14.461 51.721 1.00 41.56 114 ILE D O 1
ATOM 8336 N N . GLU D 1 151 ? 35.463 -14.237 52.835 1.00 41.10 115 GLU D N 1
ATOM 8337 C CA . GLU D 1 151 ? 35.391 -15.654 53.224 1.00 49.72 115 GLU D CA 1
ATOM 8338 C C . GLU D 1 151 ? 35.571 -16.610 52.023 1.00 48.37 115 GLU D C 1
ATOM 8339 O O . GLU D 1 151 ? 36.305 -17.574 52.104 1.00 45.66 115 GLU D O 1
ATOM 8345 N N . GLN D 1 152 ? 34.913 -16.308 50.912 1.00 45.68 116 GLN D N 1
ATOM 8346 C CA . GLN D 1 152 ? 35.019 -17.148 49.705 1.00 43.18 116 GLN D CA 1
ATOM 8347 C C . GLN D 1 152 ? 36.242 -16.847 48.855 1.00 37.62 116 GLN D C 1
ATOM 8348 O O . GLN D 1 152 ? 36.321 -17.330 47.765 1.00 40.61 116 GLN D O 1
ATOM 8354 N N . GLY D 1 153 ? 37.185 -16.037 49.326 1.00 35.30 117 GLY D N 1
ATOM 8355 C CA . GLY D 1 153 ? 38.360 -15.731 48.568 1.00 34.48 117 GLY D CA 1
ATOM 8356 C C . GLY D 1 153 ? 38.111 -14.834 47.382 1.00 40.57 117 GLY D C 1
ATOM 8357 O O . GLY D 1 153 ? 38.891 -14.885 46.411 1.00 36.83 117 GLY D O 1
ATOM 8358 N N . LEU D 1 154 ? 37.058 -13.988 47.455 1.00 35.08 118 LEU D N 1
ATOM 8359 C CA . LEU D 1 154 ? 36.732 -13.077 46.368 1.00 32.03 118 LEU D CA 1
ATOM 8360 C C . LEU D 1 154 ? 37.087 -11.666 46.671 1.00 31.34 118 LEU D C 1
ATOM 8361 O O . LEU D 1 154 ? 36.525 -11.059 47.588 1.00 32.91 118 LEU D O 1
ATOM 8366 N N . GLY D 1 155 ? 37.951 -11.119 45.841 1.00 30.54 119 GLY D N 1
ATOM 8367 C CA . GLY D 1 155 ? 38.550 -9.822 46.068 1.00 32.98 119 GLY D CA 1
ATOM 8368 C C . GLY D 1 155 ? 37.776 -8.734 45.377 1.00 34.02 119 GLY D C 1
ATOM 8369 O O . GLY D 1 155 ? 37.129 -9.028 44.386 1.00 40.95 119 GLY D O 1
ATOM 8370 N N . GLY D 1 156 ? 37.813 -7.500 45.900 1.00 29.37 120 GLY D N 1
ATOM 8371 C CA . GLY D 1 156 ? 37.153 -6.352 45.254 1.00 29.03 120 GLY D CA 1
ATOM 8372 C C . GLY D 1 156 ? 36.223 -5.508 46.150 1.00 29.27 120 GLY D C 1
ATOM 8373 O O . GLY D 1 156 ? 36.042 -4.331 45.854 1.00 29.30 120 GLY D O 1
ATOM 8374 N N . LEU D 1 157 ? 35.654 -6.083 47.234 1.00 29.40 121 LEU D N 1
ATOM 8375 C CA . LEU D 1 157 ? 34.827 -5.316 48.205 1.00 26.52 121 LEU D CA 1
ATOM 8376 C C . LEU D 1 157 ? 35.540 -4.795 49.478 1.00 31.01 121 LEU D C 1
ATOM 8377 O O . LEU D 1 157 ? 35.051 -3.828 50.203 1.00 27.38 121 LEU D O 1
ATOM 8382 N N . GLU D 1 158 ? 36.728 -5.350 49.735 1.00 28.41 122 GLU D N 1
ATOM 8383 C CA . GLU D 1 158 ? 37.457 -5.070 50.981 1.00 27.25 122 GLU D CA 1
ATOM 8384 C C . GLU D 1 158 ? 37.611 -3.629 51.385 1.00 26.39 122 GLU D C 1
ATOM 8385 O O . GLU D 1 158 ? 37.552 -3.323 52.572 1.00 25.96 122 GLU D O 1
ATOM 8391 N N . CYS D 1 159 ? 37.780 -2.730 50.437 1.00 26.08 123 CYS D N 1
ATOM 8392 C CA . CYS D 1 159 ? 37.975 -1.348 50.762 1.00 27.90 123 CYS D CA 1
ATOM 8393 C C . CYS D 1 159 ? 36.719 -0.611 51.257 1.00 28.98 123 CYS D C 1
ATOM 8394 O O . CYS D 1 159 ? 36.838 0.496 51.742 1.00 26.76 123 CYS D O 1
ATOM 8397 N N . LEU D 1 160 ? 35.554 -1.213 51.048 1.00 27.54 124 LEU D N 1
ATOM 8398 C CA . LEU D 1 160 ? 34.280 -0.690 51.394 1.00 28.95 124 LEU D CA 1
ATOM 8399 C C . LEU D 1 160 ? 33.842 -1.252 52.747 1.00 28.66 124 LEU D C 1
ATOM 8400 O O . LEU D 1 160 ? 32.725 -1.015 53.178 1.00 29.10 124 LEU D O 1
ATOM 8405 N N . SER D 1 161 ? 34.744 -1.946 53.425 1.00 27.33 125 SER D N 1
ATOM 8406 C CA . SER D 1 161 ? 34.531 -2.478 54.749 1.00 28.33 125 SER D CA 1
ATOM 8407 C C . SER D 1 161 ? 34.081 -1.457 55.783 1.00 27.70 125 SER D C 1
ATOM 8408 O O . SER D 1 161 ? 34.672 -0.423 55.875 1.00 25.37 125 SER D O 1
ATOM 8411 N N . GLY D 1 162 ? 33.048 -1.768 56.577 1.00 27.15 126 GLY D N 1
ATOM 8412 C CA . GLY D 1 162 ? 32.655 -0.880 57.698 1.00 28.67 126 GLY D CA 1
ATOM 8413 C C . GLY D 1 162 ? 31.721 0.241 57.315 1.00 27.49 126 GLY D C 1
ATOM 8414 O O . GLY D 1 162 ? 31.362 1.041 58.155 1.00 27.29 126 GLY D O 1
ATOM 8415 N N . ILE D 1 163 ? 31.349 0.317 56.035 1.00 27.83 127 ILE D N 1
ATOM 8416 C CA . ILE D 1 163 ? 30.321 1.241 55.566 1.00 28.81 127 ILE D CA 1
ATOM 8417 C C . ILE D 1 163 ? 29.000 0.736 56.041 1.00 26.71 127 ILE D C 1
ATOM 8418 O O . ILE D 1 163 ? 28.670 -0.410 55.774 1.00 27.64 127 ILE D O 1
ATOM 8423 N N . PRO D 1 164 ? 28.270 1.540 56.814 1.00 27.04 128 PRO D N 1
ATOM 8424 C CA . PRO D 1 164 ? 26.977 1.006 57.327 1.00 27.03 128 PRO D CA 1
ATOM 8425 C C . PRO D 1 164 ? 25.923 0.835 56.263 1.00 25.72 128 PRO D C 1
ATOM 8426 O O . PRO D 1 164 ? 26.163 1.139 55.081 1.00 27.96 128 PRO D O 1
ATOM 8430 N N . GLY D 1 165 ? 24.813 0.235 56.663 1.00 25.03 129 GLY D N 1
ATOM 8431 C CA . GLY D 1 165 ? 23.637 0.150 55.829 1.00 24.64 129 GLY D CA 1
ATOM 8432 C C . GLY D 1 165 ? 23.514 -1.073 54.935 1.00 25.68 129 GLY D C 1
ATOM 8433 O O . GLY D 1 165 ? 24.297 -2.028 55.068 1.00 25.25 129 GLY D O 1
ATOM 8434 N N . SER D 1 166 ? 22.542 -0.978 53.990 1.00 24.62 130 SER D N 1
ATOM 8435 C CA . SER D 1 166 ? 22.029 -2.061 53.167 1.00 22.62 130 SER D CA 1
ATOM 8436 C C . SER D 1 166 ? 22.846 -2.133 51.850 1.00 25.17 130 SER D C 1
ATOM 8437 O O . SER D 1 166 ? 23.459 -1.127 51.392 1.00 21.56 130 SER D O 1
ATOM 8440 N N . ALA D 1 167 ? 22.921 -3.335 51.276 1.00 26.04 131 ALA D N 1
ATOM 8441 C CA . ALA D 1 167 ? 23.461 -3.507 49.914 1.00 28.07 131 ALA D CA 1
ATOM 8442 C C . ALA D 1 167 ? 22.649 -2.738 48.859 1.00 27.59 131 ALA D C 1
ATOM 8443 O O . ALA D 1 167 ? 23.209 -2.147 47.942 1.00 28.33 131 ALA D O 1
ATOM 8445 N N . GLY D 1 168 ? 21.330 -2.795 48.964 1.00 27.05 132 GLY D N 1
ATOM 8446 C CA . GLY D 1 168 ? 20.457 -2.157 47.979 1.00 26.25 132 GLY D CA 1
ATOM 8447 C C . GLY D 1 168 ? 20.680 -0.659 47.833 1.00 25.98 132 GLY D C 1
ATOM 8448 O O . GLY D 1 168 ? 20.451 -0.089 46.764 1.00 26.45 132 GLY D O 1
ATOM 8449 N N . ALA D 1 169 ? 21.084 -0.015 48.925 1.00 24.63 133 ALA D N 1
ATOM 8450 C CA . ALA D 1 169 ? 21.413 1.408 48.882 1.00 23.25 133 ALA D CA 1
ATOM 8451 C C . ALA D 1 169 ? 22.677 1.762 48.152 1.00 23.56 133 ALA D C 1
ATOM 8452 O O . ALA D 1 169 ? 22.814 2.938 47.694 1.00 23.05 133 ALA D O 1
ATOM 8454 N N . THR D 1 170 ? 23.609 0.832 48.075 1.00 22.84 134 THR D N 1
ATOM 8455 C CA . THR D 1 170 ? 24.940 1.185 47.529 1.00 25.33 134 THR D CA 1
ATOM 8456 C C . THR D 1 170 ? 24.997 1.767 46.107 1.00 24.14 134 THR D C 1
ATOM 8457 O O . THR D 1 170 ? 25.731 2.705 45.912 1.00 29.59 134 THR D O 1
ATOM 8461 N N . PRO D 1 171 ? 24.160 1.304 45.134 1.00 30.08 135 PRO D N 1
ATOM 8462 C CA . PRO D 1 171 ? 24.172 1.921 43.768 1.00 29.26 135 PRO D CA 1
ATOM 8463 C C . PRO D 1 171 ? 23.675 3.339 43.718 1.00 29.49 135 PRO D C 1
ATOM 8464 O O . PRO D 1 171 ? 24.077 4.136 42.851 1.00 29.21 135 PRO D O 1
ATOM 8468 N N . VAL D 1 172 ? 22.823 3.689 44.656 1.00 28.29 136 VAL D N 1
ATOM 8469 C CA . VAL D 1 172 ? 22.038 4.892 44.538 1.00 27.94 136 VAL D CA 1
ATOM 8470 C C . VAL D 1 172 ? 22.965 6.067 44.464 1.00 28.58 136 VAL D C 1
ATOM 8471 O O . VAL D 1 172 ? 22.792 6.957 43.619 1.00 28.70 136 VAL D O 1
ATOM 8475 N N . GLN D 1 173 ? 23.916 6.101 45.375 1.00 30.68 137 GLN D N 1
ATOM 8476 C CA . GLN D 1 173 ? 24.938 7.130 45.314 1.00 31.65 137 GLN D CA 1
ATOM 8477 C C . GLN D 1 173 ? 26.320 6.574 44.999 1.00 28.72 137 GLN D C 1
ATOM 8478 O O . GLN D 1 173 ? 27.271 7.190 45.397 1.00 30.06 137 GLN D O 1
ATOM 8484 N N . ASN D 1 174 ? 26.431 5.426 44.323 1.00 29.88 138 ASN D N 1
ATOM 8485 C CA . ASN D 1 174 ? 27.726 4.775 44.032 1.00 28.28 138 ASN D CA 1
ATOM 8486 C C . ASN D 1 174 ? 28.652 4.793 45.279 1.00 27.80 138 ASN D C 1
ATOM 8487 O O . ASN D 1 174 ? 29.779 5.331 45.277 1.00 27.90 138 ASN D O 1
ATOM 8492 N N . VAL D 1 175 ? 28.155 4.175 46.333 1.00 24.96 139 VAL D N 1
ATOM 8493 C CA . VAL D 1 175 ? 28.846 4.167 47.594 1.00 25.83 139 VAL D CA 1
ATOM 8494 C C . VAL D 1 175 ? 30.313 3.749 47.399 1.00 26.14 139 VAL D C 1
ATOM 8495 O O . VAL D 1 175 ? 30.606 2.748 46.728 1.00 25.77 139 VAL D O 1
ATOM 8499 N N . GLY D 1 176 ? 31.185 4.475 48.077 1.00 27.01 140 GLY D N 1
ATOM 8500 C CA . GLY D 1 176 ? 32.603 4.309 47.936 1.00 28.32 140 GLY D CA 1
ATOM 8501 C C . GLY D 1 176 ? 33.404 4.870 49.090 1.00 28.28 140 GLY D C 1
ATOM 8502 O O . GLY D 1 176 ? 32.948 5.781 49.803 1.00 27.77 140 GLY D O 1
ATOM 8503 N N . ALA D 1 177 ? 34.619 4.328 49.240 1.00 25.39 141 ALA D N 1
ATOM 8504 C CA . ALA D 1 177 ? 35.565 4.747 50.249 1.00 25.24 141 ALA D CA 1
ATOM 8505 C C . ALA D 1 177 ? 36.918 4.123 49.994 1.00 23.62 141 ALA D C 1
ATOM 8506 O O . ALA D 1 177 ? 37.049 3.083 49.333 1.00 24.95 141 ALA D O 1
ATOM 8508 N N . TYR D 1 178 ? 37.938 4.770 50.539 1.00 26.96 142 TYR D N 1
ATOM 8509 C CA . TYR D 1 178 ? 39.292 4.284 50.519 1.00 28.93 142 TYR D CA 1
ATOM 8510 C C . TYR D 1 178 ? 39.766 3.861 49.098 1.00 30.56 142 TYR D C 1
ATOM 8511 O O . TYR D 1 178 ? 40.314 2.804 48.940 1.00 26.66 142 TYR D O 1
ATOM 8520 N N . GLY D 1 179 ? 39.435 4.662 48.097 1.00 31.66 143 GLY D N 1
ATOM 8521 C CA . GLY D 1 179 ? 39.821 4.405 46.695 1.00 35.86 143 GLY D CA 1
ATOM 8522 C C . GLY D 1 179 ? 38.956 3.448 45.867 1.00 36.47 143 GLY D C 1
ATOM 8523 O O . GLY D 1 179 ? 39.299 3.174 44.722 1.00 29.96 143 GLY D O 1
ATOM 8524 N N . ALA D 1 180 ? 37.866 2.927 46.434 1.00 32.23 144 ALA D N 1
ATOM 8525 C CA . ALA D 1 180 ? 36.971 2.000 45.723 1.00 31.25 144 ALA D CA 1
ATOM 8526 C C . ALA D 1 180 ? 35.562 2.570 45.750 1.00 31.57 144 ALA D C 1
ATOM 8527 O O . ALA D 1 180 ? 35.207 3.273 46.698 1.00 31.78 144 ALA D O 1
ATOM 8529 N N . GLU D 1 181 ? 34.790 2.270 44.709 1.00 32.25 145 GLU D N 1
ATOM 8530 C CA . GLU D 1 181 ? 33.348 2.494 44.619 1.00 31.08 145 GLU D CA 1
ATOM 8531 C C . GLU D 1 181 ? 32.597 1.204 44.196 1.00 30.48 145 GLU D C 1
ATOM 8532 O O . GLU D 1 181 ? 33.183 0.314 43.563 1.00 26.39 145 GLU D O 1
ATOM 8538 N N . VAL D 1 182 ? 31.287 1.096 44.483 1.00 27.03 146 VAL D N 1
ATOM 8539 C CA . VAL D 1 182 ? 30.554 -0.078 44.003 1.00 26.01 146 VAL D CA 1
ATOM 8540 C C . VAL D 1 182 ? 30.520 -0.120 42.454 1.00 24.84 146 VAL D C 1
ATOM 8541 O O . VAL D 1 182 ? 30.455 -1.190 41.869 1.00 26.39 146 VAL D O 1
ATOM 8545 N N . SER D 1 183 ? 30.648 1.016 41.781 1.00 26.09 147 SER D N 1
ATOM 8546 C CA . SER D 1 183 ? 30.791 0.975 40.326 1.00 25.47 147 SER D CA 1
ATOM 8547 C C . SER D 1 183 ? 31.995 0.170 39.840 1.00 25.45 147 SER D C 1
ATOM 8548 O O . SER D 1 183 ? 31.989 -0.224 38.698 1.00 26.79 147 SER D O 1
ATOM 8551 N N . ASP D 1 184 ? 33.016 -0.109 40.634 1.00 25.44 148 ASP D N 1
ATOM 8552 C CA . ASP D 1 184 ? 34.140 -0.930 40.085 1.00 27.77 148 ASP D CA 1
ATOM 8553 C C . ASP D 1 184 ? 33.778 -2.390 39.896 1.00 29.43 148 ASP D C 1
ATOM 8554 O O . ASP D 1 184 ? 34.536 -3.110 39.286 1.00 27.08 148 ASP D O 1
ATOM 8559 N N . THR D 1 185 ? 32.691 -2.854 40.540 1.00 28.11 149 THR D N 1
ATOM 8560 C CA . THR D 1 185 ? 32.343 -4.255 40.513 1.00 26.70 149 THR D CA 1
ATOM 8561 C C . THR D 1 185 ? 30.860 -4.576 40.189 1.00 26.78 149 THR D C 1
ATOM 8562 O O . THR D 1 185 ? 30.515 -5.756 39.937 1.00 26.11 149 THR D O 1
ATOM 8566 N N . ILE D 1 186 ? 29.961 -3.603 40.241 1.00 27.45 150 ILE D N 1
ATOM 8567 C CA . ILE D 1 186 ? 28.548 -3.967 39.981 1.00 29.86 150 ILE D CA 1
ATOM 8568 C C . ILE D 1 186 ? 28.376 -4.369 38.498 1.00 27.15 150 ILE D C 1
ATOM 8569 O O . ILE D 1 186 ? 28.746 -3.632 37.627 1.00 25.48 150 ILE D O 1
ATOM 8574 N N . THR D 1 187 ? 27.779 -5.517 38.222 1.00 28.57 151 THR D N 1
ATOM 8575 C CA . THR D 1 187 ? 27.383 -5.857 36.827 1.00 29.58 151 THR D CA 1
ATOM 8576 C C . THR D 1 187 ? 25.950 -5.424 36.486 1.00 26.33 151 THR D C 1
ATOM 8577 O O . THR D 1 187 ? 25.639 -4.941 35.412 1.00 30.45 151 THR D O 1
ATOM 8581 N N . ARG D 1 188 ? 25.053 -5.658 37.400 1.00 28.42 152 ARG D N 1
ATOM 8582 C CA . ARG D 1 188 ? 23.645 -5.328 37.175 1.00 29.11 152 ARG D CA 1
ATOM 8583 C C . ARG D 1 188 ? 22.875 -5.200 38.464 1.00 27.20 152 ARG D C 1
ATOM 8584 O O . ARG D 1 188 ? 23.205 -5.827 39.464 1.00 27.78 152 ARG D O 1
ATOM 8592 N N . VAL D 1 189 ? 21.785 -4.481 38.401 1.00 28.06 153 VAL D N 1
ATOM 8593 C CA . VAL D 1 189 ? 20.905 -4.272 39.561 1.00 33.27 153 VAL D CA 1
ATOM 8594 C C . VAL D 1 189 ? 19.431 -4.591 39.165 1.00 31.00 153 VAL D C 1
ATOM 8595 O O . VAL D 1 189 ? 18.989 -4.180 38.078 1.00 28.47 153 VAL D O 1
ATOM 8599 N N . ARG D 1 190 ? 18.676 -5.276 40.027 1.00 29.49 154 ARG D N 1
ATOM 8600 C CA . ARG D 1 190 ? 17.238 -5.621 39.743 1.00 33.27 154 ARG D CA 1
ATOM 8601 C C . ARG D 1 190 ? 16.381 -4.482 40.263 1.00 34.96 154 ARG D C 1
ATOM 8602 O O . ARG D 1 190 ? 16.421 -4.221 41.435 1.00 36.01 154 ARG D O 1
ATOM 8610 N N . LEU D 1 191 ? 15.705 -3.749 39.378 1.00 32.77 155 LEU D N 1
ATOM 8611 C CA . LEU D 1 191 ? 15.036 -2.516 39.748 1.00 33.66 155 LEU D CA 1
ATOM 8612 C C . LEU D 1 191 ? 13.529 -2.661 39.637 1.00 34.70 155 LEU D C 1
ATOM 8613 O O . LEU D 1 191 ? 13.053 -3.207 38.648 1.00 33.69 155 LEU D O 1
ATOM 8618 N N . LEU D 1 192 ? 12.802 -2.115 40.610 1.00 37.36 156 LEU D N 1
ATOM 8619 C CA . LEU D 1 192 ? 11.340 -1.911 40.518 1.00 33.31 156 LEU D CA 1
ATOM 8620 C C . LEU D 1 192 ? 11.120 -0.472 40.083 1.00 32.91 156 LEU D C 1
ATOM 8621 O O . LEU D 1 192 ? 11.677 0.477 40.644 1.00 35.57 156 LEU D O 1
ATOM 8626 N N . ASP D 1 193 ? 10.315 -0.305 39.059 1.00 37.35 157 ASP D N 1
ATOM 8627 C CA . ASP D 1 193 ? 9.795 0.999 38.678 1.00 44.32 157 ASP D CA 1
ATOM 8628 C C . ASP D 1 193 ? 8.422 1.160 39.394 1.00 42.98 157 ASP D C 1
ATOM 8629 O O . ASP D 1 193 ? 7.544 0.360 39.172 1.00 40.11 157 ASP D O 1
ATOM 8634 N N . ARG D 1 194 ? 8.286 2.184 40.240 1.00 44.87 158 ARG D N 1
ATOM 8635 C CA . ARG D 1 194 ? 7.130 2.353 41.128 1.00 48.10 158 ARG D CA 1
ATOM 8636 C C . ARG D 1 194 ? 5.870 2.704 40.314 1.00 52.64 158 ARG D C 1
ATOM 8637 O O . ARG D 1 194 ? 4.819 2.135 40.571 1.00 46.42 158 ARG D O 1
ATOM 8645 N N . CYS D 1 195 ? 6.013 3.617 39.341 1.00 53.17 159 CYS D N 1
ATOM 8646 C CA . CYS D 1 195 ? 4.904 4.123 38.526 1.00 51.39 159 CYS D CA 1
ATOM 8647 C C . CYS D 1 195 ? 4.288 3.066 37.610 1.00 56.74 159 CYS D C 1
ATOM 8648 O O . CYS D 1 195 ? 3.070 3.077 37.455 1.00 53.58 159 CYS D O 1
ATOM 8651 N N . THR D 1 196 ? 5.111 2.187 36.997 1.00 52.79 160 THR D N 1
ATOM 8652 C CA . THR D 1 196 ? 4.626 1.100 36.113 1.00 41.84 160 THR D CA 1
ATOM 8653 C C . THR D 1 196 ? 4.474 -0.221 36.858 1.00 42.94 160 THR D C 1
ATOM 8654 O O . THR D 1 196 ? 3.730 -1.090 36.422 1.00 47.81 160 THR D O 1
ATOM 8658 N N . GLY D 1 197 ? 5.199 -0.414 37.961 1.00 40.24 161 GLY D N 1
ATOM 8659 C CA . GLY D 1 197 ? 5.342 -1.759 38.559 1.00 41.50 161 GLY D CA 1
ATOM 8660 C C . GLY D 1 197 ? 6.202 -2.791 37.785 1.00 41.36 161 GLY D C 1
ATOM 8661 O O . GLY D 1 197 ? 6.205 -3.977 38.133 1.00 42.51 161 GLY D O 1
ATOM 8662 N N . GLU D 1 198 ? 6.935 -2.355 36.759 1.00 39.18 162 GLU D N 1
ATOM 8663 C CA . GLU D 1 198 ? 7.874 -3.255 36.043 1.00 44.09 162 GLU D CA 1
ATOM 8664 C C . GLU D 1 198 ? 9.095 -3.513 36.951 1.00 41.03 162 GLU D C 1
ATOM 8665 O O . GLU D 1 198 ? 9.596 -2.587 37.612 1.00 39.29 162 GLU D O 1
ATOM 8671 N N . VAL D 1 199 ? 9.557 -4.745 36.907 1.00 34.46 163 VAL D N 1
ATOM 8672 C CA . VAL D 1 199 ? 10.755 -5.206 37.506 1.00 41.19 163 VAL D CA 1
ATOM 8673 C C . VAL D 1 199 ? 11.675 -5.700 36.393 1.00 42.79 163 VAL D C 1
ATOM 8674 O O . VAL D 1 199 ? 11.362 -6.675 35.737 1.00 41.71 163 VAL D O 1
ATOM 8678 N N . ARG D 1 200 ? 12.826 -5.065 36.231 1.00 42.04 164 ARG D N 1
ATOM 8679 C CA . ARG D 1 200 ? 13.846 -5.549 35.320 1.00 38.25 164 ARG D CA 1
ATOM 8680 C C . ARG D 1 200 ? 15.276 -5.453 35.896 1.00 39.73 164 ARG D C 1
ATOM 8681 O O . ARG D 1 200 ? 15.560 -4.615 36.769 1.00 32.00 164 ARG D O 1
ATOM 8689 N N . TRP D 1 201 ? 16.172 -6.309 35.393 1.00 35.79 165 TRP D N 1
ATOM 8690 C CA . TRP D 1 201 ? 17.606 -6.142 35.674 1.00 34.21 165 TRP D CA 1
ATOM 8691 C C . TRP D 1 201 ? 18.184 -5.071 34.791 1.00 33.08 165 TRP D C 1
ATOM 8692 O O . TRP D 1 201 ? 17.848 -4.998 33.668 1.00 37.67 165 TRP D O 1
ATOM 8703 N N . VAL D 1 202 ? 18.980 -4.173 35.337 1.00 33.38 166 VAL D N 1
ATOM 8704 C CA . VAL D 1 202 ? 19.467 -3.033 34.590 1.00 33.04 166 VAL D CA 1
ATOM 8705 C C . VAL D 1 202 ? 20.974 -3.090 34.733 1.00 35.69 166 VAL D C 1
ATOM 8706 O O . VAL D 1 202 ? 21.463 -3.471 35.778 1.00 33.22 166 VAL D O 1
ATOM 8710 N N . SER D 1 203 ? 21.680 -2.773 33.650 1.00 31.92 167 SER D N 1
ATOM 8711 C CA . SER D 1 203 ? 23.104 -2.967 33.550 1.00 29.46 167 SER D CA 1
ATOM 8712 C C . SER D 1 203 ? 23.831 -1.847 34.245 1.00 27.59 167 SER D C 1
ATOM 8713 O O . SER D 1 203 ? 23.332 -0.714 34.349 1.00 26.40 167 SER D O 1
ATOM 8716 N N . ALA D 1 204 ? 25.056 -2.125 34.670 1.00 28.14 168 ALA D N 1
ATOM 8717 C CA . ALA D 1 204 ? 25.904 -1.037 35.249 1.00 30.28 168 ALA D CA 1
ATOM 8718 C C . ALA D 1 204 ? 25.920 0.167 34.373 1.00 28.39 168 ALA D C 1
ATOM 8719 O O . ALA D 1 204 ? 25.688 1.298 34.819 1.00 33.49 168 ALA D O 1
ATOM 8721 N N . ARG D 1 205 ? 26.166 -0.056 33.102 1.00 28.11 169 ARG D N 1
ATOM 8722 C CA . ARG D 1 205 ? 26.274 1.056 32.155 1.00 31.81 169 ARG D CA 1
ATOM 8723 C C . ARG D 1 205 ? 25.028 1.965 32.187 1.00 28.98 169 ARG D C 1
ATOM 8724 O O . ARG D 1 205 ? 25.117 3.209 32.136 1.00 30.30 169 ARG D O 1
ATOM 8732 N N . ASP D 1 206 ? 23.864 1.357 32.244 1.00 29.33 170 ASP D N 1
ATOM 8733 C CA . ASP D 1 206 ? 22.612 2.165 32.294 1.00 32.64 170 ASP D CA 1
ATOM 8734 C C . ASP D 1 206 ? 22.365 2.912 33.605 1.00 34.03 170 ASP D C 1
ATOM 8735 O O . ASP D 1 206 ? 21.542 3.830 33.644 1.00 35.53 170 ASP D O 1
ATOM 8740 N N . LEU D 1 207 ? 23.063 2.541 34.684 1.00 31.68 171 LEU D N 1
ATOM 8741 C CA . LEU D 1 207 ? 22.959 3.287 35.945 1.00 28.83 171 LEU D CA 1
ATOM 8742 C C . LEU D 1 207 ? 23.737 4.584 35.895 1.00 33.21 171 LEU D C 1
ATOM 8743 O O . LEU D 1 207 ? 23.528 5.441 36.778 1.00 31.15 171 LEU D O 1
ATOM 8748 N N . ARG D 1 208 ? 24.625 4.745 34.882 1.00 30.01 172 ARG D N 1
ATOM 8749 C CA . ARG D 1 208 ? 25.445 5.991 34.720 1.00 38.02 172 ARG D CA 1
ATOM 8750 C C . ARG D 1 208 ? 26.124 6.343 36.074 1.00 36.27 172 ARG D C 1
ATOM 8751 O O . ARG D 1 208 ? 25.895 7.361 36.681 1.00 31.93 172 ARG D O 1
ATOM 8759 N N . PHE D 1 209 ? 26.903 5.420 36.573 1.00 33.11 173 PHE D N 1
ATOM 8760 C CA . PHE D 1 209 ? 27.594 5.669 37.815 1.00 33.95 173 PHE D CA 1
ATOM 8761 C C . PHE D 1 209 ? 28.558 6.835 37.655 1.00 34.47 173 PHE D C 1
ATOM 8762 O O . PHE D 1 209 ? 29.276 6.911 36.689 1.00 35.29 173 PHE D O 1
ATOM 8770 N N . GLY D 1 210 ? 28.520 7.779 38.585 1.00 37.39 174 GLY D N 1
ATOM 8771 C CA . GLY D 1 210 ? 29.576 8.791 38.727 1.00 37.75 174 GLY D CA 1
ATOM 8772 C C . GLY D 1 210 ? 29.962 8.890 40.215 1.00 36.22 174 GLY D C 1
ATOM 8773 O O . GLY D 1 210 ? 29.502 8.067 41.054 1.00 27.98 174 GLY D O 1
ATOM 8774 N N . TYR D 1 211 ? 30.775 9.898 40.516 1.00 36.10 175 TYR D N 1
ATOM 8775 C CA . TYR D 1 211 ? 31.237 10.171 41.873 1.00 42.15 175 TYR D CA 1
ATOM 8776 C C . TYR D 1 211 ? 30.014 10.522 42.702 1.00 36.23 175 TYR D C 1
ATOM 8777 O O . TYR D 1 211 ? 29.305 11.477 42.417 1.00 37.48 175 TYR D O 1
ATOM 8786 N N . ARG D 1 212 ? 29.723 9.678 43.686 1.00 38.35 176 ARG D N 1
ATOM 8787 C CA . ARG D 1 212 ? 28.581 9.845 44.559 1.00 35.49 176 ARG D CA 1
ATOM 8788 C C . ARG D 1 212 ? 27.316 10.111 43.805 1.00 34.61 176 ARG D C 1
ATOM 8789 O O . ARG D 1 212 ? 26.473 10.888 44.253 1.00 35.74 176 ARG D O 1
ATOM 8797 N N . THR D 1 213 ? 27.156 9.458 42.660 1.00 34.62 177 THR D N 1
ATOM 8798 C CA . THR D 1 213 ? 25.916 9.642 41.890 1.00 32.60 177 THR D CA 1
ATOM 8799 C C . THR D 1 213 ? 25.589 8.471 40.976 1.00 30.57 177 THR D C 1
ATOM 8800 O O . THR D 1 213 ? 26.448 7.684 40.674 1.00 29.01 177 THR D O 1
ATOM 8804 N N . SER D 1 214 ? 24.313 8.365 40.594 1.00 33.14 178 SER D N 1
ATOM 8805 C CA . SER D 1 214 ? 23.784 7.382 39.642 1.00 32.34 178 SER D CA 1
ATOM 8806 C C . SER D 1 214 ? 22.485 7.928 39.079 1.00 31.98 178 SER D C 1
ATOM 8807 O O . SER D 1 214 ? 22.023 8.950 39.570 1.00 35.30 178 SER D O 1
ATOM 8810 N N . VAL D 1 215 ? 21.887 7.287 38.077 1.00 37.65 179 VAL D N 1
ATOM 8811 C CA . VAL D 1 215 ? 20.484 7.653 37.662 1.00 45.99 179 VAL D CA 1
ATOM 8812 C C . VAL D 1 215 ? 19.450 7.588 38.789 1.00 44.50 179 VAL D C 1
ATOM 8813 O O . VAL D 1 215 ? 18.378 8.180 38.664 1.00 48.54 179 VAL D O 1
ATOM 8817 N N . LEU D 1 216 ? 19.757 6.834 39.848 1.00 40.07 180 LEU D N 1
ATOM 8818 C CA . LEU D 1 216 ? 18.826 6.599 40.928 1.00 39.79 180 LEU D CA 1
ATOM 8819 C C . LEU D 1 216 ? 18.754 7.691 41.975 1.00 39.90 180 LEU D C 1
ATOM 8820 O O . LEU D 1 216 ? 17.952 7.572 42.886 1.00 45.43 180 LEU D O 1
ATOM 8825 N N . LYS D 1 217 ? 19.606 8.711 41.902 1.00 42.23 181 LYS D N 1
ATOM 8826 C CA . LYS D 1 217 ? 19.850 9.555 43.056 1.00 50.05 181 LYS D CA 1
ATOM 8827 C C . LYS D 1 217 ? 18.682 10.532 43.355 1.00 53.56 181 LYS D C 1
ATOM 8828 O O . LYS D 1 217 ? 18.581 11.579 42.753 1.00 61.20 181 LYS D O 1
ATOM 8834 N N . PRO D 1 225 ? 10.592 6.630 43.003 1.00 45.52 189 PRO D N 1
ATOM 8835 C CA . PRO D 1 225 ? 10.469 6.306 41.555 1.00 46.97 189 PRO D CA 1
ATOM 8836 C C . PRO D 1 225 ? 11.047 4.920 41.221 1.00 41.55 189 PRO D C 1
ATOM 8837 O O . PRO D 1 225 ? 10.303 4.039 40.830 1.00 40.60 189 PRO D O 1
ATOM 8841 N N . THR D 1 226 ? 12.318 4.675 41.505 1.00 38.63 190 THR D N 1
ATOM 8842 C CA . THR D 1 226 ? 12.908 3.332 41.285 1.00 41.24 190 THR D CA 1
ATOM 8843 C C . THR D 1 226 ? 13.396 2.779 42.614 1.00 34.71 190 THR D C 1
ATOM 8844 O O . THR D 1 226 ? 13.895 3.524 43.419 1.00 38.53 190 THR D O 1
ATOM 8848 N N . VAL D 1 227 ? 13.233 1.464 42.831 1.00 32.27 191 VAL D N 1
ATOM 8849 C CA . VAL D 1 227 ? 13.707 0.779 44.004 1.00 28.23 191 VAL D CA 1
ATOM 8850 C C . VAL D 1 227 ? 14.631 -0.393 43.594 1.00 33.71 191 VAL D C 1
ATOM 8851 O O . VAL D 1 227 ? 14.248 -1.318 42.819 1.00 33.25 191 VAL D O 1
ATOM 8855 N N . VAL D 1 228 ? 15.823 -0.402 44.183 1.00 26.09 192 VAL D N 1
ATOM 8856 C CA . VAL D 1 228 ? 16.710 -1.470 43.998 1.00 26.33 192 VAL D CA 1
ATOM 8857 C C . VAL D 1 228 ? 16.279 -2.636 44.803 1.00 25.99 192 VAL D C 1
ATOM 8858 O O . VAL D 1 228 ? 16.087 -2.500 46.012 1.00 27.51 192 VAL D O 1
ATOM 8862 N N . LEU D 1 229 ? 16.175 -3.801 44.171 1.00 23.80 193 LEU D N 1
ATOM 8863 C CA . LEU D 1 229 ? 15.758 -5.019 44.882 1.00 27.37 193 LEU D CA 1
ATOM 8864 C C . LEU D 1 229 ? 16.873 -6.010 45.114 1.00 25.21 193 LEU D C 1
ATOM 8865 O O . LEU D 1 229 ? 16.760 -6.829 46.008 1.00 23.64 193 LEU D O 1
ATOM 8870 N N . GLU D 1 230 ? 17.935 -5.942 44.316 1.00 24.68 194 GLU D N 1
ATOM 8871 C CA . GLU D 1 230 ? 19.036 -6.908 44.382 1.00 26.95 194 GLU D CA 1
ATOM 8872 C C . GLU D 1 230 ? 20.193 -6.404 43.584 1.00 25.67 194 GLU D C 1
ATOM 8873 O O . GLU D 1 230 ? 19.971 -5.716 42.628 1.00 26.85 194 GLU D O 1
ATOM 8879 N N . VAL D 1 231 ? 21.420 -6.693 43.987 1.00 26.40 195 VAL D N 1
ATOM 8880 C CA . VAL D 1 231 ? 22.582 -6.149 43.322 1.00 26.24 195 VAL D CA 1
ATOM 8881 C C . VAL D 1 231 ? 23.499 -7.297 43.037 1.00 27.58 195 VAL D C 1
ATOM 8882 O O . VAL D 1 231 ? 23.710 -8.139 43.934 1.00 29.59 195 VAL D O 1
ATOM 8886 N N . GLU D 1 232 ? 24.069 -7.322 41.828 1.00 24.87 196 GLU D N 1
ATOM 8887 C CA . GLU D 1 232 ? 25.082 -8.310 41.497 1.00 28.10 196 GLU D CA 1
ATOM 8888 C C . GLU D 1 232 ? 26.457 -7.625 41.342 1.00 26.55 196 GLU D C 1
ATOM 8889 O O . GLU D 1 232 ? 26.598 -6.605 40.689 1.00 25.42 196 GLU D O 1
ATOM 8895 N N . PHE D 1 233 ? 27.445 -8.247 41.931 1.00 27.11 197 PHE D N 1
ATOM 8896 C CA . PHE D 1 233 ? 28.846 -7.792 41.888 1.00 29.61 197 PHE D CA 1
ATOM 8897 C C . PHE D 1 233 ? 29.666 -8.887 41.198 1.00 28.16 197 PHE D C 1
ATOM 8898 O O . PHE D 1 233 ? 29.486 -10.040 41.540 1.00 26.63 197 PHE D O 1
ATOM 8906 N N . ALA D 1 234 ? 30.595 -8.511 40.306 1.00 25.28 198 ALA D N 1
ATOM 8907 C CA . ALA D 1 234 ? 31.578 -9.436 39.735 1.00 25.04 198 ALA D CA 1
ATOM 8908 C C . ALA D 1 234 ? 32.906 -9.250 40.499 1.00 23.36 198 ALA D C 1
ATOM 8909 O O . ALA D 1 234 ? 33.484 -8.180 40.431 1.00 24.57 198 ALA D O 1
ATOM 8911 N N . LEU D 1 235 ? 33.374 -10.262 41.219 1.00 23.68 199 LEU D N 1
ATOM 8912 C CA . LEU D 1 235 ? 34.604 -10.084 42.050 1.00 25.56 199 LEU D CA 1
ATOM 8913 C C . LEU D 1 235 ? 35.772 -10.935 41.541 1.00 29.91 199 LEU D C 1
ATOM 8914 O O . LEU D 1 235 ? 35.640 -11.666 40.565 1.00 30.29 199 LEU D O 1
ATOM 8919 N N . ASP D 1 236 ? 36.938 -10.771 42.152 1.00 29.34 200 ASP D N 1
ATOM 8920 C CA . ASP D 1 236 ? 38.131 -11.396 41.686 1.00 31.54 200 ASP D CA 1
ATOM 8921 C C . ASP D 1 236 ? 38.381 -12.754 42.386 1.00 33.66 200 ASP D C 1
ATOM 8922 O O . ASP D 1 236 ? 38.739 -12.797 43.583 1.00 32.81 200 ASP D O 1
ATOM 8927 N N . PRO D 1 237 ? 38.243 -13.863 41.649 1.00 31.66 201 PRO D N 1
ATOM 8928 C CA . PRO D 1 237 ? 38.432 -15.158 42.320 1.00 37.54 201 PRO D CA 1
ATOM 8929 C C . PRO D 1 237 ? 39.909 -15.552 42.563 1.00 39.22 201 PRO D C 1
ATOM 8930 O O . PRO D 1 237 ? 40.176 -16.622 43.113 1.00 38.23 201 PRO D O 1
ATOM 8934 N N . SER D 1 238 ? 40.869 -14.726 42.143 1.00 40.05 202 SER D N 1
ATOM 8935 C CA . SER D 1 238 ? 42.256 -14.992 42.514 1.00 39.78 202 SER D CA 1
ATOM 8936 C C . SER D 1 238 ? 42.516 -14.717 44.007 1.00 44.87 202 SER D C 1
ATOM 8937 O O . SER D 1 238 ? 43.540 -15.152 44.498 1.00 40.81 202 SER D O 1
ATOM 8940 N N . GLY D 1 239 ? 41.584 -14.038 44.706 1.00 41.36 203 GLY D N 1
ATOM 8941 C CA . GLY D 1 239 ? 41.693 -13.776 46.120 1.00 38.90 203 GLY D CA 1
ATOM 8942 C C . GLY D 1 239 ? 42.533 -12.547 46.389 1.00 36.95 203 GLY D C 1
ATOM 8943 O O . GLY D 1 239 ? 42.993 -12.357 47.477 1.00 37.77 203 GLY D O 1
ATOM 8944 N N . ARG D 1 240 ? 42.770 -11.735 45.388 1.00 36.95 204 ARG D N 1
ATOM 8945 C CA . ARG D 1 240 ? 43.538 -10.557 45.562 1.00 38.16 204 ARG D CA 1
ATOM 8946 C C . ARG D 1 240 ? 42.579 -9.370 45.681 1.00 36.29 204 ARG D C 1
ATOM 8947 O O . ARG D 1 240 ? 41.572 -9.324 45.012 1.00 32.79 204 ARG D O 1
ATOM 8955 N N . SER D 1 241 ? 42.944 -8.379 46.486 1.00 34.34 205 SER D N 1
ATOM 8956 C CA . SER D 1 241 ? 42.140 -7.211 46.661 1.00 34.98 205 SER D CA 1
ATOM 8957 C C . SER D 1 241 ? 42.079 -6.442 45.367 1.00 38.47 205 SER D C 1
ATOM 8958 O O . SER D 1 241 ? 42.760 -6.779 44.400 1.00 38.10 205 SER D O 1
ATOM 8961 N N . ALA D 1 242 ? 41.288 -5.382 45.385 1.00 32.52 206 ALA D N 1
ATOM 8962 C CA . ALA D 1 242 ? 41.241 -4.413 44.320 1.00 37.82 206 ALA D CA 1
ATOM 8963 C C . ALA D 1 242 ? 42.542 -3.639 44.457 1.00 34.56 206 ALA D C 1
ATOM 8964 O O . ALA D 1 242 ? 43.093 -3.619 45.500 1.00 40.46 206 ALA D O 1
ATOM 8966 N N . PRO D 1 243 ? 43.061 -3.054 43.368 1.00 40.21 207 PRO D N 1
ATOM 8967 C CA . PRO D 1 243 ? 44.334 -2.316 43.458 1.00 39.74 207 PRO D CA 1
ATOM 8968 C C . PRO D 1 243 ? 44.193 -1.203 44.465 1.00 42.54 207 PRO D C 1
ATOM 8969 O O . PRO D 1 243 ? 43.166 -0.480 44.450 1.00 42.74 207 PRO D O 1
ATOM 8973 N N . LEU D 1 244 ? 45.189 -1.077 45.335 1.00 40.50 208 LEU D N 1
ATOM 8974 C CA . LEU D 1 244 ? 45.190 -0.038 46.353 1.00 40.10 208 LEU D CA 1
ATOM 8975 C C . LEU D 1 244 ? 45.512 1.320 45.742 1.00 45.26 208 LEU D C 1
ATOM 8976 O O . LEU D 1 244 ? 46.578 1.510 45.160 1.00 49.79 208 LEU D O 1
ATOM 8981 N N . ARG D 1 245 ? 44.579 2.261 45.912 1.00 47.61 209 ARG D N 1
ATOM 8982 C CA . ARG D 1 245 ? 44.548 3.563 45.233 1.00 45.72 209 ARG D CA 1
ATOM 8983 C C . ARG D 1 245 ? 44.325 4.713 46.186 1.00 43.51 209 ARG D C 1
ATOM 8984 O O . ARG D 1 245 ? 43.966 5.785 45.754 1.00 56.54 209 ARG D O 1
ATOM 8992 N N . TYR D 1 246 ? 44.544 4.523 47.471 1.00 41.38 210 TYR D N 1
ATOM 8993 C CA . TYR D 1 246 ? 44.181 5.532 48.452 1.00 43.12 210 TYR D CA 1
ATOM 8994 C C . TYR D 1 246 ? 45.364 5.644 49.387 1.00 40.67 210 TYR D C 1
ATOM 8995 O O . TYR D 1 246 ? 45.758 4.644 49.997 1.00 41.29 210 TYR D O 1
ATOM 9004 N N . GLY D 1 247 ? 45.941 6.851 49.426 1.00 46.78 211 GLY D N 1
ATOM 9005 C CA . GLY D 1 247 ? 47.255 7.186 50.043 1.00 44.23 211 GLY D CA 1
ATOM 9006 C C . GLY D 1 247 ? 47.460 6.596 51.420 1.00 48.78 211 GLY D C 1
ATOM 9007 O O . GLY D 1 247 ? 48.360 5.771 51.648 1.00 49.50 211 GLY D O 1
ATOM 9008 N N . GLU D 1 248 ? 46.533 6.959 52.301 1.00 50.29 212 GLU D N 1
ATOM 9009 C CA . GLU D 1 248 ? 46.510 6.523 53.682 1.00 43.58 212 GLU D CA 1
ATOM 9010 C C . GLU D 1 248 ? 46.469 4.973 53.839 1.00 41.10 212 GLU D C 1
ATOM 9011 O O . GLU D 1 248 ? 47.148 4.384 54.701 1.00 41.51 212 GLU D O 1
ATOM 9017 N N . LEU D 1 249 ? 45.706 4.299 52.981 1.00 36.91 213 LEU D N 1
ATOM 9018 C CA . LEU D 1 249 ? 45.595 2.823 53.060 1.00 39.32 213 LEU D CA 1
ATOM 9019 C C . LEU D 1 249 ? 46.876 2.135 52.578 1.00 36.57 213 LEU D C 1
ATOM 9020 O O . LEU D 1 249 ? 47.280 1.085 53.121 1.00 35.80 213 LEU D O 1
ATOM 9025 N N . ILE D 1 250 ? 47.471 2.710 51.545 1.00 37.80 214 ILE D N 1
ATOM 9026 C CA . ILE D 1 250 ? 48.727 2.202 51.018 1.00 47.74 214 ILE D CA 1
ATOM 9027 C C . ILE D 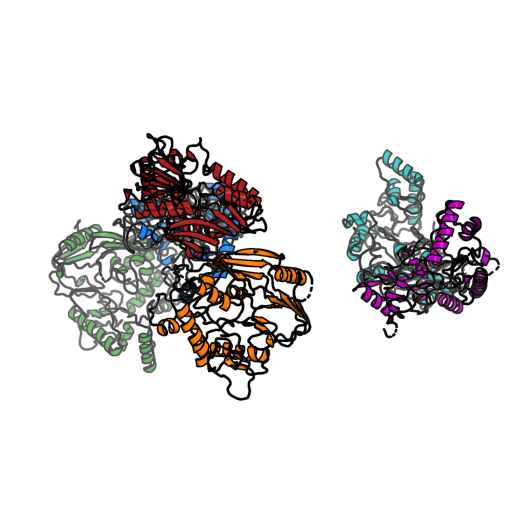1 250 ? 49.778 2.304 52.112 1.00 42.73 214 ILE D C 1
ATOM 9028 O O . ILE D 1 250 ? 50.401 1.292 52.439 1.00 44.29 214 ILE D O 1
ATOM 9033 N N . ALA D 1 251 ? 49.912 3.483 52.708 1.00 43.94 215 ALA D N 1
ATOM 9034 C CA . ALA D 1 251 ? 50.885 3.705 53.807 1.00 41.30 215 ALA D CA 1
ATOM 9035 C C . ALA D 1 251 ? 50.682 2.719 54.930 1.00 50.13 215 ALA D C 1
ATOM 9036 O O . ALA D 1 251 ? 51.612 1.953 55.279 1.00 55.18 215 ALA D O 1
ATOM 9038 N N . ALA D 1 252 ? 49.440 2.657 55.421 1.00 45.03 216 ALA D N 1
ATOM 9039 C CA . ALA D 1 252 ? 49.081 1.729 56.493 1.00 41.94 216 ALA D CA 1
ATOM 9040 C C . ALA D 1 252 ? 49.407 0.283 56.171 1.00 40.18 216 ALA D C 1
ATOM 9041 O O . ALA D 1 252 ? 49.614 -0.522 57.094 1.00 43.58 216 ALA D O 1
ATOM 9043 N N . LEU D 1 253 ? 49.430 -0.076 54.887 1.00 37.55 217 LEU D N 1
ATOM 9044 C CA . LEU D 1 253 ? 49.779 -1.464 54.513 1.00 41.92 217 LEU D CA 1
ATOM 9045 C C . LEU D 1 253 ? 51.239 -1.723 54.122 1.00 43.06 217 LEU D C 1
ATOM 9046 O O . LEU D 1 253 ? 51.582 -2.863 53.855 1.00 43.35 217 LEU D O 1
ATOM 9051 N N . ASN D 1 254 ? 52.102 -0.704 54.141 1.00 52.65 218 ASN D N 1
ATOM 9052 C CA . ASN D 1 254 ? 53.476 -0.830 53.561 1.00 63.64 218 ASN D CA 1
ATOM 9053 C C . ASN D 1 254 ? 53.419 -1.400 52.163 1.00 63.06 218 ASN D C 1
ATOM 9054 O O . ASN D 1 254 ? 54.050 -2.420 51.861 1.00 55.73 218 ASN D O 1
ATOM 9059 N N . ALA D 1 255 ? 52.611 -0.753 51.331 1.00 65.37 219 ALA D N 1
ATOM 9060 C CA . ALA D 1 255 ? 52.362 -1.229 49.981 1.00 62.13 219 ALA D CA 1
ATOM 9061 C C . ALA D 1 255 ? 52.747 -0.139 49.005 1.00 57.51 219 ALA D C 1
ATOM 9062 O O . ALA D 1 255 ? 53.277 0.911 49.381 1.00 50.52 219 ALA D O 1
ATOM 9064 N N . THR D 1 256 ? 52.468 -0.408 47.745 1.00 55.36 220 THR D N 1
ATOM 9065 C CA . THR D 1 256 ? 52.722 0.538 46.687 1.00 59.31 220 THR D CA 1
ATOM 9066 C C . THR D 1 256 ? 51.423 0.854 45.991 1.00 50.62 220 THR D C 1
ATOM 9067 O O . THR D 1 256 ? 50.558 0.012 45.976 1.00 43.81 220 THR D O 1
ATOM 9071 N N . SER D 1 257 ? 51.334 2.055 45.409 1.00 52.91 221 SER D N 1
ATOM 9072 C CA . SER D 1 257 ? 50.271 2.459 44.487 1.00 54.23 221 SER D CA 1
ATOM 9073 C C . SER D 1 257 ? 49.955 1.348 43.495 1.00 55.92 221 SER D C 1
ATOM 9074 O O . SER D 1 257 ? 50.833 0.918 42.733 1.00 73.66 221 SER D O 1
ATOM 9077 N N . GLY D 1 258 ? 48.730 0.839 43.547 1.00 44.03 222 GLY D N 1
ATOM 9078 C CA . GLY D 1 258 ? 48.250 -0.168 42.610 1.00 38.96 222 GLY D CA 1
ATOM 9079 C C . GLY D 1 258 ? 48.420 -1.624 42.991 1.00 43.79 222 GLY D C 1
ATOM 9080 O O . GLY D 1 258 ? 47.889 -2.543 42.320 1.00 43.09 222 GLY D O 1
ATOM 9081 N N . GLU D 1 259 ? 49.153 -1.867 44.059 1.00 44.64 223 GLU D N 1
ATOM 9082 C CA . GLU D 1 259 ? 49.377 -3.214 44.494 1.00 45.38 223 GLU D CA 1
ATOM 9083 C C . GLU D 1 259 ? 48.067 -3.862 44.931 1.00 48.29 223 GLU D C 1
ATOM 9084 O O . GLU D 1 259 ? 47.207 -3.207 45.533 1.00 42.65 223 GLU D O 1
ATOM 9090 N N . ARG D 1 260 ? 47.900 -5.124 44.564 1.00 47.96 224 ARG D N 1
ATOM 9091 C CA . ARG D 1 260 ? 46.888 -5.962 45.171 1.00 58.18 224 ARG D CA 1
ATOM 9092 C C . ARG D 1 260 ? 47.466 -6.479 46.479 1.00 56.36 224 ARG D C 1
ATOM 9093 O O . ARG D 1 260 ? 48.685 -6.524 46.672 1.00 59.39 224 ARG D O 1
ATOM 9101 N N . ALA D 1 261 ? 46.577 -6.820 47.399 1.00 48.15 225 ALA D N 1
ATOM 9102 C CA . ALA D 1 261 ? 46.993 -7.327 48.698 1.00 40.08 225 ALA D CA 1
ATOM 9103 C C . ALA D 1 261 ? 45.932 -8.323 49.162 1.00 36.80 225 ALA D C 1
ATOM 9104 O O . ALA D 1 261 ? 44.947 -8.559 48.443 1.00 38.79 225 ALA D O 1
ATOM 9106 N N . ASP D 1 262 ? 46.181 -8.985 50.279 1.00 31.93 226 ASP D N 1
ATOM 9107 C CA . ASP D 1 262 ? 45.230 -9.928 50.849 1.00 34.73 226 ASP D CA 1
ATOM 9108 C C . ASP D 1 262 ? 43.910 -9.176 51.290 1.00 38.36 226 ASP D C 1
ATOM 9109 O O . ASP D 1 262 ? 44.000 -8.200 51.994 1.00 31.60 226 ASP D O 1
ATOM 9114 N N . PRO D 1 263 ? 42.711 -9.625 50.848 1.00 40.21 227 PRO D N 1
ATOM 9115 C CA . PRO D 1 263 ? 41.473 -8.851 51.191 1.00 36.75 227 PRO D CA 1
ATOM 9116 C C . PRO D 1 263 ? 41.279 -8.660 52.715 1.00 34.68 227 PRO D C 1
ATOM 9117 O O . PRO D 1 263 ? 41.045 -7.522 53.125 1.00 34.08 227 PRO D O 1
ATOM 9121 N N . GLN D 1 264 ? 41.504 -9.707 53.526 1.00 34.81 228 GLN D N 1
ATOM 9122 C CA . GLN D 1 264 ? 41.342 -9.613 55.009 1.00 33.03 228 GLN D CA 1
ATOM 9123 C C . GLN D 1 264 ? 42.300 -8.579 55.578 1.00 35.90 228 GLN D C 1
ATOM 9124 O O . GLN D 1 264 ? 41.880 -7.663 56.289 1.00 33.51 228 GLN D O 1
ATOM 9130 N N . ALA D 1 265 ? 43.556 -8.609 55.151 1.00 36.68 229 ALA D N 1
ATOM 9131 C CA . ALA D 1 265 ? 44.502 -7.613 55.622 1.00 37.46 229 ALA D CA 1
ATOM 9132 C C . ALA D 1 265 ? 44.042 -6.199 55.241 1.00 36.22 229 ALA D C 1
ATOM 9133 O O . ALA D 1 265 ? 44.153 -5.235 56.029 1.00 33.80 229 ALA D O 1
ATOM 9135 N N . VAL D 1 266 ? 43.516 -6.059 54.038 1.00 36.64 230 VAL D N 1
ATOM 9136 C CA . VAL D 1 266 ? 43.027 -4.759 53.625 1.00 34.20 230 VAL D CA 1
ATOM 9137 C C . VAL D 1 266 ? 41.825 -4.325 54.513 1.00 35.06 230 VAL D C 1
ATOM 9138 O O . VAL D 1 266 ? 41.776 -3.182 54.965 1.00 27.47 230 VAL D O 1
ATOM 9142 N N . ARG D 1 267 ? 40.907 -5.257 54.773 1.00 32.77 231 ARG D N 1
ATOM 9143 C CA . ARG D 1 267 ? 39.699 -4.968 55.509 1.00 33.52 231 ARG D CA 1
ATOM 9144 C C . ARG D 1 267 ? 40.090 -4.460 56.867 1.00 33.41 231 ARG D C 1
ATOM 9145 O O . ARG D 1 267 ? 39.516 -3.454 57.348 1.00 30.05 231 ARG D O 1
ATOM 9153 N N . GLU D 1 268 ? 41.058 -5.155 57.485 1.00 33.00 232 GLU D N 1
ATOM 9154 C CA . GLU D 1 268 ? 41.564 -4.773 58.855 1.00 37.42 232 GLU D CA 1
ATOM 9155 C C . GLU D 1 268 ? 42.119 -3.375 58.967 1.00 32.15 232 GLU D C 1
ATOM 9156 O O . GLU D 1 268 ? 41.764 -2.649 59.881 1.00 36.14 232 GLU D O 1
ATOM 9162 N N . ALA D 1 269 ? 42.864 -2.950 57.972 1.00 28.40 233 ALA D N 1
ATOM 9163 C CA . ALA D 1 269 ? 43.448 -1.664 57.988 1.00 28.99 233 ALA D CA 1
ATOM 9164 C C . ALA D 1 269 ? 42.359 -0.581 57.732 1.00 33.19 233 ALA D C 1
ATOM 9165 O O . ALA D 1 269 ? 42.419 0.563 58.261 1.00 30.67 233 ALA D O 1
ATOM 9167 N N . VAL D 1 270 ? 41.408 -0.907 56.840 1.00 30.68 234 VAL D N 1
ATOM 9168 C CA . VAL D 1 270 ? 40.344 0.006 56.525 1.00 27.39 234 VAL D CA 1
ATOM 9169 C C . VAL D 1 270 ? 39.498 0.211 57.782 1.00 25.18 234 VAL D C 1
ATOM 9170 O O . VAL D 1 270 ? 39.203 1.314 58.145 1.00 28.24 234 VAL D O 1
ATOM 9174 N N . LEU D 1 271 ? 39.124 -0.852 58.459 1.00 30.04 235 LEU D N 1
ATOM 9175 C CA . LEU D 1 271 ? 38.363 -0.707 59.682 1.00 30.37 235 LEU D CA 1
ATOM 9176 C C . LEU D 1 271 ? 39.097 0.147 60.766 1.00 32.39 235 LEU D C 1
ATOM 9177 O O . LEU D 1 271 ? 38.482 1.000 61.424 1.00 31.14 235 LEU D O 1
ATOM 9182 N N . ALA D 1 272 ? 40.396 -0.087 60.941 1.00 33.04 236 ALA D N 1
ATOM 9183 C CA . ALA D 1 272 ? 41.189 0.673 61.868 1.00 32.40 236 ALA D CA 1
ATOM 9184 C C . ALA D 1 272 ? 41.233 2.099 61.417 1.00 32.96 236 ALA D C 1
ATOM 9185 O O . ALA D 1 272 ? 41.013 3.020 62.257 1.00 35.52 236 ALA D O 1
ATOM 9187 N N . LEU D 1 273 ? 41.487 2.336 60.132 1.00 29.29 237 LEU D N 1
ATOM 9188 C CA . LEU D 1 273 ? 41.500 3.724 59.681 1.00 28.73 237 LEU D CA 1
ATOM 9189 C C . LEU D 1 273 ? 40.122 4.343 59.869 1.00 32.24 237 LEU D C 1
ATOM 9190 O O . LEU D 1 273 ? 40.036 5.532 60.196 1.00 30.96 237 LEU D O 1
ATOM 9195 N N . ARG D 1 274 ? 39.041 3.563 59.668 1.00 30.91 238 ARG D N 1
ATOM 9196 C CA . ARG D 1 274 ? 37.675 4.141 59.865 1.00 32.78 238 ARG D CA 1
ATOM 9197 C C . ARG D 1 274 ? 37.419 4.427 61.367 1.00 28.69 238 ARG D C 1
ATOM 9198 O O . ARG D 1 274 ? 36.865 5.451 61.714 1.00 27.55 238 ARG D O 1
ATOM 9206 N N . ALA D 1 275 ? 37.872 3.554 62.252 1.00 30.91 239 ALA D N 1
ATOM 9207 C CA . ALA D 1 275 ? 37.641 3.765 63.725 1.00 31.15 239 ALA D CA 1
ATOM 9208 C C . ALA D 1 275 ? 38.274 5.078 64.185 1.00 34.66 239 ALA D C 1
ATOM 9209 O O . ALA D 1 275 ? 37.665 5.813 64.981 1.00 36.44 239 ALA D O 1
ATOM 9211 N N . ARG D 1 276 ? 39.452 5.417 63.639 1.00 35.72 240 ARG D N 1
ATOM 9212 C CA . ARG D 1 276 ? 40.153 6.645 64.034 1.00 37.34 240 ARG D CA 1
ATOM 9213 C C . ARG D 1 276 ? 39.366 7.864 63.649 1.00 37.59 240 ARG D C 1
ATOM 9214 O O . ARG D 1 276 ? 39.448 8.894 64.335 1.00 38.45 240 ARG D O 1
ATOM 9222 N N . LYS D 1 277 ? 38.637 7.796 62.536 1.00 34.19 241 LYS D N 1
ATOM 9223 C CA . LYS D 1 277 ? 37.781 8.934 62.137 1.00 32.85 241 LYS D CA 1
ATOM 9224 C C . LYS D 1 277 ? 36.344 8.861 62.655 1.00 27.44 241 LYS D C 1
ATOM 9225 O O . LYS D 1 277 ? 35.499 9.665 62.293 1.00 27.02 241 LYS D O 1
ATOM 9231 N N . GLY D 1 278 ? 36.062 7.945 63.532 1.00 27.68 242 GLY D N 1
ATOM 9232 C CA . GLY D 1 278 ? 34.712 7.682 63.923 1.00 30.00 242 GLY D CA 1
ATOM 9233 C C . GLY D 1 278 ? 33.756 7.314 62.796 1.00 30.44 242 GLY D C 1
ATOM 9234 O O . GLY D 1 278 ? 32.589 7.668 62.904 1.00 30.47 242 GLY D O 1
ATOM 9235 N N . MET D 1 279 ? 34.229 6.597 61.753 1.00 28.07 243 MET D N 1
ATOM 9236 C CA . MET D 1 279 ? 33.401 6.232 60.598 1.00 30.15 243 MET D CA 1
ATOM 9237 C C . MET D 1 279 ? 32.955 4.769 60.552 1.00 31.05 243 MET D C 1
ATOM 9238 O O . MET D 1 279 ? 32.601 4.266 59.482 1.00 32.91 243 MET D O 1
ATOM 9243 N N . VAL D 1 280 ? 33.004 4.099 61.700 1.00 26.13 244 VAL D N 1
ATOM 9244 C CA . VAL D 1 280 ? 32.413 2.816 61.901 1.00 26.53 244 VAL D CA 1
ATOM 9245 C C . VAL D 1 280 ? 31.427 2.982 63.067 1.00 29.56 244 VAL D C 1
ATOM 9246 O O . VAL D 1 280 ? 31.763 3.657 64.070 1.00 30.75 244 VAL D O 1
ATOM 9250 N N . LEU D 1 281 ? 30.226 2.415 62.939 1.00 27.11 245 LEU D N 1
ATOM 9251 C CA . LEU D 1 281 ? 29.226 2.476 64.031 1.00 30.72 245 LEU D CA 1
ATOM 9252 C C . LEU D 1 281 ? 29.772 1.999 65.377 1.00 30.19 245 LEU D C 1
ATOM 9253 O O . LEU D 1 281 ? 30.366 0.942 65.462 1.00 31.81 245 LEU D O 1
ATOM 9258 N N . ASP D 1 282 ? 29.598 2.830 66.416 1.00 29.69 246 ASP D N 1
ATOM 9259 C CA . ASP D 1 282 ? 30.093 2.491 67.752 1.00 29.24 246 ASP D CA 1
ATOM 9260 C C . ASP D 1 282 ? 29.106 3.174 68.731 1.00 28.09 246 ASP D C 1
ATOM 9261 O O . ASP D 1 282 ? 29.212 4.347 68.976 1.00 29.13 246 ASP D O 1
ATOM 9266 N N . PRO D 1 283 ? 28.093 2.448 69.210 1.00 29.08 247 PRO D N 1
ATOM 9267 C CA . PRO D 1 283 ? 26.889 3.048 69.785 1.00 29.86 247 PRO D CA 1
ATOM 9268 C C . PRO D 1 283 ? 27.034 4.032 70.931 1.00 27.25 247 PRO D C 1
ATOM 9269 O O . PRO D 1 283 ? 26.170 4.882 71.089 1.00 30.42 247 PRO D O 1
ATOM 9273 N N . THR D 1 284 ? 28.036 3.859 71.762 1.00 25.77 248 THR D N 1
ATOM 9274 C CA . THR D 1 284 ? 28.231 4.737 72.881 1.00 27.90 248 THR D CA 1
ATOM 9275 C C . THR D 1 284 ? 29.052 5.975 72.532 1.00 27.91 248 THR D C 1
ATOM 9276 O O . THR D 1 284 ? 29.136 6.837 73.382 1.00 21.59 248 THR D O 1
ATOM 9280 N N . ASP D 1 285 ? 29.635 6.084 71.327 1.00 25.83 249 ASP D N 1
ATOM 9281 C CA . ASP D 1 285 ? 30.437 7.264 70.931 1.00 24.58 249 ASP D CA 1
ATOM 9282 C C . ASP D 1 285 ? 29.565 8.054 69.972 1.00 26.34 249 ASP D C 1
ATOM 9283 O O . ASP D 1 285 ? 29.340 7.620 68.848 1.00 28.28 249 ASP D O 1
ATOM 9288 N N . HIS D 1 286 ? 29.079 9.215 70.407 1.00 23.23 250 HIS D N 1
ATOM 9289 C CA . HIS D 1 286 ? 28.255 10.072 69.617 1.00 23.43 250 HIS D CA 1
ATOM 9290 C C . HIS D 1 286 ? 28.871 10.674 68.328 1.00 24.88 250 HIS D C 1
ATOM 9291 O O . HIS D 1 286 ? 28.127 11.120 67.427 1.00 26.40 250 HIS D O 1
ATOM 9298 N N . ASP D 1 287 ? 30.193 10.612 68.190 1.00 24.88 251 ASP D N 1
ATOM 9299 C CA . ASP D 1 287 ? 30.877 10.929 66.941 1.00 21.92 251 ASP D CA 1
ATOM 9300 C C . ASP D 1 287 ? 30.418 9.999 65.832 1.00 24.30 251 ASP D C 1
ATOM 9301 O O . ASP D 1 287 ? 30.543 10.374 64.656 1.00 25.68 251 ASP D O 1
ATOM 9306 N N . THR D 1 288 ? 29.857 8.827 66.178 1.00 23.73 252 THR D N 1
ATOM 9307 C CA . THR D 1 288 ? 29.266 7.942 65.180 1.00 23.45 252 THR D CA 1
ATOM 9308 C C . THR D 1 288 ? 27.759 8.056 65.016 1.00 24.76 252 THR D C 1
ATOM 9309 O O . THR D 1 288 ? 27.168 7.330 64.157 1.00 27.65 252 THR D O 1
ATOM 9313 N N . TRP D 1 289 ? 27.114 8.961 65.751 1.00 22.47 253 TRP D N 1
ATOM 9314 C CA . TRP D 1 289 ? 25.661 9.219 65.551 1.00 21.73 253 TRP D CA 1
ATOM 9315 C C . TRP D 1 289 ? 25.497 10.225 64.386 1.00 21.46 253 TRP D C 1
ATOM 9316 O O . TRP D 1 289 ? 25.209 11.417 64.575 1.00 21.29 253 TRP D O 1
ATOM 9327 N N . SER D 1 290 ? 25.729 9.719 63.195 1.00 23.47 254 SER D N 1
ATOM 9328 C CA . SER D 1 290 ? 25.904 10.552 62.022 1.00 23.66 254 SER D CA 1
ATOM 9329 C C . SER D 1 290 ? 25.252 9.916 60.866 1.00 24.06 254 SER D C 1
ATOM 9330 O O . SER D 1 290 ? 24.750 8.796 60.962 1.00 25.95 254 SER D O 1
ATOM 9333 N N . VAL D 1 291 ? 25.324 10.617 59.751 1.00 25.33 255 VAL D N 1
ATOM 9334 C CA . VAL D 1 291 ? 25.144 10.001 58.446 1.00 27.25 255 VAL D CA 1
ATOM 9335 C C . VAL D 1 291 ? 26.483 10.023 57.683 1.00 28.84 255 VAL D C 1
ATOM 9336 O O . VAL D 1 291 ? 26.510 10.265 56.511 1.00 28.57 255 VAL D O 1
ATOM 9340 N N . GLY D 1 292 ? 27.581 9.741 58.370 1.00 27.56 256 GLY D N 1
ATOM 9341 C CA . GLY D 1 292 ? 28.906 9.867 57.772 1.00 27.26 256 GLY D CA 1
ATOM 9342 C C . GLY D 1 292 ? 29.250 11.280 57.350 1.00 29.52 256 GLY D C 1
ATOM 9343 O O . GLY D 1 292 ? 28.874 12.215 58.005 1.00 27.52 256 GLY D O 1
ATOM 9344 N N . SER D 1 293 ? 29.979 11.414 56.228 1.00 30.65 257 SER D N 1
ATOM 9345 C CA . SER D 1 293 ? 30.339 12.693 55.679 1.00 29.83 257 SER D CA 1
ATOM 9346 C C . SER D 1 293 ? 29.089 13.354 55.125 1.00 30.41 257 SER D C 1
ATOM 9347 O O . SER D 1 293 ? 28.380 12.812 54.283 1.00 31.11 257 SER D O 1
ATOM 9350 N N . PHE D 1 294 ? 28.832 14.549 55.606 1.00 32.34 258 PHE D N 1
ATOM 9351 C CA . PHE D 1 294 ? 27.578 15.192 55.367 1.00 33.88 258 PHE D CA 1
ATOM 9352 C C . PHE D 1 294 ? 27.560 15.948 54.058 1.00 33.45 258 PHE D C 1
ATOM 9353 O O . PHE D 1 294 ? 26.491 16.238 53.562 1.00 32.00 258 PHE D O 1
ATOM 9361 N N . PHE D 1 295 ? 28.738 16.346 53.577 1.00 33.58 259 PHE D N 1
ATOM 9362 C CA . PHE D 1 295 ? 28.899 16.946 52.252 1.00 34.06 259 PHE D CA 1
ATOM 9363 C C . PHE D 1 295 ? 29.843 16.136 51.376 1.00 31.48 259 PHE D C 1
ATOM 9364 O O . PHE D 1 295 ? 30.887 15.640 51.832 1.00 33.92 259 PHE D O 1
ATOM 9372 N N . THR D 1 296 ? 29.527 16.118 50.088 1.00 34.78 260 THR D N 1
ATOM 9373 C CA . THR D 1 296 ? 30.379 15.463 49.092 1.00 34.69 260 THR D CA 1
ATOM 9374 C C . THR D 1 296 ? 31.602 16.363 48.766 1.00 33.70 260 THR D C 1
ATOM 9375 O O . THR D 1 296 ? 31.540 17.587 48.799 1.00 32.37 260 THR D O 1
ATOM 9379 N N . ASN D 1 297 ? 32.704 15.734 48.478 1.00 30.84 261 ASN D N 1
ATOM 9380 C CA . ASN D 1 297 ? 33.869 16.435 47.975 1.00 39.24 261 ASN D CA 1
ATOM 9381 C C . ASN D 1 297 ? 33.535 17.176 46.678 1.00 41.44 261 ASN D C 1
ATOM 9382 O O . ASN D 1 297 ? 33.015 16.559 45.714 1.00 40.03 261 ASN D O 1
ATOM 9387 N N . PRO D 1 298 ? 33.771 18.505 46.672 1.00 43.19 262 PRO D N 1
ATOM 9388 C CA . PRO D 1 298 ? 33.368 19.273 45.492 1.00 44.44 262 PRO D CA 1
ATOM 9389 C C . PRO D 1 298 ? 34.388 19.058 44.332 1.00 42.02 262 PRO D C 1
ATOM 9390 O O . PRO D 1 298 ? 35.565 18.692 44.568 1.00 35.61 262 PRO D O 1
ATOM 9394 N N . VAL D 1 299 ? 33.891 19.186 43.105 1.00 46.04 263 VAL D N 1
ATOM 9395 C CA . VAL D 1 299 ? 34.750 19.184 41.917 1.00 50.44 263 VAL D CA 1
ATOM 9396 C C . VAL D 1 299 ? 34.727 20.618 41.322 1.00 48.69 263 VAL D C 1
ATOM 9397 O O . VAL D 1 299 ? 33.672 21.200 41.047 1.00 37.68 263 VAL D O 1
ATOM 9401 N N . VAL D 1 300 ? 35.924 21.198 41.222 1.00 46.31 264 VAL D N 1
ATOM 9402 C CA . VAL D 1 300 ? 36.072 22.569 40.755 1.00 47.94 264 VAL D CA 1
ATOM 9403 C C . VAL D 1 300 ? 36.966 22.569 39.529 1.00 46.30 264 VAL D C 1
ATOM 9404 O O . VAL D 1 300 ? 37.729 21.590 39.302 1.00 39.47 264 VAL D O 1
ATOM 9408 N N . THR D 1 301 ? 36.935 23.694 38.805 1.00 45.59 265 THR D N 1
ATOM 9409 C CA . THR D 1 301 ? 37.905 23.914 37.705 1.00 51.21 265 THR D CA 1
ATOM 9410 C C . THR D 1 301 ? 39.349 24.001 38.220 1.00 54.77 265 THR D C 1
ATOM 9411 O O . THR D 1 301 ? 39.585 24.341 39.396 1.00 53.83 265 THR D O 1
ATOM 9415 N N . GLN D 1 302 ? 40.313 23.691 37.354 1.00 55.29 266 GLN D N 1
ATOM 9416 C CA . GLN D 1 302 ? 41.728 23.815 37.725 1.00 57.27 266 GLN D CA 1
ATOM 9417 C C . GLN D 1 302 ? 42.050 25.288 38.151 1.00 51.29 266 GLN D C 1
ATOM 9418 O O . GLN D 1 302 ? 42.805 25.505 39.096 1.00 46.92 266 GLN D O 1
ATOM 9424 N N . ASP D 1 303 ? 41.420 26.284 37.543 1.00 50.66 267 ASP D N 1
ATOM 9425 C CA . ASP D 1 303 ? 41.671 27.660 37.948 1.00 49.09 267 ASP D CA 1
ATOM 9426 C C . ASP D 1 303 ? 41.230 27.895 39.409 1.00 52.16 267 ASP D C 1
ATOM 9427 O O . ASP D 1 303 ? 41.948 28.562 40.169 1.00 52.87 267 ASP D O 1
ATOM 9432 N N . VAL D 1 304 ? 40.061 27.360 39.794 1.00 48.96 268 VAL D N 1
ATOM 9433 C CA . VAL D 1 304 ? 39.553 27.525 41.162 1.00 44.46 268 VAL D CA 1
ATOM 9434 C C . VAL D 1 304 ? 40.494 26.852 42.168 1.00 33.22 268 VAL D C 1
ATOM 9435 O O . VAL D 1 304 ? 40.767 27.391 43.171 1.00 37.73 268 VAL D O 1
ATOM 9439 N N . TYR D 1 305 ? 41.015 25.702 41.838 1.00 37.07 269 TYR D N 1
ATOM 9440 C CA . TYR D 1 305 ? 41.994 25.019 42.642 1.00 37.86 269 TYR D CA 1
ATOM 9441 C C . TYR D 1 305 ? 43.273 25.864 42.872 1.00 39.85 269 TYR D C 1
ATOM 9442 O O . TYR D 1 305 ? 43.815 25.917 44.004 1.00 39.62 269 TYR D O 1
ATOM 9451 N N . GLU D 1 306 ? 43.773 26.499 41.816 1.00 44.55 270 GLU D N 1
ATOM 9452 C CA . GLU D 1 306 ? 44.989 27.386 41.937 1.00 49.26 270 GLU D CA 1
ATOM 9453 C C . GLU D 1 306 ? 44.686 28.643 42.724 1.00 41.19 270 GLU D C 1
ATOM 9454 O O . GLU D 1 306 ? 45.471 29.037 43.579 1.00 41.22 270 GLU D O 1
ATOM 9460 N N . ARG D 1 307 ? 43.513 29.223 42.536 1.00 40.50 271 ARG D N 1
ATOM 9461 C CA . ARG D 1 307 ? 43.144 30.345 43.406 1.00 45.86 271 ARG D CA 1
ATOM 9462 C C . ARG D 1 307 ? 43.166 29.918 44.925 1.00 49.13 271 ARG D C 1
ATOM 9463 O O . ARG D 1 307 ? 43.649 30.681 45.778 1.00 47.11 271 ARG D O 1
ATOM 9471 N N . LEU D 1 308 ? 42.663 28.709 45.246 1.00 46.99 272 LEU D N 1
ATOM 9472 C CA . LEU D 1 308 ? 42.646 28.203 46.628 1.00 42.82 272 LEU D CA 1
ATOM 9473 C C . LEU D 1 308 ? 44.048 27.900 47.082 1.00 35.87 272 LEU D C 1
ATOM 9474 O O . LEU D 1 308 ? 44.401 28.176 48.213 1.00 34.80 272 LEU D O 1
ATOM 9479 N N . ALA D 1 309 ? 44.833 27.263 46.227 1.00 34.90 273 ALA D N 1
ATOM 9480 C CA . ALA D 1 309 ? 46.189 26.870 46.635 1.00 37.17 273 ALA D CA 1
ATOM 9481 C C . ALA D 1 309 ? 46.929 28.141 46.961 1.00 37.60 273 ALA D C 1
ATOM 9482 O O . ALA D 1 309 ? 47.540 28.231 48.004 1.00 39.49 273 ALA D O 1
ATOM 9484 N N . GLY D 1 310 ? 46.797 29.149 46.110 1.00 41.90 274 GLY D N 1
ATOM 9485 C CA . GLY D 1 310 ? 47.420 30.441 46.390 1.00 47.88 274 GLY D CA 1
ATOM 9486 C C . GLY D 1 310 ? 46.940 31.109 47.668 1.00 43.55 274 GLY D C 1
ATOM 9487 O O . GLY D 1 310 ? 47.746 31.557 48.470 1.00 50.69 274 GLY D O 1
ATOM 9488 N N . ASP D 1 311 ? 45.637 31.158 47.864 1.00 43.30 275 ASP D N 1
ATOM 9489 C CA . ASP D 1 311 ? 45.066 31.669 49.117 1.00 50.12 275 ASP D CA 1
ATOM 9490 C C . ASP D 1 311 ? 45.541 30.860 50.365 1.00 48.11 275 ASP D C 1
ATOM 9491 O O . ASP D 1 311 ? 45.978 31.435 51.351 1.00 54.99 275 ASP D O 1
ATOM 9496 N N . ALA D 1 312 ? 45.511 29.541 50.294 1.00 42.42 276 ALA D N 1
ATOM 9497 C CA . ALA D 1 312 ? 46.001 28.710 51.379 1.00 46.99 276 ALA D CA 1
ATOM 9498 C C . ALA D 1 312 ? 47.504 28.912 51.622 1.00 52.84 276 ALA D C 1
ATOM 9499 O O . ALA D 1 312 ? 47.963 28.844 52.756 1.00 45.82 276 ALA D O 1
ATOM 9501 N N . ALA D 1 313 ? 48.261 29.154 50.556 1.00 53.46 277 ALA D N 1
ATOM 9502 C CA . ALA D 1 313 ? 49.717 29.358 50.674 1.00 63.25 277 ALA D CA 1
ATOM 9503 C C . ALA D 1 313 ? 50.127 30.582 51.537 1.00 57.78 277 ALA D C 1
ATOM 9504 O O . ALA D 1 313 ? 51.081 30.513 52.322 1.00 62.55 277 ALA D O 1
ATOM 9506 N N . THR D 1 314 ? 49.396 31.676 51.426 1.00 60.28 278 THR D N 1
ATOM 9507 C CA . THR D 1 314 ? 49.626 32.778 52.345 1.00 65.14 278 THR D CA 1
ATOM 9508 C C . THR D 1 314 ? 49.334 32.318 53.775 1.00 67.16 278 THR D C 1
ATOM 9509 O O . THR D 1 314 ? 50.201 32.457 54.631 1.00 82.87 278 THR D O 1
ATOM 9513 N N . ARG D 1 315 ? 48.188 31.648 53.985 1.00 73.31 279 ARG D N 1
ATOM 9514 C CA . ARG D 1 315 ? 47.454 31.627 55.302 1.00 70.30 279 ARG D CA 1
ATOM 9515 C C . ARG D 1 315 ? 48.049 31.118 56.639 1.00 68.35 279 ARG D C 1
ATOM 9516 O O . ARG D 1 315 ? 47.476 31.499 57.666 1.00 88.14 279 ARG D O 1
ATOM 9524 N N . LYS D 1 316 ? 49.082 30.280 56.753 1.00 57.47 280 LYS D N 1
ATOM 9525 C CA . LYS D 1 316 ? 49.571 29.333 55.813 1.00 67.91 280 LYS D CA 1
ATOM 9526 C C . LYS D 1 316 ? 48.823 28.016 56.120 1.00 78.27 280 LYS D C 1
ATOM 9527 O O . LYS D 1 316 ? 49.363 27.077 56.758 1.00 74.34 280 LYS D O 1
ATOM 9529 N N . ASP D 1 317 ? 47.578 27.966 55.619 1.00 79.82 281 ASP D N 1
ATOM 9530 C CA . ASP D 1 317 ? 46.665 26.811 55.714 1.00 78.01 281 ASP D CA 1
ATOM 9531 C C . ASP D 1 317 ? 47.383 25.536 55.229 1.00 81.42 281 ASP D C 1
ATOM 9532 O O . ASP D 1 317 ? 46.850 24.438 55.405 1.00 80.80 281 ASP D O 1
ATOM 9537 N N . GLY D 1 318 ? 48.525 25.691 54.534 1.00 78.14 282 GLY D N 1
ATOM 9538 C CA . GLY D 1 318 ? 49.397 24.575 54.156 1.00 76.40 282 GLY D CA 1
ATOM 9539 C C . GLY D 1 318 ? 48.823 24.083 52.861 1.00 73.08 282 GLY D C 1
ATOM 9540 O O . GLY D 1 318 ? 47.924 24.734 52.360 1.00 73.51 282 GLY D O 1
ATOM 9541 N N . PRO D 1 319 ? 49.297 22.924 52.334 1.00 75.23 283 PRO D N 1
ATOM 9542 C CA . PRO D 1 319 ? 48.824 22.385 51.024 1.00 67.80 283 PRO D CA 1
ATOM 9543 C C . PRO D 1 319 ? 47.336 22.044 51.013 1.00 62.21 283 PRO D C 1
ATOM 9544 O O . PRO D 1 319 ? 46.813 21.607 52.026 1.00 60.50 283 PRO D O 1
ATOM 9548 N N . VAL D 1 320 ? 46.674 22.273 49.880 1.00 55.97 284 VAL D N 1
ATOM 9549 C CA . VAL D 1 320 ? 45.241 22.046 49.727 1.00 50.69 284 VAL D CA 1
ATOM 9550 C C . VAL D 1 320 ? 45.038 20.615 49.199 1.00 55.74 284 VAL D C 1
ATOM 9551 O O . VAL D 1 320 ? 45.450 20.329 48.060 1.00 49.53 284 VAL D O 1
ATOM 9555 N N . PRO D 1 321 ? 44.407 19.712 50.006 1.00 55.40 285 PRO D N 1
ATOM 9556 C CA . PRO D 1 321 ? 44.239 18.351 49.498 1.00 50.85 285 PRO D CA 1
ATOM 9557 C C . PRO D 1 321 ? 43.275 18.320 48.310 1.00 55.62 285 PRO D C 1
ATOM 9558 O O . PRO D 1 321 ? 42.168 18.932 48.322 1.00 49.94 285 PRO D O 1
ATOM 9562 N N . HIS D 1 322 ? 43.738 17.634 47.272 1.00 56.67 286 HIS D N 1
ATOM 9563 C CA . HIS D 1 322 ? 43.013 17.553 46.040 1.00 59.15 286 HIS D CA 1
ATOM 9564 C C . HIS D 1 322 ? 43.286 16.246 45.321 1.00 59.39 286 HIS D C 1
ATOM 9565 O O . HIS D 1 322 ? 44.328 15.625 45.502 1.00 52.30 286 HIS D O 1
ATOM 9572 N N . TYR D 1 323 ? 42.352 15.875 44.460 1.00 63.91 287 TYR D N 1
ATOM 9573 C CA . TYR D 1 323 ? 42.381 14.587 43.782 1.00 75.52 287 TYR D CA 1
ATOM 9574 C C . TYR D 1 323 ? 41.939 14.774 42.327 1.00 79.47 287 TYR D C 1
ATOM 9575 O O . TYR D 1 323 ? 41.255 15.765 41.999 1.00 70.89 287 TYR D O 1
ATOM 9577 N N . PRO D 1 324 ? 42.314 13.819 41.448 1.00 88.84 288 PRO D N 1
ATOM 9578 C CA . PRO D 1 324 ? 41.901 13.914 40.051 1.00 87.14 288 PRO D CA 1
ATOM 9579 C C . PRO D 1 324 ? 40.428 13.544 39.878 1.00 78.03 288 PRO D C 1
ATOM 9580 O O . PRO D 1 324 ? 39.848 12.799 40.686 1.00 70.02 288 PRO D O 1
ATOM 9584 N N . ALA D 1 325 ? 39.834 14.101 38.839 1.00 72.45 289 ALA D N 1
ATOM 9585 C CA . ALA D 1 325 ? 38.447 13.850 38.515 1.00 77.46 289 ALA D CA 1
ATOM 9586 C C . ALA D 1 325 ? 38.344 13.899 36.996 1.00 81.35 289 ALA D C 1
ATOM 9587 O O . ALA D 1 325 ? 39.258 14.401 36.357 1.00 89.74 289 ALA D O 1
ATOM 9589 N N . PRO D 1 326 ? 37.240 13.382 36.411 1.00 89.19 290 PRO D N 1
ATOM 9590 C CA . PRO D 1 326 ? 37.085 13.544 34.958 1.00 88.56 290 PRO D CA 1
ATOM 9591 C C . PRO D 1 326 ? 36.861 15.006 34.512 1.00 79.23 290 PRO D C 1
ATOM 9592 O O . PRO D 1 326 ? 37.356 15.393 33.454 1.00 73.27 290 PRO D O 1
ATOM 9596 N N . ASP D 1 327 ? 36.146 15.801 35.312 1.00 76.44 291 ASP D N 1
ATOM 9597 C CA . ASP D 1 327 ? 35.676 17.140 34.879 1.00 78.55 291 ASP D CA 1
ATOM 9598 C C . ASP D 1 327 ? 36.268 18.326 35.695 1.00 73.52 291 ASP D C 1
ATOM 9599 O O . ASP D 1 327 ? 35.642 19.398 35.817 1.00 65.00 291 ASP D O 1
ATOM 9604 N N . GLY D 1 328 ? 37.505 18.144 36.188 1.00 68.54 292 GLY D N 1
ATOM 9605 C CA . GLY D 1 328 ? 38.225 19.185 36.933 1.00 60.55 292 GLY D CA 1
ATOM 9606 C C . GLY D 1 328 ? 38.998 18.620 38.102 1.00 57.16 292 GLY D C 1
ATOM 9607 O O . GLY D 1 328 ? 39.531 17.490 38.016 1.00 57.24 292 GLY D O 1
ATOM 9608 N N . VAL D 1 329 ? 39.075 19.405 39.188 1.00 47.10 293 VAL D N 1
ATOM 9609 C CA . VAL D 1 329 ? 39.847 19.010 40.366 1.00 48.90 293 VAL D CA 1
ATOM 9610 C C . VAL D 1 329 ? 38.880 18.790 41.572 1.00 44.87 293 VAL D C 1
ATOM 9611 O O . VAL D 1 329 ? 37.984 19.627 41.857 1.00 41.95 293 VAL D O 1
ATOM 9615 N N . LYS D 1 330 ? 39.075 17.658 42.240 1.00 43.62 294 LYS D N 1
ATOM 9616 C CA . LYS D 1 330 ? 38.274 17.274 43.417 1.00 50.71 294 LYS D CA 1
ATOM 9617 C C . LYS D 1 330 ? 38.994 17.631 44.733 1.00 48.43 294 LYS D C 1
ATOM 9618 O O . LYS D 1 330 ? 40.115 17.174 45.005 1.00 45.86 294 LYS D O 1
ATOM 9624 N N . LEU D 1 331 ? 38.313 18.415 45.550 1.00 40.66 295 LEU D N 1
ATOM 9625 C CA . LEU D 1 331 ? 38.870 18.884 46.817 1.00 37.47 295 LEU D CA 1
ATOM 9626 C C . LEU D 1 331 ? 38.329 18.099 48.010 1.00 41.41 295 LEU D C 1
ATOM 9627 O O . LEU D 1 331 ? 37.251 17.554 47.935 1.00 47.12 295 LEU D O 1
ATOM 9632 N N . ALA D 1 332 ? 39.103 18.019 49.083 1.00 36.14 296 ALA D N 1
ATOM 9633 C CA . ALA D 1 332 ? 38.662 17.437 50.309 1.00 34.89 296 ALA D CA 1
ATOM 9634 C C . ALA D 1 332 ? 37.688 18.404 51.022 1.00 33.58 296 ALA D C 1
ATOM 9635 O O . ALA D 1 332 ? 38.101 19.454 51.508 1.00 35.41 296 ALA D O 1
ATOM 9637 N N . ALA D 1 333 ? 36.396 18.090 51.014 1.00 32.93 297 ALA D N 1
ATOM 9638 C CA . ALA D 1 333 ? 35.389 18.921 51.701 1.00 33.14 297 ALA D CA 1
ATOM 9639 C C . ALA D 1 333 ? 35.710 19.107 53.159 1.00 31.04 297 ALA D C 1
ATOM 9640 O O . ALA D 1 333 ? 35.456 20.168 53.719 1.00 31.96 297 ALA D O 1
ATOM 9642 N N . GLY D 1 334 ? 36.271 18.096 53.793 1.00 33.93 298 GLY D N 1
ATOM 9643 C CA . GLY D 1 334 ? 36.655 18.266 55.198 1.00 40.04 298 GLY D CA 1
ATOM 9644 C C . GLY D 1 334 ? 37.670 19.350 55.464 1.00 39.98 298 GLY D C 1
ATOM 9645 O O . GLY D 1 334 ? 37.579 20.038 56.463 1.00 37.86 298 GLY D O 1
ATOM 9646 N N . TRP D 1 335 ? 38.643 19.496 54.558 1.00 39.84 299 TRP D N 1
ATOM 9647 C CA . TRP D 1 335 ? 39.681 20.536 54.698 1.00 36.63 299 TRP D CA 1
ATOM 9648 C C . TRP D 1 335 ? 39.026 21.880 54.562 1.00 31.46 299 TRP D C 1
ATOM 9649 O O . TRP D 1 335 ? 39.287 22.746 55.335 1.00 33.20 299 TRP D O 1
ATOM 9660 N N . LEU D 1 336 ? 38.118 22.046 53.612 1.00 32.46 300 LEU D N 1
ATOM 9661 C CA . LEU D 1 336 ? 37.426 23.313 53.450 1.00 31.91 300 LEU D CA 1
ATOM 9662 C C . LEU D 1 336 ? 36.599 23.668 54.669 1.00 36.26 300 LEU D C 1
ATOM 9663 O O . LEU D 1 336 ? 36.541 24.830 55.055 1.00 39.30 300 LEU D O 1
ATOM 9668 N N . VAL D 1 337 ? 35.912 22.668 55.245 1.00 36.52 301 VAL D N 1
ATOM 9669 C CA . VAL D 1 337 ? 35.080 22.896 56.438 1.00 34.05 301 VAL D CA 1
ATOM 9670 C C . VAL D 1 337 ? 35.993 23.389 57.534 1.00 31.35 301 VAL D C 1
ATOM 9671 O O . VAL D 1 337 ? 35.744 24.425 58.078 1.00 30.59 301 VAL D O 1
ATOM 9675 N N . GLU D 1 338 ? 37.054 22.669 57.853 1.00 34.83 302 GLU D N 1
ATOM 9676 C CA . GLU D 1 338 ? 37.950 23.159 58.925 1.00 40.42 302 GLU D CA 1
ATOM 9677 C C . GLU D 1 338 ? 38.543 24.601 58.651 1.00 45.03 302 GLU D C 1
ATOM 9678 O O . GLU D 1 338 ? 38.514 25.502 59.551 1.00 39.27 302 GLU D O 1
ATOM 9684 N N . ARG D 1 339 ? 38.994 24.851 57.412 1.00 43.02 303 ARG D N 1
ATOM 9685 C CA . ARG D 1 339 ? 39.684 26.116 57.099 1.00 42.21 303 ARG D CA 1
ATOM 9686 C C . ARG D 1 339 ? 38.736 27.266 57.016 1.00 43.18 303 ARG D C 1
ATOM 9687 O O . ARG D 1 339 ? 39.143 28.413 57.248 1.00 43.68 303 ARG D O 1
ATOM 9695 N N . ALA D 1 340 ? 37.458 26.974 56.753 1.00 40.83 304 ALA D N 1
ATOM 9696 C CA . ALA D 1 340 ? 36.447 27.992 56.902 1.00 40.36 304 ALA D CA 1
ATOM 9697 C C . ALA D 1 340 ? 36.176 28.335 58.398 1.00 38.21 304 ALA D C 1
ATOM 9698 O O . ALA D 1 340 ? 35.379 29.213 58.699 1.00 36.79 304 ALA D O 1
ATOM 9700 N N . GLY D 1 341 ? 36.864 27.677 59.323 1.00 40.10 305 GLY D N 1
ATOM 9701 C CA . GLY D 1 341 ? 36.697 27.927 60.758 1.00 44.13 305 GLY D CA 1
ATOM 9702 C C . GLY D 1 341 ? 35.751 26.996 61.538 1.00 44.43 305 GLY D C 1
ATOM 9703 O O . GLY D 1 341 ? 35.519 27.235 62.698 1.00 42.04 305 GLY D O 1
ATOM 9704 N N . PHE D 1 342 ? 35.231 25.938 60.918 1.00 40.24 306 PHE D N 1
ATOM 9705 C CA . PHE D 1 342 ? 34.420 24.923 61.597 1.00 36.42 306 PHE D CA 1
ATOM 9706 C C . PHE D 1 342 ? 35.275 23.662 61.873 1.00 34.85 306 PHE D C 1
ATOM 9707 O O . PHE D 1 342 ? 35.304 22.684 61.079 1.00 35.85 306 PHE D O 1
ATOM 9715 N N . GLY D 1 343 ? 35.989 23.708 62.975 1.00 29.37 307 GLY D N 1
ATOM 9716 C CA . GLY D 1 343 ? 36.827 22.616 63.400 1.00 31.90 307 GLY D CA 1
ATOM 9717 C C . GLY D 1 343 ? 36.031 21.393 63.893 1.00 33.65 307 GLY D C 1
ATOM 9718 O O . GLY D 1 343 ? 34.818 21.480 64.091 1.00 29.63 307 GLY D O 1
ATOM 9719 N N . LYS D 1 344 ? 36.731 20.264 63.964 1.00 29.80 308 LYS D N 1
ATOM 9720 C CA . LYS D 1 344 ? 36.360 19.102 64.759 1.00 30.76 308 LYS D CA 1
ATOM 9721 C C . LYS D 1 344 ? 35.732 19.527 66.073 1.00 31.67 308 LYS D C 1
ATOM 9722 O O . LYS D 1 344 ? 36.381 20.195 66.866 1.00 28.75 308 LYS D O 1
ATOM 9728 N N . GLY D 1 345 ? 34.460 19.170 66.288 1.00 29.59 309 GLY D N 1
ATOM 9729 C CA . GLY D 1 345 ? 33.812 19.519 67.557 1.00 29.38 309 GLY D CA 1
ATOM 9730 C C . GLY D 1 345 ? 33.022 20.789 67.489 1.00 28.24 309 GLY D C 1
ATOM 9731 O O . GLY D 1 345 ? 32.415 21.152 68.466 1.00 28.70 309 GLY D O 1
ATOM 9732 N N . TYR D 1 346 ? 32.965 21.442 66.335 1.00 27.86 310 TYR D N 1
ATOM 9733 C CA . TYR D 1 346 ? 32.275 22.724 66.246 1.00 30.23 310 TYR D CA 1
ATOM 9734 C C . TYR D 1 346 ? 30.782 22.518 66.450 1.00 31.72 310 TYR D C 1
ATOM 9735 O O . TYR D 1 346 ? 30.260 21.611 65.825 1.00 31.25 310 TYR D O 1
ATOM 9744 N N . PRO D 1 347 ? 30.050 23.353 67.213 1.00 29.83 311 PRO D N 1
ATOM 9745 C CA . PRO D 1 347 ? 30.520 24.460 68.047 1.00 32.03 311 PRO D CA 1
ATOM 9746 C C . PRO D 1 347 ? 31.035 24.062 69.480 1.00 37.87 311 PRO D C 1
ATOM 9747 O O . PRO D 1 347 ? 30.601 23.042 70.072 1.00 41.67 311 PRO D O 1
ATOM 9751 N N . ASP D 1 348 ? 31.972 24.843 69.994 1.00 44.71 312 ASP D N 1
ATOM 9752 C CA . ASP D 1 348 ? 32.557 24.704 71.365 1.00 54.65 312 ASP D CA 1
ATOM 9753 C C . ASP D 1 348 ? 31.666 25.292 72.427 1.00 48.59 312 ASP D C 1
ATOM 9754 O O . ASP D 1 348 ? 31.751 24.911 73.572 1.00 57.82 312 ASP D O 1
ATOM 9759 N N . ALA D 1 349 ? 30.831 26.230 72.014 1.00 44.68 313 ALA D N 1
ATOM 9760 C CA . ALA D 1 349 ? 29.965 26.977 72.874 1.00 49.09 313 ALA D CA 1
ATOM 9761 C C . ALA D 1 349 ? 28.476 26.779 72.474 1.00 43.21 313 ALA D C 1
ATOM 9762 O O . ALA D 1 349 ? 28.164 26.501 71.299 1.00 37.05 313 ALA D O 1
ATOM 9764 N N . GLY D 1 350 ? 27.586 26.994 73.444 1.00 37.18 314 GLY D N 1
ATOM 9765 C CA . GLY D 1 350 ? 26.132 26.965 73.227 1.00 33.44 314 GLY D CA 1
ATOM 9766 C C . GLY D 1 350 ? 25.616 25.584 73.598 1.00 31.03 314 GLY D C 1
ATOM 9767 O O . GLY D 1 350 ? 26.356 24.757 74.067 1.00 29.13 314 GLY D O 1
ATOM 9768 N N . ALA D 1 351 ? 24.344 25.344 73.358 1.00 31.01 315 ALA D N 1
ATOM 9769 C CA . ALA D 1 351 ? 23.682 24.126 73.746 1.00 31.17 315 ALA D CA 1
ATOM 9770 C C . ALA D 1 351 ? 24.253 22.886 72.986 1.00 30.36 315 ALA D C 1
ATOM 9771 O O . ALA D 1 351 ? 24.335 21.810 73.546 1.00 25.23 315 ALA D O 1
ATOM 9773 N N . ALA D 1 352 ? 24.599 23.079 71.701 1.00 26.79 316 ALA D N 1
ATOM 9774 C CA . ALA D 1 352 ? 25.350 22.158 70.914 1.00 26.54 316 ALA D CA 1
ATOM 9775 C C . ALA D 1 352 ? 24.675 20.761 70.871 1.00 27.14 316 ALA D C 1
ATOM 9776 O O . ALA D 1 352 ? 25.326 19.755 71.142 1.00 25.41 316 ALA D O 1
ATOM 9778 N N . PRO D 1 353 ? 23.346 20.713 70.549 1.00 23.72 317 PRO D N 1
ATOM 9779 C CA . PRO D 1 353 ? 22.726 19.437 70.426 1.00 23.24 317 PRO D CA 1
ATOM 9780 C C . PRO D 1 353 ? 23.350 18.673 69.226 1.00 25.66 317 PRO D C 1
ATOM 9781 O O . PRO D 1 353 ? 23.366 17.438 69.186 1.00 26.25 317 PRO D O 1
ATOM 9785 N N . CYS D 1 354 ? 23.838 19.415 68.244 1.00 26.18 318 CYS D N 1
ATOM 9786 C CA . CYS D 1 354 ? 24.447 18.818 67.092 1.00 27.08 318 CYS D CA 1
ATOM 9787 C C . CYS D 1 354 ? 25.814 19.486 66.966 1.00 28.35 318 CYS D C 1
ATOM 9788 O O . CYS D 1 354 ? 25.898 20.677 67.136 1.00 33.98 318 CYS D O 1
ATOM 9791 N N . ARG D 1 355 ? 26.857 18.691 66.709 1.00 27.19 319 ARG D N 1
ATOM 9792 C CA . ARG D 1 355 ? 28.216 19.148 66.497 1.00 27.19 319 ARG D CA 1
ATOM 9793 C C . ARG D 1 355 ? 28.913 18.366 65.364 1.00 27.24 319 ARG D C 1
ATOM 9794 O O . ARG D 1 355 ? 28.556 17.249 65.021 1.00 31.60 319 ARG D O 1
ATOM 9802 N N . LEU D 1 356 ? 29.949 18.966 64.810 1.00 25.51 320 LEU D N 1
ATOM 9803 C CA . LEU D 1 356 ? 30.829 18.268 63.919 1.00 25.96 320 LEU D CA 1
ATOM 9804 C C . LEU D 1 356 ? 31.555 17.291 64.761 1.00 24.23 320 LEU D C 1
ATOM 9805 O O . LEU D 1 356 ? 32.014 17.616 65.829 1.00 28.18 320 LEU D O 1
ATOM 9810 N N . SER D 1 357 ? 31.648 16.071 64.303 1.00 24.60 321 SER D N 1
ATOM 9811 C CA . SER D 1 357 ? 32.339 15.033 65.061 1.00 26.38 321 SER D CA 1
ATOM 9812 C C . SER D 1 357 ? 33.704 15.498 65.588 1.00 27.74 321 SER D C 1
ATOM 9813 O O . SER D 1 357 ? 34.438 16.236 64.869 1.00 31.15 321 SER D O 1
ATOM 9816 N N . THR D 1 358 ? 34.091 15.043 66.774 1.00 28.38 322 THR D N 1
ATOM 9817 C CA . THR D 1 358 ? 35.422 15.377 67.273 1.00 27.71 322 THR D CA 1
ATOM 9818 C C . THR D 1 358 ? 36.551 14.618 66.547 1.00 34.16 322 THR D C 1
ATOM 9819 O O . THR D 1 358 ? 37.730 14.890 66.824 1.00 33.90 322 THR D O 1
ATOM 9823 N N . LYS D 1 359 ? 36.216 13.700 65.659 1.00 33.63 323 LYS D N 1
ATOM 9824 C CA . LYS D 1 359 ? 37.188 12.931 64.927 1.00 32.78 323 LYS D CA 1
ATOM 9825 C C . LYS D 1 359 ? 37.154 13.134 63.432 1.00 35.94 323 LYS D C 1
ATOM 9826 O O . LYS D 1 359 ? 37.975 12.620 62.746 1.00 30.97 323 LYS D O 1
ATOM 9832 N N . HIS D 1 360 ? 36.185 13.871 62.938 1.00 33.41 324 HIS D N 1
ATOM 9833 C CA . HIS D 1 360 ? 36.020 14.026 61.518 1.00 31.33 324 HIS D CA 1
ATOM 9834 C C . HIS D 1 360 ? 35.020 15.128 61.318 1.00 35.12 324 HIS D C 1
ATOM 9835 O O . HIS D 1 360 ? 33.846 14.958 61.510 1.00 30.02 324 HIS D O 1
ATOM 9842 N N . ALA D 1 361 ? 35.532 16.277 60.938 1.00 30.38 325 ALA D N 1
ATOM 9843 C CA . ALA D 1 361 ? 34.745 17.469 60.787 1.00 32.95 325 ALA D CA 1
ATOM 9844 C C . ALA D 1 361 ? 33.570 17.455 59.829 1.00 31.52 325 ALA D C 1
ATOM 9845 O O . ALA D 1 361 ? 32.644 18.151 60.038 1.00 33.45 325 ALA D O 1
ATOM 9847 N N . LEU D 1 362 ? 33.628 16.630 58.806 1.00 33.15 326 LEU D N 1
ATOM 9848 C CA . LEU D 1 362 ? 32.565 16.504 57.817 1.00 32.95 326 LEU D CA 1
ATOM 9849 C C . LEU D 1 362 ? 31.329 15.800 58.364 1.00 29.29 326 LEU D C 1
ATOM 9850 O O . LEU D 1 362 ? 30.311 15.924 57.769 1.00 28.46 326 LEU D O 1
ATOM 9855 N N . ALA D 1 363 ? 31.469 15.012 59.428 1.00 25.65 327 ALA D N 1
ATOM 9856 C CA . ALA D 1 363 ? 30.358 14.290 60.048 1.00 28.97 327 ALA D CA 1
ATOM 9857 C C . ALA D 1 363 ? 29.554 15.170 61.041 1.00 28.91 327 ALA D C 1
ATOM 9858 O O . ALA D 1 363 ? 29.943 15.313 62.167 1.00 32.12 327 ALA D O 1
ATOM 9860 N N . LEU D 1 364 ? 28.407 15.673 60.646 1.00 26.91 328 LEU D N 1
ATOM 9861 C CA . LEU D 1 364 ? 27.493 16.184 61.608 1.00 29.31 328 LEU D CA 1
ATOM 9862 C C . LEU D 1 364 ? 26.970 15.034 62.501 1.00 29.95 328 LEU D C 1
ATOM 9863 O O . LEU D 1 364 ? 26.646 13.958 62.030 1.00 25.61 328 LEU D O 1
ATOM 9868 N N . THR D 1 365 ? 26.851 15.308 63.809 1.00 27.11 329 THR D N 1
ATOM 9869 C CA . THR D 1 365 ? 26.421 14.312 64.746 1.00 26.26 329 THR D CA 1
ATOM 9870 C C . THR D 1 365 ? 25.363 14.800 65.754 1.00 24.80 329 THR D C 1
ATOM 9871 O O . THR D 1 365 ? 25.305 15.957 66.111 1.00 26.75 329 THR D O 1
ATOM 9875 N N . ASN D 1 366 ? 24.601 13.845 66.229 1.00 25.04 330 ASN D N 1
ATOM 9876 C CA . ASN D 1 366 ? 23.621 14.047 67.259 1.00 25.85 330 ASN D CA 1
ATOM 9877 C C . ASN D 1 366 ? 24.231 13.764 68.611 1.00 23.98 330 ASN D C 1
ATOM 9878 O O . ASN D 1 366 ? 24.562 12.640 68.919 1.00 25.17 330 ASN D O 1
ATOM 9883 N N . ARG D 1 367 ? 24.386 14.799 69.437 1.00 25.94 331 ARG D N 1
ATOM 9884 C CA . ARG D 1 367 ? 25.033 14.661 70.756 1.00 24.16 331 ARG D CA 1
ATOM 9885 C C . ARG D 1 367 ? 24.105 14.135 71.841 1.00 24.65 331 ARG D C 1
ATOM 9886 O O . ARG D 1 367 ? 24.532 14.016 72.982 1.00 27.49 331 ARG D O 1
ATOM 9894 N N . GLY D 1 368 ? 22.852 13.790 71.484 1.00 23.91 332 GLY D N 1
ATOM 9895 C CA . GLY D 1 368 ? 21.842 13.385 72.422 1.00 24.60 332 GLY D CA 1
ATOM 9896 C C . GLY D 1 368 ? 20.753 14.403 72.460 1.00 24.25 332 GLY D C 1
ATOM 9897 O O . GLY D 1 368 ? 20.998 15.534 72.839 1.00 24.61 332 GLY D O 1
ATOM 9898 N N . GLY D 1 369 ? 19.581 14.037 71.956 1.00 25.04 333 GLY D N 1
ATOM 9899 C CA . GLY D 1 369 ? 18.421 14.955 71.910 1.00 23.64 333 GLY D CA 1
ATOM 9900 C C . GLY D 1 369 ? 18.284 15.874 70.722 1.00 25.98 333 GLY D C 1
ATOM 9901 O O . GLY D 1 369 ? 17.354 16.677 70.664 1.00 27.29 333 GLY D O 1
ATOM 9902 N N . ALA D 1 370 ? 19.179 15.768 69.731 1.00 26.41 334 ALA D N 1
ATOM 9903 C CA . ALA D 1 370 ? 19.066 16.604 68.575 1.00 25.74 334 ALA D CA 1
ATOM 9904 C C . ALA D 1 370 ? 17.804 16.342 67.764 1.00 26.52 334 ALA D C 1
ATOM 9905 O O . ALA D 1 370 ? 17.322 15.216 67.688 1.00 29.79 334 ALA D O 1
ATOM 9907 N N . THR D 1 371 ? 17.320 17.393 67.126 1.00 25.38 335 THR D N 1
ATOM 9908 C CA . THR D 1 371 ? 16.230 17.339 66.146 1.00 30.69 335 THR D CA 1
ATOM 9909 C C . THR D 1 371 ? 16.766 17.414 64.735 1.00 28.18 335 THR D C 1
ATOM 9910 O O . THR D 1 371 ? 17.896 17.825 64.538 1.00 28.27 335 THR D O 1
ATOM 9914 N N . ALA D 1 372 ? 15.935 17.091 63.752 1.00 30.52 336 ALA D N 1
ATOM 9915 C CA . ALA D 1 372 ? 16.262 17.340 62.332 1.00 33.31 336 ALA D CA 1
ATOM 9916 C C . ALA D 1 372 ? 16.661 18.805 62.038 1.00 33.14 336 ALA D C 1
ATOM 9917 O O . ALA D 1 372 ? 17.648 19.090 61.337 1.00 36.65 336 ALA D O 1
ATOM 9919 N N . GLU D 1 373 ? 15.968 19.715 62.689 1.00 31.74 337 GLU D N 1
ATOM 9920 C CA . GLU D 1 373 ? 16.161 21.103 62.514 1.00 34.82 337 GLU D CA 1
ATOM 9921 C C . GLU D 1 373 ? 17.526 21.524 63.076 1.00 31.19 337 GLU D C 1
ATOM 9922 O O . GLU D 1 373 ? 18.165 22.377 62.482 1.00 28.55 337 GLU D O 1
ATOM 9928 N N . ASP D 1 374 ? 17.950 20.963 64.208 1.00 28.75 338 ASP D N 1
ATOM 9929 C CA . ASP D 1 374 ? 19.306 21.214 64.694 1.00 29.71 338 ASP D CA 1
ATOM 9930 C C . ASP D 1 374 ? 20.369 20.748 63.645 1.00 26.47 338 ASP D C 1
ATOM 9931 O O . ASP D 1 374 ? 21.389 21.365 63.445 1.00 30.45 338 ASP D O 1
ATOM 9936 N N . VAL D 1 375 ? 20.165 19.592 63.053 1.00 26.93 339 VAL D N 1
ATOM 9937 C CA . VAL D 1 375 ? 21.143 19.025 62.128 1.00 29.92 339 VAL D CA 1
ATOM 9938 C C . VAL D 1 375 ? 21.240 19.939 60.906 1.00 30.79 339 VAL D C 1
ATOM 9939 O O . VAL D 1 375 ? 22.298 20.346 60.490 1.00 27.89 339 VAL D O 1
ATOM 9943 N N . VAL D 1 376 ? 20.091 20.244 60.364 1.00 29.96 340 VAL D N 1
ATOM 9944 C CA . VAL D 1 376 ? 19.987 21.065 59.188 1.00 34.16 340 VAL D CA 1
ATOM 9945 C C . VAL D 1 376 ? 20.463 22.516 59.376 1.00 37.54 340 VAL D C 1
ATOM 9946 O O . VAL D 1 376 ? 21.138 23.089 58.498 1.00 34.32 340 VAL D O 1
ATOM 9950 N N . THR D 1 377 ? 20.128 23.098 60.517 1.00 35.07 341 THR D N 1
ATOM 9951 C CA . THR D 1 377 ? 20.639 24.400 60.919 1.00 33.71 341 THR D CA 1
ATOM 9952 C C . THR D 1 377 ? 22.157 24.400 60.974 1.00 35.23 341 THR D C 1
ATOM 9953 O O . THR D 1 377 ? 22.785 25.304 60.428 1.00 35.14 341 THR D O 1
ATOM 9957 N N . LEU D 1 378 ? 22.788 23.404 61.596 1.00 34.24 342 LEU D N 1
ATOM 9958 C CA . LEU D 1 378 ? 24.276 23.429 61.617 1.00 32.05 342 LEU D CA 1
ATOM 9959 C C . LEU D 1 378 ? 24.848 23.248 60.201 1.00 34.69 342 LEU D C 1
ATOM 9960 O O . LEU D 1 378 ? 25.881 23.842 59.854 1.00 32.64 342 LEU D O 1
ATOM 9965 N N . ALA D 1 379 ? 24.171 22.443 59.377 1.00 35.94 343 ALA D N 1
ATOM 9966 C CA . ALA D 1 379 ? 24.704 22.109 58.047 1.00 37.57 343 ALA D CA 1
ATOM 9967 C C . ALA D 1 379 ? 24.608 23.346 57.134 1.00 34.84 343 ALA D C 1
ATOM 9968 O O . ALA D 1 379 ? 25.497 23.619 56.360 1.00 34.52 343 ALA D O 1
ATOM 9970 N N . ARG D 1 380 ? 23.530 24.086 57.282 1.00 37.80 344 ARG D N 1
ATOM 9971 C CA . ARG D 1 380 ? 23.351 25.361 56.655 1.00 41.86 344 ARG D CA 1
ATOM 9972 C C . ARG D 1 380 ? 24.420 26.357 57.029 1.00 39.61 344 ARG D C 1
ATOM 9973 O O . ARG D 1 380 ? 24.992 27.022 56.171 1.00 39.84 344 ARG D O 1
ATOM 9981 N N . ALA D 1 381 ? 24.665 26.505 58.314 1.00 43.32 345 ALA D N 1
ATOM 9982 C CA . ALA D 1 381 ? 25.793 27.349 58.773 1.00 42.88 345 ALA D CA 1
ATOM 9983 C C . ALA D 1 381 ? 27.143 26.915 58.164 1.00 41.79 345 ALA D C 1
ATOM 9984 O O . ALA D 1 381 ? 27.895 27.756 57.706 1.00 39.34 345 ALA D O 1
ATOM 9986 N N . VAL D 1 382 ? 27.445 25.614 58.135 1.00 41.29 346 VAL D N 1
ATOM 9987 C CA . VAL D 1 382 ? 28.750 25.178 57.610 1.00 41.34 346 VAL D CA 1
ATOM 9988 C C . VAL D 1 382 ? 28.826 25.496 56.103 1.00 41.59 346 VAL D C 1
ATOM 9989 O O . VAL D 1 382 ? 29.820 26.041 55.628 1.00 41.49 346 VAL D O 1
ATOM 9993 N N . ARG D 1 383 ? 27.799 25.100 55.360 1.00 37.25 347 ARG D N 1
ATOM 9994 C CA . ARG D 1 383 ? 27.755 25.351 53.939 1.00 43.15 347 ARG D CA 1
ATOM 9995 C C . ARG D 1 383 ? 27.881 26.867 53.603 1.00 44.81 347 ARG D C 1
ATOM 9996 O O . ARG D 1 383 ? 28.659 27.212 52.739 1.00 46.98 347 ARG D O 1
ATOM 10004 N N . ASP D 1 384 ? 27.092 27.726 54.253 1.00 46.02 348 ASP D N 1
ATOM 10005 C CA . ASP D 1 384 ? 27.221 29.193 54.081 1.00 47.75 348 ASP D CA 1
ATOM 10006 C C . ASP D 1 384 ? 28.623 29.707 54.427 1.00 45.45 348 ASP D C 1
ATOM 10007 O O . ASP D 1 384 ? 29.177 30.517 53.708 1.00 45.11 348 ASP D O 1
ATOM 10012 N N . GLY D 1 385 ? 29.237 29.192 55.472 1.00 47.59 349 GLY D N 1
ATOM 10013 C CA . GLY D 1 385 ? 30.560 29.665 55.849 1.00 48.67 349 GLY D CA 1
ATOM 10014 C C . GLY D 1 385 ? 31.606 29.355 54.802 1.00 49.32 349 GLY D C 1
ATOM 10015 O O . GLY D 1 385 ? 32.483 30.144 54.534 1.00 48.64 349 GLY D O 1
ATOM 10016 N N . VAL D 1 386 ? 31.522 28.159 54.257 1.00 48.13 350 VAL D N 1
ATOM 10017 C CA . VAL D 1 386 ? 32.485 27.662 53.314 1.00 48.10 350 VAL D CA 1
ATOM 10018 C C . VAL D 1 386 ? 32.227 28.441 52.032 1.00 48.01 350 VAL D C 1
ATOM 10019 O O . VAL D 1 386 ? 33.166 28.815 51.329 1.00 45.33 350 VAL D O 1
ATOM 10023 N N . HIS D 1 387 ? 30.966 28.690 51.727 1.00 47.20 351 HIS D N 1
ATOM 10024 C CA . HIS D 1 387 ? 30.669 29.517 50.575 1.00 55.12 351 HIS D CA 1
ATOM 10025 C C . HIS D 1 387 ? 31.201 30.960 50.741 1.00 63.13 351 HIS D C 1
ATOM 10026 O O . HIS D 1 387 ? 31.837 31.464 49.825 1.00 63.16 351 HIS D O 1
ATOM 10033 N N . ASP D 1 388 ? 30.939 31.607 51.887 1.00 57.78 352 ASP D N 1
ATOM 10034 C CA . ASP D 1 388 ? 31.467 32.950 52.192 1.00 57.54 352 ASP D CA 1
ATOM 10035 C C . ASP D 1 388 ? 33.011 33.030 52.132 1.00 58.44 352 ASP D C 1
ATOM 10036 O O . ASP D 1 388 ? 33.563 34.038 51.693 1.00 54.28 352 ASP D O 1
ATOM 10041 N N . VAL D 1 389 ? 33.706 31.981 52.547 1.00 53.94 353 VAL D N 1
ATOM 10042 C CA . VAL D 1 389 ? 35.173 32.042 52.693 1.00 51.70 353 VAL D CA 1
ATOM 10043 C C . VAL D 1 389 ? 35.940 31.583 51.440 1.00 55.51 353 VAL D C 1
ATOM 10044 O O . VAL D 1 389 ? 36.976 32.139 51.073 1.00 51.40 353 VAL D O 1
ATOM 10048 N N . PHE D 1 390 ? 35.504 30.471 50.875 1.00 57.64 354 PHE D N 1
ATOM 10049 C CA . PHE D 1 390 ? 36.037 29.970 49.629 1.00 52.08 354 PHE D CA 1
ATOM 10050 C C . PHE D 1 390 ? 34.895 30.219 48.683 1.00 51.77 354 PHE D C 1
ATOM 10051 O O . PHE D 1 390 ? 33.838 30.627 49.121 1.00 61.34 354 PHE D O 1
ATOM 10059 N N . GLY D 1 391 ? 35.044 30.054 47.394 1.00 45.00 355 GLY D N 1
ATOM 10060 C CA . GLY D 1 391 ? 33.865 30.392 46.568 1.00 52.72 355 GLY D CA 1
ATOM 10061 C C . GLY D 1 391 ? 32.843 29.279 46.348 1.00 55.73 355 GLY D C 1
ATOM 10062 O O . GLY D 1 391 ? 32.026 29.369 45.439 1.00 57.35 355 GLY D O 1
ATOM 10063 N N . ILE D 1 392 ? 32.863 28.258 47.208 1.00 55.12 356 ILE D N 1
ATOM 10064 C CA . ILE D 1 392 ? 32.426 26.907 46.859 1.00 48.37 356 ILE D CA 1
ATOM 10065 C C . ILE D 1 392 ? 31.160 26.525 47.589 1.00 47.04 356 ILE D C 1
ATOM 10066 O O . ILE D 1 392 ? 31.078 26.628 48.819 1.00 46.50 356 ILE D O 1
ATOM 10071 N N . THR D 1 393 ? 30.167 26.115 46.822 1.00 45.99 357 THR D N 1
ATOM 10072 C CA . THR D 1 393 ? 28.908 25.602 47.354 1.00 49.86 357 THR D CA 1
ATOM 10073 C C . THR D 1 393 ? 29.001 24.069 47.579 1.00 42.78 357 THR D C 1
ATOM 10074 O O . THR D 1 393 ? 29.037 23.314 46.630 1.00 45.80 357 THR D O 1
ATOM 10078 N N . LEU D 1 394 ? 29.030 23.630 48.828 1.00 37.98 358 LEU D N 1
ATOM 10079 C CA . LEU D 1 394 ? 29.102 22.193 49.160 1.00 36.83 358 LEU D CA 1
ATOM 10080 C C . LEU D 1 394 ? 27.725 21.528 48.959 1.00 35.46 358 LEU D C 1
ATOM 10081 O O . LEU D 1 394 ? 26.709 22.160 49.223 1.00 45.30 358 LEU D O 1
ATOM 10086 N N . LYS D 1 395 ? 27.705 20.300 48.444 1.00 33.39 359 LYS D N 1
ATOM 10087 C CA . LYS D 1 395 ? 26.443 19.511 48.253 1.00 41.30 359 LYS D CA 1
ATOM 10088 C C . LYS D 1 395 ? 26.229 18.488 49.418 1.00 37.01 359 LYS D C 1
ATOM 10089 O O . LYS D 1 395 ? 27.139 17.702 49.740 1.00 33.60 359 LYS D O 1
ATOM 10091 N N . PRO D 1 396 ? 25.055 18.523 50.064 1.00 40.61 360 PRO D N 1
ATOM 10092 C CA . PRO D 1 396 ? 24.747 17.502 51.047 1.00 40.67 360 PRO D CA 1
ATOM 10093 C C . PRO D 1 396 ? 24.722 16.113 50.423 1.00 36.88 360 PRO D C 1
ATOM 10094 O O . PRO D 1 396 ? 24.129 15.935 49.401 1.00 40.40 360 PRO D O 1
ATOM 10098 N N . GLU D 1 397 ? 25.341 15.148 51.067 1.00 35.28 361 GLU D N 1
ATOM 10099 C CA . GLU D 1 397 ? 25.290 13.775 50.643 1.00 36.75 361 GLU D CA 1
ATOM 10100 C C . GLU D 1 397 ? 24.022 13.036 51.144 1.00 35.71 361 GLU D C 1
ATOM 10101 O O . GLU D 1 397 ? 23.485 12.209 50.428 1.00 33.50 361 GLU D O 1
ATOM 10107 N N . PRO D 1 398 ? 23.579 13.271 52.398 1.00 31.50 362 PRO D N 1
ATOM 10108 C CA . PRO D 1 398 ? 22.418 12.458 52.838 1.00 30.69 362 PRO D CA 1
ATOM 10109 C C . PRO D 1 398 ? 21.106 12.927 52.240 1.00 29.82 362 PRO D C 1
ATOM 10110 O O . PRO D 1 398 ? 21.002 14.042 51.815 1.00 29.38 362 PRO D O 1
ATOM 10114 N N . VAL D 1 399 ? 20.112 12.069 52.234 1.00 29.21 363 VAL D N 1
ATOM 10115 C CA . VAL D 1 399 ? 18.803 12.466 51.795 1.00 30.23 363 VAL D CA 1
ATOM 10116 C C . VAL D 1 399 ? 18.063 13.110 52.956 1.00 34.07 363 VAL D C 1
ATOM 10117 O O . VAL D 1 399 ? 18.013 12.531 54.061 1.00 28.88 363 VAL D O 1
ATOM 10121 N N . LEU D 1 400 ? 17.497 14.288 52.671 1.00 36.65 364 LEU D N 1
ATOM 10122 C CA . LEU D 1 400 ? 16.836 15.187 53.624 1.00 39.11 364 LEU D CA 1
ATOM 10123 C C . LEU D 1 400 ? 15.330 15.108 53.424 1.00 42.17 364 LEU D C 1
ATOM 10124 O O . LEU D 1 400 ? 14.839 15.569 52.410 1.00 41.49 364 LEU D O 1
ATOM 10129 N N . ILE D 1 401 ? 14.603 14.515 54.370 1.00 37.89 365 ILE D N 1
ATOM 10130 C CA . ILE D 1 401 ? 13.161 14.322 54.218 1.00 43.66 365 ILE D CA 1
ATOM 10131 C C . ILE D 1 401 ? 12.341 15.258 55.084 1.00 44.37 365 ILE D C 1
ATOM 10132 O O . ILE D 1 401 ? 12.354 15.148 56.320 1.00 41.10 365 ILE D O 1
ATOM 10137 N N . GLY D 1 402 ? 11.631 16.175 54.411 1.00 47.17 366 GLY D N 1
ATOM 10138 C CA . GLY D 1 402 ? 10.767 17.142 55.062 1.00 47.74 366 GLY D CA 1
ATOM 10139 C C . GLY D 1 402 ? 11.534 18.215 55.793 1.00 50.23 366 GLY D C 1
ATOM 10140 O O . GLY D 1 402 ? 11.014 18.822 56.707 1.00 50.11 366 GLY D O 1
ATOM 10141 N N . CYS D 1 403 ? 12.778 18.426 55.391 1.00 48.66 367 CYS D N 1
ATOM 10142 C CA . CYS D 1 403 ? 13.633 19.448 55.967 1.00 52.88 367 CYS D CA 1
ATOM 10143 C C . CYS D 1 403 ? 14.608 19.859 54.864 1.00 50.94 367 CYS D C 1
ATOM 10144 O O . CYS D 1 403 ? 14.748 19.153 53.848 1.00 51.93 367 CYS D O 1
ATOM 10147 N N . MET D 1 404 ? 15.236 21.013 55.049 1.00 58.62 368 MET D N 1
ATOM 10148 C CA . MET D 1 404 ? 16.057 21.657 54.000 1.00 58.20 368 MET D CA 1
ATOM 10149 C C . MET D 1 404 ? 17.113 22.552 54.630 1.00 59.82 368 MET D C 1
ATOM 10150 O O . MET D 1 404 ? 16.869 23.181 55.694 1.00 56.37 368 MET D O 1
ATOM 10155 N N . LEU D 1 405 ? 18.287 22.582 53.994 1.00 54.97 369 LEU D N 1
ATOM 10156 C CA . LEU D 1 405 ? 19.252 23.626 54.237 1.00 52.83 369 LEU D CA 1
ATOM 10157 C C . LEU D 1 405 ? 18.666 24.915 53.697 1.00 54.07 369 LEU D C 1
ATOM 10158 O O . LEU D 1 405 ? 18.641 25.886 54.419 1.00 54.38 369 LEU D O 1
ATOM 10163 N N . ALA E 1 47 ? 94.108 -31.555 8.647 1.00 49.68 11 ALA E N 1
ATOM 10164 C CA . ALA E 1 47 ? 93.569 -32.945 8.857 1.00 55.14 11 ALA E CA 1
ATOM 10165 C C . ALA E 1 47 ? 92.940 -33.655 7.611 1.00 57.65 11 ALA E C 1
ATOM 10166 O O . ALA E 1 47 ? 91.843 -33.318 7.141 1.00 58.81 11 ALA E O 1
ATOM 10168 N N . GLY E 1 48 ? 93.636 -34.673 7.107 1.00 61.21 12 GLY E N 1
ATOM 10169 C CA . GLY E 1 48 ? 93.060 -35.616 6.128 1.00 66.97 12 GLY E CA 1
ATOM 10170 C C . GLY E 1 48 ? 91.736 -36.265 6.537 1.00 59.53 12 GLY E C 1
ATOM 10171 O O . GLY E 1 48 ? 91.609 -36.727 7.667 1.00 64.06 12 GLY E O 1
ATOM 10172 N N . HIS E 1 50 ? 91.622 -39.381 9.447 1.00 58.39 14 HIS E N 1
ATOM 10173 C CA . HIS E 1 50 ? 92.072 -39.149 10.825 1.00 60.99 14 HIS E CA 1
ATOM 10174 C C . HIS E 1 50 ? 90.953 -38.792 11.780 1.00 61.74 14 HIS E C 1
ATOM 10175 O O . HIS E 1 50 ? 91.042 -39.209 12.947 1.00 67.02 14 HIS E O 1
ATOM 10182 N N . ILE E 1 51 ? 89.900 -38.117 11.286 1.00 52.65 15 ILE E N 1
ATOM 10183 C CA . ILE E 1 51 ? 88.661 -37.854 12.055 1.00 54.83 15 ILE E CA 1
ATOM 10184 C C . ILE E 1 51 ? 87.600 -38.919 11.720 1.00 56.90 15 ILE E C 1
ATOM 10185 O O . ILE E 1 51 ? 86.807 -38.715 10.830 1.00 58.42 15 ILE E O 1
ATOM 10190 N N . ALA E 1 52 ? 87.600 -40.052 12.433 1.00 56.05 16 ALA E N 1
ATOM 10191 C CA . ALA E 1 52 ? 86.690 -41.194 12.211 1.00 55.88 16 ALA E CA 1
ATOM 10192 C C . ALA E 1 52 ? 85.615 -41.300 13.298 1.00 63.60 16 ALA E C 1
ATOM 10193 O O . ALA E 1 52 ? 85.778 -40.729 14.382 1.00 55.90 16 ALA E O 1
ATOM 10195 N N . GLU E 1 53 ? 84.534 -42.054 13.015 1.00 68.22 17 GLU E N 1
ATOM 10196 C CA . GLU E 1 53 ? 83.450 -42.318 13.988 1.00 62.40 17 GLU E CA 1
ATOM 10197 C C . GLU E 1 53 ? 83.227 -43.812 14.278 1.00 62.32 17 GLU E C 1
ATOM 10198 O O . GLU E 1 53 ? 83.753 -44.667 13.575 1.00 64.09 17 GLU E O 1
ATOM 10204 N N . ALA E 1 54 ? 82.448 -44.083 15.340 1.00 60.23 18 ALA E N 1
ATOM 10205 C CA . ALA E 1 54 ? 82.109 -45.423 15.854 1.00 60.68 18 ALA E CA 1
ATOM 10206 C C . ALA E 1 54 ? 83.252 -46.431 15.811 1.00 61.93 18 ALA E C 1
ATOM 10207 O O . ALA E 1 54 ? 83.089 -47.577 15.398 1.00 70.83 18 ALA E O 1
ATOM 10209 N N . VAL E 1 55 ? 84.382 -45.992 16.348 1.00 65.37 19 VAL E N 1
ATOM 10210 C CA . VAL E 1 55 ? 85.659 -46.693 16.288 1.00 60.76 19 VAL E CA 1
ATOM 10211 C C . VAL E 1 55 ? 85.813 -47.553 17.517 1.00 57.26 19 VAL E C 1
ATOM 10212 O O . VAL E 1 55 ? 85.888 -47.013 18.608 1.00 49.26 19 VAL E O 1
ATOM 10216 N N . PRO E 1 56 ? 85.846 -48.896 17.365 1.00 62.27 20 PRO E N 1
ATOM 10217 C CA . PRO E 1 56 ? 86.092 -49.703 18.574 1.00 59.94 20 PRO E CA 1
ATOM 10218 C C . PRO E 1 56 ? 87.447 -49.337 19.211 1.00 65.46 20 PRO E C 1
ATOM 10219 O O . PRO E 1 56 ? 88.426 -49.084 18.474 1.00 67.28 20 PRO E O 1
ATOM 10223 N N . LEU E 1 57 ? 87.491 -49.256 20.544 1.00 59.17 21 LEU E N 1
ATOM 10224 C CA . LEU E 1 57 ? 88.718 -48.839 21.260 1.00 57.15 21 LEU E CA 1
ATOM 10225 C C . LEU E 1 57 ? 89.527 -50.019 21.769 1.00 54.29 21 LEU E C 1
ATOM 10226 O O . LEU E 1 57 ? 90.751 -49.889 21.891 1.00 46.78 21 LEU E O 1
ATOM 10231 N N . ALA E 1 58 ? 88.855 -51.148 22.036 1.00 51.84 22 ALA E N 1
ATOM 10232 C CA . ALA E 1 58 ? 89.509 -52.387 22.488 1.00 58.77 22 ALA E CA 1
ATOM 10233 C C . ALA E 1 58 ? 90.754 -52.770 21.687 1.00 62.78 22 ALA E C 1
ATOM 10234 O O . ALA E 1 58 ? 91.780 -53.030 22.294 1.00 68.84 22 ALA E O 1
ATOM 10236 N N . PRO E 1 59 ? 90.692 -52.754 20.334 1.00 63.95 23 PRO E N 1
ATOM 10237 C CA . PRO E 1 59 ? 91.903 -53.236 19.615 1.00 68.56 23 PRO E CA 1
ATOM 10238 C C . PRO E 1 59 ? 93.079 -52.254 19.637 1.00 64.50 23 PRO E C 1
ATOM 10239 O O . PRO E 1 59 ? 94.185 -52.623 19.252 1.00 69.88 23 PRO E O 1
ATOM 10243 N N . LEU E 1 60 ? 92.824 -51.022 20.096 1.00 65.47 24 LEU E N 1
ATOM 10244 C CA . LEU E 1 60 ? 93.831 -49.976 20.262 1.00 54.88 24 LEU E CA 1
ATOM 10245 C C . LEU E 1 60 ? 94.488 -50.005 21.659 1.00 52.78 24 LEU E C 1
ATOM 10246 O O . LEU E 1 60 ? 95.218 -49.076 22.019 1.00 56.73 24 LEU E O 1
ATOM 10251 N N . THR E 1 61 ? 94.237 -51.057 22.444 1.00 47.31 25 THR E N 1
ATOM 10252 C CA . THR E 1 61 ? 94.672 -51.111 23.829 1.00 47.10 25 THR E CA 1
ATOM 10253 C C . THR E 1 61 ? 95.330 -52.424 23.983 1.00 50.73 25 THR E C 1
ATOM 10254 O O . THR E 1 61 ? 94.893 -53.416 23.362 1.00 51.20 25 THR E O 1
ATOM 10258 N N . THR E 1 62 ? 96.369 -52.437 24.817 1.00 49.93 26 THR E N 1
ATOM 10259 C CA . THR E 1 62 ? 97.150 -53.652 25.047 1.00 52.43 26 THR E CA 1
ATOM 10260 C C . THR E 1 62 ? 96.375 -54.639 25.869 1.00 52.51 26 THR E C 1
ATOM 10261 O O . THR E 1 62 ? 96.672 -55.810 25.798 1.00 59.02 26 THR E O 1
ATOM 10265 N N . LEU E 1 63 ? 95.424 -54.165 26.689 1.00 51.31 27 LEU E N 1
ATOM 10266 C CA . LEU E 1 63 ? 94.512 -55.048 27.421 1.00 50.20 27 LEU E CA 1
ATOM 10267 C C . LEU E 1 63 ? 93.335 -55.571 26.551 1.00 51.89 27 LEU E C 1
ATOM 10268 O O . LEU E 1 63 ? 92.689 -56.576 26.906 1.00 52.52 27 LEU E O 1
ATOM 10273 N N . ARG E 1 64 ? 93.079 -54.930 25.408 1.00 61.06 28 ARG E N 1
ATOM 10274 C CA . ARG E 1 64 ? 92.015 -55.372 24.486 1.00 67.36 28 ARG E CA 1
ATOM 10275 C C . ARG E 1 64 ? 90.658 -55.369 25.254 1.00 67.40 28 ARG E C 1
ATOM 10276 O O . ARG E 1 64 ? 89.969 -56.386 25.375 1.00 63.28 28 ARG E O 1
ATOM 10278 N N . VAL E 1 65 ? 90.363 -54.183 25.806 1.00 60.77 29 VAL E N 1
ATOM 10279 C CA . VAL E 1 65 ? 89.168 -53.854 26.586 1.00 56.41 29 VAL E CA 1
ATOM 10280 C C . VAL E 1 65 ? 88.787 -52.436 26.183 1.00 60.30 29 VAL E C 1
ATOM 10281 O O . VAL E 1 65 ? 89.651 -51.528 26.142 1.00 50.53 29 VAL E O 1
ATOM 10285 N N . GLY E 1 66 ? 87.509 -52.227 25.878 1.00 66.90 30 GLY E N 1
ATOM 10286 C CA . GLY E 1 66 ? 87.030 -50.857 25.749 1.00 65.81 30 GLY E CA 1
ATOM 10287 C C . GLY E 1 66 ? 85.695 -50.627 25.098 1.00 65.15 30 GLY E C 1
ATOM 10288 O O . GLY E 1 66 ? 85.106 -51.549 24.525 1.00 72.63 30 GLY E O 1
ATOM 10289 N N . PRO E 1 67 ? 85.223 -49.375 25.165 1.00 60.45 31 PRO E N 1
ATOM 10290 C CA . PRO E 1 67 ? 84.002 -48.955 24.481 1.00 63.99 31 PRO E CA 1
ATOM 10291 C C . PRO E 1 67 ? 84.176 -48.684 23.001 1.00 67.07 31 PRO E C 1
ATOM 10292 O O . PRO E 1 67 ? 85.293 -48.464 22.537 1.00 66.47 31 PRO E O 1
ATOM 10296 N N . ILE E 1 68 ? 83.044 -48.628 22.302 1.00 66.39 32 ILE E N 1
ATOM 10297 C CA . ILE E 1 68 ? 82.960 -48.026 20.983 1.00 60.46 32 ILE E CA 1
ATOM 10298 C C . ILE E 1 68 ? 83.042 -46.527 21.242 1.00 57.64 32 ILE E C 1
ATOM 10299 O O . ILE E 1 68 ? 82.238 -45.981 22.015 1.00 61.25 32 ILE E O 1
ATOM 10304 N N . ALA E 1 69 ? 84.011 -45.852 20.626 1.00 55.94 33 ALA E N 1
ATOM 10305 C CA . ALA E 1 69 ? 84.143 -44.391 20.755 1.00 53.19 33 ALA E CA 1
ATOM 10306 C C . ALA E 1 69 ? 83.307 -43.673 19.716 1.00 60.00 33 ALA E C 1
ATOM 10307 O O . ALA E 1 69 ? 83.296 -44.079 18.569 1.00 62.28 33 ALA E O 1
ATOM 10309 N N . ARG E 1 70 ? 82.675 -42.559 20.102 1.00 63.78 34 ARG E N 1
ATOM 10310 C CA . ARG E 1 70 ? 81.895 -41.712 19.175 1.00 59.03 34 ARG E CA 1
ATOM 10311 C C . ARG E 1 70 ? 82.756 -41.124 18.055 1.00 60.63 34 ARG E C 1
ATOM 10312 O O . ARG E 1 70 ? 82.301 -41.065 16.911 1.00 55.39 34 ARG E O 1
ATOM 10320 N N . ARG E 1 71 ? 83.946 -40.618 18.406 1.00 58.41 35 ARG E N 1
ATOM 10321 C CA . ARG E 1 71 ? 84.946 -40.198 17.439 1.00 60.13 35 ARG E CA 1
ATOM 10322 C C . ARG E 1 71 ? 86.405 -40.245 17.955 1.00 60.45 35 ARG E C 1
ATOM 10323 O O . ARG E 1 71 ? 86.700 -40.042 19.150 1.00 55.68 35 ARG E O 1
ATOM 10331 N N . VAL E 1 72 ? 87.307 -40.542 17.021 1.00 54.91 36 VAL E N 1
ATOM 10332 C CA . VAL E 1 72 ? 88.740 -40.592 17.279 1.00 52.11 36 VAL E CA 1
ATOM 10333 C C . VAL E 1 72 ? 89.404 -39.606 16.354 1.00 48.46 36 VAL E C 1
ATOM 10334 O O . VAL E 1 72 ? 89.392 -39.823 15.140 1.00 54.91 36 VAL E O 1
ATOM 10338 N N . ILE E 1 73 ? 89.912 -38.497 16.895 1.00 40.90 37 ILE E N 1
ATOM 10339 C CA . ILE E 1 73 ? 90.783 -37.591 16.109 1.00 38.33 37 ILE E CA 1
ATOM 10340 C C . ILE E 1 73 ? 92.210 -38.137 16.290 1.00 48.80 37 ILE E C 1
ATOM 10341 O O . ILE E 1 73 ? 92.743 -38.211 17.409 1.00 47.97 37 ILE E O 1
ATOM 10346 N N . THR E 1 74 ? 92.789 -38.610 15.188 1.00 50.99 38 THR E N 1
ATOM 10347 C CA . THR E 1 74 ? 94.113 -39.198 15.193 1.00 48.01 38 THR E CA 1
ATOM 10348 C C . THR E 1 74 ? 95.026 -38.103 14.692 1.00 47.75 38 THR E C 1
ATOM 10349 O O . THR E 1 74 ? 94.833 -37.631 13.570 1.00 43.24 38 THR E O 1
ATOM 10353 N N . CYS E 1 75 ? 95.961 -37.650 15.562 1.00 47.96 39 CYS E N 1
ATOM 10354 C CA . CYS E 1 75 ? 96.823 -36.471 15.289 1.00 47.85 39 CYS E CA 1
ATOM 10355 C C . CYS E 1 75 ? 98.217 -36.953 14.981 1.00 51.15 39 CYS E C 1
ATOM 10356 O O . CYS E 1 75 ? 98.833 -37.595 15.837 1.00 56.96 39 CYS E O 1
ATOM 10359 N N . THR E 1 76 ? 98.707 -36.652 13.778 1.00 47.35 40 THR E N 1
ATOM 10360 C CA . THR E 1 76 ? 100.043 -37.084 13.305 1.00 49.95 40 THR E CA 1
ATOM 10361 C C . THR E 1 76 ? 101.079 -35.969 13.327 1.00 47.20 40 THR E C 1
ATOM 10362 O O . THR E 1 76 ? 102.255 -36.205 13.015 1.00 47.81 40 THR E O 1
ATOM 10366 N N . SER E 1 77 ? 100.658 -34.746 13.648 1.00 49.82 41 SER E N 1
ATOM 10367 C CA . SER E 1 77 ? 101.603 -33.659 13.943 1.00 52.63 41 SER E CA 1
ATOM 10368 C C . SER E 1 77 ? 101.283 -32.974 15.280 1.00 50.70 41 SER E C 1
ATOM 10369 O O . SER E 1 77 ? 100.150 -33.032 15.765 1.00 44.95 41 SER E O 1
ATOM 10372 N N . ALA E 1 78 ? 102.296 -32.313 15.841 1.00 47.22 42 ALA E N 1
ATOM 10373 C CA . ALA E 1 78 ? 102.143 -31.469 17.023 1.00 53.19 42 ALA E CA 1
ATOM 10374 C C . ALA E 1 78 ? 101.054 -30.413 16.796 1.00 52.27 42 ALA E C 1
ATOM 10375 O O . ALA E 1 78 ? 100.223 -30.166 17.672 1.00 51.15 42 ALA E O 1
ATOM 10377 N N . GLU E 1 79 ? 101.081 -29.834 15.594 1.00 57.11 43 GLU E N 1
ATOM 10378 C CA . GLU E 1 79 ? 100.198 -28.732 15.118 1.00 61.50 43 GLU E CA 1
ATOM 10379 C C . GLU E 1 79 ? 98.736 -29.189 15.166 1.00 53.70 43 GLU E C 1
ATOM 10380 O O . GLU E 1 79 ? 97.857 -28.457 15.612 1.00 45.76 43 GLU E O 1
ATOM 10386 N N . GLN E 1 80 ? 98.512 -30.430 14.737 1.00 52.32 44 GLN E N 1
ATOM 10387 C CA . GLN E 1 80 ? 97.191 -31.062 14.848 1.00 49.27 44 GLN E CA 1
ATOM 10388 C C . GLN E 1 80 ? 96.731 -31.307 16.282 1.00 47.05 44 GLN E C 1
ATOM 10389 O O . GLN E 1 80 ? 95.581 -31.051 16.577 1.00 41.26 44 GLN E O 1
ATOM 10395 N N . VAL E 1 81 ? 97.620 -31.858 17.121 1.00 46.04 45 VAL E N 1
ATOM 10396 C CA . VAL E 1 81 ? 97.347 -32.135 18.541 1.00 44.62 45 VAL E CA 1
ATOM 10397 C C . VAL E 1 81 ? 96.876 -30.864 19.182 1.00 39.32 45 VAL E C 1
ATOM 10398 O O . VAL E 1 81 ? 95.825 -30.834 19.874 1.00 38.55 45 VAL E O 1
ATOM 10402 N N . VAL E 1 82 ? 97.673 -29.823 18.976 1.00 40.10 46 VAL E N 1
ATOM 10403 C CA . VAL E 1 82 ? 97.343 -28.496 19.471 1.00 42.95 46 VAL E CA 1
ATOM 10404 C C . VAL E 1 82 ? 95.963 -27.985 18.922 1.00 50.45 46 VAL E C 1
ATOM 10405 O O . VAL E 1 82 ? 95.104 -27.571 19.727 1.00 43.87 46 VAL E O 1
ATOM 10409 N N . ALA E 1 83 ? 95.755 -28.027 17.588 1.00 46.73 47 ALA E N 1
ATOM 10410 C CA . ALA E 1 83 ? 94.491 -27.548 16.977 1.00 45.54 47 ALA E CA 1
ATOM 10411 C C . ALA E 1 83 ? 93.297 -28.338 17.440 1.00 44.78 47 ALA E C 1
ATOM 10412 O O . ALA E 1 83 ? 92.271 -27.762 17.791 1.00 42.14 47 ALA E O 1
ATOM 10414 N N . ALA E 1 84 ? 93.423 -29.661 17.442 1.00 45.25 48 ALA E N 1
ATOM 10415 C CA . ALA E 1 84 ? 92.326 -30.532 17.849 1.00 43.55 48 ALA E CA 1
ATOM 10416 C C . ALA E 1 84 ? 91.798 -30.177 19.283 1.00 50.94 48 ALA E C 1
ATOM 10417 O O . ALA E 1 84 ? 90.582 -29.954 19.538 1.00 39.91 48 ALA E O 1
ATOM 10419 N N . LEU E 1 85 ? 92.746 -30.111 20.212 1.00 48.28 49 LEU E N 1
ATOM 10420 C CA . LEU E 1 85 ? 92.414 -29.863 21.612 1.00 49.55 49 LEU E CA 1
ATOM 10421 C C . LEU E 1 85 ? 92.046 -28.393 21.821 1.00 50.02 49 LEU E C 1
ATOM 10422 O O . LEU E 1 85 ? 91.239 -28.126 22.678 1.00 48.30 49 LEU E O 1
ATOM 10427 N N . ARG E 1 86 ? 92.617 -27.451 21.057 1.00 47.39 50 ARG E N 1
ATOM 10428 C CA . ARG E 1 86 ? 92.137 -26.057 21.089 1.00 50.00 50 ARG E CA 1
ATOM 10429 C C . ARG E 1 86 ? 90.644 -26.009 20.726 1.00 56.43 50 ARG E C 1
ATOM 10430 O O . ARG E 1 86 ? 89.840 -25.360 21.407 1.00 55.10 50 ARG E O 1
ATOM 10438 N N . HIS E 1 87 ? 90.281 -26.737 19.676 1.00 56.03 51 HIS E N 1
ATOM 10439 C CA . HIS E 1 87 ? 88.914 -26.765 19.207 1.00 63.95 51 HIS E CA 1
ATOM 10440 C C . HIS E 1 87 ? 87.962 -27.498 20.178 1.00 57.32 51 HIS E C 1
ATOM 10441 O O . HIS E 1 87 ? 86.872 -27.021 20.447 1.00 52.98 51 HIS E O 1
ATOM 10448 N N . LEU E 1 88 ? 88.356 -28.646 20.708 1.00 51.25 52 LEU E N 1
ATOM 10449 C CA . LEU E 1 88 ? 87.495 -29.342 21.659 1.00 48.61 52 LEU E CA 1
ATOM 10450 C C . LEU E 1 88 ? 87.370 -28.634 22.999 1.00 49.88 52 LEU E C 1
ATOM 10451 O O . LEU E 1 88 ? 86.297 -28.673 23.636 1.00 46.57 52 LEU E O 1
ATOM 10456 N N . ASP E 1 89 ? 88.450 -27.994 23.435 1.00 43.64 53 ASP E N 1
ATOM 10457 C CA . ASP E 1 89 ? 88.418 -27.244 24.701 1.00 51.41 53 ASP E CA 1
ATOM 10458 C C . ASP E 1 89 ? 87.709 -25.909 24.551 1.00 51.69 53 ASP E C 1
ATOM 10459 O O . ASP E 1 89 ? 87.143 -25.445 25.524 1.00 45.91 53 ASP E O 1
ATOM 10464 N N . SER E 1 90 ? 87.747 -25.293 23.361 1.00 61.02 54 SER E N 1
ATOM 10465 C CA . SER E 1 90 ? 87.056 -24.002 23.147 1.00 68.68 54 SER E CA 1
ATOM 10466 C C . SER E 1 90 ? 85.539 -24.158 23.073 1.00 68.74 54 SER E C 1
ATOM 10467 O O . SER E 1 90 ? 84.838 -23.197 23.329 1.00 65.37 54 SER E O 1
ATOM 10470 N N . ALA E 1 91 ? 85.045 -25.362 22.780 1.00 65.40 55 ALA E N 1
ATOM 10471 C CA . ALA E 1 91 ? 83.621 -25.579 22.508 1.00 69.57 55 ALA E CA 1
ATOM 10472 C C . ALA E 1 91 ? 82.776 -25.526 23.778 1.00 60.73 55 ALA E C 1
ATOM 10473 O O . ALA E 1 91 ? 82.959 -26.334 24.666 1.00 62.02 55 ALA E O 1
ATOM 10475 N N . ARG E 1 98 ? 84.416 -33.866 27.755 1.00 54.13 62 ARG E N 1
ATOM 10476 C CA . ARG E 1 98 ? 85.871 -34.026 28.013 1.00 58.32 62 ARG E CA 1
ATOM 10477 C C . ARG E 1 98 ? 86.444 -35.196 27.233 1.00 50.71 62 ARG E C 1
ATOM 10478 O O . ARG E 1 98 ? 86.109 -36.330 27.512 1.00 44.28 62 ARG E O 1
ATOM 10486 N N . PRO E 1 99 ? 87.350 -34.910 26.280 1.00 46.18 63 PRO E N 1
ATOM 10487 C CA . PRO E 1 99 ? 87.963 -35.969 25.501 1.00 41.22 63 PRO E CA 1
ATOM 10488 C C . PRO E 1 99 ? 88.944 -36.828 26.280 1.00 42.19 63 PRO E C 1
ATOM 10489 O O . PRO E 1 99 ? 89.616 -36.373 27.210 1.00 41.70 63 PRO E O 1
ATOM 10493 N N . LEU E 1 100 ? 88.970 -38.091 25.904 1.00 40.37 64 LEU E N 1
ATOM 10494 C CA . LEU E 1 100 ? 89.974 -39.009 26.308 1.00 40.63 64 LEU E CA 1
ATOM 10495 C C . LEU E 1 100 ? 91.207 -38.768 25.425 1.00 45.32 64 LEU E C 1
ATOM 10496 O O . LEU E 1 100 ? 91.124 -38.964 24.186 1.00 37.70 64 LEU E O 1
ATOM 10501 N N . VAL E 1 101 ? 92.305 -38.295 26.043 1.00 42.39 65 VAL E N 1
ATOM 10502 C CA . VAL E 1 101 ? 93.620 -38.221 25.385 1.00 39.43 65 VAL E CA 1
ATOM 10503 C C . VAL E 1 101 ? 94.419 -39.449 25.741 1.00 45.76 65 VAL E C 1
ATOM 10504 O O . VAL E 1 101 ? 94.513 -39.817 26.912 1.00 46.81 65 VAL E O 1
ATOM 10508 N N . PHE E 1 102 ? 95.013 -40.056 24.722 1.00 45.81 66 PHE E N 1
ATOM 10509 C CA . PHE E 1 102 ? 95.882 -41.219 24.861 1.00 47.15 66 PHE E CA 1
ATOM 10510 C C . PHE E 1 102 ? 96.757 -41.503 23.586 1.00 46.25 66 PHE E C 1
ATOM 10511 O O . PHE E 1 102 ? 96.635 -40.785 22.570 1.00 38.63 66 PHE E O 1
ATOM 10519 N N . ALA E 1 103 ? 97.620 -42.528 23.653 1.00 42.75 67 ALA E N 1
ATOM 10520 C CA . ALA E 1 103 ? 98.602 -42.773 22.576 1.00 43.30 67 ALA E CA 1
ATOM 10521 C C . ALA E 1 103 ? 98.708 -44.261 22.213 1.00 40.27 67 ALA E C 1
ATOM 10522 O O . ALA E 1 103 ? 97.981 -44.764 21.323 1.00 41.50 67 ALA E O 1
ATOM 10524 N N . GLY E 1 104 ? 99.585 -44.980 22.888 1.00 41.05 68 GLY E N 1
ATOM 10525 C CA . GLY E 1 104 ? 99.786 -46.395 22.576 1.00 39.46 68 GLY E CA 1
ATOM 10526 C C . GLY E 1 104 ? 98.826 -47.302 23.292 1.00 44.89 68 GLY E C 1
ATOM 10527 O O . GLY E 1 104 ? 98.862 -48.521 23.096 1.00 43.45 68 GLY E O 1
ATOM 10528 N N . GLY E 1 105 ? 97.981 -46.752 24.167 1.00 43.97 69 GLY E N 1
ATOM 10529 C CA . GLY E 1 105 ? 96.969 -47.594 24.811 1.00 43.58 69 GLY E CA 1
ATOM 10530 C C . GLY E 1 105 ? 97.505 -48.723 25.674 1.00 42.16 69 GLY E C 1
ATOM 10531 O O . GLY E 1 105 ? 96.769 -49.642 25.978 1.00 47.42 69 GLY E O 1
ATOM 10532 N N . SER E 1 106 ? 98.764 -48.636 26.114 1.00 45.09 70 SER E N 1
ATOM 10533 C CA . SER E 1 106 ? 99.366 -49.684 26.954 1.00 52.23 70 SER E CA 1
ATOM 10534 C C . SER E 1 106 ? 99.245 -49.485 28.467 1.00 51.58 70 SER E C 1
ATOM 10535 O O . SER E 1 106 ? 99.661 -50.374 29.221 1.00 44.83 70 SER E O 1
ATOM 10538 N N . ASN E 1 107 ? 98.682 -48.356 28.928 1.00 48.97 71 ASN E N 1
ATOM 10539 C CA . ASN E 1 107 ? 98.479 -48.179 30.373 1.00 50.32 71 ASN E CA 1
ATOM 10540 C C . ASN E 1 107 ? 97.063 -47.739 30.804 1.00 50.76 71 ASN E C 1
ATOM 10541 O O . ASN E 1 107 ? 96.932 -47.032 31.789 1.00 48.29 71 ASN E O 1
ATOM 10546 N N . LEU E 1 108 ? 96.036 -48.220 30.096 1.00 50.26 72 LEU E N 1
ATOM 10547 C CA . LEU E 1 108 ? 94.631 -47.827 30.300 1.00 55.79 72 LEU E CA 1
ATOM 10548 C C . LEU E 1 108 ? 93.661 -49.003 30.480 1.00 51.08 72 LEU E C 1
ATOM 10549 O O . LEU E 1 108 ? 93.679 -49.965 29.694 1.00 54.18 72 LEU E O 1
ATOM 10554 N N . VAL E 1 109 ? 92.771 -48.866 31.462 1.00 46.79 73 VAL E N 1
ATOM 10555 C CA . VAL E 1 109 ? 91.565 -49.670 31.591 1.00 49.11 73 VAL E CA 1
ATOM 10556 C C . VAL E 1 109 ? 90.375 -48.725 31.338 1.00 52.80 73 VAL E C 1
ATOM 10557 O O . VAL E 1 109 ? 90.139 -47.779 32.126 1.00 49.18 73 VAL E O 1
ATOM 10561 N N . ILE E 1 110 ? 89.653 -48.965 30.243 1.00 48.72 74 ILE E N 1
ATOM 10562 C CA . ILE E 1 110 ? 88.563 -48.097 29.783 1.00 53.05 74 ILE E CA 1
ATOM 10563 C C . ILE E 1 110 ? 87.247 -48.848 29.841 1.00 53.08 74 ILE E C 1
ATOM 10564 O O . ILE E 1 110 ? 87.083 -49.849 29.131 1.00 51.68 74 ILE E O 1
ATOM 10569 N N . ALA E 1 111 ? 86.306 -48.363 30.668 1.00 52.87 75 ALA E N 1
ATOM 10570 C CA . ALA E 1 111 ? 85.003 -49.032 30.848 1.00 49.19 75 ALA E CA 1
ATOM 10571 C C . ALA E 1 111 ? 84.145 -48.914 29.586 1.00 46.01 75 ALA E C 1
ATOM 10572 O O . ALA E 1 111 ? 84.159 -47.881 28.920 1.00 46.93 75 ALA E O 1
ATOM 10574 N N . GLU E 1 112 ? 83.409 -49.975 29.266 1.00 53.74 76 GLU E N 1
ATOM 10575 C CA . GLU E 1 112 ? 82.600 -50.059 28.029 1.00 60.17 76 GLU E CA 1
ATOM 10576 C C . GLU E 1 112 ? 81.304 -49.227 28.060 1.00 58.25 76 GLU E C 1
ATOM 10577 O O . GLU E 1 112 ? 80.753 -48.944 27.003 1.00 54.44 76 GLU E O 1
ATOM 10583 N N . ASN E 1 113 ? 80.800 -48.948 29.269 1.00 57.56 77 ASN E N 1
ATOM 10584 C CA . ASN E 1 113 ? 79.895 -47.809 29.624 1.00 60.47 77 ASN E CA 1
ATOM 10585 C C . ASN E 1 113 ? 80.051 -46.471 28.922 1.00 56.75 77 ASN E C 1
ATOM 10586 O O . ASN E 1 113 ? 79.086 -45.727 28.780 1.00 56.37 77 ASN E O 1
ATOM 10591 N N . LEU E 1 114 ? 81.286 -46.098 28.623 1.00 52.22 78 LEU E N 1
ATOM 10592 C CA . LEU E 1 114 ? 81.598 -44.721 28.239 1.00 61.90 78 LEU E CA 1
ATOM 10593 C C . LEU E 1 114 ? 81.365 -44.562 26.772 1.00 63.75 78 LEU E C 1
ATOM 10594 O O . LEU E 1 114 ? 82.312 -44.363 25.996 1.00 75.18 78 LEU E O 1
ATOM 10599 N N . THR E 1 115 ? 80.095 -44.608 26.393 1.00 62.01 79 THR E N 1
ATOM 10600 C CA . THR E 1 115 ? 79.741 -44.712 24.995 1.00 63.43 79 THR E CA 1
ATOM 10601 C C . THR E 1 115 ? 79.713 -43.379 24.224 1.00 64.15 79 THR E C 1
ATOM 10602 O O . THR E 1 115 ? 79.490 -43.403 23.011 1.00 66.19 79 THR E O 1
ATOM 10606 N N . ASP E 1 116 ? 79.963 -42.232 24.854 1.00 61.57 80 ASP E N 1
ATOM 10607 C CA . ASP E 1 116 ? 79.946 -40.972 24.074 1.00 70.09 80 ASP E CA 1
ATOM 10608 C C . ASP E 1 116 ? 81.281 -40.201 23.984 1.00 62.70 80 ASP E C 1
ATOM 10609 O O . ASP E 1 116 ? 81.306 -38.972 23.832 1.00 58.76 80 ASP E O 1
ATOM 10614 N N . LEU E 1 117 ? 82.386 -40.945 23.953 1.00 59.59 81 LEU E N 1
ATOM 10615 C CA . LEU E 1 117 ? 83.725 -40.339 24.064 1.00 52.80 81 LEU E CA 1
ATOM 10616 C C . LEU E 1 117 ? 84.206 -39.797 22.746 1.00 52.28 81 LEU E C 1
ATOM 10617 O O . LEU E 1 117 ? 84.173 -40.490 21.737 1.00 54.33 81 LEU E O 1
ATOM 10622 N N . THR E 1 118 ? 84.628 -38.545 22.744 1.00 51.59 82 THR E N 1
ATOM 10623 C CA . THR E 1 118 ? 85.607 -38.071 21.775 1.00 53.83 82 THR E CA 1
ATOM 10624 C C . THR E 1 118 ? 87.022 -38.466 22.295 1.00 52.80 82 THR E C 1
ATOM 10625 O O . THR E 1 118 ? 87.296 -38.386 23.496 1.00 50.93 82 THR E O 1
ATOM 10629 N N . VAL E 1 119 ? 87.888 -38.897 21.380 1.00 50.75 83 VAL E N 1
ATOM 10630 C CA . VAL E 1 119 ? 89.246 -39.349 21.665 1.00 42.60 83 VAL E CA 1
ATOM 10631 C C . VAL E 1 119 ? 90.214 -38.541 20.808 1.00 50.29 83 VAL E C 1
ATOM 10632 O O . VAL E 1 119 ? 89.959 -38.278 19.601 1.00 44.38 83 VAL E O 1
ATOM 10636 N N . VAL E 1 120 ? 91.329 -38.138 21.411 1.00 43.52 84 VAL E N 1
ATOM 10637 C CA . VAL E 1 120 ? 92.374 -37.463 20.681 1.00 41.39 84 VAL E CA 1
ATOM 10638 C C . VAL E 1 120 ? 93.555 -38.402 20.883 1.00 47.68 84 VAL E C 1
ATOM 10639 O O . VAL E 1 120 ? 94.038 -38.524 22.004 1.00 52.59 84 VAL E O 1
ATOM 10643 N N . ARG E 1 121 ? 93.932 -39.152 19.843 1.00 46.17 85 ARG E N 1
ATOM 10644 C CA . ARG E 1 121 ? 95.071 -40.073 19.898 1.00 44.93 85 ARG E CA 1
ATOM 10645 C C . ARG E 1 121 ? 96.305 -39.367 19.426 1.00 45.54 85 ARG E C 1
ATOM 10646 O O . ARG E 1 121 ? 96.343 -38.834 18.302 1.00 48.89 85 ARG E O 1
ATOM 10654 N N . LEU E 1 122 ? 97.355 -39.417 20.236 1.00 48.87 86 LEU E N 1
ATOM 10655 C CA . LEU E 1 122 ? 98.590 -38.712 19.906 1.00 46.35 86 LEU E CA 1
ATOM 10656 C C . LEU E 1 122 ? 99.403 -39.699 19.061 1.00 45.90 86 LEU E C 1
ATOM 10657 O O . LEU E 1 122 ? 99.774 -40.774 19.545 1.00 47.37 86 LEU E O 1
ATOM 10662 N N . ALA E 1 123 ? 99.582 -39.393 17.776 1.00 48.24 87 ALA E N 1
ATOM 10663 C CA . ALA E 1 123 ? 100.395 -40.253 16.879 1.00 47.24 87 ALA E CA 1
ATOM 10664 C C . ALA E 1 123 ? 101.393 -39.466 16.035 1.00 43.02 87 ALA E C 1
ATOM 10665 O O . ALA E 1 123 ? 101.764 -39.920 14.968 1.00 50.52 87 ALA E O 1
ATOM 10667 N N . ASN E 1 124 ? 101.800 -38.293 16.512 1.00 41.40 88 ASN E N 1
ATOM 10668 C CA . ASN E 1 124 ? 103.001 -37.623 16.025 1.00 42.29 88 ASN E CA 1
ATOM 10669 C C . ASN E 1 124 ? 104.283 -38.402 16.414 1.00 44.15 88 ASN E C 1
ATOM 10670 O O . ASN E 1 124 ? 104.681 -38.417 17.568 1.00 45.86 88 ASN E O 1
ATOM 10675 N N . SER E 1 125 ? 104.941 -39.013 15.421 1.00 53.25 89 SER E N 1
ATOM 10676 C CA . SER E 1 125 ? 106.015 -40.007 15.627 1.00 50.94 89 SER E CA 1
ATOM 10677 C C . SER E 1 125 ? 107.432 -39.585 15.242 1.00 53.74 89 SER E C 1
ATOM 10678 O O . SER E 1 125 ? 108.330 -40.432 15.166 1.00 56.07 89 SER E O 1
ATOM 10681 N N . GLY E 1 126 ? 107.675 -38.302 15.025 1.00 52.04 90 GLY E N 1
ATOM 10682 C CA . GLY E 1 126 ? 109.060 -37.879 14.670 1.00 62.35 90 GLY E CA 1
ATOM 10683 C C . GLY E 1 126 ? 110.199 -38.106 15.694 1.00 62.13 90 GLY E C 1
ATOM 10684 O O . GLY E 1 126 ? 110.048 -37.764 16.885 1.00 54.34 90 GLY E O 1
ATOM 10685 N N . ILE E 1 127 ? 111.334 -38.654 15.213 1.00 53.53 91 ILE E N 1
ATOM 10686 C CA . ILE E 1 127 ? 112.568 -38.913 16.005 1.00 53.14 91 ILE E CA 1
ATOM 10687 C C . ILE E 1 127 ? 113.837 -38.268 15.421 1.00 56.17 91 ILE E C 1
ATOM 10688 O O . ILE E 1 127 ? 114.357 -38.731 14.413 1.00 49.90 91 ILE E O 1
ATOM 10693 N N . THR E 1 128 ? 114.370 -37.269 16.110 1.00 57.74 92 THR E N 1
ATOM 10694 C CA . THR E 1 128 ? 115.530 -36.520 15.664 1.00 55.46 92 THR E CA 1
ATOM 10695 C C . THR E 1 128 ? 116.750 -36.780 16.561 1.00 60.19 92 THR E C 1
ATOM 10696 O O . THR E 1 128 ? 116.637 -36.747 17.792 1.00 48.42 92 THR E O 1
ATOM 10700 N N . ILE E 1 129 ? 117.910 -37.059 15.944 1.00 64.22 93 ILE E N 1
ATOM 10701 C CA . ILE E 1 129 ? 119.198 -37.180 16.666 1.00 61.80 93 ILE E CA 1
ATOM 10702 C C . ILE E 1 129 ? 119.993 -35.912 16.418 1.00 61.74 93 ILE E C 1
ATOM 10703 O O . ILE E 1 129 ? 119.961 -35.354 15.320 1.00 67.35 93 ILE E O 1
ATOM 10708 N N . ASP E 1 130 ? 120.676 -35.447 17.454 1.00 60.65 94 ASP E N 1
ATOM 10709 C CA . ASP E 1 130 ? 121.369 -34.158 17.428 1.00 64.68 94 ASP E CA 1
ATOM 10710 C C . ASP E 1 130 ? 122.506 -34.240 18.462 1.00 70.30 94 ASP E C 1
ATOM 10711 O O . ASP E 1 130 ? 122.299 -33.992 19.685 1.00 61.80 94 ASP E O 1
ATOM 10716 N N . GLY E 1 131 ? 123.688 -34.636 17.954 1.00 58.81 95 GLY E N 1
ATOM 10717 C CA . GLY E 1 131 ? 124.814 -35.056 18.797 1.00 55.32 95 GLY E CA 1
ATOM 10718 C C . GLY E 1 131 ? 124.444 -36.223 19.697 1.00 50.47 95 GLY E C 1
ATOM 10719 O O . GLY E 1 131 ? 123.915 -37.234 19.226 1.00 49.77 95 GLY E O 1
ATOM 10720 N N . ASN E 1 132 ? 124.675 -36.083 21.004 1.00 46.37 96 ASN E N 1
ATOM 10721 C CA . ASN E 1 132 ? 124.119 -37.072 21.941 1.00 47.25 96 ASN E CA 1
ATOM 10722 C C . ASN E 1 132 ? 122.632 -36.877 22.363 1.00 48.34 96 ASN E C 1
ATOM 10723 O O . ASN E 1 132 ? 122.124 -37.678 23.185 1.00 47.48 96 ASN E O 1
ATOM 10728 N N . LEU E 1 133 ? 121.960 -35.834 21.847 1.00 48.25 97 LEU E N 1
ATOM 10729 C CA . LEU E 1 133 ? 120.523 -35.599 22.166 1.00 49.75 97 LEU E CA 1
ATOM 10730 C C . LEU E 1 133 ? 119.546 -36.324 21.226 1.00 48.13 97 LEU E C 1
ATOM 10731 O O . LEU E 1 133 ? 119.589 -36.129 20.014 1.00 57.87 97 LEU E O 1
ATOM 10736 N N . VAL E 1 134 ? 118.662 -37.135 21.797 1.00 47.40 98 VAL E N 1
ATOM 10737 C CA . VAL E 1 134 ? 117.495 -37.673 21.097 1.00 51.77 98 VAL E CA 1
ATOM 10738 C C . VAL E 1 134 ? 116.139 -36.969 21.417 1.00 52.97 98 VAL E C 1
ATOM 10739 O O . VAL E 1 134 ? 115.651 -37.035 22.551 1.00 57.24 98 VAL E O 1
ATOM 10743 N N . ARG E 1 135 ? 115.541 -36.326 20.415 1.00 47.21 99 ARG E N 1
ATOM 10744 C CA . ARG E 1 135 ? 114.178 -35.757 20.520 1.00 53.49 99 ARG E CA 1
ATOM 10745 C C . ARG E 1 135 ? 113.123 -36.683 19.889 1.00 50.42 99 ARG E C 1
ATOM 10746 O O . ARG E 1 135 ? 113.112 -36.946 18.672 1.00 47.05 99 ARG E O 1
ATOM 10754 N N . ALA E 1 136 ? 112.284 -37.243 20.753 1.00 48.34 100 ALA E N 1
ATOM 10755 C CA . ALA E 1 136 ? 111.241 -38.175 20.346 1.00 44.07 100 ALA E CA 1
ATOM 10756 C C . ALA E 1 136 ? 109.883 -37.513 20.544 1.00 46.05 100 ALA E C 1
ATOM 10757 O O . ALA E 1 136 ? 109.471 -37.258 21.690 1.00 44.08 100 ALA E O 1
ATOM 10759 N N . GLU E 1 137 ? 109.193 -37.222 19.443 1.00 45.84 101 GLU E N 1
ATOM 10760 C CA . GLU E 1 137 ? 107.780 -36.802 19.511 1.00 45.35 101 GLU E CA 1
ATOM 10761 C C . GLU E 1 137 ? 106.854 -37.753 20.271 1.00 40.89 101 GLU E C 1
ATOM 10762 O O . GLU E 1 137 ? 107.115 -38.963 20.425 1.00 36.87 101 GLU E O 1
ATOM 10768 N N . ALA E 1 138 ? 105.744 -37.197 20.755 1.00 39.15 102 ALA E N 1
ATOM 10769 C CA . ALA E 1 138 ? 104.933 -37.895 21.753 1.00 41.06 102 ALA E CA 1
ATOM 10770 C C . ALA E 1 138 ? 104.553 -39.241 21.248 1.00 38.21 102 ALA E C 1
ATOM 10771 O O . ALA E 1 138 ? 104.641 -40.181 21.986 1.00 38.03 102 ALA E O 1
ATOM 10773 N N . GLY E 1 139 ? 104.168 -39.307 19.966 1.00 40.23 103 GLY E N 1
ATOM 10774 C CA . GLY E 1 139 ? 103.582 -40.518 19.356 1.00 43.65 103 GLY E CA 1
ATOM 10775 C C . GLY E 1 139 ? 104.582 -41.542 18.858 1.00 46.92 103 GLY E C 1
ATOM 10776 O O . GLY E 1 139 ? 104.194 -42.662 18.501 1.00 46.67 103 GLY E O 1
ATOM 10777 N N . ALA E 1 140 ? 105.866 -41.166 18.846 1.00 46.08 104 ALA E N 1
ATOM 10778 C CA . ALA E 1 140 ? 106.971 -42.122 18.618 1.00 46.97 104 ALA E CA 1
ATOM 10779 C C . ALA E 1 140 ? 106.803 -43.364 19.496 1.00 40.97 104 ALA E C 1
ATOM 10780 O O . ALA E 1 140 ? 106.539 -43.233 20.690 1.00 39.44 104 ALA E O 1
ATOM 10782 N N . VAL E 1 141 ? 106.884 -44.554 18.897 1.00 40.58 105 VAL E N 1
ATOM 10783 C CA . VAL E 1 141 ? 106.857 -45.803 19.660 1.00 43.54 105 VAL E CA 1
ATOM 10784 C C . VAL E 1 141 ? 108.135 -45.799 20.480 1.00 50.75 105 VAL E C 1
ATOM 10785 O O . VAL E 1 141 ? 109.219 -45.485 19.935 1.00 49.44 105 VAL E O 1
ATOM 10789 N N . PHE E 1 142 ? 108.018 -46.077 21.778 1.00 52.12 106 PHE E N 1
ATOM 10790 C CA . PHE E 1 142 ? 109.123 -45.771 22.686 1.00 50.58 106 PHE E CA 1
ATOM 10791 C C . PHE E 1 142 ? 110.353 -46.668 22.414 1.00 47.82 106 PHE E C 1
ATOM 10792 O O . PHE E 1 142 ? 111.509 -46.207 22.457 1.00 41.62 106 PHE E O 1
ATOM 10800 N N . ASP E 1 143 ? 110.069 -47.934 22.147 1.00 50.62 107 ASP E N 1
ATOM 10801 C CA . ASP E 1 143 ? 111.075 -48.936 21.792 1.00 54.12 107 ASP E CA 1
ATOM 10802 C C . ASP E 1 143 ? 111.833 -48.495 20.517 1.00 53.41 107 ASP E C 1
ATOM 10803 O O . ASP E 1 143 ? 113.061 -48.569 20.485 1.00 55.49 107 ASP E O 1
ATOM 10808 N N . ASP E 1 144 ? 111.126 -47.955 19.522 1.00 48.03 108 ASP E N 1
ATOM 10809 C CA . ASP E 1 144 ? 111.801 -47.394 18.330 1.00 48.19 108 ASP E CA 1
ATOM 10810 C C . ASP E 1 144 ? 112.781 -46.266 18.682 1.00 52.07 108 ASP E C 1
ATOM 10811 O O . ASP E 1 144 ? 113.786 -46.082 17.981 1.00 58.15 108 ASP E O 1
ATOM 10816 N N . VAL E 1 145 ? 112.513 -45.523 19.762 1.00 52.13 109 VAL E N 1
ATOM 10817 C CA . VAL E 1 145 ? 113.490 -44.529 20.263 1.00 51.28 109 VAL E CA 1
ATOM 10818 C C . VAL E 1 145 ? 114.771 -45.188 20.809 1.00 47.60 109 VAL E C 1
ATOM 10819 O O . VAL E 1 145 ? 115.887 -44.688 20.603 1.00 45.28 109 VAL E O 1
ATOM 10823 N N . VAL E 1 146 ? 114.563 -46.249 21.572 1.00 45.04 110 VAL E N 1
ATOM 10824 C CA . VAL E 1 146 ? 115.639 -46.989 22.168 1.00 54.77 110 VAL E CA 1
ATOM 10825 C C . VAL E 1 146 ? 116.542 -47.539 21.034 1.00 60.15 110 VAL E C 1
ATOM 10826 O O . VAL E 1 146 ? 117.727 -47.196 20.974 1.00 48.87 110 VAL E O 1
ATOM 10830 N N . VAL E 1 147 ? 115.925 -48.321 20.131 1.00 59.00 111 VAL E N 1
ATOM 10831 C CA . VAL E 1 147 ? 116.540 -48.876 18.927 1.00 54.42 111 VAL E CA 1
ATOM 10832 C C . VAL E 1 147 ? 117.317 -47.790 18.182 1.00 57.15 111 VAL E C 1
ATOM 10833 O O . VAL E 1 147 ? 118.528 -47.935 17.983 1.00 57.46 111 VAL E O 1
ATOM 10837 N N . ARG E 1 148 ? 116.667 -46.691 17.800 1.00 53.73 112 ARG E N 1
ATOM 10838 C CA . ARG E 1 148 ? 117.378 -45.694 17.040 1.00 54.19 112 ARG E CA 1
ATOM 10839 C C . ARG E 1 148 ? 118.545 -45.094 17.847 1.00 56.04 112 ARG E C 1
ATOM 10840 O O . ARG E 1 148 ? 119.543 -44.685 17.249 1.00 59.72 112 ARG E O 1
ATOM 10848 N N . ALA E 1 149 ? 118.446 -45.056 19.178 1.00 54.62 113 ALA E N 1
ATOM 10849 C CA . ALA E 1 149 ? 119.568 -44.577 20.005 1.00 55.84 113 ALA E CA 1
ATOM 10850 C C . ALA E 1 149 ? 120.749 -45.564 20.005 1.00 57.38 113 ALA E C 1
ATOM 10851 O O . ALA E 1 149 ? 121.907 -45.148 19.906 1.00 59.67 113 ALA E O 1
ATOM 10853 N N . ILE E 1 150 ? 120.452 -46.859 20.106 1.00 56.99 114 ILE E N 1
ATOM 10854 C CA . ILE E 1 150 ? 121.501 -47.870 20.112 1.00 63.98 114 ILE E CA 1
ATOM 10855 C C . ILE E 1 150 ? 122.275 -47.868 18.770 1.00 62.84 114 ILE E C 1
ATOM 10856 O O . ILE E 1 150 ? 123.495 -47.865 18.794 1.00 52.92 114 ILE E O 1
ATOM 10861 N N . GLU E 1 151 ? 121.559 -47.804 17.643 1.00 59.82 115 GLU E N 1
ATOM 10862 C CA . GLU E 1 151 ? 122.159 -47.735 16.303 1.00 65.70 115 GLU E CA 1
ATOM 10863 C C . GLU E 1 151 ? 123.031 -46.499 16.068 1.00 69.12 115 GLU E C 1
ATOM 10864 O O . GLU E 1 151 ? 124.003 -46.562 15.313 1.00 72.90 115 GLU E O 1
ATOM 10870 N N . GLN E 1 152 ? 122.696 -45.378 16.701 1.00 62.50 116 GLN E N 1
ATOM 10871 C CA . GLN E 1 152 ? 123.606 -44.221 16.716 1.00 60.16 116 GLN E CA 1
ATOM 10872 C C . GLN E 1 152 ? 124.670 -44.309 17.831 1.00 56.66 116 GLN E C 1
ATOM 10873 O O . GLN E 1 152 ? 125.360 -43.329 18.096 1.00 58.86 116 GLN E O 1
ATOM 10879 N N . GLY E 1 153 ? 124.841 -45.477 18.456 1.00 52.86 117 GLY E N 1
ATOM 10880 C CA . GLY E 1 153 ? 125.840 -45.648 19.510 1.00 56.34 117 GLY E CA 1
ATOM 10881 C C . GLY E 1 153 ? 125.644 -44.737 20.727 1.00 65.84 117 GLY E C 1
ATOM 10882 O O . GLY E 1 153 ? 126.639 -44.316 21.359 1.00 59.63 117 GLY E O 1
ATOM 10883 N N . LEU E 1 154 ? 124.371 -44.440 21.062 1.00 60.68 118 LEU E N 1
ATOM 10884 C CA . LEU E 1 154 ? 124.039 -43.629 22.237 1.00 54.97 118 LEU E CA 1
ATOM 10885 C C . LEU E 1 154 ? 123.498 -44.525 23.313 1.00 50.60 118 LEU E C 1
ATOM 10886 O O . LEU E 1 154 ? 122.483 -45.202 23.086 1.00 56.34 118 LEU E O 1
ATOM 10891 N N . GLY E 1 155 ? 124.174 -44.535 24.473 1.00 49.53 119 GLY E N 1
ATOM 10892 C CA . GLY E 1 155 ? 123.765 -45.346 25.643 1.00 45.93 119 GLY E CA 1
ATOM 10893 C C . GLY E 1 155 ? 122.867 -44.626 26.653 1.00 48.58 119 GLY E C 1
ATOM 10894 O O . GLY E 1 155 ? 122.892 -43.390 26.750 1.00 45.21 119 GLY E O 1
ATOM 10895 N N . GLY E 1 156 ? 122.078 -45.406 27.393 1.00 50.12 120 GLY E N 1
ATOM 10896 C CA . GLY E 1 156 ? 121.233 -44.889 28.498 1.00 59.35 120 GLY E CA 1
ATOM 10897 C C . GLY E 1 156 ? 119.772 -45.345 28.529 1.00 51.66 120 GLY E C 1
ATOM 10898 O O . GLY E 1 156 ? 119.129 -45.315 29.603 1.00 57.03 120 GLY E O 1
ATOM 10899 N N . LEU E 1 157 ? 119.266 -45.768 27.368 1.00 45.35 121 LEU E N 1
ATOM 10900 C CA . LEU E 1 157 ? 117.878 -46.240 27.182 1.00 47.12 121 LEU E CA 1
ATOM 10901 C C . LEU E 1 157 ? 117.689 -47.725 27.077 1.00 50.72 121 LEU E C 1
ATOM 10902 O O . LEU E 1 157 ? 116.536 -48.211 27.097 1.00 48.62 121 LEU E O 1
ATOM 10907 N N . GLU E 1 158 ? 118.800 -48.444 26.924 1.00 52.34 122 GLU E N 1
ATOM 10908 C CA . GLU E 1 158 ? 118.804 -49.910 26.669 1.00 52.70 122 GLU E CA 1
ATOM 10909 C C . GLU E 1 158 ? 118.103 -50.810 27.717 1.00 47.43 122 GLU E C 1
ATOM 10910 O O . GLU E 1 158 ? 117.558 -51.859 27.361 1.00 44.46 122 GLU E O 1
ATOM 10916 N N . CYS E 1 159 ? 118.144 -50.405 28.988 1.00 54.18 123 CYS E N 1
ATOM 10917 C CA . CYS E 1 159 ? 117.456 -51.112 30.095 1.00 55.51 123 CYS E CA 1
ATOM 10918 C C . CYS E 1 159 ? 115.910 -51.010 30.048 1.00 55.64 123 CYS E C 1
ATOM 10919 O O . CYS E 1 159 ? 115.197 -51.760 30.763 1.00 47.24 123 CYS E O 1
ATOM 10922 N N . LEU E 1 160 ? 115.400 -50.103 29.203 1.00 54.61 124 LEU E N 1
ATOM 10923 C CA . LEU E 1 160 ? 113.954 -49.878 29.040 1.00 54.66 124 LEU E CA 1
ATOM 10924 C C . LEU E 1 160 ? 113.414 -50.508 27.759 1.00 62.34 124 LEU E C 1
ATOM 10925 O O . LEU E 1 160 ? 112.294 -50.169 27.315 1.00 52.78 124 LEU E O 1
ATOM 10930 N N . SER E 1 161 ? 114.185 -51.443 27.172 1.00 56.63 125 SER E N 1
ATOM 10931 C CA . SER E 1 161 ? 113.816 -52.029 25.897 1.00 48.70 125 SER E CA 1
ATOM 10932 C C . SER E 1 161 ? 112.585 -52.882 26.147 1.00 46.59 125 SER E C 1
ATOM 10933 O O . SER E 1 161 ? 112.443 -53.469 27.225 1.00 49.26 125 SER E O 1
ATOM 10936 N N . GLY E 1 162 ? 111.704 -52.962 25.154 1.00 48.49 126 GLY E N 1
ATOM 10937 C CA . GLY E 1 162 ? 110.476 -53.783 25.267 1.00 50.99 126 GLY E CA 1
ATOM 10938 C C . GLY E 1 162 ? 109.292 -53.256 26.127 1.00 54.93 126 GLY E C 1
ATOM 10939 O O . GLY E 1 162 ? 108.269 -53.978 26.284 1.00 47.98 126 GLY E O 1
ATOM 10940 N N . ILE E 1 163 ? 109.423 -52.037 26.684 1.00 48.60 127 ILE E N 1
ATOM 10941 C CA . ILE E 1 163 ? 108.298 -51.336 27.321 1.00 49.32 127 ILE E CA 1
ATOM 10942 C C . ILE E 1 163 ? 107.406 -50.840 26.178 1.00 44.44 127 ILE E C 1
ATOM 10943 O O . ILE E 1 163 ? 107.880 -50.111 25.296 1.00 37.79 127 ILE E O 1
ATOM 10948 N N . PRO E 1 164 ? 106.119 -51.243 26.177 1.00 43.38 128 PRO E N 1
ATOM 10949 C CA . PRO E 1 164 ? 105.260 -50.740 25.093 1.00 43.34 128 PRO E CA 1
ATOM 10950 C C . PRO E 1 164 ? 104.949 -49.260 25.185 1.00 40.72 128 PRO E C 1
ATOM 10951 O O . PRO E 1 164 ? 105.459 -48.524 26.074 1.00 38.60 128 PRO E O 1
ATOM 10955 N N . GLY E 1 165 ? 104.170 -48.821 24.210 1.00 43.14 129 GLY E N 1
ATOM 10956 C CA . GLY E 1 165 ? 103.595 -47.495 24.207 1.00 44.78 129 GLY E CA 1
ATOM 10957 C C . GLY E 1 165 ? 104.454 -46.436 23.561 1.00 47.11 129 GLY E C 1
ATOM 10958 O O . GLY E 1 165 ? 105.407 -46.722 22.824 1.00 41.50 129 GLY E O 1
ATOM 10959 N N . SER E 1 166 ? 104.096 -45.195 23.870 1.00 40.77 130 SER E N 1
ATOM 10960 C CA . SER E 1 166 ? 104.576 -44.045 23.187 1.00 38.57 130 SER E CA 1
ATOM 10961 C C . SER E 1 166 ? 105.707 -43.474 23.986 1.00 37.45 130 SER E C 1
ATOM 10962 O O . SER E 1 166 ? 105.864 -43.817 25.152 1.00 43.44 130 SER E O 1
ATOM 10965 N N . ALA E 1 167 ? 106.461 -42.577 23.379 1.00 34.75 131 ALA E N 1
ATOM 10966 C CA . ALA E 1 167 ? 107.495 -41.833 24.090 1.00 37.61 131 ALA E CA 1
ATOM 10967 C C . ALA E 1 167 ? 106.867 -40.803 24.945 1.00 38.76 131 ALA E C 1
ATOM 10968 O O . ALA E 1 167 ? 107.373 -40.535 25.983 1.00 36.16 131 ALA E O 1
ATOM 10970 N N . GLY E 1 168 ? 105.769 -40.198 24.484 1.00 39.22 132 GLY E N 1
ATOM 10971 C CA . GLY E 1 168 ? 105.127 -39.092 25.243 1.00 37.26 132 GLY E CA 1
ATOM 10972 C C . GLY E 1 168 ? 104.541 -39.492 26.583 1.00 33.78 132 GLY E C 1
ATOM 10973 O O . GLY E 1 168 ? 104.442 -38.656 27.457 1.00 38.71 132 GLY E O 1
ATOM 10974 N N . ALA E 1 169 ? 104.219 -40.776 26.741 1.00 33.58 133 ALA E N 1
ATOM 10975 C CA . ALA E 1 169 ? 103.656 -41.353 27.991 1.00 38.31 133 ALA E CA 1
ATOM 10976 C C . ALA E 1 169 ? 104.662 -41.604 29.140 1.00 40.11 133 ALA E C 1
ATOM 10977 O O . ALA E 1 169 ? 104.304 -41.668 30.338 1.00 39.62 133 ALA E O 1
ATOM 10979 N N . THR E 1 170 ? 105.855 -41.944 28.711 1.00 39.13 134 THR E N 1
ATOM 10980 C CA . THR E 1 170 ? 107.094 -42.077 29.508 1.00 40.85 134 THR E CA 1
ATOM 10981 C C . THR E 1 170 ? 107.276 -41.085 30.699 1.00 36.66 134 THR E C 1
ATOM 10982 O O . THR E 1 170 ? 107.330 -41.517 31.834 1.00 38.13 134 THR E O 1
ATOM 10986 N N . PRO E 1 171 ? 107.322 -39.772 30.461 1.00 32.79 135 PRO E N 1
ATOM 10987 C CA . PRO E 1 171 ? 107.393 -38.886 31.614 1.00 34.16 135 PRO E CA 1
ATOM 10988 C C . PRO E 1 171 ? 106.215 -38.926 32.619 1.00 35.84 135 PRO E C 1
ATOM 10989 O O . PRO E 1 171 ? 106.418 -38.650 33.801 1.00 37.74 135 PRO E O 1
ATOM 10993 N N . VAL E 1 172 ? 105.016 -39.250 32.164 1.00 40.23 136 VAL E N 1
ATOM 10994 C CA . VAL E 1 172 ? 103.800 -39.144 32.991 1.00 41.36 136 VAL E CA 1
ATOM 10995 C C . VAL E 1 172 ? 103.973 -39.943 34.279 1.00 45.21 136 VAL E C 1
ATOM 10996 O O . VAL E 1 172 ? 103.781 -39.407 35.403 1.00 39.05 136 VAL E O 1
ATOM 11000 N N . GLN E 1 173 ? 104.371 -41.198 34.090 1.00 42.73 137 GLN E N 1
ATOM 11001 C CA . GLN E 1 173 ? 104.608 -42.124 35.180 1.00 50.07 137 GLN E CA 1
ATOM 11002 C C . GLN E 1 173 ? 106.125 -42.418 35.460 1.00 45.62 137 GLN E C 1
ATOM 11003 O O . GLN E 1 173 ? 106.475 -43.420 36.068 1.00 42.02 137 GLN E O 1
ATOM 11009 N N . ASN E 1 174 ? 107.008 -41.519 35.067 1.00 44.95 138 ASN E N 1
ATOM 11010 C CA . ASN E 1 174 ? 108.450 -41.788 35.061 1.00 46.67 138 ASN E CA 1
ATOM 11011 C C . ASN E 1 174 ? 108.801 -43.220 34.678 1.00 44.81 138 ASN E C 1
ATOM 11012 O O . ASN E 1 174 ? 109.357 -43.947 35.450 1.00 39.49 138 ASN E O 1
ATOM 11017 N N . VAL E 1 175 ? 108.402 -43.622 33.489 1.00 50.53 139 VAL E N 1
ATOM 11018 C CA . VAL E 1 175 ? 108.572 -45.013 33.027 1.00 48.64 139 VAL E CA 1
ATOM 11019 C C . VAL E 1 175 ? 109.991 -45.577 33.274 1.00 45.50 139 VAL E C 1
ATOM 11020 O O . VAL E 1 175 ? 110.984 -44.915 32.989 1.00 40.37 139 VAL E O 1
ATOM 11024 N N . GLY E 1 176 ? 110.046 -46.792 33.817 1.00 46.09 140 GLY E N 1
ATOM 11025 C CA . GLY E 1 176 ? 111.286 -47.367 34.267 1.00 47.90 140 GLY E CA 1
ATOM 11026 C C . GLY E 1 176 ? 111.216 -48.869 34.452 1.00 51.00 140 GLY E C 1
ATOM 11027 O O . GLY E 1 176 ? 110.165 -49.415 34.732 1.00 43.79 140 GLY E O 1
ATOM 11028 N N . ALA E 1 177 ? 112.357 -49.529 34.279 1.00 54.33 141 ALA E N 1
ATOM 11029 C CA . ALA E 1 177 ? 112.509 -50.982 34.547 1.00 57.86 141 ALA E CA 1
ATOM 11030 C C . ALA E 1 177 ? 114.012 -51.340 34.603 1.00 70.62 141 ALA E C 1
ATOM 11031 O O . ALA E 1 177 ? 114.867 -50.629 33.989 1.00 61.21 141 ALA E O 1
ATOM 11033 N N . TYR E 1 178 ? 114.316 -52.439 35.320 1.00 68.43 142 TYR E N 1
ATOM 11034 C CA . TYR E 1 178 ? 115.676 -52.986 35.390 1.00 60.80 142 TYR E CA 1
ATOM 11035 C C . TYR E 1 178 ? 116.687 -51.893 35.713 1.00 50.58 142 TYR E C 1
ATOM 11036 O O . TYR E 1 178 ? 117.645 -51.677 34.966 1.00 56.51 142 TYR E O 1
ATOM 11045 N N . GLY E 1 179 ? 116.376 -51.148 36.770 1.00 49.61 143 GLY E N 1
ATOM 11046 C CA . GLY E 1 179 ? 117.229 -50.111 37.334 1.00 48.63 143 GLY E CA 1
ATOM 11047 C C . GLY E 1 179 ? 117.273 -48.744 36.673 1.00 47.18 143 GLY E C 1
ATOM 11048 O O . GLY E 1 179 ? 117.860 -47.838 37.221 1.00 57.02 143 GLY E O 1
ATOM 11049 N N . ALA E 1 180 ? 116.694 -48.579 35.498 1.00 47.49 144 ALA E N 1
ATOM 11050 C CA . ALA E 1 180 ? 116.634 -47.250 34.880 1.00 54.81 144 ALA E CA 1
ATOM 11051 C C . ALA E 1 180 ? 115.188 -46.680 34.890 1.00 49.91 144 ALA E C 1
ATOM 11052 O O . ALA E 1 180 ? 114.196 -47.401 35.016 1.00 43.61 144 ALA E O 1
ATOM 11054 N N . GLU E 1 181 ? 115.134 -45.366 34.743 1.00 47.16 145 GLU E N 1
ATOM 11055 C CA . GLU E 1 181 ? 113.896 -44.601 34.664 1.00 49.09 145 GLU E CA 1
ATOM 11056 C C . GLU E 1 181 ? 114.178 -43.506 33.703 1.00 45.83 145 GLU E C 1
ATOM 11057 O O . GLU E 1 181 ? 115.339 -43.016 33.642 1.00 53.46 145 GLU E O 1
ATOM 11063 N N . VAL E 1 182 ? 113.147 -43.070 32.979 1.00 41.95 146 VAL E N 1
ATOM 11064 C CA . VAL E 1 182 ? 113.343 -41.965 32.004 1.00 41.94 146 VAL E CA 1
ATOM 11065 C C . VAL E 1 182 ? 113.862 -40.683 32.673 1.00 32.95 146 VAL E C 1
ATOM 11066 O O . VAL E 1 182 ? 114.504 -39.843 32.011 1.00 37.13 146 VAL E O 1
ATOM 11070 N N . SER E 1 183 ? 113.638 -40.517 33.981 1.00 34.76 147 SER E N 1
ATOM 11071 C CA . SER E 1 183 ? 114.208 -39.309 34.690 1.00 38.90 147 SER E CA 1
ATOM 11072 C C . SER E 1 183 ? 115.741 -39.244 34.680 1.00 41.76 147 SER E C 1
ATOM 11073 O O . SER E 1 183 ? 116.325 -38.132 34.824 1.00 40.69 147 SER E O 1
ATOM 11076 N N . ASP E 1 184 ? 116.374 -40.427 34.574 1.00 46.43 148 ASP E N 1
ATOM 11077 C CA . ASP E 1 184 ? 117.863 -40.555 34.400 1.00 50.78 148 ASP E CA 1
ATOM 11078 C C . ASP E 1 184 ? 118.345 -39.708 33.209 1.00 52.52 148 ASP E C 1
ATOM 11079 O O . ASP E 1 184 ? 119.307 -38.930 33.356 1.00 49.35 148 ASP E O 1
ATOM 11084 N N . THR E 1 185 ? 117.561 -39.707 32.111 1.00 50.78 149 THR E N 1
ATOM 11085 C CA . THR E 1 185 ? 117.983 -39.074 30.831 1.00 49.87 149 THR E CA 1
ATOM 11086 C C . THR E 1 185 ? 117.255 -37.852 30.262 1.00 49.07 149 THR E C 1
ATOM 11087 O O . THR E 1 185 ? 117.843 -37.113 29.416 1.00 38.96 149 THR E O 1
ATOM 11091 N N . ILE E 1 186 ? 116.010 -37.605 30.697 1.00 46.97 150 ILE E N 1
ATOM 11092 C CA . ILE E 1 186 ? 115.258 -36.478 30.118 1.00 40.28 150 ILE E CA 1
ATOM 11093 C C . ILE E 1 186 ? 115.851 -35.157 30.520 1.00 34.34 150 ILE E C 1
ATOM 11094 O O . ILE E 1 186 ? 116.029 -34.900 31.653 1.00 39.69 150 ILE E O 1
ATOM 11099 N N . THR E 1 187 ? 116.137 -34.297 29.568 1.00 37.86 151 THR E N 1
ATOM 11100 C CA . THR E 1 187 ? 116.498 -32.932 29.869 1.00 38.28 151 THR E CA 1
ATOM 11101 C C . THR E 1 187 ? 115.257 -31.990 29.960 1.00 41.67 151 THR E C 1
ATOM 11102 O O . THR E 1 187 ? 115.213 -31.067 30.794 1.00 39.88 151 THR E O 1
ATOM 11106 N N . ARG E 1 188 ? 114.321 -32.177 29.028 1.00 40.29 152 ARG E N 1
ATOM 11107 C CA . ARG E 1 188 ? 113.225 -31.221 28.813 1.00 40.39 152 ARG E CA 1
ATOM 11108 C C . ARG E 1 188 ? 112.164 -31.865 27.967 1.00 41.04 152 ARG E C 1
ATOM 11109 O O . ARG E 1 188 ? 112.444 -32.836 27.241 1.00 38.33 152 ARG E O 1
ATOM 11117 N N . VAL E 1 189 ? 110.942 -31.345 28.111 1.00 45.05 153 VAL E N 1
ATOM 11118 C CA . VAL E 1 189 ? 109.712 -31.833 27.443 1.00 46.37 153 VAL E CA 1
ATOM 11119 C C . VAL E 1 189 ? 108.891 -30.657 26.904 1.00 44.40 153 VAL E C 1
ATOM 11120 O O . VAL E 1 189 ? 108.829 -29.596 27.522 1.00 51.20 153 VAL E O 1
ATOM 11124 N N . ARG E 1 190 ? 108.383 -30.800 25.683 1.00 44.80 154 ARG E N 1
ATOM 11125 C CA . ARG E 1 190 ? 107.565 -29.776 25.049 1.00 46.40 154 ARG E CA 1
ATOM 11126 C C . ARG E 1 190 ? 106.132 -30.028 25.524 1.00 44.52 154 ARG E C 1
ATOM 11127 O O . ARG E 1 190 ? 105.564 -31.118 25.282 1.00 41.65 154 ARG E O 1
ATOM 11135 N N . LEU E 1 191 ? 105.588 -29.053 26.249 1.00 40.93 155 LEU E N 1
ATOM 11136 C CA . LEU E 1 191 ? 104.224 -29.172 26.817 1.00 48.71 155 LEU E CA 1
ATOM 11137 C C . LEU E 1 191 ? 103.215 -28.236 26.184 1.00 39.68 155 LEU E C 1
ATOM 11138 O O . LEU E 1 191 ? 103.485 -27.030 26.040 1.00 33.59 155 LEU E O 1
ATOM 11143 N N . LEU E 1 192 ? 102.021 -28.761 25.934 1.00 39.51 156 LEU E N 1
ATOM 11144 C CA . LEU E 1 192 ? 100.850 -27.875 25.668 1.00 40.24 156 LEU E CA 1
ATOM 11145 C C . LEU E 1 192 ? 100.073 -27.688 26.977 1.00 33.76 156 LEU E C 1
ATOM 11146 O O . LEU E 1 192 ? 99.620 -28.642 27.508 1.00 39.14 156 LEU E O 1
ATOM 11151 N N . ASP E 1 193 ? 99.917 -26.477 27.461 1.00 35.97 157 ASP E N 1
ATOM 11152 C CA . ASP E 1 193 ? 98.997 -26.221 28.576 1.00 41.29 157 ASP E CA 1
ATOM 11153 C C . ASP E 1 193 ? 97.615 -25.993 27.956 1.00 38.97 157 ASP E C 1
ATOM 11154 O O . ASP E 1 193 ? 97.395 -24.973 27.287 1.00 40.51 157 ASP E O 1
ATOM 11159 N N . ARG E 1 194 ? 96.723 -26.957 28.096 1.00 41.09 158 ARG E N 1
ATOM 11160 C CA . ARG E 1 194 ? 95.399 -26.872 27.385 1.00 45.58 158 ARG E CA 1
ATOM 11161 C C . ARG E 1 194 ? 94.537 -25.693 27.830 1.00 45.80 158 ARG E C 1
ATOM 11162 O O . ARG E 1 194 ? 93.864 -25.132 27.016 1.00 53.93 158 ARG E O 1
ATOM 11170 N N . CYS E 1 195 ? 94.580 -25.313 29.089 1.00 53.65 159 CYS E N 1
ATOM 11171 C CA . CYS E 1 195 ? 93.722 -24.238 29.584 1.00 63.88 159 CYS E CA 1
ATOM 11172 C C . CYS E 1 195 ? 94.128 -22.870 29.038 1.00 64.23 159 CYS E C 1
ATOM 11173 O O . CYS E 1 195 ? 93.247 -22.066 28.741 1.00 68.97 159 CYS E O 1
ATOM 11176 N N . THR E 1 196 ? 95.422 -22.634 28.811 1.00 58.89 160 THR E N 1
ATOM 11177 C CA . THR E 1 196 ? 95.911 -21.375 28.175 1.00 49.67 160 THR E CA 1
ATOM 11178 C C . THR E 1 196 ? 96.204 -21.472 26.688 1.00 47.40 160 THR E C 1
ATOM 11179 O O . THR E 1 196 ? 96.358 -20.450 26.048 1.00 40.25 160 THR E O 1
ATOM 11183 N N . GLY E 1 197 ? 96.272 -22.690 26.130 1.00 52.64 161 GLY E N 1
ATOM 11184 C CA . GLY E 1 197 ? 96.651 -22.895 24.729 1.00 49.93 161 GLY E CA 1
ATOM 11185 C C . GLY E 1 197 ? 98.148 -22.650 24.454 1.00 56.14 161 GLY E C 1
ATOM 11186 O O . GLY E 1 197 ? 98.567 -22.533 23.309 1.00 47.28 161 GLY E O 1
ATOM 11187 N N . GLU E 1 198 ? 98.969 -22.559 25.498 1.00 62.53 162 GLU E N 1
ATOM 11188 C CA . GLU E 1 198 ? 100.369 -22.175 25.305 1.00 66.02 162 GLU E CA 1
ATOM 11189 C C . GLU E 1 198 ? 101.272 -23.413 25.279 1.00 51.74 162 GLU E C 1
ATOM 11190 O O . GLU E 1 198 ? 101.035 -24.446 25.975 1.00 44.51 162 GLU E O 1
ATOM 11196 N N . VAL E 1 199 ? 102.288 -23.304 24.439 1.00 43.55 163 VAL E N 1
ATOM 11197 C CA . VAL E 1 199 ? 103.269 -24.367 24.256 1.00 46.95 163 VAL E CA 1
ATOM 11198 C C . VAL E 1 199 ? 104.617 -23.835 24.699 1.00 43.90 163 VAL E C 1
ATOM 11199 O O . VAL E 1 199 ? 105.046 -22.742 24.277 1.00 40.64 163 VAL E O 1
ATOM 11203 N N . ARG E 1 200 ? 105.237 -24.608 25.585 1.00 40.62 164 ARG E N 1
ATOM 11204 C CA . ARG E 1 200 ? 106.568 -24.308 26.093 1.00 47.54 164 ARG E CA 1
ATOM 11205 C C . ARG E 1 200 ? 107.363 -25.606 26.352 1.00 43.82 164 ARG E C 1
ATOM 11206 O O . ARG E 1 200 ? 106.795 -26.702 26.545 1.00 39.13 164 ARG E O 1
ATOM 11214 N N . TRP E 1 201 ? 108.683 -25.451 26.389 1.00 42.16 165 TRP E N 1
ATOM 11215 C CA . TRP E 1 201 ? 109.568 -26.512 26.873 1.00 44.56 165 TRP E CA 1
ATOM 11216 C C . TRP E 1 201 ? 109.704 -26.347 28.380 1.00 42.69 165 TRP E C 1
ATOM 11217 O O . TRP E 1 201 ? 109.863 -25.229 28.880 1.00 40.25 165 TRP E O 1
ATOM 11228 N N . VAL E 1 202 ? 109.674 -27.476 29.067 1.00 40.64 166 VAL E N 1
ATOM 11229 C CA . VAL E 1 202 ? 109.747 -27.509 30.504 1.00 44.68 166 VAL E CA 1
ATOM 11230 C C . VAL E 1 202 ? 110.840 -28.459 30.992 1.00 45.00 166 VAL E C 1
ATOM 11231 O O . VAL E 1 202 ? 110.841 -29.621 30.589 1.00 41.24 166 VAL E O 1
ATOM 11235 N N . SER E 1 203 ? 111.675 -27.972 31.925 1.00 45.68 167 SER E N 1
ATOM 11236 C CA . SER E 1 203 ? 112.804 -28.727 32.528 1.00 45.07 167 SER E CA 1
ATOM 11237 C C . SER E 1 203 ? 112.358 -29.994 33.216 1.00 46.04 167 SER E C 1
ATOM 11238 O O . SER E 1 203 ? 111.253 -30.049 33.730 1.00 40.67 167 SER E O 1
ATOM 11241 N N . ALA E 1 204 ? 113.205 -31.018 33.213 1.00 41.17 168 ALA E N 1
ATOM 11242 C CA . ALA E 1 204 ? 112.947 -32.246 34.010 1.00 44.25 168 ALA E CA 1
ATOM 11243 C C . ALA E 1 204 ? 112.653 -31.978 35.485 1.00 42.15 168 ALA E C 1
ATOM 11244 O O . ALA E 1 204 ? 111.861 -32.694 36.122 1.00 41.37 168 ALA E O 1
ATOM 11246 N N . ARG E 1 205 ? 113.384 -31.014 36.033 1.00 40.71 169 ARG E N 1
ATOM 11247 C CA . ARG E 1 205 ? 113.204 -30.508 37.376 1.00 41.66 169 ARG E CA 1
ATOM 11248 C C . ARG E 1 205 ? 111.688 -30.153 37.608 1.00 41.90 169 ARG E C 1
ATOM 11249 O O . ARG E 1 205 ? 111.053 -30.706 38.482 1.00 37.34 169 ARG E O 1
ATOM 11257 N N . ASP E 1 206 ? 111.114 -29.334 36.729 1.00 42.24 170 ASP E N 1
ATOM 11258 C CA . ASP E 1 206 ? 109.693 -28.917 36.826 1.00 43.24 170 ASP E CA 1
ATOM 11259 C C . ASP E 1 206 ? 108.702 -30.061 36.733 1.00 39.28 170 ASP E C 1
ATOM 11260 O O . ASP E 1 206 ? 107.580 -29.910 37.172 1.00 45.87 170 ASP E O 1
ATOM 11265 N N . LEU E 1 207 ? 109.119 -31.230 36.262 1.00 37.16 171 LEU E N 1
ATOM 11266 C CA . LEU E 1 207 ? 108.243 -32.394 36.212 1.00 34.54 171 LEU E CA 1
ATOM 11267 C C . LEU E 1 207 ? 108.166 -33.155 37.498 1.00 36.27 171 LEU E C 1
ATOM 11268 O O . LEU E 1 207 ? 107.251 -33.977 37.656 1.00 35.91 171 LEU E O 1
ATOM 11273 N N . ARG E 1 208 ? 109.109 -32.891 38.415 1.00 34.11 172 ARG E N 1
ATOM 11274 C CA . ARG E 1 208 ? 109.089 -33.423 39.760 1.00 32.48 172 ARG E CA 1
ATOM 11275 C C . ARG E 1 208 ? 108.909 -34.902 39.720 1.00 33.20 172 ARG E C 1
ATOM 11276 O O . ARG E 1 208 ? 108.050 -35.450 40.369 1.00 33.64 172 ARG E O 1
ATOM 11284 N N . PHE E 1 209 ? 109.765 -35.570 38.951 1.00 40.61 173 PHE E N 1
ATOM 11285 C CA . PHE E 1 209 ? 109.739 -37.025 38.831 1.00 39.20 173 PHE E CA 1
ATOM 11286 C C . PHE E 1 209 ? 109.967 -37.622 40.215 1.00 38.76 173 PHE E C 1
ATOM 11287 O O . PHE E 1 209 ? 110.643 -37.039 41.061 1.00 35.39 173 PHE E O 1
ATOM 11295 N N . GLY E 1 210 ? 109.388 -38.788 40.419 1.00 38.16 174 GLY E N 1
ATOM 11296 C CA . GLY E 1 210 ? 109.658 -39.606 41.587 1.00 38.76 174 GLY E CA 1
ATOM 11297 C C . GLY E 1 210 ? 109.323 -40.986 41.126 1.00 40.26 174 GLY E C 1
ATOM 11298 O O . GLY E 1 210 ? 109.076 -41.231 39.913 1.00 43.63 174 GLY E O 1
ATOM 11299 N N . TYR E 1 211 ? 109.262 -41.901 42.062 1.00 39.35 175 TYR E N 1
ATOM 11300 C CA . TYR E 1 211 ? 109.064 -43.270 41.671 1.00 41.79 175 TYR E CA 1
ATOM 11301 C C . TYR E 1 211 ? 107.632 -43.406 41.060 1.00 47.36 175 TYR E C 1
ATOM 11302 O O . TYR E 1 211 ? 106.609 -43.130 41.738 1.00 46.76 175 TYR E O 1
ATOM 11311 N N . ARG E 1 212 ? 107.580 -43.790 39.786 1.00 45.83 176 ARG E N 1
ATOM 11312 C CA . ARG E 1 212 ? 106.308 -43.994 39.066 1.00 45.91 176 ARG E CA 1
ATOM 11313 C C . ARG E 1 212 ? 105.326 -42.780 39.165 1.00 43.79 176 ARG E C 1
ATOM 11314 O O . ARG E 1 212 ? 104.108 -42.938 39.279 1.00 36.80 176 ARG E O 1
ATOM 11322 N N . THR E 1 213 ? 105.880 -41.568 39.119 1.00 40.34 177 THR E N 1
ATOM 11323 C CA . THR E 1 213 ? 105.052 -40.370 39.246 1.00 43.39 177 THR E CA 1
ATOM 11324 C C . THR E 1 213 ? 105.789 -39.162 38.720 1.00 40.52 177 THR E C 1
ATOM 11325 O O . THR E 1 213 ? 107.010 -39.199 38.582 1.00 36.15 177 THR E O 1
ATOM 11329 N N . SER E 1 214 ? 105.002 -38.143 38.364 1.00 39.05 178 SER E N 1
ATOM 11330 C CA . SER E 1 214 ? 105.454 -36.798 37.921 1.00 40.84 178 SER E CA 1
ATOM 11331 C C . SER E 1 214 ? 104.306 -35.814 38.214 1.00 37.89 178 SER E C 1
ATOM 11332 O O . SER E 1 214 ? 103.257 -36.239 38.616 1.00 32.69 178 SER E O 1
ATOM 11335 N N . VAL E 1 215 ? 104.478 -34.534 37.956 1.00 40.69 179 VAL E N 1
ATOM 11336 C CA . VAL E 1 215 ? 103.336 -33.593 38.036 1.00 40.12 179 VAL E CA 1
ATOM 11337 C C . VAL E 1 215 ? 102.185 -33.919 37.057 1.00 42.12 179 VAL E C 1
ATOM 11338 O O . VAL E 1 215 ? 101.055 -33.531 37.314 1.00 46.49 179 VAL E O 1
ATOM 11342 N N . LEU E 1 216 ? 102.493 -34.653 35.978 1.00 40.70 180 LEU E N 1
ATOM 11343 C CA . LEU E 1 216 ? 101.552 -35.062 34.925 1.00 38.39 180 LEU E CA 1
ATOM 11344 C C . LEU E 1 216 ? 100.650 -36.213 35.299 1.00 38.21 180 LEU E C 1
ATOM 11345 O O . LEU E 1 216 ? 99.664 -36.448 34.611 1.00 32.74 180 LEU E O 1
ATOM 11350 N N . LYS E 1 217 ? 100.979 -36.945 36.368 1.00 36.93 181 LYS E N 1
ATOM 11351 C CA . LYS E 1 217 ? 100.158 -38.062 36.798 1.00 35.98 181 LYS E CA 1
ATOM 11352 C C . LYS E 1 217 ? 98.947 -37.577 37.650 1.00 34.05 181 LYS E C 1
ATOM 11353 O O . LYS E 1 217 ? 99.113 -36.775 38.548 1.00 34.84 181 LYS E O 1
ATOM 11359 N N . HIS E 1 218 ? 97.753 -38.051 37.312 1.00 35.63 182 HIS E N 1
ATOM 11360 C CA . HIS E 1 218 ? 96.525 -37.713 38.031 1.00 38.02 182 HIS E CA 1
ATOM 11361 C C . HIS E 1 218 ? 95.627 -38.924 37.981 1.00 34.07 182 HIS E C 1
ATOM 11362 O O . HIS E 1 218 ? 95.566 -39.631 36.985 1.00 39.21 182 HIS E O 1
ATOM 11369 N N . ALA E 1 219 ? 94.962 -39.175 39.082 1.00 35.51 183 ALA E N 1
ATOM 11370 C CA . ALA E 1 219 ? 93.897 -40.172 39.190 1.00 37.98 183 ALA E CA 1
ATOM 11371 C C . ALA E 1 219 ? 92.768 -40.055 38.156 1.00 36.49 183 ALA E C 1
ATOM 11372 O O . ALA E 1 219 ? 92.164 -41.052 37.753 1.00 39.99 183 ALA E O 1
ATOM 11374 N N . ASP E 1 220 ? 92.422 -38.827 37.813 1.00 35.70 184 ASP E N 1
ATOM 11375 C CA . ASP E 1 220 ? 91.393 -38.576 36.812 1.00 40.20 184 ASP E CA 1
ATOM 11376 C C . ASP E 1 220 ? 92.046 -38.554 35.467 1.00 43.97 184 ASP E C 1
ATOM 11377 O O . ASP E 1 220 ? 92.684 -37.561 35.098 1.00 38.39 184 ASP E O 1
ATOM 11382 N N . GLY E 1 221 ? 91.827 -39.613 34.714 1.00 43.38 185 GLY E N 1
ATOM 11383 C CA . GLY E 1 221 ? 92.446 -39.725 33.427 1.00 50.06 185 GLY E CA 1
ATOM 11384 C C . GLY E 1 221 ? 91.915 -38.822 32.360 1.00 52.10 185 GLY E C 1
ATOM 11385 O O . GLY E 1 221 ? 92.640 -38.508 31.437 1.00 62.70 185 GLY E O 1
ATOM 11386 N N . LEU E 1 222 ? 90.656 -38.417 32.454 1.00 50.14 186 LEU E N 1
ATOM 11387 C CA . LEU E 1 222 ? 90.062 -37.571 31.432 1.00 43.56 186 LEU E CA 1
ATOM 11388 C C . LEU E 1 222 ? 90.395 -36.131 31.610 1.00 46.63 186 LEU E C 1
ATOM 11389 O O . LEU E 1 222 ? 89.844 -35.283 30.877 1.00 47.20 186 LEU E O 1
ATOM 11394 N N . ALA E 1 223 ? 91.275 -35.806 32.566 1.00 42.53 187 ALA E N 1
ATOM 11395 C CA . ALA E 1 223 ? 91.630 -34.415 32.775 1.00 37.54 187 ALA E CA 1
ATOM 11396 C C . ALA E 1 223 ? 92.717 -34.015 31.784 1.00 41.61 187 ALA E C 1
ATOM 11397 O O . ALA E 1 223 ? 92.514 -33.166 30.921 1.00 42.90 187 ALA E O 1
ATOM 11399 N N . VAL E 1 224 ? 93.872 -34.670 31.906 1.00 46.21 188 VAL E N 1
ATOM 11400 C CA . VAL E 1 224 ? 95.042 -34.450 31.094 1.00 34.96 188 VAL E CA 1
ATOM 11401 C C . VAL E 1 224 ? 95.235 -32.975 30.745 1.00 35.09 188 VAL E C 1
ATOM 11402 O O . VAL E 1 224 ? 95.294 -32.572 29.584 1.00 41.47 188 VAL E O 1
ATOM 11406 N N . PRO E 1 225 ? 95.364 -32.151 31.751 1.00 35.69 189 PRO E N 1
ATOM 11407 C CA . PRO E 1 225 ? 95.390 -30.697 31.418 1.00 37.05 189 PRO E CA 1
ATOM 11408 C C . PRO E 1 225 ? 96.586 -30.221 30.625 1.00 37.33 189 PRO E C 1
ATOM 11409 O O . PRO E 1 225 ? 96.588 -29.072 30.116 1.00 40.21 189 PRO E O 1
ATOM 11413 N N . THR E 1 226 ? 97.645 -31.030 30.618 1.00 43.04 190 THR E N 1
ATOM 11414 C CA . THR E 1 226 ? 98.936 -30.640 30.048 1.00 43.82 190 THR E CA 1
ATOM 11415 C C . THR E 1 226 ? 99.336 -31.799 29.161 1.00 41.75 190 THR E C 1
ATOM 11416 O O . THR E 1 226 ? 99.358 -32.936 29.608 1.00 38.52 190 THR E O 1
ATOM 11420 N N . VAL E 1 227 ? 99.653 -31.520 27.903 1.00 40.16 191 VAL E N 1
ATOM 11421 C CA . VAL E 1 227 ? 99.956 -32.599 26.971 1.00 37.70 191 VAL E CA 1
ATOM 11422 C C . VAL E 1 227 ? 101.419 -32.543 26.530 1.00 36.78 191 VAL E C 1
ATOM 11423 O O . VAL E 1 227 ? 101.920 -31.471 26.106 1.00 41.56 191 VAL E O 1
ATOM 11427 N N . VAL E 1 228 ? 102.086 -33.681 26.676 1.00 36.29 192 VAL E N 1
ATOM 11428 C CA . VAL E 1 228 ? 103.470 -33.855 26.210 1.00 40.41 192 VAL E CA 1
ATOM 11429 C C . VAL E 1 228 ? 103.470 -34.004 24.666 1.00 36.21 192 VAL E C 1
ATOM 11430 O O . VAL E 1 228 ? 102.876 -34.958 24.159 1.00 34.68 192 VAL E O 1
ATOM 11434 N N . LEU E 1 229 ? 104.097 -33.059 23.964 1.00 33.46 193 LEU E N 1
ATOM 11435 C CA . LEU E 1 229 ? 104.263 -33.101 22.492 1.00 39.49 193 LEU E CA 1
ATOM 11436 C C . LEU E 1 229 ? 105.591 -33.772 22.048 1.00 45.95 193 LEU E C 1
ATOM 11437 O O . LEU E 1 229 ? 105.635 -34.514 21.059 1.00 44.97 193 LEU E O 1
ATOM 11442 N N . GLU E 1 230 ? 106.672 -33.471 22.758 1.00 43.49 194 GLU E N 1
ATOM 11443 C CA . GLU E 1 230 ? 108.003 -33.920 22.372 1.00 40.02 194 GLU E CA 1
ATOM 11444 C C . GLU E 1 230 ? 108.773 -34.121 23.677 1.00 39.86 194 GLU E C 1
ATOM 11445 O O . GLU E 1 230 ? 108.522 -33.388 24.695 1.00 34.17 194 GLU E O 1
ATOM 11451 N N . VAL E 1 231 ? 109.652 -35.131 23.663 1.00 40.90 195 VAL E N 1
ATOM 11452 C CA . VAL E 1 231 ? 110.585 -35.439 24.758 1.00 48.21 195 VAL E CA 1
ATOM 11453 C C . VAL E 1 231 ? 112.045 -35.376 24.292 1.00 48.96 195 VAL E C 1
ATOM 11454 O O . VAL E 1 231 ? 112.403 -35.926 23.248 1.00 51.92 195 VAL E O 1
ATOM 11458 N N . GLU E 1 232 ? 112.888 -34.709 25.077 1.00 51.40 196 GLU E N 1
ATOM 11459 C CA . GLU E 1 232 ? 114.335 -34.636 24.796 1.00 46.47 196 GLU E CA 1
ATOM 11460 C C . GLU E 1 232 ? 115.079 -35.457 25.846 1.00 48.80 196 GLU E C 1
ATOM 11461 O O . GLU E 1 232 ? 114.939 -35.201 27.046 1.00 47.99 196 GLU E O 1
ATOM 11467 N N . PHE E 1 233 ? 115.812 -36.475 25.376 1.00 48.58 197 PHE E N 1
ATOM 11468 C CA . PHE E 1 233 ? 116.708 -37.313 26.191 1.00 45.74 197 PHE E CA 1
ATOM 11469 C C . PHE E 1 233 ? 118.196 -36.981 25.892 1.00 44.69 197 PHE E C 1
ATOM 11470 O O . PHE E 1 233 ? 118.551 -36.695 24.753 1.00 40.94 197 PHE E O 1
ATOM 11478 N N . ALA E 1 234 ? 119.046 -37.033 26.911 1.00 44.31 198 ALA E N 1
ATOM 11479 C CA . ALA E 1 234 ? 120.489 -36.779 26.764 1.00 47.61 198 ALA E CA 1
ATOM 11480 C C . ALA E 1 234 ? 121.199 -38.063 27.162 1.00 50.30 198 ALA E C 1
ATOM 11481 O O . ALA E 1 234 ? 121.027 -38.602 28.275 1.00 48.95 198 ALA E O 1
ATOM 11483 N N . LEU E 1 235 ? 121.942 -38.592 26.202 1.00 51.72 199 LEU E N 1
ATOM 11484 C CA . LEU E 1 235 ? 122.418 -39.957 26.259 1.00 49.26 199 LEU E CA 1
ATOM 11485 C C . LEU E 1 235 ? 123.957 -39.913 26.173 1.00 53.51 199 LEU E C 1
ATOM 11486 O O . LEU E 1 235 ? 124.562 -38.835 25.941 1.00 43.85 199 LEU E O 1
ATOM 11491 N N . ASP E 1 236 ? 124.559 -41.082 26.383 1.00 56.64 200 ASP E N 1
ATOM 11492 C CA . ASP E 1 236 ? 126.011 -41.248 26.504 1.00 55.50 200 ASP E CA 1
ATOM 11493 C C . ASP E 1 236 ? 126.620 -41.503 25.110 1.00 57.35 200 ASP E C 1
ATOM 11494 O O . ASP E 1 236 ? 126.455 -42.617 24.588 1.00 51.07 200 ASP E O 1
ATOM 11499 N N . PRO E 1 237 ? 127.323 -40.498 24.498 1.00 55.59 201 PRO E N 1
ATOM 11500 C CA . PRO E 1 237 ? 127.826 -40.707 23.119 1.00 56.98 201 PRO E CA 1
ATOM 11501 C C . PRO E 1 237 ? 129.063 -41.660 23.018 1.00 60.67 201 PRO E C 1
ATOM 11502 O O . PRO E 1 237 ? 129.509 -41.952 21.926 1.00 62.35 201 PRO E O 1
ATOM 11506 N N . SER E 1 238 ? 129.585 -42.150 24.140 1.00 63.15 202 SER E N 1
ATOM 11507 C CA . SER E 1 238 ? 130.655 -43.168 24.138 1.00 67.95 202 SER E CA 1
ATOM 11508 C C . SER E 1 238 ? 130.170 -44.603 23.815 1.00 71.11 202 SER E C 1
ATOM 11509 O O . SER E 1 238 ? 130.967 -45.537 23.759 1.00 70.20 202 SER E O 1
ATOM 11512 N N . GLY E 1 239 ? 128.870 -44.806 23.670 1.00 71.03 203 GLY E N 1
ATOM 11513 C CA . GLY E 1 239 ? 128.352 -46.134 23.381 1.00 66.93 203 GLY E CA 1
ATOM 11514 C C . GLY E 1 239 ? 128.465 -47.165 24.495 1.00 61.18 203 GLY E C 1
ATOM 11515 O O . GLY E 1 239 ? 128.325 -48.345 24.218 1.00 61.71 203 GLY E O 1
ATOM 11516 N N . ARG E 1 240 ? 128.579 -46.735 25.728 1.00 61.45 204 ARG E N 1
ATOM 11517 C CA . ARG E 1 240 ? 128.578 -47.673 26.821 1.00 65.90 204 ARG E CA 1
ATOM 11518 C C . ARG E 1 240 ? 127.201 -47.696 27.483 1.00 72.45 204 ARG E C 1
ATOM 11519 O O . ARG E 1 240 ? 126.530 -46.694 27.537 1.00 74.31 204 ARG E O 1
ATOM 11521 N N . SER E 1 241 ? 126.788 -48.830 28.010 1.00 72.73 205 SER E N 1
ATOM 11522 C CA . SER E 1 241 ? 125.525 -48.913 28.696 1.00 73.46 205 SER E CA 1
ATOM 11523 C C . SER E 1 241 ? 125.522 -47.908 29.817 1.00 81.95 205 SER E C 1
ATOM 11524 O O . SER E 1 241 ? 126.483 -47.194 30.034 1.00 78.14 205 SER E O 1
ATOM 11526 N N . ALA E 1 242 ? 124.423 -47.858 30.545 1.00 82.14 206 ALA E N 1
ATOM 11527 C CA . ALA E 1 242 ? 124.350 -46.997 31.679 1.00 91.15 206 ALA E CA 1
ATOM 11528 C C . ALA E 1 242 ? 124.899 -47.920 32.731 1.00 92.46 206 ALA E C 1
ATOM 11529 O O . ALA E 1 242 ? 124.732 -49.119 32.638 1.00 88.70 206 ALA E O 1
ATOM 11531 N N . PRO E 1 243 ? 125.573 -47.406 33.731 1.00 96.18 207 PRO E N 1
ATOM 11532 C CA . PRO E 1 243 ? 126.103 -48.354 34.720 1.00 97.46 207 PRO E CA 1
ATOM 11533 C C . PRO E 1 243 ? 125.049 -49.364 35.247 1.00 92.07 207 PRO E C 1
ATOM 11534 O O . PRO E 1 243 ? 123.979 -48.954 35.690 1.00 84.75 207 PRO E O 1
ATOM 11538 N N . LEU E 1 244 ? 125.352 -50.663 35.141 1.00 87.53 208 LEU E N 1
ATOM 11539 C CA . LEU E 1 244 ? 124.444 -51.735 35.570 1.00 85.20 208 LEU E CA 1
ATOM 11540 C C . LEU E 1 244 ? 124.391 -51.846 37.116 1.00 91.50 208 LEU E C 1
ATOM 11541 O O . LEU E 1 244 ? 125.427 -52.008 37.789 1.00 91.14 208 LEU E O 1
ATOM 11543 N N . ARG E 1 245 ? 123.174 -51.720 37.657 1.00 90.15 209 ARG E N 1
ATOM 11544 C CA . ARG E 1 245 ? 122.914 -51.704 39.113 1.00 93.84 209 ARG E CA 1
ATOM 11545 C C . ARG E 1 245 ? 121.786 -52.663 39.599 1.00 92.95 209 ARG E C 1
ATOM 11546 O O . ARG E 1 245 ? 121.784 -53.073 40.771 1.00 93.44 209 ARG E O 1
ATOM 11548 N N . TYR E 1 246 ? 120.843 -53.013 38.721 1.00 84.23 210 TYR E N 1
ATOM 11549 C CA . TYR E 1 246 ? 119.756 -53.947 39.048 1.00 83.67 210 TYR E CA 1
ATOM 11550 C C . TYR E 1 246 ? 120.265 -55.397 39.229 1.00 84.10 210 TYR E C 1
ATOM 11551 O O . TYR E 1 246 ? 121.188 -55.823 38.525 1.00 86.76 210 TYR E O 1
ATOM 11560 N N . GLY E 1 247 ? 119.657 -56.138 40.162 1.00 79.42 211 GLY E N 1
ATOM 11561 C CA . GLY E 1 247 ? 120.007 -57.538 40.423 1.00 78.91 211 GLY E CA 1
ATOM 11562 C C . GLY E 1 247 ? 120.030 -58.461 39.208 1.00 80.32 211 GLY E C 1
ATOM 11563 O O . GLY E 1 247 ? 121.097 -58.849 38.736 1.00 79.76 211 GLY E O 1
ATOM 11564 N N . GLU E 1 248 ? 118.852 -58.816 38.701 1.00 90.38 212 GLU E N 1
ATOM 11565 C CA . GLU E 1 248 ? 118.723 -59.835 37.645 1.00 85.09 212 GLU E CA 1
ATOM 11566 C C . GLU E 1 248 ? 119.594 -59.549 36.409 1.00 83.37 212 GLU E C 1
ATOM 11567 O O . GLU E 1 248 ? 120.225 -60.471 35.904 1.00 91.47 212 GLU E O 1
ATOM 11569 N N . LEU E 1 249 ? 119.668 -58.294 35.951 1.00 76.56 213 LEU E N 1
ATOM 11570 C CA . LEU E 1 249 ? 120.471 -57.962 34.739 1.00 81.12 213 LEU E CA 1
ATOM 11571 C C . LEU E 1 249 ? 122.000 -58.130 34.953 1.00 77.66 213 LEU E C 1
ATOM 11572 O O . LEU E 1 249 ? 122.696 -58.445 33.988 1.00 72.71 213 LEU E O 1
ATOM 11574 N N . ILE E 1 250 ? 122.518 -57.933 36.178 1.00 76.15 214 ILE E N 1
ATOM 11575 C CA . ILE E 1 250 ? 123.959 -58.161 36.462 1.00 81.98 214 ILE E CA 1
ATOM 11576 C C . ILE E 1 250 ? 124.418 -59.610 36.103 1.00 83.94 214 ILE E C 1
ATOM 11577 O O . ILE E 1 250 ? 125.553 -59.787 35.643 1.00 83.86 214 ILE E O 1
ATOM 11579 N N . ALA E 1 251 ? 123.533 -60.612 36.261 1.00 77.16 215 ALA E N 1
ATOM 11580 C CA . ALA E 1 251 ? 123.726 -61.972 35.678 1.00 75.23 215 ALA E CA 1
ATOM 11581 C C . ALA E 1 251 ? 124.131 -61.958 34.187 1.00 79.71 215 ALA E C 1
ATOM 11582 O O . ALA E 1 251 ? 123.297 -61.789 33.289 1.00 74.61 215 ALA E O 1
ATOM 11584 N N . ALA E 1 261 ? 128.158 -52.844 29.796 1.00 62.86 225 ALA E N 1
ATOM 11585 C CA . ALA E 1 261 ? 128.210 -53.468 28.474 1.00 65.62 225 ALA E CA 1
ATOM 11586 C C . ALA E 1 261 ? 127.976 -52.465 27.370 1.00 69.74 225 ALA E C 1
ATOM 11587 O O . ALA E 1 261 ? 127.822 -51.273 27.635 1.00 71.05 225 ALA E O 1
ATOM 11589 N N . ASP E 1 262 ? 127.991 -52.947 26.124 1.00 80.91 226 ASP E N 1
ATOM 11590 C CA . ASP E 1 262 ? 127.512 -52.151 24.987 1.00 79.81 226 ASP E CA 1
ATOM 11591 C C . ASP E 1 262 ? 125.948 -52.193 25.015 1.00 73.97 226 ASP E C 1
ATOM 11592 O O . ASP E 1 262 ? 125.337 -53.207 25.425 1.00 59.18 226 ASP E O 1
ATOM 11597 N N . PRO E 1 263 ? 125.304 -51.086 24.614 1.00 77.88 227 PRO E N 1
ATOM 11598 C CA . PRO E 1 263 ? 123.854 -50.995 24.669 1.00 79.17 227 PRO E CA 1
ATOM 11599 C C . PRO E 1 263 ? 123.082 -52.233 24.128 1.00 76.85 227 PRO E C 1
ATOM 11600 O O . PRO E 1 263 ? 122.165 -52.701 24.818 1.00 63.72 227 PRO E O 1
ATOM 11604 N N . GLN E 1 264 ? 123.478 -52.764 22.959 1.00 77.02 228 GLN E N 1
ATOM 11605 C CA . GLN E 1 264 ? 122.770 -53.900 22.299 1.00 73.57 228 GLN E CA 1
ATOM 11606 C C . GLN E 1 264 ? 122.805 -55.193 23.123 1.00 67.01 228 GLN E C 1
ATOM 11607 O O . GLN E 1 264 ? 121.852 -55.976 23.113 1.00 66.27 228 GLN E O 1
ATOM 11613 N N . ALA E 1 265 ? 123.878 -55.414 23.860 1.00 65.72 229 ALA E N 1
ATOM 11614 C CA . ALA E 1 265 ? 123.965 -56.628 24.680 1.00 68.63 229 ALA E CA 1
ATOM 11615 C C . ALA E 1 265 ? 122.958 -56.575 25.824 1.00 63.78 229 ALA E C 1
ATOM 11616 O O . ALA E 1 265 ? 122.285 -57.575 26.116 1.00 67.39 229 ALA E O 1
ATOM 11618 N N . VAL E 1 266 ? 122.880 -55.407 26.469 1.00 66.66 230 VAL E N 1
ATOM 11619 C CA . VAL E 1 266 ? 121.912 -55.161 27.559 1.00 66.95 230 VAL E CA 1
ATOM 11620 C C . VAL E 1 266 ? 120.496 -55.352 27.020 1.00 60.19 230 VAL E C 1
ATOM 11621 O O . VAL E 1 266 ? 119.698 -56.091 27.601 1.00 53.69 230 VAL E O 1
ATOM 11625 N N . ARG E 1 267 ? 120.216 -54.706 25.891 1.00 59.26 231 ARG E N 1
ATOM 11626 C CA . ARG E 1 267 ? 118.905 -54.787 25.252 1.00 62.18 231 ARG E CA 1
ATOM 11627 C C . ARG E 1 267 ? 118.471 -56.229 24.982 1.00 63.16 231 ARG E C 1
ATOM 11628 O O . ARG E 1 267 ? 117.307 -56.574 25.217 1.00 69.63 231 ARG E O 1
ATOM 11636 N N . GLU E 1 268 ? 119.395 -57.056 24.486 1.00 72.20 232 GLU E N 1
ATOM 11637 C CA . GLU E 1 268 ? 119.106 -58.482 24.210 1.00 71.00 232 GLU E CA 1
ATOM 11638 C C . GLU E 1 268 ? 118.762 -59.210 25.518 1.00 61.95 232 GLU E C 1
ATOM 11639 O O . GLU E 1 268 ? 117.782 -59.947 25.566 1.00 61.73 232 GLU E O 1
ATOM 11641 N N . ALA E 1 269 ? 119.533 -58.954 26.579 1.00 63.88 233 ALA E N 1
ATOM 11642 C CA . ALA E 1 269 ? 119.324 -59.603 27.898 1.00 64.74 233 ALA E CA 1
ATOM 11643 C C . ALA E 1 269 ? 118.036 -59.120 28.593 1.00 69.19 233 ALA E C 1
ATOM 11644 O O . ALA E 1 269 ? 117.343 -59.902 29.264 1.00 63.26 233 ALA E O 1
ATOM 11646 N N . VAL E 1 270 ? 117.741 -57.826 28.445 1.00 69.53 234 VAL E N 1
ATOM 11647 C CA . VAL E 1 270 ? 116.525 -57.228 29.022 1.00 69.30 234 VAL E CA 1
ATOM 11648 C C . VAL E 1 270 ? 115.292 -57.789 28.300 1.00 62.77 234 VAL E C 1
ATOM 11649 O O . VAL E 1 270 ? 114.385 -58.275 28.978 1.00 50.72 234 VAL E O 1
ATOM 11653 N N . LEU E 1 271 ? 115.309 -57.793 26.958 1.00 57.86 235 LEU E N 1
ATOM 11654 C CA . LEU E 1 271 ? 114.244 -58.461 26.170 1.00 66.02 235 LEU E CA 1
ATOM 11655 C C . LEU E 1 271 ? 114.031 -59.917 26.535 1.00 63.24 235 LEU E C 1
ATOM 11656 O O . LEU E 1 271 ? 112.907 -60.415 26.474 1.00 65.06 235 LEU E O 1
ATOM 11661 N N . ALA E 1 272 ? 115.115 -60.592 26.906 1.00 68.71 236 ALA E N 1
ATOM 11662 C CA . ALA E 1 272 ? 115.063 -61.995 27.308 1.00 72.09 236 ALA E CA 1
ATOM 11663 C C . ALA E 1 272 ? 114.361 -62.098 28.639 1.00 69.22 236 ALA E C 1
ATOM 11664 O O . ALA E 1 272 ? 113.374 -62.830 28.754 1.00 79.04 236 ALA E O 1
ATOM 11666 N N . LEU E 1 273 ? 114.875 -61.375 29.636 1.00 62.27 237 LEU E N 1
ATOM 11667 C CA . LEU E 1 273 ? 114.282 -61.375 30.965 1.00 66.43 237 LEU E CA 1
ATOM 11668 C C . LEU E 1 273 ? 112.769 -61.037 30.952 1.00 61.69 237 LEU E C 1
ATOM 11669 O O . LEU E 1 273 ? 111.971 -61.703 31.622 1.00 65.08 237 LEU E O 1
ATOM 11674 N N . ARG E 1 274 ? 112.375 -60.057 30.147 1.00 63.89 238 ARG E N 1
ATOM 11675 C CA . ARG E 1 274 ? 110.973 -59.595 30.120 1.00 68.52 238 ARG E CA 1
ATOM 11676 C C . ARG E 1 274 ? 110.043 -60.642 29.513 1.00 70.75 238 ARG E C 1
ATOM 11677 O O . ARG E 1 274 ? 108.993 -60.937 30.100 1.00 59.40 238 ARG E O 1
ATOM 11685 N N . ALA E 1 275 ? 110.442 -61.230 28.379 1.00 78.11 239 ALA E N 1
ATOM 11686 C CA . ALA E 1 275 ? 109.649 -62.310 27.736 1.00 74.64 239 ALA E CA 1
ATOM 11687 C C . ALA E 1 275 ? 109.475 -63.566 28.612 1.00 69.80 239 ALA E C 1
ATOM 11688 O O . ALA E 1 275 ? 108.456 -64.268 28.493 1.00 61.70 239 ALA E O 1
ATOM 11690 N N . ARG E 1 276 ? 110.430 -63.846 29.505 1.00 72.17 240 ARG E N 1
ATOM 11691 C CA . ARG E 1 276 ? 110.210 -64.899 30.537 1.00 81.13 240 ARG E CA 1
ATOM 11692 C C . ARG E 1 276 ? 109.141 -64.422 31.551 1.00 81.12 240 ARG E C 1
ATOM 11693 O O . ARG E 1 276 ? 108.230 -65.188 31.919 1.00 77.80 240 ARG E O 1
ATOM 11695 N N . LYS E 1 277 ? 109.234 -63.150 31.967 1.00 77.47 241 LYS E N 1
ATOM 11696 C CA . LYS E 1 277 ? 108.240 -62.552 32.876 1.00 72.78 241 LYS E CA 1
ATOM 11697 C C . LYS E 1 277 ? 106.889 -62.213 32.183 1.00 70.13 241 LYS E C 1
ATOM 11698 O O . LYS E 1 277 ? 105.974 -61.767 32.845 1.00 81.59 241 LYS E O 1
ATOM 11700 N N . GLY E 1 278 ? 106.766 -62.421 30.870 1.00 68.19 242 GLY E N 1
ATOM 11701 C CA . GLY E 1 278 ? 105.526 -62.147 30.120 1.00 70.45 242 GLY E CA 1
ATOM 11702 C C . GLY E 1 278 ? 105.265 -60.669 29.816 1.00 65.16 242 GLY E C 1
ATOM 11703 O O . GLY E 1 278 ? 104.121 -60.239 29.729 1.00 67.09 242 GLY E O 1
ATOM 11704 N N . MET E 1 279 ? 106.344 -59.931 29.580 1.00 61.58 243 MET E N 1
ATOM 11705 C CA . MET E 1 279 ? 106.379 -58.473 29.571 1.00 58.42 243 MET E CA 1
ATOM 11706 C C . MET E 1 279 ? 107.000 -57.863 28.289 1.00 57.95 243 MET E C 1
ATOM 11707 O O . MET E 1 279 ? 107.488 -56.723 28.302 1.00 58.91 243 MET E O 1
ATOM 11712 N N . VAL E 1 280 ? 106.940 -58.606 27.182 1.00 55.06 244 VAL E N 1
ATOM 11713 C CA . VAL E 1 280 ? 107.050 -58.027 25.829 1.00 57.56 244 VAL E CA 1
ATOM 11714 C C . VAL E 1 280 ? 105.747 -58.407 25.149 1.00 56.61 244 VAL E C 1
ATOM 11715 O O . VAL E 1 280 ? 105.246 -59.515 25.332 1.00 52.77 244 VAL E O 1
ATOM 11717 N N . LEU E 1 281 ? 105.185 -57.480 24.386 1.00 62.21 245 LEU E N 1
ATOM 11718 C CA . LEU E 1 281 ? 103.948 -57.751 23.642 1.00 66.82 245 LEU E CA 1
ATOM 11719 C C . LEU E 1 281 ? 104.150 -58.894 22.653 1.00 68.70 245 LEU E C 1
ATOM 11720 O O . LEU E 1 281 ? 105.091 -58.901 21.840 1.00 57.71 245 LEU E O 1
ATOM 11725 N N . ASP E 1 282 ? 103.238 -59.847 22.740 1.00 67.18 246 ASP E N 1
ATOM 11726 C CA . ASP E 1 282 ? 103.281 -61.029 21.926 1.00 70.67 246 ASP E CA 1
ATOM 11727 C C . ASP E 1 282 ? 101.833 -61.488 21.772 1.00 61.99 246 ASP E C 1
ATOM 11728 O O . ASP E 1 282 ? 101.325 -62.181 22.661 1.00 58.42 246 ASP E O 1
ATOM 11733 N N . PRO E 1 283 ? 101.172 -61.097 20.653 1.00 62.72 247 PRO E N 1
ATOM 11734 C CA . PRO E 1 283 ? 99.717 -61.270 20.459 1.00 70.43 247 PRO E CA 1
ATOM 11735 C C . PRO E 1 283 ? 99.115 -62.668 20.643 1.00 78.87 247 PRO E C 1
ATOM 11736 O O . PRO E 1 283 ? 97.929 -62.772 20.932 1.00 77.97 247 PRO E O 1
ATOM 11740 N N . THR E 1 284 ? 99.894 -63.725 20.433 1.00 83.56 248 THR E N 1
ATOM 11741 C CA . THR E 1 284 ? 99.411 -65.093 20.681 1.00 79.56 248 THR E CA 1
ATOM 11742 C C . THR E 1 284 ? 99.327 -65.366 22.168 1.00 76.61 248 THR E C 1
ATOM 11743 O O . THR E 1 284 ? 98.586 -66.256 22.581 1.00 76.07 248 THR E O 1
ATOM 11747 N N . ASP E 1 285 ? 100.121 -64.636 22.963 1.00 73.48 249 ASP E N 1
ATOM 11748 C CA . ASP E 1 285 ? 100.229 -64.889 24.396 1.00 67.14 249 ASP E CA 1
ATOM 11749 C C . ASP E 1 285 ? 99.294 -63.967 25.217 1.00 68.03 249 ASP E C 1
ATOM 11750 O O . ASP E 1 285 ? 99.615 -62.812 25.480 1.00 69.34 249 ASP E O 1
ATOM 11755 N N . HIS E 1 286 ? 98.149 -64.500 25.640 1.00 69.37 250 HIS E N 1
ATOM 11756 C CA . HIS E 1 286 ? 97.156 -63.739 26.415 1.00 73.62 250 HIS E CA 1
ATOM 11757 C C . HIS E 1 286 ? 97.713 -63.216 27.749 1.00 74.44 250 HIS E C 1
ATOM 11758 O O . HIS E 1 286 ? 97.149 -62.287 28.311 1.00 76.30 250 HIS E O 1
ATOM 11765 N N . ASP E 1 287 ? 98.831 -63.771 28.223 1.00 70.65 251 ASP E N 1
ATOM 11766 C CA . ASP E 1 287 ? 99.597 -63.154 29.308 1.00 68.92 251 ASP E CA 1
ATOM 11767 C C . ASP E 1 287 ? 100.205 -61.768 29.005 1.00 70.87 251 ASP E C 1
ATOM 11768 O O . ASP E 1 287 ? 100.759 -61.125 29.912 1.00 66.08 251 ASP E O 1
ATOM 11773 N N . THR E 1 288 ? 100.178 -61.351 27.736 1.00 68.60 252 THR E N 1
ATOM 11774 C CA . THR E 1 288 ? 100.580 -59.995 27.319 1.00 66.44 252 THR E CA 1
ATOM 11775 C C . THR E 1 288 ? 99.378 -59.096 26.968 1.00 62.22 252 THR E C 1
ATOM 11776 O O . THR E 1 288 ? 99.566 -57.932 26.582 1.00 57.44 252 THR E O 1
ATOM 11780 N N . TRP E 1 289 ? 98.169 -59.670 26.994 1.00 61.62 253 TRP E N 1
ATOM 11781 C CA . TRP E 1 289 ? 96.920 -58.909 26.882 1.00 64.63 253 TRP E CA 1
ATOM 11782 C C . TRP E 1 289 ? 96.685 -58.298 28.288 1.00 56.99 253 TRP E C 1
ATOM 11783 O O . TRP E 1 289 ? 95.907 -58.825 29.113 1.00 52.77 253 TRP E O 1
ATOM 11794 N N . SER E 1 290 ? 97.436 -57.235 28.561 1.00 52.15 254 SER E N 1
ATOM 11795 C CA . SER E 1 290 ? 97.551 -56.652 29.880 1.00 50.04 254 SER E CA 1
ATOM 11796 C C . SER E 1 290 ? 97.888 -55.161 29.807 1.00 47.16 254 SER E C 1
ATOM 11797 O O . SER E 1 290 ? 97.978 -54.556 28.709 1.00 46.39 254 SER E O 1
ATOM 11800 N N . VAL E 1 291 ? 98.139 -54.612 30.996 1.00 42.86 255 VAL E N 1
ATOM 11801 C CA . VAL E 1 291 ? 98.747 -53.278 31.161 1.00 46.66 255 VAL E CA 1
ATOM 11802 C C . VAL E 1 291 ? 100.049 -53.402 31.959 1.00 50.08 255 VAL E C 1
ATOM 11803 O O . VAL E 1 291 ? 100.515 -52.445 32.599 1.00 51.54 255 VAL E O 1
ATOM 11807 N N . GLY E 1 292 ? 100.670 -54.579 31.857 1.00 55.79 256 GLY E N 1
ATOM 11808 C CA . GLY E 1 292 ? 101.902 -54.874 32.564 1.00 55.60 256 GLY E CA 1
ATOM 11809 C C . GLY E 1 292 ? 101.590 -55.172 34.019 1.00 51.30 256 GLY E C 1
ATOM 11810 O O . GLY E 1 292 ? 100.588 -55.784 34.306 1.00 40.71 256 GLY E O 1
ATOM 11811 N N . SER E 1 293 ? 102.463 -54.732 34.924 1.00 47.63 257 SER E N 1
ATOM 11812 C CA . SER E 1 293 ? 102.189 -54.759 36.354 1.00 53.21 257 SER E CA 1
ATOM 11813 C C . SER E 1 293 ? 101.054 -53.790 36.653 1.00 51.78 257 SER E C 1
ATOM 11814 O O . SER E 1 293 ? 101.101 -52.646 36.208 1.00 54.90 257 SER E O 1
ATOM 11817 N N . PHE E 1 294 ? 100.079 -54.258 37.426 1.00 50.56 258 PHE E N 1
ATOM 11818 C CA . PHE E 1 294 ? 98.827 -53.529 37.729 1.00 49.22 258 PHE E CA 1
ATOM 11819 C C . PHE E 1 294 ? 98.936 -52.738 39.023 1.00 43.95 258 PHE E C 1
ATOM 11820 O O . PHE E 1 294 ? 98.248 -51.732 39.166 1.00 50.21 258 PHE E O 1
ATOM 11828 N N . PHE E 1 295 ? 99.796 -53.178 39.945 1.00 39.98 259 PHE E N 1
ATOM 11829 C CA . PHE E 1 295 ? 100.155 -52.412 41.135 1.00 43.55 259 PHE E CA 1
ATOM 11830 C C . PHE E 1 295 ? 101.613 -51.931 41.151 1.00 45.41 259 PHE E C 1
ATOM 11831 O O . PHE E 1 295 ? 102.533 -52.642 40.749 1.00 58.38 259 PHE E O 1
ATOM 11839 N N . THR E 1 296 ? 101.813 -50.719 41.631 1.00 46.68 260 THR E N 1
ATOM 11840 C CA . THR E 1 296 ? 103.121 -50.177 41.896 1.00 46.48 260 THR E CA 1
ATOM 11841 C C . THR E 1 296 ? 103.727 -50.769 43.197 1.00 53.58 260 THR E C 1
ATOM 11842 O O . THR E 1 296 ? 103.020 -51.172 44.104 1.00 55.69 260 THR E O 1
ATOM 11846 N N . ASN E 1 297 ? 105.048 -50.766 43.284 1.00 56.05 261 ASN E N 1
ATOM 11847 C CA . ASN E 1 297 ? 105.741 -51.250 44.472 1.00 53.13 261 ASN E CA 1
ATOM 11848 C C . ASN E 1 297 ? 105.611 -50.222 45.583 1.00 53.27 261 ASN E C 1
ATOM 11849 O O . ASN E 1 297 ? 106.037 -49.099 45.399 1.00 51.04 261 ASN E O 1
ATOM 11854 N N . PRO E 1 298 ? 105.021 -50.598 46.731 1.00 51.00 262 PRO E N 1
ATOM 11855 C CA . PRO E 1 298 ? 104.830 -49.622 47.815 1.00 55.32 262 PRO E CA 1
ATOM 11856 C C . PRO E 1 298 ? 106.127 -49.300 48.575 1.00 62.04 262 PRO E C 1
ATOM 11857 O O . PRO E 1 298 ? 106.978 -50.175 48.681 1.00 58.37 262 PRO E O 1
ATOM 11861 N N . VAL E 1 299 ? 106.287 -48.073 49.082 1.00 58.71 263 VAL E N 1
ATOM 11862 C CA . VAL E 1 299 ? 107.420 -47.789 49.961 1.00 66.83 263 VAL E CA 1
ATOM 11863 C C . VAL E 1 299 ? 107.108 -48.291 51.366 1.00 67.76 263 VAL E C 1
ATOM 11864 O O . VAL E 1 299 ? 106.229 -47.769 52.006 1.00 69.85 263 VAL E O 1
ATOM 11868 N N . PRO E 1 326 ? 114.468 -44.052 49.258 1.00 87.47 290 PRO E N 1
ATOM 11869 C CA . PRO E 1 326 ? 114.477 -42.582 49.396 1.00 86.76 290 PRO E CA 1
ATOM 11870 C C . PRO E 1 326 ? 113.557 -42.040 50.512 1.00 80.73 290 PRO E C 1
ATOM 11871 O O . PRO E 1 326 ? 113.931 -41.122 51.235 1.00 66.29 290 PRO E O 1
ATOM 11875 N N . ASP E 1 327 ? 112.367 -42.614 50.657 1.00 85.24 291 ASP E N 1
ATOM 11876 C CA . ASP E 1 327 ? 111.436 -42.232 51.735 1.00 80.58 291 ASP E CA 1
ATOM 11877 C C . ASP E 1 327 ? 111.043 -43.403 52.675 1.00 77.59 291 ASP E C 1
ATOM 11878 O O . ASP E 1 327 ? 110.176 -43.239 53.531 1.00 80.78 291 ASP E O 1
ATOM 11883 N N . GLY E 1 328 ? 111.718 -44.554 52.533 1.00 74.84 292 GLY E N 1
ATOM 11884 C CA . GLY E 1 328 ? 111.441 -45.794 53.301 1.00 69.77 292 GLY E CA 1
ATOM 11885 C C . GLY E 1 328 ? 112.205 -46.969 52.671 1.00 76.13 292 GLY E C 1
ATOM 11886 O O . GLY E 1 328 ? 113.351 -46.789 52.218 1.00 65.74 292 GLY E O 1
ATOM 11887 N N . VAL E 1 329 ? 111.587 -48.160 52.647 1.00 76.16 293 VAL E N 1
ATOM 11888 C CA . VAL E 1 329 ? 112.091 -49.338 51.886 1.00 75.66 293 VAL E CA 1
ATOM 11889 C C . VAL E 1 329 ? 111.015 -49.793 50.907 1.00 73.62 293 VAL E C 1
ATOM 11890 O O . VAL E 1 329 ? 109.885 -50.086 51.317 1.00 79.12 293 VAL E O 1
ATOM 11892 N N . LYS E 1 330 ? 111.356 -49.835 49.623 1.00 72.56 294 LYS E N 1
ATOM 11893 C CA . LYS E 1 330 ? 110.427 -50.294 48.592 1.00 71.06 294 LYS E CA 1
ATOM 11894 C C . LYS E 1 330 ? 110.388 -51.834 48.641 1.00 67.52 294 LYS E C 1
ATOM 11895 O O . LYS E 1 330 ? 111.435 -52.476 48.723 1.00 77.58 294 LYS E O 1
ATOM 11897 N N . LEU E 1 331 ? 109.176 -52.388 48.612 1.00 59.05 295 LEU E N 1
ATOM 11898 C CA . LEU E 1 331 ? 108.897 -53.824 48.654 1.00 64.25 295 LEU E CA 1
ATOM 11899 C C . LEU E 1 331 ? 108.345 -54.288 47.312 1.00 75.00 295 LEU E C 1
ATOM 11900 O O . LEU E 1 331 ? 107.589 -53.564 46.659 1.00 83.30 295 LEU E O 1
ATOM 11905 N N . ALA E 1 332 ? 108.694 -55.496 46.894 1.00 73.66 296 ALA E N 1
ATOM 11906 C CA . ALA E 1 332 ? 108.253 -55.974 45.593 1.00 75.39 296 ALA E CA 1
ATOM 11907 C C . ALA E 1 332 ? 106.802 -56.419 45.725 1.00 71.17 296 ALA E C 1
ATOM 11908 O O . ALA E 1 332 ? 106.490 -57.382 46.424 1.00 78.05 296 ALA E O 1
ATOM 11910 N N . ALA E 1 333 ? 105.920 -55.695 45.052 1.00 66.46 297 ALA E N 1
ATOM 11911 C CA . ALA E 1 333 ? 104.486 -55.960 45.117 1.00 64.17 297 ALA E CA 1
ATOM 11912 C C . ALA E 1 333 ? 104.126 -57.371 44.658 1.00 57.39 297 ALA E C 1
ATOM 11913 O O . ALA E 1 333 ? 103.192 -57.967 45.185 1.00 59.29 297 ALA E O 1
ATOM 11915 N N . GLY E 1 334 ? 104.868 -57.897 43.685 1.00 53.18 298 GLY E N 1
ATOM 11916 C CA . GLY E 1 334 ? 104.794 -59.328 43.327 1.00 57.69 298 GLY E CA 1
ATOM 11917 C C . GLY E 1 334 ? 104.841 -60.309 44.507 1.00 55.14 298 GLY E C 1
ATOM 11918 O O . GLY E 1 334 ? 103.981 -61.173 44.593 1.00 53.32 298 GLY E O 1
ATOM 11919 N N . TRP E 1 335 ? 105.820 -60.180 45.414 1.00 59.45 299 TRP E N 1
ATOM 11920 C CA . TRP E 1 335 ? 105.922 -61.093 46.588 1.00 64.77 299 TRP E CA 1
ATOM 11921 C C . TRP E 1 335 ? 104.719 -60.881 47.494 1.00 70.14 299 TRP E C 1
ATOM 11922 O O . TRP E 1 335 ? 104.072 -61.859 47.881 1.00 66.27 299 TRP E O 1
ATOM 11924 N N . LEU E 1 336 ? 104.388 -59.613 47.796 1.00 67.99 300 LEU E N 1
ATOM 11925 C CA . LEU E 1 336 ? 103.208 -59.314 48.633 1.00 62.77 300 LEU E CA 1
ATOM 11926 C C . LEU E 1 336 ? 101.967 -59.984 48.094 1.00 63.32 300 LEU E C 1
ATOM 11927 O O . LEU E 1 336 ? 101.154 -60.493 48.853 1.00 66.99 300 LEU E O 1
ATOM 11932 N N . VAL E 1 337 ? 101.825 -59.972 46.775 1.00 62.17 301 VAL E N 1
ATOM 11933 C CA . VAL E 1 337 ? 100.655 -60.565 46.105 1.00 61.62 301 VAL E CA 1
ATOM 11934 C C . VAL E 1 337 ? 100.636 -62.090 46.215 1.00 64.55 301 VAL E C 1
ATOM 11935 O O . VAL E 1 337 ? 99.594 -62.685 46.547 1.00 55.59 301 VAL E O 1
ATOM 11939 N N . GLU E 1 338 ? 101.774 -62.709 45.874 1.00 68.37 302 GLU E N 1
ATOM 11940 C CA . GLU E 1 338 ? 101.925 -64.175 45.915 1.00 69.40 302 GLU E CA 1
ATOM 11941 C C . GLU E 1 338 ? 101.811 -64.663 47.341 1.00 59.86 302 GLU E C 1
ATOM 11942 O O . GLU E 1 338 ? 101.041 -65.580 47.628 1.00 54.34 302 GLU E O 1
ATOM 11948 N N . ARG E 1 339 ? 102.538 -63.990 48.231 1.00 60.18 303 ARG E N 1
ATOM 11949 C CA . ARG E 1 339 ? 102.574 -64.341 49.641 1.00 60.36 303 ARG E CA 1
ATOM 11950 C C . ARG E 1 339 ? 101.213 -64.257 50.321 1.00 70.99 303 ARG E C 1
ATOM 11951 O O . ARG E 1 339 ? 101.013 -64.936 51.318 1.00 74.24 303 ARG E O 1
ATOM 11953 N N . ALA E 1 340 ? 100.296 -63.426 49.811 1.00 73.73 304 ALA E N 1
ATOM 11954 C CA . ALA E 1 340 ? 98.932 -63.346 50.358 1.00 74.29 304 ALA E CA 1
ATOM 11955 C C . ALA E 1 340 ? 97.934 -64.326 49.738 1.00 73.28 304 ALA E C 1
ATOM 11956 O O . ALA E 1 340 ? 96.734 -64.256 50.074 1.00 68.80 304 ALA E O 1
ATOM 11958 N N . GLY E 1 341 ? 98.398 -65.209 48.838 1.00 67.98 305 GLY E N 1
ATOM 11959 C CA . GLY E 1 341 ? 97.592 -66.348 48.363 1.00 66.25 305 GLY E CA 1
ATOM 11960 C C . GLY E 1 341 ? 97.189 -66.307 46.908 1.00 70.55 305 GLY E C 1
ATOM 11961 O O . GLY E 1 341 ? 96.511 -67.229 46.440 1.00 71.17 305 GLY E O 1
ATOM 11962 N N . PHE E 1 342 ? 97.585 -65.243 46.198 1.00 78.12 306 PHE E N 1
ATOM 11963 C CA . PHE E 1 342 ? 97.262 -65.045 44.765 1.00 75.84 306 PHE E CA 1
ATOM 11964 C C . PHE E 1 342 ? 98.516 -65.373 43.973 1.00 79.20 306 PHE E C 1
ATOM 11965 O O . PHE E 1 342 ? 99.480 -64.593 43.936 1.00 81.12 306 PHE E O 1
ATOM 11973 N N . GLY E 1 343 ? 98.505 -66.550 43.363 1.00 83.00 307 GLY E N 1
ATOM 11974 C CA . GLY E 1 343 ? 99.632 -67.016 42.590 1.00 83.40 307 GLY E CA 1
ATOM 11975 C C . GLY E 1 343 ? 99.408 -66.732 41.132 1.00 83.14 307 GLY E C 1
ATOM 11976 O O . GLY E 1 343 ? 98.267 -66.419 40.697 1.00 68.67 307 GLY E O 1
ATOM 11977 N N . LYS E 1 344 ? 100.509 -66.859 40.384 1.00 79.35 308 LYS E N 1
ATOM 11978 C CA . LYS E 1 344 ? 100.476 -66.825 38.925 1.00 77.57 308 LYS E CA 1
ATOM 11979 C C . LYS E 1 344 ? 99.356 -67.740 38.403 1.00 70.78 308 LYS E C 1
ATOM 11980 O O . LYS E 1 344 ? 99.155 -68.833 38.918 1.00 81.67 308 LYS E O 1
ATOM 11982 N N . GLY E 1 345 ? 98.595 -67.261 37.429 1.00 65.76 309 GLY E N 1
ATOM 11983 C CA . GLY E 1 345 ? 97.463 -68.000 36.883 1.00 62.93 309 GLY E CA 1
ATOM 11984 C C . GLY E 1 345 ? 96.123 -67.881 37.616 1.00 67.06 309 GLY E C 1
ATOM 11985 O O . GLY E 1 345 ? 95.114 -68.407 37.100 1.00 59.79 309 GLY E O 1
ATOM 11986 N N . TYR E 1 346 ? 96.076 -67.215 38.786 1.00 67.57 310 TYR E N 1
ATOM 11987 C CA . TYR E 1 346 ? 94.813 -67.127 39.586 1.00 81.93 310 TYR E CA 1
ATOM 11988 C C . TYR E 1 346 ? 93.696 -66.402 38.800 1.00 83.32 310 TYR E C 1
ATOM 11989 O O . TYR E 1 346 ? 93.979 -65.313 38.285 1.00 81.44 310 TYR E O 1
ATOM 11998 N N . PRO E 1 347 ? 92.475 -66.971 38.662 1.00 89.61 311 PRO E N 1
ATOM 11999 C CA . PRO E 1 347 ? 92.107 -68.332 39.127 1.00 90.95 311 PRO E CA 1
ATOM 12000 C C . PRO E 1 347 ? 92.668 -69.477 38.263 1.00 88.33 311 PRO E C 1
ATOM 12001 O O . PRO E 1 347 ? 92.835 -70.609 38.746 1.00 88.28 311 PRO E O 1
ATOM 12005 N N . ALA E 1 352 ? 87.358 -68.361 33.624 1.00 72.10 316 ALA E N 1
ATOM 12006 C CA . ALA E 1 352 ? 87.807 -67.084 34.190 1.00 77.53 316 ALA E CA 1
ATOM 12007 C C . ALA E 1 352 ? 88.333 -66.169 33.070 1.00 79.16 316 ALA E C 1
ATOM 12008 O O . ALA E 1 352 ? 89.415 -66.434 32.533 1.00 76.66 316 ALA E O 1
ATOM 12010 N N . PRO E 1 353 ? 87.562 -65.113 32.697 1.00 80.51 317 PRO E N 1
ATOM 12011 C CA . PRO E 1 353 ? 87.977 -64.164 31.644 1.00 73.73 317 PRO E CA 1
ATOM 12012 C C . PRO E 1 353 ? 89.164 -63.266 31.986 1.00 66.02 317 PRO E C 1
ATOM 12013 O O . PRO E 1 353 ? 89.826 -62.739 31.074 1.00 58.67 317 PRO E O 1
ATOM 12017 N N . CYS E 1 354 ? 89.447 -63.096 33.270 1.00 64.23 318 CYS E N 1
ATOM 12018 C CA . CYS E 1 354 ? 90.618 -62.337 33.687 1.00 66.02 318 CYS E CA 1
ATOM 12019 C C . CYS E 1 354 ? 91.331 -63.114 34.726 1.00 58.20 318 CYS E C 1
ATOM 12020 O O . CYS E 1 354 ? 90.713 -63.638 35.639 1.00 57.56 318 CYS E O 1
ATOM 12023 N N . ARG E 1 355 ? 92.644 -63.214 34.578 1.00 64.52 319 ARG E N 1
ATOM 12024 C CA . ARG E 1 355 ? 93.463 -63.959 35.526 1.00 68.07 319 ARG E CA 1
ATOM 12025 C C . ARG E 1 355 ? 94.785 -63.260 35.706 1.00 63.66 319 ARG E C 1
ATOM 12026 O O . ARG E 1 355 ? 95.199 -62.482 34.848 1.00 71.61 319 ARG E O 1
ATOM 12034 N N . LEU E 1 356 ? 95.469 -63.552 36.806 1.00 62.09 320 LEU E N 1
ATOM 12035 C CA . LEU E 1 356 ? 96.850 -63.106 36.924 1.00 64.83 320 LEU E CA 1
ATOM 12036 C C . LEU E 1 356 ? 97.664 -63.904 35.909 1.00 64.37 320 LEU E C 1
ATOM 12037 O O . LEU E 1 356 ? 97.320 -65.059 35.564 1.00 63.43 320 LEU E O 1
ATOM 12042 N N . SER E 1 357 ? 98.714 -63.272 35.404 1.00 66.98 321 SER E N 1
ATOM 12043 C CA . SER E 1 357 ? 99.584 -63.878 34.398 1.00 70.58 321 SER E CA 1
ATOM 12044 C C . SER E 1 357 ? 100.203 -65.152 34.969 1.00 73.92 321 SER E C 1
ATOM 12045 O O . SER E 1 357 ? 100.662 -65.157 36.131 1.00 70.29 321 SER E O 1
ATOM 12048 N N . THR E 1 358 ? 100.207 -66.215 34.154 1.00 73.26 322 THR E N 1
ATOM 12049 C CA . THR E 1 358 ? 100.935 -67.469 34.475 1.00 74.41 322 THR E CA 1
ATOM 12050 C C . THR E 1 358 ? 102.442 -67.160 34.661 1.00 72.16 322 THR E C 1
ATOM 12051 O O . THR E 1 358 ? 103.111 -67.762 35.503 1.00 68.47 322 THR E O 1
ATOM 12055 N N . LYS E 1 359 ? 102.900 -66.162 33.932 1.00 68.87 323 LYS E N 1
ATOM 12056 C CA . LYS E 1 359 ? 104.270 -65.727 33.982 1.00 73.24 323 LYS E CA 1
ATOM 12057 C C . LYS E 1 359 ? 104.591 -64.527 34.858 1.00 70.03 323 LYS E C 1
ATOM 12058 O O . LYS E 1 359 ? 105.738 -64.191 34.985 1.00 67.65 323 LYS E O 1
ATOM 12064 N N . HIS E 1 360 ? 103.607 -63.875 35.455 1.00 71.01 324 HIS E N 1
ATOM 12065 C CA . HIS E 1 360 ? 103.886 -62.695 36.255 1.00 71.52 324 HIS E CA 1
ATOM 12066 C C . HIS E 1 360 ? 102.668 -62.312 37.084 1.00 76.83 324 HIS E C 1
ATOM 12067 O O . HIS E 1 360 ? 101.665 -61.900 36.558 1.00 68.25 324 HIS E O 1
ATOM 12074 N N . ALA E 1 361 ? 102.766 -62.483 38.391 1.00 77.90 325 ALA E N 1
ATOM 12075 C CA . ALA E 1 361 ? 101.655 -62.223 39.289 1.00 81.26 325 ALA E CA 1
ATOM 12076 C C . ALA E 1 361 ? 101.093 -60.825 39.198 1.00 75.22 325 ALA E C 1
ATOM 12077 O O . ALA E 1 361 ? 99.920 -60.639 39.006 1.00 70.12 325 ALA E O 1
ATOM 12079 N N . LEU E 1 362 ? 101.947 -59.845 39.345 1.00 65.75 326 LEU E N 1
ATOM 12080 C CA . LEU E 1 362 ? 101.516 -58.454 39.261 1.00 59.86 326 LEU E CA 1
ATOM 12081 C C . LEU E 1 362 ? 100.647 -58.120 38.051 1.00 62.64 326 LEU E C 1
ATOM 12082 O O . LEU E 1 362 ? 99.830 -57.205 38.127 1.00 61.14 326 LEU E O 1
ATOM 12087 N N . ALA E 1 363 ? 100.821 -58.843 36.944 1.00 58.23 327 ALA E N 1
ATOM 12088 C CA . ALA E 1 363 ? 100.199 -58.461 35.698 1.00 54.15 327 ALA E CA 1
ATOM 12089 C C . ALA E 1 363 ? 98.825 -59.099 35.502 1.00 59.43 327 ALA E C 1
ATOM 12090 O O . ALA E 1 363 ? 98.733 -60.295 35.230 1.00 63.52 327 ALA E O 1
ATOM 12092 N N . LEU E 1 364 ? 97.761 -58.306 35.638 1.00 55.29 328 LEU E N 1
ATOM 12093 C CA . LEU E 1 364 ? 96.394 -58.786 35.316 1.00 58.88 328 LEU E CA 1
ATOM 12094 C C . LEU E 1 364 ? 96.187 -58.943 33.799 1.00 53.71 328 LEU E C 1
ATOM 12095 O O . LEU E 1 364 ? 96.579 -58.066 33.037 1.00 51.61 328 LEU E O 1
ATOM 12100 N N . THR E 1 365 ? 95.522 -60.023 33.373 1.00 47.88 329 THR E N 1
ATOM 12101 C CA . THR E 1 365 ? 95.461 -60.362 31.951 1.00 51.43 329 THR E CA 1
ATOM 12102 C C . THR E 1 365 ? 94.046 -60.637 31.482 1.00 49.26 329 THR E C 1
ATOM 12103 O O . THR E 1 365 ? 93.203 -61.109 32.250 1.00 52.39 329 THR E O 1
ATOM 12107 N N . ASN E 1 366 ? 93.788 -60.317 30.219 1.00 50.39 330 ASN E N 1
ATOM 12108 C CA . ASN E 1 366 ? 92.505 -60.562 29.572 1.00 51.74 330 ASN E CA 1
ATOM 12109 C C . ASN E 1 366 ? 92.639 -61.904 28.895 1.00 64.14 330 ASN E C 1
ATOM 12110 O O . ASN E 1 366 ? 93.474 -62.050 28.002 1.00 82.60 330 ASN E O 1
ATOM 12115 N N . ARG E 1 367 ? 91.837 -62.889 29.283 1.00 70.60 331 ARG E N 1
ATOM 12116 C CA . ARG E 1 367 ? 91.977 -64.235 28.690 1.00 71.21 331 ARG E CA 1
ATOM 12117 C C . ARG E 1 367 ? 91.292 -64.384 27.346 1.00 67.99 331 ARG E C 1
ATOM 12118 O O . ARG E 1 367 ? 91.587 -65.316 26.633 1.00 68.87 331 ARG E O 1
ATOM 12126 N N . GLY E 1 368 ? 90.428 -63.431 27.000 1.00 71.37 332 GLY E N 1
ATOM 12127 C CA . GLY E 1 368 ? 89.493 -63.528 25.887 1.00 69.74 332 GLY E CA 1
ATOM 12128 C C . GLY E 1 368 ? 88.128 -63.066 26.398 1.00 63.96 332 GLY E C 1
ATOM 12129 O O . GLY E 1 368 ? 87.605 -63.642 27.336 1.00 54.68 332 GLY E O 1
ATOM 12130 N N . GLY E 1 369 ? 87.573 -62.016 25.785 1.00 70.52 333 GLY E N 1
ATOM 12131 C CA . GLY E 1 369 ? 86.296 -61.420 26.205 1.00 70.27 333 GLY E CA 1
ATOM 12132 C C . GLY E 1 369 ? 86.207 -60.843 27.624 1.00 69.52 333 GLY E C 1
ATOM 12133 O O . GLY E 1 369 ? 85.159 -60.970 28.263 1.00 63.08 333 GLY E O 1
ATOM 12134 N N . ALA E 1 370 ? 87.281 -60.237 28.146 1.00 61.91 334 ALA E N 1
ATOM 12135 C CA . ALA E 1 370 ? 87.216 -59.685 29.507 1.00 60.36 334 ALA E CA 1
ATOM 12136 C C . ALA E 1 370 ? 86.604 -58.302 29.476 1.00 56.20 334 ALA E C 1
ATOM 12137 O O . ALA E 1 370 ? 86.806 -57.540 28.528 1.00 60.78 334 ALA E O 1
ATOM 12139 N N . THR E 1 371 ? 85.852 -57.981 30.522 1.00 57.34 335 THR E N 1
ATOM 12140 C CA . THR E 1 371 ? 85.314 -56.631 30.699 1.00 59.00 335 THR E CA 1
ATOM 12141 C C . THR E 1 371 ? 86.205 -55.913 31.717 1.00 56.75 335 THR E C 1
ATOM 12142 O O . THR E 1 371 ? 86.834 -56.557 32.568 1.00 51.21 335 THR E O 1
ATOM 12146 N N . ALA E 1 372 ? 86.238 -54.578 31.607 1.00 60.36 336 ALA E N 1
ATOM 12147 C CA . ALA E 1 372 ? 86.788 -53.688 32.636 1.00 55.15 336 ALA E CA 1
ATOM 12148 C C . ALA E 1 372 ? 86.304 -54.069 34.031 1.00 55.43 336 ALA E C 1
ATOM 12149 O O . ALA E 1 372 ? 87.098 -54.058 34.989 1.00 57.02 336 ALA E O 1
ATOM 12151 N N . GLU E 1 373 ? 85.035 -54.476 34.137 1.00 58.40 337 GLU E N 1
ATOM 12152 C CA . GLU E 1 373 ? 84.510 -54.961 35.408 1.00 62.04 337 GLU E CA 1
ATOM 12153 C C . GLU E 1 373 ? 85.235 -56.225 35.905 1.00 64.09 337 GLU E C 1
ATOM 12154 O O . GLU E 1 373 ? 85.550 -56.322 37.107 1.00 65.12 337 GLU E O 1
ATOM 12160 N N . ASP E 1 374 ? 85.546 -57.163 35.005 1.00 56.64 338 ASP E N 1
ATOM 12161 C CA . ASP E 1 374 ? 86.379 -58.343 35.381 1.00 59.91 338 ASP E CA 1
ATOM 12162 C C . ASP E 1 374 ? 87.789 -57.933 35.843 1.00 57.89 338 ASP E C 1
ATOM 12163 O O . ASP E 1 374 ? 88.314 -58.450 36.827 1.00 49.85 338 ASP E O 1
ATOM 12168 N N . VAL E 1 375 ? 88.394 -56.989 35.129 1.00 54.18 339 VAL E N 1
ATOM 12169 C CA . VAL E 1 375 ? 89.730 -56.554 35.494 1.00 50.41 339 VAL E CA 1
ATOM 12170 C C . VAL E 1 375 ? 89.722 -55.938 36.877 1.00 53.98 339 VAL E C 1
ATOM 12171 O O . VAL E 1 375 ? 90.395 -56.489 37.754 1.00 54.80 339 VAL E O 1
ATOM 12175 N N . VAL E 1 376 ? 88.942 -54.855 37.097 1.00 51.26 340 VAL E N 1
ATOM 12176 C CA . VAL E 1 376 ? 88.919 -54.187 38.431 1.00 49.12 340 VAL E CA 1
ATOM 12177 C C . VAL E 1 376 ? 88.370 -55.016 39.592 1.00 46.09 340 VAL E C 1
ATOM 12178 O O . VAL E 1 376 ? 88.777 -54.804 40.746 1.00 50.97 340 VAL E O 1
ATOM 12182 N N . THR E 1 377 ? 87.507 -55.989 39.312 1.00 50.08 341 THR E N 1
ATOM 12183 C CA . THR E 1 377 ? 87.034 -56.912 40.368 1.00 53.51 341 THR E CA 1
ATOM 12184 C C . THR E 1 377 ? 88.192 -57.788 40.869 1.00 54.05 341 THR E C 1
ATOM 12185 O O . THR E 1 377 ? 88.353 -57.991 42.067 1.00 50.67 341 THR E O 1
ATOM 12189 N N . LEU E 1 378 ? 88.999 -58.298 39.940 1.00 58.56 342 LEU E N 1
ATOM 12190 C CA . LEU E 1 378 ? 90.138 -59.147 40.308 1.00 55.34 342 LEU E CA 1
ATOM 12191 C C . LEU E 1 378 ? 91.154 -58.296 41.024 1.00 50.91 342 LEU E C 1
ATOM 12192 O O . LEU E 1 378 ? 91.662 -58.686 42.081 1.00 52.55 342 LEU E O 1
ATOM 12197 N N . ALA E 1 379 ? 91.397 -57.101 40.485 1.00 49.38 343 ALA E N 1
ATOM 12198 C CA . ALA E 1 379 ? 92.364 -56.170 41.083 1.00 53.84 343 ALA E CA 1
ATOM 12199 C C . ALA E 1 379 ? 92.029 -55.800 42.522 1.00 55.91 343 ALA E C 1
ATOM 12200 O O . ALA E 1 379 ? 92.932 -55.738 43.360 1.00 53.96 343 ALA E O 1
ATOM 12202 N N . ARG E 1 380 ? 90.741 -55.570 42.799 1.00 51.94 344 ARG E N 1
ATOM 12203 C CA . ARG E 1 380 ? 90.296 -55.241 44.157 1.00 52.50 344 ARG E CA 1
ATOM 12204 C C . ARG E 1 380 ? 90.439 -56.447 45.108 1.00 50.24 344 ARG E C 1
ATOM 12205 O O . ARG E 1 380 ? 90.847 -56.287 46.264 1.00 48.70 344 ARG E O 1
ATOM 12213 N N . ALA E 1 381 ? 90.052 -57.627 44.621 1.00 49.05 345 ALA E N 1
ATOM 12214 C CA . ALA E 1 381 ? 90.229 -58.910 45.333 1.00 50.22 345 ALA E CA 1
ATOM 12215 C C . ALA E 1 381 ? 91.667 -59.076 45.800 1.00 49.35 345 ALA E C 1
ATOM 12216 O O . ALA E 1 381 ? 91.927 -59.267 46.991 1.00 51.23 345 ALA E O 1
ATOM 12218 N N . VAL E 1 382 ? 92.600 -58.943 44.864 1.00 53.22 346 VAL E N 1
ATOM 12219 C CA . VAL E 1 382 ? 94.046 -58.924 45.195 1.00 55.90 346 VAL E CA 1
ATOM 12220 C C . VAL E 1 382 ? 94.406 -57.824 46.204 1.00 55.54 346 VAL E C 1
ATOM 12221 O O . VAL E 1 382 ? 95.101 -58.097 47.186 1.00 54.98 346 VAL E O 1
ATOM 12225 N N . ARG E 1 383 ? 93.965 -56.578 45.930 1.00 56.99 347 ARG E N 1
ATOM 12226 C CA . ARG E 1 383 ? 94.320 -55.389 46.770 1.00 51.69 347 ARG E CA 1
ATOM 12227 C C . ARG E 1 383 ? 93.822 -55.516 48.200 1.00 46.70 347 ARG E C 1
ATOM 12228 O O . ARG E 1 383 ? 94.528 -55.117 49.131 1.00 53.36 347 ARG E O 1
ATOM 12236 N N . ASP E 1 384 ? 92.622 -56.072 48.356 1.00 53.57 348 ASP E N 1
ATOM 12237 C CA . ASP E 1 384 ? 91.996 -56.270 49.678 1.00 60.61 348 ASP E CA 1
ATOM 12238 C C . ASP E 1 384 ? 92.686 -57.394 50.393 1.00 62.27 348 ASP E C 1
ATOM 12239 O O . ASP E 1 384 ? 92.876 -57.312 51.602 1.00 58.74 348 ASP E O 1
ATOM 12244 N N . GLY E 1 385 ? 93.008 -58.454 49.643 1.00 62.12 349 GLY E N 1
ATOM 12245 C CA . GLY E 1 385 ? 93.744 -59.609 50.169 1.00 64.51 349 GLY E CA 1
ATOM 12246 C C . GLY E 1 385 ? 95.083 -59.231 50.773 1.00 63.28 349 GLY E C 1
ATOM 12247 O O . GLY E 1 385 ? 95.344 -59.545 51.928 1.00 71.82 349 GLY E O 1
ATOM 12248 N N . VAL E 1 386 ? 95.908 -58.523 50.007 1.00 54.21 350 VAL E N 1
ATOM 12249 C CA . VAL E 1 386 ? 97.177 -58.039 50.504 1.00 53.14 350 VAL E CA 1
ATOM 12250 C C . VAL E 1 386 ? 96.976 -57.180 51.730 1.00 59.45 350 VAL E C 1
ATOM 12251 O O . VAL E 1 386 ? 97.807 -57.215 52.660 1.00 57.02 350 VAL E O 1
ATOM 12255 N N . HIS E 1 387 ? 95.906 -56.382 51.737 1.00 59.57 351 HIS E N 1
ATOM 12256 C CA . HIS E 1 387 ? 95.642 -55.555 52.894 1.00 58.11 351 HIS E CA 1
ATOM 12257 C C . HIS E 1 387 ? 95.301 -56.473 54.089 1.00 58.04 351 HIS E C 1
ATOM 12258 O O . HIS E 1 387 ? 95.883 -56.322 55.182 1.00 50.11 351 HIS E O 1
ATOM 12265 N N . ASP E 1 388 ? 94.383 -57.419 53.870 1.00 66.47 352 ASP E N 1
ATOM 12266 C CA . ASP E 1 388 ? 93.938 -58.352 54.932 1.00 75.61 352 ASP E CA 1
ATOM 12267 C C . ASP E 1 388 ? 95.088 -59.225 55.480 1.00 71.11 352 ASP E C 1
ATOM 12268 O O . ASP E 1 388 ? 95.078 -59.597 56.657 1.00 65.81 352 ASP E O 1
ATOM 12273 N N . VAL E 1 389 ? 96.077 -59.515 54.633 1.00 66.72 353 VAL E N 1
ATOM 12274 C CA . VAL E 1 389 ? 97.239 -60.303 55.039 1.00 62.99 353 VAL E CA 1
ATOM 12275 C C . VAL E 1 389 ? 98.384 -59.466 55.628 1.00 59.29 353 VAL E C 1
ATOM 12276 O O . VAL E 1 389 ? 98.902 -59.822 56.675 1.00 55.76 353 VAL E O 1
ATOM 12280 N N . PHE E 1 390 ? 98.764 -58.362 54.984 1.00 54.47 354 PHE E N 1
ATOM 12281 C CA . PHE E 1 390 ? 99.940 -57.593 55.407 1.00 52.14 354 PHE E CA 1
ATOM 12282 C C . PHE E 1 390 ? 99.684 -56.213 55.980 1.00 53.77 354 PHE E C 1
ATOM 12283 O O . PHE E 1 390 ? 100.612 -55.602 56.517 1.00 50.42 354 PHE E O 1
ATOM 12291 N N . GLY E 1 391 ? 98.451 -55.701 55.870 1.00 63.20 355 GLY E N 1
ATOM 12292 C CA . GLY E 1 391 ? 98.140 -54.311 56.291 1.00 64.95 355 GLY E CA 1
ATOM 12293 C C . GLY E 1 391 ? 98.805 -53.216 55.456 1.00 59.38 355 GLY E C 1
ATOM 12294 O O . GLY E 1 391 ? 99.089 -52.136 55.960 1.00 63.02 355 GLY E O 1
ATOM 12295 N N . ILE E 1 392 ? 99.039 -53.521 54.180 1.00 55.67 356 ILE E N 1
ATOM 12296 C CA . ILE E 1 392 ? 99.669 -52.634 53.192 1.00 56.03 356 ILE E CA 1
ATOM 12297 C C . ILE E 1 392 ? 98.652 -52.404 52.067 1.00 49.68 356 ILE E C 1
ATOM 12298 O O . ILE E 1 392 ? 98.006 -53.353 51.574 1.00 49.74 356 ILE E O 1
ATOM 12303 N N . THR E 1 393 ? 98.555 -51.150 51.647 1.00 48.15 357 THR E N 1
ATOM 12304 C CA . THR E 1 393 ? 97.645 -50.714 50.589 1.00 49.65 357 THR E CA 1
ATOM 12305 C C . THR E 1 393 ? 98.401 -50.595 49.269 1.00 46.62 357 THR E C 1
ATOM 12306 O O . THR E 1 393 ? 99.268 -49.718 49.072 1.00 51.48 357 THR E O 1
ATOM 12310 N N . LEU E 1 394 ? 98.132 -51.535 48.388 1.00 48.65 358 LEU E N 1
ATOM 12311 C CA . LEU E 1 394 ? 98.635 -51.442 47.023 1.00 50.06 358 LEU E CA 1
ATOM 12312 C C . LEU E 1 394 ? 97.797 -50.400 46.251 1.00 51.05 358 LEU E C 1
ATOM 12313 O O . LEU E 1 394 ? 96.575 -50.367 46.384 1.00 47.15 358 LEU E O 1
ATOM 12318 N N . LYS E 1 395 ? 98.482 -49.563 45.479 1.00 50.54 359 LYS E N 1
ATOM 12319 C CA . LYS E 1 395 ? 97.887 -48.590 44.582 1.00 48.19 359 LYS E CA 1
ATOM 12320 C C . LYS E 1 395 ? 98.016 -49.037 43.146 1.00 49.00 359 LYS E C 1
ATOM 12321 O O . LYS E 1 395 ? 99.075 -49.526 42.741 1.00 48.31 359 LYS E O 1
ATOM 12327 N N . PRO E 1 396 ? 96.960 -48.827 42.348 1.00 49.90 360 PRO E N 1
ATOM 12328 C CA . PRO E 1 396 ? 97.063 -49.254 40.959 1.00 51.97 360 PRO E CA 1
ATOM 12329 C C . PRO E 1 396 ? 97.968 -48.350 40.123 1.00 46.55 360 PRO E C 1
ATOM 12330 O O . PRO E 1 396 ? 98.132 -47.175 40.424 1.00 48.01 360 PRO E O 1
ATOM 12334 N N . GLU E 1 397 ? 98.583 -48.950 39.120 1.00 46.44 361 GLU E N 1
ATOM 12335 C CA . GLU E 1 397 ? 99.508 -48.265 38.226 1.00 48.88 361 GLU E CA 1
ATOM 12336 C C . GLU E 1 397 ? 98.843 -47.717 36.971 1.00 39.99 361 GLU E C 1
ATOM 12337 O O . GLU E 1 397 ? 99.155 -46.603 36.562 1.00 39.93 361 GLU E O 1
ATOM 12343 N N . PRO E 1 398 ? 97.988 -48.521 36.309 1.00 39.10 362 PRO E N 1
ATOM 12344 C CA . PRO E 1 398 ? 97.435 -47.978 35.079 1.00 41.22 362 PRO E CA 1
ATOM 12345 C C . PRO E 1 398 ? 96.350 -46.965 35.385 1.00 44.19 362 PRO E C 1
ATOM 12346 O O . PRO E 1 398 ? 95.815 -46.975 36.488 1.00 39.79 362 PRO E O 1
ATOM 12350 N N . VAL E 1 399 ? 96.056 -46.112 34.400 1.00 46.55 363 VAL E N 1
ATOM 12351 C CA . VAL E 1 399 ? 95.015 -45.116 34.519 1.00 42.99 363 VAL E CA 1
ATOM 12352 C C . VAL E 1 399 ? 93.703 -45.826 34.244 1.00 44.25 363 VAL E C 1
ATOM 12353 O O . VAL E 1 399 ? 93.587 -46.590 33.301 1.00 41.64 363 VAL E O 1
ATOM 12357 N N . LEU E 1 400 ? 92.734 -45.546 35.104 1.00 42.70 364 LEU E N 1
ATOM 12358 C CA . LEU E 1 400 ? 91.460 -46.242 35.187 1.00 44.13 364 LEU E CA 1
ATOM 12359 C C . LEU E 1 400 ? 90.322 -45.289 34.724 1.00 49.67 364 LEU E C 1
ATOM 12360 O O . LEU E 1 400 ? 90.024 -44.313 35.414 1.00 42.85 364 LEU E O 1
ATOM 12365 N N . ILE E 1 401 ? 89.735 -45.537 33.544 1.00 48.23 365 ILE E N 1
ATOM 12366 C CA . ILE E 1 401 ? 88.802 -44.558 32.934 1.00 50.30 365 ILE E CA 1
ATOM 12367 C C . ILE E 1 401 ? 87.393 -45.130 33.068 1.00 46.17 365 ILE E C 1
ATOM 12368 O O . ILE E 1 401 ? 87.107 -46.232 32.616 1.00 45.17 365 ILE E O 1
ATOM 12373 N N . GLY E 1 402 ? 86.556 -44.419 33.803 1.00 41.66 366 GLY E N 1
ATOM 12374 C CA . GLY E 1 402 ? 85.239 -44.918 34.120 1.00 40.87 366 GLY E CA 1
ATOM 12375 C C . GLY E 1 402 ? 85.152 -46.189 34.925 1.00 39.28 366 GLY E C 1
ATOM 12376 O O . GLY E 1 402 ? 84.118 -46.860 34.916 1.00 43.06 366 GLY E O 1
ATOM 12377 N N . CYS E 1 403 ? 86.208 -46.507 35.665 1.00 42.05 367 CYS E N 1
ATOM 12378 C CA . CYS E 1 403 ? 86.208 -47.636 36.611 1.00 37.85 367 CYS E CA 1
ATOM 12379 C C . CYS E 1 403 ? 87.261 -47.311 37.667 1.00 38.87 367 CYS E C 1
ATOM 12380 O O . CYS E 1 403 ? 87.824 -46.218 37.675 1.00 40.22 367 CYS E O 1
ATOM 12383 N N . MET E 1 404 ? 87.471 -48.175 38.636 1.00 42.41 368 MET E N 1
ATOM 12384 C CA . MET E 1 404 ? 88.157 -47.718 39.843 1.00 43.91 368 MET E CA 1
ATOM 12385 C C . MET E 1 404 ? 88.543 -48.929 40.679 1.00 43.75 368 MET E C 1
ATOM 12386 O O . MET E 1 404 ? 87.937 -50.003 40.541 1.00 42.59 368 MET E O 1
ATOM 12391 N N . LEU E 1 405 ? 89.503 -48.708 41.577 1.00 45.57 369 LEU E N 1
ATOM 12392 C CA . LEU E 1 405 ? 89.704 -49.558 42.765 1.00 50.66 369 LEU E CA 1
ATOM 12393 C C . LEU E 1 405 ? 89.246 -48.774 44.002 1.00 47.51 369 LEU E C 1
ATOM 12394 O O . LEU E 1 405 ? 89.171 -49.396 45.055 1.00 43.86 369 LEU E O 1
ATOM 12399 N N . ALA F 1 47 ? 144.973 -23.891 16.312 1.00 93.04 11 ALA F N 1
ATOM 12400 C CA . ALA F 1 47 ? 143.824 -23.194 16.976 1.00 90.85 11 ALA F CA 1
ATOM 12401 C C . ALA F 1 47 ? 142.934 -22.415 15.962 1.00 89.22 11 ALA F C 1
ATOM 12402 O O . ALA F 1 47 ? 141.914 -22.923 15.467 1.00 79.22 11 ALA F O 1
ATOM 12404 N N . GLY F 1 48 ? 143.381 -21.220 15.591 1.00 83.75 12 GLY F N 1
ATOM 12405 C CA . GLY F 1 48 ? 142.524 -20.209 14.991 1.00 76.49 12 GLY F CA 1
ATOM 12406 C C . GLY F 1 48 ? 142.284 -19.048 15.948 1.00 79.43 12 GLY F C 1
ATOM 12407 O O . GLY F 1 48 ? 141.542 -18.132 15.613 1.00 81.40 12 GLY F O 1
ATOM 12408 N N . ALA F 1 49 ? 142.931 -19.053 17.119 1.00 80.68 13 ALA F N 1
ATOM 12409 C CA . ALA F 1 49 ? 142.609 -18.122 18.221 1.00 79.99 13 ALA F CA 1
ATOM 12410 C C . ALA F 1 49 ? 143.701 -17.075 18.406 1.00 77.74 13 ALA F C 1
ATOM 12411 O O . ALA F 1 49 ? 144.858 -17.359 18.127 1.00 71.26 13 ALA F O 1
ATOM 12413 N N . HIS F 1 50 ? 143.341 -15.882 18.894 1.00 85.66 14 HIS F N 1
ATOM 12414 C CA . HIS F 1 50 ? 144.317 -14.781 19.091 1.00 91.05 14 HIS F CA 1
ATOM 12415 C C . HIS F 1 50 ? 145.336 -15.112 20.193 1.00 92.00 14 HIS F C 1
ATOM 12416 O O . HIS F 1 50 ? 145.193 -14.647 21.318 1.00 93.59 14 HIS F O 1
ATOM 12418 N N . ILE F 1 51 ? 146.359 -15.912 19.848 1.00 99.88 15 ILE F N 1
ATOM 12419 C CA . ILE F 1 51 ? 147.455 -16.271 20.772 1.00 93.77 15 ILE F CA 1
ATOM 12420 C C . ILE F 1 51 ? 148.271 -15.020 21.121 1.00 93.35 15 ILE F C 1
ATOM 12421 O O . ILE F 1 51 ? 148.415 -14.116 20.294 1.00 95.52 15 ILE F O 1
ATOM 12423 N N . ALA F 1 52 ? 148.747 -14.959 22.366 1.00 91.24 16 ALA F N 1
ATOM 12424 C CA . ALA F 1 52 ? 149.553 -13.835 22.874 1.00 83.53 16 ALA F CA 1
ATOM 12425 C C . ALA F 1 52 ? 150.027 -14.132 24.296 1.00 82.79 16 ALA F C 1
ATOM 12426 O O . ALA F 1 52 ? 151.098 -13.685 24.717 1.00 95.16 16 ALA F O 1
ATOM 12428 N N . ALA F 1 54 ? 153.422 -12.823 27.668 1.00 64.06 18 ALA F N 1
ATOM 12429 C CA . ALA F 1 54 ? 153.250 -11.424 27.294 1.00 76.22 18 ALA F CA 1
ATOM 12430 C C . ALA F 1 54 ? 152.405 -10.654 28.309 1.00 85.52 18 ALA F C 1
ATOM 12431 O O . ALA F 1 54 ? 152.783 -9.538 28.695 1.00 74.75 18 ALA F O 1
ATOM 12433 N N . VAL F 1 55 ? 151.269 -11.254 28.720 1.00 88.07 19 VAL F N 1
ATOM 12434 C CA . VAL F 1 55 ? 150.112 -10.513 29.291 1.00 89.25 19 VAL F CA 1
ATOM 12435 C C . VAL F 1 55 ? 150.025 -10.368 30.849 1.00 89.53 19 VAL F C 1
ATOM 12436 O O . VAL F 1 55 ? 150.105 -11.376 31.608 1.00 66.51 19 VAL F O 1
ATOM 12438 N N . PRO F 1 56 ? 149.828 -9.112 31.330 1.00 88.05 20 PRO F N 1
ATOM 12439 C CA . PRO F 1 56 ? 149.349 -8.960 32.716 1.00 87.53 20 PRO F CA 1
ATOM 12440 C C . PRO F 1 56 ? 147.893 -9.509 32.876 1.00 86.00 20 PRO F C 1
ATOM 12441 O O . PRO F 1 56 ? 146.956 -9.022 32.207 1.00 67.32 20 PRO F O 1
ATOM 12445 N N . LEU F 1 57 ? 147.734 -10.536 33.720 1.00 83.37 21 LEU F N 1
ATOM 12446 C CA . LEU F 1 57 ? 146.429 -11.173 33.978 1.00 75.26 21 LEU F CA 1
ATOM 12447 C C . LEU F 1 57 ? 145.577 -10.350 34.965 1.00 80.32 21 LEU F C 1
ATOM 12448 O O . LEU F 1 57 ? 144.346 -10.382 34.877 1.00 79.30 21 LEU F O 1
ATOM 12450 N N . ALA F 1 58 ? 146.213 -9.587 35.864 1.00 85.64 22 ALA F N 1
ATOM 12451 C CA . ALA F 1 58 ? 145.482 -8.745 36.842 1.00 87.83 22 ALA F CA 1
ATOM 12452 C C . ALA F 1 58 ? 144.394 -7.821 36.213 1.00 92.49 22 ALA F C 1
ATOM 12453 O O . ALA F 1 58 ? 143.249 -7.835 36.673 1.00 94.98 22 ALA F O 1
ATOM 12455 N N . PRO F 1 59 ? 144.735 -7.040 35.159 1.00 98.84 23 PRO F N 1
ATOM 12456 C CA . PRO F 1 59 ? 143.724 -6.343 34.325 1.00 96.98 23 PRO F CA 1
ATOM 12457 C C . PRO F 1 59 ? 142.551 -7.193 33.798 1.00 84.89 23 PRO F C 1
ATOM 12458 O O . PRO F 1 59 ? 141.471 -6.656 33.575 1.00 69.25 23 PRO F O 1
ATOM 12462 N N . LEU F 1 60 ? 142.781 -8.486 33.574 1.00 78.09 24 LEU F N 1
ATOM 12463 C CA . LEU F 1 60 ? 141.720 -9.423 33.216 1.00 72.65 24 LEU F CA 1
ATOM 12464 C C . LEU F 1 60 ? 140.767 -9.865 34.405 1.00 75.55 24 LEU F C 1
ATOM 12465 O O . LEU F 1 60 ? 139.755 -10.546 34.163 1.00 72.16 24 LEU F O 1
ATOM 12467 N N . THR F 1 61 ? 141.040 -9.454 35.654 1.00 67.47 25 THR F N 1
ATOM 12468 C CA . THR F 1 61 ? 140.303 -9.989 36.821 1.00 69.68 25 THR F CA 1
ATOM 12469 C C . THR F 1 61 ? 139.617 -8.901 37.628 1.00 69.40 25 THR F C 1
ATOM 12470 O O . THR F 1 61 ? 140.111 -7.781 37.647 1.00 76.29 25 THR F O 1
ATOM 12474 N N . THR F 1 62 ? 138.513 -9.232 38.316 1.00 62.39 26 THR F N 1
ATOM 12475 C CA . THR F 1 62 ? 137.741 -8.219 39.078 1.00 61.31 26 THR F CA 1
ATOM 12476 C C . THR F 1 62 ? 138.484 -7.808 40.346 1.00 55.96 26 THR F C 1
ATOM 12477 O O . THR F 1 62 ? 138.357 -6.671 40.810 1.00 57.38 26 THR F O 1
ATOM 12481 N N . LEU F 1 63 ? 139.286 -8.717 40.889 1.00 64.24 27 LEU F N 1
ATOM 12482 C CA . LEU F 1 63 ? 140.150 -8.387 42.051 1.00 67.22 27 LEU F CA 1
ATOM 12483 C C . LEU F 1 63 ? 141.341 -7.470 41.711 1.00 64.19 27 LEU F C 1
ATOM 12484 O O . LEU F 1 63 ? 141.911 -6.860 42.606 1.00 62.96 27 LEU F O 1
ATOM 12489 N N . ARG F 1 64 ? 141.698 -7.390 40.424 1.00 70.63 28 ARG F N 1
ATOM 12490 C CA . ARG F 1 64 ? 142.872 -6.656 39.909 1.00 63.49 28 ARG F CA 1
ATOM 12491 C C . ARG F 1 64 ? 144.156 -7.215 40.526 1.00 65.46 28 ARG F C 1
ATOM 12492 O O . ARG F 1 64 ? 145.026 -6.471 40.966 1.00 65.83 28 ARG F O 1
ATOM 12494 N N . VAL F 1 65 ? 144.241 -8.549 40.543 1.00 65.00 29 VAL F N 1
ATOM 12495 C CA . VAL F 1 65 ? 145.323 -9.290 41.174 1.00 63.00 29 VAL F CA 1
ATOM 12496 C C . VAL F 1 65 ? 145.635 -10.489 40.287 1.00 68.81 29 VAL F C 1
ATOM 12497 O O . VAL F 1 65 ? 144.721 -11.228 39.875 1.00 65.71 29 VAL F O 1
ATOM 12501 N N . GLY F 1 66 ? 146.931 -10.678 40.016 1.00 70.83 30 GLY F N 1
ATOM 12502 C CA . GLY F 1 66 ? 147.423 -11.795 39.207 1.00 71.27 30 GLY F CA 1
ATOM 12503 C C . GLY F 1 66 ? 148.818 -11.537 38.644 1.00 76.95 30 GLY F C 1
ATOM 12504 O O . GLY F 1 66 ? 149.241 -10.380 38.527 1.00 80.25 30 GLY F O 1
ATOM 12505 N N . PRO F 1 67 ? 149.555 -12.613 38.303 1.00 82.13 31 PRO F N 1
ATOM 12506 C CA . PRO F 1 67 ? 150.870 -12.479 37.650 1.00 77.11 31 PRO F CA 1
ATOM 12507 C C . PRO F 1 67 ? 150.851 -11.962 36.167 1.00 82.50 31 PRO F C 1
ATOM 12508 O O . PRO F 1 67 ? 149.884 -11.308 35.733 1.00 73.53 31 PRO F O 1
ATOM 12512 N N . ILE F 1 68 ? 151.965 -12.194 35.451 1.00 85.01 32 ILE F N 1
ATOM 12513 C CA . ILE F 1 68 ? 152.056 -12.137 33.990 1.00 80.11 32 ILE F CA 1
ATOM 12514 C C . ILE F 1 68 ? 152.471 -13.527 33.483 1.00 75.39 32 ILE F C 1
ATOM 12515 O O . ILE F 1 68 ? 151.778 -14.141 32.662 1.00 82.93 32 ILE F O 1
ATOM 12517 N N . ARG F 1 70 ? 152.547 -15.822 30.638 1.00 58.73 34 ARG F N 1
ATOM 12518 C CA . ARG F 1 70 ? 153.453 -16.114 29.516 1.00 72.57 34 ARG F CA 1
ATOM 12519 C C . ARG F 1 70 ? 152.676 -16.002 28.213 1.00 79.57 34 ARG F C 1
ATOM 12520 O O . ARG F 1 70 ? 153.005 -15.159 27.359 1.00 74.23 34 ARG F O 1
ATOM 12522 N N . ARG F 1 71 ? 151.645 -16.857 28.100 1.00 80.16 35 ARG F N 1
ATOM 12523 C CA . ARG F 1 71 ? 150.774 -16.990 26.926 1.00 72.44 35 ARG F CA 1
ATOM 12524 C C . ARG F 1 71 ? 149.274 -17.025 27.393 1.00 76.70 35 ARG F C 1
ATOM 12525 O O . ARG F 1 71 ? 148.900 -17.842 28.264 1.00 72.41 35 ARG F O 1
ATOM 12527 N N . VAL F 1 72 ? 148.456 -16.099 26.859 1.00 78.56 36 VAL F N 1
ATOM 12528 C CA . VAL F 1 72 ? 146.971 -16.104 26.971 1.00 76.42 36 VAL F CA 1
ATOM 12529 C C . VAL F 1 72 ? 146.361 -16.388 25.583 1.00 76.88 36 VAL F C 1
ATOM 12530 O O . VAL F 1 72 ? 146.463 -15.559 24.648 1.00 63.66 36 VAL F O 1
ATOM 12532 N N . ILE F 1 73 ? 145.763 -17.579 25.451 1.00 78.83 37 ILE F N 1
ATOM 12533 C CA . ILE F 1 73 ? 144.997 -17.981 24.243 1.00 78.41 37 ILE F CA 1
ATOM 12534 C C . ILE F 1 73 ? 143.501 -17.547 24.349 1.00 72.17 37 ILE F C 1
ATOM 12535 O O . ILE F 1 73 ? 142.705 -18.205 25.028 1.00 66.71 37 ILE F O 1
ATOM 12540 N N . THR F 1 74 ? 143.151 -16.436 23.696 1.00 67.32 38 THR F N 1
ATOM 12541 C CA . THR F 1 74 ? 141.770 -15.915 23.626 1.00 72.40 38 THR F CA 1
ATOM 12542 C C . THR F 1 74 ? 140.907 -16.664 22.586 1.00 76.03 38 THR F C 1
ATOM 12543 O O . THR F 1 74 ? 140.994 -16.378 21.377 1.00 80.00 38 THR F O 1
ATOM 12547 N N . CYS F 1 75 ? 140.072 -17.599 23.045 1.00 73.83 39 CYS F N 1
ATOM 12548 C CA . CYS F 1 75 ? 139.106 -18.290 22.160 1.00 76.18 39 CYS F CA 1
ATOM 12549 C C . CYS F 1 75 ? 137.748 -17.522 22.004 1.00 80.75 39 CYS F C 1
ATOM 12550 O O . CYS F 1 75 ? 137.071 -17.232 23.003 1.00 78.86 39 CYS F O 1
ATOM 12553 N N . THR F 1 76 ? 137.375 -17.192 20.756 1.00 76.13 40 THR F N 1
ATOM 12554 C CA . THR F 1 76 ? 136.089 -16.524 20.448 1.00 74.15 40 THR F CA 1
ATOM 12555 C C . THR F 1 76 ? 135.056 -17.454 19.776 1.00 68.58 40 THR F C 1
ATOM 12556 O O . THR F 1 76 ? 134.046 -16.974 19.212 1.00 66.47 40 THR F O 1
ATOM 12560 N N . SER F 1 77 ? 135.278 -18.769 19.858 1.00 62.31 41 SER F N 1
ATOM 12561 C CA . SER F 1 77 ? 134.348 -19.736 19.280 1.00 61.80 41 SER F CA 1
ATOM 12562 C C . SER F 1 77 ? 134.482 -21.073 19.967 1.00 61.96 41 SER F C 1
ATOM 12563 O O . SER F 1 77 ? 135.577 -21.407 20.438 1.00 60.12 41 SER F O 1
ATOM 12566 N N . ALA F 1 78 ? 133.402 -21.862 19.949 1.00 57.85 42 ALA F N 1
ATOM 12567 C CA . ALA F 1 78 ? 133.431 -23.221 20.494 1.00 61.05 42 ALA F CA 1
ATOM 12568 C C . ALA F 1 78 ? 134.602 -23.994 19.917 1.00 63.93 42 ALA F C 1
ATOM 12569 O O . ALA F 1 78 ? 135.435 -24.488 20.676 1.00 57.09 42 ALA F O 1
ATOM 12571 N N . GLU F 1 79 ? 134.657 -24.057 18.576 1.00 68.99 43 GLU F N 1
ATOM 12572 C CA . GLU F 1 79 ? 135.714 -24.770 17.815 1.00 67.38 43 GLU F CA 1
ATOM 12573 C C . GLU F 1 79 ? 137.128 -24.406 18.322 1.00 68.04 43 GLU F C 1
ATOM 12574 O O . GLU F 1 79 ? 137.948 -25.299 18.564 1.00 50.31 43 GLU F O 1
ATOM 12576 N N . GLN F 1 80 ? 137.387 -23.104 18.520 1.00 66.91 44 GLN F N 1
ATOM 12577 C CA . GLN F 1 80 ? 138.682 -22.659 19.061 1.00 68.83 44 GLN F CA 1
ATOM 12578 C C . GLN F 1 80 ? 138.968 -23.239 20.467 1.00 75.74 44 GLN F C 1
ATOM 12579 O O . GLN F 1 80 ? 140.017 -23.867 20.650 1.00 77.71 44 GLN F O 1
ATOM 12585 N N . VAL F 1 81 ? 138.034 -23.075 21.427 1.00 70.07 45 VAL F N 1
ATOM 12586 C CA . VAL F 1 81 ? 138.196 -23.633 22.808 1.00 61.46 45 VAL F CA 1
ATOM 12587 C C . VAL F 1 81 ? 138.606 -25.116 22.804 1.00 54.84 45 VAL F C 1
ATOM 12588 O O . VAL F 1 81 ? 139.513 -25.528 23.511 1.00 59.27 45 VAL F O 1
ATOM 12592 N N . VAL F 1 82 ? 137.938 -25.909 21.997 1.00 58.75 46 VAL F N 1
ATOM 12593 C CA . VAL F 1 82 ? 138.239 -27.334 21.880 1.00 58.67 46 VAL F CA 1
ATOM 12594 C C . VAL F 1 82 ? 139.639 -27.611 21.251 1.00 62.43 46 VAL F C 1
ATOM 12595 O O . VAL F 1 82 ? 140.334 -28.540 21.667 1.00 57.55 46 VAL F O 1
ATOM 12599 N N . ALA F 1 83 ? 140.014 -26.830 20.234 1.00 63.00 47 ALA F N 1
ATOM 12600 C CA . ALA F 1 83 ? 141.291 -27.032 19.502 1.00 66.80 47 ALA F CA 1
ATOM 12601 C C . ALA F 1 83 ? 142.440 -26.624 20.423 1.00 68.44 47 ALA F C 1
ATOM 12602 O O . ALA F 1 83 ? 143.286 -27.448 20.765 1.00 61.04 47 ALA F O 1
ATOM 12604 N N . ALA F 1 84 ? 142.410 -25.375 20.888 1.00 65.28 48 ALA F N 1
ATOM 12605 C CA . ALA F 1 84 ? 143.391 -24.895 21.843 1.00 63.95 48 ALA F CA 1
ATOM 12606 C C . ALA F 1 84 ? 143.592 -25.900 22.985 1.00 61.91 48 ALA F C 1
ATOM 12607 O O . ALA F 1 84 ? 144.711 -26.372 23.210 1.00 51.46 48 ALA F O 1
ATOM 12609 N N . LEU F 1 85 ? 142.520 -26.274 23.674 1.00 63.52 49 LEU F N 1
ATOM 12610 C CA . LEU F 1 85 ? 142.651 -27.273 24.762 1.00 67.19 49 LEU F CA 1
ATOM 12611 C C . LEU F 1 85 ? 143.074 -28.679 24.295 1.00 65.99 49 LEU F C 1
ATOM 12612 O O . LEU F 1 85 ? 143.569 -29.458 25.103 1.00 65.81 49 LEU F O 1
ATOM 12617 N N . ARG F 1 86 ? 142.844 -29.020 23.019 1.00 72.46 50 ARG F N 1
ATOM 12618 C CA . ARG F 1 86 ? 143.361 -30.283 22.453 1.00 66.94 50 ARG F CA 1
ATOM 12619 C C . ARG F 1 86 ? 144.899 -30.229 22.265 1.00 66.34 50 ARG F C 1
ATOM 12620 O O . ARG F 1 86 ? 145.577 -31.202 22.588 1.00 55.99 50 ARG F O 1
ATOM 12622 N N . HIS F 1 87 ? 145.437 -29.092 21.789 1.00 68.33 51 HIS F N 1
ATOM 12623 C CA . HIS F 1 87 ? 146.903 -28.948 21.507 1.00 72.89 51 HIS F CA 1
ATOM 12624 C C . HIS F 1 87 ? 147.680 -28.906 22.817 1.00 71.96 51 HIS F C 1
ATOM 12625 O O . HIS F 1 87 ? 148.668 -29.625 22.948 1.00 76.39 51 HIS F O 1
ATOM 12627 N N . LEU F 1 88 ? 147.202 -28.099 23.782 1.00 72.31 52 LEU F N 1
ATOM 12628 C CA . LEU F 1 88 ? 147.849 -27.958 25.096 1.00 65.72 52 LEU F CA 1
ATOM 12629 C C . LEU F 1 88 ? 147.823 -29.280 25.841 1.00 61.37 52 LEU F C 1
ATOM 12630 O O . LEU F 1 88 ? 148.832 -29.665 26.396 1.00 68.41 52 LEU F O 1
ATOM 12632 N N . ASP F 1 89 ? 146.724 -30.020 25.782 1.00 58.41 53 ASP F N 1
ATOM 12633 C CA . ASP F 1 89 ? 146.627 -31.281 26.529 1.00 64.02 53 ASP F CA 1
ATOM 12634 C C . ASP F 1 89 ? 147.287 -32.504 25.863 1.00 64.73 53 ASP F C 1
ATOM 12635 O O . ASP F 1 89 ? 147.415 -33.535 26.524 1.00 65.75 53 ASP F O 1
ATOM 12637 N N . SER F 1 90 ? 147.679 -32.426 24.583 1.00 64.90 54 SER F N 1
ATOM 12638 C CA . SER F 1 90 ? 148.558 -33.486 23.972 1.00 72.85 54 SER F CA 1
ATOM 12639 C C . SER F 1 90 ? 150.062 -33.113 23.866 1.00 61.18 54 SER F C 1
ATOM 12640 O O . SER F 1 90 ? 150.706 -32.688 24.845 1.00 60.82 54 SER F O 1
ATOM 12643 N N . ALA F 1 96 ? 153.494 -31.681 33.466 1.00 55.20 60 ALA F N 1
ATOM 12644 C CA . ALA F 1 96 ? 153.447 -30.340 32.881 1.00 61.90 60 ALA F CA 1
ATOM 12645 C C . ALA F 1 96 ? 152.625 -29.310 33.698 1.00 62.20 60 ALA F C 1
ATOM 12646 O O . ALA F 1 96 ? 151.745 -29.654 34.535 1.00 50.43 60 ALA F O 1
ATOM 12648 N N . ASP F 1 97 ? 152.973 -28.044 33.456 1.00 62.85 61 ASP F N 1
ATOM 12649 C CA . ASP F 1 97 ? 152.190 -26.876 33.888 1.00 69.99 61 ASP F CA 1
ATOM 12650 C C . ASP F 1 97 ? 150.833 -26.933 33.187 1.00 75.36 61 ASP F C 1
ATOM 12651 O O . ASP F 1 97 ? 150.775 -26.755 31.974 1.00 73.90 61 ASP F O 1
ATOM 12656 N N . ARG F 1 98 ? 149.767 -27.229 33.935 1.00 78.52 62 ARG F N 1
ATOM 12657 C CA . ARG F 1 98 ? 148.416 -27.223 33.376 1.00 75.33 62 ARG F CA 1
ATOM 12658 C C . ARG F 1 98 ? 147.970 -25.796 33.068 1.00 70.13 62 ARG F C 1
ATOM 12659 O O . ARG F 1 98 ? 148.346 -24.859 33.777 1.00 65.65 62 ARG F O 1
ATOM 12667 N N . PRO F 1 99 ? 147.158 -25.630 32.015 1.00 60.10 63 PRO F N 1
ATOM 12668 C CA . PRO F 1 99 ? 146.718 -24.279 31.651 1.00 62.87 63 PRO F CA 1
ATOM 12669 C C . PRO F 1 99 ? 145.659 -23.766 32.648 1.00 62.95 63 PRO F C 1
ATOM 12670 O O . PRO F 1 99 ? 144.947 -24.579 33.280 1.00 54.98 63 PRO F O 1
ATOM 12674 N N . LEU F 1 100 ? 145.625 -22.447 32.818 1.00 62.28 64 LEU F N 1
ATOM 12675 C CA . LEU F 1 100 ? 144.588 -21.769 33.591 1.00 65.77 64 LEU F CA 1
ATOM 12676 C C . LEU F 1 100 ? 143.447 -21.460 32.642 1.00 62.56 64 LEU F C 1
ATOM 12677 O O . LEU F 1 100 ? 143.599 -20.641 31.729 1.00 67.30 64 LEU F O 1
ATOM 12682 N N . VAL F 1 101 ? 142.317 -22.123 32.867 1.00 57.07 65 VAL F N 1
ATOM 12683 C CA . VAL F 1 101 ? 141.101 -21.909 32.100 1.00 57.88 65 VAL F CA 1
ATOM 12684 C C . VAL F 1 101 ? 140.278 -20.916 32.902 1.00 54.83 65 VAL F C 1
ATOM 12685 O O . VAL F 1 101 ? 139.980 -21.183 34.062 1.00 51.52 65 VAL F O 1
ATOM 12689 N N . PHE F 1 102 ? 139.981 -19.755 32.318 1.00 54.18 66 PHE F N 1
ATOM 12690 C CA . PHE F 1 102 ? 139.095 -18.767 32.945 1.00 61.53 66 PHE F CA 1
ATOM 12691 C C . PHE F 1 102 ? 138.395 -17.923 31.887 1.00 66.20 66 PHE F C 1
ATOM 12692 O O . PHE F 1 102 ? 138.611 -18.142 30.684 1.00 63.24 66 PHE F O 1
ATOM 12700 N N . ALA F 1 103 ? 137.536 -17.000 32.329 1.00 70.05 67 ALA F N 1
ATOM 12701 C CA . ALA F 1 103 ? 136.665 -16.233 31.421 1.00 74.28 67 ALA F CA 1
ATOM 12702 C C . ALA F 1 103 ? 135.899 -15.141 32.138 1.00 74.34 67 ALA F C 1
ATOM 12703 O O . ALA F 1 103 ? 134.871 -15.437 32.704 1.00 88.16 67 ALA F O 1
ATOM 12705 N N . GLY F 1 104 ? 136.345 -13.892 32.125 1.00 70.19 68 GLY F N 1
ATOM 12706 C CA . GLY F 1 104 ? 135.617 -12.831 32.885 1.00 62.82 68 GLY F CA 1
ATOM 12707 C C . GLY F 1 104 ? 136.285 -12.520 34.224 1.00 61.09 68 GLY F C 1
ATOM 12708 O O . GLY F 1 104 ? 136.225 -11.388 34.716 1.00 54.65 68 GLY F O 1
ATOM 12709 N N . GLY F 1 105 ? 136.911 -13.535 34.811 1.00 59.54 69 GLY F N 1
ATOM 12710 C CA . GLY F 1 105 ? 137.802 -13.368 35.943 1.00 66.05 69 GLY F CA 1
ATOM 12711 C C . GLY F 1 105 ? 137.186 -12.746 37.165 1.00 64.61 69 GLY F C 1
ATOM 12712 O O . GLY F 1 105 ? 137.862 -12.031 37.888 1.00 60.34 69 GLY F O 1
ATOM 12713 N N . SER F 1 106 ? 135.901 -13.001 37.395 1.00 64.60 70 SER F N 1
ATOM 12714 C CA . SER F 1 106 ? 135.210 -12.409 38.539 1.00 58.28 70 SER F CA 1
ATOM 12715 C C . SER F 1 106 ? 135.087 -13.365 39.741 1.00 51.82 70 SER F C 1
ATOM 12716 O O . SER F 1 106 ? 134.452 -13.023 40.760 1.00 47.48 70 SER F O 1
ATOM 12719 N N . ASN F 1 107 ? 135.656 -14.561 39.609 1.00 44.73 71 ASN F N 1
ATOM 12720 C CA . ASN F 1 107 ? 135.651 -15.517 40.687 1.00 53.44 71 ASN F CA 1
ATOM 12721 C C . ASN F 1 107 ? 137.017 -16.219 40.814 1.00 52.73 71 ASN F C 1
ATOM 12722 O O . ASN F 1 107 ? 137.111 -17.428 41.094 1.00 54.72 71 ASN F O 1
ATOM 12727 N N . LEU F 1 108 ? 138.077 -15.419 40.685 1.00 53.87 72 LEU F N 1
ATOM 12728 C CA . LEU F 1 108 ? 139.417 -15.971 40.507 1.00 58.04 72 LEU F CA 1
ATOM 12729 C C . LEU F 1 108 ? 140.479 -15.198 41.303 1.00 54.42 72 LEU F C 1
ATOM 12730 O O . LEU F 1 108 ? 140.622 -13.984 41.135 1.00 55.75 72 LEU F O 1
ATOM 12735 N N . VAL F 1 109 ? 141.180 -15.909 42.197 1.00 58.74 73 VAL F N 1
ATOM 12736 C CA . VAL F 1 109 ? 142.373 -15.372 42.874 1.00 59.20 73 VAL F CA 1
ATOM 12737 C C . VAL F 1 109 ? 143.587 -16.171 42.464 1.00 53.60 73 VAL F C 1
ATOM 12738 O O . VAL F 1 109 ? 143.747 -17.340 42.834 1.00 50.77 73 VAL F O 1
ATOM 12742 N N . ILE F 1 110 ? 144.441 -15.518 41.692 1.00 58.86 74 ILE F N 1
ATOM 12743 C CA . ILE F 1 110 ? 145.548 -16.188 41.054 1.00 60.23 74 ILE F CA 1
ATOM 12744 C C . ILE F 1 110 ? 146.841 -15.752 41.721 1.00 63.93 74 ILE F C 1
ATOM 12745 O O . ILE F 1 110 ? 147.196 -14.542 41.718 1.00 60.54 74 ILE F O 1
ATOM 12750 N N . ALA F 1 111 ? 147.548 -16.745 42.258 1.00 61.19 75 ALA F N 1
ATOM 12751 C CA . ALA F 1 111 ? 148.840 -16.509 42.943 1.00 64.45 75 ALA F CA 1
ATOM 12752 C C . ALA F 1 111 ? 149.953 -15.912 42.055 1.00 67.08 75 ALA F C 1
ATOM 12753 O O . ALA F 1 111 ? 150.136 -16.290 40.881 1.00 59.20 75 ALA F O 1
ATOM 12755 N N . GLU F 1 112 ? 150.694 -14.972 42.641 1.00 73.89 76 GLU F N 1
ATOM 12756 C CA . GLU F 1 112 ? 151.592 -14.095 41.878 1.00 72.44 76 GLU F CA 1
ATOM 12757 C C . GLU F 1 112 ? 153.094 -14.412 41.522 1.00 68.78 76 GLU F C 1
ATOM 12758 O O . GLU F 1 112 ? 153.589 -13.678 40.652 1.00 67.62 76 GLU F O 1
ATOM 12764 N N . ASN F 1 113 ? 153.880 -15.376 42.048 1.00 69.56 77 ASN F N 1
ATOM 12765 C CA . ASN F 1 113 ? 153.648 -16.554 42.916 1.00 73.15 77 ASN F CA 1
ATOM 12766 C C . ASN F 1 113 ? 153.340 -17.808 42.080 1.00 87.21 77 ASN F C 1
ATOM 12767 O O . ASN F 1 113 ? 153.780 -17.920 40.919 1.00 78.60 77 ASN F O 1
ATOM 12769 N N . VAL F 1 119 ? 147.421 -20.102 30.220 1.00 53.29 83 VAL F N 1
ATOM 12770 C CA . VAL F 1 119 ? 146.139 -19.343 30.267 1.00 71.71 83 VAL F CA 1
ATOM 12771 C C . VAL F 1 119 ? 145.224 -19.421 28.990 1.00 70.83 83 VAL F C 1
ATOM 12772 O O . VAL F 1 119 ? 145.666 -19.106 27.882 1.00 77.09 83 VAL F O 1
ATOM 12774 N N . VAL F 1 120 ? 143.953 -19.824 29.155 1.00 69.36 84 VAL F N 1
ATOM 12775 C CA . VAL F 1 120 ? 142.974 -19.993 28.028 1.00 60.56 84 VAL F CA 1
ATOM 12776 C C . VAL F 1 120 ? 141.687 -19.212 28.351 1.00 58.64 84 VAL F C 1
ATOM 12777 O O . VAL F 1 120 ? 140.883 -19.674 29.154 1.00 60.28 84 VAL F O 1
ATOM 12781 N N . ARG F 1 121 ? 141.505 -18.037 27.751 1.00 57.25 85 ARG F N 1
ATOM 12782 C CA . ARG F 1 121 ? 140.386 -17.130 28.116 1.00 64.95 85 ARG F CA 1
ATOM 12783 C C . ARG F 1 121 ? 139.201 -17.476 27.192 1.00 64.92 85 ARG F C 1
ATOM 12784 O O . ARG F 1 121 ? 139.340 -17.434 25.973 1.00 59.35 85 ARG F O 1
ATOM 12786 N N . LEU F 1 122 ? 138.061 -17.855 27.775 1.00 62.89 86 LEU F N 1
ATOM 12787 C CA . LEU F 1 122 ? 136.903 -18.270 26.985 1.00 62.43 86 LEU F CA 1
ATOM 12788 C C . LEU F 1 122 ? 136.111 -17.028 26.693 1.00 57.73 86 LEU F C 1
ATOM 12789 O O . LEU F 1 122 ? 135.601 -16.400 27.628 1.00 52.21 86 LEU F O 1
ATOM 12794 N N . ALA F 1 123 ? 136.012 -16.701 25.416 1.00 56.60 87 ALA F N 1
ATOM 12795 C CA . ALA F 1 123 ? 135.289 -15.537 24.964 1.00 59.06 87 ALA F CA 1
ATOM 12796 C C . ALA F 1 123 ? 134.338 -15.847 23.849 1.00 56.39 87 ALA F C 1
ATOM 12797 O O . ALA F 1 123 ? 134.040 -14.992 23.063 1.00 57.57 87 ALA F O 1
ATOM 12799 N N . ASN F 1 124 ? 133.853 -17.071 23.790 1.00 59.41 88 ASN F N 1
ATOM 12800 C CA . ASN F 1 124 ? 132.889 -17.417 22.789 1.00 61.32 88 ASN F CA 1
ATOM 12801 C C . ASN F 1 124 ? 131.561 -16.829 23.221 1.00 63.19 88 ASN F C 1
ATOM 12802 O O . ASN F 1 124 ? 130.818 -17.443 23.942 1.00 59.15 88 ASN F O 1
ATOM 12807 N N . SER F 1 125 ? 131.297 -15.612 22.772 1.00 66.93 89 SER F N 1
ATOM 12808 C CA . SER F 1 125 ? 130.089 -14.896 23.097 1.00 70.60 89 SER F CA 1
ATOM 12809 C C . SER F 1 125 ? 129.127 -15.257 22.030 1.00 73.31 89 SER F C 1
ATOM 12810 O O . SER F 1 125 ? 129.493 -15.302 20.883 1.00 92.87 89 SER F O 1
ATOM 12812 N N . GLY F 1 126 ? 127.899 -15.515 22.402 1.00 63.38 90 GLY F N 1
ATOM 12813 C CA . GLY F 1 126 ? 126.869 -15.940 21.437 1.00 62.74 90 GLY F CA 1
ATOM 12814 C C . GLY F 1 126 ? 125.607 -16.362 22.171 1.00 60.43 90 GLY F C 1
ATOM 12815 O O . GLY F 1 126 ? 125.669 -17.232 23.030 1.00 65.13 90 GLY F O 1
ATOM 12816 N N . ILE F 1 127 ? 124.482 -15.706 21.893 1.00 62.31 91 ILE F N 1
ATOM 12817 C CA . ILE F 1 127 ? 123.216 -15.967 22.597 1.00 64.04 91 ILE F CA 1
ATOM 12818 C C . ILE F 1 127 ? 122.090 -16.190 21.614 1.00 65.51 91 ILE F C 1
ATOM 12819 O O . ILE F 1 127 ? 121.890 -15.375 20.727 1.00 72.81 91 ILE F O 1
ATOM 12824 N N . THR F 1 128 ? 121.341 -17.267 21.808 1.00 63.82 92 THR F N 1
ATOM 12825 C CA . THR F 1 128 ? 120.255 -17.643 20.929 1.00 68.95 92 THR F CA 1
ATOM 12826 C C . THR F 1 128 ? 118.962 -17.868 21.727 1.00 73.08 92 THR F C 1
ATOM 12827 O O . THR F 1 128 ? 118.991 -18.423 22.831 1.00 76.95 92 THR F O 1
ATOM 12831 N N . ILE F 1 129 ? 117.841 -17.413 21.158 1.00 75.89 93 ILE F N 1
ATOM 12832 C CA . ILE F 1 129 ? 116.491 -17.647 21.687 1.00 64.97 93 ILE F CA 1
ATOM 12833 C C . ILE F 1 129 ? 115.807 -18.592 20.716 1.00 59.98 93 ILE F C 1
ATOM 12834 O O . ILE F 1 129 ? 116.016 -18.506 19.515 1.00 59.31 93 ILE F O 1
ATOM 12839 N N . ASP F 1 130 ? 114.999 -19.494 21.251 1.00 63.42 94 ASP F N 1
ATOM 12840 C CA . ASP F 1 130 ? 114.306 -20.510 20.474 1.00 62.95 94 ASP F CA 1
ATOM 12841 C C . ASP F 1 130 ? 113.068 -20.828 21.297 1.00 64.88 94 ASP F C 1
ATOM 12842 O O . ASP F 1 130 ? 113.027 -21.805 22.062 1.00 61.27 94 ASP F O 1
ATOM 12847 N N . GLY F 1 131 ? 112.071 -19.951 21.166 1.00 65.51 95 GLY F N 1
ATOM 12848 C CA . GLY F 1 131 ? 110.854 -20.020 21.977 1.00 56.15 95 GLY F CA 1
ATOM 12849 C C . GLY F 1 131 ? 111.162 -19.565 23.396 1.00 52.93 95 GLY F C 1
ATOM 12850 O O . GLY F 1 131 ? 111.695 -18.447 23.582 1.00 53.44 95 GLY F O 1
ATOM 12851 N N . ASN F 1 132 ? 110.837 -20.424 24.383 1.00 46.79 96 ASN F N 1
ATOM 12852 C CA . ASN F 1 132 ? 111.194 -20.177 25.796 1.00 48.03 96 ASN F CA 1
ATOM 12853 C C . ASN F 1 132 ? 112.602 -20.643 26.293 1.00 46.76 96 ASN F C 1
ATOM 12854 O O . ASN F 1 132 ? 112.952 -20.416 27.475 1.00 46.73 96 ASN F O 1
ATOM 12859 N N . LEU F 1 133 ? 113.354 -21.294 25.391 1.00 49.34 97 LEU F N 1
ATOM 12860 C CA . LEU F 1 133 ? 114.753 -21.698 25.553 1.00 45.54 97 LEU F CA 1
ATOM 12861 C C . LEU F 1 133 ? 115.724 -20.606 25.179 1.00 51.62 97 LEU F C 1
ATOM 12862 O O . LEU F 1 133 ? 115.609 -20.032 24.087 1.00 55.86 97 LEU F O 1
ATOM 12867 N N . VAL F 1 134 ? 116.656 -20.302 26.100 1.00 52.88 98 VAL F N 1
ATOM 12868 C CA . VAL F 1 134 ? 117.805 -19.424 25.838 1.00 51.76 98 VAL F CA 1
ATOM 12869 C C . VAL F 1 134 ? 119.124 -20.231 25.948 1.00 55.31 98 VAL F C 1
ATOM 12870 O O . VAL F 1 134 ? 119.394 -20.889 26.971 1.00 50.91 98 VAL F O 1
ATOM 12874 N N . ARG F 1 135 ? 119.926 -20.192 24.884 1.00 54.06 99 ARG F N 1
ATOM 12875 C CA . ARG F 1 135 ? 121.221 -20.861 24.850 1.00 49.30 99 ARG F CA 1
ATOM 12876 C C . ARG F 1 135 ? 122.278 -19.796 24.802 1.00 51.85 99 ARG F C 1
ATOM 12877 O O . ARG F 1 135 ? 122.376 -19.069 23.833 1.00 57.10 99 ARG F O 1
ATOM 12885 N N . ALA F 1 136 ? 123.029 -19.681 25.898 1.00 53.20 100 ALA F N 1
ATOM 12886 C CA . ALA F 1 136 ? 124.121 -18.740 26.031 1.00 55.70 100 ALA F CA 1
ATOM 12887 C C . ALA F 1 136 ? 125.441 -19.515 25.954 1.00 56.81 100 ALA F C 1
ATOM 12888 O O . ALA F 1 136 ? 125.650 -20.505 26.681 1.00 56.08 100 ALA F O 1
ATOM 12890 N N . GLU F 1 137 ? 126.320 -19.081 25.061 1.00 55.68 101 GLU F N 1
ATOM 12891 C CA . GLU F 1 137 ? 127.660 -19.666 24.989 1.00 56.37 101 GLU F CA 1
ATOM 12892 C C . GLU F 1 137 ? 128.559 -19.185 26.135 1.00 49.95 101 GLU F C 1
ATOM 12893 O O . GLU F 1 137 ? 128.396 -18.087 26.651 1.00 50.18 101 GLU F O 1
ATOM 12899 N N . ALA F 1 138 ? 129.513 -20.034 26.509 1.00 53.38 102 ALA F N 1
ATOM 12900 C CA . ALA F 1 138 ? 130.299 -19.881 27.742 1.00 51.23 102 ALA F CA 1
ATOM 12901 C C . ALA F 1 138 ? 130.809 -18.458 28.010 1.00 48.14 102 ALA F C 1
ATOM 12902 O O . ALA F 1 138 ? 130.771 -17.984 29.148 1.00 46.89 102 ALA F O 1
ATOM 12904 N N . GLY F 1 139 ? 131.269 -17.794 26.942 1.00 49.45 103 GLY F N 1
ATOM 12905 C CA . GLY F 1 139 ? 131.898 -16.475 27.007 1.00 47.09 103 GLY F CA 1
ATOM 12906 C C . GLY F 1 139 ? 130.964 -15.304 26.995 1.00 55.13 103 GLY F C 1
ATOM 12907 O O . GLY F 1 139 ? 131.405 -14.161 27.165 1.00 56.73 103 GLY F O 1
ATOM 12908 N N . ALA F 1 140 ? 129.673 -15.555 26.763 1.00 59.99 104 ALA F N 1
ATOM 12909 C CA . ALA F 1 140 ? 128.676 -14.491 26.828 1.00 59.17 104 ALA F CA 1
ATOM 12910 C C . ALA F 1 140 ? 128.716 -13.860 28.219 1.00 57.03 104 ALA F C 1
ATOM 12911 O O . ALA F 1 140 ? 128.845 -14.573 29.213 1.00 52.43 104 ALA F O 1
ATOM 12913 N N . VAL F 1 141 ? 128.630 -12.538 28.295 1.00 57.15 105 VAL F N 1
ATOM 12914 C CA . VAL F 1 141 ? 128.384 -11.903 29.585 1.00 59.16 105 VAL F CA 1
ATOM 12915 C C . VAL F 1 141 ? 126.958 -12.350 30.049 1.00 64.73 105 VAL F C 1
ATOM 12916 O O . VAL F 1 141 ? 125.941 -12.178 29.336 1.00 57.15 105 VAL F O 1
ATOM 12920 N N . PHE F 1 142 ? 126.919 -12.976 31.224 1.00 62.70 106 PHE F N 1
ATOM 12921 C CA . PHE F 1 142 ? 125.690 -13.472 31.830 1.00 57.25 106 PHE F CA 1
ATOM 12922 C C . PHE F 1 142 ? 124.634 -12.379 32.019 1.00 55.87 106 PHE F C 1
ATOM 12923 O O . PHE F 1 142 ? 123.493 -12.597 31.709 1.00 49.80 106 PHE F O 1
ATOM 12931 N N . ASP F 1 143 ? 125.021 -11.210 32.513 1.00 60.82 107 ASP F N 1
ATOM 12932 C CA . ASP F 1 143 ? 124.088 -10.091 32.601 1.00 61.98 107 ASP F CA 1
ATOM 12933 C C . ASP F 1 143 ? 123.409 -9.774 31.233 1.00 69.33 107 ASP F C 1
ATOM 12934 O O . ASP F 1 143 ? 122.220 -9.452 31.238 1.00 70.48 107 ASP F O 1
ATOM 12939 N N . ASP F 1 144 ? 124.136 -9.884 30.098 1.00 64.39 108 ASP F N 1
ATOM 12940 C CA . ASP F 1 144 ? 123.535 -9.737 28.738 1.00 65.41 108 ASP F CA 1
ATOM 12941 C C . ASP F 1 144 ? 122.481 -10.805 28.459 1.00 63.72 108 ASP F C 1
ATOM 12942 O O . ASP F 1 144 ? 121.448 -10.520 27.841 1.00 58.75 108 ASP F O 1
ATOM 12947 N N . VAL F 1 145 ? 122.772 -12.029 28.909 1.00 60.84 109 VAL F N 1
ATOM 12948 C CA . VAL F 1 145 ? 121.844 -13.133 28.818 1.00 58.87 109 VAL F CA 1
ATOM 12949 C C . VAL F 1 145 ? 120.571 -12.788 29.604 1.00 63.59 109 VAL F C 1
ATOM 12950 O O . VAL F 1 145 ? 119.464 -13.141 29.153 1.00 58.17 109 VAL F O 1
ATOM 12954 N N . VAL F 1 146 ? 120.713 -12.094 30.745 1.00 56.14 110 VAL F N 1
ATOM 12955 C CA . VAL F 1 146 ? 119.537 -11.742 31.551 1.00 61.83 110 VAL F CA 1
ATOM 12956 C C . VAL F 1 146 ? 118.682 -10.741 30.788 1.00 63.90 110 VAL F C 1
ATOM 12957 O O . VAL F 1 146 ? 117.481 -10.946 30.649 1.00 58.47 110 VAL F O 1
ATOM 12961 N N . VAL F 1 147 ? 119.330 -9.687 30.287 1.00 67.21 111 VAL F N 1
ATOM 12962 C CA . VAL F 1 147 ? 118.689 -8.624 29.496 1.00 67.92 111 VAL F CA 1
ATOM 12963 C C . VAL F 1 147 ? 117.930 -9.185 28.293 1.00 65.42 111 VAL F C 1
ATOM 12964 O O . VAL F 1 147 ? 116.764 -8.913 28.137 1.00 69.31 111 VAL F O 1
ATOM 12968 N N . ARG F 1 148 ? 118.604 -9.958 27.455 1.00 67.79 112 ARG F N 1
ATOM 12969 C CA . ARG F 1 148 ? 117.985 -10.541 26.244 1.00 71.27 112 ARG F CA 1
ATOM 12970 C C . ARG F 1 148 ? 116.734 -11.421 26.518 1.00 70.69 112 ARG F C 1
ATOM 12971 O O . ARG F 1 148 ? 115.846 -11.544 25.651 1.00 70.82 112 ARG F O 1
ATOM 12979 N N . ALA F 1 149 ? 116.681 -12.024 27.708 1.00 61.35 113 ALA F N 1
ATOM 12980 C CA . ALA F 1 149 ? 115.501 -12.762 28.160 1.00 66.11 113 ALA F CA 1
ATOM 12981 C C . ALA F 1 149 ? 114.345 -11.813 28.462 1.00 63.11 113 ALA F C 1
ATOM 12982 O O . ALA F 1 149 ? 113.250 -11.975 27.946 1.00 52.42 113 ALA F O 1
ATOM 12984 N N . ILE F 1 150 ? 114.626 -10.828 29.304 1.00 66.69 114 ILE F N 1
ATOM 12985 C CA . ILE F 1 150 ? 113.687 -9.778 29.657 1.00 70.78 114 ILE F CA 1
ATOM 12986 C C . ILE F 1 150 ? 113.130 -9.114 28.395 1.00 71.72 114 ILE F C 1
ATOM 12987 O O . ILE F 1 150 ? 111.912 -9.077 28.213 1.00 70.93 114 ILE F O 1
ATOM 12992 N N . GLU F 1 151 ? 114.038 -8.649 27.532 1.00 69.56 115 GLU F N 1
ATOM 12993 C CA . GLU F 1 151 ? 113.721 -8.113 26.201 1.00 72.61 115 GLU F CA 1
ATOM 12994 C C . GLU F 1 151 ? 112.743 -9.001 25.381 1.00 74.14 115 GLU F C 1
ATOM 12995 O O . GLU F 1 151 ? 111.935 -8.454 24.623 1.00 87.48 115 GLU F O 1
ATOM 12997 N N . GLN F 1 152 ? 112.792 -10.333 25.529 1.00 63.35 116 GLN F N 1
ATOM 12998 C CA . GLN F 1 152 ? 111.818 -11.249 24.849 1.00 62.12 116 GLN F CA 1
ATOM 12999 C C . GLN F 1 152 ? 110.614 -11.695 25.696 1.00 56.23 116 GLN F C 1
ATOM 13000 O O . GLN F 1 152 ? 109.938 -12.679 25.371 1.00 58.29 116 GLN F O 1
ATOM 13006 N N . GLY F 1 153 ? 110.311 -10.983 26.773 1.00 57.35 117 GLY F N 1
ATOM 13007 C CA . GLY F 1 153 ? 109.258 -11.422 27.669 1.00 51.85 117 GLY F CA 1
ATOM 13008 C C . GLY F 1 153 ? 109.463 -12.814 28.247 1.00 55.78 117 GLY F C 1
ATOM 13009 O O . GLY F 1 153 ? 108.499 -13.509 28.478 1.00 59.95 117 GLY F O 1
ATOM 13010 N N . LEU F 1 154 ? 110.716 -13.234 28.490 1.00 57.38 118 LEU F N 1
ATOM 13011 C CA . LEU F 1 154 ? 110.998 -14.525 29.150 1.00 58.12 118 LEU F CA 1
ATOM 13012 C C . LEU F 1 154 ? 111.486 -14.293 30.598 1.00 53.49 118 LEU F C 1
ATOM 13013 O O . LEU F 1 154 ? 112.553 -13.707 30.822 1.00 57.29 118 LEU F O 1
ATOM 13018 N N . GLY F 1 155 ? 110.707 -14.760 31.567 1.00 53.73 119 GLY F N 1
ATOM 13019 C CA . GLY F 1 155 ? 111.011 -14.543 32.989 1.00 57.78 119 GLY F CA 1
ATOM 13020 C C . GLY F 1 155 ? 111.704 -15.729 33.627 1.00 54.03 119 GLY F C 1
ATOM 13021 O O . GLY F 1 155 ? 111.512 -16.875 33.204 1.00 53.91 119 GLY F O 1
ATOM 13022 N N . GLY F 1 156 ? 112.513 -15.449 34.642 1.00 56.69 120 GLY F N 1
ATOM 13023 C CA . GLY F 1 156 ? 113.287 -16.493 35.362 1.00 59.35 120 GLY F CA 1
ATOM 13024 C C . GLY F 1 156 ? 114.689 -16.074 35.792 1.00 59.74 120 GLY F C 1
ATOM 13025 O O . GLY F 1 156 ? 115.175 -16.466 36.876 1.00 62.91 120 GLY F O 1
ATOM 13026 N N . LEU F 1 157 ? 115.333 -15.274 34.944 1.00 54.25 121 LEU F N 1
ATOM 13027 C CA . LEU F 1 157 ? 116.698 -14.797 35.196 1.00 53.75 121 LEU F CA 1
ATOM 13028 C C . LEU F 1 157 ? 116.801 -13.446 35.907 1.00 55.02 121 LEU F C 1
ATOM 13029 O O . LEU F 1 157 ? 117.869 -13.133 36.417 1.00 52.14 121 LEU F O 1
ATOM 13034 N N . GLU F 1 158 ? 115.713 -12.667 35.962 1.00 51.24 122 GLU F N 1
ATOM 13035 C CA . GLU F 1 158 ? 115.747 -11.288 36.523 1.00 51.66 122 GLU F CA 1
ATOM 13036 C C . GLU F 1 158 ? 116.359 -11.142 37.917 1.00 46.40 122 GLU F C 1
ATOM 13037 O O . GLU F 1 158 ? 116.951 -10.110 38.223 1.00 53.07 122 GLU F O 1
ATOM 13043 N N . CYS F 1 159 ? 116.184 -12.143 38.767 1.00 53.17 123 CYS F N 1
ATOM 13044 C CA . CYS F 1 159 ? 116.769 -12.107 40.114 1.00 57.34 123 CYS F CA 1
ATOM 13045 C C . CYS F 1 159 ? 118.316 -12.132 40.130 1.00 57.82 123 CYS F C 1
ATOM 13046 O O . CYS F 1 159 ? 118.960 -11.681 41.089 1.00 58.79 123 CYS F O 1
ATOM 13049 N N . LEU F 1 160 ? 118.900 -12.609 39.042 1.00 53.11 124 LEU F N 1
ATOM 13050 C CA . LEU F 1 160 ? 120.332 -12.766 38.931 1.00 53.37 124 LEU F CA 1
ATOM 13051 C C . LEU F 1 160 ? 120.944 -11.614 38.182 1.00 54.82 124 LEU F C 1
ATOM 13052 O O . LEU F 1 160 ? 122.011 -11.792 37.619 1.00 51.50 124 LEU F O 1
ATOM 13057 N N . SER F 1 161 ? 120.277 -10.445 38.186 1.00 57.16 125 SER F N 1
ATOM 13058 C CA . SER F 1 161 ? 120.754 -9.253 37.497 1.00 57.24 125 SER F CA 1
ATOM 13059 C C . SER F 1 161 ? 121.964 -8.694 38.219 1.00 55.93 125 SER F C 1
ATOM 13060 O O . SER F 1 161 ? 122.064 -8.803 39.435 1.00 60.28 125 SER F O 1
ATOM 13063 N N . GLY F 1 162 ? 122.880 -8.112 37.450 1.00 54.97 126 GLY F N 1
ATOM 13064 C CA . GLY F 1 162 ? 124.102 -7.520 37.978 1.00 58.75 126 GLY F CA 1
ATOM 13065 C C . GLY F 1 162 ? 125.174 -8.470 38.518 1.00 59.52 126 GLY F C 1
ATOM 13066 O O . GLY F 1 162 ? 126.092 -8.012 39.198 1.00 56.46 126 GLY F O 1
ATOM 13067 N N . ILE F 1 163 ? 125.047 -9.780 38.259 1.00 56.91 127 ILE F N 1
ATOM 13068 C CA . ILE F 1 163 ? 126.058 -10.751 38.683 1.00 51.47 127 ILE F CA 1
ATOM 13069 C C . ILE F 1 163 ? 127.072 -10.740 37.566 1.00 57.04 127 ILE F C 1
ATOM 13070 O O . ILE F 1 163 ? 126.728 -11.127 36.431 1.00 55.08 127 ILE F O 1
ATOM 13075 N N . PRO F 1 164 ? 128.326 -10.319 37.873 1.00 62.23 128 PRO F N 1
ATOM 13076 C CA . PRO F 1 164 ? 129.283 -10.125 36.788 1.00 65.10 128 PRO F CA 1
ATOM 13077 C C . PRO F 1 164 ? 129.765 -11.428 36.143 1.00 55.45 128 PRO F C 1
ATOM 13078 O O . PRO F 1 164 ? 129.385 -12.554 36.535 1.00 52.87 128 PRO F O 1
ATOM 13082 N N . GLY F 1 165 ? 130.546 -11.249 35.099 1.00 62.46 129 GLY F N 1
ATOM 13083 C CA . GLY F 1 165 ? 131.174 -12.371 34.423 1.00 68.42 129 GLY F CA 1
ATOM 13084 C C . GLY F 1 165 ? 130.270 -13.139 33.483 1.00 60.06 129 GLY F C 1
ATOM 13085 O O . GLY F 1 165 ? 129.224 -12.661 33.071 1.00 66.50 129 GLY F O 1
ATOM 13086 N N . SER F 1 166 ? 130.696 -14.357 33.196 1.00 59.23 130 SER F N 1
ATOM 13087 C CA . SER F 1 166 ? 130.284 -15.117 32.040 1.00 55.27 130 SER F CA 1
ATOM 13088 C C . SER F 1 166 ? 129.165 -16.101 32.335 1.00 52.96 130 SER F C 1
ATOM 13089 O O . SER F 1 166 ? 128.914 -16.462 33.489 1.00 54.02 130 SER F O 1
ATOM 13092 N N . ALA F 1 167 ? 128.558 -16.562 31.245 1.00 50.80 131 ALA F N 1
ATOM 13093 C CA . ALA F 1 167 ? 127.447 -17.513 31.275 1.00 53.84 131 ALA F CA 1
ATOM 13094 C C . ALA F 1 167 ? 127.899 -18.929 31.616 1.00 53.93 131 ALA F C 1
ATOM 13095 O O . ALA F 1 167 ? 127.184 -19.682 32.340 1.00 46.66 131 ALA F O 1
ATOM 13097 N N . GLY F 1 168 ? 129.072 -19.298 31.093 1.00 49.54 132 GLY F N 1
ATOM 13098 C CA . GLY F 1 168 ? 129.577 -20.688 31.222 1.00 49.09 132 GLY F CA 1
ATOM 13099 C C . GLY F 1 168 ? 130.038 -21.023 32.632 1.00 45.00 132 GLY F C 1
ATOM 13100 O O . GLY F 1 168 ? 129.952 -22.183 33.082 1.00 43.74 132 GLY F O 1
ATOM 13101 N N . ALA F 1 169 ? 130.494 -19.990 33.331 1.00 43.45 133 ALA F N 1
ATOM 13102 C CA . ALA F 1 169 ? 130.778 -20.126 34.746 1.00 48.20 133 ALA F CA 1
ATOM 13103 C C . ALA F 1 169 ? 129.561 -20.414 35.605 1.00 46.40 133 ALA F C 1
ATOM 13104 O O . ALA F 1 169 ? 129.729 -21.009 36.681 1.00 47.77 133 ALA F O 1
ATOM 13106 N N . THR F 1 170 ? 128.351 -20.002 35.186 1.00 45.57 134 THR F N 1
ATOM 13107 C CA . THR F 1 170 ? 127.208 -20.021 36.144 1.00 42.13 134 THR F CA 1
ATOM 13108 C C . THR F 1 170 ? 126.856 -21.403 36.729 1.00 41.07 134 THR F C 1
ATOM 13109 O O . THR F 1 170 ? 126.630 -21.511 37.940 1.00 43.02 134 THR F O 1
ATOM 13113 N N . PRO F 1 171 ? 126.856 -22.484 35.907 1.00 42.17 135 PRO F N 1
ATOM 13114 C CA . PRO F 1 171 ? 126.647 -23.836 36.470 1.00 39.17 135 PRO F CA 1
ATOM 13115 C C . PRO F 1 171 ? 127.740 -24.353 37.438 1.00 40.28 135 PRO F C 1
ATOM 13116 O O . PRO F 1 171 ? 127.464 -25.256 38.260 1.00 44.63 135 PRO F O 1
ATOM 13120 N N . VAL F 1 172 ? 128.958 -23.821 37.345 1.00 37.20 136 VAL F N 1
ATOM 13121 C CA . VAL F 1 172 ? 130.060 -24.384 38.134 1.00 44.44 136 VAL F CA 1
ATOM 13122 C C . VAL F 1 172 ? 129.725 -24.292 39.629 1.00 41.17 136 VAL F C 1
ATOM 13123 O O . VAL F 1 172 ? 129.709 -25.288 40.353 1.00 38.62 136 VAL F O 1
ATOM 13127 N N . GLN F 1 173 ? 129.406 -23.087 40.067 1.00 42.48 137 GLN F N 1
ATOM 13128 C CA . GLN F 1 173 ? 129.042 -22.866 41.468 1.00 46.96 137 GLN F CA 1
ATOM 13129 C C . GLN F 1 173 ? 127.552 -22.635 41.664 1.00 43.43 137 GLN F C 1
ATOM 13130 O O . GLN F 1 173 ? 127.150 -22.129 42.713 1.00 42.54 137 GLN F O 1
ATOM 13136 N N . ASN F 1 174 ? 126.725 -23.034 40.698 1.00 45.64 138 ASN F N 1
ATOM 13137 C CA . ASN F 1 174 ? 125.275 -22.773 40.759 1.00 43.32 138 ASN F CA 1
ATOM 13138 C C . ASN F 1 174 ? 124.990 -21.338 41.151 1.00 39.71 138 ASN F C 1
ATOM 13139 O O . ASN F 1 174 ? 124.355 -21.065 42.159 1.00 46.67 138 ASN F O 1
ATOM 13144 N N . VAL F 1 175 ? 125.486 -20.438 40.345 1.00 33.80 139 VAL F N 1
ATOM 13145 C CA . VAL F 1 175 ? 125.386 -19.011 40.621 1.00 41.95 139 VAL F CA 1
ATOM 13146 C C . VAL F 1 175 ? 123.945 -18.575 40.970 1.00 45.80 139 VAL F C 1
ATOM 13147 O O . VAL F 1 175 ? 122.965 -19.037 40.356 1.00 42.83 139 VAL F O 1
ATOM 13151 N N . GLY F 1 176 ? 123.847 -17.707 41.971 1.00 48.88 140 GLY F N 1
ATOM 13152 C CA . GLY F 1 176 ? 122.577 -17.418 42.643 1.00 47.48 140 GLY F CA 1
ATOM 13153 C C . GLY F 1 176 ? 122.609 -16.179 43.508 1.00 49.13 140 GLY F C 1
ATOM 13154 O O . GLY F 1 176 ? 123.657 -15.798 43.996 1.00 45.92 140 GLY F O 1
ATOM 13155 N N . ALA F 1 177 ? 121.444 -15.553 43.674 1.00 53.19 141 ALA F N 1
ATOM 13156 C CA . ALA F 1 177 ? 121.277 -14.237 44.344 1.00 52.75 141 ALA F CA 1
ATOM 13157 C C . ALA F 1 177 ? 119.782 -13.904 44.413 1.00 57.53 141 ALA F C 1
ATOM 13158 O O . ALA F 1 177 ? 119.050 -14.146 43.452 1.00 63.52 141 ALA F O 1
ATOM 13160 N N . TYR F 1 178 ? 119.324 -13.371 45.542 1.00 57.04 142 TYR F N 1
ATOM 13161 C CA . TYR F 1 178 ? 117.950 -12.854 45.673 1.00 53.09 142 TYR F CA 1
ATOM 13162 C C . TYR F 1 178 ? 116.872 -13.895 45.394 1.00 48.40 142 TYR F C 1
ATOM 13163 O O . TYR F 1 178 ? 115.945 -13.610 44.658 1.00 49.69 142 TYR F O 1
ATOM 13172 N N . GLY F 1 179 ? 117.024 -15.084 45.988 1.00 40.76 143 GLY F N 1
ATOM 13173 C CA . GLY F 1 179 ? 116.104 -16.198 45.848 1.00 45.18 143 GLY F CA 1
ATOM 13174 C C . GLY F 1 179 ? 116.242 -17.170 44.680 1.00 46.34 143 GLY F C 1
ATOM 13175 O O . GLY F 1 179 ? 115.644 -18.261 44.703 1.00 53.19 143 GLY F O 1
ATOM 13176 N N . ALA F 1 180 ? 116.995 -16.783 43.656 1.00 47.31 144 ALA F N 1
ATOM 13177 C CA . ALA F 1 180 ? 117.170 -17.588 42.438 1.00 51.27 144 ALA F CA 1
ATOM 13178 C C . ALA F 1 180 ? 118.553 -18.257 42.375 1.00 48.04 144 ALA F C 1
ATOM 13179 O O . ALA F 1 180 ? 119.525 -17.753 42.918 1.00 48.02 144 ALA F O 1
ATOM 13181 N N . GLU F 1 181 ? 118.586 -19.397 41.703 1.00 50.67 145 GLU F N 1
ATOM 13182 C CA . GLU F 1 181 ? 119.804 -20.135 41.328 1.00 49.40 145 GLU F CA 1
ATOM 13183 C C . GLU F 1 181 ? 119.648 -20.497 39.846 1.00 44.87 145 GLU F C 1
ATOM 13184 O O . GLU F 1 181 ? 118.516 -20.672 39.388 1.00 41.99 145 GLU F O 1
ATOM 13190 N N . VAL F 1 182 ? 120.753 -20.574 39.093 1.00 42.62 146 VAL F N 1
ATOM 13191 C CA . VAL F 1 182 ? 120.689 -21.050 37.709 1.00 43.00 146 VAL F CA 1
ATOM 13192 C C . VAL F 1 182 ? 120.114 -22.474 37.630 1.00 41.74 146 VAL F C 1
ATOM 13193 O O . VAL F 1 182 ? 119.502 -22.781 36.631 1.00 37.57 146 VAL F O 1
ATOM 13197 N N . SER F 1 183 ? 120.260 -23.316 38.677 1.00 40.61 147 SER F N 1
ATOM 13198 C CA . SER F 1 183 ? 119.554 -24.646 38.730 1.00 39.82 147 SER F CA 1
ATOM 13199 C C . SER F 1 183 ? 118.039 -24.611 38.574 1.00 42.93 147 SER F C 1
ATOM 13200 O O . SER F 1 183 ? 117.443 -25.614 38.137 1.00 39.14 147 SER F O 1
ATOM 13203 N N . ASP F 1 184 ? 117.425 -23.492 38.982 1.00 42.12 148 ASP F N 1
ATOM 13204 C CA . ASP F 1 184 ? 115.973 -23.313 38.794 1.00 48.33 148 ASP F CA 1
ATOM 13205 C C . ASP F 1 184 ? 115.567 -23.335 37.318 1.00 47.11 148 ASP F C 1
ATOM 13206 O O . ASP F 1 184 ? 114.544 -23.910 37.023 1.00 46.50 148 ASP F O 1
ATOM 13211 N N . THR F 1 185 ? 116.419 -22.806 36.420 1.00 46.25 149 THR F N 1
ATOM 13212 C CA . THR F 1 185 ? 116.120 -22.748 34.986 1.00 42.00 149 THR F CA 1
ATOM 13213 C C . THR F 1 185 ? 116.930 -23.643 33.971 1.00 44.93 149 THR F C 1
ATOM 13214 O O . THR F 1 185 ? 116.410 -23.983 32.887 1.00 44.87 149 THR F O 1
ATOM 13218 N N . ILE F 1 186 ? 118.165 -24.036 34.301 1.00 42.01 150 ILE F N 1
ATOM 13219 C CA . ILE F 1 186 ? 119.001 -24.826 33.384 1.00 38.07 150 ILE F CA 1
ATOM 13220 C C . ILE F 1 186 ? 118.487 -26.227 33.060 1.00 35.70 150 ILE F C 1
ATOM 13221 O O . ILE F 1 186 ? 118.216 -27.080 33.936 1.00 37.46 150 ILE F O 1
ATOM 13226 N N . THR F 1 187 ? 118.387 -26.489 31.769 1.00 34.36 151 THR F N 1
ATOM 13227 C CA . THR F 1 187 ? 118.013 -27.809 31.319 1.00 37.85 151 THR F CA 1
ATOM 13228 C C . THR F 1 187 ? 119.210 -28.711 31.034 1.00 37.53 151 THR F C 1
ATOM 13229 O O . THR F 1 187 ? 119.193 -29.903 31.347 1.00 39.79 151 THR F O 1
ATOM 13233 N N . ARG F 1 188 ? 120.213 -28.154 30.376 1.00 39.68 152 ARG F N 1
ATOM 13234 C CA . ARG F 1 188 ? 121.375 -28.940 29.964 1.00 40.81 152 ARG F CA 1
ATOM 13235 C C . ARG F 1 188 ? 122.554 -28.051 29.662 1.00 43.44 152 ARG F C 1
ATOM 13236 O O . ARG F 1 188 ? 122.405 -26.824 29.487 1.00 42.38 152 ARG F O 1
ATOM 13244 N N . VAL F 1 189 ? 123.737 -28.657 29.623 1.00 43.12 153 VAL F N 1
ATOM 13245 C CA . VAL F 1 189 ? 124.978 -27.875 29.441 1.00 43.19 153 VAL F CA 1
ATOM 13246 C C . VAL F 1 189 ? 125.883 -28.620 28.457 1.00 39.41 153 VAL F C 1
ATOM 13247 O O . VAL F 1 189 ? 125.932 -29.870 28.468 1.00 37.85 153 VAL F O 1
ATOM 13251 N N . ARG F 1 190 ? 126.535 -27.881 27.575 1.00 38.95 154 ARG F N 1
ATOM 13252 C CA . ARG F 1 190 ? 127.398 -28.494 26.562 1.00 47.40 154 ARG F CA 1
ATOM 13253 C C . ARG F 1 190 ? 128.804 -28.494 27.161 1.00 43.91 154 ARG F C 1
ATOM 13254 O O . ARG F 1 190 ? 129.360 -27.413 27.473 1.00 42.46 154 ARG F O 1
ATOM 13262 N N . LEU F 1 191 ? 129.337 -29.700 27.334 1.00 42.92 155 LEU F N 1
ATOM 13263 C CA . LEU F 1 191 ? 130.610 -29.937 28.060 1.00 51.85 155 LEU F CA 1
ATOM 13264 C C . LEU F 1 191 ? 131.693 -30.527 27.155 1.00 51.77 155 LEU F C 1
ATOM 13265 O O . LEU F 1 191 ? 131.457 -31.540 26.505 1.00 46.21 155 LEU F O 1
ATOM 13270 N N . LEU F 1 192 ? 132.882 -29.926 27.166 1.00 53.98 156 LEU F N 1
ATOM 13271 C CA . LEU F 1 192 ? 134.072 -30.608 26.653 1.00 57.55 156 LEU F CA 1
ATOM 13272 C C . LEU F 1 192 ? 134.660 -31.419 27.800 1.00 51.96 156 LEU F C 1
ATOM 13273 O O . LEU F 1 192 ? 135.002 -30.876 28.827 1.00 56.40 156 LEU F O 1
ATOM 13278 N N . ASP F 1 193 ? 134.693 -32.727 27.653 1.00 52.58 157 ASP F N 1
ATOM 13279 C CA . ASP F 1 193 ? 135.535 -33.559 28.476 1.00 56.57 157 ASP F CA 1
ATOM 13280 C C . ASP F 1 193 ? 137.008 -33.473 27.883 1.00 59.98 157 ASP F C 1
ATOM 13281 O O . ASP F 1 193 ? 137.266 -33.903 26.758 1.00 48.91 157 ASP F O 1
ATOM 13286 N N . ARG F 1 194 ? 137.938 -32.872 28.622 1.00 59.87 158 ARG F N 1
ATOM 13287 C CA . ARG F 1 194 ? 139.321 -32.721 28.143 1.00 62.26 158 ARG F CA 1
ATOM 13288 C C . ARG F 1 194 ? 140.158 -34.026 28.013 1.00 62.39 158 ARG F C 1
ATOM 13289 O O . ARG F 1 194 ? 140.961 -34.106 27.101 1.00 55.58 158 ARG F O 1
ATOM 13297 N N . CYS F 1 195 ? 139.959 -35.006 28.906 1.00 68.54 159 CYS F N 1
ATOM 13298 C CA . CYS F 1 195 ? 140.587 -36.351 28.817 1.00 80.48 159 CYS F CA 1
ATOM 13299 C C . CYS F 1 195 ? 140.314 -37.053 27.474 1.00 86.59 159 CYS F C 1
ATOM 13300 O O . CYS F 1 195 ? 141.263 -37.498 26.814 1.00 77.64 159 CYS F O 1
ATOM 13303 N N . THR F 1 196 ? 139.030 -37.160 27.090 1.00 76.49 160 THR F N 1
ATOM 13304 C CA . THR F 1 196 ? 138.621 -37.873 25.871 1.00 63.07 160 THR F CA 1
ATOM 13305 C C . THR F 1 196 ? 138.569 -36.982 24.639 1.00 59.99 160 THR F C 1
ATOM 13306 O O . THR F 1 196 ? 138.549 -37.490 23.523 1.00 54.48 160 THR F O 1
ATOM 13310 N N . GLY F 1 197 ? 138.532 -35.661 24.822 1.00 59.40 161 GLY F N 1
ATOM 13311 C CA . GLY F 1 197 ? 138.282 -34.735 23.703 1.00 62.31 161 GLY F CA 1
ATOM 13312 C C . GLY F 1 197 ? 136.835 -34.706 23.159 1.00 64.49 161 GLY F C 1
ATOM 13313 O O . GLY F 1 197 ? 136.565 -33.969 22.205 1.00 63.03 161 GLY F O 1
ATOM 13314 N N . GLU F 1 198 ? 135.926 -35.491 23.768 1.00 66.47 162 GLU F N 1
ATOM 13315 C CA . GLU F 1 198 ? 134.489 -35.552 23.402 1.00 69.18 162 GLU F CA 1
ATOM 13316 C C . GLU F 1 198 ? 133.644 -34.388 24.010 1.00 62.00 162 GLU F C 1
ATOM 13317 O O . GLU F 1 198 ? 133.763 -34.024 25.204 1.00 50.49 162 GLU F O 1
ATOM 13319 N N . VAL F 1 199 ? 132.840 -33.802 23.128 1.00 58.01 163 VAL F N 1
ATOM 13320 C CA . VAL F 1 199 ? 131.848 -32.805 23.448 1.00 55.08 163 VAL F CA 1
ATOM 13321 C C . VAL F 1 199 ? 130.511 -33.518 23.599 1.00 64.05 163 VAL F C 1
ATOM 13322 O O . VAL F 1 199 ? 130.174 -34.407 22.779 1.00 57.05 163 VAL F O 1
ATOM 13326 N N . ARG F 1 200 ? 129.761 -33.140 24.649 1.00 64.66 164 ARG F N 1
ATOM 13327 C CA . ARG F 1 200 ? 128.374 -33.572 24.795 1.00 56.52 164 ARG F CA 1
ATOM 13328 C C . ARG F 1 200 ? 127.509 -32.663 25.675 1.00 55.70 164 ARG F C 1
ATOM 13329 O O . ARG F 1 200 ? 128.015 -31.938 26.569 1.00 47.80 164 ARG F O 1
ATOM 13337 N N . TRP F 1 201 ? 126.194 -32.748 25.450 1.00 46.47 165 TRP F N 1
ATOM 13338 C CA . TRP F 1 201 ? 125.240 -32.102 26.362 1.00 42.23 165 TRP F CA 1
ATOM 13339 C C . TRP F 1 201 ? 125.000 -32.994 27.533 1.00 38.67 165 TRP F C 1
ATOM 13340 O O . TRP F 1 201 ? 124.924 -34.217 27.404 1.00 45.55 165 TRP F O 1
ATOM 13351 N N . VAL F 1 202 ? 124.902 -32.381 28.691 1.00 41.70 166 VAL F N 1
ATOM 13352 C CA . VAL F 1 202 ? 124.668 -33.116 29.946 1.00 47.33 166 VAL F CA 1
ATOM 13353 C C . VAL F 1 202 ? 123.444 -32.496 30.629 1.00 43.81 166 VAL F C 1
ATOM 13354 O O . VAL F 1 202 ? 123.308 -31.275 30.646 1.00 42.59 166 VAL F O 1
ATOM 13358 N N . SER F 1 203 ? 122.594 -33.349 31.194 1.00 46.66 167 SER F N 1
ATOM 13359 C CA . SER F 1 203 ? 121.396 -32.925 31.938 1.00 46.80 167 SER F CA 1
ATOM 13360 C C . SER F 1 203 ? 121.691 -32.120 33.211 1.00 51.32 167 SER F C 1
ATOM 13361 O O . SER F 1 203 ? 122.719 -32.333 33.879 1.00 44.27 167 SER F O 1
ATOM 13364 N N . ALA F 1 204 ? 120.763 -31.222 33.554 1.00 45.62 168 ALA F N 1
ATOM 13365 C CA . ALA F 1 204 ? 120.771 -30.551 34.861 1.00 50.76 168 ALA F CA 1
ATOM 13366 C C . ALA F 1 204 ? 121.056 -31.482 36.023 1.00 40.40 168 ALA F C 1
ATOM 13367 O O . ALA F 1 204 ? 121.810 -31.135 36.928 1.00 43.45 168 ALA F O 1
ATOM 13369 N N . ARG F 1 205 ? 120.350 -32.597 36.014 1.00 37.11 169 ARG F N 1
ATOM 13370 C CA . ARG F 1 205 ? 120.412 -33.616 37.020 1.00 40.66 169 ARG F CA 1
ATOM 13371 C C . ARG F 1 205 ? 121.824 -34.231 37.152 1.00 45.12 169 ARG F C 1
ATOM 13372 O O . ARG F 1 205 ? 122.265 -34.482 38.274 1.00 44.54 169 ARG F O 1
ATOM 13380 N N . ASP F 1 206 ? 122.501 -34.478 36.017 1.00 42.74 170 ASP F N 1
ATOM 13381 C CA . ASP F 1 206 ? 123.831 -35.092 36.028 1.00 45.85 170 ASP F CA 1
ATOM 13382 C C . ASP F 1 206 ? 124.793 -34.103 36.626 1.00 42.70 170 ASP F C 1
ATOM 13383 O O . ASP F 1 206 ? 125.804 -34.502 37.163 1.00 51.32 170 ASP F O 1
ATOM 13388 N N . LEU F 1 207 ? 124.470 -32.811 36.573 1.00 39.91 171 LEU F N 1
ATOM 13389 C CA . LEU F 1 207 ? 125.286 -31.814 37.257 1.00 37.20 171 LEU F CA 1
ATOM 13390 C C . LEU F 1 207 ? 125.161 -31.731 38.784 1.00 40.83 171 LEU F C 1
ATOM 13391 O O . LEU F 1 207 ? 125.962 -31.030 39.403 1.00 43.52 171 LEU F O 1
ATOM 13396 N N . ARG F 1 208 ? 124.245 -32.493 39.396 1.00 43.15 172 ARG F N 1
ATOM 13397 C CA . ARG F 1 208 ? 124.128 -32.570 40.879 1.00 49.93 172 ARG F CA 1
ATOM 13398 C C . ARG F 1 208 ? 124.206 -31.194 41.536 1.00 42.14 172 ARG F C 1
ATOM 13399 O O . ARG F 1 208 ? 125.020 -30.916 42.422 1.00 45.43 172 ARG F O 1
ATOM 13407 N N . PHE F 1 209 ? 123.332 -30.321 41.102 1.00 43.57 173 PHE F N 1
ATOM 13408 C CA . PHE F 1 209 ? 123.307 -28.952 41.605 1.00 38.81 173 PHE F CA 1
ATOM 13409 C C . PHE F 1 209 ? 122.929 -28.941 43.079 1.00 37.52 173 PHE F C 1
ATOM 13410 O O . PHE F 1 209 ? 122.183 -29.799 43.549 1.00 36.25 173 PHE F O 1
ATOM 13418 N N . GLY F 1 210 ? 123.515 -27.979 43.802 1.00 38.49 174 GLY F N 1
ATOM 13419 C CA . GLY F 1 210 ? 123.205 -27.688 45.199 1.00 34.25 174 GLY F CA 1
ATOM 13420 C C . GLY F 1 210 ? 123.632 -26.270 45.438 1.00 34.01 174 GLY F C 1
ATOM 13421 O O . GLY F 1 210 ? 124.064 -25.565 44.504 1.00 36.46 174 GLY F O 1
ATOM 13422 N N . TYR F 1 211 ? 123.530 -25.830 46.683 1.00 37.29 175 TYR F N 1
ATOM 13423 C CA . TYR F 1 211 ? 123.884 -24.466 47.033 1.00 42.01 175 TYR F CA 1
ATOM 13424 C C . TYR F 1 211 ? 125.416 -24.324 46.773 1.00 42.49 175 TYR F C 1
ATOM 13425 O O . TYR F 1 211 ? 126.195 -25.137 47.226 1.00 48.28 175 TYR F O 1
ATOM 13434 N N . ARG F 1 212 ? 125.783 -23.288 46.043 1.00 40.28 176 ARG F N 1
ATOM 13435 C CA . ARG F 1 212 ? 127.118 -23.030 45.555 1.00 44.37 176 ARG F CA 1
ATOM 13436 C C . ARG F 1 212 ? 127.965 -24.295 45.160 1.00 46.40 176 ARG F C 1
ATOM 13437 O O . ARG F 1 212 ? 129.167 -24.374 45.406 1.00 39.14 176 ARG F O 1
ATOM 13445 N N . THR F 1 213 ? 127.309 -25.282 44.559 1.00 46.03 177 THR F N 1
ATOM 13446 C CA . THR F 1 213 ? 127.984 -26.507 44.168 1.00 49.34 177 THR F CA 1
ATOM 13447 C C . THR F 1 213 ? 127.367 -27.176 42.941 1.00 51.57 177 THR F C 1
ATOM 13448 O O . THR F 1 213 ? 126.225 -26.903 42.583 1.00 44.67 177 THR F O 1
ATOM 13452 N N . SER F 1 214 ? 128.176 -28.048 42.336 1.00 54.90 178 SER F N 1
ATOM 13453 C CA . SER F 1 214 ? 127.868 -28.869 41.149 1.00 55.47 178 SER F CA 1
ATOM 13454 C C . SER F 1 214 ? 129.043 -29.820 40.990 1.00 53.60 178 SER F C 1
ATOM 13455 O O . SER F 1 214 ? 130.128 -29.561 41.559 1.00 50.34 178 SER F O 1
ATOM 13458 N N . VAL F 1 215 ? 128.872 -30.862 40.176 1.00 52.58 179 VAL F N 1
ATOM 13459 C CA . VAL F 1 215 ? 130.010 -31.733 39.776 1.00 49.75 179 VAL F CA 1
ATOM 13460 C C . VAL F 1 215 ? 131.101 -30.980 39.036 1.00 48.82 179 VAL F C 1
ATOM 13461 O O . VAL F 1 215 ? 132.200 -31.481 38.931 1.00 55.21 179 VAL F O 1
ATOM 13465 N N . LEU F 1 216 ? 130.824 -29.784 38.542 1.00 46.50 180 LEU F N 1
ATOM 13466 C CA . LEU F 1 216 ? 131.858 -29.037 37.872 1.00 45.55 180 LEU F CA 1
ATOM 13467 C C . LEU F 1 216 ? 132.829 -28.365 38.824 1.00 53.51 180 LEU F C 1
ATOM 13468 O O . LEU F 1 216 ? 133.909 -27.953 38.386 1.00 51.43 180 LEU F O 1
ATOM 13473 N N . LYS F 1 217 ? 132.439 -28.214 40.099 1.00 54.70 181 LYS F N 1
ATOM 13474 C CA . LYS F 1 217 ? 133.258 -27.511 41.090 1.00 49.15 181 LYS F CA 1
ATOM 13475 C C . LYS F 1 217 ? 134.303 -28.449 41.725 1.00 46.08 181 LYS F C 1
ATOM 13476 O O . LYS F 1 217 ? 133.997 -29.610 42.117 1.00 43.39 181 LYS F O 1
ATOM 13482 N N . HIS F 1 218 ? 135.520 -27.912 41.837 1.00 45.34 182 HIS F N 1
ATOM 13483 C CA . HIS F 1 218 ? 136.692 -28.674 42.328 1.00 51.21 182 HIS F CA 1
ATOM 13484 C C . HIS F 1 218 ? 137.659 -27.888 43.269 1.00 46.13 182 HIS F C 1
ATOM 13485 O O . HIS F 1 218 ? 137.978 -26.684 43.079 1.00 39.24 182 HIS F O 1
ATOM 13492 N N . ALA F 1 219 ? 138.077 -28.565 44.331 1.00 49.82 183 ALA F N 1
ATOM 13493 C CA . ALA F 1 219 ? 139.034 -27.969 45.266 1.00 51.11 183 ALA F CA 1
ATOM 13494 C C . ALA F 1 219 ? 140.300 -27.563 44.500 1.00 51.25 183 ALA F C 1
ATOM 13495 O O . ALA F 1 219 ? 140.803 -26.419 44.615 1.00 44.19 183 ALA F O 1
ATOM 13497 N N . ASP F 1 220 ? 140.763 -28.478 43.648 1.00 48.93 184 ASP F N 1
ATOM 13498 C CA . ASP F 1 220 ? 141.899 -28.204 42.755 1.00 49.12 184 ASP F CA 1
ATOM 13499 C C . ASP F 1 220 ? 141.419 -27.289 41.587 1.00 50.74 184 ASP F C 1
ATOM 13500 O O . ASP F 1 220 ? 141.134 -27.729 40.462 1.00 49.23 184 ASP F O 1
ATOM 13505 N N . GLY F 1 221 ? 141.366 -25.992 41.875 1.00 55.71 185 GLY F N 1
ATOM 13506 C CA . GLY F 1 221 ? 140.949 -24.949 40.898 1.00 64.20 185 GLY F CA 1
ATOM 13507 C C . GLY F 1 221 ? 141.603 -24.872 39.514 1.00 70.07 185 GLY F C 1
ATOM 13508 O O . GLY F 1 221 ? 141.033 -24.295 38.548 1.00 64.50 185 GLY F O 1
ATOM 13509 N N . LEU F 1 222 ? 142.809 -25.421 39.422 1.00 68.61 186 LEU F N 1
ATOM 13510 C CA . LEU F 1 222 ? 143.539 -25.468 38.170 1.00 70.84 186 LEU F CA 1
ATOM 13511 C C . LEU F 1 222 ? 142.983 -26.548 37.236 1.00 63.15 186 LEU F C 1
ATOM 13512 O O . LEU F 1 222 ? 142.796 -26.260 36.058 1.00 64.50 186 LEU F O 1
ATOM 13517 N N . ALA F 1 223 ? 142.674 -27.736 37.779 1.00 52.12 187 ALA F N 1
ATOM 13518 C CA . ALA F 1 223 ? 142.299 -28.936 37.003 1.00 51.78 187 ALA F CA 1
ATOM 13519 C C . ALA F 1 223 ? 141.289 -28.724 35.870 1.00 49.01 187 ALA F C 1
ATOM 13520 O O . ALA F 1 223 ? 141.631 -28.925 34.697 1.00 42.05 187 ALA F O 1
ATOM 13522 N N . VAL F 1 224 ? 140.052 -28.341 36.218 1.00 54.46 188 VAL F N 1
ATOM 13523 C CA . VAL F 1 224 ? 138.980 -28.079 35.248 1.00 45.66 188 VAL F CA 1
ATOM 13524 C C . VAL F 1 224 ? 138.970 -29.203 34.208 1.00 42.40 188 VAL F C 1
ATOM 13525 O O . VAL F 1 224 ? 139.278 -28.971 33.019 1.00 41.68 188 VAL F O 1
ATOM 13529 N N . PRO F 1 225 ? 138.711 -30.449 34.657 1.00 40.02 189 PRO F N 1
ATOM 13530 C CA . PRO F 1 225 ? 138.647 -31.551 33.674 1.00 46.62 189 PRO F CA 1
ATOM 13531 C C . PRO F 1 225 ? 137.578 -31.316 32.587 1.00 50.13 189 PRO F C 1
ATOM 13532 O O . PRO F 1 225 ? 137.773 -31.677 31.401 1.00 45.57 189 PRO F O 1
ATOM 13536 N N . THR F 1 226 ? 136.479 -30.678 33.001 1.00 53.37 190 THR F N 1
ATOM 13537 C CA . THR F 1 226 ? 135.310 -30.435 32.160 1.00 50.92 190 THR F CA 1
ATOM 13538 C C . THR F 1 226 ? 135.073 -28.951 31.947 1.00 49.87 190 THR F C 1
ATOM 13539 O O . THR F 1 226 ? 134.936 -28.207 32.907 1.00 54.03 190 THR F O 1
ATOM 13543 N N . VAL F 1 227 ? 135.042 -28.525 30.687 1.00 49.69 191 VAL F N 1
ATOM 13544 C CA . VAL F 1 227 ? 134.847 -27.125 30.319 1.00 52.35 191 VAL F CA 1
ATOM 13545 C C . VAL F 1 227 ? 133.455 -26.938 29.686 1.00 53.71 191 VAL F C 1
ATOM 13546 O O . VAL F 1 227 ? 133.105 -27.605 28.702 1.00 48.24 191 VAL F O 1
ATOM 13550 N N . VAL F 1 228 ? 132.690 -26.001 30.255 1.00 52.16 192 VAL F N 1
ATOM 13551 C CA . VAL F 1 228 ? 131.357 -25.673 29.768 1.00 50.58 192 VAL F CA 1
ATOM 13552 C C . VAL F 1 228 ? 131.482 -24.802 28.538 1.00 44.59 192 VAL F C 1
ATOM 13553 O O . VAL F 1 228 ? 132.120 -23.759 28.593 1.00 50.66 192 VAL F O 1
ATOM 13557 N N . LEU F 1 229 ? 130.880 -25.245 27.436 1.00 43.87 193 LEU F N 1
ATOM 13558 C CA . LEU F 1 229 ? 130.906 -24.509 26.171 1.00 49.23 193 LEU F CA 1
ATOM 13559 C C . LEU F 1 229 ? 129.642 -23.692 25.946 1.00 53.89 193 LEU F C 1
ATOM 13560 O O . LEU F 1 229 ? 129.710 -22.597 25.385 1.00 52.02 193 LEU F O 1
ATOM 13565 N N . GLU F 1 230 ? 128.498 -24.252 26.369 1.00 53.96 194 GLU F N 1
ATOM 13566 C CA . GLU F 1 230 ? 127.181 -23.665 26.159 1.00 49.68 194 GLU F CA 1
ATOM 13567 C C . GLU F 1 230 ? 126.238 -24.053 27.300 1.00 48.51 194 GLU F C 1
ATOM 13568 O O . GLU F 1 230 ? 126.269 -25.191 27.785 1.00 43.44 194 GLU F O 1
ATOM 13574 N N . VAL F 1 231 ? 125.358 -23.121 27.667 1.00 51.24 195 VAL F N 1
ATOM 13575 C CA . VAL F 1 231 ? 124.341 -23.338 28.715 1.00 48.69 195 VAL F CA 1
ATOM 13576 C C . VAL F 1 231 ? 122.919 -23.099 28.173 1.00 49.60 195 VAL F C 1
ATOM 13577 O O . VAL F 1 231 ? 122.656 -22.046 27.592 1.00 46.94 195 VAL F O 1
ATOM 13581 N N . GLU F 1 232 ? 122.026 -24.073 28.340 1.00 49.82 196 GLU F N 1
ATOM 13582 C CA . GLU F 1 232 ? 120.594 -23.888 28.001 1.00 49.41 196 GLU F CA 1
ATOM 13583 C C . GLU F 1 232 ? 119.714 -23.650 29.262 1.00 48.87 196 GLU F C 1
ATOM 13584 O O . GLU F 1 232 ? 119.724 -24.469 30.215 1.00 45.34 196 GLU F O 1
ATOM 13590 N N . PHE F 1 233 ? 118.957 -22.547 29.214 1.00 43.43 197 PHE F N 1
ATOM 13591 C CA . PHE F 1 233 ? 117.937 -22.161 30.218 1.00 46.57 197 PHE F CA 1
ATOM 13592 C C . PHE F 1 233 ? 116.475 -22.293 29.615 1.00 46.59 197 PHE F C 1
ATOM 13593 O O . PHE F 1 233 ? 116.199 -21.777 28.520 1.00 45.07 197 PHE F O 1
ATOM 13601 N N . ALA F 1 234 ? 115.557 -22.976 30.309 1.00 43.01 198 ALA F N 1
ATOM 13602 C CA . ALA F 1 234 ? 114.135 -22.996 29.933 1.00 41.55 198 ALA F CA 1
ATOM 13603 C C . ALA F 1 234 ? 113.444 -21.887 30.727 1.00 46.25 198 ALA F C 1
ATOM 13604 O O . ALA F 1 234 ? 113.318 -22.022 31.956 1.00 47.08 198 ALA F O 1
ATOM 13606 N N . LEU F 1 235 ? 113.071 -20.778 30.063 1.00 41.55 199 LEU F N 1
ATOM 13607 C CA . LEU F 1 235 ? 112.440 -19.634 30.760 1.00 39.47 199 LEU F CA 1
ATOM 13608 C C . LEU F 1 235 ? 110.884 -19.568 30.639 1.00 42.12 199 LEU F C 1
ATOM 13609 O O . LEU F 1 235 ? 110.256 -20.443 30.054 1.00 40.17 199 LEU F O 1
ATOM 13614 N N . ASP F 1 236 ? 110.252 -18.585 31.257 1.00 46.63 200 ASP F N 1
ATOM 13615 C CA . ASP F 1 236 ? 108.786 -18.552 31.295 1.00 51.19 200 ASP F CA 1
ATOM 13616 C C . ASP F 1 236 ? 108.249 -17.582 30.227 1.00 54.15 200 ASP F C 1
ATOM 13617 O O . ASP F 1 236 ? 108.438 -16.347 30.371 1.00 50.33 200 ASP F O 1
ATOM 13622 N N . PRO F 1 237 ? 107.556 -18.131 29.184 1.00 52.01 201 PRO F N 1
ATOM 13623 C CA . PRO F 1 237 ? 107.055 -17.298 28.042 1.00 56.05 201 PRO F CA 1
ATOM 13624 C C . PRO F 1 237 ? 105.935 -16.273 28.399 1.00 57.40 201 PRO F C 1
ATOM 13625 O O . PRO F 1 237 ? 105.848 -15.212 27.761 1.00 55.29 201 PRO F O 1
ATOM 13629 N N . SER F 1 238 ? 105.141 -16.555 29.433 1.00 56.22 202 SER F N 1
ATOM 13630 C CA . SER F 1 238 ? 104.118 -15.614 29.881 1.00 59.77 202 SER F CA 1
ATOM 13631 C C . SER F 1 238 ? 104.690 -14.268 30.301 1.00 64.08 202 SER F C 1
ATOM 13632 O O . SER F 1 238 ? 103.931 -13.307 30.426 1.00 68.98 202 SER F O 1
ATOM 13635 N N . GLY F 1 239 ? 106.005 -14.193 30.556 1.00 64.32 203 GLY F N 1
ATOM 13636 C CA . GLY F 1 239 ? 106.684 -12.900 30.839 1.00 57.77 203 GLY F CA 1
ATOM 13637 C C . GLY F 1 239 ? 106.456 -12.432 32.250 1.00 54.35 203 GLY F C 1
ATOM 13638 O O . GLY F 1 239 ? 106.666 -11.283 32.563 1.00 58.92 203 GLY F O 1
ATOM 13639 N N . ARG F 1 240 ? 105.998 -13.335 33.104 1.00 60.03 204 ARG F N 1
ATOM 13640 C CA . ARG F 1 240 ? 105.821 -13.059 34.502 1.00 65.02 204 ARG F CA 1
ATOM 13641 C C . ARG F 1 240 ? 107.163 -13.551 35.124 1.00 72.26 204 ARG F C 1
ATOM 13642 O O . ARG F 1 240 ? 107.811 -14.477 34.608 1.00 68.46 204 ARG F O 1
ATOM 13644 N N . SER F 1 241 ? 107.620 -12.879 36.177 1.00 74.08 205 SER F N 1
ATOM 13645 C CA . SER F 1 241 ? 108.893 -13.214 36.829 1.00 66.98 205 SER F CA 1
ATOM 13646 C C . SER F 1 241 ? 108.807 -14.537 37.595 1.00 72.08 205 SER F C 1
ATOM 13647 O O . SER F 1 241 ? 107.722 -15.083 37.821 1.00 68.66 205 SER F O 1
ATOM 13650 N N . ALA F 1 242 ? 109.974 -15.022 38.019 1.00 75.98 206 ALA F N 1
ATOM 13651 C CA . ALA F 1 242 ? 110.055 -16.132 38.961 1.00 77.83 206 ALA F CA 1
ATOM 13652 C C . ALA F 1 242 ? 109.396 -15.717 40.291 1.00 75.23 206 ALA F C 1
ATOM 13653 O O . ALA F 1 242 ? 109.390 -14.526 40.636 1.00 64.81 206 ALA F O 1
ATOM 13655 N N . PRO F 1 243 ? 108.836 -16.692 41.037 1.00 85.67 207 PRO F N 1
ATOM 13656 C CA . PRO F 1 243 ? 108.330 -16.441 42.405 1.00 86.20 207 PRO F CA 1
ATOM 13657 C C . PRO F 1 243 ? 109.319 -15.632 43.239 1.00 82.18 207 PRO F C 1
ATOM 13658 O O . PRO F 1 243 ? 110.524 -15.958 43.231 1.00 74.77 207 PRO F O 1
ATOM 13662 N N . LEU F 1 244 ? 108.827 -14.594 43.926 1.00 70.55 208 LEU F N 1
ATOM 13663 C CA . LEU F 1 244 ? 109.667 -13.783 44.806 1.00 69.92 208 LEU F CA 1
ATOM 13664 C C . LEU F 1 244 ? 109.846 -14.448 46.174 1.00 71.95 208 LEU F C 1
ATOM 13665 O O . LEU F 1 244 ? 108.968 -14.381 47.023 1.00 76.41 208 LEU F O 1
ATOM 13670 N N . ARG F 1 245 ? 110.982 -15.115 46.367 1.00 76.83 209 ARG F N 1
ATOM 13671 C CA . ARG F 1 245 ? 111.290 -15.798 47.630 1.00 83.15 209 ARG F CA 1
ATOM 13672 C C . ARG F 1 245 ? 112.079 -14.903 48.607 1.00 81.03 209 ARG F C 1
ATOM 13673 O O . ARG F 1 245 ? 111.875 -14.992 49.823 1.00 86.13 209 ARG F O 1
ATOM 13675 N N . TYR F 1 246 ? 112.943 -14.030 48.086 1.00 68.28 210 TYR F N 1
ATOM 13676 C CA . TYR F 1 246 ? 113.907 -13.299 48.915 1.00 70.84 210 TYR F CA 1
ATOM 13677 C C . TYR F 1 246 ? 113.306 -12.084 49.695 1.00 73.31 210 TYR F C 1
ATOM 13678 O O . TYR F 1 246 ? 112.678 -11.191 49.093 1.00 66.06 210 TYR F O 1
ATOM 13687 N N . GLY F 1 247 ? 113.555 -12.053 51.015 1.00 68.35 211 GLY F N 1
ATOM 13688 C CA . GLY F 1 247 ? 113.020 -11.027 51.938 1.00 72.66 211 GLY F CA 1
ATOM 13689 C C . GLY F 1 247 ? 113.270 -9.584 51.507 1.00 71.07 211 GLY F C 1
ATOM 13690 O O . GLY F 1 247 ? 112.324 -8.837 51.237 1.00 74.59 211 GLY F O 1
ATOM 13691 N N . GLU F 1 248 ? 114.543 -9.204 51.405 1.00 67.36 212 GLU F N 1
ATOM 13692 C CA . GLU F 1 248 ? 114.932 -7.837 51.022 1.00 65.48 212 GLU F CA 1
ATOM 13693 C C . GLU F 1 248 ? 114.335 -7.407 49.685 1.00 67.36 212 GLU F C 1
ATOM 13694 O O . GLU F 1 248 ? 114.125 -6.219 49.474 1.00 73.16 212 GLU F O 1
ATOM 13696 N N . LEU F 1 249 ? 114.063 -8.373 48.797 1.00 73.06 213 LEU F N 1
ATOM 13697 C CA . LEU F 1 249 ? 113.462 -8.111 47.480 1.00 70.16 213 LEU F CA 1
ATOM 13698 C C . LEU F 1 249 ? 111.934 -8.001 47.523 1.00 65.74 213 LEU F C 1
ATOM 13699 O O . LEU F 1 249 ? 111.363 -7.288 46.704 1.00 62.11 213 LEU F O 1
ATOM 13704 N N . ILE F 1 250 ? 111.279 -8.746 48.415 1.00 63.57 214 ILE F N 1
ATOM 13705 C CA . ILE F 1 250 ? 109.808 -8.722 48.518 1.00 70.54 214 ILE F CA 1
ATOM 13706 C C . ILE F 1 250 ? 109.389 -7.397 49.147 1.00 73.12 214 ILE F C 1
ATOM 13707 O O . ILE F 1 250 ? 108.465 -6.751 48.673 1.00 74.60 214 ILE F O 1
ATOM 13712 N N . ALA F 1 251 ? 110.096 -7.008 50.206 1.00 77.90 215 ALA F N 1
ATOM 13713 C CA . ALA F 1 251 ? 109.938 -5.701 50.835 1.00 80.20 215 ALA F CA 1
ATOM 13714 C C . ALA F 1 251 ? 110.204 -4.549 49.863 1.00 82.35 215 ALA F C 1
ATOM 13715 O O . ALA F 1 251 ? 109.380 -3.616 49.773 1.00 82.94 215 ALA F O 1
ATOM 13717 N N . ALA F 1 252 ? 111.316 -4.624 49.119 1.00 70.14 216 ALA F N 1
ATOM 13718 C CA . ALA F 1 252 ? 111.703 -3.543 48.201 1.00 70.37 216 ALA F CA 1
ATOM 13719 C C . ALA F 1 252 ? 110.742 -3.365 47.012 1.00 69.84 216 ALA F C 1
ATOM 13720 O O . ALA F 1 252 ? 110.840 -2.358 46.316 1.00 74.45 216 ALA F O 1
ATOM 13722 N N . LEU F 1 253 ? 109.852 -4.341 46.768 1.00 72.44 217 LEU F N 1
ATOM 13723 C CA . LEU F 1 253 ? 108.723 -4.214 45.800 1.00 77.80 217 LEU F CA 1
ATOM 13724 C C . LEU F 1 253 ? 107.297 -4.245 46.430 1.00 76.09 217 LEU F C 1
ATOM 13725 O O . LEU F 1 253 ? 106.320 -4.310 45.689 1.00 70.18 217 LEU F O 1
ATOM 13730 N N . ASN F 1 254 ? 107.185 -4.200 47.767 1.00 78.24 218 ASN F N 1
ATOM 13731 C CA . ASN F 1 254 ? 105.902 -4.363 48.501 1.00 83.71 218 ASN F CA 1
ATOM 13732 C C . ASN F 1 254 ? 105.006 -5.502 47.948 1.00 79.18 218 ASN F C 1
ATOM 13733 O O . ASN F 1 254 ? 103.873 -5.232 47.546 1.00 71.25 218 ASN F O 1
ATOM 13735 N N . ALA F 1 255 ? 105.528 -6.741 47.897 1.00 68.61 219 ALA F N 1
ATOM 13736 C CA . ALA F 1 255 ? 104.745 -7.920 47.440 1.00 74.62 219 ALA F CA 1
ATOM 13737 C C . ALA F 1 255 ? 104.637 -8.959 48.539 1.00 68.37 219 ALA F C 1
ATOM 13738 O O . ALA F 1 255 ? 104.973 -8.660 49.681 1.00 67.34 219 ALA F O 1
ATOM 13740 N N . ARG F 1 260 ? 104.869 -13.214 41.996 1.00 66.92 224 ARG F N 1
ATOM 13741 C CA . ARG F 1 260 ? 105.126 -13.110 40.553 1.00 66.10 224 ARG F CA 1
ATOM 13742 C C . ARG F 1 260 ? 104.910 -11.662 40.013 1.00 69.12 224 ARG F C 1
ATOM 13743 O O . ARG F 1 260 ? 103.938 -11.015 40.379 1.00 79.08 224 ARG F O 1
ATOM 13745 N N . ALA F 1 261 ? 105.831 -11.163 39.169 1.00 69.56 225 ALA F N 1
ATOM 13746 C CA . ALA F 1 261 ? 105.955 -9.711 38.840 1.00 64.50 225 ALA F CA 1
ATOM 13747 C C . ALA F 1 261 ? 106.576 -9.423 37.463 1.00 69.13 225 ALA F C 1
ATOM 13748 O O . ALA F 1 261 ? 106.865 -10.354 36.702 1.00 72.76 225 ALA F O 1
ATOM 13750 N N . ASP F 1 262 ? 106.757 -8.141 37.130 1.00 59.73 226 ASP F N 1
ATOM 13751 C CA . ASP F 1 262 ? 107.408 -7.777 35.869 1.00 64.11 226 ASP F CA 1
ATOM 13752 C C . ASP F 1 262 ? 108.934 -7.961 36.015 1.00 63.46 226 ASP F C 1
ATOM 13753 O O . ASP F 1 262 ? 109.500 -7.474 37.008 1.00 50.89 226 ASP F O 1
ATOM 13758 N N . PRO F 1 263 ? 109.584 -8.663 35.045 1.00 65.67 227 PRO F N 1
ATOM 13759 C CA . PRO F 1 263 ? 111.033 -8.920 35.055 1.00 64.20 227 PRO F CA 1
ATOM 13760 C C . PRO F 1 263 ? 111.886 -7.661 35.144 1.00 71.80 227 PRO F C 1
ATOM 13761 O O . PRO F 1 263 ? 112.798 -7.573 35.998 1.00 64.78 227 PRO F O 1
ATOM 13765 N N . GLN F 1 264 ? 111.566 -6.688 34.289 1.00 69.26 228 GLN F N 1
ATOM 13766 C CA . GLN F 1 264 ? 112.277 -5.430 34.283 1.00 62.27 228 GLN F CA 1
ATOM 13767 C C . GLN F 1 264 ? 112.163 -4.697 35.620 1.00 64.06 228 GLN F C 1
ATOM 13768 O O . GLN F 1 264 ? 113.110 -4.021 36.041 1.00 67.76 228 GLN F O 1
ATOM 13774 N N . ALA F 1 265 ? 111.027 -4.852 36.298 1.00 63.02 229 ALA F N 1
ATOM 13775 C CA . ALA F 1 265 ? 110.803 -4.203 37.595 1.00 66.29 229 ALA F CA 1
ATOM 13776 C C . ALA F 1 265 ? 111.680 -4.839 38.674 1.00 60.82 229 ALA F C 1
ATOM 13777 O O . ALA F 1 265 ? 112.305 -4.132 39.470 1.00 54.49 229 ALA F O 1
ATOM 13779 N N . VAL F 1 266 ? 111.687 -6.179 38.686 1.00 58.84 230 VAL F N 1
ATOM 13780 C CA . VAL F 1 266 ? 112.467 -7.018 39.637 1.00 56.43 230 VAL F CA 1
ATOM 13781 C C . VAL F 1 266 ? 113.969 -6.760 39.468 1.00 56.50 230 VAL F C 1
ATOM 13782 O O . VAL F 1 266 ? 114.692 -6.616 40.446 1.00 61.89 230 VAL F O 1
ATOM 13786 N N . ARG F 1 267 ? 114.395 -6.691 38.209 1.00 60.96 231 ARG F N 1
ATOM 13787 C CA . ARG F 1 267 ? 115.720 -6.261 37.826 1.00 62.97 231 ARG F CA 1
ATOM 13788 C C . ARG F 1 267 ? 116.076 -4.869 38.357 1.00 66.68 231 ARG F C 1
ATOM 13789 O O . ARG F 1 267 ? 117.181 -4.683 38.885 1.00 71.01 231 ARG F O 1
ATOM 13797 N N . GLU F 1 268 ? 115.180 -3.898 38.209 1.00 65.70 232 GLU F N 1
ATOM 13798 C CA . GLU F 1 268 ? 115.482 -2.549 38.716 1.00 69.48 232 GLU F CA 1
ATOM 13799 C C . GLU F 1 268 ? 115.621 -2.569 40.241 1.00 68.87 232 GLU F C 1
ATOM 13800 O O . GLU F 1 268 ? 116.540 -1.929 40.764 1.00 76.89 232 GLU F O 1
ATOM 13806 N N . ALA F 1 269 ? 114.771 -3.323 40.949 1.00 61.02 233 ALA F N 1
ATOM 13807 C CA . ALA F 1 269 ? 114.925 -3.450 42.425 1.00 59.24 233 ALA F CA 1
ATOM 13808 C C . ALA F 1 269 ? 116.243 -4.139 42.845 1.00 64.24 233 ALA F C 1
ATOM 13809 O O . ALA F 1 269 ? 116.847 -3.796 43.905 1.00 56.19 233 ALA F O 1
ATOM 13811 N N . VAL F 1 270 ? 116.666 -5.098 42.008 1.00 57.67 234 VAL F N 1
ATOM 13812 C CA . VAL F 1 270 ? 117.823 -5.950 42.287 1.00 56.96 234 VAL F CA 1
ATOM 13813 C C . VAL F 1 270 ? 119.137 -5.215 42.044 1.00 53.49 234 VAL F C 1
ATOM 13814 O O . VAL F 1 270 ? 120.009 -5.219 42.917 1.00 51.75 234 VAL F O 1
ATOM 13818 N N . LEU F 1 271 ? 119.260 -4.593 40.872 1.00 53.25 235 LEU F N 1
ATOM 13819 C CA . LEU F 1 271 ? 120.398 -3.734 40.534 1.00 57.67 235 LEU F CA 1
ATOM 13820 C C . LEU F 1 271 ? 120.572 -2.598 41.509 1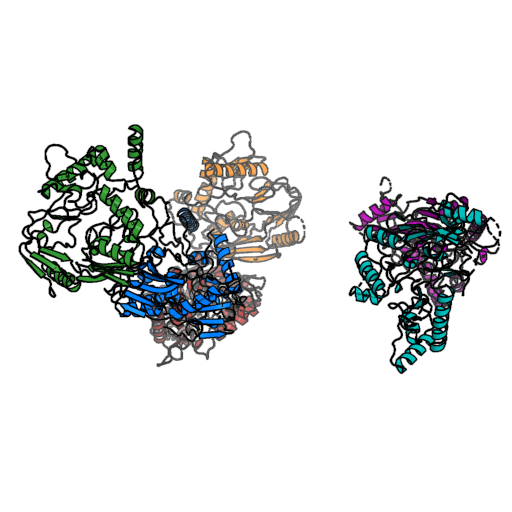.00 66.11 235 LEU F C 1
ATOM 13821 O O . LEU F 1 271 ? 121.721 -2.164 41.794 1.00 63.58 235 LEU F O 1
ATOM 13826 N N . ALA F 1 272 ? 119.425 -2.128 42.011 1.00 69.21 236 ALA F N 1
ATOM 13827 C CA . ALA F 1 272 ? 119.377 -1.142 43.081 1.00 75.06 236 ALA F CA 1
ATOM 13828 C C . ALA F 1 272 ? 119.852 -1.737 44.404 1.00 67.88 236 ALA F C 1
ATOM 13829 O O . ALA F 1 272 ? 120.693 -1.138 45.051 1.00 63.25 236 ALA F O 1
ATOM 13831 N N . LEU F 1 273 ? 119.310 -2.888 44.808 1.00 64.29 237 LEU F N 1
ATOM 13832 C CA . LEU F 1 273 ? 119.739 -3.541 46.061 1.00 68.62 237 LEU F CA 1
ATOM 13833 C C . LEU F 1 273 ? 121.224 -3.897 46.086 1.00 69.77 237 LEU F C 1
ATOM 13834 O O . LEU F 1 273 ? 121.849 -3.836 47.148 1.00 74.49 237 LEU F O 1
ATOM 13839 N N . ARG F 1 274 ? 121.777 -4.253 44.924 1.00 70.09 238 ARG F N 1
ATOM 13840 C CA . ARG F 1 274 ? 123.206 -4.619 44.801 1.00 65.80 238 ARG F CA 1
ATOM 13841 C C . ARG F 1 274 ? 124.149 -3.414 44.987 1.00 70.13 238 ARG F C 1
ATOM 13842 O O . ARG F 1 274 ? 125.161 -3.534 45.697 1.00 57.97 238 ARG F O 1
ATOM 13850 N N . ALA F 1 275 ? 123.802 -2.264 44.385 1.00 77.11 239 ALA F N 1
ATOM 13851 C CA . ALA F 1 275 ? 124.583 -0.995 44.520 1.00 76.82 239 ALA F CA 1
ATOM 13852 C C . ALA F 1 275 ? 124.776 -0.533 45.969 1.00 69.85 239 ALA F C 1
ATOM 13853 O O . ALA F 1 275 ? 125.891 -0.202 46.379 1.00 68.81 239 ALA F O 1
ATOM 13855 N N . ARG F 1 276 ? 123.706 -0.568 46.757 1.00 74.89 240 ARG F N 1
ATOM 13856 C CA . ARG F 1 276 ? 123.790 -0.301 48.212 1.00 80.74 240 ARG F CA 1
ATOM 13857 C C . ARG F 1 276 ? 124.801 -1.233 48.982 1.00 80.22 240 ARG F C 1
ATOM 13858 O O . ARG F 1 276 ? 125.151 -0.974 50.142 1.00 88.66 240 ARG F O 1
ATOM 13860 N N . LYS F 1 277 ? 125.241 -2.307 48.323 1.00 75.14 241 LYS F N 1
ATOM 13861 C CA . LYS F 1 277 ? 126.171 -3.299 48.855 1.00 69.16 241 LYS F CA 1
ATOM 13862 C C . LYS F 1 277 ? 127.444 -3.408 47.996 1.00 66.08 241 LYS F C 1
ATOM 13863 O O . LYS F 1 277 ? 128.257 -4.304 48.199 1.00 68.97 241 LYS F O 1
ATOM 13869 N N . GLY F 1 278 ? 127.627 -2.468 47.066 1.00 63.31 242 GLY F N 1
ATOM 13870 C CA . GLY F 1 278 ? 128.708 -2.508 46.094 1.00 65.43 242 GLY F CA 1
ATOM 13871 C C . GLY F 1 278 ? 128.922 -3.878 45.475 1.00 64.05 242 GLY F C 1
ATOM 13872 O O . GLY F 1 278 ? 130.056 -4.343 45.414 1.00 64.95 242 GLY F O 1
ATOM 13873 N N . MET F 1 279 ? 127.823 -4.505 45.030 1.00 62.16 243 MET F N 1
ATOM 13874 C CA . MET F 1 279 ? 127.814 -5.843 44.387 1.00 63.10 243 MET F CA 1
ATOM 13875 C C . MET F 1 279 ? 127.482 -5.807 42.902 1.00 65.80 243 MET F C 1
ATOM 13876 O O . MET F 1 279 ? 127.247 -6.860 42.300 1.00 69.66 243 MET F O 1
ATOM 13881 N N . VAL F 1 280 ? 127.431 -4.605 42.324 1.00 70.95 244 VAL F N 1
ATOM 13882 C CA . VAL F 1 280 ? 127.535 -4.426 40.871 1.00 76.34 244 VAL F CA 1
ATOM 13883 C C . VAL F 1 280 ? 128.846 -3.674 40.609 1.00 77.60 244 VAL F C 1
ATOM 13884 O O . VAL F 1 280 ? 129.226 -2.771 41.392 1.00 71.20 244 VAL F O 1
ATOM 13888 N N . LEU F 1 281 ? 129.535 -4.050 39.539 1.00 70.38 245 LEU F N 1
ATOM 13889 C CA . LEU F 1 281 ? 130.792 -3.448 39.164 1.00 64.52 245 LEU F CA 1
ATOM 13890 C C . LEU F 1 281 ? 130.715 -1.962 38.942 1.00 72.06 245 LEU F C 1
ATOM 13891 O O . LEU F 1 281 ? 129.667 -1.411 38.707 1.00 70.45 245 LEU F O 1
ATOM 13896 N N . ASP F 1 282 ? 131.861 -1.319 39.019 1.00 73.95 246 ASP F N 1
ATOM 13897 C CA . ASP F 1 282 ? 131.949 0.112 38.882 1.00 81.09 246 ASP F CA 1
ATOM 13898 C C . ASP F 1 282 ? 133.405 0.413 39.017 1.00 73.26 246 ASP F C 1
ATOM 13899 O O . ASP F 1 282 ? 133.880 0.616 40.107 1.00 61.67 246 ASP F O 1
ATOM 13904 N N . PRO F 1 283 ? 134.121 0.434 37.906 1.00 77.46 247 PRO F N 1
ATOM 13905 C CA . PRO F 1 283 ? 135.575 0.663 37.972 1.00 81.44 247 PRO F CA 1
ATOM 13906 C C . PRO F 1 283 ? 136.059 1.802 38.917 1.00 74.61 247 PRO F C 1
ATOM 13907 O O . PRO F 1 283 ? 137.153 1.694 39.434 1.00 69.81 247 PRO F O 1
ATOM 13911 N N . THR F 1 284 ? 135.247 2.852 39.121 1.00 82.35 248 THR F N 1
ATOM 13912 C CA . THR F 1 284 ? 135.516 3.962 40.074 1.00 81.73 248 THR F CA 1
ATOM 13913 C C . THR F 1 284 ? 135.465 3.558 41.554 1.00 81.22 248 THR F C 1
ATOM 13914 O O . THR F 1 284 ? 136.141 4.177 42.379 1.00 92.63 248 THR F O 1
ATOM 13916 N N . ASP F 1 285 ? 134.650 2.561 41.907 1.00 80.04 249 ASP F N 1
ATOM 13917 C CA . ASP F 1 285 ? 134.459 2.178 43.321 1.00 78.79 249 ASP F CA 1
ATOM 13918 C C . ASP F 1 285 ? 135.335 0.985 43.697 1.00 77.85 249 ASP F C 1
ATOM 13919 O O . ASP F 1 285 ? 135.134 -0.128 43.180 1.00 75.32 249 ASP F O 1
ATOM 13924 N N . HIS F 1 286 ? 136.286 1.230 44.606 1.00 70.03 250 HIS F N 1
ATOM 13925 C CA . HIS F 1 286 ? 137.214 0.195 45.063 1.00 72.93 250 HIS F CA 1
ATOM 13926 C C . HIS F 1 286 ? 136.508 -0.886 45.933 1.00 65.87 250 HIS F C 1
ATOM 13927 O O . HIS F 1 286 ? 137.035 -1.979 46.088 1.00 61.02 250 HIS F O 1
ATOM 13934 N N . ASP F 1 287 ? 135.311 -0.597 46.449 1.00 62.64 251 ASP F N 1
ATOM 13935 C CA . ASP F 1 287 ? 134.472 -1.606 47.119 1.00 63.51 251 ASP F CA 1
ATOM 13936 C C . ASP F 1 287 ? 134.045 -2.749 46.199 1.00 59.48 251 ASP F C 1
ATOM 13937 O O . ASP F 1 287 ? 133.641 -3.817 46.654 1.00 58.80 251 ASP F O 1
ATOM 13942 N N . THR F 1 288 ? 134.123 -2.483 44.908 1.00 61.23 252 THR F N 1
ATOM 13943 C CA . THR F 1 288 ? 133.712 -3.372 43.831 1.00 63.74 252 THR F CA 1
ATOM 13944 C C . THR F 1 288 ? 134.885 -4.161 43.209 1.00 67.10 252 THR F C 1
ATOM 13945 O O . THR F 1 288 ? 134.657 -5.127 42.469 1.00 69.63 252 THR F O 1
ATOM 13949 N N . TRP F 1 289 ? 136.123 -3.732 43.474 1.00 68.75 253 TRP F N 1
ATOM 13950 C CA . TRP F 1 289 ? 137.339 -4.458 43.050 1.00 68.42 253 TRP F CA 1
ATOM 13951 C C . TRP F 1 289 ? 137.458 -5.714 43.904 1.00 67.85 253 TRP F C 1
ATOM 13952 O O . TRP F 1 289 ? 138.157 -5.706 44.918 1.00 70.39 253 TRP F O 1
ATOM 13963 N N . SER F 1 290 ? 136.753 -6.776 43.525 1.00 61.21 254 SER F N 1
ATOM 13964 C CA . SER F 1 290 ? 136.454 -7.873 44.474 1.00 64.22 254 SER F CA 1
ATOM 13965 C C . SER F 1 290 ? 136.162 -9.149 43.743 1.00 57.23 254 SER F C 1
ATOM 13966 O O . SER F 1 290 ? 136.293 -9.186 42.528 1.00 58.47 254 SER F O 1
ATOM 13969 N N . VAL F 1 291 ? 135.789 -10.193 44.484 1.00 55.86 255 VAL F N 1
ATOM 13970 C CA . VAL F 1 291 ? 135.141 -11.377 43.879 1.00 58.49 255 VAL F CA 1
ATOM 13971 C C . VAL F 1 291 ? 133.751 -11.639 44.482 1.00 55.73 255 VAL F C 1
ATOM 13972 O O . VAL F 1 291 ? 133.336 -12.788 44.657 1.00 56.04 255 VAL F O 1
ATOM 13976 N N . GLY F 1 292 ? 133.020 -10.553 44.749 1.00 54.67 256 GLY F N 1
ATOM 13977 C CA . GLY F 1 292 ? 131.730 -10.640 45.447 1.00 58.37 256 GLY F CA 1
ATOM 13978 C C . GLY F 1 292 ? 131.983 -11.081 46.887 1.00 60.59 256 GLY F C 1
ATOM 13979 O O . GLY F 1 292 ? 133.021 -10.739 47.468 1.00 71.15 256 GLY F O 1
ATOM 13980 N N . SER F 1 293 ? 131.066 -11.862 47.441 1.00 49.83 257 SER F N 1
ATOM 13981 C CA . SER F 1 293 ? 131.203 -12.371 48.767 1.00 50.02 257 SER F CA 1
ATOM 13982 C C . SER F 1 293 ? 132.300 -13.391 48.750 1.00 54.49 257 SER F C 1
ATOM 13983 O O . SER F 1 293 ? 132.269 -14.304 47.929 1.00 55.51 257 SER F O 1
ATOM 13986 N N . PHE F 1 294 ? 133.284 -13.219 49.632 1.00 57.50 258 PHE F N 1
ATOM 13987 C CA . PHE F 1 294 ? 134.485 -14.059 49.596 1.00 59.50 258 PHE F CA 1
ATOM 13988 C C . PHE F 1 294 ? 134.212 -15.405 50.230 1.00 55.04 258 PHE F C 1
ATOM 13989 O O . PHE F 1 294 ? 134.875 -16.365 49.864 1.00 52.72 258 PHE F O 1
ATOM 13997 N N . PHE F 1 295 ? 133.272 -15.467 51.181 1.00 47.58 259 PHE F N 1
ATOM 13998 C CA . PHE F 1 295 ? 132.854 -16.740 51.797 1.00 52.03 259 PHE F CA 1
ATOM 13999 C C . PHE F 1 295 ? 131.366 -17.010 51.558 1.00 54.56 259 PHE F C 1
ATOM 14000 O O . PHE F 1 295 ? 130.574 -16.077 51.434 1.00 52.64 259 PHE F O 1
ATOM 14008 N N . THR F 1 296 ? 130.999 -18.288 51.484 1.00 52.15 260 THR F N 1
ATOM 14009 C CA . THR F 1 296 ? 129.619 -18.674 51.277 1.00 51.51 260 THR F CA 1
ATOM 14010 C C . THR F 1 296 ? 128.940 -18.784 52.631 1.00 50.05 260 THR F C 1
ATOM 14011 O O . THR F 1 296 ? 129.584 -18.933 53.659 1.00 50.95 260 THR F O 1
ATOM 14015 N N . ASN F 1 297 ? 127.629 -18.680 52.609 1.00 46.01 261 ASN F N 1
ATOM 14016 C CA . ASN F 1 297 ? 126.835 -18.878 53.807 1.00 48.22 261 ASN F CA 1
ATOM 14017 C C . ASN F 1 297 ? 126.867 -20.326 54.234 1.00 47.54 261 ASN F C 1
ATOM 14018 O O . ASN F 1 297 ? 126.548 -21.189 53.439 1.00 47.31 261 ASN F O 1
ATOM 14023 N N . PRO F 1 298 ? 127.238 -20.590 55.498 1.00 48.29 262 PRO F N 1
ATOM 14024 C CA . PRO F 1 298 ? 127.351 -21.991 55.949 1.00 48.49 262 PRO F CA 1
ATOM 14025 C C . PRO F 1 298 ? 126.027 -22.623 56.326 1.00 49.20 262 PRO F C 1
ATOM 14026 O O . PRO F 1 298 ? 125.143 -21.928 56.875 1.00 52.43 262 PRO F O 1
ATOM 14030 N N . VAL F 1 299 ? 125.913 -23.932 56.105 1.00 49.73 263 VAL F N 1
ATOM 14031 C CA . VAL F 1 299 ? 124.749 -24.688 56.522 1.00 55.27 263 VAL F CA 1
ATOM 14032 C C . VAL F 1 299 ? 125.154 -25.501 57.719 1.00 59.33 263 VAL F C 1
ATOM 14033 O O . VAL F 1 299 ? 126.029 -26.359 57.630 1.00 57.40 263 VAL F O 1
ATOM 14037 N N . VAL F 1 300 ? 124.452 -25.240 58.819 1.00 65.38 264 VAL F N 1
ATOM 14038 C CA . VAL F 1 300 ? 124.702 -25.831 60.132 1.00 60.34 264 VAL F CA 1
ATOM 14039 C C . VAL F 1 300 ? 123.552 -26.748 60.517 1.00 58.59 264 VAL F C 1
ATOM 14040 O O . VAL F 1 300 ? 122.528 -26.785 59.838 1.00 63.85 264 VAL F O 1
ATOM 14044 N N . THR F 1 301 ? 123.684 -27.464 61.618 1.00 56.80 265 THR F N 1
ATOM 14045 C CA . THR F 1 301 ? 122.559 -28.261 62.122 1.00 56.65 265 THR F CA 1
ATOM 14046 C C . THR F 1 301 ? 121.558 -27.327 62.833 1.00 65.14 265 THR F C 1
ATOM 14047 O O . THR F 1 301 ? 121.822 -26.115 63.010 1.00 60.87 265 THR F O 1
ATOM 14051 N N . GLN F 1 302 ? 120.410 -27.893 63.219 1.00 70.09 266 GLN F N 1
ATOM 14052 C CA . GLN F 1 302 ? 119.426 -27.180 64.046 1.00 69.08 266 GLN F CA 1
ATOM 14053 C C . GLN F 1 302 ? 120.062 -26.867 65.370 1.00 63.50 266 GLN F C 1
ATOM 14054 O O . GLN F 1 302 ? 119.963 -25.732 65.855 1.00 51.11 266 GLN F O 1
ATOM 14060 N N . ASP F 1 303 ? 120.723 -27.885 65.929 1.00 64.63 267 ASP F N 1
ATOM 14061 C CA . ASP F 1 303 ? 121.490 -27.747 67.192 1.00 74.62 267 ASP F CA 1
ATOM 14062 C C . ASP F 1 303 ? 122.413 -26.505 67.192 1.00 68.91 267 ASP F C 1
ATOM 14063 O O . ASP F 1 303 ? 122.279 -25.601 68.051 1.00 63.90 267 ASP F O 1
ATOM 14068 N N . VAL F 1 304 ? 123.302 -26.432 66.202 1.00 60.60 268 VAL F N 1
ATOM 14069 C CA . VAL F 1 304 ? 124.204 -25.287 66.105 1.00 57.06 268 VAL F CA 1
ATOM 14070 C C . VAL F 1 304 ? 123.402 -24.000 66.098 1.00 53.64 268 VAL F C 1
ATOM 14071 O O . VAL F 1 304 ? 123.712 -23.104 66.876 1.00 60.96 268 VAL F O 1
ATOM 14075 N N . TYR F 1 305 ? 122.394 -23.889 65.228 1.00 58.49 269 TYR F N 1
ATOM 14076 C CA . TYR F 1 305 ? 121.612 -22.623 65.138 1.00 58.10 269 TYR F CA 1
ATOM 14077 C C . TYR F 1 305 ? 120.989 -22.204 66.501 1.00 48.21 269 TYR F C 1
ATOM 14078 O O . TYR F 1 305 ? 120.984 -21.015 66.833 1.00 42.45 269 TYR F O 1
ATOM 14087 N N . GLU F 1 306 ? 120.524 -23.172 67.287 1.00 53.28 270 GLU F N 1
ATOM 14088 C CA . GLU F 1 306 ? 119.852 -22.887 68.568 1.00 63.73 270 GLU F CA 1
ATOM 14089 C C . GLU F 1 306 ? 120.840 -22.301 69.555 1.00 60.82 270 GLU F C 1
ATOM 14090 O O . GLU F 1 306 ? 120.580 -21.267 70.168 1.00 55.88 270 GLU F O 1
ATOM 14096 N N . ARG F 1 307 ? 122.008 -22.941 69.649 1.00 68.61 271 ARG F N 1
ATOM 14097 C CA . ARG F 1 307 ? 123.154 -22.396 70.405 1.00 64.65 271 ARG F CA 1
ATOM 14098 C C . ARG F 1 307 ? 123.506 -20.968 70.000 1.00 64.99 271 ARG F C 1
ATOM 14099 O O . ARG F 1 307 ? 123.771 -20.123 70.888 1.00 66.17 271 ARG F O 1
ATOM 14107 N N . LEU F 1 308 ? 123.503 -20.680 68.690 1.00 55.62 272 LEU F N 1
ATOM 14108 C CA . LEU F 1 308 ? 123.797 -19.311 68.240 1.00 57.11 272 LEU F CA 1
ATOM 14109 C C . LEU F 1 308 ? 122.677 -18.339 68.553 1.00 57.46 272 LEU F C 1
ATOM 14110 O O . LEU F 1 308 ? 122.954 -17.187 68.855 1.00 55.59 272 LEU F O 1
ATOM 14115 N N . ALA F 1 309 ? 121.430 -18.793 68.412 1.00 60.12 273 ALA F N 1
ATOM 14116 C CA . ALA F 1 309 ? 120.256 -17.957 68.697 1.00 67.17 273 ALA F CA 1
ATOM 14117 C C . ALA F 1 309 ? 120.170 -17.625 70.189 1.00 60.43 273 ALA F C 1
ATOM 14118 O O . ALA F 1 309 ? 120.015 -16.450 70.548 1.00 61.32 273 ALA F O 1
ATOM 14120 N N . GLY F 1 310 ? 120.300 -18.655 71.026 1.00 58.52 274 GLY F N 1
ATOM 14121 C CA . GLY F 1 310 ? 120.349 -18.497 72.493 1.00 60.02 274 GLY F CA 1
ATOM 14122 C C . GLY F 1 310 ? 121.420 -17.511 72.929 1.00 67.35 274 GLY F C 1
ATOM 14123 O O . GLY F 1 310 ? 121.113 -16.492 73.575 1.00 73.35 274 GLY F O 1
ATOM 14124 N N . ASP F 1 311 ? 122.661 -17.789 72.524 1.00 61.75 275 ASP F N 1
ATOM 14125 C CA . ASP F 1 311 ? 123.818 -16.912 72.769 1.00 62.51 275 ASP F CA 1
ATOM 14126 C C . ASP F 1 311 ? 123.619 -15.450 72.362 1.00 61.76 275 ASP F C 1
ATOM 14127 O O . ASP F 1 311 ? 123.949 -14.529 73.123 1.00 62.87 275 ASP F O 1
ATOM 14132 N N . ALA F 1 312 ? 123.125 -15.242 71.146 1.00 61.68 276 ALA F N 1
ATOM 14133 C CA . ALA F 1 312 ? 122.884 -13.886 70.641 1.00 66.83 276 ALA F CA 1
ATOM 14134 C C . ALA F 1 312 ? 121.732 -13.141 71.383 1.00 72.22 276 ALA F C 1
ATOM 14135 O O . ALA F 1 312 ? 121.749 -11.905 71.451 1.00 73.91 276 ALA F O 1
ATOM 14137 N N . ALA F 1 313 ? 120.760 -13.882 71.933 1.00 68.97 277 ALA F N 1
ATOM 14138 C CA . ALA F 1 313 ? 119.729 -13.308 72.804 1.00 70.49 277 ALA F CA 1
ATOM 14139 C C . ALA F 1 313 ? 120.368 -12.848 74.114 1.00 73.11 277 ALA F C 1
ATOM 14140 O O . ALA F 1 313 ? 120.311 -11.660 74.458 1.00 72.31 277 ALA F O 1
ATOM 14142 N N . THR F 1 314 ? 121.040 -13.760 74.806 1.00 69.27 278 THR F N 1
ATOM 14143 C CA . THR F 1 314 ? 121.782 -13.389 76.008 1.00 74.69 278 THR F CA 1
ATOM 14144 C C . THR F 1 314 ? 122.606 -12.113 75.833 1.00 76.26 278 THR F C 1
ATOM 14145 O O . THR F 1 314 ? 122.670 -11.309 76.755 1.00 88.97 278 THR F O 1
ATOM 14149 N N . ARG F 1 315 ? 123.222 -11.913 74.672 1.00 72.08 279 ARG F N 1
ATOM 14150 C CA . ARG F 1 315 ? 124.074 -10.731 74.468 1.00 75.79 279 ARG F CA 1
ATOM 14151 C C . ARG F 1 315 ? 123.367 -9.564 73.741 1.00 76.91 279 ARG F C 1
ATOM 14152 O O . ARG F 1 315 ? 124.038 -8.580 73.398 1.00 65.45 279 ARG F O 1
ATOM 14160 N N . LYS F 1 316 ? 122.037 -9.653 73.548 1.00 71.15 280 LYS F N 1
ATOM 14161 C CA . LYS F 1 316 ? 121.259 -8.683 72.746 1.00 76.74 280 LYS F CA 1
ATOM 14162 C C . LYS F 1 316 ? 122.009 -8.125 71.491 1.00 74.19 280 LYS F C 1
ATOM 14163 O O . LYS F 1 316 ? 122.216 -6.906 71.359 1.00 73.76 280 LYS F O 1
ATOM 14165 N N . ASP F 1 317 ? 122.451 -9.024 70.601 1.00 73.53 281 ASP F N 1
ATOM 14166 C CA . ASP F 1 317 ? 123.016 -8.616 69.272 1.00 81.98 281 ASP F CA 1
ATOM 14167 C C . ASP F 1 317 ? 122.513 -9.445 68.065 1.00 74.77 281 ASP F C 1
ATOM 14168 O O . ASP F 1 317 ? 123.164 -9.506 67.013 1.00 70.65 281 ASP F O 1
ATOM 14173 N N . GLY F 1 318 ? 121.336 -10.053 68.247 1.00 79.05 282 GLY F N 1
ATOM 14174 C CA . GLY F 1 318 ? 120.658 -10.864 67.242 1.00 78.40 282 GLY F CA 1
ATOM 14175 C C . GLY F 1 318 ? 119.345 -10.216 66.790 1.00 74.49 282 GLY F C 1
ATOM 14176 O O . GLY F 1 318 ? 119.177 -9.011 66.951 1.00 65.55 282 GLY F O 1
ATOM 14177 N N . PRO F 1 319 ? 118.413 -10.991 66.220 1.00 75.59 283 PRO F N 1
ATOM 14178 C CA . PRO F 1 319 ? 118.564 -12.447 66.040 1.00 78.26 283 PRO F CA 1
ATOM 14179 C C . PRO F 1 319 ? 119.579 -12.792 64.932 1.00 64.27 283 PRO F C 1
ATOM 14180 O O . PRO F 1 319 ? 120.223 -11.910 64.336 1.00 65.66 283 PRO F O 1
ATOM 14184 N N . VAL F 1 320 ? 119.715 -14.081 64.699 1.00 63.19 284 VAL F N 1
ATOM 14185 C CA . VAL F 1 320 ? 120.706 -14.607 63.803 1.00 59.27 284 VAL F CA 1
ATOM 14186 C C . VAL F 1 320 ? 120.003 -14.880 62.474 1.00 52.14 284 VAL F C 1
ATOM 14187 O O . VAL F 1 320 ? 119.238 -15.836 62.395 1.00 53.86 284 VAL F O 1
ATOM 14191 N N . PRO F 1 321 ? 120.272 -14.061 61.433 1.00 52.53 285 PRO F N 1
ATOM 14192 C CA . PRO F 1 321 ? 119.564 -14.260 60.169 1.00 54.64 285 PRO F CA 1
ATOM 14193 C C . PRO F 1 321 ? 119.815 -15.650 59.601 1.00 62.66 285 PRO F C 1
ATOM 14194 O O . PRO F 1 321 ? 120.966 -16.108 59.587 1.00 69.31 285 PRO F O 1
ATOM 14198 N N . HIS F 1 322 ? 118.733 -16.327 59.216 1.00 67.80 286 HIS F N 1
ATOM 14199 C CA . HIS F 1 322 ? 118.792 -17.629 58.564 1.00 63.80 286 HIS F CA 1
ATOM 14200 C C . HIS F 1 322 ? 117.900 -17.703 57.310 1.00 64.61 286 HIS F C 1
ATOM 14201 O O . HIS F 1 322 ? 117.078 -16.821 57.040 1.00 64.09 286 HIS F O 1
ATOM 14208 N N . TYR F 1 323 ? 118.147 -18.728 56.505 1.00 63.88 287 TYR F N 1
ATOM 14209 C CA . TYR F 1 323 ? 117.376 -19.014 55.306 1.00 67.69 287 TYR F CA 1
ATOM 14210 C C . TYR F 1 323 ? 117.240 -20.525 55.297 1.00 65.60 287 TYR F C 1
ATOM 14211 O O . TYR F 1 323 ? 118.107 -21.224 55.795 1.00 54.79 287 TYR F O 1
ATOM 14220 N N . PRO F 1 324 ? 116.150 -21.041 54.727 1.00 74.08 288 PRO F N 1
ATOM 14221 C CA . PRO F 1 324 ? 115.955 -22.491 54.802 1.00 73.08 288 PRO F CA 1
ATOM 14222 C C . PRO F 1 324 ? 116.941 -23.216 53.858 1.00 63.29 288 PRO F C 1
ATOM 14223 O O . PRO F 1 324 ? 117.394 -22.637 52.876 1.00 63.50 288 PRO F O 1
ATOM 14227 N N . ALA F 1 325 ? 117.291 -24.453 54.167 1.00 62.22 289 ALA F N 1
ATOM 14228 C CA . ALA F 1 325 ? 118.148 -25.235 53.282 1.00 68.34 289 ALA F CA 1
ATOM 14229 C C . ALA F 1 325 ? 117.795 -26.716 53.396 1.00 70.18 289 ALA F C 1
ATOM 14230 O O . ALA F 1 325 ? 117.361 -27.164 54.451 1.00 69.47 289 ALA F O 1
ATOM 14232 N N . PRO F 1 326 ? 117.965 -27.484 52.308 1.00 76.93 290 PRO F N 1
ATOM 14233 C CA . PRO F 1 326 ? 117.587 -28.899 52.398 1.00 82.88 290 PRO F CA 1
ATOM 14234 C C . PRO F 1 326 ? 118.392 -29.700 53.449 1.00 88.29 290 PRO F C 1
ATOM 14235 O O . PRO F 1 326 ? 117.845 -30.635 54.040 1.00 83.49 290 PRO F O 1
ATOM 14239 N N . ASP F 1 327 ? 119.653 -29.306 53.690 1.00 94.54 291 ASP F N 1
ATOM 14240 C CA . ASP F 1 327 ? 120.597 -30.049 54.561 1.00 93.27 291 ASP F CA 1
ATOM 14241 C C . ASP F 1 327 ? 120.738 -29.553 56.036 1.00 81.29 291 ASP F C 1
ATOM 14242 O O . ASP F 1 327 ? 121.597 -30.051 56.766 1.00 68.67 291 ASP F O 1
ATOM 14244 N N . GLY F 1 328 ? 119.897 -28.601 56.462 1.00 76.96 292 GLY F N 1
ATOM 14245 C CA . GLY F 1 328 ? 119.977 -27.959 57.803 1.00 68.27 292 GLY F CA 1
ATOM 14246 C C . GLY F 1 328 ? 119.578 -26.474 57.729 1.00 62.74 292 GLY F C 1
ATOM 14247 O O . GLY F 1 328 ? 118.587 -26.135 57.089 1.00 59.23 292 GLY F O 1
ATOM 14248 N N . VAL F 1 329 ? 120.352 -25.582 58.349 1.00 58.52 293 VAL F N 1
ATOM 14249 C CA . VAL F 1 329 ? 120.008 -24.144 58.392 1.00 59.88 293 VAL F CA 1
ATOM 14250 C C . VAL F 1 329 ? 121.175 -23.306 57.840 1.00 64.92 293 VAL F C 1
ATOM 14251 O O . VAL F 1 329 ? 122.300 -23.363 58.364 1.00 60.81 293 VAL F O 1
ATOM 14255 N N . LYS F 1 330 ? 120.908 -22.543 56.775 1.00 65.46 294 LYS F N 1
ATOM 14256 C CA . LYS F 1 330 ? 121.885 -21.590 56.241 1.00 62.48 294 LYS F CA 1
ATOM 14257 C C . LYS F 1 330 ? 121.863 -20.340 57.135 1.00 61.31 294 LYS F C 1
ATOM 14258 O O . LYS F 1 330 ? 120.797 -19.867 57.501 1.00 69.22 294 LYS F O 1
ATOM 14260 N N . LEU F 1 331 ? 123.045 -19.841 57.490 1.00 47.74 295 LEU F N 1
ATOM 14261 C CA . LEU F 1 331 ? 123.232 -18.602 58.194 1.00 43.56 295 LEU F CA 1
ATOM 14262 C C . LEU F 1 331 ? 123.826 -17.520 57.288 1.00 43.17 295 LEU F C 1
ATOM 14263 O O . LEU F 1 331 ? 124.484 -17.848 56.301 1.00 46.11 295 LEU F O 1
ATOM 14268 N N . ALA F 1 332 ? 123.625 -16.237 57.618 1.00 45.82 296 ALA F N 1
ATOM 14269 C CA . ALA F 1 332 ? 124.240 -15.146 56.852 1.00 44.07 296 ALA F CA 1
ATOM 14270 C C . ALA F 1 332 ? 125.682 -14.973 57.303 1.00 55.84 296 ALA F C 1
ATOM 14271 O O . ALA F 1 332 ? 125.945 -14.433 58.386 1.00 48.25 296 ALA F O 1
ATOM 14273 N N . ALA F 1 333 ? 126.612 -15.454 56.471 1.00 59.48 297 ALA F N 1
ATOM 14274 C CA . ALA F 1 333 ? 128.036 -15.341 56.750 1.00 57.80 297 ALA F CA 1
ATOM 14275 C C . ALA F 1 333 ? 128.443 -13.921 57.119 1.00 55.77 297 ALA F C 1
ATOM 14276 O O . ALA F 1 333 ? 129.240 -13.729 58.043 1.00 60.32 297 ALA F O 1
ATOM 14278 N N . GLY F 1 334 ? 127.885 -12.938 56.420 1.00 53.30 298 GLY F N 1
ATOM 14279 C CA . GLY F 1 334 ? 128.148 -11.516 56.691 1.00 54.33 298 GLY F CA 1
ATOM 14280 C C . GLY F 1 334 ? 127.778 -11.053 58.088 1.00 57.45 298 GLY F C 1
ATOM 14281 O O . GLY F 1 334 ? 128.476 -10.212 58.660 1.00 59.47 298 GLY F O 1
ATOM 14282 N N . TRP F 1 335 ? 126.704 -11.610 58.657 1.00 51.90 299 TRP F N 1
ATOM 14283 C CA . TRP F 1 335 ? 126.441 -11.462 60.095 1.00 56.79 299 TRP F CA 1
ATOM 14284 C C . TRP F 1 335 ? 127.535 -12.133 61.016 1.00 54.27 299 TRP F C 1
ATOM 14285 O O . TRP F 1 335 ? 127.965 -11.546 62.001 1.00 52.07 299 TRP F O 1
ATOM 14296 N N . LEU F 1 336 ? 127.949 -13.358 60.735 1.00 47.99 300 LEU F N 1
ATOM 14297 C CA . LEU F 1 336 ? 129.027 -13.963 61.530 1.00 52.73 300 LEU F CA 1
ATOM 14298 C C . LEU F 1 336 ? 130.311 -13.124 61.506 1.00 56.32 300 LEU F C 1
ATOM 14299 O O . LEU F 1 336 ? 130.986 -12.997 62.534 1.00 54.88 300 LEU F O 1
ATOM 14304 N N . VAL F 1 337 ? 130.634 -12.562 60.335 1.00 55.64 301 VAL F N 1
ATOM 14305 C CA . VAL F 1 337 ? 131.843 -11.768 60.160 1.00 54.55 301 VAL F CA 1
ATOM 14306 C C . VAL F 1 337 ? 131.760 -10.489 60.981 1.00 58.78 301 VAL F C 1
ATOM 14307 O O . VAL F 1 337 ? 132.716 -10.148 61.704 1.00 60.17 301 VAL F O 1
ATOM 14311 N N . GLU F 1 338 ? 130.636 -9.785 60.904 1.00 59.36 302 GLU F N 1
ATOM 14312 C CA . GLU F 1 338 ? 130.525 -8.554 61.696 1.00 62.89 302 GLU F CA 1
ATOM 14313 C C . GLU F 1 338 ? 130.506 -8.856 63.189 1.00 56.63 302 GLU F C 1
ATOM 14314 O O . GLU F 1 338 ? 131.127 -8.138 63.950 1.00 58.10 302 GLU F O 1
ATOM 14320 N N . ARG F 1 339 ? 129.878 -9.961 63.587 1.00 55.52 303 ARG F N 1
ATOM 14321 C CA . ARG F 1 339 ? 129.831 -10.364 64.995 1.00 55.82 303 ARG F CA 1
ATOM 14322 C C . ARG F 1 339 ? 131.196 -10.852 65.524 1.00 58.39 303 ARG F C 1
ATOM 14323 O O . ARG F 1 339 ? 131.506 -10.700 66.687 1.00 57.01 303 ARG F O 1
ATOM 14331 N N . ALA F 1 340 ? 132.023 -11.426 64.662 1.00 61.17 304 ALA F N 1
ATOM 14332 C CA . ALA F 1 340 ? 133.371 -11.833 65.056 1.00 57.94 304 ALA F CA 1
ATOM 14333 C C . ALA F 1 340 ? 134.320 -10.643 65.330 1.00 60.97 304 ALA F C 1
ATOM 14334 O O . ALA F 1 340 ? 135.355 -10.819 65.971 1.00 62.98 304 ALA F O 1
ATOM 14336 N N . GLY F 1 341 ? 133.959 -9.446 64.865 1.00 63.05 305 GLY F N 1
ATOM 14337 C CA . GLY F 1 341 ? 134.736 -8.230 65.089 1.00 61.17 305 GLY F CA 1
ATOM 14338 C C . GLY F 1 341 ? 135.291 -7.595 63.822 1.00 63.00 305 GLY F C 1
ATOM 14339 O O . GLY F 1 341 ? 136.076 -6.654 63.924 1.00 59.96 305 GLY F O 1
ATOM 14340 N N . PHE F 1 342 ? 134.903 -8.071 62.628 1.00 62.66 306 PHE F N 1
ATOM 14341 C CA . PHE F 1 342 ? 135.400 -7.482 61.361 1.00 60.26 306 PHE F CA 1
ATOM 14342 C C . PHE F 1 342 ? 134.261 -6.705 60.676 1.00 60.98 306 PHE F C 1
ATOM 14343 O O . PHE F 1 342 ? 133.384 -7.289 60.006 1.00 58.16 306 PHE F O 1
ATOM 14351 N N . GLY F 1 343 ? 134.278 -5.385 60.882 1.00 58.15 307 GLY F N 1
ATOM 14352 C CA . GLY F 1 343 ? 133.273 -4.490 60.345 1.00 57.60 307 GLY F CA 1
ATOM 14353 C C . GLY F 1 343 ? 133.519 -4.200 58.881 1.00 58.21 307 GLY F C 1
ATOM 14354 O O . GLY F 1 343 ? 134.580 -4.524 58.348 1.00 52.90 307 GLY F O 1
ATOM 14355 N N . LYS F 1 344 ? 132.521 -3.597 58.232 1.00 59.96 308 LYS F N 1
ATOM 14356 C CA . LYS F 1 344 ? 132.702 -3.002 56.907 1.00 61.23 308 LYS F CA 1
ATOM 14357 C C . LYS F 1 344 ? 133.945 -2.111 56.956 1.00 63.12 308 LYS F C 1
ATOM 14358 O O . LYS F 1 344 ? 134.137 -1.359 57.920 1.00 61.61 308 LYS F O 1
ATOM 14364 N N . GLY F 1 345 ? 134.809 -2.232 55.946 1.00 66.24 309 GLY F N 1
ATOM 14365 C CA . GLY F 1 345 ? 136.013 -1.422 55.878 1.00 57.94 309 GLY F CA 1
ATOM 14366 C C . GLY F 1 345 ? 137.145 -1.884 56.804 1.00 56.94 309 GLY F C 1
ATOM 14367 O O . GLY F 1 345 ? 138.181 -1.212 56.892 1.00 53.33 309 GLY F O 1
ATOM 14368 N N . TYR F 1 346 ? 136.993 -3.020 57.486 1.00 56.87 310 TYR F N 1
ATOM 14369 C CA . TYR F 1 346 ? 138.148 -3.594 58.206 1.00 61.86 310 TYR F CA 1
ATOM 14370 C C . TYR F 1 346 ? 139.275 -3.948 57.171 1.00 64.27 310 TYR F C 1
ATOM 14371 O O . TYR F 1 346 ? 138.978 -4.602 56.160 1.00 60.38 310 TYR F O 1
ATOM 14380 N N . PRO F 1 347 ? 140.530 -3.501 57.359 1.00 73.53 311 PRO F N 1
ATOM 14381 C CA . PRO F 1 347 ? 141.017 -2.671 58.490 1.00 74.58 311 PRO F CA 1
ATOM 14382 C C . PRO F 1 347 ? 141.077 -1.147 58.203 1.00 75.01 311 PRO F C 1
ATOM 14383 O O . PRO F 1 347 ? 141.624 -0.726 57.160 1.00 68.27 311 PRO F O 1
ATOM 14387 N N . ASP F 1 348 ? 140.549 -0.355 59.151 1.00 75.83 312 ASP F N 1
ATOM 14388 C CA . ASP F 1 348 ? 140.505 1.118 59.081 1.00 78.50 312 ASP F CA 1
ATOM 14389 C C . ASP F 1 348 ? 141.599 1.728 59.978 1.00 80.41 312 ASP F C 1
ATOM 14390 O O . ASP F 1 348 ? 142.665 2.148 59.501 1.00 70.76 312 ASP F O 1
ATOM 14392 N N . ALA F 1 352 ? 146.696 0.590 53.713 1.00 71.55 316 ALA F N 1
ATOM 14393 C CA . ALA F 1 352 ? 145.940 -0.668 53.915 1.00 78.89 316 ALA F CA 1
ATOM 14394 C C . ALA F 1 352 ? 145.344 -1.190 52.577 1.00 82.92 316 ALA F C 1
ATOM 14395 O O . ALA F 1 352 ? 144.219 -0.847 52.229 1.00 85.94 316 ALA F O 1
ATOM 14397 N N . PRO F 1 353 ? 146.107 -2.016 51.821 1.00 84.26 317 PRO F N 1
ATOM 14398 C CA . PRO F 1 353 ? 145.805 -2.282 50.405 1.00 82.01 317 PRO F CA 1
ATOM 14399 C C . PRO F 1 353 ? 144.688 -3.304 50.126 1.00 78.03 317 PRO F C 1
ATOM 14400 O O . PRO F 1 353 ? 144.095 -3.256 49.036 1.00 73.58 317 PRO F O 1
ATOM 14404 N N . CYS F 1 354 ? 144.441 -4.232 51.061 1.00 69.61 318 CYS F N 1
ATOM 14405 C CA . CYS F 1 354 ? 143.287 -5.103 50.993 1.00 64.49 318 CYS F CA 1
ATOM 14406 C C . CYS F 1 354 ? 142.403 -4.874 52.199 1.00 62.18 318 CYS F C 1
ATOM 14407 O O . CYS F 1 354 ? 142.850 -5.068 53.326 1.00 61.96 318 CYS F O 1
ATOM 14410 N N . ARG F 1 355 ? 141.144 -4.487 51.944 1.00 65.54 319 ARG F N 1
ATOM 14411 C CA . ARG F 1 355 ? 140.116 -4.281 52.987 1.00 67.70 319 ARG F CA 1
ATOM 14412 C C . ARG F 1 355 ? 138.773 -4.935 52.633 1.00 64.38 319 ARG F C 1
ATOM 14413 O O . ARG F 1 355 ? 138.493 -5.209 51.467 1.00 62.04 319 ARG F O 1
ATOM 14421 N N . LEU F 1 356 ? 137.939 -5.144 53.655 1.00 59.47 320 LEU F N 1
ATOM 14422 C CA . LEU F 1 356 ? 136.533 -5.507 53.451 1.00 58.95 320 LEU F CA 1
ATOM 14423 C C . LEU F 1 356 ? 135.789 -4.291 52.918 1.00 62.31 320 LEU F C 1
ATOM 14424 O O . LEU F 1 356 ? 135.975 -3.194 53.416 1.00 61.77 320 LEU F O 1
ATOM 14429 N N . SER F 1 357 ? 134.942 -4.483 51.916 1.00 62.03 321 SER F N 1
ATOM 14430 C CA . SER F 1 357 ? 134.144 -3.384 51.371 1.00 66.90 321 SER F CA 1
ATOM 14431 C C . SER F 1 357 ? 133.523 -2.503 52.495 1.00 64.82 321 SER F C 1
ATOM 14432 O O . SER F 1 357 ? 133.079 -3.013 53.546 1.00 54.35 321 SER F O 1
ATOM 14435 N N . THR F 1 358 ? 133.533 -1.187 52.279 1.00 62.79 322 THR F N 1
ATOM 14436 C CA . THR F 1 358 ? 132.757 -0.264 53.127 1.00 71.01 322 THR F CA 1
ATOM 14437 C C . THR F 1 358 ? 131.223 -0.447 53.023 1.00 68.65 322 THR F C 1
ATOM 14438 O O . THR F 1 358 ? 130.492 0.143 53.828 1.00 66.21 322 THR F O 1
ATOM 14442 N N . LYS F 1 359 ? 130.744 -1.244 52.053 1.00 64.57 323 LYS F N 1
ATOM 14443 C CA . LYS F 1 359 ? 129.309 -1.581 51.922 1.00 67.77 323 LYS F CA 1
ATOM 14444 C C . LYS F 1 359 ? 128.884 -3.034 52.262 1.00 70.95 323 LYS F C 1
ATOM 14445 O O . LYS F 1 359 ? 127.722 -3.248 52.647 1.00 67.58 323 LYS F O 1
ATOM 14451 N N . HIS F 1 360 ? 129.787 -4.015 52.102 1.00 63.04 324 HIS F N 1
ATOM 14452 C CA . HIS F 1 360 ? 129.457 -5.449 52.295 1.00 58.85 324 HIS F CA 1
ATOM 14453 C C . HIS F 1 360 ? 130.624 -6.124 52.999 1.00 59.13 324 HIS F C 1
ATOM 14454 O O . HIS F 1 360 ? 131.648 -6.434 52.382 1.00 54.52 324 HIS F O 1
ATOM 14461 N N . ALA F 1 361 ? 130.486 -6.330 54.300 1.00 60.84 325 ALA F N 1
ATOM 14462 C CA . ALA F 1 361 ? 131.529 -6.999 55.096 1.00 61.08 325 ALA F CA 1
ATOM 14463 C C . ALA F 1 361 ? 132.163 -8.271 54.460 1.00 62.33 325 ALA F C 1
ATOM 14464 O O . ALA F 1 361 ? 133.387 -8.496 54.618 1.00 63.57 325 ALA F O 1
ATOM 14466 N N . LEU F 1 362 ? 131.363 -9.057 53.731 1.00 59.38 326 LEU F N 1
ATOM 14467 C CA . LEU F 1 362 ? 131.833 -10.316 53.108 1.00 57.12 326 LEU F CA 1
ATOM 14468 C C . LEU F 1 362 ? 132.736 -10.169 51.872 1.00 58.59 326 LEU F C 1
ATOM 14469 O O . LEU F 1 362 ? 133.375 -11.151 51.449 1.00 59.35 326 LEU F O 1
ATOM 14474 N N . ALA F 1 363 ? 132.767 -8.989 51.261 1.00 58.46 327 ALA F N 1
ATOM 14475 C CA . ALA F 1 363 ? 133.569 -8.767 50.061 1.00 59.71 327 ALA F CA 1
ATOM 14476 C C . ALA F 1 363 ? 134.979 -8.262 50.408 1.00 65.83 327 ALA F C 1
ATOM 14477 O O . ALA F 1 363 ? 135.136 -7.114 50.847 1.00 65.10 327 ALA F O 1
ATOM 14479 N N . LEU F 1 364 ? 135.992 -9.123 50.231 1.00 58.64 328 LEU F N 1
ATOM 14480 C CA . LEU F 1 364 ? 137.396 -8.676 50.242 1.00 59.56 328 LEU F CA 1
ATOM 14481 C C . LEU F 1 364 ? 137.710 -7.910 48.958 1.00 57.22 328 LEU F C 1
ATOM 14482 O O . LEU F 1 364 ? 137.371 -8.373 47.857 1.00 60.39 328 LEU F O 1
ATOM 14487 N N . THR F 1 365 ? 138.369 -6.760 49.125 1.00 60.60 329 THR F N 1
ATOM 14488 C CA . THR F 1 365 ? 138.586 -5.772 48.057 1.00 63.62 329 THR F CA 1
ATOM 14489 C C . THR F 1 365 ? 140.049 -5.268 47.944 1.00 67.10 329 THR F C 1
ATOM 14490 O O . THR F 1 365 ? 140.822 -5.231 48.923 1.00 62.78 329 THR F O 1
ATOM 14494 N N . ASN F 1 366 ? 140.381 -4.851 46.731 1.00 63.47 330 ASN F N 1
ATOM 14495 C CA . ASN F 1 366 ? 141.677 -4.336 46.379 1.00 66.12 330 ASN F CA 1
ATOM 14496 C C . ASN F 1 366 ? 141.557 -2.822 46.278 1.00 71.04 330 ASN F C 1
ATOM 14497 O O . ASN F 1 366 ? 140.888 -2.298 45.362 1.00 64.59 330 ASN F O 1
ATOM 14502 N N . ARG F 1 367 ? 142.236 -2.133 47.198 1.00 68.52 331 ARG F N 1
ATOM 14503 C CA . ARG F 1 367 ? 142.214 -0.676 47.263 1.00 74.13 331 ARG F CA 1
ATOM 14504 C C . ARG F 1 367 ? 143.291 0.005 46.410 1.00 66.86 331 ARG F C 1
ATOM 14505 O O . ARG F 1 367 ? 143.151 1.179 46.082 1.00 64.22 331 ARG F O 1
ATOM 14513 N N . GLY F 1 368 ? 144.359 -0.713 46.072 1.00 71.98 332 GLY F N 1
ATOM 14514 C CA . GLY F 1 368 ? 145.506 -0.112 45.368 1.00 74.74 332 GLY F CA 1
ATOM 14515 C C . GLY F 1 368 ? 146.314 -1.090 44.529 1.00 75.77 332 GLY F C 1
ATOM 14516 O O . GLY F 1 368 ? 146.019 -1.309 43.343 1.00 80.99 332 GLY F O 1
ATOM 14517 N N . GLY F 1 369 ? 147.345 -1.666 45.137 1.00 79.70 333 GLY F N 1
ATOM 14518 C CA . GLY F 1 369 ? 148.154 -2.701 44.490 1.00 77.78 333 GLY F CA 1
ATOM 14519 C C . GLY F 1 369 ? 148.271 -3.898 45.410 1.00 77.50 333 GLY F C 1
ATOM 14520 O O . GLY F 1 369 ? 149.373 -4.363 45.698 1.00 81.25 333 GLY F O 1
ATOM 14521 N N . ALA F 1 370 ? 147.136 -4.410 45.874 1.00 68.46 334 ALA F N 1
ATOM 14522 C CA . ALA F 1 370 ? 147.159 -5.541 46.792 1.00 66.74 334 ALA F CA 1
ATOM 14523 C C . ALA F 1 370 ? 147.752 -6.718 46.058 1.00 60.89 334 ALA F C 1
ATOM 14524 O O . ALA F 1 370 ? 147.714 -6.769 44.846 1.00 61.10 334 ALA F O 1
ATOM 14526 N N . THR F 1 371 ? 148.339 -7.635 46.809 1.00 63.00 335 THR F N 1
ATOM 14527 C CA . THR F 1 371 ? 148.792 -8.912 46.288 1.00 62.06 335 THR F CA 1
ATOM 14528 C C . THR F 1 371 ? 147.766 -10.017 46.671 1.00 57.36 335 THR F C 1
ATOM 14529 O O . THR F 1 371 ? 146.991 -9.881 47.622 1.00 50.45 335 THR F O 1
ATOM 14533 N N . ALA F 1 372 ? 147.772 -11.119 45.929 1.00 57.49 336 ALA F N 1
ATOM 14534 C CA . ALA F 1 372 ? 147.083 -12.337 46.383 1.00 57.44 336 ALA F CA 1
ATOM 14535 C C . ALA F 1 372 ? 147.481 -12.695 47.801 1.00 54.00 336 ALA F C 1
ATOM 14536 O O . ALA F 1 372 ? 146.637 -13.123 48.580 1.00 53.20 336 ALA F O 1
ATOM 14538 N N . GLU F 1 373 ? 148.766 -12.520 48.130 1.00 59.32 337 GLU F N 1
ATOM 14539 C CA . GLU F 1 373 ? 149.237 -12.758 49.487 1.00 62.22 337 GLU F CA 1
ATOM 14540 C C . GLU F 1 373 ? 148.428 -11.923 50.489 1.00 60.21 337 GLU F C 1
ATOM 14541 O O . GLU F 1 373 ? 147.915 -12.507 51.462 1.00 54.42 337 GLU F O 1
ATOM 14547 N N . ASP F 1 374 ? 148.279 -10.607 50.217 1.00 56.10 338 ASP F N 1
ATOM 14548 C CA . ASP F 1 374 ? 147.373 -9.685 50.969 1.00 62.11 338 ASP F CA 1
ATOM 14549 C C . ASP F 1 374 ? 145.917 -10.206 51.106 1.00 60.23 338 ASP F C 1
ATOM 14550 O O . ASP F 1 374 ? 145.342 -10.196 52.198 1.00 51.52 338 ASP F O 1
ATOM 14555 N N . VAL F 1 375 ? 145.337 -10.650 49.991 1.00 52.46 339 VAL F N 1
ATOM 14556 C CA . VAL F 1 375 ? 143.959 -11.159 49.983 1.00 51.06 339 VAL F CA 1
ATOM 14557 C C . VAL F 1 375 ? 143.809 -12.385 50.928 1.00 53.15 339 VAL F C 1
ATOM 14558 O O . VAL F 1 375 ? 142.926 -12.419 51.808 1.00 42.52 339 VAL F O 1
ATOM 14562 N N . VAL F 1 376 ? 144.705 -13.362 50.763 1.00 50.78 340 VAL F N 1
ATOM 14563 C CA . VAL F 1 376 ? 144.671 -14.614 51.527 1.00 51.60 340 VAL F CA 1
ATOM 14564 C C . VAL F 1 376 ? 144.915 -14.355 53.008 1.00 54.44 340 VAL F C 1
ATOM 14565 O O . VAL F 1 376 ? 144.399 -15.100 53.860 1.00 55.80 340 VAL F O 1
ATOM 14569 N N . THR F 1 377 ? 145.736 -13.346 53.314 1.00 49.86 341 THR F N 1
ATOM 14570 C CA . THR F 1 377 ? 146.083 -13.036 54.701 1.00 54.44 341 THR F CA 1
ATOM 14571 C C . THR F 1 377 ? 144.825 -12.488 55.385 1.00 53.15 341 THR F C 1
ATOM 14572 O O . THR F 1 377 ? 144.386 -13.057 56.395 1.00 55.82 341 THR F O 1
ATOM 14576 N N . LEU F 1 378 ? 144.227 -11.435 54.823 1.00 46.89 342 LEU F N 1
ATOM 14577 C CA . LEU F 1 378 ? 142.943 -10.921 55.348 1.00 52.99 342 LEU F CA 1
ATOM 14578 C C . LEU F 1 378 ? 141.902 -12.023 55.416 1.00 51.16 342 LEU F C 1
ATOM 14579 O O . LEU F 1 378 ? 141.272 -12.216 56.457 1.00 49.22 342 LEU F O 1
ATOM 14584 N N . ALA F 1 379 ? 141.789 -12.793 54.326 1.00 57.89 343 ALA F N 1
ATOM 14585 C CA . ALA F 1 379 ? 140.849 -13.931 54.233 1.00 57.12 343 ALA F CA 1
ATOM 14586 C C . ALA F 1 379 ? 141.007 -14.939 55.370 1.00 57.52 343 ALA F C 1
ATOM 14587 O O . ALA F 1 379 ? 139.995 -15.425 55.934 1.00 51.63 343 ALA F O 1
ATOM 14589 N N . ARG F 1 380 ? 142.268 -15.260 55.689 1.00 51.25 344 ARG F N 1
ATOM 14590 C CA . ARG F 1 380 ? 142.594 -16.165 56.809 1.00 55.84 344 ARG F CA 1
ATOM 14591 C C . ARG F 1 380 ? 142.240 -15.595 58.200 1.00 48.51 344 ARG F C 1
ATOM 14592 O O . ARG F 1 380 ? 141.694 -16.296 59.051 1.00 40.60 344 ARG F O 1
ATOM 14600 N N . ALA F 1 381 ? 142.527 -14.320 58.416 1.00 46.98 345 ALA F N 1
ATOM 14601 C CA . ALA F 1 381 ? 142.178 -13.675 59.700 1.00 52.11 345 ALA F CA 1
ATOM 14602 C C . ALA F 1 381 ? 140.635 -13.692 59.929 1.00 46.99 345 ALA F C 1
ATOM 14603 O O . ALA F 1 381 ? 140.138 -14.128 61.007 1.00 48.03 345 ALA F O 1
ATOM 14605 N N . VAL F 1 382 ? 139.889 -13.288 58.898 1.00 45.91 346 VAL F N 1
ATOM 14606 C CA . VAL F 1 382 ? 138.424 -13.315 58.961 1.00 46.32 346 VAL F CA 1
ATOM 14607 C C . VAL F 1 382 ? 137.945 -14.719 59.266 1.00 47.03 346 VAL F C 1
ATOM 14608 O O . VAL F 1 382 ? 137.096 -14.902 60.174 1.00 44.27 346 VAL F O 1
ATOM 14612 N N . ARG F 1 383 ? 138.462 -15.697 58.519 1.00 45.56 347 ARG F N 1
ATOM 14613 C CA . ARG F 1 383 ? 138.057 -17.075 58.753 1.00 46.48 347 ARG F CA 1
ATOM 14614 C C . ARG F 1 383 ? 138.416 -17.555 60.155 1.00 47.46 347 ARG F C 1
ATOM 14615 O O . ARG F 1 383 ? 137.587 -18.136 60.837 1.00 59.21 347 ARG F O 1
ATOM 14623 N N . ASP F 1 384 ? 139.655 -17.365 60.574 1.00 50.30 348 ASP F N 1
ATOM 14624 C CA . ASP F 1 384 ? 140.069 -17.767 61.929 1.00 51.64 348 ASP F CA 1
ATOM 14625 C C . ASP F 1 384 ? 139.215 -17.066 62.995 1.00 53.25 348 ASP F C 1
ATOM 14626 O O . ASP F 1 384 ? 138.838 -17.701 63.985 1.00 50.63 348 ASP F O 1
ATOM 14631 N N . GLY F 1 385 ? 138.953 -15.766 62.801 1.00 48.96 349 GLY F N 1
ATOM 14632 C CA . GLY F 1 385 ? 138.219 -14.970 63.801 1.00 53.92 349 GLY F CA 1
ATOM 14633 C C . GLY F 1 385 ? 136.820 -15.531 64.014 1.00 50.47 349 GLY F C 1
ATOM 14634 O O . GLY F 1 385 ? 136.381 -15.755 65.164 1.00 42.85 349 GLY F O 1
ATOM 14635 N N . VAL F 1 386 ? 136.162 -15.808 62.882 1.00 48.30 350 VAL F N 1
ATOM 14636 C CA . VAL F 1 386 ? 134.830 -16.403 62.869 1.00 50.88 350 VAL F CA 1
ATOM 14637 C C . VAL F 1 386 ? 134.863 -17.802 63.477 1.00 48.56 350 VAL F C 1
ATOM 14638 O O . VAL F 1 386 ? 133.997 -18.173 64.266 1.00 56.90 350 VAL F O 1
ATOM 14642 N N . HIS F 1 387 ? 135.881 -18.576 63.148 1.00 44.43 351 HIS F N 1
ATOM 14643 C CA . HIS F 1 387 ? 136.047 -19.870 63.794 1.00 40.06 351 HIS F CA 1
ATOM 14644 C C . HIS F 1 387 ? 136.280 -19.732 65.310 1.00 41.72 351 HIS F C 1
ATOM 14645 O O . HIS F 1 387 ? 135.714 -20.519 66.099 1.00 40.29 351 HIS F O 1
ATOM 14652 N N . ASP F 1 388 ? 137.103 -18.763 65.733 1.00 44.51 352 ASP F N 1
ATOM 14653 C CA . ASP F 1 388 ? 137.340 -18.552 67.196 1.00 54.25 352 ASP F CA 1
ATOM 14654 C C . ASP F 1 388 ? 136.045 -18.138 67.909 1.00 53.81 352 ASP F C 1
ATOM 14655 O O . ASP F 1 388 ? 135.656 -18.738 68.925 1.00 49.51 352 ASP F O 1
ATOM 14660 N N . VAL F 1 389 ? 135.374 -17.122 67.374 1.00 50.04 353 VAL F N 1
ATOM 14661 C CA . VAL F 1 389 ? 134.152 -16.643 68.031 1.00 53.94 353 VAL F CA 1
ATOM 14662 C C . VAL F 1 389 ? 133.023 -17.705 68.015 1.00 50.06 353 VAL F C 1
ATOM 14663 O O . VAL F 1 389 ? 132.481 -18.044 69.093 1.00 44.49 353 VAL F O 1
ATOM 14667 N N . PHE F 1 390 ? 132.752 -18.305 66.841 1.00 48.96 354 PHE F N 1
ATOM 14668 C CA . PHE F 1 390 ? 131.529 -19.133 66.634 1.00 47.01 354 PHE F CA 1
ATOM 14669 C C . PHE F 1 390 ? 131.689 -20.648 66.488 1.00 47.51 354 PHE F C 1
ATOM 14670 O O . PHE F 1 390 ? 130.702 -21.375 66.632 1.00 42.27 354 PHE F O 1
ATOM 14678 N N . GLY F 1 391 ? 132.903 -21.129 66.213 1.00 41.93 355 GLY F N 1
ATOM 14679 C CA . GLY F 1 391 ? 133.125 -22.567 66.048 1.00 44.86 355 GLY F CA 1
ATOM 14680 C C . GLY F 1 391 ? 132.823 -22.995 64.614 1.00 47.50 355 GLY F C 1
ATOM 14681 O O . GLY F 1 391 ? 132.919 -24.188 64.284 1.00 51.65 355 GLY F O 1
ATOM 14682 N N . ILE F 1 392 ? 132.531 -22.012 63.751 1.00 48.82 356 ILE F N 1
ATOM 14683 C CA . ILE F 1 392 ? 132.126 -22.243 62.354 1.00 48.74 356 ILE F CA 1
ATOM 14684 C C . ILE F 1 392 ? 133.271 -21.926 61.400 1.00 44.83 356 ILE F C 1
ATOM 14685 O O . ILE F 1 392 ? 133.782 -20.784 61.358 1.00 43.51 356 ILE F O 1
ATOM 14690 N N . THR F 1 393 ? 133.612 -22.907 60.569 1.00 49.24 357 THR F N 1
ATOM 14691 C CA . THR F 1 393 ? 134.593 -22.689 59.473 1.00 51.39 357 THR F CA 1
ATOM 14692 C C . THR F 1 393 ? 133.914 -22.247 58.155 1.00 48.33 357 THR F C 1
ATOM 14693 O O . THR F 1 393 ? 133.305 -23.051 57.448 1.00 51.85 357 THR F O 1
ATOM 14697 N N . LEU F 1 394 ? 134.064 -20.966 57.845 1.00 45.68 358 LEU F N 1
ATOM 14698 C CA . LEU F 1 394 ? 133.663 -20.404 56.554 1.00 46.60 358 LEU F CA 1
ATOM 14699 C C . LEU F 1 394 ? 134.529 -20.950 55.410 1.00 51.36 358 LEU F C 1
ATOM 14700 O O . LEU F 1 394 ? 135.728 -21.190 55.587 1.00 64.02 358 LEU F O 1
ATOM 14705 N N . LYS F 1 395 ? 133.906 -21.142 54.260 1.00 48.54 359 LYS F N 1
ATOM 14706 C CA . LYS F 1 395 ? 134.530 -21.725 53.096 1.00 54.67 359 LYS F CA 1
ATOM 14707 C C . LYS F 1 395 ? 134.594 -20.664 52.020 1.00 51.01 359 LYS F C 1
ATOM 14708 O O . LYS F 1 395 ? 133.621 -19.953 51.797 1.00 48.54 359 LYS F O 1
ATOM 14714 N N . PRO F 1 396 ? 135.743 -20.555 51.342 1.00 47.55 360 PRO F N 1
ATOM 14715 C CA . PRO F 1 396 ? 135.867 -19.539 50.304 1.00 50.38 360 PRO F CA 1
ATOM 14716 C C . PRO F 1 396 ? 135.000 -19.841 49.065 1.00 49.63 360 PRO F C 1
ATOM 14717 O O . PRO F 1 396 ? 134.850 -20.984 48.661 1.00 47.78 360 PRO F O 1
ATOM 14721 N N . GLU F 1 397 ? 134.423 -18.795 48.503 1.00 52.68 361 GLU F N 1
ATOM 14722 C CA . GLU F 1 397 ? 133.675 -18.888 47.274 1.00 56.67 361 GLU F CA 1
ATOM 14723 C C . GLU F 1 397 ? 134.603 -18.881 46.069 1.00 50.54 361 GLU F C 1
ATOM 14724 O O . GLU F 1 397 ? 134.396 -19.670 45.161 1.00 42.75 361 GLU F O 1
ATOM 14730 N N . PRO F 1 398 ? 135.607 -17.980 46.019 1.00 44.71 362 PRO F N 1
ATOM 14731 C CA . PRO F 1 398 ? 136.327 -17.997 44.722 1.00 52.63 362 PRO F CA 1
ATOM 14732 C C . PRO F 1 398 ? 137.229 -19.211 44.509 1.00 48.32 362 PRO F C 1
ATOM 14733 O O . PRO F 1 398 ? 137.461 -19.986 45.426 1.00 48.49 362 PRO F O 1
ATOM 14737 N N . VAL F 1 399 ? 137.646 -19.384 43.271 1.00 51.94 363 VAL F N 1
ATOM 14738 C CA . VAL F 1 399 ? 138.627 -20.391 42.926 1.00 58.61 363 VAL F CA 1
ATOM 14739 C C . VAL F 1 399 ? 140.001 -19.737 43.156 1.00 55.91 363 VAL F C 1
ATOM 14740 O O . VAL F 1 399 ? 140.305 -18.639 42.651 1.00 53.81 363 VAL F O 1
ATOM 14744 N N . LEU F 1 400 ? 140.797 -20.424 43.957 1.00 61.35 364 LEU F N 1
ATOM 14745 C CA . LEU F 1 400 ? 142.114 -19.947 44.411 1.00 62.37 364 LEU F CA 1
ATOM 14746 C C . LEU F 1 400 ? 143.172 -20.690 43.588 1.00 53.23 364 LEU F C 1
ATOM 14747 O O . LEU F 1 400 ? 143.333 -21.879 43.776 1.00 50.29 364 LEU F O 1
ATOM 14752 N N . ILE F 1 401 ? 143.819 -20.027 42.631 1.00 50.34 365 ILE F N 1
ATOM 14753 C CA . ILE F 1 401 ? 144.870 -20.681 41.855 1.00 56.19 365 ILE F CA 1
ATOM 14754 C C . ILE F 1 401 ? 146.225 -20.545 42.575 1.00 60.60 365 ILE F C 1
ATOM 14755 O O . ILE F 1 401 ? 146.778 -19.439 42.673 1.00 56.06 365 ILE F O 1
ATOM 14760 N N . GLY F 1 402 ? 146.731 -21.670 43.091 1.00 60.00 366 GLY F N 1
ATOM 14761 C CA . GLY F 1 402 ? 148.003 -21.691 43.831 1.00 67.13 366 GLY F CA 1
ATOM 14762 C C . GLY F 1 402 ? 147.969 -20.832 45.088 1.00 74.52 366 GLY F C 1
ATOM 14763 O O . GLY F 1 402 ? 148.820 -19.967 45.283 1.00 60.14 366 GLY F O 1
ATOM 14764 N N . CYS F 1 403 ? 146.914 -21.022 45.882 1.00 81.68 367 CYS F N 1
ATOM 14765 C CA . CYS F 1 403 ? 146.815 -20.536 47.264 1.00 78.50 367 CYS F CA 1
ATOM 14766 C C . CYS F 1 403 ? 145.739 -21.355 47.975 1.00 78.38 367 CYS F C 1
ATOM 14767 O O . CYS F 1 403 ? 145.008 -22.143 47.351 1.00 74.41 367 CYS F O 1
ATOM 14770 N N . MET F 1 404 ? 145.679 -21.211 49.289 1.00 77.32 368 MET F N 1
ATOM 14771 C CA . MET F 1 404 ? 144.678 -21.917 50.075 1.00 74.31 368 MET F CA 1
ATOM 14772 C C . MET F 1 404 ? 144.518 -21.251 51.437 1.00 60.97 368 MET F C 1
ATOM 14773 O O . MET F 1 404 ? 143.414 -21.187 51.956 1.00 61.16 368 MET F O 1
#

B-factor: mean 46.33, std 16.62, range [16.68, 123.19]

Nearest PDB structures (foldseek):
  5jzx-assembly2_D  TM=1.003E+00  e=2.809E-81  Mycobacterium tuberculosis H37Rv
  5jzx-assembly1_C  TM=9.965E-01  e=2.112E-73  Mycobacterium tuberculosis H37Rv
  5jzx-assembly3_F  TM=9.704E-01  e=3.651E-64  Mycobacterium tuberculosis H37Rv
  5jzx-assembly3_E  TM=9.720E-01  e=2.335E-59  Mycobacterium tuberculosis H37Rv
  4jay-assembly1_A  TM=8.917E-01  e=3.990E-32  Pseudomonas aeruginosa PAO1

InterPro domains:
  IPR003170 UDP-N-acetylenolpyruvoylglucosamine reductase [MF_00037] (1-369)
  IPR003170 UDP-N-acetylenolpyruvoylglucosamine reductase [PTHR21071] (11-365)
  IPR003170 UDP-N-acetylenolpyruvoylglucosamine reductase [TIGR00179] (21-365)
  IPR006094 FAD linked oxidase, N-terminal [PF01565] (35-166)
  IPR011601 UDP-N-acetylenolpyruvoylglucosamine reductase, C-terminal [PF02873] (230-365)
  IPR016166 FAD-binding domain, PCMH-type [PS51387] (29-202)
  IPR016167 FAD-binding, type PCMH, subdomain 1 [G3DSA:3.30.43.10] (7-87)
  IPR016169 FAD-binding, type PCMH, subdomain 2 [G3DSA:3.30.465.10] (90-242)
  IPR036318 FAD-binding, type PCMH-like superfamily [SSF56176] (20-202)
  IPR036635 UDP-N-acetylenolpyruvoylglucosamine reductase, C-terminal domain superfamily [G3DSA:3.90.78.10] (243-369)
  IPR036635 UDP-N-acetylenolpyruvoylglucosamine reductase, C-terminal domain superfamily [SSF56194] (226-367)

Organism: Mycobacterium tuberculosis (strain ATCC 25618 / H37Rv) (NCBI:txid83332)

CATH classification: 3.30.465.10 (+1 more: 3.90.78.10)

Solvent-accessible surface area: 86278 Å² total; per-residue (Å²): 153,43,42,131,82,63,64,20,18,30,10,120,86,47,132,71,28,71,0,26,90,52,5,14,0,63,2,11,5,107,0,138,80,6,0,28,0,68,31,13,96,21,0,37,32,0,0,162,104,14,44,90,60,35,178,84,76,47,54,107,2,0,24,2,24,41,4,25,46,17,0,0,7,68,131,51,93,63,10,15,1,0,79,19,38,0,69,31,43,71,48,62,61,7,0,0,42,0,52,0,15,4,81,0,29,70,0,0,39,97,0,14,127,89,29,5,1,10,1,0,3,0,0,10,18,45,16,7,0,5,48,3,0,46,10,1,30,6,22,17,35,7,46,0,6,49,15,3,1,6,0,78,14,4,46,24,119,103,28,56,48,41,27,16,7,16,140,68,0,183,43,28,66,39,54,7,66,16,61,74,126,63,17,25,34,37,50,30,4,7,2,30,0,0,0,14,7,45,57,58,23,132,0,20,24,0,140,89,53,67,0,22,69,53,47,146,20,94,90,40,79,116,29,84,5,63,38,0,27,106,16,0,50,52,14,13,38,49,39,7,37,49,85,61,97,126,32,53,3,4,45,9,9,19,22,0,3,17,45,17,62,15,89,116,75,54,38,53,54,20,34,35,108,18,81,122,130,169,9,53,107,35,131,32,140,118,26,14,38,1,37,0,20,54,0,1,87,132,18,51,22,25,100,3,77,45,120,97,71,104,22,55,7,46,1,0,63,28,33,6,15,1,1,0,1,62,46,63,8,45,4,130,41,0,7,79,14,0,95,40,1,44,64,13,0,91,117,90,33,54,12,97,2,56,47,23,7,32,27,5,53,32,163,27,67,48,76,11,119,87,26,138,70,29,65,0,28,93,43,5,11,0,64,3,11,4,104,0,45,80,6,0,25,0,87,36,21,122,16,0,14,32,0,0,121,104,15,59,103,109,161,102,2,0,25,12,17,35,3,22,58,14,0,0,6,63,116,49,102,116,14,22,0,0,63,18,36,0,68,36,36,73,45,70,59,6,1,0,49,0,46,1,13,1,79,0,31,70,0,0,55,83,0,23,124,97,31,7,1,11,1,0,3,1,0,12,20,45,17,8,0,6,49,3,0,46,19,2,29,8,20,19,50,8,49,0,13,68,16,3,2,5,0,78,10,1,32,33,108,91,14,81,35,86,24,6,9,20,139,70,1,159,44,29,97,62,51,7,78,12,75,71,96,67,8,23,44,28,49,37,5,9,0,31,0,0,0,6,1,28,48,75,24,30,0,26,67,2,79,86,47,52,0,24,81,64,35,112,32,86,76,51,97,119,32,85,7,76,38,0,23,102,16,0,52,59,13,19,53,178,57,3,23,35,97,63,92,124,34,56,2,4,48,7,10,24,40,2,7,21,68,18,133,57,118,112,102,106,60,0,21,161,6,1,73,58,15,53,21,28,112,2,82,39,113,89,70,103,29,46,7,46,1,0,65,72,34,5,12,0,2,0,2,64,42,73,8,53,2,55,50,0,14,77,15,10,113,43,2,95,57,12,0,91,116,81,69,58,19,90,1,57,59,27,10,36,34,1,50,34,192,67,70,71,16,123,82,32,122,68,27,63,0,28,98,50,5,14,0,68,3,10,2,92,0,105,48,5,0,30,0,92,31,10,119,18,0,16,32,0,0,112,100,8,38,98,62,25,96,91,38,75,71,144,8,18,42,7,16,34,5,24,42,16,0,0,7,64,119,42,100,82,11,7,1,0,74,14,34,0,71,36,31,71,42,70,65,5,1,0,46,0,47,0,14,1,84,0,30,70,0,0,63,88,0,25,123,96,31,7,1,11,1,0,3,1,0,9,20,46,16,8,0,5,48,3,0,52,21,1,15,8,25,16,47,8,51,0,10,56,18,2,1,5,0,75,6,1,24,44,96,88,16,103,38,81,30,8,8,15,139,79,0,184,41,29,63,41,56,8,71,23,112,152,77,69,32,5,7,1,32,0,0,0,6,2,15,50,58,23,112,0,25,68,1,73,54,49,62,0,21,78,57,48,97,37,83,83,46,86,94,31,86,7,71,40,0,22,100,17,0,50,60,5,21,58,167,40,3,24,42,85,64,96,126,34,51,2,4,47,8,8,23,28,0,2,7,32,16,54,16,87,110,90,32,35,94,119,5,31,39,68,0,70,123,116,186,40,42,120,2,55,92,70,125,24,146,114,30,18,30,1,18,0,21,32,0,0,60,104,17,58,21,31,102,1,80,34,121,84,78,102,25,55,7,44,0,0,62,65,40,5,13,0,1,0,1,55,39,72,9,41,2,123,42,0,18,86,16,0,115,42,1,61,39,16,0,88,115,85,14,52,6,86,2,120,44,16,7,80,38,40,55,25,156,46,60,68,68,14,122,82,30,133,70,29,70,0,25,92,45,5,12,0,68,2,12,8,105,0,123,52,5,0,28,0,88,31,21,122,18,0,37,30,0,1,182,100,11,41,80,65,28,172,94,70,66,65,55,11,20,44,3,20,34,4,22,44,19,0,0,4,67,121,50,105,84,14,10,0,0,71,18,32,0,72,35,27,70,52,68,63,5,0,0,44,0,46,1,14,1,81,0,31,72,0,0,51,96,0,24,123,108,31,8,1,9,0,1,3,1,0,11,21,44,16,7,0,4,51,3,0,50,18,1,17,5,22,18,35,8,49,0,10,52,15,4,2,6,0,76,20,4,47,42,126,106,39,59,45,42,17,16,8,20,166,68,0,185,44,25,68,46,56,11,85,27,118,121,54,8,8,3,34,0,0,0,14,6,32,44,61,23,104,0,23,32,0,154,84,55,67,0,25,73,52,42,147,22,88,102,35,77,88,25,83,7,76,41,0,25,100,17,0,50,53,3,12,60,164,49,5,38,42,86,73,92,128,38,47,3,3,42,9,5,19,21,0,3,19,44,14,58,19,82,98,112,30,31,89,132,4,21,10,54,1,17,56,144,80,26,27,128,6,58,100,38,124,27,142,120,27,14,43,2,33,0,17,24,0,0,48,94,18,55,20,31,111,2,76,31,142,80,71,104,22,44,5,59,1,0,66,67,32,4,13,1,2,0,2,62,42,72,7,56,2,97,43,0,0,68,15,0,69,45,0,66,61,14,0,87,119,60,11,56,11,94,2,53,46,17,7,78,44,30,46,20,148,36,99,88,100,94,49,120,70,31,71,0,30,104,61,10,22,1,30,4,14,3,95,0,122,72,6,18,29,1,68,35,12,124,47,0,28,57,14,1,154,136,30,62,96,118,175,12,1,13,16,13,35,6,24,45,16,0,0,10,65,131,39,81,107,15,17,0,0,44,18,21,0,69,32,29,74,44,66,64,6,1,0,35,0,46,1,13,1,78,1,32,63,0,0,50,105,0,24,138,108,30,8,1,9,1,1,15,2,0,12,23,46,14,7,0,6,49,2,0,44,10,2,27,6,24,38,59,9,47,0,8,53,14,2,2,6,0,71,16,4,52,26,124,86,29,108,45,80,19,10,4,17,137,70,0,187,41,28,95,48,55,8,65,19,63,83,108,65,10,30,34,40,51,36,2,9,2,36,0,0,0,12,7,55,53,88,22,46,10,32,133,82,97,101,58,50,27,83,124,89,82,6,93,51,21,27,52,42,0,59,63,62,13,59,78,29,3,41,26,100,64,109,124,34,53,3,6,73,8,10,16,20,0,3,20,52,22,84,182,122,58,71,75,72,66,0,19,66,18,1,93,69,18,62,23,30,52,7,92,100,81,62,8,67,1,0,69,80,47,5,15,0,0,0,2,64,39,73,8,56,2,104,47,0,0,72,15,0,75,45,1,45,65,14,0,90,120,83,89,53,53,67,2,130,39,18,6,35,24,3,50,26,133,41,95,70,15,72,81,70,100,37,86,24,19,110,49,12,25,0,30,1,12,46,85,104,58,27,41,48,0,83,36,28,78,31,1,37,38,4,4,59,78,57,66,133,150,149,116,28,22,16,28,18,48,5,22,47,12,0,10,15,64,122,47,1,25,21,39,0,73,30,32,74,38,72,62,6,0,0,45,0,39,2,15,2,76,0,37,72,0,0,64,97,0,26,80,102,31,8,2,8,1,1,2,1,0,5,20,45,16,11,0,5,50,3,0,41,9,1,30,6,23,17,48,9,49,0,8,58,17,1,1,4,0,78,8,4,35,40,116,101,44,46,45,77,22,8,4,18,131,73,0,187,45,26,85,49,59,8,72,18,68,81,118,74,12,42,29,38,50,36,4,9,2,33,0,0,0,14,2,42,57,90,20,39,5,27,114,26,77,58,49,48,0,49,81,58,58,99,91,103,32,87,6,73,38,0,20,108,15,0,56,63,37,14,58,79,54,5,37,46,85,63,120,96,39,64,1,6,69,8,6,19,18,4,7,19,37,20,60,18,81,101,97,46,33,104,163,14,32,40,55,2,76,120,164,98,59,39,120,2,55,101,79,133,27,151,91,30,16,9,0,15,0,17,32,0,1,60,96,19,57,22,32,109,2,86,46,134,89,64,8,51,1,0,67,65,38,6,12,1,2,0,0,57,49,68,6,55,4,137,47,0,14,91,14,9,101,44,2,74,63,13,0,87,114,86,32,56,14,67,2,129,52,25,8,36,33,18,66,37,165

Radius of gyration: 59.38 Å; Cα contacts (8 Å, |Δi|>4): 4798; chains: 6; bounding box: 157×166×92 Å

Sequence (2051 aa):
RSGVGSLFAGAHIAEAVPLAPLTTLRVGPIARRVITCTSAEQVVAALRHLDSAAKTGADRPLVFAGGSNLVIAENLTDLTVVRLANSGITIDGNLVRAEAGAVFDDVVVRAIEQGLGGLECLSGIPGSAGATPVQNVGAYGAEVSDTITRVRLLDRCTGEVRWVSARDLRFGYRTSVLKHADGLAVPTVVLEVEFALDPSGRSAPLRYGELIAALNATSGERADPQAVREAVLALRARKGMVLDPTDHDTWSVGSFFTNPVVTQDVYERLAGDAATRPVPHYPAPDGVKLAAGWLVERAGFGKGYPDAGAAPCRLSTKHALALTNRGGATAEDVVTLARAVRDGVHDVFGITLKPEPVLIGCMLFAGAHIAEAVPLAPLTTLRVGPIARRVITCTSAEQVVAALRHLDSADRPLVFAGGSNLVIAENLTDLTVVRLANSGITIDGNLVRAEAGAVFDDVVVRAIEQGLGGLECLSGIPGSAGATPVQNVGAYGAEVSDTITRVRLLDRCTGEVRWVSARDLRFGYRTSVLKHADGLAVPTVVLEVEFALDPSGRSAPLRYGELIAALNATSGERADPQAVREAVLALRARKGMVLDPTDHDTWSVGSFFTNPVVTQDLAAGWLVERAGFGKGYPDAGAAPCRLSTKHALALTNRGGATAEDVVTLARAVRDGVHDVFGITLKPEPVLIGCMFAGAHIAEAVPLAPLTTLRVGPIARRVITCTSAEQVVAALRHLDSAAKTGADRPLVFAGGSNLVIAENLTDLTVVRLANSGITIDGNLVRAEAGAVFDDVVVRAIEQGLGGLECLSGIPGSAGATPVQNVGAYGAEVSDTITRVRLLDRCTGEVRWVSARDLRFGYRTSVLKAVPTVVLEVEFALDPSGRSAPLRYGELIAALNATSGERADPQAVREAVLALRARKGMVLDPTDHDTWSVGSFFTNPVVTQDVYERLAGDAATRKDGPVPHYPAPDGVKLAAGWLVERAGFGKGYPDAGAAPCRLSTKHALALTNRGGATAEDVVTLARAVRDGVHDVFGITLKPEPVLIGCMLFAGAHIAEAVPLAPLTTLRVGPIARRVITCTSAEQVVAALRHLDSAAKTGADRPLVFAGGSNLVIAENLTDLTVVRLANSGITIDGNLVRAEAGAVFDDVVVRAIEQGLGGLECLSGIPGSAGATPVQNVGAYGAEVSDTITRVRLLDRCTGEVRWVSARDLRFGYRTSVLKPTVVLEVEFALDPSGRSAPLRYGELIAALNATSGERADPQAVREAVLALRARKGMVLDPTDHDTWSVGSFFTNPVVTQDVYERLAGDAATRKDGPVPHYPAPDGVKLAAGWLVERAGFGKGYPDAGAAPCRLSTKHALALTNRGGATAEDVVTLARAVRDGVHDVFGITLKPEPVLIGCMLAGHIAEAVPLAPLTTLRVGPIARRVITCTSAEQVVAALRHLDSARPLVFAGGSNLVIAENLTDLTVVRLANSGITIDGNLVRAEAGAVFDDVVVRAIEQGLGGLECLSGIPGSAGATPVQNVGAYGAEVSDTITRVRLLDRCTGEVRWVSARDLRFGYRTSVLKHADGLAVPTVVLEVEFALDPSGRSAPLRYGELIAADPQAVREAVLALRARKGMVLDPTDHDTWSVGSFFTNPVPDGVKLAAGWLVERAGFGKGYPAPCRLSTKHALALTNRGGATAEDVVTLARAVRDGVHDVFGITLKPEPVLIGCMLAGAHIAAVPLAPLTTLRVGPIRRVITCTSAEQVVAALRHLDSADRPLVFAGGSNLVIAENVVRLANSGITIDGNLVRAEAGAVFDDVVVRAIEQGLGGLECLSGIPGSAGATPVQNVGAYGAEVSDTITRVRLLDRCTGEVRWVSARDLRFGYRTSVLKHADGLAVPTVVLEVEFALDPSGRSAPLRYGELIAALNARADPQAVREAVLALRARKGMVLDPTDHDTWSVGSFFTNPVVTQDVYERLAGDAATRKDGPVPHYPAPDGVKLAAGWLVERAGFGKGYPDAPCRLSTKHALALTNRGGATAEDVVTLARAVRDGVHDVFGITLKPEPVLIGCM

Foldseek 3Di:
DACVVDQLRDWDKDAQQFCLVQALLSAEARAGMETEDQAPSSLLRNLLVQVVPQDDPLRQAAEAASRLFELYARVNHHHYYYYYQNFDWDDDPQKIKTFFNHWLLVSLVVCLVLLWAECLQVHQQTITPQCQLAQQDGGQQHTQLVWWAWFWKQQSVVRDTDIDGSVQQPDDHRHGPQHDLANSPSRMGTGMIMTGTHNNQWYFFRAHVVLCVQVVHDGGDIDHSVVSNVSSVVVCVLQLRHADPVAQLSSWSPQFFDQDFDAQVLVVVVCVVVVVVHFDWDDDDHGIGGPPQVLLVVLPQDACPVVPDVQQWHQHNRGSRTIGGNDDDHSVSRVVVVVCSQVSSCVVRVDGTDTSGHYHPGHD/DVDWDKDAQQACLVQALQSAEARERMETEDQALVSLLVVLLVCLVPPFAQEFESNQQEQYFHPPHHHYYYYYQNFDWDCDQQKIKTFFRHWVLVSLVVCLVQLWAECLLVHQQGITPQCQLAQQDDGQPHTQLVWWQWFWKQQSVVSDIDIDGSVQQCDDHRHTVQYDLASRPGRMGTGMIMTRTDNNQWYAQRQGDQLCVLPVHDHRDTDGSVVSNVSNVVVCVQQLRHDDPVAQLSSFSPQFWDFDDDDVLGDPQVLLVVLPQAAQPPPDDPQQWHQHNRTRRTIGGVDPDGSCSRVVVVVVSQVSSCVVRVDGTDTNGHYHPGD/DVDWDKDAQQFCLVLALLSAAAREGIETEDQAPVSLLVVLQVQLVPDPDDQSHADEDFRRLFEQYFHPSHHHYYYYYQNFDWDCDPQKIKTWFNHWVLVNLVVCLVQLWAECLQVHQATTTPFCQLAQQDGDQPHTQLVWWQWWWKQFSVVSDIDIDGSVQQVHFHGHGVCVVTPMGTTMTMTRTDNNQWYAFRQGPQLCVQVVHDGGDTDHSVVSNVSSVVVCVLQLRHDDPVAQLRSFSHQFWGFDFDAQVLQVVVCVVCVVVVNDDFDWDDHPHHITGDLQVLLVVLPQAAQPPVPDQQQWHQHNRTRRTIGGNDPDYSVSSQVVVVVSQVSSCVVRVDGTHTSGDYHPDHD/DVDWDKDAQQLCLVQALQSAEAREGMETEDQAPVSLLVVLLVQVVPDDDPLSRAAEEESNLFEQYFNPNHHHYYYYYQNFDWDDDPQKIKTFFRHWVLVSLVVCLVQLWAECLLVHQQTITPQPQLAQQDDDQPHGQLVWWAWWFKAQSVVRDTDIDGSVQQVHDHRHGVNCSMGTGMTMTRTHNVSWYFFRAHDQLCVLVVHDGGDTDHSVVSNVSSVVVCVQLLRHDDPVAQLSSFSPQFWDFDFDAQVLLVVVQVVCVVVVLDGWDWDDGPHHITGDVQSLLVVLPQAAFPPPDDPCQWHQHNRTRRTIGGPPPDHSCNSQVVVVVSQVSSCVPRVDRTHTSGHYHPDHD/DCQWDAQQFCLVLALLSAEAREGTEREDQAPVSLLVVLLVVVVVQAQEEESNLFEAYFRVPHYHYYYYYQNFDWDDDQQKIKGFFNHWVLVSLVVCLVLLWADCLLVHQQTTTPQCQLAQQDDDQPHGQLVWWQWFWKQQSVVSDIDIDGSVQQCHDHRHTPQYDLARSCSRMGTGMIMTGTHSNQWYDDRDGDPLVCIGSVVSNVSSVVVCVLLLRHDDPVFQSSSWSHQFWDFDAVVHHTDDVQCLLVVLPQDAQPDQQWHQHVRHRRTIGGNPPDGSCRRVVVVVVSQVSSCVVPVDGTDTNGHYHPDDD/DPFDKDPDDCLVLALLSAEAGGIATEDQALVSLLVVLQVQLVPPFAQEEESHLQEAYANCYYYYQNADWDDDQQKIKTFFRHWVLVSLVVCLVQLWAQCLQVHQQTITDQCQLAQQDDGQPHGQLVWWAWWWKQQSVVSDIDIDGSVQQVDFHGHTPQYDLQNRCRRIGTGMTMTRTHNNSFYDDRDGDQQCVLVVHSHHSVVSNVSNVVVCVLQLSHDDPPAQLRSFSHQFFDFDFDAPVLLVVQCVVCVVVVNDDFDWDDGPVHITTDLQSLLVVLPQAAQPPCAQWGNHVRGNRTIGGNDHDHSVRSVVVVVVSQVSSCVVRVDGTDTSGRYHSDD

Secondary structure (DSSP, 8-state):
--STTSGGGG-EEEEEEE-GGGSSS---PEEEEEEEE-SHHHHHHHHHHHHHH--STT-PPEEESS-SSEEE-TT-TT-EEEEE----EEEETTEEEEETTSBHHHHHHHHHHTT-BSSGGGTT--SBSTTTTTTT-EETTEEGGGTEEEEEEEETTTTEEEEEEHHHHT-BTTB-TT--SSTTT--EEEEEEEEE-BTTS-PPPP--HHHHHHHT--TT----HHHHHHHHHHHHHHTT-S--TT-GGGSB-S-SB---EE-HHHHHHHHHHHH-----EEEETTEEEE-HHHHHHHTT--TTSS-SS--SEEE-SS-TT-EEE-SS--HHHHHHHHHHHHHHHHHHHS--PPB-SEEES---/--S-EEEEEEESGGGSSS----EEEEEEEE-SHHHHHHHHHHHHH--PPEEESS-SSEEE-TT-TT-EEEEE----EEEETTEEEEETTSBHHHHHHHHHHTT-BSSGGGTT--SBSTTHHHHT-EETTEEGGGTEEEEEEEETTTTEEEEEETGGGT-BTTB-TT--SBSS---EEEEEEEEE-BTT-PPPPP--HHHHHHSS--TT----HHHHHHHHHHHHHHTT-S--TT-GGGSB-S-SB-----S----HHHHHHHTT--TT-S-SS--SEEEETTEEEEEEESSS--HHHHHHHHHHHHHHHHHHHS--PPB-SEEES--/-TT-EEEEEEE-GGGSSS----EEEEEEEESSHHHHHHHHHHHHHH--SGGGSPEE-TT-SSEEE-TT-TT-EEEEE----EEEETTEEEEETTSBHHHHHHHHHHTT-BSSGGGTT--SBSTTTTTTT-EETTEEGGGTEEEEEEEETTT--EEEEEHHHHT-BTTB-TT----EEEEEEEEE-BTT-PPPP---HHHHHHHT--TT----HHHHHHHHHHHHHHTT-S--TT-GGGSB-SSSBPPPEE-HHHHHHHHHHHHHTT-----EE--TTSEEE-HHHHHHHTT--TT---SS--SEEE-SS-TT-EEE-SS--HHHHHHHHHHHHHHHHHHHS----B-SEEES---/--S-EEEEEEESGGGSTT----EEEEEEEE-SHHHHHHHHHHHHHH--SGGGSPEEESS-SSEEE-TT-TT-EEEEE----EEEETTEEEEETTSBHHHHHHHHHHTT-BSSGGGTT--SBSTTTTTTT-EETTEEGGGTEEEEEEEETTT--EEEEEHHHH--BTTB-TT--EEEEEEEEE-BTT---PPP--HHHHHHHT--TT----HHHHHHHHHHHHHHTT-S--TT-GGGSB-S-SBPPPEE-HHHHHHHHHHHHHTT-----EEEETTEEEE-HHHHHHHTT--TT--SSS--SEEEETTEEEEEEE-SS--HHHHHHHHHHHHHHHHHHSS--PPB-SEEES---/---EEEEEESGGGSSS---PEEEEEEEE-SHHHHHHHHHHHHH---EEESS-SSEEE-TT-TT-EEEEE----EEEETTEEEEETTSBHHHHHHHHHHTT-BSSGGGTT--SBSTTTTTTT-EETTEEGGGTEEEEEEEETTTTEEEEEETGGGT-BTTB-TT--S-TTT--EEEEEEEEE-BTT---PPP-SHHHH---HHHHHHHHHHHHHHHT-S--TT-GGGSB-S-SBPPP---S----HHHHHHHTT--TT----EEE-SS-TT-EEE-SS--HHHHHHHHHHHHHHHHHHHS----B-SEEES---/--SB-----SGGGSTT--------EEE-SHHHHHHHHHHHH------EESS-SSEEE----EEE----EEEETTEEEEETTSBHHHHHHHHHHTT-BSSGGGTT--SBSTTTTTTT-EETTEEGGGTEEEEEEEETTT--EEEEETTTTT-BTTB-TT--SSTTT--EEEEEEEEE-BTT-PPP----HHHHHHTT----HHHHHHHHHHHHHTTT-S--TT-GGGSB-S-SBPPPEE-HHHHHHHHHHHHHTT-----EEEETTEEEE-HHHHHHHHT--TT-----EEE-SS-TT-EEESSS--HHHHHHHHHHHHHHHHHHHS----B-SEEET--